Protein 8DIT (pdb70)

Sequence (2190 aa):
AEQVRDKARKDLLHLLEGVRGKKNLVIEKDLAGPLGVIVKASTLRDYGVDNFFFLENKNTGTSQRNIVFIARGESVRNAHAIAAQIKRIQRESQTSHDFHIFWVPRRTLFSDKVLEEAGVLGDANISELPLYFFPLERDVLSLELNDSFRDLYLAKDPTPVFLLSRALMGIQKKHGLFPRIIGKGENAKRVADLLSRMRQELLAGEEAGESDRAGLSPSTTIESVIIIDREVDFVTPLLTQLTYEGLIDEYFGIQNNQTDVKRKIQLDGSDSLYSQLRDANFAIVGSLLNTVARRLKSDYESRHNTKTTAELKEFVKKLPGYQAEQQSLKIHSNIAEEIINYTRTEIFNKLLEVQQNLAAGADPSSQFDSIEELVARDTPLPQVLRLLCLYSCISGGIKTKELDHFRRLVLQGYGHQHLLTLHNLERLQMFLSKSSPLASMITMSGSSGGPDQKTNYTYLRKQLRLIVDEVNEQDPNDIAYVYSGYAPLSIRLVQCVLQKQYLLSITKGSGTVIAAGPVAGGGAQGWKGFEEIVKHARGPTFDEIQKGEDKAVKARALLSGSSGDKKTVFVVFVGGITFTEIAALRFIAKQEEARRNIVICTTSIINGNRMMNAAIETATMDTAHPTASWEQLGERFYRKIQLYTQVFDQDFDLDNYIVTGAPYGGAIALYRDDEKLVAYQPSRSSRPTIDICSLSGKLLRRISWDQGPIKGVGWSEDEKLLIVMVDGTVRCYFDLQSEFTQFSLGHGAEEHGVKSCRFYSHGLVALLGNNALVSVSSYDEPRPKLLASPPEGRVYSWNIIPPAYSLSRSVEVLLSVNQTIYVCDASECEDRFLDIGPFSHIAVSPNGRFCALYTTTGKVHVITSDFQSRLSEHDTKSKIAPNYFEWCGNDAVVIAWDDEVHLVGPSGSLARFFYDSGRIHLIPDFDGVRILANDRCDFLQKVPDVIEEVFGLGADSPASILLDAVEQLEMKSPKADDNIQLIRPHLVEAVDTCVSAAGQEFSIHWQKQLLKAASFGKSVLDIYNSDDFVDMCETLRVLNAVRFYEVGLPLSYEQYQRLSPSGLISRLLNRHEYLLAIRIADHLRLPTDKIHVHWASAKVRLGSEDDDTICRKIVEKLSGKPGISFEVIARTAYEEGRTRLATELLNHEPRAGRQVPLLLSMEEDELALDKAIESGDTDLIYFVIHQLRRKLPLASFFRVVSSRPTASAMVEALARNSDGDGNEDTALLKDLYYQDDRRLDGASVFIREALQQPETRTASDKLDLAANLLQGNQKEHVFELGALKEAKMLLRMQETFERDLTDSFVGLSVNQTMFKLIKLGYHGRAKKIQSEFKVPERVAWWIRLQALVAKRDWNEIEEISRQRKSPIGWEPFFNQVLQAGNPRLAATFIPKCTNLEPGQTITMYEKCGMRVKAAEEAVRLKDTEAWNRLLEAAGRNTAEGREIERLGATVFKKMALDLSSGFAAADAIANLQLADATLPIFEVLPVQLQFSVAADFVAGQAANNVLVIALSNGRILRIDLNKPEDIDDIDLPKKPSEVGVIRRMFLDPTASHLIICTSLGENYYLHSQSRQPRPLARLRGVVIESIAWSPALPTQSTREILIGAADGNIYEAYIETSTEFYRREDKYLKLVQKLPDGPITGLWADSLPGHKDTRRVLVATSSRLFHWVGKIGRGHDSGGGASIYDKLFEAEQPTVHALSGASAAAMSMLVVSPDAEQPSPRFREDEVPERAFAWLSSHGVYHGKLLLKGPLSELGAKVFAEAKLLPRAQLANPEGASRRQLSTEYVDAVALTQWHIVSLVAGRVVIANRLTGSIIYDQTILNPGQKAVGLCVDQQKSTFWLFTPQEIFEIVPRDEDRDIWKIMLQLQQFDAALQYAHTPAEKDAVAIASGDHLVSKGQFLEAAAVYGKSSKPFEEVALTFIDNEQPDALRKYLLTKLGTYKKSAVMQRVMIATWLIEVFMAKLNSLDDTIITGAELSETLNPNQTKEQLEAVRAEFQDFINKHKGDLDRKTVYDVIGSHGREEELLYYANAINDYNYVLSYWVQRERWTEALKVLKKQTDPEVFYRYSSVLMTHAATELVEILMRQSNLNPRNLIPAMLEYDRNYKGPLAQNQAVRYLLYVVNQLGSTDSAVHNTLVSIYASHPSKDESALLEYLESQGEEPNYDPDFALRLCIQHRRVLSCAHIYTSM

Organism: Chaetomium thermophilum (strain DSM 1495 / CBS 144.50 / IMI 039719) (NCBI:txid759272)

GO terms:
  GO:0005515 protein binding (F, IPI)

Radius of gyration: 58.4 Å; Cα contacts (8 Å, |Δi|>4): 4241; chains: 3; bounding box: 115×121×175 Å

Secondary structure (DSSP, 8-state):
-GGGHHHHHHHHHHHHHTS-S-EEEEE-HHHHHHHHHH--HHHHHTTTEEEEE-TTTT----SSSEEEEE--SSSHHHHHHHHHHHHHHHHH-SS--EEEEEESSS--HHHHHHHHHTSS-TT-EEEE----SEEEETTEEE---TTHHHHHHHS---HHHHHHHHHHHHHHHHH-B-SEEEEESHHHHHHHHHHHHHHHHHHHHHHTTSSPPP--PBPSSEEEEEEEEGGG-SSGGGS---BHHHHHHHHT--STTT-----SS--STTSTTHHHHTTSBHHHHHHHHHHHHHHHHHHHTSSSTT--HHHHHHHHTTHHHHHHHHHHHHHHHHHHHHHHHHHTTTSHHHHHHHHHHHHTT--GGGGHHHHHHHHHTT--HHHHHHHHHHHHHHHT---HHHHHHHHHHHHHHHGGGHHHHHHHHHHTT----TTSTT--B--TTSS---TT-B--HHHHHHHS----S---SSS-SSGGGGGTS---HHHHHHHHHH-HHHHHHHS--STTTGGGHHHHTT--STTTT-HHHHTTSSS-EEEEE--STTHHHHHHHHTT-BTTB-EEEEEEEET-EEHHHHHHHHHHHHHTTTTEEEEEEES-EEPTTTSTTHHHHTT-/-TTS---TT-EESSS-EEEEEEEEE-S-GGG---TTEEE---TTS-PEEEEE-TTTTTTSS---SS--EEEEE-TTS-EEEEEE-SS--EEEEEE-TT--EEEEETTSEEEEE-STT--EEEEE--THHHHT-EEEEE--TT--EEEETTS-EEE-S-TT----EEEEPPPSS-EEEEEEE-TTT-SSSS-EEEEEETTEEEEE-SS-EEEEE-S-SSEEEEEE-TTSSEEEEEETTS-EEEEESS-SSEEEEE--SS-----S-EESSSS-EEE-TTTEEEEE-TTS-EEEEE--SSS--EEEETTEEEE--SSEEEEEEEPPHHHHHHH-SS--SHHHHHHHHHHHHHTT-THHHHHHHTTGGGHHHHHHHHHHHHTT--SHHHHHHHHHHHHHHHTT-SS--HHHHHHHHHHHHHHHHTBSSSSB----HHHHHHS-TTHHHHHHHTTT--HHHHHHHHHTT---HHHHHHHHHHHHHH--S-HHHHHHHHHHHHTTS-SS-HHHHHHHHHHTT-HHHHHHHGGG---HHHHHHHHHHTT-TTHHHHHHHHHT-HHHHHHHHHHHHHHS-SHHHHHHHTTSHHHHHHHHHHHT-SSBTTB--HHHHHHHHHHTT-HHHHHHHHHHHHHHSSTTTTHHHHHHHHGGG--S--SS-HHHHHHHHHHHHHHHHHHHHHHHHSS--TT--HHHHHHHHHHTT-HHHHHHHHHHTT--HHHHHHHHHHHHHHTT-HHHHHHHHTSS-----HHHHHTTTTTTT-HHHHTTTGGGGGGT-TTHHHHHHHHTT-HHHHHHHHHHTT-HHHHHHHHHHHTT-HHHHHHHHHHHTTTS--/-HHHHHHHHHHHHHHHHHHHHHSS--SEEEEE--------SPEEEEEEETTEEEEEETTS-EEEEESSSTT-EEEEPPPP--GGG--EEEEEE-TTSS-EEEEETTS-EEEE-TTT-S-EE-GGGTTS-EEEEEEETTS-TTSEEEEEEEETTSEEEEEEEE--S-GGGS--TT-EEEEE-TTS-EEEEEEEE-TT-TTEEEEEEEESSEEEEEEEE--GGGTTHHHHHHHHHHHHH---EEEE---SSB----EEEEE---SS--TT--SS---SSEEEEEETTEEEE------S--SS--TTTTTT-EEE--TT-S--SSHHHHH--B-S-SS-EEETTEEEEEETTEEEEEETTTTEEEEEEE-SSTT---SEEEEETTTTEEEEE-SS-EEEEEES-HHHHHHHHHHTTT-TTTHHHH-S-HHHHHHHHHHHHHHHHHHT-HHHHHHHHHHS---HHHHHHHHHHTT-HHHHHHHHHHHHHHSTTTTHHHHHHTHHHHHHHHHHHHHHHHHHHHH-HHHHHHS-HHHHHHHHHHHHHHHHHHHHHTTTTS-HHHHHHHHHHHT-HHHHHHHHHHTT-HHHHHHHHHHHT-HHHHHHHHHHT--HHHHHHHHHHHHHHHHHHHHHHHTTSSS--GGGTSTHHHHHHHH--SHHHHHHHHHHHHHHHHHH----HHHHHHHHHHHHHS--S-HHHHHHHHHHH-STTT--HHHHHHHHHHH--STTHHHHHHH-

Foldseek 3Di:
DCVCLCVLCCLVLVVLLVDPAAEEEEEEPLCVLLVCLNDPVVRSVVSRYDHYHYLVVLDEDQPTQEYEYEDEQPDLSRLVSVLSRLVVNVVPHPHNHAYEYEYEQDRDPVSVVSNVVSVRCPRHHYDYNHHAQRCLAPQETARSPQCLLLCCQLVVDCPLLLVVLVRVCVPCLVQAHAQKEWEAFDSQVVSVVNNVVVLVVLQCCVVVVHDDHRPRHHHLFAHHEYEYEPQQFLQVLLAQWQALLSLCLVPWRAGSQQTPVPNPDGDGCVQPLCVVRRRFGLVCSLVVLVVLVVVLCCLAVHPLPPDDCVRNVVSVVCNVSSVSSVVVSVVSVVSNVSVVVCVVVVHVVLLLVLSQCLLVPHQNLVSLVSLVVNLVVLHDQLSSVSSLQNNQLSVLADEPVRNVSSVVSQCSSPPPLSVVLVSSCVSSVSHHHPPDPLSAFDDFVNVAADPSYAFHNVVVVQQFQQFDQPADSRDGPALCSRSNGRRGPSVLVVQLAVALVSQLRGRCGHPVRNVLSVQSSVPHHDCGSVCRRSRRTYHDIDIDGDDDDCSVVSNVSQSVFFQVRAHEYEYEYESAAEPSSVSNVVSVQVVCVGGYHYHYYYNHHHRSVCSSCVSPVVVD/DVQQDPLVQWDADPNFIKAWGFQEFDPCLVVDALPFWFWAAQALLAWIKTKGHLVRCPPPNNPNDFWIKIFTGFQNRHTQAIDIDPPGAWQDWDAELLRWIWTARFLFWIWTAQFRVRDTAGAGEDNLCNVQTWDHWDDYNQWIKTQHRQRWIWIDRHRRDHDIDTQGDHDPFDWAEKDWDALQQAPVSHIWMWTQGPQWTWIGGRVDIDTGHDPDDAWHYWEQARHNFWIWTAGQARKIFIAGNDGPDTQAIADDPGGFHFPQWYPQHRFWIWGFRFQKIWIAGNHNGIDIDGDPHRGWHWYHYHQWIWIDHSGTIITMHGQDPLRCCCSNDPRPHLLVLLLVLLVCVVVVHPSVLVSQVVCLVCLQVSLVSLLLNLQQDQRLNSNVSSLSSNVSSVVPDPPDDVVSSLLSVLSSVLQVLQNDSVHHRHGHSVSCVSRPLCSSLSSQLSSLHLVSSVVNCVSNVHDNLVSLLSNLLCCLQPPPDALVVSLVVSCVVVVVVPDDRLLSSLVSNLVNVNNVNSVSSLVVPLQLVPSLVSCVVSVHALVSCVSCVVVVPLVSLVVSLVSLVVVDPLVVSLQSQLVVVVSLVVQQVCQCQVPHPRDHNLVNNLSSCVSVVVLLVSLVNLQSVLVVPDDLVRVLVSLVVSLVSLPDDCPPCVPSNVVSVVVNVQSVLQVVCCVVVVDGPTPDDLLRVLLVCLLVVVNVSNVVSCVVNVPDPVSSLVSNLLSCLVVPPLVSNCVRCPVVVHPDDVVVNCCSAQVSVHLVSVLRRLCVNVVPPLQSSLVSCVSSVNLLSSLLSLLVVLPLPSLVVSCVVCPPPVVVNVSSVVSNCRRPVD/DQVVLVVQQVVQVVVQVVVCVVPNHQLKGKGFDRADDPDPFFFQEWADAPQWTWTFTQQRKIKIAGNVHRVDIDTADEDGDDCVQTGWQYWEAARNDRKIWTAGPQQWIWIAFPVVGYIDTAPVCPVFRFLEKYWEPQEDPPFWTKIWTQGFQQFIKIAIDTDPRDPSPDDCARIDTQEGDNPGGWLYKYWHAWVLASFKIKIWTDGLWKIKIWIFTHDPVCNHPVVNVGSVLNRVVPQIAMDTDDPLQASWAWDKAWEADFPDDDPPDPDPDGTGGDIWIATAQFTKDADDPPRYDDPRTPNCGSVVIDTDGCPPQFDVPDPCRNSQGHDAANYWEDYHQKTWGHGSQWIWMAGNRVRDTSHTDGHSDNVWGFSHKYDHHVQRKIWTDTRHTIMIMDGPDVVLVNVVVCCQPPVLQVCLVSPPDLVSNVNSLVVVLVVCVVVPNLLVNLLSQLSHPPDLPVSLVVCVVVVNLNSNLRNVLNVVVVCPDVCCLVCQVCVLVNVLSLVVVLVVLVCLVVVDDVSCVVDPNVVSVVCNVVSLVSVLVVCLVCVVPHDLVSVVVSCVVVVPVVSNLSSCVSVVVVVVNLVVCLVVVPVVVVLVVCLVPVPLVCVQVSCLSVCQPALQSSLVRQLPVPDDDLVSNQCSLVSQCVPDDDLVSLVSSLVSLVVSCVSVVDPDQVSLCSNLQSCLQRVRDPNVVSLVVVLVVADVSNVDLVNSQVSNPVVDHDVRNVVSVVSD

B-factor: mean 368.6, std 172.88, range [92.19, 600.0]

Solvent-accessible surface area: 90800 Å² total; per-residue (Å²): 11,98,98,19,59,41,66,4,4,48,26,1,1,66,34,0,17,54,3,126,41,128,5,1,0,2,2,5,68,62,12,0,3,4,1,7,23,0,0,17,0,5,1,2,35,63,10,10,6,30,40,23,22,2,0,33,50,84,54,28,21,55,71,33,113,5,2,0,0,2,2,44,1,29,34,8,35,1,0,61,3,0,11,37,0,0,125,86,4,45,174,102,13,175,58,61,38,65,3,19,0,2,2,16,27,127,95,0,84,28,2,12,109,16,0,112,115,43,65,33,4,80,104,21,76,38,22,69,6,32,21,40,1,2,14,10,28,171,24,3,1,0,7,4,21,36,83,5,5,14,42,2,17,22,3,79,4,0,17,5,0,2,32,0,0,53,4,0,2,8,13,0,94,144,94,15,1,0,15,50,2,2,0,7,0,58,11,0,73,61,0,0,58,6,0,36,29,0,22,91,7,43,64,1,0,75,49,10,50,89,63,48,102,30,78,28,62,7,1,70,68,4,27,14,0,3,0,5,3,14,26,0,2,13,4,0,7,0,5,0,3,0,0,1,6,0,0,7,2,6,30,72,17,19,49,19,24,35,19,80,93,125,56,121,52,78,31,22,25,88,23,53,0,4,62,102,3,23,40,12,1,25,62,35,0,31,70,46,20,69,56,2,16,150,95,3,100,38,30,4,88,52,137,11,70,141,86,98,86,70,92,37,90,74,34,18,116,102,9,13,34,24,7,49,29,38,68,1,8,110,27,0,35,83,5,3,94,43,8,72,58,36,37,104,22,39,15,0,48,37,0,17,83,0,1,70,58,1,4,60,33,40,91,17,49,69,18,20,71,18,0,8,8,2,2,2,24,68,11,44,43,8,2,3,0,1,0,0,0,0,0,0,0,6,37,2,9,20,140,50,174,39,0,28,65,0,31,63,0,0,3,0,4,11,0,2,32,0,2,0,3,3,0,8,3,14,40,14,39,6,16,3,13,100,40,19,80,52,23,58,31,5,86,126,90,34,103,40,22,16,98,74,28,11,4,16,5,43,59,0,66,104,16,1,90,2,58,7,127,101,24,69,60,130,106,32,107,28,1,0,8,0,2,13,8,5,0,1,2,0,0,5,5,0,6,2,25,8,51,103,106,27,2,62,55,6,7,121,29,30,60,128,10,75,82,48,7,115,95,2,23,34,8,65,71,12,18,128,16,1,78,68,4,5,104,3,0,25,2,30,60,17,72,69,58,21,134,31,169,46,84,47,79,38,37,147,43,7,99,83,6,51,73,80,76,78,14,33,0,5,0,0,4,1,0,0,0,5,15,6,0,5,2,0,0,38,34,0,18,139,91,23,70,60,126,21,70,16,14,2,0,0,0,2,22,1,9,10,28,34,4,2,18,2,2,42,89,37,4,135,94,128,7,1,98,26,49,111,43,15,59,105,15,20,140,90,20,0,0,41,0,58,3,8,72,33,148,73,34,154,128,51,42,5,44,1,7,59,3,19,2,1,29,8,2,2,6,11,0,12,26,40,27,39,146,107,14,63,79,164,67,83,82,161,57,72,138,0,23,0,8,1,9,7,8,13,21,98,74,37,24,143,8,64,0,90,80,15,60,6,64,14,10,6,8,0,45,57,18,36,0,0,0,0,0,45,53,4,51,1,38,0,6,68,11,55,43,42,84,66,41,116,7,39,14,5,139,4,0,140,122,107,21,10,91,23,11,108,35,31,38,97,2,3,0,0,0,3,25,55,31,4,0,11,19,15,93,28,11,45,65,71,163,37,148,114,19,9,76,67,27,163,19,164,28,58,10,54,13,8,13,22,23,49,52,6,115,56,150,37,17,8,0,6,2,0,3,84,63,16,0,44,21,6,34,72,107,124,72,95,94,20,114,13,132,22,20,47,4,22,74,8,0,25,0,27,34,10,160,41,5,3,0,3,1,66,58,3,58,8,4,19,1,29,39,99,44,154,75,138,96,31,78,38,99,56,209,64,157,37,47,3,54,78,16,46,14,0,0,45,24,1,4,0,1,0,73,55,77,34,0,15,0,14,6,50,77,13,49,51,15,120,28,134,26,136,19,37,126,1,11,3,2,56,11,44,37,0,0,2,0,15,9,25,47,53,17,0,2,2,8,32,0,13,93,26,0,37,67,6,22,16,78,77,26,139,18,34,0,17,56,0,10,54,0,0,90,25,82,97,126,188,25,106,122,4,94,83,17,4,106,139,20,79,111,97,0,38,99,1,0,76,22,0,24,38,0,0,0,16,0,4,0,28,73,1,2,104,26,0,32,86,0,0,39,28,0,69,92,45,16,117,115,36,34,56,20,63,22,55,52,7,14,12,5,6,117,0,1,30,15,0,1,73,113,94,56,4,4,2,2,9,60,67,4,28,105,93,1,55,82,71,3,1,10,34,6,1,15,32,39,62,43,71,123,24,0,45,119,0,0,82,31,16,81,34,90,24,49,131,1,15,23,55,27,0,25,13,48,3,115,85,20,123,51,72,16,52,44,0,6,135,88,0,21,124,106,3,77,50,86,113,30,75,5,18,19,67,0,0,103,21,0,72,124,70,54,37,51,116,0,2,34,72,0,2,72,75,1,30,58,0,33,88,0,0,40,6,2,32,80,12,122,49,44,75,52,0,0,33,23,0,27,81,0,4,27,11,18,14,0,5,49,0,0,21,46,1,97,179,92,32,104,92,56,35,0,5,137,17,0,25,60,57,77,14,0,0,0,0,3,4,10,30,2,34,38,54,91,0,73,35,78,27,37,43,56,35,2,85,32,0,4,129,77,47,88,17,52,0,8,2,0,4,2,24,0,32,33,0,11,72,86,88,60,17,175,30,0,51,86,56,3,67,71,0,6,92,30,2,137,28,101,115,126,41,8,55,11,9,6,33,0,23,142,31,0,81,46,4,3,126,16,6,65,27,1,77,159,89,11,120,63,40,0,34,50,42,4,5,6,53,6,0,52,46,0,4,87,79,50,81,52,57,85,0,132,104,3,32,86,40,5,134,10,21,102,45,0,0,47,1,0,38,0,54,0,5,13,54,122,140,51,81,111,64,0,26,71,9,0,80,102,148,120,2,79,4,27,6,87,8,0,4,33,5,0,41,79,40,48,3,43,165,2,0,21,39,0,0,38,82,0,61,88,107,85,55,35,39,0,3,59,24,4,65,136,13,54,48,90,44,78,0,0,42,6,0,24,165,63,117,50,66,110,0,23,54,111,0,52,122,45,6,51,237,79,86,63,52,8,151,62,0,109,142,17,0,47,70,5,120,166,218,104,40,153,101,32,57,73,31,81,63,52,2,66,48,67,2,70,105,31,57,76,120,78,107,98,10,33,2,30,18,24,10,20,78,16,110,29,105,39,111,18,66,22,26,4,13,11,1,6,30,48,27,2,0,0,0,0,38,88,15,60,1,0,20,2,41,20,83,133,62,135,86,63,40,52,2,88,49,67,203,93,82,115,148,30,24,37,4,146,29,18,4,2,0,22,59,20,35,7,0,0,5,2,13,57,83,4,60,4,25,4,3,37,68,140,42,110,55,5,82,68,9,62,58,15,195,80,59,78,1,48,9,0,1,4,0,34,8,1,60,71,160,46,11,9,0,1,0,3,0,0,23,79,0,25,0,64,0,0,5,8,112,61,52,46,22,14,40,161,76,139,60,100,108,48,99,42,0,10,118,1,101,64,13,57,0,2,2,0,50,5,13,23,2,73,44,61,172,39,4,0,0,0,0,0,0,0,26,23,66,3,18,3,1,5,2,59,22,10,114,64,46,32,53,52,20,0,40,51,17,0,49,137,6,79,130,17,126,83,31,15,71,32,58,6,82,73,48,89,24,45,3,42,0,9,1,12,22,2,60,32,28,110,7,21,22,74,106,27,156,104,160,85,46,20,88,100,18,1,0,0,0,3,1,34,2,20,8,44,16,55,3,33,6,104,1,97,60,99,108,12,6,49,131,1,1,64,82,12,144,78,72,90,70,60,116,14,18,6,86,113,25,59,80,96,128,124,8,70,74,94,14,4,39,13,3,0,0,2,24,20,1,16,0,8,2,0,23,4,27,6,10,0,20,1,54,12,56,32,52,61,50,15,65,72,88,14,57,44,108,69,24,105,17,33,8,2,7,17,0,67,96,69,28,12,0,1,2,2,0,28,99,47,3,4,45,0,63,22,126,43,44,94,146,25,6,24,127,37,2,10,67,97,84,38,42,79,25,0,5,110,98,12,144,41,88,72,45,57,40,58,4,0,76,44,16,0,78,104,24,30,96,157,40,85,33,92,77,0,0,30,7,19,3,84,4,74,56,74,34,24,83,5,2,41,56,0,17,109,59,85,57,64,64,0,8,17,84,5,5,28,24,63,7,64,69,24,164,121,113,21,10,122,101,3,30,80,17,7,32,1,0,5,43,21,2,0,48,44,0,20,17,19,0,18,9,14,2,25,5,5,106,32,10,119,104,81,68,63,96,108,7,81,122,72,0,66,55,8,72,49,82,7,8,75,31,4,34,145,26,85,76,46,12,67,134,140,33,14,21,76,12,6,58,76,68,8,0,27,17,7,4,12,115,2,0,69,28,31,74,14,26,113,101,8,11,62,36,9,56,56,12,57,25,32,38,33,0,19,111,18,0,124,174,90,5,46,63,145,30,2,64,159,12,4,43,50,1,6,69,111,26,8,44,74,2,1,62,13,0,32,164,60,111,148,24,80,30,126,34,3,3,31,5,3,73,61,24,13,178,107,78,134,13,62,151,11,34,57,60,1,22,107,3,0,40,111,0,7,94,79,43,57,24,116,38,51,37,1,22,61,31,1,2,26,6,3,6,48,60,5,18,174,88,17,64,47,12,12,98,49,8,74,97,74,19,106,132,7,5,103,67,65,89,65,3,17,129,41,3,31,130,65,118,130,11,95,14,9,19,44,9,103,94,16,58

InterPro domains:
  IPR000608 Ubiquitin-conjugating (UBC), catalytic core domain [PF00179] (9-117)
  IPR000608 Ubiquitin-conjugating (UBC), catalytic core domain [PS50127] (5-164)
  IPR001619 Sec1-like protein [PF00995] (170-787)
  IPR001619 Sec1-like protein [PTHR11679] (162-787)
  IPR016135 Ubiquitin-conjugating enzyme/RWD-like [G3DSA:3.10.110.10] (2-131)
  IPR016135 Ubiquitin-conjugating enzyme/RWD-like [SSF54495] (5-117)
  IPR027482 Sec1-like, domain 2 [G3DSA:3.40.50.1910] (625-804)
  IPR036045 Sec1-like superfamily [SSF56815] (147-787)
  IPR043127 Sec1-like, domain 3a [G3DSA:3.90.830.10] (388-519)
  IPR043154 Sec1-like, domain 1 [G3DSA:3.40.50.2060] (138-279)
  IPR043155 Vacuolar protein sorting-associated protein 33, domain 3b [G3DSA:1.25.40.850] (520-617)

Nearest PDB structures (foldseek):
  8dit-assembly1_B  TM=1.001E+00  e=0.000E+00  Thermochaetoides thermophila
  5buz-assembly2_E  TM=8.763E-01  e=6.637E-28  Thermochaetoides thermophila DSM 1495
  5bv1-assembly2_D  TM=9.064E-01  e=4.496E-25  Thermochaetoides thermophila DSM 1495
  4kmo-assembly1_B  TM=9.199E-01  e=2.026E-22  Thermochaetoides thermophila DSM 1495
  5bv0-assembly1_B  TM=9.234E-01  e=2.524E-17  Thermochaetoides thermophila

Structure (mmCIF, N/CA/C/O backbone):
data_8DIT
#
_entry.id   8DIT
#
loop_
_entity.id
_entity.type
_entity.pdbx_description
1 polymer 'Vacuolar protein sorting-associated protein 33'
2 polymer 'Vacuolar protein sorting-associated protein 16'
3 polymer 'Vacuolar protein sorting-associated protein 18'
#
loop_
_atom_site.group_PDB
_atom_site.id
_atom_site.type_symbol
_atom_site.label_atom_id
_atom_site.label_alt_id
_atom_site.label_comp_id
_atom_site.label_asym_id
_atom_site.label_entity_id
_atom_site.label_seq_id
_atom_site.pdbx_PDB_ins_code
_atom_site.Cartn_x
_atom_site.Cartn_y
_atom_site.Cartn_z
_atom_site.occupancy
_atom_site.B_iso_or_equiv
_atom_site.auth_seq_id
_atom_site.auth_comp_id
_atom_site.auth_asym_id
_atom_site.auth_atom_id
_atom_site.pdbx_PDB_model_num
ATOM 1 N N . ALA A 1 38 ? 267.107 247.686 250.281 1.00 190.17 9 ALA A N 1
ATOM 2 C CA . ALA A 1 38 ? 265.852 248.394 250.547 1.00 183.58 9 ALA A CA 1
ATOM 3 C C . ALA A 1 38 ? 264.666 247.432 250.732 1.00 192.51 9 ALA A C 1
ATOM 4 O O . ALA A 1 38 ? 263.701 247.765 251.415 1.00 189.28 9 ALA A O 1
ATOM 6 N N . GLU A 1 39 ? 264.731 246.251 250.107 1.00 198.86 10 GLU A N 1
ATOM 7 C CA . GLU A 1 39 ? 263.628 245.289 250.090 1.00 206.67 10 GLU A CA 1
ATOM 8 C C . GLU A 1 39 ? 263.349 244.698 251.468 1.00 208.38 10 GLU A C 1
ATOM 9 O O . GLU A 1 39 ? 262.273 244.158 251.707 1.00 209.68 10 GLU A O 1
ATOM 15 N N . GLN A 1 40 ? 264.311 244.830 252.376 1.00 212.21 11 GLN A N 1
ATOM 16 C CA . GLN A 1 40 ? 264.185 244.278 253.719 1.00 214.44 11 GLN A CA 1
ATOM 17 C C . GLN A 1 40 ? 263.130 245.004 254.548 1.00 218.02 11 GLN A C 1
ATOM 18 O O . GLN A 1 40 ? 262.712 244.507 255.593 1.00 224.57 11 GLN A O 1
ATOM 24 N N . VAL A 1 41 ? 262.699 246.180 254.097 1.00 215.79 12 VAL A N 1
ATOM 25 C CA . VAL A 1 41 ? 261.715 246.941 254.861 1.00 212.44 12 VAL A CA 1
ATOM 26 C C . VAL A 1 41 ? 260.308 246.558 254.429 1.00 214.11 12 VAL A C 1
ATOM 27 O O . VAL A 1 41 ? 259.327 246.968 255.050 1.00 216.81 12 VAL A O 1
ATOM 31 N N . ARG A 1 42 ? 260.209 245.793 253.345 1.00 211.75 13 ARG A N 1
ATOM 32 C CA . ARG A 1 42 ? 258.913 245.398 252.814 1.00 212.53 13 ARG A CA 1
ATOM 33 C C . ARG A 1 42 ? 258.166 244.553 253.828 1.00 228.28 13 ARG A C 1
ATOM 34 O O . ARG A 1 42 ? 256.948 244.672 253.971 1.00 228.23 13 ARG A O 1
ATOM 42 N N . ASP A 1 43 ? 258.895 243.699 254.537 1.00 232.26 14 ASP A N 1
ATOM 43 C CA . ASP A 1 43 ? 258.281 242.831 255.529 1.00 233.17 14 ASP A CA 1
ATOM 44 C C . ASP A 1 43 ? 257.733 243.649 256.685 1.00 234.51 14 ASP A C 1
ATOM 45 O O . ASP A 1 43 ? 256.671 243.340 257.224 1.00 234.04 14 ASP A O 1
ATOM 50 N N . LYS A 1 44 ? 258.460 244.695 257.064 1.00 234.53 15 LYS A N 1
ATOM 51 C CA . LYS A 1 44 ? 258.036 245.556 258.159 1.00 237.84 15 LYS A CA 1
ATOM 52 C C . LYS A 1 44 ? 256.796 246.346 257.776 1.00 234.51 15 LYS A C 1
ATOM 53 O O . LYS A 1 44 ? 255.850 246.449 258.557 1.00 236.53 15 LYS A O 1
ATOM 59 N N . ALA A 1 45 ? 256.798 246.896 256.568 1.00 229.16 16 ALA A N 1
ATOM 60 C CA . ALA A 1 45 ? 255.658 247.665 256.096 1.00 229.40 16 ALA A CA 1
ATOM 61 C C . ALA A 1 45 ? 254.426 246.771 255.996 1.00 235.23 16 ALA A C 1
ATOM 62 O O . ALA A 1 45 ? 253.327 247.161 256.394 1.00 233.49 16 ALA A O 1
ATOM 64 N N . ARG A 1 46 ? 254.621 245.551 255.501 1.00 236.40 17 ARG A N 1
ATOM 65 C CA . ARG A 1 46 ? 253.533 244.587 255.406 1.00 241.73 17 ARG A CA 1
ATOM 66 C C . ARG A 1 46 ? 253.076 244.159 256.793 1.00 244.25 17 ARG A C 1
ATOM 67 O O . ARG A 1 46 ? 251.878 244.050 257.056 1.00 245.63 17 ARG A O 1
ATOM 75 N N . LYS A 1 47 ? 254.034 243.942 257.689 1.00 241.89 18 LYS A N 1
ATOM 76 C CA . LYS A 1 47 ? 253.744 243.498 259.046 1.00 245.17 18 LYS A CA 1
ATOM 77 C C . LYS A 1 47 ? 252.708 244.380 259.726 1.00 246.44 18 LYS A C 1
ATOM 78 O O . LYS A 1 47 ? 251.725 243.879 260.274 1.00 247.06 18 LYS A O 1
ATOM 84 N N . ASP A 1 48 ? 252.916 245.693 259.691 1.00 245.17 19 ASP A N 1
ATOM 85 C CA . ASP A 1 48 ? 252.025 246.601 260.405 1.00 240.34 19 ASP A CA 1
ATOM 86 C C . ASP A 1 48 ? 250.703 246.804 259.676 1.00 236.17 19 ASP A C 1
ATOM 87 O O . ASP A 1 48 ? 249.647 246.897 260.304 1.00 234.64 19 ASP A O 1
ATOM 92 N N . LEU A 1 49 ? 250.753 246.857 258.351 1.00 238.15 20 LEU A N 1
ATOM 93 C CA . LEU A 1 49 ? 249.540 247.033 257.563 1.00 238.72 20 LEU A CA 1
ATOM 94 C C . LEU A 1 49 ? 248.604 245.849 257.732 1.00 247.42 20 LEU A C 1
ATOM 95 O O . LEU A 1 49 ? 247.401 246.014 257.948 1.00 250.11 20 LEU A O 1
ATOM 100 N N . LEU A 1 50 ? 249.162 244.654 257.620 1.00 249.28 21 LEU A N 1
ATOM 101 C CA . LEU A 1 50 ? 248.380 243.438 257.658 1.00 257.93 21 LEU A CA 1
ATOM 102 C C . LEU A 1 50 ? 247.983 243.068 259.086 1.00 258.05 21 LEU A C 1
ATOM 103 O O . LEU A 1 50 ? 246.919 242.499 259.310 1.00 265.80 21 LEU A O 1
ATOM 108 N N . HIS A 1 51 ? 248.824 243.424 260.056 1.00 249.89 22 HIS A N 1
ATOM 109 C CA . HIS A 1 51 ? 248.509 243.193 261.463 1.00 248.79 22 HIS A CA 1
ATOM 110 C C . HIS A 1 51 ? 247.223 243.894 261.874 1.00 251.26 22 HIS A C 1
ATOM 111 O O . HIS A 1 51 ? 246.339 243.284 262.479 1.00 253.75 22 HIS A O 1
ATOM 118 N N . LEU A 1 52 ? 247.117 245.179 261.556 1.00 249.36 23 LEU A N 1
ATOM 119 C CA . LEU A 1 52 ? 245.939 245.935 261.954 1.00 248.67 23 LEU A CA 1
ATOM 120 C C . LEU A 1 52 ? 244.687 245.408 261.267 1.00 257.35 23 LEU A C 1
ATOM 121 O O . LEU A 1 52 ? 243.615 245.368 261.870 1.00 257.75 23 LEU A O 1
ATOM 126 N N . LEU A 1 53 ? 244.823 244.986 260.013 1.00 262.68 24 LEU A N 1
ATOM 127 C CA . LEU A 1 53 ? 243.686 244.434 259.283 1.00 268.77 24 LEU A CA 1
ATOM 128 C C . LEU A 1 53 ? 243.225 243.123 259.907 1.00 275.31 24 LEU A C 1
ATOM 129 O O . LEU A 1 53 ? 242.027 242.865 260.013 1.00 279.34 24 LEU A O 1
ATOM 134 N N . GLU A 1 54 ? 244.178 242.310 260.354 1.00 276.80 25 GLU A N 1
ATOM 135 C CA . GLU A 1 54 ? 243.856 241.040 261.000 1.00 280.05 25 GLU A CA 1
ATOM 136 C C . GLU A 1 54 ? 243.105 241.265 262.309 1.00 278.12 25 GLU A C 1
ATOM 137 O O . GLU A 1 54 ? 242.319 240.420 262.740 1.00 277.32 25 GLU A O 1
ATOM 143 N N . GLY A 1 55 ? 243.347 242.409 262.942 1.00 274.44 26 GLY A N 1
ATOM 144 C CA . GLY A 1 55 ? 242.681 242.761 264.191 1.00 274.99 26 GLY A CA 1
ATOM 145 C C . GLY A 1 55 ? 241.188 243.043 263.999 1.00 276.80 26 GLY A C 1
ATOM 146 O O . GLY A 1 55 ? 240.439 243.134 264.973 1.00 277.85 26 GLY A O 1
ATOM 147 N N . VAL A 1 56 ? 240.759 243.182 262.746 1.00 275.51 27 VAL A N 1
ATOM 148 C CA . VAL A 1 56 ? 239.356 243.439 262.436 1.00 272.01 27 VAL A CA 1
ATOM 149 C C . VAL A 1 56 ? 238.617 242.129 262.180 1.00 276.72 27 VAL A C 1
ATOM 150 O O . VAL A 1 56 ? 238.955 241.384 261.258 1.00 277.13 27 VAL A O 1
ATOM 154 N N . ARG A 1 57 ? 237.622 241.835 263.014 1.00 276.64 28 ARG A N 1
ATOM 155 C CA . ARG A 1 57 ? 236.930 240.554 262.932 1.00 278.37 28 ARG A CA 1
ATOM 156 C C . ARG A 1 57 ? 235.812 240.564 261.900 1.00 273.91 28 ARG A C 1
ATOM 157 O O . ARG A 1 57 ? 235.078 241.543 261.767 1.00 268.50 28 ARG A O 1
ATOM 165 N N . GLY A 1 58 ? 235.674 239.452 261.186 1.00 273.21 29 GLY A N 1
ATOM 166 C CA . GLY A 1 58 ? 234.641 239.310 260.168 1.00 268.48 29 GLY A CA 1
ATOM 167 C C . GLY A 1 58 ? 235.109 239.906 258.850 1.00 263.73 29 GLY A C 1
ATOM 168 O O . GLY A 1 58 ? 236.283 240.239 258.695 1.00 267.58 29 GLY A O 1
ATOM 169 N N . LYS A 1 59 ? 234.191 240.025 257.898 1.00 258.56 30 LYS A N 1
ATOM 170 C CA . LYS A 1 59 ? 234.518 240.595 256.597 1.00 259.91 30 LYS A CA 1
ATOM 171 C C . LYS A 1 59 ? 234.458 242.117 256.646 1.00 262.45 30 LYS A C 1
ATOM 172 O O . LYS A 1 59 ? 233.652 242.696 257.382 1.00 263.79 30 LYS A O 1
ATOM 178 N N . LYS A 1 60 ? 235.330 242.758 255.879 1.00 262.95 31 LYS A N 1
ATOM 179 C CA . LYS A 1 60 ? 235.430 244.207 255.918 1.00 266.68 31 LYS A CA 1
ATOM 180 C C . LYS A 1 60 ? 235.616 244.826 254.544 1.00 265.71 31 LYS A C 1
ATOM 181 O O . LYS A 1 60 ? 236.160 244.205 253.630 1.00 260.60 31 LYS A O 1
ATOM 187 N N . ASN A 1 61 ? 235.203 246.079 254.425 1.00 271.21 32 ASN A N 1
ATOM 188 C CA . ASN A 1 61 ? 235.480 246.879 253.244 1.00 265.22 32 ASN A CA 1
ATOM 189 C C . ASN A 1 61 ? 236.633 247.821 253.541 1.00 262.83 32 ASN A C 1
ATOM 190 O O . ASN A 1 61 ? 236.723 248.368 254.641 1.00 270.22 32 ASN A O 1
ATOM 195 N N . LEU A 1 62 ? 237.534 247.986 252.582 1.00 252.62 33 LEU A N 1
ATOM 196 C CA . LEU A 1 62 ? 238.737 248.768 252.829 1.00 249.45 33 LEU A CA 1
ATOM 197 C C . LEU A 1 62 ? 238.755 250.046 251.999 1.00 246.08 33 LEU A C 1
ATOM 198 O O . LEU A 1 62 ? 238.606 250.007 250.777 1.00 244.27 33 LEU A O 1
ATOM 203 N N . VAL A 1 63 ? 238.932 251.176 252.675 1.00 247.47 34 VAL A N 1
ATOM 204 C CA . VAL A 1 63 ? 238.957 252.480 252.030 1.00 243.43 34 VAL A CA 1
ATOM 205 C C . VAL A 1 63 ? 240.382 253.025 252.017 1.00 241.57 34 VAL A C 1
ATOM 206 O O . VAL A 1 63 ? 240.986 253.213 253.074 1.00 250.79 34 VAL A O 1
ATOM 210 N N . ILE A 1 64 ? 240.931 253.258 250.829 1.00 233.68 35 ILE A N 1
ATOM 211 C CA . ILE A 1 64 ? 242.326 253.675 250.731 1.00 230.15 35 ILE A CA 1
ATOM 212 C C . ILE A 1 64 ? 242.483 255.033 250.054 1.00 226.28 35 ILE A C 1
ATOM 213 O O . ILE A 1 64 ? 241.968 255.254 248.960 1.00 228.71 35 ILE A O 1
ATOM 218 N N . GLU A 1 65 ? 243.240 255.921 250.691 1.00 226.80 36 GLU A N 1
ATOM 219 C CA . GLU A 1 65 ? 243.591 257.211 250.098 1.00 224.67 36 GLU A CA 1
ATOM 220 C C . GLU A 1 65 ? 244.339 257.003 248.778 1.00 217.87 36 GLU A C 1
ATOM 221 O O . GLU A 1 65 ? 245.277 256.209 248.713 1.00 208.04 36 GLU A O 1
ATOM 227 N N . LYS A 1 66 ? 243.920 257.700 247.721 1.00 229.06 37 LYS A N 1
ATOM 228 C CA . LYS A 1 66 ? 244.496 257.467 246.395 1.00 224.05 37 LYS A CA 1
ATOM 229 C C . LYS A 1 66 ? 245.968 257.850 246.342 1.00 209.31 37 LYS A C 1
ATOM 230 O O . LYS A 1 66 ? 246.738 257.289 245.564 1.00 198.03 37 LYS A O 1
ATOM 236 N N . ASP A 1 67 ? 246.355 258.809 247.173 1.00 214.31 38 ASP A N 1
ATOM 237 C CA . ASP A 1 67 ? 247.720 259.315 247.178 1.00 207.70 38 ASP A CA 1
ATOM 238 C C . ASP A 1 67 ? 248.610 258.472 248.082 1.00 195.75 38 ASP A C 1
ATOM 239 O O . ASP A 1 67 ? 249.808 258.725 248.206 1.00 184.81 38 ASP A O 1
ATOM 244 N N . LEU A 1 68 ? 248.010 257.467 248.711 1.00 190.33 39 LEU A N 1
ATOM 245 C CA . LEU A 1 68 ? 248.726 256.541 249.575 1.00 182.03 39 LEU A CA 1
ATOM 246 C C . LEU A 1 68 ? 248.626 255.129 249.015 1.00 161.22 39 LEU A C 1
ATOM 247 O O . LEU A 1 68 ? 249.455 254.268 249.314 1.00 149.86 39 LEU A O 1
ATOM 252 N N . ALA A 1 69 ? 247.593 254.896 248.207 1.00 162.95 40 ALA A N 1
ATOM 253 C CA . ALA A 1 69 ? 247.324 253.583 247.639 1.00 162.75 40 ALA A CA 1
ATOM 254 C C . ALA A 1 69 ? 248.502 253.085 246.817 1.00 154.01 40 ALA A C 1
ATOM 255 O O . ALA A 1 69 ? 248.819 251.897 246.834 1.00 144.75 40 ALA A O 1
ATOM 257 N N . GLY A 1 70 ? 249.155 253.994 246.103 1.00 153.00 41 GLY A N 1
ATOM 258 C CA . GLY A 1 70 ? 250.304 253.634 245.282 1.00 141.68 41 GLY A CA 1
ATOM 259 C C . GLY A 1 70 ? 251.380 252.937 246.112 1.00 137.64 41 GLY A C 1
ATOM 260 O O . GLY A 1 70 ? 251.670 251.760 245.894 1.00 132.24 41 GLY A O 1
ATOM 261 N N . PRO A 1 71 ? 251.982 253.660 247.061 1.00 140.79 42 PRO A N 1
ATOM 262 C CA . PRO A 1 71 ? 252.949 253.200 248.044 1.00 143.91 42 PRO A CA 1
ATOM 263 C C . PRO A 1 71 ? 252.495 251.924 248.747 1.00 141.09 42 PRO A C 1
ATOM 264 O O . PRO A 1 71 ? 253.300 251.027 248.997 1.00 142.47 42 PRO A O 1
ATOM 268 N N . LEU A 1 72 ? 251.199 251.818 249.034 1.00 141.76 43 LEU A N 1
ATOM 269 C CA . LEU A 1 72 ? 250.677 250.598 249.637 1.00 145.44 43 LEU A CA 1
ATOM 270 C C . LEU A 1 72 ? 250.724 249.439 248.646 1.00 145.43 43 LEU A C 1
ATOM 271 O O . LEU A 1 72 ? 251.109 248.327 249.007 1.00 149.68 43 LEU A O 1
ATOM 276 N N . GLY A 1 73 ? 250.388 249.717 247.387 1.00 138.78 44 GLY A N 1
ATOM 277 C CA . GLY A 1 73 ? 250.412 248.710 246.327 1.00 148.95 44 GLY A CA 1
ATOM 278 C C . GLY A 1 73 ? 251.819 248.165 246.103 1.00 148.81 44 GLY A C 1
ATOM 279 O O . GLY A 1 73 ? 251.995 247.043 245.626 1.00 161.60 44 GLY A O 1
ATOM 280 N N . VAL A 1 74 ? 252.819 248.960 246.464 1.00 143.75 45 VAL A N 1
ATOM 281 C CA . VAL A 1 74 ? 254.211 248.542 246.378 1.00 153.69 45 VAL A CA 1
ATOM 282 C C . VAL A 1 74 ? 254.512 247.409 247.355 1.00 162.70 45 VAL A C 1
ATOM 283 O O . VAL A 1 74 ? 255.301 246.514 247.053 1.00 168.92 45 VAL A O 1
ATOM 287 N N . ILE A 1 75 ? 253.912 247.467 248.544 1.00 160.31 46 ILE A N 1
ATOM 288 C CA . ILE A 1 75 ? 254.207 246.487 249.583 1.00 174.13 46 ILE A CA 1
ATOM 289 C C . ILE A 1 75 ? 253.231 245.309 249.583 1.00 183.35 46 ILE A C 1
ATOM 290 O O . ILE A 1 75 ? 253.647 244.169 249.795 1.00 197.39 46 ILE A O 1
ATOM 295 N N . VAL A 1 76 ? 251.946 245.575 249.330 1.00 177.73 47 VAL A N 1
ATOM 296 C CA . VAL A 1 76 ? 250.943 244.513 249.289 1.00 190.48 47 VAL A CA 1
ATOM 297 C C . VAL A 1 76 ? 250.106 244.571 248.022 1.00 192.69 47 VAL A C 1
ATOM 298 O O . VAL A 1 76 ? 249.922 245.635 247.435 1.00 188.23 47 VAL A O 1
ATOM 302 N N . LYS A 1 77 ? 249.548 243.429 247.642 1.00 199.19 48 LYS A N 1
ATOM 303 C CA . LYS A 1 77 ? 248.624 243.360 246.521 1.00 206.33 48 LYS A CA 1
ATOM 304 C C . LYS A 1 77 ? 247.193 243.309 247.026 1.00 214.91 48 LYS A C 1
ATOM 305 O O . LYS A 1 77 ? 246.952 242.978 248.187 1.00 220.85 48 LYS A O 1
ATOM 311 N N . ALA A 1 78 ? 246.236 243.606 246.156 1.00 219.17 49 ALA A N 1
ATOM 312 C CA . ALA A 1 78 ? 244.841 243.528 246.560 1.00 223.24 49 ALA A CA 1
ATOM 313 C C . ALA A 1 78 ? 244.535 242.133 247.074 1.00 231.61 49 ALA A C 1
ATOM 314 O O . ALA A 1 78 ? 243.753 241.972 248.010 1.00 237.80 49 ALA A O 1
ATOM 316 N N . SER A 1 79 ? 245.167 241.122 246.477 1.00 229.64 50 SER A N 1
ATOM 317 C CA . SER A 1 79 ? 244.952 239.745 246.906 1.00 228.82 50 SER A CA 1
ATOM 318 C C . SER A 1 79 ? 245.520 239.501 248.294 1.00 227.55 50 SER A C 1
ATOM 319 O O . SER A 1 79 ? 245.023 238.656 249.040 1.00 230.77 50 SER A O 1
ATOM 322 N N . THR A 1 80 ? 246.565 240.244 248.638 1.00 222.71 51 THR A N 1
ATOM 323 C CA . THR A 1 80 ? 247.171 240.140 249.954 1.00 225.47 51 THR A CA 1
ATOM 324 C C . THR A 1 80 ? 246.180 240.631 250.988 1.00 246.31 51 THR A C 1
ATOM 325 O O . THR A 1 80 ? 246.089 240.091 252.086 1.00 257.41 51 THR A O 1
ATOM 329 N N . LEU A 1 81 ? 245.449 241.677 250.624 1.00 245.62 52 LEU A N 1
ATOM 330 C CA . LEU A 1 81 ? 244.465 242.290 251.500 1.00 255.78 52 LEU A CA 1
ATOM 331 C C . LEU A 1 81 ? 243.167 241.478 251.539 1.00 261.90 52 LEU A C 1
ATOM 332 O O . LEU A 1 81 ? 242.540 241.348 252.592 1.00 264.65 52 LEU A O 1
ATOM 337 N N . ARG A 1 82 ? 242.792 240.891 250.401 1.00 252.14 53 ARG A N 1
ATOM 338 C CA . ARG A 1 82 ? 241.590 240.062 250.330 1.00 251.17 53 ARG A CA 1
ATOM 339 C C . ARG A 1 82 ? 241.749 238.797 251.168 1.00 254.78 53 ARG A C 1
ATOM 340 O O . ARG A 1 82 ? 240.773 238.258 251.689 1.00 250.15 53 ARG A O 1
ATOM 348 N N . ASP A 1 83 ? 242.992 238.350 251.331 1.00 257.26 54 ASP A N 1
ATOM 349 C CA . ASP A 1 83 ? 243.295 237.167 252.129 1.00 259.83 54 ASP A CA 1
ATOM 350 C C . ASP A 1 83 ? 243.058 237.432 253.612 1.00 266.99 54 ASP A C 1
ATOM 351 O O . ASP A 1 83 ? 243.015 236.506 254.421 1.00 265.00 54 ASP A O 1
ATOM 356 N N . TYR A 1 84 ? 242.904 238.705 253.970 1.00 267.37 55 TYR A N 1
ATOM 357 C CA . TYR A 1 84 ? 242.660 239.094 255.351 1.00 269.76 55 TYR A CA 1
ATOM 358 C C . TYR A 1 84 ? 241.198 239.438 255.575 1.00 262.57 55 TYR A C 1
ATOM 359 O O . TYR A 1 84 ? 240.828 239.947 256.631 1.00 262.80 55 TYR A O 1
ATOM 368 N N . GLY A 1 85 ? 240.360 239.142 254.588 1.00 257.55 56 GLY A N 1
ATOM 369 C CA . GLY A 1 85 ? 238.926 239.366 254.727 1.00 257.85 56 GLY A CA 1
ATOM 370 C C . GLY A 1 85 ? 238.439 240.669 254.099 1.00 254.62 56 GLY A C 1
ATOM 371 O O . GLY A 1 85 ? 237.279 241.046 254.283 1.00 254.45 56 GLY A O 1
ATOM 372 N N . VAL A 1 86 ? 239.301 241.354 253.349 1.00 252.83 57 VAL A N 1
ATOM 373 C CA . VAL A 1 86 ? 238.869 242.565 252.659 1.00 253.64 57 VAL A CA 1
ATOM 374 C C . VAL A 1 86 ? 238.050 242.213 251.425 1.00 251.72 57 VAL A C 1
ATOM 375 O O . VAL A 1 86 ? 238.457 241.388 250.609 1.00 248.04 57 VAL A O 1
ATOM 379 N N . ASP A 1 87 ? 236.883 242.832 251.301 1.00 255.83 58 ASP A N 1
ATOM 380 C CA . ASP A 1 87 ? 235.985 242.542 250.193 1.00 258.20 58 ASP A CA 1
ATOM 381 C C . ASP A 1 87 ? 236.075 243.608 249.107 1.00 256.39 58 ASP A C 1
ATOM 382 O O . ASP A 1 87 ? 236.730 243.409 248.084 1.00 254.53 58 ASP A O 1
ATOM 387 N N . ASN A 1 88 ? 235.422 244.744 249.332 1.00 256.07 59 ASN A N 1
ATOM 388 C CA . ASN A 1 88 ? 235.448 245.824 248.357 1.00 253.57 59 ASN A CA 1
ATOM 389 C C . ASN A 1 88 ? 236.560 246.810 248.665 1.00 251.33 59 ASN A C 1
ATOM 390 O O . ASN A 1 88 ? 236.981 246.948 249.815 1.00 252.00 59 ASN A O 1
ATOM 395 N N . PHE A 1 89 ? 237.021 247.498 247.630 1.00 245.31 60 PHE A N 1
ATOM 396 C CA . PHE A 1 89 ? 238.049 248.514 247.776 1.00 240.65 60 PHE A CA 1
ATOM 397 C C . PHE A 1 89 ? 237.515 249.872 247.348 1.00 240.27 60 PHE A C 1
ATOM 398 O O . PHE A 1 89 ? 237.093 250.059 246.207 1.00 235.17 60 PHE A O 1
ATOM 406 N N . PHE A 1 90 ? 237.508 250.802 248.289 1.00 245.40 61 PHE A N 1
ATOM 407 C CA . PHE A 1 90 ? 236.938 252.126 248.091 1.00 246.72 61 PHE A CA 1
ATOM 408 C C . PHE A 1 90 ? 238.005 253.204 248.196 1.00 244.55 61 PHE A C 1
ATOM 409 O O . PHE A 1 90 ? 239.095 252.955 248.709 1.00 243.28 61 PHE A O 1
ATOM 417 N N . PHE A 1 91 ? 237.687 254.399 247.711 1.00 238.33 62 PHE A N 1
ATOM 418 C CA . PHE A 1 91 ? 238.593 255.537 247.818 1.00 237.68 62 PHE A CA 1
ATOM 419 C C . PHE A 1 91 ? 237.901 256.734 248.467 1.00 237.66 62 PHE A C 1
ATOM 420 O O . PHE A 1 91 ? 236.688 256.913 248.338 1.00 239.81 62 PHE A O 1
ATOM 428 N N . LEU A 1 92 ? 238.684 257.546 249.173 1.00 238.70 63 LEU A N 1
ATOM 429 C CA . LEU A 1 92 ? 238.164 258.695 249.907 1.00 240.90 63 LEU A CA 1
ATOM 430 C C . LEU A 1 92 ? 237.830 259.876 249.002 1.00 243.98 63 LEU A C 1
ATOM 431 O O . LEU A 1 92 ? 236.847 260.582 249.224 1.00 250.67 63 LEU A O 1
ATOM 436 N N . GLU A 1 93 ? 238.671 260.111 248.004 1.00 243.17 64 GLU A N 1
ATOM 437 C CA . GLU A 1 93 ? 238.571 261.314 247.186 1.00 243.68 64 GLU A CA 1
ATOM 438 C C . GLU A 1 93 ? 237.272 261.383 246.396 1.00 244.54 64 GLU A C 1
ATOM 439 O O . GLU A 1 93 ? 236.703 262.460 246.217 1.00 245.79 64 GLU A O 1
ATOM 445 N N . ASN A 1 94 ? 236.801 260.237 245.925 1.00 246.57 65 ASN A N 1
ATOM 446 C CA . ASN A 1 94 ? 235.578 260.196 245.137 1.00 250.40 65 ASN A CA 1
ATOM 447 C C . ASN A 1 94 ? 234.368 259.808 245.981 1.00 251.11 65 ASN A C 1
ATOM 448 O O . ASN A 1 94 ? 233.300 259.513 245.444 1.00 246.33 65 ASN A O 1
ATOM 453 N N . LYS A 1 95 ? 234.531 259.828 247.304 1.00 255.28 66 LYS A N 1
ATOM 454 C CA . LYS A 1 95 ? 233.435 259.525 248.216 1.00 256.55 66 LYS A CA 1
ATOM 455 C C . LYS A 1 95 ? 232.781 258.183 247.892 1.00 252.85 66 LYS A C 1
ATOM 456 O O . LYS A 1 95 ? 231.553 258.066 247.873 1.00 248.37 66 LYS A O 1
ATOM 462 N N . ASN A 1 96 ? 233.596 257.168 247.640 1.00 253.39 67 ASN A N 1
ATOM 463 C CA . ASN A 1 96 ? 233.061 255.861 247.297 1.00 250.68 67 ASN A CA 1
ATOM 464 C C . ASN A 1 96 ? 232.777 255.072 248.576 1.00 253.88 67 ASN A C 1
ATOM 465 O O . ASN A 1 96 ? 233.679 254.811 249.370 1.00 258.75 67 ASN A O 1
ATOM 470 N N . THR A 1 97 ? 231.503 254.763 248.796 1.00 252.88 68 THR A N 1
ATOM 471 C CA . THR A 1 97 ? 231.032 254.127 250.023 1.00 256.91 68 THR A CA 1
ATOM 472 C C . THR A 1 97 ? 230.148 252.922 249.736 1.00 256.49 68 THR A C 1
ATOM 473 O O . THR A 1 97 ? 229.688 252.727 248.611 1.00 254.44 68 THR A O 1
ATOM 477 N N . GLY A 1 98 ? 229.866 252.146 250.779 1.00 264.27 69 GLY A N 1
ATOM 478 C CA . GLY A 1 98 ? 228.927 251.037 250.676 1.00 266.23 69 GLY A CA 1
ATOM 479 C C . GLY A 1 98 ? 228.584 250.477 252.052 1.00 267.68 69 GLY A C 1
ATOM 480 O O . GLY A 1 98 ? 229.229 250.806 253.047 1.00 274.64 69 GLY A O 1
ATOM 481 N N . THR A 1 99 ? 227.553 249.639 252.097 1.00 264.58 70 THR A N 1
ATOM 482 C CA . THR A 1 99 ? 227.053 249.059 253.341 1.00 268.71 70 THR A CA 1
ATOM 483 C C . THR A 1 99 ? 227.138 247.537 253.333 1.00 266.24 70 THR A C 1
ATOM 484 O O . THR A 1 99 ? 226.472 246.865 254.121 1.00 270.71 70 THR A O 1
ATOM 488 N N . SER A 1 100 ? 227.913 246.998 252.399 1.00 266.83 71 SER A N 1
ATOM 489 C CA . SER A 1 100 ? 227.958 245.559 252.155 1.00 267.89 71 SER A CA 1
ATOM 490 C C . SER A 1 100 ? 228.664 244.754 253.247 1.00 265.64 71 SER A C 1
ATOM 491 O O . SER A 1 100 ? 228.502 243.536 253.315 1.00 263.05 71 SER A O 1
ATOM 494 N N . GLN A 1 101 ? 229.460 245.414 254.085 1.00 267.02 72 GLN A N 1
ATOM 495 C CA . GLN A 1 101 ? 230.202 244.695 255.117 1.00 266.10 72 GLN A CA 1
ATOM 496 C C . GLN A 1 101 ? 230.031 245.302 256.502 1.00 268.70 72 GLN A C 1
ATOM 497 O O . GLN A 1 101 ? 229.812 246.505 256.650 1.00 270.45 72 GLN A O 1
ATOM 503 N N . ARG A 1 102 ? 230.138 244.447 257.517 1.00 267.19 73 ARG A N 1
ATOM 504 C CA . ARG A 1 102 ? 229.999 244.847 258.912 1.00 276.87 73 ARG A CA 1
ATOM 505 C C . ARG A 1 102 ? 231.126 245.766 259.372 1.00 279.23 73 ARG A C 1
ATOM 506 O O . ARG A 1 102 ? 230.909 246.665 260.183 1.00 286.90 73 ARG A O 1
ATOM 514 N N . ASN A 1 103 ? 232.335 245.520 258.884 1.00 274.21 74 ASN A N 1
ATOM 515 C CA . ASN A 1 103 ? 233.486 246.314 259.295 1.00 278.85 74 ASN A CA 1
ATOM 516 C C . ASN A 1 103 ? 234.012 247.180 258.158 1.00 277.20 74 ASN A C 1
ATOM 517 O O . ASN A 1 103 ? 234.247 246.699 257.050 1.00 276.83 74 ASN A O 1
ATOM 522 N N . ILE A 1 104 ? 234.200 248.460 258.442 1.00 278.61 75 ILE A N 1
ATOM 523 C CA . ILE A 1 104 ? 234.734 249.392 257.460 1.00 277.32 75 ILE A CA 1
ATOM 524 C C . ILE A 1 104 ? 236.078 249.939 257.925 1.00 273.31 75 ILE A C 1
ATOM 525 O O . ILE A 1 104 ? 236.186 250.506 259.013 1.00 277.77 75 ILE A O 1
ATOM 530 N N . VAL A 1 105 ? 237.110 249.750 257.108 1.00 270.11 76 VAL A N 1
ATOM 531 C CA . VAL A 1 105 ? 238.470 250.106 257.501 1.00 264.59 76 VAL A CA 1
ATOM 532 C C . VAL A 1 105 ? 239.058 251.195 256.608 1.00 252.96 76 VAL A C 1
ATOM 533 O O . VAL A 1 105 ? 239.037 251.078 255.385 1.00 253.64 76 VAL A O 1
ATOM 537 N N . PHE A 1 106 ? 239.592 252.249 257.220 1.00 249.13 77 PHE A N 1
ATOM 538 C CA . PHE A 1 106 ? 240.175 253.358 256.467 1.00 243.77 77 PHE A CA 1
ATOM 539 C C . PHE A 1 106 ? 241.691 253.431 256.630 1.00 244.54 77 PHE A C 1
ATOM 540 O O . PHE A 1 106 ? 242.205 253.363 257.746 1.00 246.14 77 PHE A O 1
ATOM 548 N N . ILE A 1 107 ? 242.399 253.630 255.519 1.00 241.42 78 ILE A N 1
ATOM 549 C CA . ILE A 1 107 ? 243.843 253.866 255.556 1.00 233.53 78 ILE A CA 1
ATOM 550 C C . ILE A 1 107 ? 244.188 255.192 254.882 1.00 227.04 78 ILE A C 1
ATOM 551 O O . ILE A 1 107 ? 243.895 255.386 253.701 1.00 231.91 78 ILE A O 1
ATOM 556 N N . ALA A 1 108 ? 244.805 256.107 255.630 1.00 222.06 79 ALA A N 1
ATOM 557 C CA . ALA A 1 108 ? 245.122 257.422 255.074 1.00 216.25 79 ALA A CA 1
ATOM 558 C C . ALA A 1 108 ? 246.229 258.132 255.851 1.00 211.04 79 ALA A C 1
ATOM 559 O O . ALA A 1 108 ? 246.497 257.811 257.008 1.00 211.42 79 ALA A O 1
ATOM 561 N N . ARG A 1 109 ? 246.846 259.127 255.212 1.00 206.88 80 ARG A N 1
ATOM 562 C CA . ARG A 1 109 ? 247.829 259.988 255.867 1.00 197.33 80 ARG A CA 1
ATOM 563 C C . ARG A 1 109 ? 247.145 261.003 256.787 1.00 195.40 80 ARG A C 1
ATOM 564 O O . ARG A 1 109 ? 246.128 261.595 256.430 1.00 198.28 80 ARG A O 1
ATOM 572 N N . GLY A 1 110 ? 247.707 261.196 257.976 1.00 187.53 81 GLY A N 1
ATOM 573 C CA . GLY A 1 110 ? 247.121 262.073 258.988 1.00 201.08 81 GLY A CA 1
ATOM 574 C C . GLY A 1 110 ? 247.781 263.445 259.018 1.00 194.03 81 GLY A C 1
ATOM 575 O O . GLY A 1 110 ? 247.588 264.214 259.959 1.00 205.13 81 GLY A O 1
ATOM 576 N N . GLU A 1 111 ? 248.559 263.747 257.985 1.00 184.30 82 GLU A N 1
ATOM 577 C CA . GLU A 1 111 ? 249.293 265.005 257.916 1.00 188.40 82 GLU A CA 1
ATOM 578 C C . GLU A 1 111 ? 248.441 266.089 257.257 1.00 188.31 82 GLU A C 1
ATOM 579 O O . GLU A 1 111 ? 248.898 267.213 257.048 1.00 188.19 82 GLU A O 1
ATOM 585 N N . SER A 1 112 ? 247.205 265.732 256.917 1.00 188.96 83 SER A N 1
ATOM 586 C CA . SER A 1 112 ? 246.266 266.646 256.275 1.00 199.12 83 SER A CA 1
ATOM 587 C C . SER A 1 112 ? 244.838 266.363 256.719 1.00 214.94 83 SER A C 1
ATOM 588 O O . SER A 1 112 ? 244.463 265.213 256.951 1.00 213.27 83 SER A O 1
ATOM 591 N N . VAL A 1 113 ? 244.037 267.418 256.829 1.00 226.82 84 VAL A N 1
ATOM 592 C CA . VAL A 1 113 ? 242.647 267.281 257.249 1.00 233.30 84 VAL A CA 1
ATOM 593 C C . VAL A 1 113 ? 241.796 266.617 256.176 1.00 234.84 84 VAL A C 1
ATOM 594 O O . VAL A 1 113 ? 240.719 266.095 256.462 1.00 237.54 84 VAL A O 1
ATOM 598 N N . ARG A 1 114 ? 242.271 266.651 254.935 1.00 234.36 85 ARG A N 1
ATOM 599 C CA . ARG A 1 114 ? 241.504 266.115 253.818 1.00 235.98 85 ARG A CA 1
ATOM 600 C C . ARG A 1 114 ? 240.987 264.724 254.133 1.00 239.68 85 ARG A C 1
ATOM 601 O O . ARG A 1 114 ? 239.840 264.391 253.831 1.00 243.78 85 ARG A O 1
ATOM 609 N N . ASN A 1 115 ? 241.848 263.904 254.716 1.00 234.88 86 ASN A N 1
ATOM 610 C CA . ASN A 1 115 ? 241.520 262.516 254.972 1.00 236.52 86 ASN A CA 1
ATOM 611 C C . ASN A 1 115 ? 240.604 262.368 256.176 1.00 239.36 86 ASN A C 1
ATOM 612 O O . ASN A 1 115 ? 239.714 261.521 256.181 1.00 241.45 86 ASN A O 1
ATOM 617 N N . ALA A 1 116 ? 240.803 263.202 257.191 1.00 235.36 87 ALA A N 1
ATOM 618 C CA . ALA A 1 116 ? 239.945 263.153 258.368 1.00 238.79 87 ALA A CA 1
ATOM 619 C C . ALA A 1 116 ? 238.518 263.517 257.980 1.00 246.81 87 ALA A C 1
ATOM 620 O O . ALA A 1 116 ? 237.558 262.918 258.467 1.00 255.77 87 ALA A O 1
ATOM 622 N N . HIS A 1 117 ? 238.386 264.490 257.081 1.00 243.62 88 HIS A N 1
ATOM 623 C CA . HIS A 1 117 ? 237.079 264.925 256.613 1.00 246.09 88 HIS A CA 1
ATOM 624 C C . HIS A 1 117 ? 236.433 263.886 255.711 1.00 253.79 88 HIS A C 1
ATOM 625 O O . HIS A 1 117 ? 235.255 263.568 255.869 1.00 262.35 88 HIS A O 1
ATOM 632 N N . ALA A 1 118 ? 237.203 263.358 254.764 1.00 250.23 89 ALA A N 1
ATOM 633 C CA . ALA A 1 118 ? 236.675 262.370 253.833 1.00 255.33 89 ALA A CA 1
ATOM 634 C C . ALA A 1 118 ? 236.248 261.110 254.571 1.00 261.90 89 ALA A C 1
ATOM 635 O O . ALA A 1 118 ? 235.214 260.521 254.256 1.00 267.58 89 ALA A O 1
ATOM 637 N N . ILE A 1 119 ? 237.029 260.709 255.569 1.00 251.91 90 ILE A N 1
ATOM 638 C CA . ILE A 1 119 ? 236.695 259.534 256.358 1.00 253.52 90 ILE A CA 1
ATOM 639 C C . ILE A 1 119 ? 235.418 259.759 257.147 1.00 267.55 90 ILE A C 1
ATOM 640 O O . ILE A 1 119 ? 234.521 258.917 257.138 1.00 273.90 90 ILE A O 1
ATOM 645 N N . ALA A 1 120 ? 235.325 260.902 257.818 1.00 269.65 91 ALA A N 1
ATOM 646 C CA . ALA A 1 120 ? 234.129 261.219 258.585 1.00 273.13 91 ALA A CA 1
ATOM 647 C C . ALA A 1 120 ? 232.912 261.306 257.673 1.00 277.39 91 ALA A C 1
ATOM 648 O O . ALA A 1 120 ? 231.818 260.877 258.045 1.00 280.49 91 ALA A O 1
ATOM 650 N N . ALA A 1 121 ? 233.103 261.857 256.476 1.00 274.34 92 ALA A N 1
ATOM 651 C CA . ALA A 1 121 ? 232.013 261.999 255.520 1.00 275.10 92 ALA A CA 1
ATOM 652 C C . ALA A 1 121 ? 231.477 260.635 255.101 1.00 281.75 92 ALA A C 1
ATOM 653 O O . ALA A 1 121 ? 230.264 260.429 255.038 1.00 289.82 92 ALA A O 1
ATOM 655 N N . GLN A 1 122 ? 232.383 259.695 254.835 1.00 280.89 93 GLN A N 1
ATOM 656 C CA . GLN A 1 122 ? 231.965 258.359 254.436 1.00 282.08 93 GLN A CA 1
ATOM 657 C C . GLN A 1 122 ? 231.293 257.633 255.589 1.00 283.98 93 GLN A C 1
ATOM 658 O O . GLN A 1 122 ? 230.314 256.915 255.392 1.00 289.54 93 GLN A O 1
ATOM 664 N N . ILE A 1 123 ? 231.799 257.845 256.798 1.00 282.55 94 ILE A N 1
ATOM 665 C CA . ILE A 1 123 ? 231.218 257.217 257.975 1.00 277.82 94 ILE A CA 1
ATOM 666 C C . ILE A 1 123 ? 229.787 257.676 258.195 1.00 285.04 94 ILE A C 1
ATOM 667 O O . ILE A 1 123 ? 228.909 256.864 258.485 1.00 287.99 94 ILE A O 1
ATOM 672 N N . LYS A 1 124 ? 229.547 258.975 258.061 1.00 285.30 95 LYS A N 1
ATOM 673 C CA . LYS A 1 124 ? 228.204 259.497 258.261 1.00 283.88 95 LYS A CA 1
ATOM 674 C C . LYS A 1 124 ? 227.233 258.921 257.233 1.00 287.06 95 LYS A C 1
ATOM 675 O O . LYS A 1 124 ? 226.098 258.575 257.569 1.00 288.28 95 LYS A O 1
ATOM 681 N N . ARG A 1 125 ? 227.685 258.799 255.984 1.00 288.02 96 ARG A N 1
ATOM 682 C CA . ARG A 1 125 ? 226.839 258.257 254.925 1.00 286.98 96 ARG A CA 1
ATOM 683 C C . ARG A 1 125 ? 226.584 256.764 255.104 1.00 291.37 96 ARG A C 1
ATOM 684 O O . ARG A 1 125 ? 225.476 256.283 254.864 1.00 298.13 96 ARG A O 1
ATOM 692 N N . ILE A 1 126 ? 227.608 256.034 255.538 1.00 288.63 97 ILE A N 1
ATOM 693 C CA . ILE A 1 126 ? 227.479 254.596 255.723 1.00 288.04 97 ILE A CA 1
ATOM 694 C C . ILE A 1 126 ? 226.538 254.275 256.872 1.00 295.00 97 ILE A C 1
ATOM 695 O O . ILE A 1 126 ? 225.726 253.358 256.770 1.00 299.91 97 ILE A O 1
ATOM 700 N N . GLN A 1 127 ? 226.632 255.033 257.959 1.00 293.62 98 GLN A N 1
ATOM 701 C CA . GLN A 1 127 ? 225.767 254.804 259.109 1.00 295.65 98 GLN A CA 1
ATOM 702 C C . GLN A 1 127 ? 224.309 255.081 258.774 1.00 299.46 98 GLN A C 1
ATOM 703 O O . GLN A 1 127 ? 223.409 254.394 259.258 1.00 301.68 98 GLN A O 1
ATOM 709 N N . ARG A 1 128 ? 224.077 256.087 257.937 1.00 299.21 99 ARG A N 1
ATOM 710 C CA . ARG A 1 128 ? 222.723 256.460 257.551 1.00 299.44 99 ARG A CA 1
ATOM 711 C C . ARG A 1 128 ? 222.044 255.382 256.711 1.00 303.54 99 ARG A C 1
ATOM 712 O O . ARG A 1 128 ? 220.837 255.169 256.825 1.00 303.23 99 ARG A O 1
ATOM 720 N N . GLU A 1 129 ? 222.815 254.717 255.854 1.00 308.22 100 GLU A N 1
ATOM 721 C CA . GLU A 1 129 ? 222.257 253.707 254.960 1.00 311.14 100 GLU A CA 1
ATOM 722 C C . GLU A 1 129 ? 222.402 252.279 255.489 1.00 315.12 100 GLU A C 1
ATOM 723 O O . GLU A 1 129 ? 221.624 251.396 255.124 1.00 321.62 100 GLU A O 1
ATOM 729 N N . SER A 1 130 ? 223.416 252.042 256.317 1.00 313.55 101 SER A N 1
ATOM 730 C CA . SER A 1 130 ? 223.716 250.690 256.779 1.00 316.70 101 SER A CA 1
ATOM 731 C C . SER A 1 130 ? 222.632 250.119 257.676 1.00 321.03 101 SER A C 1
ATOM 732 O O . SER A 1 130 ? 222.052 250.820 258.505 1.00 319.19 101 SER A O 1
ATOM 735 N N . GLN A 1 131 ? 222.379 248.825 257.511 1.00 324.71 102 GLN A N 1
ATOM 736 C CA . GLN A 1 131 ? 221.407 248.106 258.323 1.00 326.10 102 GLN A CA 1
ATOM 737 C C . GLN A 1 131 ? 222.097 247.228 259.363 1.00 323.96 102 GLN A C 1
ATOM 738 O O . GLN A 1 131 ? 221.453 246.418 260.031 1.00 323.03 102 GLN A O 1
ATOM 744 N N . THR A 1 132 ? 223.415 247.372 259.472 1.00 323.03 103 THR A N 1
ATOM 745 C CA . THR A 1 132 ? 224.218 246.555 260.376 1.00 319.62 103 THR A CA 1
ATOM 746 C C . THR A 1 132 ? 225.026 247.423 261.334 1.00 316.81 103 THR A C 1
ATOM 747 O O . THR A 1 132 ? 224.886 248.644 261.345 1.00 317.03 103 THR A O 1
ATOM 751 N N . SER A 1 133 ? 225.828 246.781 262.182 1.00 315.52 104 SER A N 1
ATOM 752 C CA . SER A 1 133 ? 226.554 247.482 263.240 1.00 316.99 104 SER A CA 1
ATOM 753 C C . SER A 1 133 ? 227.587 248.468 262.701 1.00 316.78 104 SER A C 1
ATOM 754 O O . SER A 1 133 ? 227.939 249.429 263.383 1.00 319.24 104 SER A O 1
ATOM 757 N N . HIS A 1 134 ? 228.052 248.239 261.475 1.00 313.37 105 HIS A N 1
ATOM 758 C CA . HIS A 1 134 ? 228.941 249.170 260.780 1.00 309.03 105 HIS A CA 1
ATOM 759 C C . HIS A 1 134 ? 230.108 249.648 261.639 1.00 306.43 105 HIS A C 1
ATOM 760 O O . HIS A 1 134 ? 230.346 250.848 261.752 1.00 307.77 105 HIS A O 1
ATOM 767 N N . ASP A 1 135 ? 230.837 248.720 262.243 1.00 308.56 106 ASP A N 1
ATOM 768 C CA . ASP A 1 135 ? 232.007 249.097 263.028 1.00 302.32 106 ASP A CA 1
ATOM 769 C C . ASP A 1 135 ? 233.050 249.747 262.125 1.00 287.82 106 ASP A C 1
ATOM 770 O O . ASP A 1 135 ? 233.301 249.269 261.018 1.00 283.06 106 ASP A O 1
ATOM 775 N N . PHE A 1 136 ? 233.656 250.833 262.597 1.00 281.75 107 PHE A N 1
ATOM 776 C CA . PHE A 1 136 ? 234.636 251.555 261.791 1.00 277.30 107 PHE A CA 1
ATOM 777 C C . PHE A 1 136 ? 236.028 251.499 262.411 1.00 270.91 107 PHE A C 1
ATOM 778 O O . PHE A 1 136 ? 236.182 251.624 263.627 1.00 267.65 107 PHE A O 1
ATOM 786 N N . HIS A 1 137 ? 237.040 251.338 261.560 1.00 272.44 108 HIS A N 1
ATOM 787 C CA . HIS A 1 137 ? 238.432 251.279 261.999 1.00 273.72 108 HIS A CA 1
ATOM 788 C C . HIS A 1 137 ? 239.290 252.220 261.158 1.00 265.28 108 HIS A C 1
ATOM 789 O O . HIS A 1 137 ? 239.206 252.211 259.932 1.00 261.91 108 HIS A O 1
ATOM 796 N N . ILE A 1 138 ? 240.097 253.050 261.812 1.00 266.11 109 ILE A N 1
ATOM 797 C CA . ILE A 1 138 ? 240.907 254.025 261.086 1.00 257.05 109 ILE A CA 1
ATOM 798 C C . ILE A 1 138 ? 242.392 253.877 261.392 1.00 250.99 109 ILE A C 1
ATOM 799 O O . ILE A 1 138 ? 242.809 253.926 262.550 1.00 256.73 109 ILE A O 1
ATOM 804 N N . PHE A 1 139 ? 243.185 253.697 260.341 1.00 243.74 110 PHE A N 1
ATOM 805 C CA . PHE A 1 139 ? 244.623 253.492 260.472 1.00 248.22 110 PHE A CA 1
ATOM 806 C C . PHE A 1 139 ? 245.399 254.724 259.998 1.00 244.68 110 PHE A C 1
ATOM 807 O O . PHE A 1 139 ? 245.309 255.114 258.832 1.00 242.62 110 PHE A O 1
ATOM 815 N N . TRP A 1 140 ? 246.140 255.347 260.915 1.00 242.79 111 TRP A N 1
ATOM 816 C CA . TRP A 1 140 ? 246.870 256.578 260.608 1.00 236.63 111 TRP A CA 1
ATOM 817 C C . TRP A 1 140 ? 248.387 256.392 260.576 1.00 230.10 111 TRP A C 1
ATOM 818 O O . TRP A 1 140 ? 248.903 255.307 260.828 1.00 232.02 111 TRP A O 1
ATOM 829 N N . VAL A 1 141 ? 249.082 257.487 260.286 1.00 224.25 112 VAL A N 1
ATOM 830 C CA . VAL A 1 141 ? 250.543 257.574 260.255 1.00 221.03 112 VAL A CA 1
ATOM 831 C C . VAL A 1 141 ? 251.145 257.066 261.575 1.00 230.30 112 VAL A C 1
ATOM 832 O O . VAL A 1 141 ? 250.404 256.876 262.540 1.00 233.45 112 VAL A O 1
ATOM 836 N N . PRO A 1 142 ? 252.475 256.837 261.647 1.00 233.26 113 PRO A N 1
ATOM 837 C CA . PRO A 1 142 ? 253.184 256.240 262.770 1.00 236.45 113 PRO A CA 1
ATOM 838 C C . PRO A 1 142 ? 252.782 256.882 264.087 1.00 237.68 113 PRO A C 1
ATOM 839 O O . PRO A 1 142 ? 252.717 256.215 265.121 1.00 238.08 113 PRO A O 1
ATOM 843 N N . ARG A 1 143 ? 252.497 258.175 264.044 1.00 236.53 114 ARG A N 1
ATOM 844 C CA . ARG A 1 143 ? 252.017 258.881 265.217 1.00 230.93 114 ARG A CA 1
ATOM 845 C C . ARG A 1 143 ? 250.742 259.636 264.884 1.00 230.69 114 ARG A C 1
ATOM 846 O O . ARG A 1 143 ? 250.787 260.778 264.428 1.00 230.97 114 ARG A O 1
ATOM 854 N N . ARG A 1 144 ? 249.603 258.988 265.107 1.00 226.55 115 ARG A N 1
ATOM 855 C CA . ARG A 1 144 ? 248.321 259.605 264.804 1.00 222.67 115 ARG A CA 1
ATOM 856 C C . ARG A 1 144 ? 248.249 260.945 265.506 1.00 220.60 115 ARG A C 1
ATOM 857 O O . ARG A 1 144 ? 248.623 261.056 266.674 1.00 218.87 115 ARG A O 1
ATOM 865 N N . THR A 1 145 ? 247.806 261.967 264.789 1.00 222.69 116 THR A N 1
ATOM 866 C CA . THR A 1 145 ? 247.816 263.305 265.350 1.00 225.59 116 THR A CA 1
ATOM 867 C C . THR A 1 145 ? 246.556 263.591 266.152 1.00 227.91 116 THR A C 1
ATOM 868 O O . THR A 1 145 ? 245.495 263.021 265.889 1.00 230.07 116 THR A O 1
ATOM 872 N N . LEU A 1 146 ? 246.673 264.515 267.101 1.00 226.67 117 LEU A N 1
ATOM 873 C CA . LEU A 1 146 ? 245.538 264.962 267.892 1.00 231.98 117 LEU A CA 1
ATOM 874 C C . LEU A 1 146 ? 244.574 265.733 267.014 1.00 239.93 117 LEU A C 1
ATOM 875 O O . LEU A 1 146 ? 243.362 265.680 267.212 1.00 246.38 117 LEU A O 1
ATOM 880 N N . PHE A 1 147 ? 245.120 266.442 266.032 1.00 239.43 118 PHE A N 1
ATOM 881 C CA . PHE A 1 147 ? 244.305 267.186 265.085 1.00 240.29 118 PHE A CA 1
ATOM 882 C C . PHE A 1 147 ? 243.395 266.255 264.303 1.00 250.04 118 PHE A C 1
ATOM 883 O O . PHE A 1 147 ? 242.193 266.494 264.200 1.00 256.45 118 PHE A O 1
ATOM 891 N N . SER A 1 148 ? 243.967 265.189 263.752 1.00 247.69 119 SER A N 1
ATOM 892 C CA . SER A 1 148 ? 243.185 264.242 262.973 1.00 253.77 119 SER A CA 1
ATOM 893 C C . SER A 1 148 ? 242.091 263.619 263.828 1.00 257.23 119 SER A C 1
ATOM 894 O O . SER A 1 148 ? 240.929 263.569 263.422 1.00 259.78 119 SER A O 1
ATOM 897 N N . ASP A 1 149 ? 242.455 263.168 265.028 1.00 250.48 120 ASP A N 1
ATOM 898 C CA . ASP A 1 149 ? 241.480 262.560 265.923 1.00 248.71 120 ASP A CA 1
ATOM 899 C C . ASP A 1 149 ? 240.419 263.563 266.347 1.00 252.78 120 ASP A C 1
ATOM 900 O O . ASP A 1 149 ? 239.236 263.229 266.417 1.00 266.52 120 ASP A O 1
ATOM 905 N N . LYS A 1 150 ? 240.837 264.798 266.613 1.00 256.85 121 LYS A N 1
ATOM 906 C CA . LYS A 1 150 ? 239.910 265.844 267.017 1.00 259.82 121 LYS A CA 1
ATOM 907 C C . LYS A 1 150 ? 238.888 266.104 265.921 1.00 264.53 121 LYS A C 1
ATOM 908 O O . LYS A 1 150 ? 237.690 266.180 266.188 1.00 266.90 121 LYS A O 1
ATOM 914 N N . VAL A 1 151 ? 239.366 266.220 264.686 1.00 262.89 122 VAL A N 1
ATOM 915 C CA . VAL A 1 151 ? 238.489 266.454 263.547 1.00 266.12 122 VAL A CA 1
ATOM 916 C C . VAL A 1 151 ? 237.518 265.300 263.358 1.00 268.04 122 VAL A C 1
ATOM 917 O O . VAL A 1 151 ? 236.334 265.513 263.093 1.00 271.37 122 VAL A O 1
ATOM 921 N N . LEU A 1 152 ? 238.012 264.077 263.509 1.00 268.64 123 LEU A N 1
ATOM 922 C CA . LEU A 1 152 ? 237.151 262.909 263.408 1.00 269.87 123 LEU A CA 1
ATOM 923 C C . LEU A 1 152 ? 236.073 262.936 264.489 1.00 268.42 123 LEU A C 1
ATOM 924 O O . LEU A 1 152 ? 234.894 262.730 264.208 1.00 266.11 123 LEU A O 1
ATOM 929 N N . GLU A 1 153 ? 236.473 263.229 265.723 1.00 269.01 124 GLU A N 1
ATOM 930 C CA . GLU A 1 153 ? 235.541 263.256 266.847 1.00 262.52 124 GLU A CA 1
ATOM 931 C C . GLU A 1 153 ? 234.471 264.328 266.676 1.00 256.53 124 GLU A C 1
ATOM 932 O O . GLU A 1 153 ? 233.316 264.129 267.055 1.00 254.94 124 GLU A O 1
ATOM 938 N N . GLU A 1 154 ? 234.855 265.460 266.091 1.00 257.79 125 GLU A N 1
ATOM 939 C CA . GLU A 1 154 ? 233.937 266.576 265.886 1.00 255.38 125 GLU A CA 1
ATOM 940 C C . GLU A 1 154 ? 232.791 266.209 264.951 1.00 256.65 125 GLU A C 1
ATOM 941 O O . GLU A 1 154 ? 231.754 266.872 264.943 1.00 251.68 125 GLU A O 1
ATOM 947 N N . ALA A 1 155 ? 232.982 265.163 264.152 1.00 259.20 126 ALA A N 1
ATOM 948 C CA . ALA A 1 155 ? 231.958 264.716 263.216 1.00 261.23 126 ALA A CA 1
ATOM 949 C C . ALA A 1 155 ? 230.707 264.265 263.961 1.00 263.57 126 ALA A C 1
ATOM 950 O O . ALA A 1 155 ? 229.591 264.392 263.455 1.00 271.01 126 ALA A O 1
ATOM 952 N N . GLY A 1 156 ? 230.900 263.719 265.159 1.00 261.05 127 GLY A N 1
ATOM 953 C CA . GLY A 1 156 ? 229.793 263.266 265.995 1.00 264.23 127 GLY A CA 1
ATOM 954 C C . GLY A 1 156 ? 229.399 261.821 265.706 1.00 265.11 127 GLY A C 1
ATOM 955 O O . GLY A 1 156 ? 228.566 261.247 266.407 1.00 267.61 127 GLY A O 1
ATOM 956 N N . VAL A 1 157 ? 229.995 261.238 264.672 1.00 264.34 128 VAL A N 1
ATOM 957 C CA . VAL A 1 157 ? 229.680 259.868 264.280 1.00 270.62 128 VAL A CA 1
ATOM 958 C C . VAL A 1 157 ? 230.883 258.940 264.442 1.00 265.08 128 VAL A C 1
ATOM 959 O O . VAL A 1 157 ? 230.839 257.776 264.046 1.00 268.83 128 VAL A O 1
ATOM 963 N N . LEU A 1 158 ? 231.957 259.473 265.021 1.00 256.06 129 LEU A N 1
ATOM 964 C CA . LEU A 1 158 ? 233.212 258.744 265.200 1.00 250.53 129 LEU A CA 1
ATOM 965 C C . LEU A 1 158 ? 233.415 258.300 266.646 1.00 247.23 129 LEU A C 1
ATOM 966 O O . LEU A 1 158 ? 234.505 257.868 267.021 1.00 243.34 129 LEU A O 1
ATOM 971 N N . GLY A 1 159 ? 232.381 258.446 267.467 1.00 249.85 130 GLY A N 1
ATOM 972 C CA . GLY A 1 159 ? 232.506 258.209 268.903 1.00 248.71 130 GLY A CA 1
ATOM 973 C C . GLY A 1 159 ? 232.905 256.776 269.246 1.00 256.13 130 GLY A C 1
ATOM 974 O O . GLY A 1 159 ? 233.583 256.541 270.246 1.00 262.14 130 GLY A O 1
ATOM 975 N N . ASP A 1 160 ? 232.482 255.819 268.427 1.00 258.22 131 ASP A N 1
ATOM 976 C CA . ASP A 1 160 ? 232.800 254.417 268.667 1.00 260.23 131 ASP A CA 1
ATOM 977 C C . ASP A 1 160 ? 233.903 253.912 267.743 1.00 258.72 131 ASP A C 1
ATOM 978 O O . ASP A 1 160 ? 234.126 252.706 267.634 1.00 258.13 131 ASP A O 1
ATOM 983 N N . ALA A 1 161 ? 234.573 254.831 267.053 1.00 255.05 132 ALA A N 1
ATOM 984 C CA . ALA A 1 161 ? 235.559 254.452 266.048 1.00 257.04 132 ALA A CA 1
ATOM 985 C C . ALA A 1 161 ? 236.809 253.865 266.689 1.00 258.76 132 ALA A C 1
ATOM 986 O O . ALA A 1 161 ? 237.271 254.334 267.730 1.00 257.83 132 ALA A O 1
ATOM 988 N N . ASN A 1 162 ? 237.365 252.851 266.038 1.00 261.16 133 ASN A N 1
ATOM 989 C CA . ASN A 1 162 ? 238.615 252.241 266.465 1.00 264.67 133 ASN A CA 1
ATOM 990 C C . ASN A 1 162 ? 239.791 252.862 265.727 1.00 270.06 133 ASN A C 1
ATOM 991 O O . ASN A 1 162 ? 240.037 252.549 264.562 1.00 275.56 133 ASN A O 1
ATOM 996 N N . ILE A 1 163 ? 240.496 253.767 266.393 1.00 264.56 134 ILE A N 1
ATOM 997 C CA . ILE A 1 163 ? 241.573 254.511 265.752 1.00 261.49 134 ILE A CA 1
ATOM 998 C C . ILE A 1 163 ? 242.935 254.048 266.260 1.00 259.49 134 ILE A C 1
ATOM 999 O O . ILE A 1 163 ? 243.173 254.006 267.467 1.00 257.80 134 ILE A O 1
ATOM 1004 N N . SER A 1 164 ? 243.822 253.688 265.333 1.00 263.30 135 SER A N 1
ATOM 1005 C CA . SER A 1 164 ? 245.138 253.165 265.697 1.00 261.96 135 SER A CA 1
ATOM 1006 C C . SER A 1 164 ? 246.238 253.644 264.754 1.00 261.60 135 SER A C 1
ATOM 1007 O O . SER A 1 164 ? 245.970 254.085 263.635 1.00 257.00 135 SER A O 1
ATOM 1010 N N . GLU A 1 165 ? 247.481 253.554 265.225 1.00 259.35 136 GLU A N 1
ATOM 1011 C CA . GLU A 1 165 ? 248.651 253.945 264.445 1.00 251.92 136 GLU A CA 1
ATOM 1012 C C . GLU A 1 165 ? 249.067 252.864 263.451 1.00 247.79 136 GLU A C 1
ATOM 1013 O O . GLU A 1 165 ? 249.117 251.682 263.791 1.00 247.09 136 GLU A O 1
ATOM 1019 N N . LEU A 1 166 ? 249.402 253.287 262.237 1.00 238.69 137 LEU A N 1
ATOM 1020 C CA . LEU A 1 166 ? 249.907 252.405 261.190 1.00 228.66 137 LEU A CA 1
ATOM 1021 C C . LEU A 1 166 ? 251.233 252.918 260.624 1.00 220.47 137 LEU A C 1
ATOM 1022 O O . LEU A 1 166 ? 251.252 253.630 259.619 1.00 217.32 137 LEU A O 1
ATOM 1027 N N . PRO A 1 167 ? 252.351 252.555 261.257 1.00 222.89 138 PRO A N 1
ATOM 1028 C CA . PRO A 1 167 ? 253.677 253.102 261.059 1.00 220.97 138 PRO A CA 1
ATOM 1029 C C . PRO A 1 167 ? 254.352 252.612 259.784 1.00 215.66 138 PRO A C 1
ATOM 1030 O O . PRO A 1 167 ? 255.325 251.861 259.835 1.00 209.71 138 PRO A O 1
ATOM 1034 N N . LEU A 1 168 ? 253.842 253.062 258.642 1.00 208.53 139 LEU A N 1
ATOM 1035 C CA . LEU A 1 168 ? 254.445 252.739 257.354 1.00 195.68 139 LEU A CA 1
ATOM 1036 C C . LEU A 1 168 ? 255.332 253.882 256.877 1.00 194.27 139 LEU A C 1
ATOM 1037 O O . LEU A 1 168 ? 254.886 255.025 256.774 1.00 193.22 139 LEU A O 1
ATOM 1042 N N . TYR A 1 169 ? 256.589 253.569 256.593 1.00 188.49 140 TYR A N 1
ATOM 1043 C CA . TYR A 1 169 ? 257.547 254.566 256.132 1.00 173.29 140 TYR A CA 1
ATOM 1044 C C . TYR A 1 169 ? 258.638 253.924 255.289 1.00 157.96 140 TYR A C 1
ATOM 1045 O O . TYR A 1 169 ? 258.878 252.721 255.383 1.00 152.03 140 TYR A O 1
ATOM 1054 N N . PHE A 1 170 ? 259.290 254.734 254.462 1.00 146.00 141 PHE A N 1
ATOM 1055 C CA . PHE A 1 170 ? 260.340 254.252 253.571 1.00 148.69 141 PHE A CA 1
ATOM 1056 C C . PHE A 1 170 ? 259.895 253.024 252.796 1.00 149.07 141 PHE A C 1
ATOM 1057 O O . PHE A 1 170 ? 260.346 251.912 253.062 1.00 152.49 141 PHE A O 1
ATOM 1065 N N . PHE A 1 171 ? 259.002 253.233 251.839 1.00 142.06 142 PHE A N 1
ATOM 1066 C CA . PHE A 1 171 ? 258.465 252.147 251.037 1.00 133.26 142 PHE A CA 1
ATOM 1067 C C . PHE A 1 171 ? 259.527 251.630 250.064 1.00 133.20 142 PHE A C 1
ATOM 1068 O O . PHE A 1 171 ? 260.292 252.415 249.498 1.00 138.91 142 PHE A O 1
ATOM 1076 N N . PRO A 1 172 ? 259.584 250.313 249.850 1.00 132.78 143 PRO A N 1
ATOM 1077 C CA . PRO A 1 172 ? 260.522 249.603 248.999 1.00 137.74 143 PRO A CA 1
ATOM 1078 C C . PRO A 1 172 ? 260.161 249.742 247.525 1.00 132.75 143 PRO A C 1
ATOM 1079 O O . PRO A 1 172 ? 259.776 248.773 246.878 1.00 134.40 143 PRO A O 1
ATOM 1083 N N . LEU A 1 173 ? 260.288 250.960 247.005 1.00 126.89 144 LEU A N 1
ATOM 1084 C CA . LEU A 1 173 ? 259.955 251.224 245.609 1.00 114.92 144 LEU A CA 1
ATOM 1085 C C . LEU A 1 173 ? 260.894 250.475 244.676 1.00 112.91 144 LEU A C 1
ATOM 1086 O O . LEU A 1 173 ? 260.489 250.036 243.598 1.00 115.10 144 LEU A O 1
ATOM 1091 N N . GLU A 1 174 ? 262.143 250.311 245.100 1.00 114.51 145 GLU A N 1
ATOM 1092 C CA . GLU A 1 174 ? 263.123 249.571 244.313 1.00 122.65 145 GLU A CA 1
ATOM 1093 C C . GLU A 1 174 ? 264.130 248.913 245.247 1.00 121.34 145 GLU A C 1
ATOM 1094 O O . GLU A 1 174 ? 264.282 249.329 246.393 1.00 124.19 145 GLU A O 1
ATOM 1100 N N . ARG A 1 175 ? 264.818 247.889 244.765 1.00 124.16 146 ARG A N 1
ATOM 1101 C CA . ARG A 1 175 ? 265.753 247.141 245.599 1.00 137.36 146 ARG A CA 1
ATOM 1102 C C . ARG A 1 175 ? 266.803 248.047 246.239 1.00 136.99 146 ARG A C 1
ATOM 1103 O O . ARG A 1 175 ? 267.238 247.800 247.364 1.00 138.41 146 ARG A O 1
ATOM 1111 N N . ASP A 1 176 ? 267.232 249.081 245.523 1.00 138.48 147 ASP A N 1
ATOM 1112 C CA . ASP A 1 176 ? 268.227 249.999 246.060 1.00 139.07 147 ASP A CA 1
ATOM 1113 C C . ASP A 1 176 ? 267.638 251.324 246.551 1.00 131.16 147 ASP A C 1
ATOM 1114 O O . ASP A 1 176 ? 268.388 252.241 246.889 1.00 137.48 147 ASP A O 1
ATOM 1119 N N . VAL A 1 177 ? 266.308 251.445 246.576 1.00 121.67 148 VAL A N 1
ATOM 1120 C CA . VAL A 1 177 ? 265.695 252.730 246.916 1.00 123.26 148 VAL A CA 1
ATOM 1121 C C . VAL A 1 177 ? 264.614 252.632 247.993 1.00 129.91 148 VAL A C 1
ATOM 1122 O O . VAL A 1 177 ? 263.648 251.877 247.865 1.00 136.63 148 VAL A O 1
ATOM 1126 N N . LEU A 1 178 ? 264.764 253.451 249.029 1.00 133.46 149 LEU A N 1
ATOM 1127 C CA . LEU A 1 178 ? 263.749 253.622 250.062 1.00 132.41 149 LEU A CA 1
ATOM 1128 C C . LEU A 1 178 ? 263.109 254.999 249.960 1.00 127.61 149 LEU A C 1
ATOM 1129 O O . LEU A 1 178 ? 263.796 256.017 250.038 1.00 127.91 149 LEU A O 1
ATOM 1134 N N . SER A 1 179 ? 261.793 255.024 249.782 1.00 126.19 150 SER A N 1
ATOM 1135 C CA . SER A 1 179 ? 261.075 256.280 249.601 1.00 119.98 150 SER A CA 1
ATOM 1136 C C . SER A 1 179 ? 259.903 256.419 250.560 1.00 121.91 150 SER A C 1
ATOM 1137 O O . SER A 1 179 ? 259.122 255.487 250.746 1.00 122.99 150 SER A O 1
ATOM 1140 N N . LEU A 1 180 ? 259.753 257.607 251.135 1.00 121.05 151 LEU A N 1
ATOM 1141 C CA . LEU A 1 180 ? 258.610 257.885 251.999 1.00 120.06 151 LEU A CA 1
ATOM 1142 C C . LEU A 1 180 ? 257.372 258.130 251.144 1.00 113.72 151 LEU A C 1
ATOM 1143 O O . LEU A 1 180 ? 256.246 258.150 251.646 1.00 119.46 151 LEU A O 1
ATOM 1148 N N . GLU A 1 181 ? 257.609 258.330 249.848 1.00 107.05 152 GLU A N 1
ATOM 1149 C CA . GLU A 1 181 ? 256.581 258.632 248.862 1.00 105.56 152 GLU A CA 1
ATOM 1150 C C . GLU A 1 181 ? 255.755 259.857 249.221 1.00 106.26 152 GLU A C 1
ATOM 1151 O O . GLU A 1 181 ? 254.542 259.895 249.008 1.00 112.08 152 GLU A O 1
ATOM 1157 N N . LEU A 1 182 ? 256.431 260.885 249.709 1.00 108.73 153 LEU A N 1
ATOM 1158 C CA . LEU A 1 182 ? 255.795 262.164 249.967 1.00 112.27 153 LEU A CA 1
ATOM 1159 C C . LEU A 1 182 ? 255.867 262.987 248.691 1.00 109.04 153 LEU A C 1
ATOM 1160 O O . LEU A 1 182 ? 256.707 263.873 248.554 1.00 106.53 153 LEU A O 1
ATOM 1165 N N . ASN A 1 183 ? 255.028 262.632 247.727 1.00 104.85 154 ASN A N 1
ATOM 1166 C CA . ASN A 1 183 ? 255.156 263.139 246.365 1.00 118.51 154 ASN A CA 1
ATOM 1167 C C . ASN A 1 183 ? 255.045 264.657 246.278 1.00 126.42 154 ASN A C 1
ATOM 1168 O O . ASN A 1 183 ? 255.643 265.277 245.400 1.00 136.31 154 ASN A O 1
ATOM 1173 N N . ASP A 1 184 ? 254.302 265.258 247.199 1.00 126.01 155 ASP A N 1
ATOM 1174 C CA . ASP A 1 184 ? 254.135 266.707 247.205 1.00 139.29 155 ASP A CA 1
ATOM 1175 C C . ASP A 1 184 ? 255.183 267.389 248.080 1.00 148.04 155 ASP A C 1
ATOM 1176 O O . ASP A 1 184 ? 255.138 268.603 248.283 1.00 159.78 155 ASP A O 1
ATOM 1181 N N . SER A 1 185 ? 256.127 266.607 248.598 1.00 132.65 156 SER A N 1
ATOM 1182 C CA . SER A 1 185 ? 257.158 267.135 249.486 1.00 134.06 156 SER A CA 1
ATOM 1183 C C . SER A 1 185 ? 257.955 268.249 248.836 1.00 145.90 156 SER A C 1
ATOM 1184 O O . SER A 1 185 ? 258.132 269.316 249.418 1.00 152.05 156 SER A O 1
ATOM 1187 N N . PHE A 1 186 ? 258.434 268.008 247.624 1.00 145.72 157 PHE A N 1
ATOM 1188 C CA . PHE A 1 186 ? 259.259 268.986 246.933 1.00 167.96 157 PHE A CA 1
ATOM 1189 C C . PHE A 1 186 ? 258.554 270.332 246.845 1.00 173.07 157 PHE A C 1
ATOM 1190 O O . PHE A 1 186 ? 259.124 271.371 247.175 1.00 175.46 157 PHE A O 1
ATOM 1198 N N . ARG A 1 187 ? 257.311 270.312 246.389 1.00 171.74 158 ARG A N 1
ATOM 1199 C CA . ARG A 1 187 ? 256.573 271.547 246.186 1.00 180.74 158 ARG A CA 1
ATOM 1200 C C . ARG A 1 187 ? 256.286 272.264 247.500 1.00 180.02 158 ARG A C 1
ATOM 1201 O O . ARG A 1 187 ? 256.524 273.463 247.621 1.00 178.80 158 ARG A O 1
ATOM 1209 N N . ASP A 1 188 ? 255.792 271.540 248.495 1.00 178.32 159 ASP A N 1
ATOM 1210 C CA . ASP A 1 188 ? 255.425 272.184 249.752 1.00 181.89 159 ASP A CA 1
ATOM 1211 C C . ASP A 1 188 ? 256.650 272.584 250.567 1.00 173.66 159 ASP A C 1
ATOM 1212 O O . ASP A 1 188 ? 256.671 273.651 251.186 1.00 175.08 159 ASP A O 1
ATOM 1217 N N . LEU A 1 189 ? 257.676 271.738 250.550 1.00 165.61 160 LEU A N 1
ATOM 1218 C CA . LEU A 1 189 ? 258.889 271.976 251.322 1.00 165.28 160 LEU A CA 1
ATOM 1219 C C . LEU A 1 189 ? 259.642 273.211 250.866 1.00 170.90 160 LEU A C 1
ATOM 1220 O O . LEU A 1 189 ? 260.348 273.828 251.659 1.00 175.19 160 LEU A O 1
ATOM 1225 N N . TYR A 1 190 ? 259.540 273.561 249.589 1.00 168.83 161 TYR A N 1
ATOM 1226 C CA . TYR A 1 190 ? 260.283 274.714 249.117 1.00 175.41 161 TYR A CA 1
ATOM 1227 C C . TYR A 1 190 ? 259.396 275.895 248.713 1.00 182.17 161 TYR A C 1
ATOM 1228 O O . TYR A 1 190 ? 259.852 277.038 248.750 1.00 190.49 161 TYR A O 1
ATOM 1237 N N . LEU A 1 191 ? 258.122 275.653 248.384 1.00 178.77 162 LEU A N 1
ATOM 1238 C CA . LEU A 1 191 ? 257.250 276.788 248.083 1.00 183.71 162 LEU A CA 1
ATOM 1239 C C . LEU A 1 191 ? 256.791 277.470 249.364 1.00 184.70 162 LEU A C 1
ATOM 1240 O O . LEU A 1 191 ? 256.790 278.696 249.458 1.00 187.63 162 LEU A O 1
ATOM 1245 N N . ALA A 1 192 ? 256.404 276.669 250.355 1.00 181.54 163 ALA A N 1
ATOM 1246 C CA . ALA A 1 192 ? 255.906 277.200 251.618 1.00 186.62 163 ALA A CA 1
ATOM 1247 C C . ALA A 1 192 ? 256.931 277.019 252.724 1.00 183.87 163 ALA A C 1
ATOM 1248 O O . ALA A 1 192 ? 256.686 277.380 253.876 1.00 182.83 163 ALA A O 1
ATOM 1250 N N . LYS A 1 193 ? 258.065 276.427 252.377 1.00 182.91 164 LYS A N 1
ATOM 1251 C CA . LYS A 1 193 ? 259.077 276.059 253.359 1.00 181.07 164 LYS A CA 1
ATOM 1252 C C . LYS A 1 193 ? 258.485 275.136 254.414 1.00 171.87 164 LYS A C 1
ATOM 1253 O O . LYS A 1 193 ? 258.803 275.250 255.597 1.00 166.18 164 LYS A O 1
ATOM 1259 N N . ASP A 1 194 ? 257.620 274.221 253.973 1.00 170.41 165 ASP A N 1
ATOM 1260 C CA . ASP A 1 194 ? 256.907 273.305 254.858 1.00 169.58 165 ASP A CA 1
ATOM 1261 C C . ASP A 1 194 ? 257.779 272.113 255.254 1.00 161.35 165 ASP A C 1
ATOM 1262 O O . ASP A 1 194 ? 258.072 271.260 254.419 1.00 159.58 165 ASP A O 1
ATOM 1267 N N . PRO A 1 195 ? 258.180 272.026 256.527 1.00 157.09 166 PRO A N 1
ATOM 1268 C CA . PRO A 1 195 ? 259.124 271.080 257.092 1.00 150.24 166 PRO A CA 1
ATOM 1269 C C . PRO A 1 195 ? 258.514 269.701 257.320 1.00 138.73 166 PRO A C 1
ATOM 1270 O O . PRO A 1 195 ? 259.198 268.788 257.777 1.00 133.06 166 PRO A O 1
ATOM 1274 N N . THR A 1 196 ? 257.230 269.544 257.017 1.00 138.96 167 THR A N 1
ATOM 1275 C CA . THR A 1 196 ? 256.569 268.263 257.240 1.00 136.32 167 THR A CA 1
ATOM 1276 C C . THR A 1 196 ? 257.439 267.056 256.835 1.00 127.72 167 THR A C 1
ATOM 1277 O O . THR A 1 196 ? 257.681 266.195 257.680 1.00 119.95 167 THR A O 1
ATOM 1281 N N . PRO A 1 197 ? 257.914 266.950 255.575 1.00 131.12 168 PRO A N 1
ATOM 1282 C CA . PRO A 1 197 ? 258.762 265.876 255.074 1.00 131.56 168 PRO A CA 1
ATOM 1283 C C . PRO A 1 197 ? 260.130 265.820 255.751 1.00 136.29 168 PRO A C 1
ATOM 1284 O O . PRO A 1 197 ? 260.783 264.777 255.750 1.00 135.44 168 PRO A O 1
ATOM 1288 N N . VAL A 1 198 ? 260.559 266.931 256.340 1.00 142.69 169 VAL A N 1
ATOM 1289 C CA . VAL A 1 198 ? 261.831 266.972 257.053 1.00 146.62 169 VAL A CA 1
ATOM 1290 C C . VAL A 1 198 ? 261.670 266.275 258.392 1.00 142.78 169 VAL A C 1
ATOM 1291 O O . VAL A 1 198 ? 262.534 265.510 258.826 1.00 151.10 169 VAL A O 1
ATOM 1295 N N . PHE A 1 199 ? 260.544 266.550 259.036 1.00 140.00 170 PHE A N 1
ATOM 1296 C CA . PHE A 1 199 ? 260.201 265.950 260.313 1.00 144.10 170 PHE A CA 1
ATOM 1297 C C . PHE A 1 199 ? 259.885 264.468 260.141 1.00 133.85 170 PHE A C 1
ATOM 1298 O O . PHE A 1 199 ? 260.296 263.637 260.952 1.00 134.55 170 PHE A O 1
ATOM 1306 N N . LEU A 1 200 ? 259.166 264.139 259.070 1.00 125.99 171 LEU A N 1
ATOM 1307 C CA . LEU A 1 200 ? 258.816 262.754 258.784 1.00 129.90 171 LEU A CA 1
ATOM 1308 C C . LEU A 1 200 ? 260.051 261.943 258.420 1.00 133.65 171 LEU A C 1
ATOM 1309 O O . LEU A 1 200 ? 260.146 260.761 258.751 1.00 133.25 171 LEU A O 1
ATOM 1314 N N . LEU A 1 201 ? 260.992 262.576 257.727 1.00 135.01 172 LEU A N 1
ATOM 1315 C CA . LEU A 1 201 ? 262.208 261.900 257.301 1.00 143.45 172 LEU A CA 1
ATOM 1316 C C . LEU A 1 201 ? 263.105 261.540 258.469 1.00 148.87 172 LEU A C 1
ATOM 1317 O O . LEU A 1 201 ? 263.607 260.419 258.543 1.00 155.14 172 LEU A O 1
ATOM 1322 N N . SER A 1 202 ? 263.312 262.478 259.387 1.00 146.42 173 SER A N 1
ATOM 1323 C CA . SER A 1 202 ? 264.162 262.192 260.532 1.00 158.31 173 SER A CA 1
ATOM 1324 C C . SER A 1 202 ? 263.536 261.109 261.400 1.00 155.32 173 SER A C 1
ATOM 1325 O O . SER A 1 202 ? 264.241 260.278 261.973 1.00 162.28 173 SER A O 1
ATOM 1328 N N . ARG A 1 203 ? 262.206 261.092 261.462 1.00 146.55 174 ARG A N 1
ATOM 1329 C CA . ARG A 1 203 ? 261.501 260.064 262.216 1.00 152.15 174 ARG A CA 1
ATOM 1330 C C . ARG A 1 203 ? 261.573 258.723 261.496 1.00 154.10 174 ARG A C 1
ATOM 1331 O O . ARG A 1 203 ? 261.771 257.683 262.125 1.00 157.27 174 ARG A O 1
ATOM 1339 N N . ALA A 1 204 ? 261.419 258.752 260.175 1.00 148.18 175 ALA A N 1
ATOM 1340 C CA . ALA A 1 204 ? 261.494 257.542 259.366 1.00 159.23 175 ALA A CA 1
ATOM 1341 C C . ALA A 1 204 ? 262.896 256.944 259.418 1.00 162.98 175 ALA A C 1
ATOM 1342 O O . ALA A 1 204 ? 263.056 255.724 259.447 1.00 170.39 175 ALA A O 1
ATOM 1344 N N . LEU A 1 205 ? 263.913 257.806 259.442 1.00 158.67 176 LEU A N 1
ATOM 1345 C CA . LEU A 1 205 ? 265.293 257.349 259.563 1.00 163.98 176 LEU A CA 1
ATOM 1346 C C . LEU A 1 205 ? 265.539 256.781 260.952 1.00 167.97 176 LEU A C 1
ATOM 1347 O O . LEU A 1 205 ? 266.194 255.748 261.099 1.00 172.04 176 LEU A O 1
ATOM 1352 N N . MET A 1 206 ? 264.965 257.425 261.968 1.00 162.02 177 MET A N 1
ATOM 1353 C CA . MET A 1 206 ? 265.034 256.901 263.325 1.00 164.62 177 MET A CA 1
ATOM 1354 C C . MET A 1 206 ? 264.361 255.539 263.362 1.00 166.20 177 MET A C 1
ATOM 1355 O O . MET A 1 206 ? 264.814 254.623 264.047 1.00 167.68 177 MET A O 1
ATOM 1360 N N . GLY A 1 207 ? 263.300 255.401 262.572 1.00 167.81 178 GLY A N 1
ATOM 1361 C CA . GLY A 1 207 ? 262.536 254.165 262.468 1.00 178.32 178 GLY A CA 1
ATOM 1362 C C . GLY A 1 207 ? 263.340 253.009 261.871 1.00 178.59 178 GLY A C 1
ATOM 1363 O O . GLY A 1 207 ? 262.890 251.863 261.898 1.00 187.57 178 GLY A O 1
ATOM 1364 N N . ILE A 1 208 ? 264.517 253.304 261.322 1.00 173.30 179 ILE A N 1
ATOM 1365 C CA . ILE A 1 208 ? 265.384 252.261 260.788 1.00 179.26 179 ILE A CA 1
ATOM 1366 C C . ILE A 1 208 ? 266.580 252.025 261.701 1.00 186.72 179 ILE A C 1
ATOM 1367 O O . ILE A 1 208 ? 266.887 250.886 262.056 1.00 197.72 179 ILE A O 1
ATOM 1372 N N . GLN A 1 209 ? 267.263 253.104 262.074 1.00 181.96 180 GLN A N 1
ATOM 1373 C CA . GLN A 1 209 ? 268.466 252.988 262.890 1.00 197.51 180 GLN A CA 1
ATOM 1374 C C . GLN A 1 209 ? 268.132 252.525 264.306 1.00 198.53 180 GLN A C 1
ATOM 1375 O O . GLN A 1 209 ? 268.965 251.930 264.985 1.00 207.77 180 GLN A O 1
ATOM 1381 N N . LYS A 1 210 ? 266.897 252.738 264.755 1.00 190.53 181 LYS A N 1
ATOM 1382 C CA . LYS A 1 210 ? 266.516 252.251 266.079 1.00 196.71 181 LYS A CA 1
ATOM 1383 C C . LYS A 1 210 ? 266.423 250.723 266.113 1.00 203.01 181 LYS A C 1
ATOM 1384 O O . LYS A 1 210 ? 266.372 250.125 267.188 1.00 208.58 181 LYS A O 1
ATOM 1390 N N . LYS A 1 211 ? 266.391 250.094 264.938 1.00 203.80 182 LYS A N 1
ATOM 1391 C CA . LYS A 1 211 ? 266.318 248.638 264.849 1.00 213.73 182 LYS A CA 1
ATOM 1392 C C . LYS A 1 211 ? 267.642 248.034 264.393 1.00 212.56 182 LYS A C 1
ATOM 1393 O O . LYS A 1 211 ? 268.004 246.932 264.806 1.00 213.28 182 LYS A O 1
ATOM 1399 N N . HIS A 1 212 ? 268.358 248.754 263.534 1.00 211.58 183 HIS A N 1
ATOM 1400 C CA . HIS A 1 212 ? 269.616 248.256 262.980 1.00 218.56 183 HIS A CA 1
ATOM 1401 C C . HIS A 1 212 ? 270.830 248.881 263.663 1.00 222.20 183 HIS A C 1
ATOM 1402 O O . HIS A 1 212 ? 271.972 248.637 263.266 1.00 233.62 183 HIS A O 1
ATOM 1409 N N . GLY A 1 213 ? 270.573 249.681 264.691 1.00 215.56 184 GLY A N 1
ATOM 1410 C CA . GLY A 1 213 ? 271.621 250.360 265.442 1.00 227.69 184 GLY A CA 1
ATOM 1411 C C . GLY A 1 213 ? 271.768 251.797 264.966 1.00 225.33 184 GLY A C 1
ATOM 1412 O O . GLY A 1 213 ? 271.492 252.107 263.806 1.00 220.37 184 GLY A O 1
ATOM 1413 N N . LEU A 1 214 ? 272.210 252.674 265.856 1.00 231.62 185 LEU A N 1
ATOM 1414 C CA . LEU A 1 214 ? 272.301 254.090 265.528 1.00 225.37 185 LEU A CA 1
ATOM 1415 C C . LEU A 1 214 ? 273.491 254.402 264.635 1.00 221.44 185 LEU A C 1
ATOM 1416 O O . LEU A 1 214 ? 274.550 253.782 264.750 1.00 222.76 185 LEU A O 1
ATOM 1421 N N . PHE A 1 215 ? 273.321 255.387 263.755 1.00 216.62 186 PHE A N 1
ATOM 1422 C CA . PHE A 1 215 ? 274.420 255.825 262.905 1.00 217.71 186 PHE A CA 1
ATOM 1423 C C . PHE A 1 215 ? 275.515 256.412 263.795 1.00 220.47 186 PHE A C 1
ATOM 1424 O O . PHE A 1 215 ? 275.243 257.335 264.562 1.00 226.25 186 PHE A O 1
ATOM 1432 N N . PRO A 1 216 ? 276.752 255.912 263.703 1.00 221.15 187 PRO A N 1
ATOM 1433 C CA . PRO A 1 216 ? 277.903 256.322 264.487 1.00 228.19 187 PRO A CA 1
ATOM 1434 C C . PRO A 1 216 ? 278.351 257.722 264.092 1.00 227.23 187 PRO A C 1
ATOM 1435 O O . PRO A 1 216 ? 279.054 258.398 264.842 1.00 232.25 187 PRO A O 1
ATOM 1439 N N . ARG A 1 217 ? 277.943 258.144 262.898 1.00 217.30 188 ARG A N 1
ATOM 1440 C CA . ARG A 1 217 ? 278.230 259.485 262.412 1.00 218.55 188 ARG A CA 1
ATOM 1441 C C . ARG A 1 217 ? 277.068 260.028 261.592 1.00 206.84 188 ARG A C 1
ATOM 1442 O O . ARG A 1 217 ? 276.527 259.336 260.726 1.00 200.09 188 ARG A O 1
ATOM 1450 N N . ILE A 1 218 ? 276.726 261.285 261.834 1.00 207.77 189 ILE A N 1
ATOM 1451 C CA . ILE A 1 218 ? 275.735 261.973 261.023 1.00 201.21 189 ILE A CA 1
ATOM 1452 C C . ILE A 1 218 ? 276.352 263.193 260.358 1.00 197.91 189 ILE A C 1
ATOM 1453 O O . ILE A 1 218 ? 276.897 264.070 261.030 1.00 206.09 189 ILE A O 1
ATOM 1458 N N . ILE A 1 219 ? 276.272 263.250 259.033 1.00 186.96 190 ILE A N 1
ATOM 1459 C CA . ILE A 1 219 ? 276.746 264.413 258.299 1.00 186.61 190 ILE A CA 1
ATOM 1460 C C . ILE A 1 219 ? 275.725 264.853 257.265 1.00 181.67 190 ILE A C 1
ATOM 1461 O O . ILE A 1 219 ? 274.890 264.060 256.825 1.00 181.36 190 ILE A O 1
ATOM 1466 N N . GLY A 1 220 ? 275.822 266.108 256.843 1.00 178.87 191 GLY A N 1
ATOM 1467 C CA . GLY A 1 220 ? 274.953 266.603 255.790 1.00 175.78 191 GLY A CA 1
ATOM 1468 C C . GLY A 1 220 ? 275.214 268.061 255.438 1.00 179.30 191 GLY A C 1
ATOM 1469 O O . GLY A 1 220 ? 275.942 268.765 256.140 1.00 179.38 191 GLY A O 1
ATOM 1470 N N . LYS A 1 221 ? 274.606 268.497 254.340 1.00 175.93 192 LYS A N 1
ATOM 1471 C CA . LYS A 1 221 ? 274.756 269.862 253.849 1.00 181.16 192 LYS A CA 1
ATOM 1472 C C . LYS A 1 221 ? 273.415 270.458 253.435 1.00 183.17 192 LYS A C 1
ATOM 1473 O O . LYS A 1 221 ? 272.661 269.849 252.673 1.00 184.35 192 LYS A O 1
ATOM 1479 N N . GLY A 1 222 ? 273.137 271.666 253.918 1.00 189.16 193 GLY A N 1
ATOM 1480 C CA . GLY A 1 222 ? 271.908 272.367 253.570 1.00 190.63 193 GLY A CA 1
ATOM 1481 C C . GLY A 1 222 ? 271.078 272.675 254.809 1.00 189.32 193 GLY A C 1
ATOM 1482 O O . GLY A 1 222 ? 271.311 272.109 255.878 1.00 192.21 193 GLY A O 1
ATOM 1483 N N . GLU A 1 223 ? 270.111 273.575 254.664 1.00 186.53 194 GLU A N 1
ATOM 1484 C CA . GLU A 1 223 ? 269.282 273.987 255.790 1.00 182.89 194 GLU A CA 1
ATOM 1485 C C . GLU A 1 223 ? 268.403 272.852 256.290 1.00 182.18 194 GLU A C 1
ATOM 1486 O O . GLU A 1 223 ? 268.283 272.640 257.497 1.00 183.49 194 GLU A O 1
ATOM 1492 N N . ASN A 1 224 ? 267.789 272.115 255.370 1.00 181.16 195 ASN A N 1
ATOM 1493 C CA . ASN A 1 224 ? 266.893 271.044 255.777 1.00 180.99 195 ASN A CA 1
ATOM 1494 C C . ASN A 1 224 ? 267.691 269.800 256.129 1.00 184.20 195 ASN A C 1
ATOM 1495 O O . ASN A 1 224 ? 267.273 269.002 256.968 1.00 189.85 195 ASN A O 1
ATOM 1500 N N . ALA A 1 225 ? 268.852 269.646 255.501 1.00 182.04 196 ALA A N 1
ATOM 1501 C CA . ALA A 1 225 ? 269.724 268.518 255.793 1.00 177.61 196 ALA A CA 1
ATOM 1502 C C . ALA A 1 225 ? 270.219 268.597 257.228 1.00 184.86 196 ALA A C 1
ATOM 1503 O O . ALA A 1 225 ? 270.234 267.599 257.948 1.00 184.38 196 ALA A O 1
ATOM 1505 N N . LYS A 1 226 ? 270.589 269.803 257.653 1.00 188.65 197 LYS A N 1
ATOM 1506 C CA . LYS A 1 226 ? 271.011 270.010 259.028 1.00 196.93 197 LYS A CA 1
ATOM 1507 C C . LYS A 1 226 ? 269.863 269.722 259.978 1.00 197.36 197 LYS A C 1
ATOM 1508 O O . LYS A 1 226 ? 270.049 269.072 261.006 1.00 204.43 197 LYS A O 1
ATOM 1514 N N . ARG A 1 227 ? 268.667 270.183 259.625 1.00 192.12 198 ARG A N 1
ATOM 1515 C CA . ARG A 1 227 ? 267.508 269.944 260.469 1.00 189.61 198 ARG A CA 1
ATOM 1516 C C . ARG A 1 227 ? 267.303 268.453 260.695 1.00 189.72 198 ARG A C 1
ATOM 1517 O O . ARG A 1 227 ? 267.061 268.027 261.819 1.00 194.62 198 ARG A O 1
ATOM 1525 N N . VAL A 1 228 ? 267.429 267.656 259.640 1.00 190.23 199 VAL A N 1
ATOM 1526 C CA . VAL A 1 228 ? 267.273 266.216 259.799 1.00 192.03 199 VAL A CA 1
ATOM 1527 C C . VAL A 1 228 ? 268.331 265.688 260.753 1.00 191.21 199 VAL A C 1
ATOM 1528 O O . VAL A 1 228 ? 268.036 264.890 261.642 1.00 190.95 199 VAL A O 1
ATOM 1532 N N . ALA A 1 229 ? 269.566 266.139 260.566 1.00 190.49 200 ALA A N 1
ATOM 1533 C CA . ALA A 1 229 ? 270.672 265.692 261.397 1.00 195.25 200 ALA A CA 1
ATOM 1534 C C . ALA A 1 229 ? 270.486 266.099 262.859 1.00 200.78 200 ALA A C 1
ATOM 1535 O O . ALA A 1 229 ? 270.832 265.344 263.770 1.00 203.02 200 ALA A O 1
ATOM 1537 N N . ASP A 1 230 ? 269.907 267.278 263.087 1.00 203.73 201 ASP A N 1
ATOM 1538 C CA . ASP A 1 230 ? 269.665 267.742 264.449 1.00 206.08 201 ASP A CA 1
ATOM 1539 C C . ASP A 1 230 ? 268.475 267.019 265.058 1.00 200.11 201 ASP A C 1
ATOM 1540 O O . ASP A 1 230 ? 268.459 266.725 266.255 1.00 196.89 201 ASP A O 1
ATOM 1545 N N . LEU A 1 231 ? 267.483 266.724 264.229 1.00 197.75 202 LEU A N 1
ATOM 1546 C CA . LEU A 1 231 ? 266.308 265.999 264.682 1.00 194.55 202 LEU A CA 1
ATOM 1547 C C . LEU A 1 231 ? 266.672 264.583 265.097 1.00 191.05 202 LEU A C 1
ATOM 1548 O O . LEU A 1 231 ? 266.138 264.062 266.075 1.00 192.60 202 LEU A O 1
ATOM 1553 N N . LEU A 1 232 ? 267.594 263.963 264.367 1.00 193.29 203 LEU A N 1
ATOM 1554 C CA . LEU A 1 232 ? 268.014 262.610 264.700 1.00 188.76 203 LEU A CA 1
ATOM 1555 C C . LEU A 1 232 ? 268.715 262.582 266.051 1.00 196.09 203 LEU A C 1
ATOM 1556 O O . LEU A 1 232 ? 268.528 261.650 266.835 1.00 199.01 203 LEU A O 1
ATOM 1561 N N . SER A 1 233 ? 269.497 263.619 266.345 1.00 196.82 204 SER A N 1
ATOM 1562 C CA . SER A 1 233 ? 270.178 263.686 267.633 1.00 199.39 204 SER A CA 1
ATOM 1563 C C . SER A 1 233 ? 269.182 263.872 268.775 1.00 194.87 204 SER A C 1
ATOM 1564 O O . SER A 1 233 ? 269.338 263.285 269.848 1.00 197.54 204 SER A O 1
ATOM 1567 N N . ARG A 1 234 ? 268.140 264.664 268.532 1.00 189.56 205 ARG A N 1
ATOM 1568 C CA . ARG A 1 234 ? 267.125 264.897 269.553 1.00 184.44 205 ARG A CA 1
ATOM 1569 C C . ARG A 1 234 ? 266.217 263.688 269.739 1.00 186.61 205 ARG A C 1
ATOM 1570 O O . ARG A 1 234 ? 265.766 263.411 270.850 1.00 182.48 205 ARG A O 1
ATOM 1578 N N . MET A 1 235 ? 265.928 262.979 268.655 1.00 190.68 206 MET A N 1
ATOM 1579 C CA . MET A 1 235 ? 265.087 261.793 268.750 1.00 194.37 206 MET A CA 1
ATOM 1580 C C . MET A 1 235 ? 265.763 260.708 269.575 1.00 199.70 206 MET A C 1
ATOM 1581 O O . MET A 1 235 ? 265.098 259.959 270.289 1.00 203.37 206 MET A O 1
ATOM 1586 N N . ARG A 1 236 ? 267.087 260.647 269.508 1.00 200.66 207 ARG A N 1
ATOM 1587 C CA . ARG A 1 236 ? 267.827 259.703 270.331 1.00 201.57 207 ARG A CA 1
ATOM 1588 C C . ARG A 1 236 ? 267.645 260.050 271.804 1.00 202.82 207 ARG A C 1
ATOM 1589 O O . ARG A 1 236 ? 267.508 259.167 272.650 1.00 208.21 207 ARG A O 1
ATOM 1597 N N . GLN A 1 237 ? 267.600 261.345 272.100 1.00 198.25 208 GLN A N 1
ATOM 1598 C CA . GLN A 1 237 ? 267.387 261.793 273.468 1.00 200.01 208 GLN A CA 1
ATOM 1599 C C . GLN A 1 237 ? 265.974 261.459 273.935 1.00 202.19 208 GLN A C 1
ATOM 1600 O O . GLN A 1 237 ? 265.766 261.140 275.104 1.00 202.09 208 GLN A O 1
ATOM 1606 N N . GLU A 1 238 ? 265.010 261.504 273.013 1.00 199.71 209 GLU A N 1
ATOM 1607 C CA . GLU A 1 238 ? 263.625 261.181 273.349 1.00 198.26 209 GLU A CA 1
ATOM 1608 C C . GLU A 1 238 ? 263.474 259.713 273.731 1.00 209.69 209 GLU A C 1
ATOM 1609 O O . GLU A 1 238 ? 262.652 259.363 274.581 1.00 209.67 209 GLU A O 1
ATOM 1615 N N . LEU A 1 239 ? 264.270 258.854 273.099 1.00 212.88 210 LEU A N 1
ATOM 1616 C CA . LEU A 1 239 ? 264.217 257.424 273.375 1.00 214.08 210 LEU A CA 1
ATOM 1617 C C . LEU A 1 239 ? 264.758 257.106 274.765 1.00 218.95 210 LEU A C 1
ATOM 1618 O O . LEU A 1 239 ? 264.340 256.133 275.394 1.00 232.36 210 LEU A O 1
ATOM 1623 N N . LEU A 1 240 ? 265.671 257.939 275.261 1.00 215.42 211 LEU A N 1
ATOM 1624 C CA . LEU A 1 240 ? 266.147 257.779 276.632 1.00 223.01 211 LEU A CA 1
ATOM 1625 C C . LEU A 1 240 ? 265.225 258.522 277.593 1.00 223.26 211 LEU A C 1
ATOM 1626 O O . LEU A 1 240 ? 264.979 258.079 278.719 1.00 227.24 211 LEU A O 1
ATOM 1631 N N . ALA A 1 241 ? 264.703 259.649 277.122 1.00 216.78 212 ALA A N 1
ATOM 1632 C CA . ALA A 1 241 ? 263.871 260.537 277.916 1.00 212.01 212 ALA A CA 1
ATOM 1633 C C . ALA A 1 241 ? 262.554 259.886 278.295 1.00 219.95 212 ALA A C 1
ATOM 1634 O O . ALA A 1 241 ? 261.947 260.253 279.296 1.00 224.00 212 ALA A O 1
ATOM 1636 N N . GLY A 1 242 ? 262.109 258.917 277.504 1.00 220.40 213 GLY A N 1
ATOM 1637 C CA . GLY A 1 242 ? 260.844 258.258 277.791 1.00 225.47 213 GLY A CA 1
ATOM 1638 C C . GLY A 1 242 ? 260.861 257.634 279.180 1.00 234.57 213 GLY A C 1
ATOM 1639 O O . GLY A 1 242 ? 259.841 257.619 279.869 1.00 241.68 213 GLY A O 1
ATOM 1640 N N . GLU A 1 243 ? 262.028 257.161 279.614 1.00 235.56 214 GLU A N 1
ATOM 1641 C CA . GLU A 1 243 ? 262.145 256.597 280.952 1.00 237.71 214 GLU A CA 1
ATOM 1642 C C . GLU A 1 243 ? 262.099 257.712 281.986 1.00 236.38 214 GLU A C 1
ATOM 1643 O O . GLU A 1 243 ? 261.424 257.605 283.010 1.00 237.47 214 GLU A O 1
ATOM 1649 N N . GLU A 1 244 ? 262.784 258.811 281.683 1.00 234.03 215 GLU A N 1
ATOM 1650 C CA . GLU A 1 244 ? 262.829 259.966 282.575 1.00 233.89 215 GLU A CA 1
ATOM 1651 C C . GLU A 1 244 ? 261.510 260.731 282.562 1.00 233.27 215 GLU A C 1
ATOM 1652 O O . GLU A 1 244 ? 261.218 261.502 283.475 1.00 227.90 215 GLU A O 1
ATOM 1658 N N . ALA A 1 245 ? 260.719 260.518 281.516 1.00 237.53 216 ALA A N 1
ATOM 1659 C CA . ALA A 1 245 ? 259.412 261.149 281.390 1.00 233.94 216 ALA A CA 1
ATOM 1660 C C . ALA A 1 245 ? 258.337 260.311 282.076 1.00 234.91 216 ALA A C 1
ATOM 1661 O O . ALA A 1 245 ? 257.180 260.724 282.156 1.00 229.07 216 ALA A O 1
ATOM 1663 N N . GLY A 1 246 ? 258.716 259.129 282.562 1.00 236.45 217 GLY A N 1
ATOM 1664 C CA . GLY A 1 246 ? 257.770 258.240 283.225 1.00 235.02 217 GLY A CA 1
ATOM 1665 C C . GLY A 1 246 ? 256.837 257.547 282.238 1.00 240.40 217 GLY A C 1
ATOM 1666 O O . GLY A 1 246 ? 255.705 257.206 282.585 1.00 240.35 217 GLY A O 1
ATOM 1667 N N . GLU A 1 247 ? 257.295 257.364 281.002 1.00 241.60 218 GLU A N 1
ATOM 1668 C CA . GLU A 1 247 ? 256.466 256.763 279.966 1.00 241.27 218 GLU A CA 1
ATOM 1669 C C . GLU A 1 247 ? 257.010 255.400 279.545 1.00 248.31 218 GLU A C 1
ATOM 1670 O O . GLU A 1 247 ? 256.912 254.430 280.297 1.00 252.15 218 GLU A O 1
ATOM 1676 N N . SER A 1 248 ? 257.563 255.323 278.336 1.00 250.43 219 SER A N 1
ATOM 1677 C CA . SER A 1 248 ? 258.082 254.065 277.808 1.00 263.03 219 SER A CA 1
ATOM 1678 C C . SER A 1 248 ? 259.438 253.710 278.410 1.00 270.10 219 SER A C 1
ATOM 1679 O O . SER A 1 248 ? 260.139 254.570 278.942 1.00 262.81 219 SER A O 1
ATOM 1682 N N . ASP A 1 249 ? 259.809 252.435 278.307 1.00 285.45 220 ASP A N 1
ATOM 1683 C CA . ASP A 1 249 ? 261.097 251.959 278.802 1.00 288.23 220 ASP A CA 1
ATOM 1684 C C . ASP A 1 249 ? 262.249 252.550 277.995 1.00 277.93 220 ASP A C 1
ATOM 1685 O O . ASP A 1 249 ? 262.148 252.694 276.776 1.00 275.00 220 ASP A O 1
ATOM 1690 N N . ARG A 1 250 ? 263.352 252.858 278.673 1.00 268.82 221 ARG A N 1
ATOM 1691 C CA . ARG A 1 250 ? 264.535 253.400 278.005 1.00 257.51 221 ARG A CA 1
ATOM 1692 C C . ARG A 1 250 ? 265.168 252.411 277.035 1.00 261.51 221 ARG A C 1
ATOM 1693 O O . ARG A 1 250 ? 265.392 251.248 277.372 1.00 267.34 221 ARG A O 1
ATOM 1701 N N . ALA A 1 251 ? 265.490 252.898 275.839 1.00 255.91 222 ALA A N 1
ATOM 1702 C CA . ALA A 1 251 ? 266.195 252.104 274.838 1.00 260.26 222 ALA A CA 1
ATOM 1703 C C . ALA A 1 251 ? 267.698 252.136 275.090 1.00 263.21 222 ALA A C 1
ATOM 1704 O O . ALA A 1 251 ? 268.232 253.142 275.554 1.00 259.82 222 ALA A O 1
ATOM 1706 N N . GLY A 1 252 ? 268.384 251.045 274.752 1.00 266.86 223 GLY A N 1
ATOM 1707 C CA . GLY A 1 252 ? 269.839 250.995 274.879 1.00 268.11 223 GLY A CA 1
ATOM 1708 C C . GLY A 1 252 ? 270.524 251.956 273.910 1.00 266.83 223 GLY A C 1
ATOM 1709 O O . GLY A 1 252 ? 271.561 252.537 274.229 1.00 273.86 223 GLY A O 1
ATOM 1710 N N . LEU A 1 253 ? 269.932 252.126 272.730 1.00 263.55 224 LEU A N 1
ATOM 1711 C CA . LEU A 1 253 ? 270.442 253.056 271.725 1.00 259.16 224 LEU A CA 1
ATOM 1712 C C . LEU A 1 253 ? 271.911 252.851 271.382 1.00 260.67 224 LEU A C 1
ATOM 1713 O O . LEU A 1 253 ? 272.661 253.818 271.241 1.00 256.75 224 LEU A O 1
ATOM 1718 N N . SER A 1 254 ? 272.324 251.602 271.229 1.00 263.09 225 SER A N 1
ATOM 1719 C CA . SER A 1 254 ? 273.693 251.322 270.824 1.00 266.22 225 SER A CA 1
ATOM 1720 C C . SER A 1 254 ? 273.902 251.737 269.364 1.00 259.40 225 SER A C 1
ATOM 1721 O O . SER A 1 254 ? 272.941 251.781 268.593 1.00 256.57 225 SER A O 1
ATOM 1724 N N . PRO A 1 255 ? 275.145 252.049 268.976 1.00 259.23 226 PRO A N 1
ATOM 1725 C CA . PRO A 1 255 ? 275.609 252.260 267.616 1.00 250.90 226 PRO A CA 1
ATOM 1726 C C . PRO A 1 255 ? 275.564 250.967 266.811 1.00 250.25 226 PRO A C 1
ATOM 1727 O O . PRO A 1 255 ? 275.738 249.877 267.358 1.00 254.63 226 PRO A O 1
ATOM 1731 N N . SER A 1 256 ? 275.323 251.100 265.514 1.00 238.22 227 SER A N 1
ATOM 1732 C CA . SER A 1 256 ? 275.222 249.960 264.611 1.00 234.42 227 SER A CA 1
ATOM 1733 C C . SER A 1 256 ? 276.557 249.275 264.369 1.00 242.27 227 SER A C 1
ATOM 1734 O O . SER A 1 256 ? 277.607 249.915 264.353 1.00 247.11 227 SER A O 1
ATOM 1737 N N . THR A 1 257 ? 276.499 247.968 264.138 1.00 246.33 228 THR A N 1
ATOM 1738 C CA . THR A 1 257 ? 277.671 247.199 263.743 1.00 250.72 228 THR A CA 1
ATOM 1739 C C . THR A 1 257 ? 277.625 246.897 262.251 1.00 250.26 228 THR A C 1
ATOM 1740 O O . THR A 1 257 ? 278.566 246.326 261.691 1.00 251.63 228 THR A O 1
ATOM 1744 N N . THR A 1 258 ? 276.511 247.259 261.616 1.00 244.17 229 THR A N 1
ATOM 1745 C CA . THR A 1 258 ? 276.309 246.983 260.200 1.00 244.15 229 THR A CA 1
ATOM 1746 C C . THR A 1 258 ? 276.214 248.250 259.353 1.00 236.28 229 THR A C 1
ATOM 1747 O O . THR A 1 258 ? 276.409 248.195 258.141 1.00 239.00 229 THR A O 1
ATOM 1751 N N . ILE A 1 259 ? 275.905 249.383 259.983 1.00 230.67 230 ILE A N 1
ATOM 1752 C CA . ILE A 1 259 ? 275.741 250.639 259.251 1.00 218.78 230 ILE A CA 1
ATOM 1753 C C . ILE A 1 259 ? 276.879 251.610 259.546 1.00 212.34 230 ILE A C 1
ATOM 1754 O O . ILE A 1 259 ? 277.140 251.936 260.703 1.00 214.47 230 ILE A O 1
ATOM 1759 N N . GLU A 1 260 ? 277.565 252.058 258.496 1.00 207.91 231 GLU A N 1
ATOM 1760 C CA . GLU A 1 260 ? 278.729 252.924 258.666 1.00 209.04 231 GLU A CA 1
ATOM 1761 C C . GLU A 1 260 ? 278.384 254.386 258.950 1.00 200.93 231 GLU A C 1
ATOM 1762 O O . GLU A 1 260 ? 278.981 255.003 259.829 1.00 206.34 231 GLU A O 1
ATOM 1768 N N . SER A 1 261 ? 277.460 254.958 258.181 1.00 190.73 232 SER A N 1
ATOM 1769 C CA . SER A 1 261 ? 277.133 256.378 258.330 1.00 188.06 232 SER A CA 1
ATOM 1770 C C . SER A 1 261 ? 275.838 256.759 257.622 1.00 177.34 232 SER A C 1
ATOM 1771 O O . SER A 1 261 ? 275.326 255.997 256.798 1.00 169.48 232 SER A O 1
ATOM 1774 N N . VAL A 1 262 ? 275.347 257.968 257.904 1.00 176.39 233 VAL A N 1
ATOM 1775 C CA . VAL A 1 262 ? 274.260 258.547 257.117 1.00 172.37 233 VAL A CA 1
ATOM 1776 C C . VAL A 1 262 ? 274.658 259.909 256.544 1.00 165.39 233 VAL A C 1
ATOM 1777 O O . VAL A 1 262 ? 275.123 260.788 257.273 1.00 172.60 233 VAL A O 1
ATOM 1781 N N . ILE A 1 263 ? 274.467 260.077 255.238 1.00 154.89 234 ILE A N 1
ATOM 1782 C CA . ILE A 1 263 ? 274.778 261.332 254.556 1.00 158.01 234 ILE A CA 1
ATOM 1783 C C . ILE A 1 263 ? 273.507 262.036 254.116 1.00 155.45 234 ILE A C 1
ATOM 1784 O O . ILE A 1 263 ? 272.746 261.493 253.316 1.00 155.43 234 ILE A O 1
ATOM 1789 N N . ILE A 1 264 ? 273.271 263.238 254.628 1.00 158.12 235 ILE A N 1
ATOM 1790 C CA . ILE A 1 264 ? 272.036 263.947 254.314 1.00 156.08 235 ILE A CA 1
ATOM 1791 C C . ILE A 1 264 ? 272.296 265.189 253.461 1.00 159.97 235 ILE A C 1
ATOM 1792 O O . ILE A 1 264 ? 272.990 266.112 253.887 1.00 166.40 235 ILE A O 1
ATOM 1797 N N . ILE A 1 265 ? 271.727 265.218 252.261 1.00 154.06 236 ILE A N 1
ATOM 1798 C CA . ILE A 1 265 ? 271.900 266.361 251.368 1.00 159.55 236 ILE A CA 1
ATOM 1799 C C . ILE A 1 265 ? 270.560 267.016 251.036 1.00 153.30 236 ILE A C 1
ATOM 1800 O O . ILE A 1 265 ? 269.587 266.334 250.710 1.00 148.65 236 ILE A O 1
ATOM 1805 N N . ASP A 1 266 ? 270.518 268.343 251.132 1.00 160.50 237 ASP A N 1
ATOM 1806 C CA . ASP A 1 266 ? 269.302 269.100 250.849 1.00 163.42 237 ASP A CA 1
ATOM 1807 C C . ASP A 1 266 ? 269.159 269.410 249.363 1.00 163.74 237 ASP A C 1
ATOM 1808 O O . ASP A 1 266 ? 270.146 269.513 248.635 1.00 160.83 237 ASP A O 1
ATOM 1813 N N . ARG A 1 267 ? 267.916 269.579 248.926 1.00 165.08 238 ARG A N 1
ATOM 1814 C CA . ARG A 1 267 ? 267.593 269.887 247.540 1.00 171.13 238 ARG A CA 1
ATOM 1815 C C . ARG A 1 267 ? 268.136 271.248 247.137 1.00 181.88 238 ARG A C 1
ATOM 1816 O O . ARG A 1 267 ? 268.497 271.464 245.980 1.00 185.90 238 ARG A O 1
ATOM 1824 N N . GLU A 1 268 ? 268.179 272.168 248.095 1.00 186.86 239 GLU A N 1
ATOM 1825 C CA . GLU A 1 268 ? 268.621 273.534 247.829 1.00 192.29 239 GLU A CA 1
ATOM 1826 C C . GLU A 1 268 ? 270.105 273.609 247.483 1.00 193.26 239 GLU A C 1
ATOM 1827 O O . GLU A 1 268 ? 270.569 274.610 246.936 1.00 203.11 239 GLU A O 1
ATOM 1833 N N . VAL A 1 269 ? 270.857 272.571 247.835 1.00 185.53 240 VAL A N 1
ATOM 1834 C CA . VAL A 1 269 ? 272.299 272.580 247.634 1.00 188.41 240 VAL A CA 1
ATOM 1835 C C . VAL A 1 269 ? 272.654 272.566 246.152 1.00 196.64 240 VAL A C 1
ATOM 1836 O O . VAL A 1 269 ? 273.536 273.302 245.707 1.00 209.43 240 VAL A O 1
ATOM 1840 N N . ASP A 1 270 ? 271.964 271.727 245.390 1.00 194.93 241 ASP A N 1
ATOM 1841 C CA . ASP A 1 270 ? 272.191 271.644 243.954 1.00 198.17 241 ASP A CA 1
ATOM 1842 C C . ASP A 1 270 ? 270.916 271.945 243.183 1.00 192.81 241 ASP A C 1
ATOM 1843 O O . ASP A 1 270 ? 270.018 271.105 243.081 1.00 182.45 241 ASP A O 1
ATOM 1848 N N . PHE A 1 271 ? 270.842 273.159 242.648 1.00 200.79 242 PHE A N 1
ATOM 1849 C CA . PHE A 1 271 ? 269.676 273.627 241.915 1.00 197.12 242 PHE A CA 1
ATOM 1850 C C . PHE A 1 271 ? 269.946 273.662 240.415 1.00 205.90 242 PHE A C 1
ATOM 1851 O O . PHE A 1 271 ? 269.199 274.273 239.653 1.00 212.72 242 PHE A O 1
ATOM 1859 N N . VAL A 1 272 ? 271.024 273.000 239.999 1.00 202.67 243 VAL A N 1
ATOM 1860 C CA . VAL A 1 272 ? 271.378 272.928 238.586 1.00 197.52 243 VAL A CA 1
ATOM 1861 C C . VAL A 1 272 ? 271.102 271.542 238.003 1.00 188.69 243 VAL A C 1
ATOM 1862 O O . VAL A 1 272 ? 270.580 271.425 236.896 1.00 184.92 243 VAL A O 1
ATOM 1866 N N . THR A 1 273 ? 271.427 270.492 238.752 1.00 186.25 244 THR A N 1
ATOM 1867 C CA . THR A 1 273 ? 271.232 269.124 238.278 1.00 182.61 244 THR A CA 1
ATOM 1868 C C . THR A 1 273 ? 269.771 268.798 237.927 1.00 179.94 244 THR A C 1
ATOM 1869 O O . THR A 1 273 ? 269.523 268.157 236.906 1.00 163.07 244 THR A O 1
ATOM 1873 N N . PRO A 1 274 ? 268.788 269.205 238.750 1.00 189.32 245 PRO A N 1
ATOM 1874 C CA . PRO A 1 274 ? 267.365 268.962 238.572 1.00 187.76 245 PRO A CA 1
ATOM 1875 C C . PRO A 1 274 ? 266.828 269.612 237.302 1.00 180.19 245 PRO A C 1
ATOM 1876 O O . PRO A 1 274 ? 265.715 269.317 236.868 1.00 185.86 245 PRO A O 1
ATOM 1880 N N . LEU A 1 275 ? 267.610 270.516 236.718 1.00 178.04 246 LEU A N 1
ATOM 1881 C CA . LEU A 1 275 ? 267.181 271.244 235.536 1.00 176.79 246 LEU A CA 1
ATOM 1882 C C . LEU A 1 275 ? 267.803 270.686 234.260 1.00 167.89 246 LEU A C 1
ATOM 1883 O O . LEU A 1 275 ? 267.719 271.306 233.201 1.00 163.54 246 LEU A O 1
ATOM 1888 N N . LEU A 1 276 ? 268.390 269.497 234.348 1.00 159.85 247 LEU A N 1
ATOM 1889 C CA . LEU A 1 276 ? 268.903 268.833 233.154 1.00 151.23 247 LEU A CA 1
ATOM 1890 C C . LEU A 1 276 ? 268.075 267.597 232.826 1.00 134.93 247 LEU A C 1
ATOM 1891 O O . LEU A 1 276 ? 267.631 266.876 233.720 1.00 127.64 247 LEU A O 1
ATOM 1896 N N . THR A 1 277 ? 267.886 267.353 231.536 1.00 129.51 248 THR A N 1
ATOM 1897 C CA . THR A 1 277 ? 267.140 266.200 231.050 1.00 124.93 248 THR A CA 1
ATOM 1898 C C . THR A 1 277 ? 267.993 264.941 231.131 1.00 121.30 248 THR A C 1
ATOM 1899 O O . THR A 1 277 ? 269.162 264.951 230.740 1.00 119.98 248 THR A O 1
ATOM 1903 N N . GLN A 1 278 ? 267.405 263.860 231.641 1.00 116.02 249 GLN A N 1
ATOM 1904 C CA . GLN A 1 278 ? 268.116 262.591 231.769 1.00 108.17 249 GLN A CA 1
ATOM 1905 C C . GLN A 1 278 ? 268.309 261.934 230.410 1.00 109.15 249 GLN A C 1
ATOM 1906 O O . GLN A 1 278 ? 267.384 261.886 229.603 1.00 120.50 249 GLN A O 1
ATOM 1912 N N . LEU A 1 279 ? 269.511 261.419 230.161 1.00 112.59 250 LEU A N 1
ATOM 1913 C CA . LEU A 1 279 ? 269.798 260.792 228.878 1.00 124.14 250 LEU A CA 1
ATOM 1914 C C . LEU A 1 279 ? 269.738 259.272 228.927 1.00 125.48 250 LEU A C 1
ATOM 1915 O O . LEU A 1 279 ? 269.979 258.611 227.917 1.00 128.92 250 LEU A O 1
ATOM 1920 N N . THR A 1 280 ? 269.440 258.714 230.094 1.00 113.04 251 THR A N 1
ATOM 1921 C CA . THR A 1 280 ? 269.387 257.264 230.234 1.00 118.26 251 THR A CA 1
ATOM 1922 C C . THR A 1 280 ? 268.021 256.727 229.836 1.00 118.95 251 THR A C 1
ATOM 1923 O O . THR A 1 280 ? 267.054 257.483 229.735 1.00 115.36 251 THR A O 1
ATOM 1927 N N . TYR A 1 281 ? 267.942 255.419 229.618 1.00 117.96 252 TYR A N 1
ATOM 1928 C CA . TYR A 1 281 ? 266.698 254.793 229.192 1.00 114.85 252 TYR A CA 1
ATOM 1929 C C . TYR A 1 281 ? 265.575 254.993 230.197 1.00 108.66 252 TYR A C 1
ATOM 1930 O O . TYR A 1 281 ? 264.459 255.354 229.822 1.00 110.65 252 TYR A O 1
ATOM 1939 N N . GLU A 1 282 ? 265.869 254.793 231.477 1.00 101.93 253 GLU A N 1
ATOM 1940 C CA . GLU A 1 282 ? 264.859 255.027 232.498 1.00 107.03 253 GLU A CA 1
ATOM 1941 C C . GLU A 1 282 ? 264.441 256.482 232.447 1.00 110.80 253 GLU A C 1
ATOM 1942 O O . GLU A 1 282 ? 263.269 256.815 232.630 1.00 109.83 253 GLU A O 1
ATOM 1948 N N . GLY A 1 283 ? 265.410 257.344 232.166 1.00 110.67 254 GLY A N 1
ATOM 1949 C CA . GLY A 1 283 ? 265.150 258.761 232.003 1.00 110.82 254 GLY A CA 1
ATOM 1950 C C . GLY A 1 283 ? 264.258 259.036 230.804 1.00 111.87 254 GLY A C 1
ATOM 1951 O O . GLY A 1 283 ? 263.418 259.929 230.849 1.00 111.71 254 GLY A O 1
ATOM 1952 N N . LEU A 1 284 ? 264.399 258.253 229.741 1.00 119.27 255 LEU A N 1
ATOM 1953 C CA . LEU A 1 284 ? 263.563 258.467 228.568 1.00 128.99 255 LEU A CA 1
ATOM 1954 C C . LEU A 1 284 ? 262.113 258.192 228.915 1.00 122.90 255 LEU A C 1
ATOM 1955 O O . LEU A 1 284 ? 261.207 258.897 228.474 1.00 126.96 255 LEU A O 1
ATOM 1960 N N . ILE A 1 285 ? 261.902 257.176 229.738 1.00 112.97 256 ILE A N 1
ATOM 1961 C CA . ILE A 1 285 ? 260.553 256.817 230.132 1.00 116.23 256 ILE A CA 1
ATOM 1962 C C . ILE A 1 285 ? 259.966 257.885 231.039 1.00 119.51 256 ILE A C 1
ATOM 1963 O O . ILE A 1 285 ? 258.808 258.281 230.877 1.00 130.89 256 ILE A O 1
ATOM 1968 N N . ASP A 1 286 ? 260.765 258.362 231.986 1.00 114.78 257 ASP A N 1
ATOM 1969 C CA . ASP A 1 286 ? 260.310 259.366 232.935 1.00 124.25 257 ASP A CA 1
ATOM 1970 C C . ASP A 1 286 ? 260.153 260.743 232.292 1.00 123.32 257 ASP A C 1
ATOM 1971 O O . ASP A 1 286 ? 259.259 261.506 232.655 1.00 128.44 257 ASP A O 1
ATOM 1976 N N . GLU A 1 287 ? 261.027 261.058 231.340 1.00 121.27 258 GLU A N 1
ATOM 1977 C CA . GLU A 1 287 ? 261.001 262.355 230.674 1.00 124.61 258 GLU A CA 1
ATOM 1978 C C . GLU A 1 287 ? 259.829 262.476 229.702 1.00 130.34 258 GLU A C 1
ATOM 1979 O O . GLU A 1 287 ? 259.317 263.574 229.477 1.00 131.66 258 GLU A O 1
ATOM 1985 N N . TYR A 1 288 ? 259.413 261.359 229.107 1.00 132.68 259 TYR A N 1
ATOM 1986 C CA . TYR A 1 288 ? 258.324 261.403 228.137 1.00 136.46 259 TYR A CA 1
ATOM 1987 C C . TYR A 1 288 ? 256.974 260.986 228.716 1.00 137.42 259 TYR A C 1
ATOM 1988 O O . TYR A 1 288 ? 255.936 261.490 228.288 1.00 140.55 259 TYR A O 1
ATOM 1997 N N . PHE A 1 289 ? 256.977 260.041 229.655 1.00 137.82 260 PHE A N 1
ATOM 1998 C CA . PHE A 1 289 ? 255.722 259.501 230.173 1.00 143.89 260 PHE A CA 1
ATOM 1999 C C . PHE A 1 289 ? 255.574 259.725 231.675 1.00 137.04 260 PHE A C 1
ATOM 2000 O O . PHE A 1 289 ? 254.519 260.150 232.148 1.00 136.38 260 PHE A O 1
ATOM 2008 N N . GLY A 1 290 ? 256.637 259.435 232.419 1.00 137.10 261 GLY A N 1
ATOM 2009 C CA . GLY A 1 290 ? 256.640 259.593 233.872 1.00 133.93 261 GLY A CA 1
ATOM 2010 C C . GLY A 1 290 ? 256.528 258.247 234.584 1.00 134.00 261 GLY A C 1
ATOM 2011 O O . GLY A 1 290 ? 255.656 257.436 234.262 1.00 138.91 261 GLY A O 1
ATOM 2012 N N . ILE A 1 291 ? 257.403 258.018 235.563 1.00 139.52 262 ILE A N 1
ATOM 2013 C CA . ILE A 1 291 ? 257.382 256.767 236.316 1.00 137.61 262 ILE A CA 1
ATOM 2014 C C . ILE A 1 291 ? 256.909 256.960 237.756 1.00 137.32 262 ILE A C 1
ATOM 2015 O O . ILE A 1 291 ? 257.583 257.604 238.560 1.00 138.43 262 ILE A O 1
ATOM 2020 N N . GLN A 1 292 ? 255.777 256.352 238.093 1.00 131.61 263 GLN A N 1
ATOM 2021 C CA . GLN A 1 292 ? 255.301 256.329 239.474 1.00 118.74 263 GLN A CA 1
ATOM 2022 C C . GLN A 1 292 ? 254.779 254.943 239.847 1.00 115.68 263 GLN A C 1
ATOM 2023 O O . GLN A 1 292 ? 253.963 254.363 239.132 1.00 121.43 263 GLN A O 1
ATOM 2029 N N . ASN A 1 293 ? 255.274 254.407 240.960 1.00 112.81 264 ASN A N 1
ATOM 2030 C CA . ASN A 1 293 ? 254.881 253.082 241.446 1.00 108.91 264 ASN A CA 1
ATOM 2031 C C . ASN A 1 293 ? 255.307 251.989 240.474 1.00 107.15 264 ASN A C 1
ATOM 2032 O O . ASN A 1 293 ? 254.864 250.846 240.578 1.00 114.37 264 ASN A O 1
ATOM 2037 N N . ASN A 1 294 ? 256.168 252.352 239.528 1.00 110.51 265 ASN A N 1
ATOM 2038 C CA . ASN A 1 294 ? 256.690 251.431 238.525 1.00 122.70 265 ASN A CA 1
ATOM 2039 C C . ASN A 1 294 ? 255.601 250.909 237.582 1.00 126.06 265 ASN A C 1
ATOM 2040 O O . ASN A 1 294 ? 255.834 249.961 236.827 1.00 128.29 265 ASN A O 1
ATOM 2045 N N . GLN A 1 295 ? 254.450 251.491 237.878 1.00 127.86 266 GLN A N 1
ATOM 2046 C CA . GLN A 1 295 ? 253.270 251.174 237.094 1.00 136.59 266 GLN A CA 1
ATOM 2047 C C . GLN A 1 295 ? 253.372 252.042 235.849 1.00 154.19 266 GLN A C 1
ATOM 2048 O O . GLN A 1 295 ? 254.041 251.604 234.911 1.00 162.86 266 GLN A O 1
ATOM 2054 N N . THR A 1 296 ? 252.786 253.252 235.778 1.00 155.01 267 THR A N 1
ATOM 2055 C CA . THR A 1 296 ? 253.009 254.197 234.617 1.00 167.12 267 THR A CA 1
ATOM 2056 C C . THR A 1 296 ? 252.023 253.980 233.448 1.00 169.51 267 THR A C 1
ATOM 2057 O O . THR A 1 296 ? 251.554 252.835 233.329 1.00 171.17 267 THR A O 1
ATOM 2061 N N . ASP A 1 297 ? 251.812 254.982 232.562 1.00 168.89 268 ASP A N 1
ATOM 2062 C CA . ASP A 1 297 ? 250.750 254.939 231.499 1.00 177.87 268 ASP A CA 1
ATOM 2063 C C . ASP A 1 297 ? 251.200 254.569 230.082 1.00 178.98 268 ASP A C 1
ATOM 2064 O O . ASP A 1 297 ? 252.204 255.161 229.652 1.00 182.69 268 ASP A O 1
ATOM 2069 N N . VAL A 1 298 ? 250.441 253.699 229.362 1.00 165.84 269 VAL A N 1
ATOM 2070 C CA . VAL A 1 298 ? 250.849 253.481 227.941 1.00 167.49 269 VAL A CA 1
ATOM 2071 C C . VAL A 1 298 ? 249.710 252.762 227.210 1.00 172.66 269 VAL A C 1
ATOM 2072 O O . VAL A 1 298 ? 249.259 251.727 227.740 1.00 168.68 269 VAL A O 1
ATOM 2076 N N . LYS A 1 326 ? 250.802 249.191 230.628 1.00 177.37 297 LYS A N 1
ATOM 2077 C CA . LYS A 1 326 ? 249.375 248.928 230.465 1.00 174.55 297 LYS A CA 1
ATOM 2078 C C . LYS A 1 326 ? 248.779 248.397 231.766 1.00 172.74 297 LYS A C 1
ATOM 2079 O O . LYS A 1 326 ? 247.606 248.029 231.822 1.00 170.54 297 LYS A O 1
ATOM 2085 N N . ARG A 1 327 ? 249.618 248.348 232.799 1.00 167.81 298 ARG A N 1
ATOM 2086 C CA . ARG A 1 327 ? 249.279 247.862 234.136 1.00 166.86 298 ARG A CA 1
ATOM 2087 C C . ARG A 1 327 ? 249.062 246.356 234.148 1.00 171.10 298 ARG A C 1
ATOM 2088 O O . ARG A 1 327 ? 248.518 245.800 235.100 1.00 178.00 298 ARG A O 1
ATOM 2096 N N . LYS A 1 328 ? 249.564 245.694 233.115 1.00 169.89 299 LYS A N 1
ATOM 2097 C CA . LYS A 1 328 ? 249.592 244.240 233.082 1.00 166.27 299 LYS A CA 1
ATOM 2098 C C . LYS A 1 328 ? 251.009 243.765 233.383 1.00 165.01 299 LYS A C 1
ATOM 2099 O O . LYS A 1 328 ? 251.218 242.667 233.899 1.00 164.44 299 LYS A O 1
ATOM 2105 N N . ILE A 1 329 ? 251.978 244.617 233.059 1.00 161.68 300 ILE A N 1
ATOM 2106 C CA . ILE A 1 329 ? 253.392 244.356 233.290 1.00 158.27 300 ILE A CA 1
ATOM 2107 C C . ILE A 1 329 ? 254.030 245.487 234.087 1.00 148.22 300 ILE A C 1
ATOM 2108 O O . ILE A 1 329 ? 253.883 246.656 233.736 1.00 142.11 300 ILE A O 1
ATOM 2113 N N . GLN A 1 330 ? 254.747 245.144 235.149 1.00 143.81 301 GLN A N 1
ATOM 2114 C CA . GLN A 1 330 ? 255.463 246.139 235.941 1.00 134.96 301 GLN A CA 1
ATOM 2115 C C . GLN A 1 330 ? 256.919 246.208 235.504 1.00 133.36 301 GLN A C 1
ATOM 2116 O O . GLN A 1 330 ? 257.555 245.171 235.306 1.00 130.19 301 GLN A O 1
ATOM 2122 N N . LEU A 1 331 ? 257.456 247.416 235.350 1.00 131.00 302 LEU A N 1
ATOM 2123 C CA . LEU A 1 331 ? 258.858 247.548 234.965 1.00 130.24 302 LEU A CA 1
ATOM 2124 C C . LEU A 1 331 ? 259.726 247.993 236.129 1.00 122.07 302 LEU A C 1
ATOM 2125 O O . LEU A 1 331 ? 259.633 249.129 236.597 1.00 110.67 302 LEU A O 1
ATOM 2130 N N . ASP A 1 332 ? 260.584 247.090 236.582 1.00 122.21 303 ASP A N 1
ATOM 2131 C CA . ASP A 1 332 ? 261.487 247.347 237.695 1.00 113.76 303 ASP A CA 1
ATOM 2132 C C . ASP A 1 332 ? 262.763 246.532 237.518 1.00 124.06 303 ASP A C 1
ATOM 2133 O O . ASP A 1 332 ? 262.931 245.846 236.508 1.00 127.16 303 ASP A O 1
ATOM 2138 N N . GLY A 1 333 ? 263.669 246.622 238.484 1.00 123.09 304 GLY A N 1
ATOM 2139 C CA . GLY A 1 333 ? 264.992 246.014 238.376 1.00 133.94 304 GLY A CA 1
ATOM 2140 C C . GLY A 1 333 ? 264.975 244.486 238.328 1.00 138.99 304 GLY A C 1
ATOM 2141 O O . GLY A 1 333 ? 265.990 243.868 238.008 1.00 141.20 304 GLY A O 1
ATOM 2142 N N . SER A 1 334 ? 263.844 243.869 238.663 1.00 134.76 305 SER A N 1
ATOM 2143 C CA . SER A 1 334 ? 263.754 242.411 238.619 1.00 136.39 305 SER A CA 1
ATOM 2144 C C . SER A 1 334 ? 263.641 241.914 237.180 1.00 137.16 305 SER A C 1
ATOM 2145 O O . SER A 1 334 ? 263.883 240.740 236.898 1.00 137.37 305 SER A O 1
ATOM 2148 N N . ASP A 1 335 ? 263.266 242.814 236.273 1.00 135.31 306 ASP A N 1
ATOM 2149 C CA . ASP A 1 335 ? 263.139 242.484 234.859 1.00 130.31 306 ASP A CA 1
ATOM 2150 C C . ASP A 1 335 ? 264.516 242.256 234.246 1.00 124.54 306 ASP A C 1
ATOM 2151 O O . ASP A 1 335 ? 265.443 243.035 234.474 1.00 121.12 306 ASP A O 1
ATOM 2156 N N . SER A 1 336 ? 264.651 241.174 233.487 1.00 123.58 307 SER A N 1
ATOM 2157 C CA . SER A 1 336 ? 265.943 240.780 232.935 1.00 124.71 307 SER A CA 1
ATOM 2158 C C . SER A 1 336 ? 266.469 241.751 231.885 1.00 125.32 307 SER A C 1
ATOM 2159 O O . SER A 1 336 ? 267.671 241.780 231.614 1.00 126.08 307 SER A O 1
ATOM 2162 N N . LEU A 1 337 ? 265.583 242.540 231.283 1.00 124.70 308 LEU A N 1
ATOM 2163 C CA . LEU A 1 337 ? 266.019 243.489 230.269 1.00 120.82 308 LEU A CA 1
ATOM 2164 C C . LEU A 1 337 ? 266.196 244.871 230.872 1.00 118.27 308 LEU A C 1
ATOM 2165 O O . LEU A 1 337 ? 267.089 245.621 230.480 1.00 123.27 308 LEU A O 1
ATOM 2170 N N . TYR A 1 338 ? 265.345 245.200 231.835 1.00 113.65 309 TYR A N 1
ATOM 2171 C CA . TYR A 1 338 ? 265.356 246.528 232.431 1.00 107.44 309 TYR A CA 1
ATOM 2172 C C . TYR A 1 338 ? 266.602 246.737 233.279 1.00 113.96 309 TYR A C 1
ATOM 2173 O O . TYR A 1 338 ? 267.155 247.834 233.323 1.00 111.81 309 TYR A O 1
ATOM 2182 N N . SER A 1 339 ? 267.069 245.676 233.926 1.00 117.07 310 SER A N 1
ATOM 2183 C CA . SER A 1 339 ? 268.253 245.776 234.770 1.00 119.53 310 SER A CA 1
ATOM 2184 C C . SER A 1 339 ? 269.495 246.061 233.933 1.00 114.88 310 SER A C 1
ATOM 2185 O O . SER A 1 339 ? 270.493 246.573 234.440 1.00 116.59 310 SER A O 1
ATOM 2188 N N . GLN A 1 340 ? 269.426 245.727 232.647 1.00 112.24 311 GLN A N 1
ATOM 2189 C CA . GLN A 1 340 ? 270.536 245.952 231.732 1.00 116.90 311 GLN A CA 1
ATOM 2190 C C . GLN A 1 340 ? 270.379 247.253 230.949 1.00 116.74 311 GLN A C 1
ATOM 2191 O O . GLN A 1 340 ? 271.369 247.887 230.581 1.00 119.11 311 GLN A O 1
ATOM 2197 N N . LEU A 1 341 ? 269.134 247.630 230.666 1.00 116.20 312 LEU A N 1
ATOM 2198 C CA . LEU A 1 341 ? 268.868 248.777 229.804 1.00 116.96 312 LEU A CA 1
ATOM 2199 C C . LEU A 1 341 ? 268.539 250.067 230.554 1.00 108.23 312 LEU A C 1
ATOM 2200 O O . LEU A 1 341 ? 268.686 251.152 229.998 1.00 110.80 312 LEU A O 1
ATOM 2205 N N . ARG A 1 342 ? 268.072 249.971 231.796 1.00 101.05 313 ARG A N 1
ATOM 2206 C CA . ARG A 1 342 ? 267.540 251.152 232.481 1.00 106.35 313 ARG A CA 1
ATOM 2207 C C . ARG A 1 342 ? 268.571 252.264 232.640 1.00 106.69 313 ARG A C 1
ATOM 2208 O O . ARG A 1 342 ? 268.232 253.446 232.571 1.00 100.92 313 ARG A O 1
ATOM 2216 N N . ASP A 1 343 ? 269.831 251.895 232.830 1.00 115.18 314 ASP A N 1
ATOM 2217 C CA . ASP A 1 343 ? 270.880 252.891 233.004 1.00 123.51 314 ASP A CA 1
ATOM 2218 C C . ASP A 1 343 ? 271.639 253.147 231.707 1.00 124.46 314 ASP A C 1
ATOM 2219 O O . ASP A 1 343 ? 272.649 253.851 231.694 1.00 138.84 314 ASP A O 1
ATOM 2224 N N . ALA A 1 344 ? 271.157 252.565 230.614 1.00 117.22 315 ALA A N 1
ATOM 2225 C CA . ALA A 1 344 ? 271.786 252.741 229.312 1.00 119.71 315 ALA A CA 1
ATOM 2226 C C . ALA A 1 344 ? 271.527 254.140 228.777 1.00 123.26 315 ALA A C 1
ATOM 2227 O O . ALA A 1 344 ? 270.447 254.696 228.967 1.00 127.42 315 ALA A O 1
ATOM 2229 N N . ASN A 1 345 ? 272.505 254.690 228.068 1.00 123.38 316 ASN A N 1
ATOM 2230 C CA . ASN A 1 345 ? 272.348 255.983 227.409 1.00 125.71 316 ASN A CA 1
ATOM 2231 C C . ASN A 1 345 ? 271.399 255.859 226.221 1.00 122.66 316 ASN A C 1
ATOM 2232 O O . ASN A 1 345 ? 271.371 254.829 225.550 1.00 120.97 316 ASN A O 1
ATOM 2237 N N . PHE A 1 346 ? 270.634 256.911 225.951 1.00 120.81 317 PHE A N 1
ATOM 2238 C CA . PHE A 1 346 ? 269.647 256.887 224.874 1.00 122.82 317 PHE A CA 1
ATOM 2239 C C . PHE A 1 346 ? 270.282 256.609 223.517 1.00 121.53 317 PHE A C 1
ATOM 2240 O O . PHE A 1 346 ? 269.651 256.023 222.637 1.00 117.35 317 PHE A O 1
ATOM 2248 N N . ALA A 1 347 ? 271.533 257.023 223.349 1.00 125.17 318 ALA A N 1
ATOM 2249 C CA . ALA A 1 347 ? 272.241 256.827 222.092 1.00 128.08 318 ALA A CA 1
ATOM 2250 C C . ALA A 1 347 ? 272.667 255.372 221.938 1.00 120.54 318 ALA A C 1
ATOM 2251 O O . ALA A 1 347 ? 273.018 254.928 220.843 1.00 123.88 318 ALA A O 1
ATOM 2253 N N . ILE A 1 348 ? 272.678 254.649 223.051 1.00 118.09 319 ILE A N 1
ATOM 2254 C CA . ILE A 1 348 ? 273.126 253.264 223.095 1.00 117.61 319 ILE A CA 1
ATOM 2255 C C . ILE A 1 348 ? 271.952 252.291 223.152 1.00 111.88 319 ILE A C 1
ATOM 2256 O O . ILE A 1 348 ? 271.990 251.224 222.541 1.00 106.62 319 ILE A O 1
ATOM 2261 N N . VAL A 1 349 ? 270.924 252.648 223.917 1.00 110.97 320 VAL A N 1
ATOM 2262 C CA . VAL A 1 349 ? 269.820 251.734 224.182 1.00 109.65 320 VAL A CA 1
ATOM 2263 C C . VAL A 1 349 ? 269.078 251.370 222.905 1.00 110.50 320 VAL A C 1
ATOM 2264 O O . VAL A 1 349 ? 268.483 250.295 222.811 1.00 109.01 320 VAL A O 1
ATOM 2268 N N . GLY A 1 350 ? 269.139 252.246 221.910 1.00 108.45 321 GLY A N 1
ATOM 2269 C CA . GLY A 1 350 ? 268.516 251.968 220.626 1.00 105.68 321 GLY A CA 1
ATOM 2270 C C . GLY A 1 350 ? 269.163 250.749 219.974 1.00 104.38 321 GLY A C 1
ATOM 2271 O O . GLY A 1 350 ? 268.543 250.074 219.151 1.00 102.71 321 GLY A O 1
ATOM 2272 N N . SER A 1 351 ? 270.415 250.477 220.338 1.00 106.30 322 SER A N 1
ATOM 2273 C CA . SER A 1 351 ? 271.125 249.315 219.822 1.00 107.15 322 SER A CA 1
ATOM 2274 C C . SER A 1 351 ? 271.031 248.133 220.782 1.00 104.71 322 SER A C 1
ATOM 2275 O O . SER A 1 351 ? 271.221 246.983 220.379 1.00 108.85 322 SER A O 1
ATOM 2278 N N . LEU A 1 352 ? 270.737 248.411 222.053 1.00 101.97 323 LEU A N 1
ATOM 2279 C CA . LEU A 1 352 ? 270.636 247.344 223.043 1.00 104.82 323 LEU A CA 1
ATOM 2280 C C . LEU A 1 352 ? 269.335 246.583 222.896 1.00 109.49 323 LEU A C 1
ATOM 2281 O O . LEU A 1 352 ? 269.292 245.376 223.124 1.00 108.21 323 LEU A O 1
ATOM 2286 N N . LEU A 1 353 ? 268.275 247.274 222.494 1.00 104.72 324 LEU A N 1
ATOM 2287 C CA . LEU A 1 353 ? 266.993 246.604 222.322 1.00 111.82 324 LEU A CA 1
ATOM 2288 C C . LEU A 1 353 ? 267.040 245.704 221.099 1.00 116.48 324 LEU A C 1
ATOM 2289 O O . LEU A 1 353 ? 266.397 244.655 221.064 1.00 115.91 324 LEU A O 1
ATOM 2294 N N . ASN A 1 354 ? 267.837 246.094 220.109 1.00 114.03 325 ASN A N 1
ATOM 2295 C CA . ASN A 1 354 ? 268.023 245.269 218.926 1.00 117.42 325 ASN A CA 1
ATOM 2296 C C . ASN A 1 354 ? 268.927 244.091 219.254 1.00 114.45 325 ASN A C 1
ATOM 2297 O O . ASN A 1 354 ? 268.749 242.994 218.724 1.00 116.07 325 ASN A O 1
ATOM 2302 N N . THR A 1 355 ? 269.862 244.308 220.177 1.00 111.05 326 THR A N 1
ATOM 2303 C CA . THR A 1 355 ? 270.716 243.231 220.658 1.00 113.62 326 THR A CA 1
ATOM 2304 C C . THR A 1 355 ? 269.877 242.216 221.418 1.00 115.83 326 THR A C 1
ATOM 2305 O O . THR A 1 355 ? 270.062 241.005 221.272 1.00 120.97 326 THR A O 1
ATOM 2309 N N . VAL A 1 356 ? 268.924 242.716 222.201 1.00 111.01 327 VAL A N 1
ATOM 2310 C CA . VAL A 1 356 ? 268.002 241.853 222.918 1.00 118.64 327 VAL A CA 1
ATOM 2311 C C . VAL A 1 356 ? 267.105 241.107 221.949 1.00 124.75 327 VAL A C 1
ATOM 2312 O O . VAL A 1 356 ? 266.838 239.921 222.129 1.00 126.97 327 VAL A O 1
ATOM 2316 N N . ALA A 1 357 ? 266.631 241.800 220.920 1.00 120.77 328 ALA A N 1
ATOM 2317 C CA . ALA A 1 357 ? 265.759 241.159 219.951 1.00 124.89 328 ALA A CA 1
ATOM 2318 C C . ALA A 1 357 ? 266.479 240.022 219.242 1.00 129.33 328 ALA A C 1
ATOM 2319 O O . ALA A 1 357 ? 265.895 238.964 219.011 1.00 132.90 328 ALA A O 1
ATOM 2321 N N . ARG A 1 358 ? 267.758 240.216 218.930 1.00 125.80 329 ARG A N 1
ATOM 2322 C CA . ARG A 1 358 ? 268.513 239.179 218.238 1.00 134.23 329 ARG A CA 1
ATOM 2323 C C . ARG A 1 358 ? 268.776 237.964 219.119 1.00 135.31 329 ARG A C 1
ATOM 2324 O O . ARG A 1 358 ? 268.648 236.825 218.662 1.00 136.48 329 ARG A O 1
ATOM 2332 N N . ARG A 1 359 ? 269.115 238.194 220.386 1.00 129.73 330 ARG A N 1
ATOM 2333 C CA . ARG A 1 359 ? 269.392 237.076 221.277 1.00 131.68 330 ARG A CA 1
ATOM 2334 C C . ARG A 1 359 ? 268.094 236.411 221.713 1.00 135.22 330 ARG A C 1
ATOM 2335 O O . ARG A 1 359 ? 268.044 235.197 221.909 1.00 140.73 330 ARG A O 1
ATOM 2343 N N . LEU A 1 360 ? 267.039 237.210 221.849 1.00 130.74 331 LEU A N 1
ATOM 2344 C CA . LEU A 1 360 ? 265.751 236.677 222.259 1.00 138.11 331 LEU A CA 1
ATOM 2345 C C . LEU A 1 360 ? 265.122 235.861 221.148 1.00 143.49 331 LEU A C 1
ATOM 2346 O O . LEU A 1 360 ? 264.628 234.763 221.389 1.00 150.68 331 LEU A O 1
ATOM 2351 N N . LYS A 1 361 ? 265.166 236.378 219.923 1.00 137.43 332 LYS A N 1
ATOM 2352 C CA . LYS A 1 361 ? 264.581 235.667 218.796 1.00 140.27 332 LYS A CA 1
ATOM 2353 C C . LYS A 1 361 ? 265.313 234.362 218.541 1.00 144.52 332 LYS A C 1
ATOM 2354 O O . LYS A 1 361 ? 264.698 233.357 218.187 1.00 146.60 332 LYS A O 1
ATOM 2360 N N . SER A 1 362 ? 266.622 234.358 218.761 1.00 146.48 333 SER A N 1
ATOM 2361 C CA . SER A 1 362 ? 267.403 233.153 218.531 1.00 153.90 333 SER A CA 1
ATOM 2362 C C . SER A 1 362 ? 266.980 232.032 219.476 1.00 154.59 333 SER A C 1
ATOM 2363 O O . SER A 1 362 ? 266.979 230.864 219.093 1.00 152.35 333 SER A O 1
ATOM 2366 N N . ASP A 1 363 ? 266.604 232.388 220.704 1.00 153.75 334 ASP A N 1
ATOM 2367 C CA . ASP A 1 363 ? 266.155 231.399 221.682 1.00 155.25 334 ASP A CA 1
ATOM 2368 C C . ASP A 1 363 ? 264.632 231.263 221.755 1.00 154.68 334 ASP A C 1
ATOM 2369 O O . ASP A 1 363 ? 264.119 230.278 222.285 1.00 153.73 334 ASP A O 1
ATOM 2374 N N . TYR A 1 364 ? 263.911 232.269 221.265 1.00 154.66 335 TYR A N 1
ATOM 2375 C CA . TYR A 1 364 ? 262.454 232.302 221.379 1.00 168.03 335 TYR A CA 1
ATOM 2376 C C . TYR A 1 364 ? 261.746 231.814 220.113 1.00 159.81 335 TYR A C 1
ATOM 2377 O O . TYR A 1 364 ? 260.728 231.124 220.190 1.00 165.70 335 TYR A O 1
ATOM 2386 N N . GLU A 1 365 ? 262.271 232.187 218.948 1.00 154.00 336 GLU A N 1
ATOM 2387 C CA . GLU A 1 365 ? 261.665 231.812 217.674 1.00 149.89 336 GLU A CA 1
ATOM 2388 C C . GLU A 1 365 ? 262.416 230.661 217.012 1.00 147.26 336 GLU A C 1
ATOM 2389 O O . GLU A 1 365 ? 261.950 230.092 216.024 1.00 142.54 336 GLU A O 1
ATOM 2395 N N . SER A 1 366 ? 263.603 230.362 217.532 1.00 148.35 337 SER A N 1
ATOM 2396 C CA . SER A 1 366 ? 264.505 229.392 216.919 1.00 148.22 337 SER A CA 1
ATOM 2397 C C . SER A 1 366 ? 265.270 228.578 217.949 1.00 153.79 337 SER A C 1
ATOM 2398 O O . SER A 1 366 ? 265.052 228.714 219.152 1.00 152.08 337 SER A O 1
ATOM 2401 N N . ARG A 1 367 ? 266.134 227.691 217.453 1.00 154.66 338 ARG A N 1
ATOM 2402 C CA . ARG A 1 367 ? 266.966 226.796 218.267 1.00 159.66 338 ARG A CA 1
ATOM 2403 C C . ARG A 1 367 ? 266.163 225.680 218.934 1.00 162.82 338 ARG A C 1
ATOM 2404 O O . ARG A 1 367 ? 266.569 224.520 218.910 1.00 168.04 338 ARG A O 1
ATOM 2412 N N . HIS A 1 368 ? 265.023 226.025 219.517 1.00 161.31 339 HIS A N 1
ATOM 2413 C CA . HIS A 1 368 ? 264.186 225.050 220.205 1.00 163.84 339 HIS A CA 1
ATOM 2414 C C . HIS A 1 368 ? 263.295 224.283 219.234 1.00 164.56 339 HIS A C 1
ATOM 2415 O O . HIS A 1 368 ? 262.668 223.288 219.602 1.00 167.56 339 HIS A O 1
ATOM 2422 N N . ASN A 1 369 ? 263.226 224.753 217.995 1.00 161.99 340 ASN A N 1
ATOM 2423 C CA . ASN A 1 369 ? 262.358 224.131 217.005 1.00 166.38 340 ASN A CA 1
ATOM 2424 C C . ASN A 1 369 ? 262.836 222.725 216.668 1.00 169.99 340 ASN A C 1
ATOM 2425 O O . ASN A 1 369 ? 264.016 222.515 216.393 1.00 169.82 340 ASN A O 1
ATOM 2430 N N . THR A 1 370 ? 261.899 221.774 216.667 1.00 176.54 341 THR A N 1
ATOM 2431 C CA . THR A 1 370 ? 262.139 220.372 216.299 1.00 182.70 341 THR A CA 1
ATOM 2432 C C . THR A 1 370 ? 262.958 219.613 217.344 1.00 185.80 341 THR A C 1
ATOM 2433 O O . THR A 1 370 ? 263.260 218.433 217.159 1.00 186.19 341 THR A O 1
ATOM 2437 N N . LYS A 1 371 ? 263.334 220.284 218.428 1.00 182.38 342 LYS A N 1
ATOM 2438 C CA . LYS A 1 371 ? 264.164 219.656 219.449 1.00 182.00 342 LYS A CA 1
ATOM 2439 C C . LYS A 1 371 ? 263.389 218.649 220.287 1.00 189.49 342 LYS A C 1
ATOM 2440 O O . LYS A 1 371 ? 262.210 218.842 220.586 1.00 187.18 342 LYS A O 1
ATOM 2446 N N . THR A 1 372 ? 264.076 217.579 220.673 1.00 196.27 343 THR A N 1
ATOM 2447 C CA . THR A 1 372 ? 263.522 216.562 221.556 1.00 199.39 343 THR A CA 1
ATOM 2448 C C . THR A 1 372 ? 263.667 217.000 223.006 1.00 198.98 343 THR A C 1
ATOM 2449 O O . THR A 1 372 ? 264.396 217.945 223.301 1.00 196.78 343 THR A O 1
ATOM 2453 N N . THR A 1 373 ? 262.978 216.312 223.910 1.00 203.49 344 THR A N 1
ATOM 2454 C CA . THR A 1 373 ? 262.908 216.727 225.310 1.00 201.74 344 THR A CA 1
ATOM 2455 C C . THR A 1 373 ? 264.285 216.935 225.934 1.00 199.12 344 THR A C 1
ATOM 2456 O O . THR A 1 373 ? 264.484 217.865 226.716 1.00 195.82 344 THR A O 1
ATOM 2460 N N . ALA A 1 374 ? 265.236 216.071 225.602 1.00 205.05 345 ALA A N 1
ATOM 2461 C CA . ALA A 1 374 ? 266.549 216.131 226.237 1.00 199.48 345 ALA A CA 1
ATOM 2462 C C . ALA A 1 374 ? 267.217 217.490 226.028 1.00 193.65 345 ALA A C 1
ATOM 2463 O O . ALA A 1 374 ? 267.935 217.971 226.908 1.00 188.79 345 ALA A O 1
ATOM 2465 N N . GLU A 1 375 ? 266.985 218.111 224.874 1.00 194.31 346 GLU A N 1
ATOM 2466 C CA . GLU A 1 375 ? 267.567 219.421 224.590 1.00 191.26 346 GLU A CA 1
ATOM 2467 C C . GLU A 1 375 ? 266.529 220.531 224.726 1.00 183.43 346 GLU A C 1
ATOM 2468 O O . GLU A 1 375 ? 266.857 221.674 225.042 1.00 177.36 346 GLU A O 1
ATOM 2474 N N . LEU A 1 376 ? 265.270 220.186 224.485 1.00 189.65 347 LEU A N 1
ATOM 2475 C CA . LEU A 1 376 ? 264.180 221.152 224.493 1.00 181.94 347 LEU A CA 1
ATOM 2476 C C . LEU A 1 376 ? 263.950 221.717 225.885 1.00 174.75 347 LEU A C 1
ATOM 2477 O O . LEU A 1 376 ? 263.571 222.879 226.037 1.00 164.22 347 LEU A O 1
ATOM 2482 N N . LYS A 1 377 ? 264.201 220.901 226.906 1.00 180.43 348 LYS A N 1
ATOM 2483 C CA . LYS A 1 377 ? 263.944 221.297 228.284 1.00 177.28 348 LYS A CA 1
ATOM 2484 C C . LYS A 1 377 ? 264.748 222.535 228.673 1.00 170.99 348 LYS A C 1
ATOM 2485 O O . LYS A 1 377 ? 264.377 223.258 229.599 1.00 169.91 348 LYS A O 1
ATOM 2491 N N . GLU A 1 378 ? 265.847 222.781 227.962 1.00 170.93 349 GLU A N 1
ATOM 2492 C CA . GLU A 1 378 ? 266.678 223.948 228.222 1.00 168.79 349 GLU A CA 1
ATOM 2493 C C . GLU A 1 378 ? 265.939 225.238 227.882 1.00 162.39 349 GLU A C 1
ATOM 2494 O O . GLU A 1 378 ? 266.169 226.276 228.502 1.00 158.98 349 GLU A O 1
ATOM 2500 N N . PHE A 1 379 ? 265.056 225.171 226.889 1.00 159.55 350 PHE A N 1
ATOM 2501 C CA . PHE A 1 379 ? 264.295 226.333 226.456 1.00 152.83 350 PHE A CA 1
ATOM 2502 C C . PHE A 1 379 ? 262.951 226.392 227.171 1.00 151.22 350 PHE A C 1
ATOM 2503 O O . PHE A 1 379 ? 262.386 227.467 227.365 1.00 142.81 350 PHE A O 1
ATOM 2511 N N . VAL A 1 380 ? 262.451 225.229 227.577 1.00 157.74 351 VAL A N 1
ATOM 2512 C CA . VAL A 1 380 ? 261.163 225.137 228.257 1.00 163.66 351 VAL A CA 1
ATOM 2513 C C . VAL A 1 380 ? 261.196 225.803 229.621 1.00 161.72 351 VAL A C 1
ATOM 2514 O O . VAL A 1 380 ? 260.263 226.515 229.994 1.00 162.99 351 VAL A O 1
ATOM 2518 N N . LYS A 1 381 ? 262.276 225.581 230.361 1.00 159.49 352 LYS A N 1
ATOM 2519 C CA . LYS A 1 381 ? 262.421 226.172 231.684 1.00 158.92 352 LYS A CA 1
ATOM 2520 C C . LYS A 1 381 ? 262.697 227.667 231.582 1.00 154.68 352 LYS A C 1
ATOM 2521 O O . LYS A 1 381 ? 262.509 228.412 232.544 1.00 152.57 352 LYS A O 1
ATOM 2527 N N . LYS A 1 382 ? 263.156 228.099 230.411 1.00 153.36 353 LYS A N 1
ATOM 2528 C CA . LYS A 1 382 ? 263.473 229.500 230.178 1.00 149.83 353 LYS A CA 1
ATOM 2529 C C . LYS A 1 382 ? 262.377 230.213 229.393 1.00 137.70 353 LYS A C 1
ATOM 2530 O O . LYS A 1 382 ? 262.324 231.443 229.377 1.00 128.32 353 LYS A O 1
ATOM 2536 N N . LEU A 1 383 ? 261.495 229.448 228.749 1.00 142.35 354 LEU A N 1
ATOM 2537 C CA . LEU A 1 383 ? 260.473 230.044 227.898 1.00 141.45 354 LEU A CA 1
ATOM 2538 C C . LEU A 1 383 ? 259.681 231.155 228.590 1.00 136.33 354 LEU A C 1
ATOM 2539 O O . LEU A 1 383 ? 259.475 232.204 227.982 1.00 123.99 354 LEU A O 1
ATOM 2544 N N . PRO A 1 384 ? 259.235 230.986 229.848 1.00 144.63 355 PRO A N 1
ATOM 2545 C CA . PRO A 1 384 ? 258.495 231.981 230.596 1.00 142.53 355 PRO A CA 1
ATOM 2546 C C . PRO A 1 384 ? 259.273 233.287 230.654 1.00 128.60 355 PRO A C 1
ATOM 2547 O O . PRO A 1 384 ? 258.686 234.370 230.650 1.00 125.88 355 PRO A O 1
ATOM 2551 N N . GLY A 1 385 ? 260.601 233.180 230.683 1.00 122.36 356 GLY A N 1
ATOM 2552 C CA . GLY A 1 385 ? 261.450 234.357 230.688 1.00 119.90 356 GLY A CA 1
ATOM 2553 C C . GLY A 1 385 ? 261.489 234.978 229.304 1.00 111.52 356 GLY A C 1
ATOM 2554 O O . GLY A 1 385 ? 261.561 236.197 229.165 1.00 102.66 356 GLY A O 1
ATOM 2555 N N . TYR A 1 386 ? 261.420 234.137 228.276 1.00 111.51 357 TYR A N 1
ATOM 2556 C CA . TYR A 1 386 ? 261.474 234.629 226.908 1.00 114.62 357 TYR A CA 1
ATOM 2557 C C . TYR A 1 386 ? 260.175 235.331 226.564 1.00 112.39 357 TYR A C 1
ATOM 2558 O O . TYR A 1 386 ? 260.167 236.322 225.834 1.00 104.62 357 TYR A O 1
ATOM 2567 N N . GLN A 1 387 ? 259.074 234.815 227.100 1.00 112.12 358 GLN A N 1
ATOM 2568 C CA . GLN A 1 387 ? 257.774 235.411 226.851 1.00 117.57 358 GLN A CA 1
ATOM 2569 C C . GLN A 1 387 ? 257.671 236.755 227.554 1.00 109.23 358 GLN A C 1
ATOM 2570 O O . GLN A 1 387 ? 257.162 237.723 226.989 1.00 107.08 358 GLN A O 1
ATOM 2576 N N . ALA A 1 388 ? 258.193 236.824 228.777 1.00 104.18 359 ALA A N 1
ATOM 2577 C CA . ALA A 1 388 ? 258.191 238.074 229.521 1.00 102.61 359 ALA A CA 1
ATOM 2578 C C . ALA A 1 388 ? 259.117 239.085 228.863 1.00 101.87 359 ALA A C 1
ATOM 2579 O O . ALA A 1 388 ? 258.809 240.275 228.808 1.00 96.87 359 ALA A O 1
ATOM 2581 N N . GLU A 1 389 ? 260.240 238.603 228.337 1.00 101.21 360 GLU A N 1
ATOM 2582 C CA . GLU A 1 389 ? 261.191 239.473 227.662 1.00 104.58 360 GLU A CA 1
ATOM 2583 C C . GLU A 1 389 ? 260.614 240.005 226.363 1.00 100.51 360 GLU A C 1
ATOM 2584 O O . GLU A 1 389 ? 260.839 241.161 226.012 1.00 98.30 360 GLU A O 1
ATOM 2590 N N . GLN A 1 390 ? 259.859 239.168 225.656 1.00 103.78 361 GLN A N 1
ATOM 2591 C CA . GLN A 1 390 ? 259.245 239.585 224.403 1.00 110.50 361 GLN A CA 1
ATOM 2592 C C . GLN A 1 390 ? 258.173 240.635 224.654 1.00 110.37 361 GLN A C 1
ATOM 2593 O O . GLN A 1 390 ? 258.013 241.573 223.872 1.00 107.79 361 GLN A O 1
ATOM 2599 N N . GLN A 1 391 ? 257.449 240.483 225.760 1.00 107.68 362 GLN A N 1
ATOM 2600 C CA . GLN A 1 391 ? 256.421 241.448 226.118 1.00 112.01 362 GLN A CA 1
ATOM 2601 C C . GLN A 1 391 ? 257.048 242.758 226.575 1.00 100.35 362 GLN A C 1
ATOM 2602 O O . GLN A 1 391 ? 256.571 243.840 226.224 1.00 96.22 362 GLN A O 1
ATOM 2608 N N . SER A 1 392 ? 258.142 242.661 227.330 1.00 98.07 363 SER A N 1
ATOM 2609 C CA . SER A 1 392 ? 258.849 243.847 227.785 1.00 99.30 363 SER A CA 1
ATOM 2610 C C . SER A 1 392 ? 259.613 244.486 226.636 1.00 96.79 363 SER A C 1
ATOM 2611 O O . SER A 1 392 ? 259.762 245.705 226.586 1.00 93.98 363 SER A O 1
ATOM 2614 N N . LEU A 1 393 ? 260.067 243.663 225.695 1.00 92.19 364 LEU A N 1
ATOM 2615 C CA . LEU A 1 393 ? 260.807 244.154 224.542 1.00 99.09 364 LEU A CA 1
ATOM 2616 C C . LEU A 1 393 ? 259.928 245.006 223.644 1.00 103.25 364 LEU A C 1
ATOM 2617 O O . LEU A 1 393 ? 260.370 246.040 223.142 1.00 101.35 364 LEU A O 1
ATOM 2622 N N . LYS A 1 394 ? 258.676 244.592 223.452 1.00 100.18 365 LYS A N 1
ATOM 2623 C CA . LYS A 1 394 ? 257.764 245.394 222.650 1.00 108.01 365 LYS A CA 1
ATOM 2624 C C . LYS A 1 394 ? 257.480 246.716 223.348 1.00 114.32 365 LYS A C 1
ATOM 2625 O O . LYS A 1 394 ? 257.397 247.761 222.702 1.00 110.54 365 LYS A O 1
ATOM 2631 N N . ILE A 1 395 ? 257.373 246.676 224.675 1.00 109.39 366 ILE A N 1
ATOM 2632 C CA . ILE A 1 395 ? 257.175 247.899 225.440 1.00 109.73 366 ILE A CA 1
ATOM 2633 C C . ILE A 1 395 ? 258.408 248.782 225.330 1.00 108.73 366 ILE A C 1
ATOM 2634 O O . ILE A 1 395 ? 258.298 249.994 225.147 1.00 109.11 366 ILE A O 1
ATOM 2639 N N . HIS A 1 396 ? 259.585 248.168 225.415 1.00 103.99 367 HIS A N 1
ATOM 2640 C CA . HIS A 1 396 ? 260.830 248.916 225.319 1.00 113.50 367 HIS A CA 1
ATOM 2641 C C . HIS A 1 396 ? 261.004 249.484 223.919 1.00 112.88 367 HIS A C 1
ATOM 2642 O O . HIS A 1 396 ? 261.548 250.576 223.743 1.00 113.08 367 HIS A O 1
ATOM 2649 N N . SER A 1 397 ? 260.520 248.751 222.922 1.00 103.80 368 SER A N 1
ATOM 2650 C CA . SER A 1 397 ? 260.594 249.209 221.545 1.00 110.77 368 SER A CA 1
ATOM 2651 C C . SER A 1 397 ? 259.702 250.426 221.338 1.00 120.70 368 SER A C 1
ATOM 2652 O O . SER A 1 397 ? 260.025 251.311 220.547 1.00 126.49 368 SER A O 1
ATOM 2655 N N . ASN A 1 398 ? 258.593 250.485 222.076 1.00 116.48 369 ASN A N 1
ATOM 2656 C CA . ASN A 1 398 ? 257.688 251.625 221.985 1.00 124.83 369 ASN A CA 1
ATOM 2657 C C . ASN A 1 398 ? 258.314 252.859 222.624 1.00 125.62 369 ASN A C 1
ATOM 2658 O O . ASN A 1 398 ? 258.117 253.981 222.154 1.00 123.98 369 ASN A O 1
ATOM 2663 N N . ILE A 1 399 ? 259.110 252.643 223.666 1.00 120.35 370 ILE A N 1
ATOM 2664 C CA . ILE A 1 399 ? 259.832 253.738 224.300 1.00 130.40 370 ILE A CA 1
ATOM 2665 C C . ILE A 1 399 ? 260.920 254.230 223.360 1.00 132.24 370 ILE A C 1
ATOM 2666 O O . ILE A 1 399 ? 261.162 255.431 223.245 1.00 128.65 370 ILE A O 1
ATOM 2671 N N . ALA A 1 400 ? 261.570 253.289 222.680 1.00 126.62 371 ALA A N 1
ATOM 2672 C CA . ALA A 1 400 ? 262.613 253.629 221.725 1.00 128.79 371 ALA A CA 1
ATOM 2673 C C . ALA A 1 400 ? 262.051 254.483 220.598 1.00 138.69 371 ALA A C 1
ATOM 2674 O O . ALA A 1 400 ? 262.711 255.404 220.121 1.00 141.78 371 ALA A O 1
ATOM 2676 N N . GLU A 1 401 ? 260.816 254.207 220.197 1.00 135.20 372 GLU A N 1
ATOM 2677 C CA . GLU A 1 401 ? 260.187 255.006 219.155 1.00 146.34 372 GLU A CA 1
ATOM 2678 C C . GLU A 1 401 ? 259.954 256.429 219.644 1.00 150.95 372 GLU A C 1
ATOM 2679 O O . GLU A 1 401 ? 260.081 257.387 218.880 1.00 158.09 372 GLU A O 1
ATOM 2685 N N . GLU A 1 402 ? 259.633 256.569 220.927 1.00 141.51 373 GLU A N 1
ATOM 2686 C CA . GLU A 1 402 ? 259.365 257.887 221.483 1.00 148.77 373 GLU A CA 1
ATOM 2687 C C . GLU A 1 402 ? 260.616 258.761 221.447 1.00 147.84 373 GLU A C 1
ATOM 2688 O O . GLU A 1 402 ? 260.540 259.932 221.086 1.00 152.99 373 GLU A O 1
ATOM 2694 N N . ILE A 1 403 ? 261.775 258.180 221.757 1.00 139.98 374 ILE A N 1
ATOM 2695 C CA . ILE A 1 403 ? 263.034 258.923 221.658 1.00 142.74 374 ILE A CA 1
ATOM 2696 C C . ILE A 1 403 ? 263.452 259.151 220.210 1.00 149.18 374 ILE A C 1
ATOM 2697 O O . ILE A 1 403 ? 263.951 260.222 219.865 1.00 148.13 374 ILE A O 1
ATOM 2702 N N . ILE A 1 404 ? 263.207 258.170 219.350 1.00 150.45 375 ILE A N 1
ATOM 2703 C CA . ILE A 1 404 ? 263.567 258.301 217.945 1.00 160.63 375 ILE A CA 1
ATOM 2704 C C . ILE A 1 404 ? 262.851 259.483 217.310 1.00 172.90 375 ILE A C 1
ATOM 2705 O O . ILE A 1 404 ? 263.408 260.162 216.447 1.00 181.84 375 ILE A O 1
ATOM 2710 N N . ASN A 1 405 ? 261.627 259.749 217.754 1.00 173.25 376 ASN A N 1
ATOM 2711 C CA . ASN A 1 405 ? 260.843 260.850 217.210 1.00 182.99 376 ASN A CA 1
ATOM 2712 C C . ASN A 1 405 ? 261.329 262.207 217.716 1.00 173.33 376 ASN A C 1
ATOM 2713 O O . ASN A 1 405 ? 260.877 263.250 217.239 1.00 175.61 376 ASN A O 1
ATOM 2718 N N . TYR A 1 406 ? 262.257 262.196 218.672 1.00 164.36 377 TYR A N 1
ATOM 2719 C CA . TYR A 1 406 ? 262.853 263.435 219.155 1.00 161.31 377 TYR A CA 1
ATOM 2720 C C . TYR A 1 406 ? 264.305 263.573 218.694 1.00 163.65 377 TYR A C 1
ATOM 2721 O O . TYR A 1 406 ? 264.860 264.673 218.691 1.00 161.16 377 TYR A O 1
ATOM 2730 N N . THR A 1 407 ? 264.925 262.466 218.283 1.00 162.49 378 THR A N 1
ATOM 2731 C CA . THR A 1 407 ? 266.306 262.533 217.810 1.00 168.01 378 THR A CA 1
ATOM 2732 C C . THR A 1 407 ? 266.389 262.692 216.295 1.00 179.60 378 THR A C 1
ATOM 2733 O O . THR A 1 407 ? 267.381 263.202 215.776 1.00 191.12 378 THR A O 1
ATOM 2737 N N . ARG A 1 408 ? 265.330 262.307 215.585 1.00 181.53 379 ARG A N 1
ATOM 2738 C CA . ARG A 1 408 ? 265.289 262.490 214.136 1.00 204.06 379 ARG A CA 1
ATOM 2739 C C . ARG A 1 408 ? 264.642 263.824 213.794 1.00 210.75 379 ARG A C 1
ATOM 2740 O O . ARG A 1 408 ? 264.557 264.210 212.629 1.00 234.09 379 ARG A O 1
ATOM 2748 N N . THR A 1 409 ? 264.159 264.506 214.827 1.00 190.70 380 THR A N 1
ATOM 2749 C CA . THR A 1 409 ? 263.449 265.770 214.698 1.00 194.15 380 THR A CA 1
ATOM 2750 C C . THR A 1 409 ? 264.217 266.913 215.353 1.00 187.53 380 THR A C 1
ATOM 2751 O O . THR A 1 409 ? 263.697 268.018 215.498 1.00 183.66 380 THR A O 1
ATOM 2755 N N . GLU A 1 410 ? 265.451 266.630 215.762 1.00 182.24 381 GLU A N 1
ATOM 2756 C CA . GLU A 1 410 ? 266.310 267.613 216.420 1.00 185.31 381 GLU A CA 1
ATOM 2757 C C . GLU A 1 410 ? 265.651 268.247 217.641 1.00 172.73 381 GLU A C 1
ATOM 2758 O O . GLU A 1 410 ? 265.738 269.459 217.841 1.00 174.52 381 GLU A O 1
ATOM 2764 N N . ILE A 1 411 ? 265.010 267.431 218.468 1.00 162.73 382 ILE A N 1
ATOM 2765 C CA . ILE A 1 411 ? 264.435 267.916 219.714 1.00 159.62 382 ILE A CA 1
ATOM 2766 C C . ILE A 1 411 ? 265.250 267.477 220.926 1.00 157.20 382 ILE A C 1
ATOM 2767 O O . ILE A 1 411 ? 265.623 268.297 221.764 1.00 154.50 382 ILE A O 1
ATOM 2772 N N . PHE A 1 412 ? 265.519 266.178 221.019 1.00 153.46 383 PHE A N 1
ATOM 2773 C CA . PHE A 1 412 ? 266.251 265.644 222.162 1.00 146.35 383 PHE A CA 1
ATOM 2774 C C . PHE A 1 412 ? 267.725 265.997 222.074 1.00 151.81 383 PHE A C 1
ATOM 2775 O O . PHE A 1 412 ? 268.365 266.311 223.077 1.00 152.00 383 PHE A O 1
ATOM 2783 N N . ASN A 1 413 ? 268.271 265.941 220.868 1.00 154.06 384 ASN A N 1
ATOM 2784 C CA . ASN A 1 413 ? 269.675 266.258 220.686 1.00 154.34 384 ASN A CA 1
ATOM 2785 C C . ASN A 1 413 ? 269.895 267.756 220.839 1.00 158.54 384 ASN A C 1
ATOM 2786 O O . ASN A 1 413 ? 270.957 268.197 221.277 1.00 169.49 384 ASN A O 1
ATOM 2791 N N . LYS A 1 414 ? 268.879 268.538 220.486 1.00 155.13 385 LYS A N 1
ATOM 2792 C CA . LYS A 1 414 ? 268.979 269.988 220.568 1.00 159.96 385 LYS A CA 1
ATOM 2793 C C . LYS A 1 414 ? 269.022 270.472 222.014 1.00 160.85 385 LYS A C 1
ATOM 2794 O O . LYS A 1 414 ? 269.809 271.359 222.352 1.00 163.00 385 LYS A O 1
ATOM 2800 N N . LEU A 1 415 ? 268.207 269.872 222.881 1.00 154.50 386 LEU A N 1
ATOM 2801 C CA . LEU A 1 415 ? 268.219 270.269 224.284 1.00 158.99 386 LEU A CA 1
ATOM 2802 C C . LEU A 1 415 ? 269.493 269.787 224.964 1.00 163.57 386 LEU A C 1
ATOM 2803 O O . LEU A 1 415 ? 270.013 270.443 225.866 1.00 167.21 386 LEU A O 1
ATOM 2808 N N . LEU A 1 416 ? 270.026 268.661 224.499 1.00 159.87 387 LEU A N 1
ATOM 2809 C CA . LEU A 1 416 ? 271.276 268.150 225.040 1.00 160.88 387 LEU A CA 1
ATOM 2810 C C . LEU A 1 416 ? 272.446 269.064 224.705 1.00 163.36 387 LEU A C 1
ATOM 2811 O O . LEU A 1 416 ? 273.304 269.312 225.551 1.00 161.38 387 LEU A O 1
ATOM 2816 N N . GLU A 1 417 ? 272.465 269.597 223.487 1.00 168.13 388 GLU A N 1
ATOM 2817 C CA . GLU A 1 417 ? 273.534 270.512 223.109 1.00 174.03 388 GLU A CA 1
ATOM 2818 C C . GLU A 1 417 ? 273.515 271.739 224.005 1.00 168.58 388 GLU A C 1
ATOM 2819 O O . GLU A 1 417 ? 274.566 272.236 224.410 1.00 171.10 388 GLU A O 1
ATOM 2825 N N . VAL A 1 418 ? 272.317 272.198 224.354 1.00 160.81 389 VAL A N 1
ATOM 2826 C CA . VAL A 1 418 ? 272.190 273.343 225.244 1.00 168.55 389 VAL A CA 1
ATOM 2827 C C . VAL A 1 418 ? 272.716 273.008 226.632 1.00 174.60 389 VAL A C 1
ATOM 2828 O O . VAL A 1 418 ? 273.433 273.804 227.239 1.00 178.16 389 VAL A O 1
ATOM 2832 N N . GLN A 1 419 ? 272.376 271.823 227.131 1.00 171.42 390 GLN A N 1
ATOM 2833 C CA . GLN A 1 419 ? 272.811 271.424 228.464 1.00 181.07 390 GLN A CA 1
ATOM 2834 C C . GLN A 1 419 ? 274.321 271.231 228.541 1.00 181.14 390 GLN A C 1
ATOM 2835 O O . GLN A 1 419 ? 274.949 271.603 229.532 1.00 184.63 390 GLN A O 1
ATOM 2841 N N . GLN A 1 420 ? 274.904 270.663 227.487 1.00 170.60 391 GLN A N 1
ATOM 2842 C CA . GLN A 1 420 ? 276.344 270.432 227.461 1.00 166.12 391 GLN A CA 1
ATOM 2843 C C . GLN A 1 420 ? 277.117 271.731 227.299 1.00 173.92 391 GLN A C 1
ATOM 2844 O O . GLN A 1 420 ? 278.190 271.901 227.881 1.00 175.71 391 GLN A O 1
ATOM 2850 N N . ASN A 1 421 ? 276.574 272.651 226.509 1.00 173.52 392 ASN A N 1
ATOM 2851 C CA . ASN A 1 421 ? 277.257 273.911 226.268 1.00 179.01 392 ASN A CA 1
ATOM 2852 C C . ASN A 1 421 ? 277.189 274.811 227.492 1.00 181.84 392 ASN A C 1
ATOM 2853 O O . ASN A 1 421 ? 278.158 275.500 227.815 1.00 182.43 392 ASN A O 1
ATOM 2858 N N . LEU A 1 422 ? 276.057 274.790 228.193 1.00 182.43 393 LEU A N 1
ATOM 2859 C CA . LEU A 1 422 ? 275.931 275.564 229.423 1.00 183.79 393 LEU A CA 1
ATOM 2860 C C . LEU A 1 422 ? 276.829 274.999 230.512 1.00 185.11 393 LEU A C 1
ATOM 2861 O O . LEU A 1 422 ? 277.480 275.745 231.243 1.00 188.37 393 LEU A O 1
ATOM 2866 N N . ALA A 1 423 ? 276.879 273.677 230.610 1.00 182.60 394 ALA A N 1
ATOM 2867 C CA . ALA A 1 423 ? 277.667 273.024 231.644 1.00 185.02 394 ALA A CA 1
ATOM 2868 C C . ALA A 1 423 ? 279.131 273.423 231.547 1.00 181.73 394 ALA A C 1
ATOM 2869 O O . ALA A 1 423 ? 279.803 273.603 232.565 1.00 179.55 394 ALA A O 1
ATOM 2871 N N . ALA A 1 424 ? 279.613 273.573 230.314 1.00 177.13 395 ALA A N 1
ATOM 2872 C CA . ALA A 1 424 ? 281.008 273.906 230.047 1.00 174.04 395 ALA A CA 1
ATOM 2873 C C . ALA A 1 424 ? 281.297 275.384 230.299 1.00 182.14 395 ALA A C 1
ATOM 2874 O O . ALA A 1 424 ? 282.449 275.814 230.229 1.00 182.22 395 ALA A O 1
ATOM 2876 N N . GLY A 1 425 ? 280.256 276.161 230.588 1.00 185.84 396 GLY A N 1
ATOM 2877 C CA . GLY A 1 425 ? 280.427 277.574 230.897 1.00 184.95 396 GLY A CA 1
ATOM 2878 C C . GLY A 1 425 ? 280.291 278.486 229.679 1.00 182.20 396 GLY A C 1
ATOM 2879 O O . GLY A 1 425 ? 280.769 279.621 229.698 1.00 182.90 396 GLY A O 1
ATOM 2880 N N . ALA A 1 426 ? 279.642 278.004 228.622 1.00 181.87 397 ALA A N 1
ATOM 2881 C CA . ALA A 1 426 ? 279.436 278.831 227.436 1.00 186.19 397 ALA A CA 1
ATOM 2882 C C . ALA A 1 426 ? 278.478 279.968 227.767 1.00 192.30 397 ALA A C 1
ATOM 2883 O O . ALA A 1 426 ? 277.584 279.812 228.593 1.00 187.52 397 ALA A O 1
ATOM 2885 N N . ASP A 1 427 ? 278.659 281.111 227.108 1.00 198.35 398 ASP A N 1
ATOM 2886 C CA . ASP A 1 427 ? 277.752 282.232 227.321 1.00 202.04 398 ASP A CA 1
ATOM 2887 C C . ASP A 1 427 ? 276.336 281.820 226.931 1.00 204.79 398 ASP A C 1
ATOM 2888 O O . ASP A 1 427 ? 276.091 281.491 225.771 1.00 203.97 398 ASP A O 1
ATOM 2893 N N . PRO A 1 428 ? 275.396 281.834 227.883 1.00 207.77 399 PRO A N 1
ATOM 2894 C CA . PRO A 1 428 ? 274.069 281.252 227.798 1.00 209.52 399 PRO A CA 1
ATOM 2895 C C . PRO A 1 428 ? 273.242 281.864 226.680 1.00 210.21 399 PRO A C 1
ATOM 2896 O O . PRO A 1 428 ? 272.302 281.239 226.187 1.00 210.88 399 PRO A O 1
ATOM 2900 N N . SER A 1 429 ? 273.590 283.078 226.268 1.00 210.71 400 SER A N 1
ATOM 2901 C CA . SER A 1 429 ? 272.835 283.750 225.220 1.00 210.99 400 SER A CA 1
ATOM 2902 C C . SER A 1 429 ? 273.001 283.025 223.894 1.00 209.51 400 SER A C 1
ATOM 2903 O O . SER A 1 429 ? 272.152 283.121 223.008 1.00 207.67 400 SER A O 1
ATOM 2906 N N . SER A 1 430 ? 274.101 282.293 223.761 1.00 211.00 401 SER A N 1
ATOM 2907 C CA . SER A 1 430 ? 274.425 281.615 222.514 1.00 211.53 401 SER A CA 1
ATOM 2908 C C . SER A 1 430 ? 273.571 280.371 222.325 1.00 208.64 401 SER A C 1
ATOM 2909 O O . SER A 1 430 ? 273.489 279.824 221.225 1.00 204.70 401 SER A O 1
ATOM 2912 N N . GLN A 1 431 ? 272.946 279.915 223.404 1.00 205.79 402 GLN A N 1
ATOM 2913 C CA . GLN A 1 431 ? 272.133 278.711 223.362 1.00 198.04 402 GLN A CA 1
ATOM 2914 C C . GLN A 1 431 ? 270.661 279.061 223.205 1.00 196.22 402 GLN A C 1
ATOM 2915 O O . GLN A 1 431 ? 269.802 278.180 223.143 1.00 196.19 402 GLN A O 1
ATOM 2921 N N . PHE A 1 432 ? 270.375 280.356 223.153 1.00 199.05 403 PHE A N 1
ATOM 2922 C CA . PHE A 1 432 ? 269.004 280.838 223.119 1.00 202.15 403 PHE A CA 1
ATOM 2923 C C . PHE A 1 432 ? 268.290 280.404 221.847 1.00 205.81 403 PHE A C 1
ATOM 2924 O O . PHE A 1 432 ? 267.107 280.067 221.880 1.00 206.70 403 PHE A O 1
ATOM 2932 N N . ASP A 1 433 ? 269.008 280.402 220.728 1.00 207.26 404 ASP A N 1
ATOM 2933 C CA . ASP A 1 433 ? 268.410 280.037 219.449 1.00 212.84 404 ASP A CA 1
ATOM 2934 C C . ASP A 1 433 ? 267.933 278.587 219.453 1.00 212.14 404 ASP A C 1
ATOM 2935 O O . ASP A 1 433 ? 266.915 278.257 218.841 1.00 217.30 404 ASP A O 1
ATOM 2940 N N . SER A 1 434 ? 268.670 277.723 220.149 1.00 208.22 405 SER A N 1
ATOM 2941 C CA . SER A 1 434 ? 268.319 276.310 220.223 1.00 202.80 405 SER A CA 1
ATOM 2942 C C . SER A 1 434 ? 267.095 276.095 221.103 1.00 201.42 405 SER A C 1
ATOM 2943 O O . SER A 1 434 ? 266.292 275.191 220.865 1.00 196.01 405 SER A O 1
ATOM 2946 N N . ILE A 1 435 ? 266.946 276.946 222.110 1.00 202.44 406 ILE A N 1
ATOM 2947 C CA . ILE A 1 435 ? 265.814 276.854 223.017 1.00 201.43 406 ILE A CA 1
ATOM 2948 C C . ILE A 1 435 ? 264.548 277.349 222.330 1.00 208.22 406 ILE A C 1
ATOM 2949 O O . ILE A 1 435 ? 263.467 276.788 222.520 1.00 209.00 406 ILE A O 1
ATOM 2954 N N . GLU A 1 436 ? 264.688 278.398 221.523 1.00 212.89 407 GLU A N 1
ATOM 2955 C CA . GLU A 1 436 ? 263.557 278.949 220.788 1.00 214.03 407 GLU A CA 1
ATOM 2956 C C . GLU A 1 436 ? 262.939 277.908 219.864 1.00 214.66 407 GLU A C 1
ATOM 2957 O O . GLU A 1 436 ? 261.716 277.810 219.755 1.00 215.27 407 GLU A O 1
ATOM 2963 N N . GLU A 1 437 ? 263.785 277.108 219.223 1.00 214.36 408 GLU A N 1
ATOM 2964 C CA . GLU A 1 437 ? 263.302 276.070 218.322 1.00 218.97 408 GLU A CA 1
ATOM 2965 C C . GLU A 1 437 ? 262.481 275.018 219.060 1.00 210.56 408 GLU A C 1
ATOM 2966 O O . GLU A 1 437 ? 261.475 274.534 218.542 1.00 214.02 408 GLU A O 1
ATOM 2972 N N . LEU A 1 438 ? 262.905 274.670 220.270 1.00 202.14 409 LEU A N 1
ATOM 2973 C CA . LEU A 1 438 ? 262.205 273.654 221.050 1.00 193.77 409 LEU A CA 1
ATOM 2974 C C . LEU A 1 438 ? 260.816 274.129 221.466 1.00 196.30 409 LEU A C 1
ATOM 2975 O O . LEU A 1 438 ? 259.859 273.352 221.474 1.00 194.48 409 LEU A O 1
ATOM 2980 N N . VAL A 1 439 ? 260.694 275.414 221.772 1.00 198.13 410 VAL A N 1
ATOM 2981 C CA . VAL A 1 439 ? 259.392 275.977 222.109 1.00 200.81 410 VAL A CA 1
ATOM 2982 C C . VAL A 1 439 ? 258.500 275.998 220.874 1.00 209.88 410 VAL A C 1
ATOM 2983 O O . VAL A 1 439 ? 257.316 275.665 220.937 1.00 215.08 410 VAL A O 1
ATOM 2987 N N . ALA A 1 440 ? 259.088 276.372 219.744 1.00 211.78 411 ALA A N 1
ATOM 2988 C CA . ALA A 1 440 ? 258.378 276.472 218.475 1.00 222.64 411 ALA A CA 1
ATOM 2989 C C . ALA A 1 440 ? 257.873 275.119 217.988 1.00 219.34 411 ALA A C 1
ATOM 2990 O O . ALA A 1 440 ? 256.877 275.040 217.268 1.00 225.83 411 ALA A O 1
ATOM 2992 N N . ARG A 1 441 ? 258.555 274.053 218.386 1.00 209.43 412 ARG A N 1
ATOM 2993 C CA . ARG A 1 441 ? 258.199 272.705 217.960 1.00 209.20 412 ARG A CA 1
ATOM 2994 C C . ARG A 1 441 ? 257.151 272.082 218.868 1.00 207.17 412 ARG A C 1
ATOM 2995 O O . ARG A 1 441 ? 256.780 270.922 218.689 1.00 207.99 412 ARG A O 1
ATOM 3003 N N . ASP A 1 442 ? 256.679 272.849 219.845 1.00 204.86 413 ASP A N 1
ATOM 3004 C CA . ASP A 1 442 ? 255.686 272.360 220.790 1.00 201.47 413 ASP A CA 1
ATOM 3005 C C . ASP A 1 442 ? 256.157 271.105 221.503 1.00 191.04 413 ASP A C 1
ATOM 3006 O O . ASP A 1 442 ? 255.405 270.143 221.660 1.00 190.38 413 ASP A O 1
ATOM 3011 N N . THR A 1 443 ? 257.400 271.132 221.962 1.00 184.30 414 THR A N 1
ATOM 3012 C CA . THR A 1 443 ? 257.925 270.044 222.763 1.00 175.88 414 THR A CA 1
ATOM 3013 C C . THR A 1 443 ? 257.273 270.158 224.140 1.00 171.49 414 THR A C 1
ATOM 3014 O O . THR A 1 443 ? 256.726 271.212 224.463 1.00 169.15 414 THR A O 1
ATOM 3018 N N . PRO A 1 444 ? 257.318 269.114 224.970 1.00 162.95 415 PRO A N 1
ATOM 3019 C CA . PRO A 1 444 ? 256.689 269.052 226.273 1.00 149.95 415 PRO A CA 1
ATOM 3020 C C . PRO A 1 444 ? 257.130 270.214 227.153 1.00 145.37 415 PRO A C 1
ATOM 3021 O O . PRO A 1 444 ? 258.290 270.628 227.130 1.00 151.14 415 PRO A O 1
ATOM 3025 N N . LEU A 1 445 ? 256.185 270.734 227.929 1.00 139.74 416 LEU A N 1
ATOM 3026 C CA . LEU A 1 445 ? 256.418 271.896 228.772 1.00 147.45 416 LEU A CA 1
ATOM 3027 C C . LEU A 1 445 ? 257.677 271.810 229.648 1.00 146.42 416 LEU A C 1
ATOM 3028 O O . LEU A 1 445 ? 258.460 272.760 229.659 1.00 148.55 416 LEU A O 1
ATOM 3033 N N . PRO A 1 446 ? 257.922 270.709 230.380 1.00 139.30 417 PRO A N 1
ATOM 3034 C CA . PRO A 1 446 ? 259.061 270.555 231.262 1.00 144.42 417 PRO A CA 1
ATOM 3035 C C . PRO A 1 446 ? 260.384 270.515 230.504 1.00 148.21 417 PRO A C 1
ATOM 3036 O O . PRO A 1 446 ? 261.438 270.774 231.080 1.00 150.76 417 PRO A O 1
ATOM 3040 N N . GLN A 1 447 ? 260.339 270.189 229.215 1.00 147.69 418 GLN A N 1
ATOM 3041 C CA . GLN A 1 447 ? 261.574 270.086 228.450 1.00 150.68 418 GLN A CA 1
ATOM 3042 C C . GLN A 1 447 ? 262.064 271.454 228.010 1.00 164.74 418 GLN A C 1
ATOM 3043 O O . GLN A 1 447 ? 263.268 271.676 227.876 1.00 181.81 418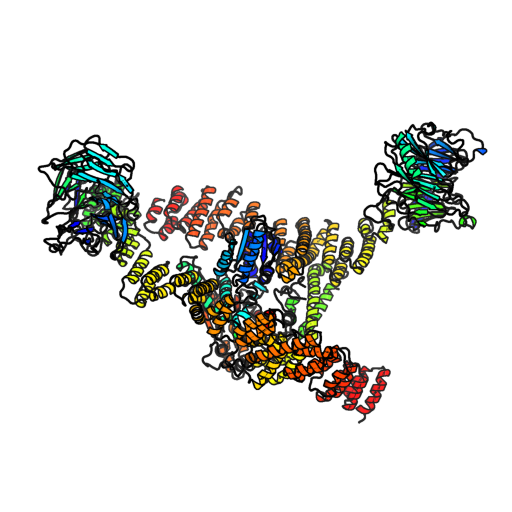 GLN A O 1
ATOM 3049 N N . VAL A 1 448 ? 261.138 272.386 227.822 1.00 167.88 419 VAL A N 1
ATOM 3050 C CA . VAL A 1 448 ? 261.539 273.743 227.483 1.00 170.69 419 VAL A CA 1
ATOM 3051 C C . VAL A 1 448 ? 261.852 274.545 228.740 1.00 174.65 419 VAL A C 1
ATOM 3052 O O . VAL A 1 448 ? 262.789 275.342 228.754 1.00 183.35 419 VAL A O 1
ATOM 3056 N N . LEU A 1 449 ? 261.075 274.337 229.802 1.00 171.13 420 LEU A N 1
ATOM 3057 C CA . LEU A 1 449 ? 261.265 275.139 231.002 1.00 178.09 420 LEU A CA 1
ATOM 3058 C C . LEU A 1 449 ? 262.593 274.843 231.675 1.00 183.25 420 LEU A C 1
ATOM 3059 O O . LEU A 1 449 ? 263.202 275.735 232.264 1.00 188.79 420 LEU A O 1
ATOM 3064 N N . ARG A 1 450 ? 263.056 273.600 231.586 1.00 176.84 421 ARG A N 1
ATOM 3065 C CA . ARG A 1 450 ? 264.331 273.251 232.198 1.00 174.80 421 ARG A CA 1
ATOM 3066 C C . ARG A 1 450 ? 265.477 274.048 231.585 1.00 179.60 421 ARG A C 1
ATOM 3067 O O . ARG A 1 450 ? 266.406 274.445 232.288 1.00 178.23 421 ARG A O 1
ATOM 3075 N N . LEU A 1 451 ? 265.405 274.307 230.283 1.00 186.88 422 LEU A N 1
ATOM 3076 C CA . LEU A 1 451 ? 266.468 275.043 229.605 1.00 196.63 422 LEU A CA 1
ATOM 3077 C C . LEU A 1 451 ? 266.330 276.538 229.854 1.00 194.96 422 LEU A C 1
ATOM 3078 O O . LEU A 1 451 ? 267.303 277.288 229.766 1.00 201.15 422 LEU A O 1
ATOM 3083 N N . LEU A 1 452 ? 265.109 276.956 230.174 1.00 188.14 423 LEU A N 1
ATOM 3084 C CA . LEU A 1 452 ? 264.794 278.350 230.455 1.00 193.07 423 LEU A CA 1
ATOM 3085 C C . LEU A 1 452 ? 265.036 278.678 231.921 1.00 197.12 423 LEU A C 1
ATOM 3086 O O . LEU A 1 452 ? 264.731 279.776 232.384 1.00 200.89 423 LEU A O 1
ATOM 3091 N N . CYS A 1 453 ? 265.590 277.719 232.650 1.00 194.58 424 CYS A N 1
ATOM 3092 C CA . CYS A 1 453 ? 265.967 277.930 234.039 1.00 201.51 424 CYS A CA 1
ATOM 3093 C C . CYS A 1 453 ? 267.451 277.657 234.250 1.00 203.44 424 CYS A C 1
ATOM 3094 O O . CYS A 1 453 ? 268.162 278.459 234.862 1.00 208.21 424 CYS A O 1
ATOM 3097 N N . LEU A 1 454 ? 267.915 276.523 233.729 1.00 197.63 425 LEU A N 1
ATOM 3098 C CA . LEU A 1 454 ? 269.289 276.076 233.919 1.00 200.19 425 LEU A CA 1
ATOM 3099 C C . LEU A 1 454 ? 270.302 277.149 233.555 1.00 201.44 425 LEU A C 1
ATOM 3100 O O . LEU A 1 454 ? 271.309 277.318 234.241 1.00 195.93 425 LEU A O 1
ATOM 3105 N N . TYR A 1 455 ? 270.049 277.862 232.465 1.00 203.58 426 TYR A N 1
ATOM 3106 C CA . TYR A 1 455 ? 271.002 278.848 231.966 1.00 203.00 426 TYR A CA 1
ATOM 3107 C C . TYR A 1 455 ? 271.374 279.875 233.034 1.00 200.54 426 TYR A C 1
ATOM 3108 O O . TYR A 1 455 ? 272.526 280.315 233.103 1.00 199.11 426 TYR A O 1
ATOM 3117 N N . SER A 1 456 ? 270.407 280.256 233.870 1.00 200.89 427 SER A N 1
ATOM 3118 C CA . SER A 1 456 ? 270.647 281.282 234.879 1.00 201.85 427 SER A CA 1
ATOM 3119 C C . SER A 1 456 ? 271.300 280.687 236.114 1.00 198.61 427 SER A C 1
ATOM 3120 O O . SER A 1 456 ? 272.092 281.343 236.798 1.00 195.48 427 SER A O 1
ATOM 3123 N N . CYS A 1 457 ? 270.973 279.430 236.388 1.00 198.41 428 CYS A N 1
ATOM 3124 C CA . CYS A 1 457 ? 271.497 278.733 237.550 1.00 198.78 428 CYS A CA 1
ATOM 3125 C C . CYS A 1 457 ? 272.980 278.422 237.372 1.00 189.04 428 CYS A C 1
ATOM 3126 O O . CYS A 1 457 ? 273.759 278.489 238.322 1.00 185.93 428 CYS A O 1
ATOM 3129 N N . ILE A 1 458 ? 273.361 278.105 236.137 1.00 186.61 429 ILE A N 1
ATOM 3130 C CA . ILE A 1 458 ? 274.755 277.840 235.794 1.00 193.27 429 ILE A CA 1
ATOM 3131 C C . ILE A 1 458 ? 275.600 279.105 235.881 1.00 196.18 429 ILE A C 1
ATOM 3132 O O . ILE A 1 458 ? 276.704 279.083 236.428 1.00 191.01 429 ILE A O 1
ATOM 3137 N N . SER A 1 459 ? 275.085 280.204 235.334 1.00 199.22 430 SER A N 1
ATOM 3138 C CA . SER A 1 459 ? 275.810 281.469 235.322 1.00 199.41 430 SER A CA 1
ATOM 3139 C C . SER A 1 459 ? 275.936 282.081 236.712 1.00 196.19 430 SER A C 1
ATOM 3140 O O . SER A 1 459 ? 276.904 282.783 236.999 1.00 196.48 430 SER A O 1
ATOM 3143 N N . GLY A 1 460 ? 274.957 281.821 237.574 1.00 191.02 431 GLY A N 1
ATOM 3144 C CA . GLY A 1 460 ? 274.978 282.389 238.915 1.00 192.35 431 GLY A CA 1
ATOM 3145 C C . GLY A 1 460 ? 274.387 283.792 238.918 1.00 199.60 431 GLY A C 1
ATOM 3146 O O . GLY A 1 460 ? 274.832 284.668 239.662 1.00 202.90 431 GLY A O 1
ATOM 3147 N N . GLY A 1 461 ? 273.397 284.008 238.058 1.00 197.87 432 GLY A N 1
ATOM 3148 C CA . GLY A 1 461 ? 272.750 285.309 237.944 1.00 208.53 432 GLY A CA 1
ATOM 3149 C C . GLY A 1 461 ? 273.142 286.016 236.654 1.00 207.72 432 GLY A C 1
ATOM 3150 O O . GLY A 1 461 ? 274.324 286.182 236.352 1.00 210.48 432 GLY A O 1
ATOM 3151 N N . ILE A 1 462 ? 272.133 286.435 235.901 1.00 209.98 433 ILE A N 1
ATOM 3152 C CA . ILE A 1 462 ? 272.320 287.118 234.626 1.00 210.82 433 ILE A CA 1
ATOM 3153 C C . ILE A 1 462 ? 271.564 288.443 234.626 1.00 215.11 433 ILE A C 1
ATOM 3154 O O . ILE A 1 462 ? 270.555 288.587 235.316 1.00 218.43 433 ILE A O 1
ATOM 3159 N N . LYS A 1 463 ? 272.062 289.420 233.875 1.00 215.41 434 LYS A N 1
ATOM 3160 C CA . LYS A 1 463 ? 271.404 290.719 233.792 1.00 221.21 434 LYS A CA 1
ATOM 3161 C C . LYS A 1 463 ? 270.030 290.586 233.139 1.00 230.74 434 LYS A C 1
ATOM 3162 O O . LYS A 1 463 ? 269.813 289.703 232.306 1.00 228.67 434 LYS A O 1
ATOM 3168 N N . THR A 1 464 ? 269.105 291.465 233.523 1.00 239.07 435 THR A N 1
ATOM 3169 C CA . THR A 1 464 ? 267.726 291.406 233.039 1.00 243.50 435 THR A CA 1
ATOM 3170 C C . THR A 1 464 ? 267.641 291.595 231.531 1.00 248.16 435 THR A C 1
ATOM 3171 O O . THR A 1 464 ? 266.664 291.188 230.898 1.00 248.82 435 THR A O 1
ATOM 3175 N N . LYS A 1 465 ? 268.681 292.183 230.953 1.00 257.35 436 LYS A N 1
ATOM 3176 C CA . LYS A 1 465 ? 268.747 292.392 229.514 1.00 258.57 436 LYS A CA 1
ATOM 3177 C C . LYS A 1 465 ? 268.662 291.069 228.759 1.00 248.39 436 LYS A C 1
ATOM 3178 O O . LYS A 1 465 ? 268.155 291.019 227.639 1.00 246.95 436 LYS A O 1
ATOM 3184 N N . GLU A 1 466 ? 269.176 290.000 229.368 1.00 241.85 437 GLU A N 1
ATOM 3185 C CA . GLU A 1 466 ? 269.174 288.681 228.743 1.00 231.82 437 GLU A CA 1
ATOM 3186 C C . GLU A 1 466 ? 268.103 287.773 229.345 1.00 230.19 437 GLU A C 1
ATOM 3187 O O . GLU A 1 466 ? 267.538 286.922 228.655 1.00 221.91 437 GLU A O 1
ATOM 3193 N N . LEU A 1 467 ? 267.822 287.952 230.634 1.00 230.86 438 LEU A N 1
ATOM 3194 C CA . LEU A 1 467 ? 266.846 287.104 231.314 1.00 225.08 438 LEU A CA 1
ATOM 3195 C C . LEU A 1 467 ? 265.485 287.225 230.658 1.00 228.54 438 LEU A C 1
ATOM 3196 O O . LEU A 1 467 ? 264.739 286.250 230.564 1.00 220.53 438 LEU A O 1
ATOM 3201 N N . ASP A 1 468 ? 265.158 288.436 230.220 1.00 235.22 439 ASP A N 1
ATOM 3202 C CA . ASP A 1 468 ? 263.855 288.714 229.638 1.00 229.57 439 ASP A CA 1
ATOM 3203 C C . ASP A 1 468 ? 263.641 287.906 228.366 1.00 225.85 439 ASP A C 1
ATOM 3204 O O . ASP A 1 468 ? 262.520 287.501 228.066 1.00 223.82 439 ASP A O 1
ATOM 3209 N N . HIS A 1 469 ? 264.714 287.649 227.624 1.00 231.48 440 HIS A N 1
ATOM 3210 C CA . HIS A 1 469 ? 264.590 286.891 226.386 1.00 221.70 440 HIS A CA 1
ATOM 3211 C C . HIS A 1 469 ? 264.191 285.450 226.671 1.00 219.33 440 HIS A C 1
ATOM 3212 O O . HIS A 1 469 ? 263.386 284.863 225.946 1.00 220.78 440 HIS A O 1
ATOM 3219 N N . PHE A 1 470 ? 264.733 284.890 227.743 1.00 217.09 441 PHE A N 1
ATOM 3220 C CA . PHE A 1 470 ? 264.361 283.546 228.164 1.00 214.69 441 PHE A CA 1
ATOM 3221 C C . PHE A 1 470 ? 262.978 283.549 228.807 1.00 214.38 441 PHE A C 1
ATOM 3222 O O . PHE A 1 470 ? 262.201 282.607 228.647 1.00 213.27 441 PHE A O 1
ATOM 3230 N N . ARG A 1 471 ? 262.674 284.618 229.531 1.00 217.62 442 ARG A N 1
ATOM 3231 C CA . ARG A 1 471 ? 261.399 284.745 230.227 1.00 220.71 442 ARG A CA 1
ATOM 3232 C C . ARG A 1 471 ? 260.245 284.788 229.237 1.00 222.79 442 ARG A C 1
ATOM 3233 O O . ARG A 1 471 ? 259.157 284.280 229.514 1.00 227.54 442 ARG A O 1
ATOM 3241 N N . ARG A 1 472 ? 260.486 285.394 228.078 1.00 222.36 443 ARG A N 1
ATOM 3242 C CA . ARG A 1 472 ? 259.470 285.482 227.040 1.00 220.75 443 ARG A CA 1
ATOM 3243 C C . ARG A 1 472 ? 259.077 284.092 226.562 1.00 220.18 443 ARG A C 1
ATOM 3244 O O . ARG A 1 472 ? 257.917 283.844 226.241 1.00 223.93 443 ARG A O 1
ATOM 3252 N N . LEU A 1 473 ? 260.037 283.176 226.537 1.00 223.16 444 LEU A N 1
ATOM 3253 C CA . LEU A 1 473 ? 259.749 281.817 226.112 1.00 223.41 444 LEU A CA 1
ATOM 3254 C C . LEU A 1 473 ? 259.009 281.049 227.198 1.00 225.02 444 LEU A C 1
ATOM 3255 O O . LEU A 1 473 ? 258.240 280.134 226.901 1.00 224.40 444 LEU A O 1
ATOM 3260 N N . VAL A 1 474 ? 259.206 281.440 228.456 1.00 225.11 445 VAL A N 1
ATOM 3261 C CA . VAL A 1 474 ? 258.492 280.790 229.547 1.00 226.06 445 VAL A CA 1
ATOM 3262 C C . VAL A 1 474 ? 257.003 281.106 229.477 1.00 231.08 445 VAL A C 1
ATOM 3263 O O . VAL A 1 474 ? 256.168 280.214 229.619 1.00 231.75 445 VAL A O 1
ATOM 3267 N N . LEU A 1 475 ? 256.671 282.376 229.239 1.00 233.14 446 LEU A N 1
ATOM 3268 C CA . LEU A 1 475 ? 255.266 282.759 229.165 1.00 230.97 446 LEU A CA 1
ATOM 3269 C C . LEU A 1 475 ? 254.640 282.284 227.865 1.00 233.40 446 LEU A C 1
ATOM 3270 O O . LEU A 1 475 ? 253.464 281.918 227.827 1.00 231.32 446 LEU A O 1
ATOM 3275 N N . GLN A 1 476 ? 255.433 282.250 226.803 1.00 227.46 447 GLN A N 1
ATOM 3276 C CA . GLN A 1 476 ? 254.932 281.794 225.521 1.00 225.83 447 GLN A CA 1
ATOM 3277 C C . GLN A 1 476 ? 254.732 280.283 225.513 1.00 224.51 447 GLN A C 1
ATOM 3278 O O . GLN A 1 476 ? 253.792 279.778 224.899 1.00 224.51 447 GLN A O 1
ATOM 3284 N N . GLY A 1 477 ? 255.608 279.564 226.214 1.00 222.91 448 GLY A N 1
ATOM 3285 C CA . GLY A 1 477 ? 255.522 278.111 226.285 1.00 220.63 448 GLY A CA 1
ATOM 3286 C C . GLY A 1 477 ? 254.398 277.617 227.197 1.00 221.78 448 GLY A C 1
ATOM 3287 O O . GLY A 1 477 ? 253.823 276.557 226.950 1.00 214.36 448 GLY A O 1
ATOM 3288 N N . TYR A 1 478 ? 254.089 278.371 228.253 1.00 226.49 449 TYR A N 1
ATOM 3289 C CA . TYR A 1 478 ? 253.101 277.923 229.237 1.00 222.80 449 TYR A CA 1
ATOM 3290 C C . TYR A 1 478 ? 251.718 278.559 229.113 1.00 230.56 449 TYR A C 1
ATOM 3291 O O . TYR A 1 478 ? 250.756 278.051 229.690 1.00 232.68 449 TYR A O 1
ATOM 3300 N N . GLY A 1 479 ? 251.600 279.662 228.381 1.00 232.51 450 GLY A N 1
ATOM 3301 C CA . GLY A 1 479 ? 250.311 280.338 228.283 1.00 234.64 450 GLY A CA 1
ATOM 3302 C C . GLY A 1 479 ? 250.022 281.134 229.551 1.00 228.45 450 GLY A C 1
ATOM 3303 O O . GLY A 1 479 ? 250.941 281.606 230.217 1.00 221.40 450 GLY A O 1
ATOM 3304 N N . HIS A 1 480 ? 248.745 281.303 229.881 1.00 233.97 451 HIS A N 1
ATOM 3305 C CA . HIS A 1 480 ? 248.353 282.185 230.979 1.00 230.32 451 HIS A CA 1
ATOM 3306 C C . HIS A 1 480 ? 248.619 281.542 232.334 1.00 230.04 451 HIS A C 1
ATOM 3307 O O . HIS A 1 480 ? 248.484 282.181 233.378 1.00 226.43 451 HIS A O 1
ATOM 3314 N N . GLN A 1 481 ? 249.018 280.276 232.311 1.00 231.42 452 GLN A N 1
ATOM 3315 C CA . GLN A 1 481 ? 249.337 279.539 233.524 1.00 227.12 452 GLN A CA 1
ATOM 3316 C C . GLN A 1 481 ? 250.801 279.744 233.907 1.00 212.46 452 GLN A C 1
ATOM 3317 O O . GLN A 1 481 ? 251.269 279.225 234.922 1.00 205.81 452 GLN A O 1
ATOM 3323 N N . HIS A 1 482 ? 251.519 280.513 233.090 1.00 214.12 453 HIS A N 1
ATOM 3324 C CA . HIS A 1 482 ? 252.934 280.770 233.318 1.00 211.65 453 HIS A CA 1
ATOM 3325 C C . HIS A 1 482 ? 253.139 281.631 234.554 1.00 208.92 453 HIS A C 1
ATOM 3326 O O . HIS A 1 482 ? 254.229 281.660 235.127 1.00 207.35 453 HIS A O 1
ATOM 3333 N N . LEU A 1 483 ? 252.094 282.342 234.960 1.00 212.84 454 LEU A N 1
ATOM 3334 C CA . LEU A 1 483 ? 252.179 283.213 236.120 1.00 212.75 454 LEU A CA 1
ATOM 3335 C C . LEU A 1 483 ? 252.463 282.387 237.364 1.00 212.16 454 LEU A C 1
ATOM 3336 O O . LEU A 1 483 ? 253.278 282.767 238.204 1.00 213.64 454 LEU A O 1
ATOM 3341 N N . LEU A 1 484 ? 251.813 281.231 237.453 1.00 212.13 455 LEU A N 1
ATOM 3342 C CA . LEU A 1 484 ? 252.033 280.317 238.562 1.00 211.83 455 LEU A CA 1
ATOM 3343 C C . LEU A 1 484 ? 253.393 279.645 238.415 1.00 203.37 455 LEU A C 1
ATOM 3344 O O . LEU A 1 484 ? 254.073 279.373 239.405 1.00 204.49 455 LEU A O 1
ATOM 3349 N N . THR A 1 485 ? 253.791 279.390 237.170 1.00 198.71 456 THR A N 1
ATOM 3350 C CA . THR A 1 485 ? 255.077 278.761 236.893 1.00 194.21 456 THR A CA 1
ATOM 3351 C C . THR A 1 485 ? 256.237 279.640 237.345 1.00 198.97 456 THR A C 1
ATOM 3352 O O . THR A 1 485 ? 257.168 279.162 237.992 1.00 195.88 456 THR A O 1
ATOM 3356 N N . LEU A 1 486 ? 256.168 280.932 237.031 1.00 202.84 457 LEU A N 1
ATOM 3357 C CA . LEU A 1 486 ? 257.240 281.843 237.414 1.00 203.19 457 LEU A CA 1
ATOM 3358 C C . LEU A 1 486 ? 257.304 282.016 238.919 1.00 200.09 457 LEU A C 1
ATOM 3359 O O . LEU A 1 486 ? 258.390 282.097 239.497 1.00 199.93 457 LEU A O 1
ATOM 3364 N N . HIS A 1 487 ? 256.144 282.050 239.563 1.00 204.05 458 HIS A N 1
ATOM 3365 C CA . HIS A 1 487 ? 256.111 282.212 241.005 1.00 205.23 458 HIS A CA 1
ATOM 3366 C C . HIS A 1 487 ? 256.676 280.981 241.694 1.00 200.22 458 HIS A C 1
ATOM 3367 O O . HIS A 1 487 ? 257.387 281.096 242.692 1.00 196.06 458 HIS A O 1
ATOM 3374 N N . ASN A 1 488 ? 256.392 279.803 241.144 1.00 199.77 459 ASN A N 1
ATOM 3375 C CA . ASN A 1 488 ? 256.908 278.575 241.730 1.00 196.16 459 ASN A CA 1
ATOM 3376 C C . ASN A 1 488 ? 258.413 278.446 241.530 1.00 191.83 459 ASN A C 1
ATOM 3377 O O . ASN A 1 488 ? 259.118 277.960 242.410 1.00 187.63 459 ASN A O 1
ATOM 3382 N N . LEU A 1 489 ? 258.910 278.885 240.376 1.00 195.05 460 LEU A N 1
ATOM 3383 C CA . LEU A 1 489 ? 260.343 278.815 240.110 1.00 199.74 460 LEU A CA 1
ATOM 3384 C C . LEU A 1 489 ? 261.131 279.705 241.056 1.00 210.71 460 LEU A C 1
ATOM 3385 O O . LEU A 1 489 ? 262.184 279.309 241.559 1.00 203.82 460 LEU A O 1
ATOM 3390 N N . GLU A 1 490 ? 260.621 280.907 241.312 1.00 204.62 461 GLU A N 1
ATOM 3391 C CA . GLU A 1 490 ? 261.289 281.812 242.238 1.00 204.32 461 GLU A CA 1
ATOM 3392 C C . GLU A 1 490 ? 261.262 281.261 243.657 1.00 199.01 461 GLU A C 1
ATOM 3393 O O . GLU A 1 490 ? 262.279 281.263 244.351 1.00 201.57 461 GLU A O 1
ATOM 3399 N N . ARG A 1 491 ? 260.104 280.767 244.080 1.00 194.42 462 ARG A N 1
ATOM 3400 C CA . ARG A 1 491 ? 259.946 280.256 245.434 1.00 192.11 462 ARG A CA 1
ATOM 3401 C C . ARG A 1 491 ? 260.751 278.974 245.641 1.00 192.05 462 ARG A C 1
ATOM 3402 O O . ARG A 1 491 ? 261.293 278.740 246.721 1.00 190.46 462 ARG A O 1
ATOM 3410 N N . LEU A 1 492 ? 260.858 278.166 244.587 1.00 194.66 463 LEU A N 1
ATOM 3411 C CA . LEU A 1 492 ? 261.645 276.937 244.618 1.00 191.11 463 LEU A CA 1
ATOM 3412 C C . LEU A 1 492 ? 263.123 277.223 244.371 1.00 190.00 463 LEU A C 1
ATOM 3413 O O . LEU A 1 492 ? 263.952 276.313 244.389 1.00 184.86 463 LEU A O 1
ATOM 3418 N N . GLN A 1 493 ? 263.441 278.491 244.125 1.00 194.69 464 GLN A N 1
ATOM 3419 C CA . GLN A 1 493 ? 264.804 278.937 243.859 1.00 205.53 464 GLN A CA 1
ATOM 3420 C C . GLN A 1 493 ? 265.477 278.152 242.737 1.00 212.96 464 GLN A C 1
ATOM 3421 O O . GLN A 1 493 ? 266.641 277.768 242.851 1.00 215.06 464 GLN A O 1
ATOM 3427 N N . MET A 1 494 ? 264.752 277.946 241.638 1.00 213.31 465 MET A N 1
ATOM 3428 C CA . MET A 1 494 ? 265.312 277.284 240.461 1.00 212.57 465 MET A CA 1
ATOM 3429 C C . MET A 1 494 ? 265.492 278.259 239.306 1.00 216.17 465 MET A C 1
ATOM 3430 O O . MET A 1 494 ? 265.715 277.852 238.168 1.00 212.71 465 MET A O 1
ATOM 3435 N N . PHE A 1 495 ? 265.403 279.547 239.608 1.00 222.29 466 PHE A N 1
ATOM 3436 C CA . PHE A 1 495 ? 265.613 280.590 238.613 1.00 224.30 466 PHE A CA 1
ATOM 3437 C C . PHE A 1 495 ? 266.359 281.752 239.250 1.00 230.75 466 PHE A C 1
ATOM 3438 O O . PHE A 1 495 ? 265.954 282.260 240.296 1.00 235.18 466 PHE A O 1
ATOM 3446 N N . LEU A 1 496 ? 267.466 282.151 238.637 1.00 230.34 467 LEU A N 1
ATOM 3447 C CA . LEU A 1 496 ? 268.301 283.202 239.205 1.00 229.08 467 LEU A CA 1
ATOM 3448 C C . LEU A 1 496 ? 268.202 284.491 238.406 1.00 227.56 467 LEU A C 1
ATOM 3449 O O . LEU A 1 496 ? 268.042 284.470 237.187 1.00 224.68 467 LEU A O 1
ATOM 3454 N N . SER A 1 497 ? 268.325 285.616 239.102 1.00 225.10 468 SER A N 1
ATOM 3455 C CA . SER A 1 497 ? 268.305 286.923 238.460 1.00 226.44 468 SER A CA 1
ATOM 3456 C C . SER A 1 497 ? 269.285 287.871 239.133 1.00 230.17 468 SER A C 1
ATOM 3457 O O . SER A 1 497 ? 269.330 287.959 240.356 1.00 232.80 468 SER A O 1
ATOM 3460 N N . LYS A 1 498 ? 270.078 288.575 238.332 1.00 229.43 469 LYS A N 1
ATOM 3461 C CA . LYS A 1 498 ? 271.106 289.465 238.862 1.00 230.95 469 LYS A CA 1
ATOM 3462 C C . LYS A 1 498 ? 270.509 290.615 239.666 1.00 235.00 469 LYS A C 1
ATOM 3463 O O . LYS A 1 498 ? 271.139 291.127 240.591 1.00 234.11 469 LYS A O 1
ATOM 3469 N N . SER A 1 499 ? 269.301 291.033 239.297 1.00 237.60 470 SER A N 1
ATOM 3470 C CA . SER A 1 499 ? 268.638 292.157 239.950 1.00 238.56 470 SER A CA 1
ATOM 3471 C C . SER A 1 499 ? 268.197 291.828 241.375 1.00 236.01 470 SER A C 1
ATOM 3472 O O . SER A 1 499 ? 267.836 292.721 242.142 1.00 238.32 470 SER A O 1
ATOM 3475 N N . SER A 1 500 ? 268.206 290.545 241.724 1.00 236.28 471 SER A N 1
ATOM 3476 C CA . SER A 1 500 ? 267.791 290.117 243.054 1.00 232.32 471 SER A CA 1
ATOM 3477 C C . SER A 1 500 ? 268.881 290.376 244.093 1.00 236.81 471 SER A C 1
ATOM 3478 O O . SER A 1 500 ? 270.062 290.183 243.812 1.00 238.38 471 SER A O 1
ATOM 3481 N N . PRO A 1 501 ? 268.505 290.789 245.309 1.00 235.90 472 PRO A N 1
ATOM 3482 C CA . PRO A 1 501 ? 269.368 290.996 246.457 1.00 238.37 472 PRO A CA 1
ATOM 3483 C C . PRO A 1 501 ? 269.942 289.673 246.946 1.00 240.39 472 PRO A C 1
ATOM 3484 O O . PRO A 1 501 ? 270.898 289.646 247.721 1.00 243.01 472 PRO A O 1
ATOM 3488 N N . LEU A 1 502 ? 269.354 288.573 246.481 1.00 237.63 473 LEU A N 1
ATOM 3489 C CA . LEU A 1 502 ? 269.806 287.240 246.848 1.00 236.64 473 LEU A CA 1
ATOM 3490 C C . LEU A 1 502 ? 270.758 286.687 245.796 1.00 229.61 473 LEU A C 1
ATOM 3491 O O . LEU A 1 502 ? 271.205 285.543 245.887 1.00 221.13 473 LEU A O 1
ATOM 3496 N N . ALA A 1 503 ? 271.057 287.496 244.781 1.00 228.82 474 ALA A N 1
ATOM 3497 C CA . ALA A 1 503 ? 271.915 287.061 243.687 1.00 222.47 474 ALA A CA 1
ATOM 3498 C C . ALA A 1 503 ? 273.374 287.171 244.086 1.00 222.02 474 ALA A C 1
ATOM 3499 O O . ALA A 1 503 ? 274.123 287.983 243.542 1.00 225.02 474 ALA A O 1
ATOM 3501 N N . SER A 1 504 ? 273.767 286.352 245.047 1.00 219.41 475 SER A N 1
ATOM 3502 C CA . SER A 1 504 ? 275.123 286.381 245.564 1.00 224.74 475 SER A CA 1
ATOM 3503 C C . SER A 1 504 ? 275.702 284.982 245.642 1.00 220.89 475 SER A C 1
ATOM 3504 O O . SER A 1 504 ? 275.214 284.136 246.394 1.00 218.39 475 SER A O 1
ATOM 3507 N N . MET A 1 505 ? 276.744 284.745 244.858 1.00 221.61 476 MET A N 1
ATOM 3508 C CA . MET A 1 505 ? 277.409 283.454 244.855 1.00 225.45 476 MET A CA 1
ATOM 3509 C C . MET A 1 505 ? 278.413 283.424 245.992 1.00 237.60 476 MET A C 1
ATOM 3510 O O . MET A 1 505 ? 279.113 284.408 246.233 1.00 244.43 476 MET A O 1
ATOM 3515 N N . ILE A 1 506 ? 278.471 282.310 246.703 1.00 236.60 477 ILE A N 1
ATOM 3516 C CA . ILE A 1 506 ? 279.330 282.219 247.873 1.00 246.46 477 ILE A CA 1
ATOM 3517 C C . ILE A 1 506 ? 280.801 282.390 247.517 1.00 256.28 477 ILE A C 1
ATOM 3518 O O . ILE A 1 506 ? 281.300 281.779 246.572 1.00 250.52 477 ILE A O 1
ATOM 3523 N N . THR A 1 507 ? 281.487 283.234 248.284 1.00 269.44 478 THR A N 1
ATOM 3524 C CA . THR A 1 507 ? 282.907 283.495 248.084 1.00 274.91 478 THR A CA 1
ATOM 3525 C C . THR A 1 507 ? 283.743 282.786 249.143 1.00 277.61 478 THR A C 1
ATOM 3526 O O . THR A 1 507 ? 283.209 282.246 250.114 1.00 277.87 478 THR A O 1
ATOM 3530 N N . MET A 1 508 ? 285.060 282.784 248.953 1.00 275.89 479 MET A N 1
ATOM 3531 C CA . MET A 1 508 ? 285.955 282.101 249.878 1.00 276.54 479 MET A CA 1
ATOM 3532 C C . MET A 1 508 ? 285.875 282.705 251.271 1.00 289.45 479 MET A C 1
ATOM 3533 O O . MET A 1 508 ? 286.166 283.884 251.466 1.00 292.74 479 MET A O 1
ATOM 3538 N N . SER A 1 509 ? 285.471 281.882 252.236 1.00 293.32 480 SER A N 1
ATOM 3539 C CA . SER A 1 509 ? 285.328 282.305 253.626 1.00 302.33 480 SER A CA 1
ATOM 3540 C C . SER A 1 509 ? 284.459 283.553 253.759 1.00 306.08 480 SER A C 1
ATOM 3541 O O . SER A 1 509 ? 284.607 284.324 254.708 1.00 313.58 480 SER A O 1
ATOM 3544 N N . GLY A 1 510 ? 283.533 283.737 252.823 1.00 303.74 481 GLY A N 1
ATOM 3545 C CA . GLY A 1 510 ? 282.658 284.905 252.822 1.00 305.38 481 GLY A CA 1
ATOM 3546 C C . GLY A 1 510 ? 281.446 284.710 253.723 1.00 309.61 481 GLY A C 1
ATOM 3547 O O . GLY A 1 510 ? 280.307 284.862 253.280 1.00 310.46 481 GLY A O 1
ATOM 3548 N N . SER A 1 511 ? 281.694 284.350 254.979 1.00 315.77 482 SER A N 1
ATOM 3549 C CA . SER A 1 511 ? 280.619 284.112 255.939 1.00 312.25 482 SER A CA 1
ATOM 3550 C C . SER A 1 511 ? 279.512 283.267 255.321 1.00 299.91 482 SER A C 1
ATOM 3551 O O . SER A 1 511 ? 278.340 283.646 255.352 1.00 297.93 482 SER A O 1
ATOM 3554 N N . SER A 1 512 ? 279.889 282.137 254.733 1.00 291.96 483 SER A N 1
ATOM 3555 C CA . SER A 1 512 ? 278.930 281.286 254.044 1.00 276.43 483 SER A CA 1
ATOM 3556 C C . SER A 1 512 ? 278.072 280.485 255.015 1.00 271.97 483 SER A C 1
ATOM 3557 O O . SER A 1 512 ? 278.438 280.294 256.176 1.00 272.98 483 SER A O 1
ATOM 3560 N N . GLY A 1 513 ? 276.943 279.986 254.518 1.00 261.52 484 GLY A N 1
ATOM 3561 C CA . GLY A 1 513 ? 276.063 279.126 255.301 1.00 245.09 484 GLY A CA 1
ATOM 3562 C C . GLY A 1 513 ? 274.686 279.747 255.526 1.00 245.17 484 GLY A C 1
ATOM 3563 O O . GLY A 1 513 ? 273.849 279.177 256.226 1.00 235.40 484 GLY A O 1
ATOM 3564 N N . GLY A 1 514 ? 274.454 280.916 254.939 1.00 259.63 485 GLY A N 1
ATOM 3565 C CA . GLY A 1 514 ? 273.178 281.605 255.100 1.00 259.26 485 GLY A CA 1
ATOM 3566 C C . GLY A 1 514 ? 272.145 281.143 254.070 1.00 258.47 485 GLY A C 1
ATOM 3567 O O . GLY A 1 514 ? 272.503 280.641 253.004 1.00 252.31 485 GLY A O 1
ATOM 3568 N N . PRO A 1 515 ? 270.858 281.341 254.376 1.00 263.56 486 PRO A N 1
ATOM 3569 C CA . PRO A 1 515 ? 269.688 281.043 253.563 1.00 262.10 486 PRO A CA 1
ATOM 3570 C C . PRO A 1 515 ? 269.552 282.004 252.388 1.00 257.30 486 PRO A C 1
ATOM 3571 O O . PRO A 1 515 ? 268.743 281.789 251.484 1.00 256.27 486 PRO A O 1
ATOM 3575 N N . ASP A 1 516 ? 270.333 283.076 252.415 1.00 257.32 487 ASP A N 1
ATOM 3576 C CA . ASP A 1 516 ? 270.300 284.086 251.371 1.00 255.40 487 ASP A CA 1
ATOM 3577 C C . ASP A 1 516 ? 271.480 283.954 250.412 1.00 247.89 487 ASP A C 1
ATOM 3578 O O . ASP A 1 516 ? 271.755 284.859 249.627 1.00 241.95 487 ASP A O 1
ATOM 3583 N N . GLN A 1 517 ? 272.175 282.821 250.481 1.00 246.13 488 GLN A N 1
ATOM 3584 C CA . GLN A 1 517 ? 273.339 282.579 249.632 1.00 234.96 488 GLN A CA 1
ATOM 3585 C C . GLN A 1 517 ? 273.099 281.412 248.681 1.00 216.25 488 GLN A C 1
ATOM 3586 O O . GLN A 1 517 ? 272.325 280.506 248.985 1.00 215.26 488 GLN A O 1
ATOM 3592 N N . LYS A 1 518 ? 273.775 281.418 247.535 1.00 208.52 489 LYS A N 1
ATOM 3593 C CA . LYS A 1 518 ? 273.627 280.316 246.589 1.00 206.79 489 LYS A CA 1
ATOM 3594 C C . LYS A 1 518 ? 274.946 279.639 246.238 1.00 211.58 489 LYS A C 1
ATOM 3595 O O . LYS A 1 518 ? 276.011 280.260 246.253 1.00 216.90 489 LYS A O 1
ATOM 3601 N N . THR A 1 519 ? 274.848 278.357 245.896 1.00 211.86 490 THR A N 1
ATOM 3602 C CA . THR A 1 519 ? 275.995 277.550 245.509 1.00 215.69 490 THR A CA 1
ATOM 3603 C C . THR A 1 519 ? 276.706 278.155 244.306 1.00 224.97 490 THR A C 1
ATOM 3604 O O . THR A 1 519 ? 276.086 278.459 243.285 1.00 232.34 490 THR A O 1
ATOM 3608 N N . ASN A 1 520 ? 278.014 278.336 244.432 1.00 224.64 491 ASN A N 1
ATOM 3609 C CA . ASN A 1 520 ? 278.791 279.008 243.400 1.00 225.72 491 ASN A CA 1
ATOM 3610 C C . ASN A 1 520 ? 279.257 278.049 242.310 1.00 219.47 491 ASN A C 1
ATOM 3611 O O . ASN A 1 520 ? 280.420 277.644 242.286 1.00 217.09 491 ASN A O 1
ATOM 3616 N N . TYR A 1 521 ? 278.357 277.704 241.391 1.00 220.47 492 TYR A N 1
ATOM 3617 C CA . TYR A 1 521 ? 278.693 276.794 240.297 1.00 212.41 492 TYR A CA 1
ATOM 3618 C C . TYR A 1 521 ? 279.922 277.275 239.532 1.00 206.32 492 TYR A C 1
ATOM 3619 O O . TYR A 1 521 ? 280.768 276.477 239.131 1.00 204.03 492 TYR A O 1
ATOM 3628 N N . THR A 1 522 ? 279.995 278.584 239.299 1.00 206.56 493 THR A N 1
ATOM 3629 C CA . THR A 1 522 ? 281.058 279.162 238.484 1.00 205.88 493 THR A CA 1
ATOM 3630 C C . THR A 1 522 ? 282.423 279.062 239.158 1.00 207.76 493 THR A C 1
ATOM 3631 O O . THR A 1 522 ? 283.458 279.272 238.519 1.00 207.75 493 THR A O 1
ATOM 3635 N N . TYR A 1 523 ? 282.427 278.713 240.439 1.00 208.57 494 TYR A N 1
ATOM 3636 C CA . TYR A 1 523 ? 283.658 278.471 241.179 1.00 211.25 494 TYR A CA 1
ATOM 3637 C C . TYR A 1 523 ? 283.891 276.971 241.307 1.00 212.08 494 TYR A C 1
ATOM 3638 O O . TYR A 1 523 ? 285.017 276.487 241.183 1.00 208.39 494 TYR A O 1
ATOM 3647 N N . LEU A 1 524 ? 282.812 276.239 241.566 1.00 211.07 495 LEU A N 1
ATOM 3648 C CA . LEU A 1 524 ? 282.892 274.806 241.801 1.00 206.58 495 LEU A CA 1
ATOM 3649 C C . LEU A 1 524 ? 283.183 274.032 240.522 1.00 202.47 495 LEU A C 1
ATOM 3650 O O . LEU A 1 524 ? 283.671 272.905 240.570 1.00 204.24 495 LEU A O 1
ATOM 3655 N N . ARG A 1 525 ? 282.929 274.652 239.373 1.00 200.76 496 ARG A N 1
ATOM 3656 C CA . ARG A 1 525 ? 283.257 274.037 238.091 1.00 200.02 496 ARG A CA 1
ATOM 3657 C C . ARG A 1 525 ? 284.767 273.885 237.925 1.00 206.03 496 ARG A C 1
ATOM 3658 O O . ARG A 1 525 ? 285.233 273.161 237.047 1.00 204.17 496 ARG A O 1
ATOM 3666 N N . LYS A 1 526 ? 285.528 274.569 238.778 1.00 209.93 497 LYS A N 1
ATOM 3667 C CA . LYS A 1 526 ? 286.980 274.453 238.771 1.00 221.65 497 LYS A CA 1
ATOM 3668 C C . LYS A 1 526 ? 287.448 273.610 239.954 1.00 229.53 497 LYS A C 1
ATOM 3669 O O . LYS A 1 526 ? 288.434 272.875 239.856 1.00 241.55 497 LYS A O 1
ATOM 3675 N N . GLN A 1 527 ? 286.724 273.710 241.071 1.00 219.77 498 GLN A N 1
ATOM 3676 C CA . GLN A 1 527 ? 287.066 272.972 242.284 1.00 226.23 498 GLN A CA 1
ATOM 3677 C C . GLN A 1 527 ? 286.737 271.488 242.154 1.00 227.35 498 GLN A C 1
ATOM 3678 O O . GLN A 1 527 ? 287.401 270.645 242.754 1.00 234.12 498 GLN A O 1
ATOM 3684 N N . LEU A 1 528 ? 285.705 271.174 241.376 1.00 216.51 499 LEU A N 1
ATOM 3685 C CA . LEU A 1 528 ? 285.297 269.791 241.157 1.00 217.76 499 LEU A CA 1
ATOM 3686 C C . LEU A 1 528 ? 285.268 269.466 239.674 1.00 215.26 499 LEU A C 1
ATOM 3687 O O . LEU A 1 528 ? 285.009 270.333 238.841 1.00 209.06 499 LEU A O 1
ATOM 3692 N N . ARG A 1 529 ? 285.475 268.199 239.345 1.00 215.58 500 ARG A N 1
ATOM 3693 C CA . ARG A 1 529 ? 285.365 267.772 237.960 1.00 216.85 500 ARG A CA 1
ATOM 3694 C C . ARG A 1 529 ? 283.901 267.691 237.539 1.00 208.29 500 ARG A C 1
ATOM 3695 O O . ARG A 1 529 ? 283.339 266.606 237.393 1.00 204.78 500 ARG A O 1
ATOM 3703 N N . LEU A 1 530 ? 283.288 268.864 237.356 1.00 208.20 501 LEU A N 1
ATOM 3704 C CA . LEU A 1 530 ? 281.879 268.948 236.977 1.00 213.42 501 LEU A CA 1
ATOM 3705 C C . LEU A 1 530 ? 281.728 268.983 235.461 1.00 207.85 501 LEU A C 1
ATOM 3706 O O . LEU A 1 530 ? 280.622 268.895 234.933 1.00 213.17 501 LEU A O 1
ATOM 3711 N N . ILE A 1 531 ? 282.848 269.112 234.761 1.00 198.30 502 ILE A N 1
ATOM 3712 C CA . ILE A 1 531 ? 282.848 269.103 233.305 1.00 193.52 502 ILE A CA 1
ATOM 3713 C C . ILE A 1 531 ? 283.666 267.924 232.800 1.00 195.87 502 ILE A C 1
ATOM 3714 O O . ILE A 1 531 ? 284.886 267.899 232.962 1.00 201.50 502 ILE A O 1
ATOM 3719 N N . VAL A 1 532 ? 282.998 266.934 232.214 1.00 191.87 503 VAL A N 1
ATOM 3720 C CA . VAL A 1 532 ? 283.696 265.733 231.773 1.00 193.48 503 VAL A CA 1
ATOM 3721 C C . VAL A 1 532 ? 283.482 265.464 230.289 1.00 197.18 503 VAL A C 1
ATOM 3722 O O . VAL A 1 532 ? 282.353 265.262 229.844 1.00 194.34 503 VAL A O 1
ATOM 3726 N N . ASP A 1 533 ? 284.572 265.426 229.532 1.00 200.20 504 ASP A N 1
ATOM 3727 C CA . ASP A 1 533 ? 284.509 265.130 228.105 1.00 196.86 504 ASP A CA 1
ATOM 3728 C C . ASP A 1 533 ? 284.974 263.705 227.827 1.00 193.89 504 ASP A C 1
ATOM 3729 O O . ASP A 1 533 ? 285.147 263.305 226.676 1.00 188.15 504 ASP A O 1
ATOM 3734 N N . GLU A 1 534 ? 285.198 262.954 228.897 1.00 197.80 505 GLU A N 1
ATOM 3735 C CA . GLU A 1 534 ? 285.757 261.610 228.815 1.00 194.00 505 GLU A CA 1
ATOM 3736 C C . GLU A 1 534 ? 284.690 260.536 228.977 1.00 186.80 505 GLU A C 1
ATOM 3737 O O . GLU A 1 534 ? 285.008 259.357 229.136 1.00 179.55 505 GLU A O 1
ATOM 3743 N N . VAL A 1 535 ? 283.427 260.945 228.980 1.00 189.65 506 VAL A N 1
ATOM 3744 C CA . VAL A 1 535 ? 282.341 260.006 229.229 1.00 186.47 506 VAL A CA 1
ATOM 3745 C C . VAL A 1 535 ? 282.172 259.001 228.100 1.00 183.00 506 VAL A C 1
ATOM 3746 O O . VAL A 1 535 ? 282.153 259.359 226.924 1.00 176.19 506 VAL A O 1
ATOM 3750 N N . ASN A 1 536 ? 282.023 257.740 228.481 1.00 186.60 507 ASN A N 1
ATOM 3751 C CA . ASN A 1 536 ? 281.744 256.663 227.543 1.00 186.92 507 ASN A CA 1
ATOM 3752 C C . ASN A 1 536 ? 280.300 256.211 227.707 1.00 182.63 507 ASN A C 1
ATOM 3753 O O . ASN A 1 536 ? 279.933 255.640 228.731 1.00 184.35 507 ASN A O 1
ATOM 3758 N N . GLU A 1 537 ? 279.472 256.512 226.718 1.00 179.88 508 GLU A N 1
ATOM 3759 C CA . GLU A 1 537 ? 278.042 256.251 226.814 1.00 173.04 508 GLU A CA 1
ATOM 3760 C C . GLU A 1 537 ? 277.721 254.765 226.944 1.00 177.56 508 GLU A C 1
ATOM 3761 O O . GLU A 1 537 ? 276.722 254.396 227.562 1.00 169.15 508 GLU A O 1
ATOM 3767 N N . GLN A 1 538 ? 278.541 253.915 226.330 1.00 182.54 509 GLN A N 1
ATOM 3768 C CA . GLN A 1 538 ? 278.276 252.480 226.332 1.00 179.88 509 GLN A CA 1
ATOM 3769 C C . GLN A 1 538 ? 278.910 251.776 227.526 1.00 188.64 509 GLN A C 1
ATOM 3770 O O . GLN A 1 538 ? 278.385 250.777 228.017 1.00 198.39 509 GLN A O 1
ATOM 3776 N N . ASP A 1 539 ? 280.046 252.292 227.980 1.00 187.75 510 ASP A N 1
ATOM 3777 C CA . ASP A 1 539 ? 280.777 251.689 229.091 1.00 191.32 510 ASP A CA 1
ATOM 3778 C C . ASP A 1 539 ? 281.459 252.756 229.945 1.00 189.29 510 ASP A C 1
ATOM 3779 O O . ASP A 1 539 ? 282.684 252.884 229.913 1.00 184.97 510 ASP A O 1
ATOM 3784 N N . PRO A 1 540 ? 280.677 253.540 230.692 1.00 193.40 511 PRO A N 1
ATOM 3785 C CA . PRO A 1 540 ? 281.074 254.739 231.407 1.00 188.56 511 PRO A CA 1
ATOM 3786 C C . PRO A 1 540 ? 281.996 254.438 232.579 1.00 190.98 511 PRO A C 1
ATOM 3787 O O . PRO A 1 540 ? 281.842 253.422 233.255 1.00 194.22 511 PRO A O 1
ATOM 3791 N N . ASN A 1 541 ? 282.921 255.358 232.846 1.00 187.05 512 ASN A N 1
ATOM 3792 C CA . ASN A 1 541 ? 283.774 255.280 234.023 1.00 182.92 512 ASN A CA 1
ATOM 3793 C C . ASN A 1 541 ? 283.489 256.444 234.966 1.00 184.19 512 ASN A C 1
ATOM 3794 O O . ASN A 1 541 ? 284.260 256.715 235.886 1.00 188.66 512 ASN A O 1
ATOM 3799 N N . ASP A 1 542 ? 282.378 257.129 234.721 1.00 184.97 513 ASP A N 1
ATOM 3800 C CA . ASP A 1 542 ? 281.978 258.283 235.516 1.00 180.15 513 ASP A CA 1
ATOM 3801 C C . ASP A 1 542 ? 280.461 258.438 235.524 1.00 172.28 513 ASP A C 1
ATOM 3802 O O . ASP A 1 542 ? 279.784 258.024 234.585 1.00 167.52 513 ASP A O 1
ATOM 3807 N N . ILE A 1 543 ? 279.938 259.075 236.568 1.00 174.46 514 ILE A N 1
ATOM 3808 C CA . ILE A 1 543 ? 278.503 259.328 236.697 1.00 177.98 514 ILE A CA 1
ATOM 3809 C C . ILE A 1 543 ? 278.025 260.332 235.659 1.00 172.15 514 ILE A C 1
ATOM 3810 O O . ILE A 1 543 ? 276.832 260.434 235.372 1.00 175.26 514 ILE A O 1
ATOM 3815 N N . ALA A 1 544 ? 278.967 261.083 235.107 1.00 163.39 515 ALA A N 1
ATOM 3816 C CA . ALA A 1 544 ? 278.675 262.189 234.214 1.00 152.52 515 ALA A CA 1
ATOM 3817 C C . ALA A 1 544 ? 277.949 261.717 232.965 1.00 146.43 515 ALA A C 1
ATOM 3818 O O . ALA A 1 544 ? 277.262 262.501 232.308 1.00 143.80 515 ALA A O 1
ATOM 3820 N N . TYR A 1 545 ? 278.105 260.437 232.635 1.00 141.36 516 TYR A N 1
ATOM 3821 C CA . TYR A 1 545 ? 277.540 259.871 231.416 1.00 140.69 516 TYR A CA 1
ATOM 3822 C C . TYR A 1 545 ? 276.019 259.981 231.407 1.00 142.02 516 TYR A C 1
ATOM 3823 O O . TYR A 1 545 ? 275.402 259.991 230.343 1.00 138.87 516 TYR A O 1
ATOM 3832 N N . VAL A 1 546 ? 275.417 260.085 232.589 1.00 145.79 517 VAL A N 1
ATOM 3833 C CA . VAL A 1 546 ? 273.965 260.196 232.701 1.00 147.61 517 VAL A CA 1
ATOM 3834 C C . VAL A 1 546 ? 273.484 261.436 231.961 1.00 147.03 517 VAL A C 1
ATOM 3835 O O . VAL A 1 546 ? 272.392 261.451 231.390 1.00 149.86 517 VAL A O 1
ATOM 3839 N N . TYR A 1 547 ? 274.305 262.479 231.990 1.00 143.64 518 TYR A N 1
ATOM 3840 C CA . TYR A 1 547 ? 274.037 263.726 231.289 1.00 148.29 518 TYR A CA 1
ATOM 3841 C C . TYR A 1 547 ? 275.027 263.953 230.152 1.00 149.85 518 TYR A C 1
ATOM 3842 O O . TYR A 1 547 ? 275.154 265.068 229.645 1.00 153.32 518 TYR A O 1
ATOM 3851 N N . SER A 1 548 ? 275.769 262.913 229.795 1.00 142.74 519 SER A N 1
ATOM 3852 C CA . SER A 1 548 ? 276.833 263.030 228.804 1.00 145.62 519 SER A CA 1
ATOM 3853 C C . SER A 1 548 ? 277.839 264.133 229.138 1.00 158.38 519 SER A C 1
ATOM 3854 O O . SER A 1 548 ? 278.165 264.963 228.287 1.00 159.03 519 SER A O 1
ATOM 3857 N N . GLY A 1 549 ? 278.369 264.104 230.364 1.00 161.43 520 GLY A N 1
ATOM 3858 C CA . GLY A 1 549 ? 279.447 265.014 230.749 1.00 172.18 520 GLY A CA 1
ATOM 3859 C C . GLY A 1 549 ? 279.080 266.094 231.771 1.00 174.65 520 GLY A C 1
ATOM 3860 O O . GLY A 1 549 ? 279.862 267.021 231.987 1.00 185.47 520 GLY A O 1
ATOM 3861 N N . TYR A 1 550 ? 277.925 265.975 232.431 1.00 169.93 521 TYR A N 1
ATOM 3862 C CA . TYR A 1 550 ? 277.549 267.005 233.406 1.00 180.00 521 TYR A CA 1
ATOM 3863 C C . TYR A 1 550 ? 278.136 266.755 234.789 1.00 188.45 521 TYR A C 1
ATOM 3864 O O . TYR A 1 550 ? 278.322 267.691 235.562 1.00 200.75 521 TYR A O 1
ATOM 3873 N N . ALA A 1 551 ? 278.429 265.503 235.109 1.00 178.14 522 ALA A N 1
ATOM 3874 C CA . ALA A 1 551 ? 279.093 265.200 236.372 1.00 188.01 522 ALA A CA 1
ATOM 3875 C C . ALA A 1 551 ? 278.455 265.974 237.531 1.00 197.68 522 ALA A C 1
ATOM 3876 O O . ALA A 1 551 ? 279.125 266.777 238.177 1.00 210.81 522 ALA A O 1
ATOM 3878 N N . PRO A 1 552 ? 277.175 265.719 237.821 1.00 186.53 523 PRO A N 1
ATOM 3879 C CA . PRO A 1 552 ? 276.297 266.529 238.653 1.00 184.86 523 PRO A CA 1
ATOM 3880 C C . PRO A 1 552 ? 276.854 266.730 240.060 1.00 186.43 523 PRO A C 1
ATOM 3881 O O . PRO A 1 552 ? 277.365 265.800 240.684 1.00 184.19 523 PRO A O 1
ATOM 3885 N N . LEU A 1 553 ? 276.747 267.967 240.542 1.00 186.82 524 LEU A N 1
ATOM 3886 C CA . LEU A 1 553 ? 277.298 268.361 241.836 1.00 186.25 524 LEU A CA 1
ATOM 3887 C C . LEU A 1 553 ? 276.644 267.626 243.000 1.00 183.82 524 LEU A C 1
ATOM 3888 O O . LEU A 1 553 ? 277.327 267.222 243.944 1.00 181.64 524 LEU A O 1
ATOM 3893 N N . SER A 1 554 ? 275.331 267.427 242.935 1.00 187.83 525 SER A N 1
ATOM 3894 C CA . SER A 1 554 ? 274.601 266.771 244.013 1.00 187.66 525 SER A CA 1
ATOM 3895 C C . SER A 1 554 ? 275.157 265.386 244.316 1.00 191.34 525 SER A C 1
ATOM 3896 O O . SER A 1 554 ? 274.977 264.862 245.410 1.00 198.70 525 SER A O 1
ATOM 3899 N N . ILE A 1 555 ? 275.830 264.796 243.335 1.00 186.92 526 ILE A N 1
ATOM 3900 C CA . ILE A 1 555 ? 276.412 263.478 243.520 1.00 186.75 526 ILE A CA 1
ATOM 3901 C C . ILE A 1 555 ? 277.853 263.620 243.978 1.00 191.61 526 ILE A C 1
ATOM 3902 O O . ILE A 1 555 ? 278.297 262.898 244.872 1.00 198.97 526 ILE A O 1
ATOM 3907 N N . ARG A 1 556 ? 278.580 264.568 243.397 1.00 187.80 527 ARG A N 1
ATOM 3908 C CA . ARG A 1 556 ? 279.961 264.813 243.794 1.00 196.26 527 ARG A CA 1
ATOM 3909 C C . ARG A 1 556 ? 280.063 265.179 245.274 1.00 194.61 527 ARG A C 1
ATOM 3910 O O . ARG A 1 556 ? 281.022 264.811 245.950 1.00 204.10 527 ARG A O 1
ATOM 3918 N N . LEU A 1 557 ? 279.051 265.884 245.779 1.00 179.27 528 LEU A N 1
ATOM 3919 C CA . LEU A 1 557 ? 279.023 266.291 247.182 1.00 183.73 528 LEU A CA 1
ATOM 3920 C C . LEU A 1 557 ? 278.747 265.105 248.098 1.00 193.94 528 LEU A C 1
ATOM 3921 O O . LEU A 1 557 ? 278.919 265.197 249.314 1.00 202.22 528 LEU A O 1
ATOM 3926 N N . VAL A 1 558 ? 278.317 263.993 247.512 1.00 198.90 529 VAL A N 1
ATOM 3927 C CA . VAL A 1 558 ? 278.062 262.769 248.256 1.00 214.06 529 VAL A CA 1
ATOM 3928 C C . VAL A 1 558 ? 279.235 261.811 248.087 1.00 215.06 529 VAL A C 1
ATOM 3929 O O . VAL A 1 558 ? 279.673 261.176 249.047 1.00 221.91 529 VAL A O 1
ATOM 3933 N N . GLN A 1 559 ? 279.752 261.716 246.863 1.00 211.26 530 GLN A N 1
ATOM 3934 C CA . GLN A 1 559 ? 280.878 260.830 246.579 1.00 218.25 530 GLN A CA 1
ATOM 3935 C C . GLN A 1 559 ? 282.093 261.207 247.409 1.00 226.09 530 GLN A C 1
ATOM 3936 O O . GLN A 1 559 ? 282.844 260.343 247.862 1.00 232.20 530 GLN A O 1
ATOM 3942 N N . CYS A 1 560 ? 282.287 262.510 247.593 1.00 225.97 531 CYS A N 1
ATOM 3943 C CA . CYS A 1 560 ? 283.431 263.033 248.326 1.00 235.30 531 CYS A CA 1
ATOM 3944 C C . CYS A 1 560 ? 283.316 262.783 249.821 1.00 227.19 531 CYS A C 1
ATOM 3945 O O . CYS A 1 560 ? 284.251 263.044 250.576 1.00 230.50 531 CYS A O 1
ATOM 3948 N N . VAL A 1 561 ? 282.168 262.267 250.242 1.00 223.67 532 VAL A N 1
ATOM 3949 C CA . VAL A 1 561 ? 281.942 261.908 251.632 1.00 226.87 532 VAL A CA 1
ATOM 3950 C C . VAL A 1 561 ? 282.012 260.394 251.779 1.00 227.20 532 VAL A C 1
ATOM 3951 O O . VAL A 1 561 ? 282.542 259.873 252.760 1.00 225.13 532 VAL A O 1
ATOM 3955 N N . LEU A 1 562 ? 281.454 259.693 250.794 1.00 225.18 533 LEU A N 1
ATOM 3956 C CA . LEU A 1 562 ? 281.398 258.237 250.813 1.00 222.30 533 LEU A CA 1
ATOM 3957 C C . LEU A 1 562 ? 282.780 257.596 250.789 1.00 223.83 533 LEU A C 1
ATOM 3958 O O . LEU A 1 562 ? 283.019 256.610 251.484 1.00 223.14 533 LEU A O 1
ATOM 3963 N N . GLN A 1 563 ? 283.689 258.139 249.984 1.00 229.46 534 GLN A N 1
ATOM 3964 C CA . GLN A 1 563 ? 285.017 257.543 249.889 1.00 251.41 534 GLN A CA 1
ATOM 3965 C C . GLN A 1 563 ? 286.109 258.598 249.726 1.00 260.34 534 GLN A C 1
ATOM 3966 O O . GLN A 1 563 ? 285.907 259.620 249.067 1.00 255.67 534 GLN A O 1
ATOM 3972 N N . LYS A 1 564 ? 287.281 258.332 250.301 1.00 275.88 535 LYS A N 1
ATOM 3973 C CA . LYS A 1 564 ? 288.402 259.264 250.205 1.00 274.39 535 LYS A CA 1
ATOM 3974 C C . LYS A 1 564 ? 289.015 259.253 248.809 1.00 278.72 535 LYS A C 1
ATOM 3975 O O . LYS A 1 564 ? 289.558 260.258 248.351 1.00 280.16 535 LYS A O 1
ATOM 3981 N N . GLN A 1 565 ? 288.889 258.122 248.121 1.00 280.17 536 GLN A N 1
ATOM 3982 C CA . GLN A 1 565 ? 289.376 258.001 246.753 1.00 278.63 536 GLN A CA 1
ATOM 3983 C C . GLN A 1 565 ? 288.546 258.861 245.809 1.00 274.52 536 GLN A C 1
ATOM 3984 O O . GLN A 1 565 ? 289.069 259.416 244.841 1.00 274.51 536 GLN A O 1
ATOM 3990 N N . TYR A 1 566 ? 287.252 258.981 246.097 1.00 274.49 537 TYR A N 1
ATOM 3991 C CA . TYR A 1 566 ? 286.386 259.826 245.289 1.00 265.03 537 TYR A CA 1
ATOM 3992 C C . TYR A 1 566 ? 286.746 261.283 245.500 1.00 271.43 537 TYR A C 1
ATOM 3993 O O . TYR A 1 566 ? 286.813 262.062 244.553 1.00 271.44 537 TYR A O 1
ATOM 4002 N N . LEU A 1 567 ? 287.003 261.642 246.749 1.00 290.31 538 LEU A N 1
ATOM 4003 C CA . LEU A 1 567 ? 287.402 262.999 247.086 1.00 267.22 538 LEU A CA 1
ATOM 4004 C C . LEU A 1 567 ? 288.698 263.388 246.380 1.00 276.73 538 LEU A C 1
ATOM 4005 O O . LEU A 1 567 ? 288.831 264.504 245.877 1.00 274.59 538 LEU A O 1
ATOM 4010 N N . LEU A 1 568 ? 289.646 262.458 246.326 1.00 282.82 539 LEU A N 1
ATOM 4011 C CA . LEU A 1 568 ? 290.928 262.714 245.682 1.00 288.70 539 LEU A CA 1
ATOM 4012 C C . LEU A 1 568 ? 290.793 262.919 244.172 1.00 284.52 539 LEU A C 1
ATOM 4013 O O . LEU A 1 568 ? 291.423 263.813 243.606 1.00 283.61 539 LEU A O 1
ATOM 4018 N N . SER A 1 569 ? 289.974 262.095 243.518 1.00 281.93 540 SER A N 1
ATOM 4019 C CA . SER A 1 569 ? 289.814 262.193 242.068 1.00 280.95 540 SER A CA 1
ATOM 4020 C C . SER A 1 569 ? 288.824 263.277 241.638 1.00 272.61 540 SER A C 1
ATOM 4021 O O . SER A 1 569 ? 288.946 263.837 240.548 1.00 269.62 540 SER A O 1
ATOM 4024 N N . ILE A 1 570 ? 287.838 263.563 242.478 1.00 270.08 541 ILE A N 1
ATOM 4025 C CA . ILE A 1 570 ? 286.822 264.556 242.146 1.00 256.70 541 ILE A CA 1
ATOM 4026 C C . ILE A 1 570 ? 287.344 265.984 242.211 1.00 251.81 541 ILE A C 1
ATOM 4027 O O . ILE A 1 570 ? 286.975 266.819 241.384 1.00 239.16 541 ILE A O 1
ATOM 4032 N N . THR A 1 571 ? 288.175 266.281 243.205 1.00 259.74 542 THR A N 1
ATOM 4033 C CA . THR A 1 571 ? 288.671 267.641 243.380 1.00 253.92 542 THR A CA 1
ATOM 4034 C C . THR A 1 571 ? 289.873 267.927 242.487 1.00 255.80 542 THR A C 1
ATOM 4035 O O . THR A 1 571 ? 290.394 269.042 242.466 1.00 259.48 542 THR A O 1
ATOM 4039 N N . LYS A 1 572 ? 290.311 266.925 241.737 1.00 259.38 543 LYS A N 1
ATOM 4040 C CA . LYS A 1 572 ? 291.445 267.103 240.843 1.00 262.29 543 LYS A CA 1
ATOM 4041 C C . LYS A 1 572 ? 290.977 267.760 239.548 1.00 259.90 543 LYS A C 1
ATOM 4042 O O . LYS A 1 572 ? 290.885 267.118 238.503 1.00 256.61 543 LYS A O 1
ATOM 4048 N N . GLY A 1 573 ? 290.657 269.050 239.652 1.00 262.31 544 GLY A N 1
ATOM 4049 C CA . GLY A 1 573 ? 290.099 269.831 238.554 1.00 259.24 544 GLY A CA 1
ATOM 4050 C C . GLY A 1 573 ? 291.127 270.788 237.957 1.00 275.40 544 GLY A C 1
ATOM 4051 O O . GLY A 1 573 ? 292.073 270.358 237.296 1.00 277.73 544 GLY A O 1
ATOM 4052 N N . SER A 1 574 ? 290.922 272.089 238.167 1.00 280.56 545 SER A N 1
ATOM 4053 C CA . SER A 1 574 ? 291.796 273.105 237.582 1.00 288.82 545 SER A CA 1
ATOM 4054 C C . SER A 1 574 ? 293.173 273.122 238.241 1.00 299.21 545 SER A C 1
ATOM 4055 O O . SER A 1 574 ? 293.368 272.573 239.326 1.00 294.53 545 SER A O 1
ATOM 4058 N N . GLY A 1 575 ? 294.130 273.758 237.570 1.00 301.26 546 GLY A N 1
ATOM 4059 C CA . GLY A 1 575 ? 295.531 273.748 237.993 1.00 302.17 546 GLY A CA 1
ATOM 4060 C C . GLY A 1 575 ? 295.764 274.431 239.338 1.00 306.58 546 GLY A C 1
ATOM 4061 O O . GLY A 1 575 ? 296.797 274.222 239.974 1.00 308.87 546 GLY A O 1
ATOM 4062 N N . THR A 1 576 ? 294.810 275.244 239.773 1.00 306.95 547 THR A N 1
ATOM 4063 C CA . THR A 1 576 ? 294.931 275.945 241.046 1.00 306.47 547 THR A CA 1
ATOM 4064 C C . THR A 1 576 ? 294.256 275.160 242.162 1.00 302.23 547 THR A C 1
ATOM 4065 O O . THR A 1 576 ? 294.233 275.590 243.315 1.00 303.97 547 THR A O 1
ATOM 4069 N N . VAL A 1 577 ? 293.687 274.014 241.803 1.00 301.02 548 VAL A N 1
ATOM 4070 C CA . VAL A 1 577 ? 292.964 273.172 242.744 1.00 297.78 548 VAL A CA 1
ATOM 4071 C C . VAL A 1 577 ? 293.681 271.850 242.980 1.00 306.57 548 VAL A C 1
ATOM 4072 O O . VAL A 1 577 ? 293.676 271.324 244.092 1.00 311.87 548 VAL A O 1
ATOM 4076 N N . ILE A 1 578 ? 294.274 271.302 241.922 1.00 303.01 549 ILE A N 1
ATOM 4077 C CA . ILE A 1 578 ? 294.904 269.981 241.985 1.00 300.32 549 ILE A CA 1
ATOM 4078 C C . ILE A 1 578 ? 296.037 269.941 243.005 1.00 312.46 549 ILE A C 1
ATOM 4079 O O . ILE A 1 578 ? 296.421 268.871 243.475 1.00 314.74 549 ILE A O 1
ATOM 4084 N N . ALA A 1 579 ? 296.553 271.110 243.362 1.00 318.54 550 ALA A N 1
ATOM 4085 C CA . ALA A 1 579 ? 297.616 271.222 244.354 1.00 320.07 550 ALA A CA 1
ATOM 4086 C C . ALA A 1 579 ? 297.132 270.728 245.714 1.00 321.40 550 ALA A C 1
ATOM 4087 O O . ALA A 1 579 ? 297.931 270.347 246.569 1.00 321.52 550 ALA A O 1
ATOM 4089 N N . ALA A 1 580 ? 295.818 270.746 245.914 1.00 322.97 551 ALA A N 1
ATOM 4090 C CA . ALA A 1 580 ? 295.220 270.307 247.168 1.00 324.24 551 ALA A CA 1
ATOM 4091 C C . ALA A 1 580 ? 294.951 268.808 247.143 1.00 324.47 551 ALA A C 1
ATOM 4092 O O . ALA A 1 580 ? 294.439 268.246 248.110 1.00 324.98 551 ALA A O 1
ATOM 4094 N N . GLY A 1 581 ? 295.291 268.161 246.033 1.00 324.47 552 GLY A N 1
ATOM 4095 C CA . GLY A 1 581 ? 295.050 266.732 245.866 1.00 326.21 552 GLY A CA 1
ATOM 4096 C C . GLY A 1 581 ? 295.435 265.917 247.101 1.00 328.20 552 GLY A C 1
ATOM 4097 O O . GLY A 1 581 ? 294.593 265.213 247.658 1.00 330.18 552 GLY A O 1
ATOM 4098 N N . PRO A 1 582 ? 296.684 266.033 247.570 1.00 329.61 553 PRO A N 1
ATOM 4099 C CA . PRO A 1 582 ? 297.258 265.324 248.703 1.00 330.97 553 PRO A CA 1
ATOM 4100 C C . PRO A 1 582 ? 296.495 265.602 249.995 1.00 328.94 553 PRO A C 1
ATOM 4101 O O . PRO A 1 582 ? 296.557 264.816 250.940 1.00 331.60 553 PRO A O 1
ATOM 4105 N N . VAL A 1 583 ? 295.768 266.715 250.031 1.00 330.61 554 VAL A N 1
ATOM 4106 C CA . VAL A 1 583 ? 294.949 267.051 251.187 1.00 327.37 554 VAL A CA 1
ATOM 4107 C C . VAL A 1 583 ? 293.590 266.378 251.054 1.00 320.02 554 VAL A C 1
ATOM 4108 O O . VAL A 1 583 ? 293.060 265.815 252.012 1.00 308.19 554 VAL A O 1
ATOM 4112 N N . ALA A 1 584 ? 293.036 266.438 249.849 1.00 319.51 555 ALA A N 1
ATOM 4113 C CA . ALA A 1 584 ? 291.759 265.812 249.533 1.00 304.12 555 ALA A CA 1
ATOM 4114 C C . ALA A 1 584 ? 291.821 264.305 249.773 1.00 299.58 555 ALA A C 1
ATOM 4115 O O . ALA A 1 584 ? 290.851 263.691 250.212 1.00 289.83 555 ALA A O 1
ATOM 4117 N N . GLY A 1 585 ? 292.973 263.712 249.501 1.00 318.41 556 GLY A N 1
ATOM 4118 C CA . GLY A 1 585 ? 293.140 262.270 249.625 1.00 313.66 556 GLY A CA 1
ATOM 4119 C C . GLY A 1 585 ? 293.213 261.820 251.080 1.00 311.54 556 GLY A C 1
ATOM 4120 O O . GLY A 1 585 ? 293.219 260.623 251.364 1.00 314.75 556 GLY A O 1
ATOM 4121 N N . GLY A 1 586 ? 293.287 262.779 252.000 1.00 309.84 557 GLY A N 1
ATOM 4122 C CA . GLY A 1 586 ? 293.363 262.469 253.421 1.00 300.35 557 GLY A CA 1
ATOM 4123 C C . GLY A 1 586 ? 291.982 262.468 254.068 1.00 282.91 557 GLY A C 1
ATOM 4124 O O . GLY A 1 586 ? 291.854 262.276 255.279 1.00 276.19 557 GLY A O 1
ATOM 4125 N N . GLY A 1 587 ? 290.944 262.681 253.261 1.00 275.82 558 GLY A N 1
ATOM 4126 C CA . GLY A 1 587 ? 289.581 262.792 253.772 1.00 254.76 558 GLY A CA 1
ATOM 4127 C C . GLY A 1 587 ? 288.974 261.433 254.092 1.00 250.54 558 GLY A C 1
ATOM 4128 O O . GLY A 1 587 ? 287.979 261.024 253.493 1.00 247.34 558 GLY A O 1
ATOM 4129 N N . ALA A 1 588 ? 289.585 260.734 255.040 1.00 254.51 559 ALA A N 1
ATOM 4130 C CA . ALA A 1 588 ? 289.120 259.418 255.455 1.00 254.47 559 ALA A CA 1
ATOM 4131 C C . ALA A 1 588 ? 287.789 259.504 256.199 1.00 244.97 559 ALA A C 1
ATOM 4132 O O . ALA A 1 588 ? 287.003 258.556 256.179 1.00 247.18 559 ALA A O 1
ATOM 4134 N N . GLN A 1 589 ? 287.551 260.628 256.879 1.00 244.66 560 GLN A N 1
ATOM 4135 C CA . GLN A 1 589 ? 286.333 260.796 257.670 1.00 245.24 560 GLN A CA 1
ATOM 4136 C C . GLN A 1 589 ? 285.690 262.171 257.507 1.00 236.68 560 GLN A C 1
ATOM 4137 O O . GLN A 1 589 ? 286.374 263.185 257.351 1.00 232.78 560 GLN A O 1
ATOM 4143 N N . GLY A 1 590 ? 284.364 262.194 257.615 1.00 237.03 561 GLY A N 1
ATOM 4144 C CA . GLY A 1 590 ? 283.589 263.430 257.655 1.00 227.34 561 GLY A CA 1
ATOM 4145 C C . GLY A 1 590 ? 283.752 264.255 256.388 1.00 223.09 561 GLY A C 1
ATOM 4146 O O . GLY A 1 590 ? 283.659 263.732 255.278 1.00 228.38 561 GLY A O 1
ATOM 4147 N N . TRP A 1 591 ? 284.005 265.547 256.567 1.00 219.27 562 TRP A N 1
ATOM 4148 C CA . TRP A 1 591 ? 284.190 266.466 255.452 1.00 217.68 562 TRP A CA 1
ATOM 4149 C C . TRP A 1 591 ? 285.660 266.808 255.233 1.00 220.05 562 TRP A C 1
ATOM 4150 O O . TRP A 1 591 ? 285.981 267.701 254.448 1.00 219.66 562 TRP A O 1
ATOM 4161 N N . LYS A 1 592 ? 286.549 266.138 255.961 1.00 222.79 563 LYS A N 1
ATOM 4162 C CA . LYS A 1 592 ? 287.965 266.491 255.925 1.00 224.24 563 LYS A CA 1
ATOM 4163 C C . LYS A 1 592 ? 288.522 266.472 254.508 1.00 224.90 563 LYS A C 1
ATOM 4164 O O . LYS A 1 592 ? 288.388 265.482 253.792 1.00 221.76 563 LYS A O 1
ATOM 4170 N N . GLY A 1 593 ? 289.167 267.569 254.117 1.00 227.97 564 GLY A N 1
ATOM 4171 C CA . GLY A 1 593 ? 289.807 267.668 252.809 1.00 241.06 564 GLY A CA 1
ATOM 4172 C C . GLY A 1 593 ? 288.849 268.218 251.761 1.00 226.08 564 GLY A C 1
ATOM 4173 O O . GLY A 1 593 ? 289.246 268.514 250.633 1.00 231.48 564 GLY A O 1
ATOM 4174 N N . PHE A 1 594 ? 287.581 268.343 252.138 1.00 215.90 565 PHE A N 1
ATOM 4175 C CA . PHE A 1 594 ? 286.546 268.823 251.236 1.00 214.72 565 PHE A CA 1
ATOM 4176 C C . PHE A 1 594 ? 286.003 270.178 251.688 1.00 215.97 565 PHE A C 1
ATOM 4177 O O . PHE A 1 594 ? 285.073 270.713 251.085 1.00 216.14 565 PHE A O 1
ATOM 4185 N N . GLU A 1 595 ? 286.590 270.732 252.752 1.00 217.46 566 GLU A N 1
ATOM 4186 C CA . GLU A 1 595 ? 286.104 271.982 253.338 1.00 218.57 566 GLU A CA 1
ATOM 4187 C C . GLU A 1 595 ? 286.051 273.121 252.325 1.00 216.65 566 GLU A C 1
ATOM 4188 O O . GLU A 1 595 ? 285.137 273.945 252.354 1.00 216.60 566 GLU A O 1
ATOM 4194 N N . GLU A 1 596 ? 287.024 273.161 251.421 1.00 216.50 567 GLU A N 1
ATOM 4195 C CA . GLU A 1 596 ? 287.081 274.213 250.412 1.00 221.08 567 GLU A CA 1
ATOM 4196 C C . GLU A 1 596 ? 285.802 274.257 249.590 1.00 219.49 567 GLU A C 1
ATOM 4197 O O . GLU A 1 596 ? 285.361 275.323 249.162 1.00 219.05 567 GLU A O 1
ATOM 4203 N N . ILE A 1 597 ? 285.220 273.093 249.350 1.00 215.30 568 ILE A N 1
ATOM 4204 C CA . ILE A 1 597 ? 284.027 272.978 248.531 1.00 216.45 568 ILE A CA 1
ATOM 4205 C C . ILE A 1 597 ? 282.752 273.075 249.348 1.00 217.99 568 ILE A C 1
ATOM 4206 O O . ILE A 1 597 ? 281.788 273.715 248.935 1.00 217.67 568 ILE A O 1
ATOM 4211 N N . VAL A 1 598 ? 282.751 272.444 250.513 1.00 224.06 569 VAL A N 1
ATOM 4212 C CA . VAL A 1 598 ? 281.575 272.450 251.369 1.00 226.08 569 VAL A CA 1
ATOM 4213 C C . VAL A 1 598 ? 281.183 273.881 251.716 1.00 222.84 569 VAL A C 1
ATOM 4214 O O . VAL A 1 598 ? 280.000 274.230 251.724 1.00 225.54 569 VAL A O 1
ATOM 4218 N N . LYS A 1 599 ? 282.184 274.708 251.994 1.00 223.59 570 LYS A N 1
ATOM 4219 C CA . LYS A 1 599 ? 281.974 276.097 252.382 1.00 224.42 570 LYS A CA 1
ATOM 4220 C C . LYS A 1 599 ? 281.419 276.967 251.255 1.00 222.10 570 LYS A C 1
ATOM 4221 O O . LYS A 1 599 ? 280.956 278.077 251.510 1.00 227.44 570 LYS A O 1
ATOM 4227 N N . HIS A 1 600 ? 281.486 276.482 250.013 1.00 217.27 571 HIS A N 1
ATOM 4228 C CA . HIS A 1 600 ? 281.014 277.255 248.864 1.00 215.73 571 HIS A CA 1
ATOM 4229 C C . HIS A 1 600 ? 279.635 276.807 248.385 1.00 211.30 571 HIS A C 1
ATOM 4230 O O . HIS A 1 600 ? 279.131 277.294 247.370 1.00 208.95 571 HIS A O 1
ATOM 4237 N N . ALA A 1 601 ? 279.021 275.889 249.125 1.00 210.56 572 ALA A N 1
ATOM 4238 C CA . ALA A 1 601 ? 277.685 275.410 248.786 1.00 203.80 572 ALA A CA 1
ATOM 4239 C C . ALA A 1 601 ? 276.645 276.044 249.711 1.00 197.80 572 ALA A C 1
ATOM 4240 O O . ALA A 1 601 ? 276.969 276.500 250.808 1.00 198.08 572 ALA A O 1
ATOM 4242 N N . ARG A 1 602 ? 275.399 276.099 249.242 1.00 195.57 573 ARG A N 1
ATOM 4243 C CA . ARG A 1 602 ? 274.315 276.740 249.987 1.00 199.28 573 ARG A CA 1
ATOM 4244 C C . ARG A 1 602 ? 273.955 276.021 251.282 1.00 193.87 573 ARG A C 1
ATOM 4245 O O . ARG A 1 602 ? 273.810 274.800 251.311 1.00 193.02 573 ARG A O 1
ATOM 4253 N N . GLY A 1 603 ? 273.763 276.803 252.344 1.00 202.83 574 GLY A N 1
ATOM 4254 C CA . GLY A 1 603 ? 273.319 276.282 253.633 1.00 197.53 574 GLY A CA 1
ATOM 4255 C C . GLY A 1 603 ? 274.492 275.923 254.543 1.00 192.98 574 GLY A C 1
ATOM 4256 O O . GLY A 1 603 ? 275.650 275.975 254.127 1.00 189.93 574 GLY A O 1
ATOM 4257 N N . PRO A 1 604 ? 274.195 275.596 255.801 1.00 194.85 575 PRO A N 1
ATOM 4258 C CA . PRO A 1 604 ? 275.106 275.207 256.866 1.00 200.05 575 PRO A CA 1
ATOM 4259 C C . PRO A 1 604 ? 275.638 273.786 256.688 1.00 192.68 575 PRO A C 1
ATOM 4260 O O . PRO A 1 604 ? 275.086 272.993 255.925 1.00 189.85 575 PRO A O 1
ATOM 4264 N N . THR A 1 605 ? 276.711 273.471 257.412 1.00 190.25 576 THR A N 1
ATOM 4265 C CA . THR A 1 605 ? 277.303 272.136 257.375 1.00 186.46 576 THR A CA 1
ATOM 4266 C C . THR A 1 605 ? 277.150 271.433 258.717 1.00 193.13 576 THR A C 1
ATOM 4267 O O . THR A 1 605 ? 277.433 272.010 259.766 1.00 198.83 576 THR A O 1
ATOM 4271 N N . PHE A 1 606 ? 276.708 270.180 258.680 1.00 192.92 577 PHE A N 1
ATOM 4272 C CA . PHE A 1 606 ? 276.546 269.402 259.902 1.00 199.39 577 PHE A CA 1
ATOM 4273 C C . PHE A 1 606 ? 277.530 268.238 259.966 1.00 195.14 577 PHE A C 1
ATOM 4274 O O . PHE A 1 606 ? 277.718 267.515 258.985 1.00 192.45 577 PHE A O 1
ATOM 4282 N N . ASP A 1 607 ? 278.133 268.044 261.140 1.00 201.45 578 ASP A N 1
ATOM 4283 C CA . ASP A 1 607 ? 279.020 266.907 261.376 1.00 205.51 578 ASP A CA 1
ATOM 4284 C C . ASP A 1 607 ? 279.070 266.556 262.862 1.00 212.65 578 ASP A C 1
ATOM 4285 O O . ASP A 1 607 ? 279.674 267.278 263.656 1.00 216.49 578 ASP A O 1
ATOM 4290 N N . GLU A 1 608 ? 278.416 265.457 263.233 1.00 218.95 579 GLU A N 1
ATOM 4291 C CA . GLU A 1 608 ? 278.343 265.023 264.631 1.00 227.92 579 GLU A CA 1
ATOM 4292 C C . GLU A 1 608 ? 278.456 263.505 264.734 1.00 227.16 579 GLU A C 1
ATOM 4293 O O . GLU A 1 608 ? 278.149 262.787 263.782 1.00 223.55 579 GLU A O 1
ATOM 4299 N N . ILE A 1 609 ? 278.896 263.016 265.889 1.00 234.47 580 ILE A N 1
ATOM 4300 C CA . ILE A 1 609 ? 279.065 261.579 266.083 1.00 234.50 580 ILE A CA 1
ATOM 4301 C C . ILE A 1 609 ? 278.281 261.051 267.278 1.00 240.94 580 ILE A C 1
ATOM 4302 O O . ILE A 1 609 ? 277.872 261.808 268.159 1.00 245.88 580 ILE A O 1
ATOM 4307 N N . GLN A 1 610 ? 278.076 259.738 267.292 1.00 243.53 581 GLN A N 1
ATOM 4308 C CA . GLN A 1 610 ? 277.351 259.066 268.363 1.00 252.03 581 GLN A CA 1
ATOM 4309 C C . GLN A 1 610 ? 278.169 259.033 269.643 1.00 259.49 581 GLN A C 1
ATOM 4310 O O . GLN A 1 610 ? 279.342 258.667 269.629 1.00 263.86 581 GLN A O 1
ATOM 4316 N N . LYS A 1 611 ? 277.536 259.391 270.753 1.00 262.41 582 LYS A N 1
ATOM 4317 C CA . LYS A 1 611 ? 278.193 259.358 272.051 1.00 265.62 582 LYS A CA 1
ATOM 4318 C C . LYS A 1 611 ? 278.036 257.994 272.716 1.00 264.57 582 LYS A C 1
ATOM 4319 O O . LYS A 1 611 ? 277.066 257.275 272.466 1.00 262.26 582 LYS A O 1
ATOM 4325 N N . GLY A 1 612 ? 278.985 257.652 273.581 1.00 267.95 583 GLY A N 1
ATOM 4326 C CA . GLY A 1 612 ? 278.938 256.402 274.331 1.00 263.23 583 GLY A CA 1
ATOM 4327 C C . GLY A 1 612 ? 280.310 255.742 274.406 1.00 287.17 583 GLY A C 1
ATOM 4328 O O . GLY A 1 612 ? 281.191 256.017 273.591 1.00 287.05 583 GLY A O 1
ATOM 4329 N N . GLU A 1 613 ? 280.478 254.861 275.384 1.00 258.67 584 GLU A N 1
ATOM 4330 C CA . GLU A 1 613 ? 281.751 254.192 275.631 1.00 268.22 584 GLU A CA 1
ATOM 4331 C C . GLU A 1 613 ? 282.174 253.271 274.491 1.00 286.32 584 GLU A C 1
ATOM 4332 O O . GLU A 1 613 ? 283.366 253.099 274.237 1.00 283.02 584 GLU A O 1
ATOM 4338 N N . ASP A 1 614 ? 281.203 252.660 273.819 1.00 278.98 585 ASP A N 1
ATOM 4339 C CA . ASP A 1 614 ? 281.497 251.690 272.773 1.00 311.45 585 ASP A CA 1
ATOM 4340 C C . ASP A 1 614 ? 281.478 252.297 271.374 1.00 317.39 585 ASP A C 1
ATOM 4341 O O . ASP A 1 614 ? 281.516 251.569 270.381 1.00 321.33 585 ASP A O 1
ATOM 4346 N N . LYS A 1 615 ? 281.414 253.623 271.288 1.00 299.68 586 LYS A N 1
ATOM 4347 C CA . LYS A 1 615 ? 281.351 254.277 269.986 1.00 304.49 586 LYS A CA 1
ATOM 4348 C C . LYS A 1 615 ? 282.605 253.994 269.165 1.00 344.39 586 LYS A C 1
ATOM 4349 O O . LYS A 1 615 ? 282.537 253.850 267.943 1.00 339.76 586 LYS A O 1
ATOM 4355 N N . ALA A 1 616 ? 283.748 253.904 269.842 1.00 341.05 587 ALA A N 1
ATOM 4356 C CA . ALA A 1 616 ? 285.016 253.645 269.172 1.00 342.98 587 ALA A CA 1
ATOM 4357 C C . ALA A 1 616 ? 285.091 252.205 268.690 1.00 358.93 587 ALA A C 1
ATOM 4358 O O . ALA A 1 616 ? 285.743 251.907 267.689 1.00 351.85 587 ALA A O 1
ATOM 4360 N N . VAL A 1 617 ? 284.432 251.307 269.413 1.00 340.09 588 VAL A N 1
ATOM 4361 C CA . VAL A 1 617 ? 284.481 249.891 269.082 1.00 348.37 588 VAL A CA 1
ATOM 4362 C C . VAL A 1 617 ? 283.707 249.623 267.805 1.00 337.80 588 VAL A C 1
ATOM 4363 O O . VAL A 1 617 ? 284.163 248.883 266.930 1.00 337.99 588 VAL A O 1
ATOM 4367 N N . LYS A 1 618 ? 282.539 250.242 267.695 1.00 360.05 589 LYS A N 1
ATOM 4368 C CA . LYS A 1 618 ? 281.719 250.087 266.507 1.00 343.28 589 LYS A CA 1
ATOM 4369 C C . LYS A 1 618 ? 282.368 250.764 265.309 1.00 340.11 589 LYS A C 1
ATOM 4370 O O . LYS A 1 618 ? 282.309 250.248 264.193 1.00 315.55 589 LYS A O 1
ATOM 4376 N N . ALA A 1 619 ? 283.000 251.913 265.540 1.00 325.63 590 ALA A N 1
ATOM 4377 C CA . ALA A 1 619 ? 283.640 252.642 264.454 1.00 316.84 590 ALA A CA 1
ATOM 4378 C C . ALA A 1 619 ? 284.781 251.833 263.850 1.00 330.24 590 ALA A C 1
ATOM 4379 O O . ALA A 1 619 ? 284.976 251.838 262.635 1.00 313.00 590 ALA A O 1
ATOM 4381 N N . ARG A 1 620 ? 285.522 251.115 264.690 1.00 313.99 591 ARG A N 1
ATOM 4382 C CA . ARG A 1 620 ? 286.622 250.301 264.188 1.00 341.03 591 ARG A CA 1
ATOM 4383 C C . ARG A 1 620 ? 286.109 249.114 263.384 1.00 322.28 591 ARG A C 1
ATOM 4384 O O . ARG A 1 620 ? 286.687 248.754 262.359 1.00 320.34 591 ARG A O 1
ATOM 4392 N N . ALA A 1 621 ? 285.013 248.515 263.845 1.00 325.45 592 ALA A N 1
ATOM 4393 C CA . ALA A 1 621 ? 284.422 247.374 263.155 1.00 321.73 592 ALA A CA 1
ATOM 4394 C C . ALA A 1 621 ? 283.870 247.776 261.791 1.00 311.65 592 ALA A C 1
ATOM 4395 O O . ALA A 1 621 ? 283.919 246.999 260.837 1.00 310.39 592 ALA A O 1
ATOM 4397 N N . LEU A 1 622 ? 283.347 248.995 261.704 1.00 309.83 593 LEU A N 1
ATOM 4398 C CA . LEU A 1 622 ? 282.732 249.491 260.477 1.00 305.07 593 LEU A CA 1
ATOM 4399 C C . LEU A 1 622 ? 283.761 249.956 259.453 1.00 304.83 593 LEU A C 1
ATOM 4400 O O . LEU A 1 622 ? 283.521 249.890 258.247 1.00 292.56 593 LEU A O 1
ATOM 4405 N N . LEU A 1 623 ? 284.923 250.388 259.929 1.00 310.08 594 LEU A N 1
ATOM 4406 C CA . LEU A 1 623 ? 285.996 250.831 259.046 1.00 308.76 594 LEU A CA 1
ATOM 4407 C C . LEU A 1 623 ? 286.881 249.653 258.656 1.00 312.77 594 LEU A C 1
ATOM 4408 O O . LEU A 1 623 ? 287.853 249.804 257.916 1.00 308.45 594 LEU A O 1
ATOM 4413 N N . SER A 1 624 ? 286.522 248.477 259.162 1.00 316.64 595 SER A N 1
ATOM 4414 C CA . SER A 1 624 ? 287.228 247.232 258.886 1.00 313.01 595 SER A CA 1
ATOM 4415 C C . SER A 1 624 ? 286.411 246.359 257.940 1.00 311.96 595 SER A C 1
ATOM 4416 O O . SER A 1 624 ? 286.663 245.161 257.807 1.00 312.40 595 SER A O 1
ATOM 4419 N N . GLY A 1 625 ? 285.406 246.962 257.311 1.00 308.57 596 GLY A N 1
ATOM 4420 C CA . GLY A 1 625 ? 284.491 246.235 256.436 1.00 302.07 596 GLY A CA 1
ATOM 4421 C C . GLY A 1 625 ? 285.208 245.664 255.217 1.00 307.76 596 GLY A C 1
ATOM 4422 O O . GLY A 1 625 ? 286.202 246.218 254.743 1.00 312.55 596 GLY A O 1
ATOM 4423 N N . SER A 1 626 ? 284.702 244.537 254.731 1.00 306.90 597 SER A N 1
ATOM 4424 C CA . SER A 1 626 ? 285.317 243.804 253.627 1.00 309.74 597 SER A CA 1
ATOM 4425 C C . SER A 1 626 ? 284.258 243.113 252.780 1.00 307.04 597 SER A C 1
ATOM 4426 O O . SER A 1 626 ? 283.075 243.151 253.104 1.00 302.49 597 SER A O 1
ATOM 4429 N N . SER A 1 627 ? 284.674 242.500 251.677 1.00 308.02 598 SER A N 1
ATOM 4430 C CA . SER A 1 627 ? 283.718 241.896 250.752 1.00 304.62 598 SER A CA 1
ATOM 4431 C C . SER A 1 627 ? 282.952 240.734 251.379 1.00 306.31 598 SER A C 1
ATOM 4432 O O . SER A 1 627 ? 281.822 240.442 250.979 1.00 299.51 598 SER A O 1
ATOM 4435 N N . GLY A 1 628 ? 283.549 240.085 252.376 1.00 313.78 599 GLY A N 1
ATOM 4436 C CA . GLY A 1 628 ? 282.881 238.991 253.074 1.00 308.47 599 GLY A CA 1
ATOM 4437 C C . GLY A 1 628 ? 282.023 239.514 254.223 1.00 306.28 599 GLY A C 1
ATOM 4438 O O . GLY A 1 628 ? 281.303 238.755 254.873 1.00 303.00 599 GLY A O 1
ATOM 4439 N N . ASP A 1 629 ? 282.120 240.814 254.473 1.00 305.94 600 ASP A N 1
ATOM 4440 C CA . ASP A 1 629 ? 281.361 241.483 255.522 1.00 300.08 600 ASP A CA 1
ATOM 4441 C C . ASP A 1 629 ? 281.105 242.928 255.125 1.00 293.95 600 ASP A C 1
ATOM 4442 O O . ASP A 1 629 ? 281.751 243.843 255.640 1.00 293.16 600 ASP A O 1
ATOM 4447 N N . LYS A 1 630 ? 280.192 243.124 254.180 1.00 288.34 601 LYS A N 1
ATOM 4448 C CA . LYS A 1 630 ? 279.934 244.449 253.635 1.00 274.11 601 LYS A CA 1
ATOM 4449 C C . LYS A 1 630 ? 279.120 245.281 254.612 1.00 267.87 601 LYS A C 1
ATOM 4450 O O . LYS A 1 630 ? 278.219 244.767 255.273 1.00 269.14 601 LYS A O 1
ATOM 4456 N N . LYS A 1 631 ? 279.436 246.569 254.700 1.00 259.27 602 LYS A N 1
ATOM 4457 C CA . LYS A 1 631 ? 278.715 247.457 255.607 1.00 252.08 602 LYS A CA 1
ATOM 4458 C C . LYS A 1 631 ? 277.764 248.367 254.842 1.00 240.36 602 LYS A C 1
ATOM 4459 O O . LYS A 1 631 ? 278.025 248.726 253.696 1.00 243.72 602 LYS A O 1
ATOM 4465 N N . THR A 1 632 ? 276.649 248.711 255.477 1.00 236.88 603 THR A N 1
ATOM 4466 C CA . THR A 1 632 ? 275.607 249.518 254.853 1.00 225.93 603 THR A CA 1
ATOM 4467 C C . THR A 1 632 ? 275.843 251.014 255.024 1.00 208.49 603 THR A C 1
ATOM 4468 O O . THR A 1 632 ? 276.223 251.480 256.097 1.00 206.47 603 THR A O 1
ATOM 4472 N N . VAL A 1 633 ? 275.605 251.766 253.955 1.00 195.44 604 VAL A N 1
ATOM 4473 C CA . VAL A 1 633 ? 275.706 253.220 253.993 1.00 181.36 604 VAL A CA 1
ATOM 4474 C C . VAL A 1 633 ? 274.402 253.864 253.543 1.00 176.02 604 VAL A C 1
ATOM 4475 O O . VAL A 1 633 ? 273.850 253.495 252.506 1.00 177.50 604 VAL A O 1
ATOM 4479 N N . PHE A 1 634 ? 273.911 254.820 254.320 1.00 168.57 605 PHE A N 1
ATOM 4480 C CA . PHE A 1 634 ? 272.670 255.498 253.978 1.00 161.96 605 PHE A CA 1
ATOM 4481 C C . PHE A 1 634 ? 272.914 256.853 253.332 1.00 151.11 605 PHE A C 1
ATOM 4482 O O . PHE A 1 634 ? 273.530 257.736 253.929 1.00 146.92 605 PHE A O 1
ATOM 4490 N N . VAL A 1 635 ? 272.402 257.017 252.118 1.00 143.53 606 VAL A N 1
ATOM 4491 C CA . VAL A 1 635 ? 272.470 258.294 251.422 1.00 140.72 606 VAL A CA 1
ATOM 4492 C C . VAL A 1 635 ? 271.076 258.895 251.355 1.00 134.31 606 VAL A C 1
ATOM 4493 O O . VAL A 1 635 ? 270.160 258.295 250.797 1.00 133.65 606 VAL A O 1
ATOM 4497 N N . VAL A 1 636 ? 270.912 260.057 251.970 1.00 135.09 607 VAL A N 1
ATOM 4498 C CA . VAL A 1 636 ? 269.593 260.642 252.157 1.00 134.08 607 VAL A CA 1
ATOM 4499 C C . VAL A 1 636 ? 269.407 261.950 251.401 1.00 135.83 607 VAL A C 1
ATOM 4500 O O . VAL A 1 636 ? 270.158 262.905 251.591 1.00 143.71 607 VAL A O 1
ATOM 4504 N N . PHE A 1 637 ? 268.368 261.997 250.574 1.00 127.98 608 PHE A N 1
ATOM 4505 C CA . PHE A 1 637 ? 268.010 263.214 249.856 1.00 137.46 608 PHE A CA 1
ATOM 4506 C C . PHE A 1 637 ? 266.731 263.827 250.411 1.00 135.38 608 PHE A C 1
ATOM 4507 O O . PHE A 1 637 ? 265.679 263.184 250.454 1.00 131.71 608 PHE A O 1
ATOM 4515 N N . VAL A 1 638 ? 266.846 265.073 250.855 1.00 142.56 609 VAL A N 1
ATOM 4516 C CA . VAL A 1 638 ? 265.738 265.776 251.478 1.00 142.25 609 VAL A CA 1
ATOM 4517 C C . VAL A 1 638 ? 265.004 266.603 250.434 1.00 141.99 609 VAL A C 1
ATOM 4518 O O . VAL A 1 638 ? 265.624 267.352 249.681 1.00 151.14 609 VAL A O 1
ATOM 4522 N N . GLY A 1 639 ? 263.686 266.459 250.381 1.00 142.24 610 GLY A N 1
ATOM 4523 C CA . GLY A 1 639 ? 262.880 267.200 249.419 1.00 148.40 610 GLY A CA 1
ATOM 4524 C C . GLY A 1 639 ? 262.623 266.394 248.154 1.00 149.16 610 GLY A C 1
ATOM 4525 O O . GLY A 1 639 ? 261.903 266.839 247.261 1.00 149.25 610 GLY A O 1
ATOM 4526 N N . GLY A 1 640 ? 263.206 265.205 248.087 1.00 141.20 611 GLY A N 1
ATOM 4527 C CA . GLY A 1 640 ? 263.015 264.315 246.950 1.00 141.17 611 GLY A CA 1
ATOM 4528 C C . GLY A 1 640 ? 264.272 264.186 246.096 1.00 143.36 611 GLY A C 1
ATOM 4529 O O . GLY A 1 640 ? 265.082 265.113 246.011 1.00 145.34 611 GLY A O 1
ATOM 4530 N N . ILE A 1 641 ? 264.422 263.024 245.464 1.00 146.03 612 ILE A N 1
ATOM 4531 C CA . ILE A 1 641 ? 265.580 262.720 244.623 1.00 139.68 612 ILE A CA 1
ATOM 4532 C C . ILE A 1 641 ? 265.150 262.478 243.183 1.00 137.46 612 ILE A C 1
ATOM 4533 O O . ILE A 1 641 ? 264.147 261.810 242.939 1.00 130.93 612 ILE A O 1
ATOM 4538 N N . THR A 1 642 ? 265.897 263.020 242.229 1.00 142.05 613 THR A N 1
ATOM 4539 C CA . THR A 1 642 ? 265.548 262.834 240.824 1.00 133.56 613 THR A CA 1
ATOM 4540 C C . THR A 1 642 ? 266.050 261.489 240.313 1.00 123.70 613 THR A C 1
ATOM 4541 O O . THR A 1 642 ? 266.897 260.851 240.940 1.00 119.49 613 THR A O 1
ATOM 4545 N N . PHE A 1 643 ? 265.544 261.069 239.158 1.00 121.15 614 PHE A N 1
ATOM 4546 C CA . PHE A 1 643 ? 265.956 259.801 238.564 1.00 118.65 614 PHE A CA 1
ATOM 4547 C C . PHE A 1 643 ? 267.397 259.851 238.077 1.00 111.89 614 PHE A C 1
ATOM 4548 O O . PHE A 1 643 ? 268.095 258.835 238.080 1.00 110.73 614 PHE A O 1
ATOM 4556 N N . THR A 1 644 ? 267.849 261.035 237.681 1.00 111.90 615 THR A N 1
ATOM 4557 C CA . THR A 1 644 ? 269.228 261.204 237.247 1.00 119.67 615 THR A CA 1
ATOM 4558 C C . THR A 1 644 ? 270.173 260.973 238.407 1.00 119.51 615 THR A C 1
ATOM 4559 O O . THR A 1 644 ? 271.247 260.389 238.245 1.00 112.62 615 THR A O 1
ATOM 4563 N N . GLU A 1 645 ? 269.760 261.424 239.583 1.00 121.29 616 GLU A N 1
ATOM 4564 C CA . GLU A 1 645 ? 270.556 261.257 240.782 1.00 121.54 616 GLU A CA 1
ATOM 4565 C C . GLU A 1 645 ? 270.555 259.808 241.236 1.00 115.38 616 GLU A C 1
ATOM 4566 O O . GLU A 1 645 ? 271.578 259.294 241.683 1.00 114.49 616 GLU A O 1
ATOM 4572 N N . ILE A 1 646 ? 269.421 259.133 241.077 1.00 113.04 617 ILE A N 1
ATOM 4573 C CA . ILE A 1 646 ? 269.345 257.731 241.458 1.00 118.74 617 ILE A CA 1
ATOM 4574 C C . ILE A 1 646 ? 270.265 256.888 240.586 1.00 115.56 617 ILE A C 1
ATOM 4575 O O . ILE A 1 646 ? 270.980 256.020 241.088 1.00 111.78 617 ILE A O 1
ATOM 4580 N N . ALA A 1 647 ? 270.256 257.147 239.281 1.00 111.67 618 ALA A N 1
ATOM 4581 C CA . ALA A 1 647 ? 271.120 256.403 238.374 1.00 119.78 618 ALA A CA 1
ATOM 4582 C C . ALA A 1 647 ? 272.588 256.690 238.670 1.00 126.42 618 ALA A C 1
ATOM 4583 O O . ALA A 1 647 ? 273.430 255.791 238.619 1.00 125.16 618 ALA A O 1
ATOM 4585 N N . ALA A 1 648 ? 272.891 257.941 239.009 1.00 123.83 619 ALA A N 1
ATOM 4586 C CA . ALA A 1 648 ? 274.258 258.321 239.334 1.00 132.79 619 ALA A CA 1
ATOM 4587 C C . ALA A 1 648 ? 274.717 257.653 240.624 1.00 132.41 619 ALA A C 1
ATOM 4588 O O . ALA A 1 648 ? 275.881 257.268 240.750 1.00 136.99 619 ALA A O 1
ATOM 4590 N N . LEU A 1 649 ? 273.796 257.491 241.571 1.00 128.09 620 LEU A N 1
ATOM 4591 C CA . LEU A 1 649 ? 274.128 256.852 242.835 1.00 135.10 620 LEU A CA 1
ATOM 4592 C C . LEU A 1 649 ? 274.306 255.349 242.659 1.00 141.23 620 LEU A C 1
ATOM 4593 O O . LEU A 1 649 ? 275.131 254.738 243.337 1.00 145.61 620 LEU A O 1
ATOM 4598 N N . ARG A 1 650 ? 273.563 254.753 241.726 1.00 138.34 621 ARG A N 1
ATOM 4599 C CA . ARG A 1 650 ? 273.754 253.336 241.436 1.00 147.16 621 ARG A CA 1
ATOM 4600 C C . ARG A 1 650 ? 275.127 253.082 240.839 1.00 150.49 621 ARG A C 1
ATOM 4601 O O . ARG A 1 650 ? 275.747 252.052 241.104 1.00 163.52 621 ARG A O 1
ATOM 4609 N N . PHE A 1 651 ? 275.598 254.016 240.022 1.00 139.26 622 PHE A N 1
ATOM 4610 C CA . PHE A 1 651 ? 276.894 253.859 239.383 1.00 152.11 622 PHE A CA 1
ATOM 4611 C C . PHE A 1 651 ? 278.009 253.807 240.418 1.00 158.73 622 PHE A C 1
ATOM 4612 O O . PHE A 1 651 ? 278.872 252.929 240.373 1.00 165.86 622 PHE A O 1
ATOM 4620 N N . ILE A 1 652 ? 277.981 254.741 241.363 1.00 157.03 623 ILE A N 1
ATOM 4621 C CA . ILE A 1 652 ? 279.014 254.791 242.389 1.00 164.34 623 ILE A CA 1
ATOM 4622 C C . ILE A 1 652 ? 278.819 253.670 243.401 1.00 170.09 623 ILE A C 1
ATOM 4623 O O . ILE A 1 652 ? 279.787 253.136 243.944 1.00 180.29 623 ILE A O 1
ATOM 4628 N N . ALA A 1 653 ? 277.561 253.306 243.645 1.00 165.52 624 ALA A N 1
ATOM 4629 C CA . ALA A 1 653 ? 277.259 252.226 244.570 1.00 177.31 624 ALA A CA 1
ATOM 4630 C C . ALA A 1 653 ? 277.815 250.914 244.045 1.00 188.70 624 ALA A C 1
ATOM 4631 O O . ALA A 1 653 ? 278.256 250.068 244.822 1.00 198.08 624 ALA A O 1
ATOM 4633 N N . LYS A 1 654 ? 277.815 250.749 242.724 1.00 186.94 625 LYS A N 1
ATOM 4634 C CA . LYS A 1 654 ? 278.364 249.543 242.125 1.00 198.55 625 LYS A CA 1
ATOM 4635 C C . LYS A 1 654 ? 279.879 249.502 242.285 1.00 202.06 625 LYS A C 1
ATOM 4636 O O . LYS A 1 654 ? 280.451 248.458 242.594 1.00 207.91 625 LYS A O 1
ATOM 4642 N N . GLN A 1 655 ? 280.528 250.651 242.113 1.00 196.31 626 GLN A N 1
ATOM 4643 C CA . GLN A 1 655 ? 281.982 250.714 242.224 1.00 198.82 626 GLN A CA 1
ATOM 4644 C C . GLN A 1 655 ? 282.446 250.424 243.648 1.00 204.46 626 GLN A C 1
ATOM 4645 O O . GLN A 1 655 ? 283.494 249.813 243.856 1.00 208.25 626 GLN A O 1
ATOM 4651 N N . GLU A 1 656 ? 281.650 250.844 244.626 1.00 201.69 627 GLU A N 1
ATOM 4652 C CA . GLU A 1 656 ? 281.980 250.631 246.032 1.00 206.15 627 GLU A CA 1
ATOM 4653 C C . GLU A 1 656 ? 281.365 249.345 246.580 1.00 216.38 627 GLU A C 1
ATOM 4654 O O . GLU A 1 656 ? 281.521 249.035 247.763 1.00 226.12 627 GLU A O 1
ATOM 4660 N N . GLU A 1 657 ? 280.666 248.606 245.719 1.00 214.38 628 GLU A N 1
ATOM 4661 C CA . GLU A 1 657 ? 279.913 247.420 246.121 1.00 223.61 628 GLU A CA 1
ATOM 4662 C C . GLU A 1 657 ? 280.797 246.373 246.776 1.00 237.74 628 GLU A C 1
ATOM 4663 O O . GLU A 1 657 ? 280.351 245.633 247.651 1.00 247.32 628 GLU A O 1
ATOM 4669 N N . ALA A 1 658 ? 282.050 246.305 246.352 1.00 243.10 629 ALA A N 1
ATOM 4670 C CA . ALA A 1 658 ? 282.972 245.305 246.867 1.00 252.58 629 ALA A CA 1
ATOM 4671 C C . ALA A 1 658 ? 283.170 245.442 248.375 1.00 260.18 629 ALA A C 1
ATOM 4672 O O . ALA A 1 658 ? 283.510 244.466 249.042 1.00 275.95 629 ALA A O 1
ATOM 4674 N N . ARG A 1 659 ? 283.010 246.651 248.911 1.00 255.08 630 ARG A N 1
ATOM 4675 C CA . ARG A 1 659 ? 283.248 246.856 250.337 1.00 262.69 630 ARG A CA 1
ATOM 4676 C C . ARG A 1 659 ? 281.989 247.245 251.115 1.00 255.84 630 ARG A C 1
ATOM 4677 O O . ARG A 1 659 ? 281.878 246.955 252.309 1.00 261.30 630 ARG A O 1
ATOM 4685 N N . ARG A 1 660 ? 281.069 247.954 250.465 1.00 249.18 631 ARG A N 1
ATOM 4686 C CA . ARG A 1 660 ? 279.906 248.481 251.173 1.00 246.66 631 ARG A CA 1
ATOM 4687 C C . ARG A 1 660 ? 278.618 248.414 250.361 1.00 244.47 631 ARG A C 1
ATOM 4688 O O . ARG A 1 660 ? 278.637 248.486 249.133 1.00 240.94 631 ARG A O 1
ATOM 4696 N N . ASN A 1 661 ? 277.498 248.318 251.068 1.00 243.45 632 ASN A N 1
ATOM 4697 C CA . ASN A 1 661 ? 276.177 248.357 250.457 1.00 229.03 632 ASN A CA 1
ATOM 4698 C C . ASN A 1 661 ? 275.565 249.743 250.607 1.00 213.62 632 ASN A C 1
ATOM 4699 O O . ASN A 1 661 ? 275.129 250.122 251.694 1.00 210.12 632 ASN A O 1
ATOM 4704 N N . ILE A 1 662 ? 275.543 250.505 249.523 1.00 198.49 633 ILE A N 1
ATOM 4705 C CA . ILE A 1 662 ? 275.025 251.866 249.576 1.00 184.03 633 ILE A CA 1
ATOM 4706 C C . ILE A 1 662 ? 273.566 251.901 249.135 1.00 174.29 633 ILE A C 1
ATOM 4707 O O . ILE A 1 662 ? 273.229 251.451 248.040 1.00 181.61 633 ILE A O 1
ATOM 4712 N N . VAL A 1 663 ? 272.702 252.418 250.007 1.00 166.25 634 VAL A N 1
ATOM 4713 C CA . VAL A 1 663 ? 271.264 252.453 249.750 1.00 156.83 634 VAL A CA 1
ATOM 4714 C C . VAL A 1 663 ? 270.761 253.882 249.613 1.00 146.87 634 VAL A C 1
ATOM 4715 O O . VAL A 1 663 ? 271.145 254.768 250.380 1.00 145.35 634 VAL A O 1
ATOM 4719 N N . ILE A 1 664 ? 269.910 254.099 248.619 1.00 142.84 635 ILE A N 1
ATOM 4720 C CA . ILE A 1 664 ? 269.363 255.417 248.344 1.00 134.07 635 ILE A CA 1
ATOM 4721 C C . ILE A 1 664 ? 268.095 255.645 249.150 1.00 131.43 635 ILE A C 1
ATOM 4722 O O . ILE A 1 664 ? 267.145 254.868 249.056 1.00 133.34 635 ILE A O 1
ATOM 4727 N N . CYS A 1 665 ? 268.084 256.702 249.950 1.00 127.64 636 CYS A N 1
ATOM 4728 C CA . CYS A 1 665 ? 266.928 257.029 250.772 1.00 128.45 636 CYS A CA 1
ATOM 4729 C C . CYS A 1 665 ? 266.413 258.421 250.444 1.00 121.67 636 CYS A C 1
ATOM 4730 O O . CYS A 1 665 ? 267.191 259.367 250.314 1.00 124.94 636 CYS A O 1
ATOM 4733 N N . THR A 1 666 ? 265.101 258.544 250.296 1.00 120.36 637 THR A N 1
ATOM 4734 C CA . THR A 1 666 ? 264.517 259.820 249.912 1.00 117.81 637 THR A CA 1
ATOM 4735 C C . THR A 1 666 ? 263.149 260.075 250.521 1.00 122.33 637 THR A C 1
ATOM 4736 O O . THR A 1 666 ? 262.396 259.144 250.808 1.00 121.40 637 THR A O 1
ATOM 4740 N N . THR A 1 667 ? 262.808 261.354 250.649 1.00 126.53 638 THR A N 1
ATOM 4741 C CA . THR A 1 667 ? 261.452 261.748 251.010 1.00 125.68 638 THR A CA 1
ATOM 4742 C C . THR A 1 667 ? 260.484 261.377 249.899 1.00 117.62 638 THR A C 1
ATOM 4743 O O . THR A 1 667 ? 259.312 261.090 250.146 1.00 115.56 638 THR A O 1
ATOM 4747 N N . SER A 1 668 ? 260.983 261.402 248.671 1.00 117.16 639 SER A N 1
ATOM 4748 C CA . SER A 1 668 ? 260.185 261.064 247.503 1.00 115.87 639 SER A CA 1
ATOM 4749 C C . SER A 1 668 ? 261.077 260.867 246.291 1.00 121.41 639 SER A C 1
ATOM 4750 O O . SER A 1 668 ? 262.226 261.313 246.272 1.00 131.52 639 SER A O 1
ATOM 4753 N N . ILE A 1 669 ? 260.531 260.255 245.254 1.00 125.74 640 ILE A N 1
ATOM 4754 C CA . ILE A 1 669 ? 261.238 260.184 243.988 1.00 124.72 640 ILE A CA 1
ATOM 4755 C C . ILE A 1 669 ? 260.678 261.238 243.052 1.00 126.80 640 ILE A C 1
ATOM 4756 O O . ILE A 1 669 ? 259.495 261.214 242.713 1.00 133.49 640 ILE A O 1
ATOM 4761 N N . ILE A 1 670 ? 261.518 262.185 242.668 1.00 123.45 641 ILE A N 1
ATOM 4762 C CA . ILE A 1 670 ? 261.074 263.291 241.839 1.00 127.29 641 ILE A CA 1
ATOM 4763 C C . ILE A 1 670 ? 261.124 262.927 240.372 1.00 126.53 641 ILE A C 1
ATOM 4764 O O . ILE A 1 670 ? 262.174 262.563 239.843 1.00 116.50 641 ILE A O 1
ATOM 4769 N N . ASN A 1 671 ? 259.989 263.062 239.708 1.00 132.17 642 ASN A N 1
ATOM 4770 C CA . ASN A 1 671 ? 259.924 262.844 238.277 1.00 132.57 642 ASN A CA 1
ATOM 4771 C C . ASN A 1 671 ? 260.518 264.057 237.583 1.00 122.99 642 ASN A C 1
ATOM 4772 O O . ASN A 1 671 ? 260.369 265.183 238.056 1.00 121.00 642 ASN A O 1
ATOM 4777 N N . GLY A 1 672 ? 261.183 263.842 236.461 1.00 116.83 643 GLY A N 1
ATOM 4778 C CA . GLY A 1 672 ? 261.830 264.943 235.762 1.00 120.95 643 GLY A CA 1
ATOM 4779 C C . GLY A 1 672 ? 260.808 265.990 235.348 1.00 132.91 643 GLY A C 1
ATOM 4780 O O . GLY A 1 672 ? 261.135 267.167 235.195 1.00 145.86 643 GLY A O 1
ATOM 4781 N N . ASN A 1 673 ? 259.567 265.556 235.171 1.00 135.50 644 ASN A N 1
ATOM 4782 C CA . ASN A 1 673 ? 258.494 266.441 234.751 1.00 142.77 644 ASN A CA 1
ATOM 4783 C C . ASN A 1 673 ? 257.606 266.888 235.913 1.00 148.91 644 ASN A C 1
ATOM 4784 O O . ASN A 1 673 ? 256.555 267.486 235.696 1.00 156.52 644 ASN A O 1
ATOM 4789 N N . ARG A 1 674 ? 258.009 266.590 237.145 1.00 135.29 645 ARG A N 1
ATOM 4790 C CA . ARG A 1 674 ? 257.193 266.958 238.303 1.00 133.67 645 ARG A CA 1
ATOM 4791 C C . ARG A 1 674 ? 257.518 268.355 238.812 1.00 147.02 645 ARG A C 1
ATOM 4792 O O . ARG A 1 674 ? 256.658 269.046 239.359 1.00 148.36 645 ARG A O 1
ATOM 4800 N N . MET A 1 675 ? 258.771 268.757 238.656 1.00 141.83 646 MET A N 1
ATOM 4801 C CA . MET A 1 675 ? 259.236 270.035 239.175 1.00 160.74 646 MET A CA 1
ATOM 4802 C C . MET A 1 675 ? 258.791 271.193 238.296 1.00 172.13 646 MET A C 1
ATOM 4803 O O . MET A 1 675 ? 258.522 272.292 238.779 1.00 178.65 646 MET A O 1
ATOM 4808 N N . MET A 1 676 ? 258.745 270.944 236.993 1.00 174.69 647 MET A N 1
ATOM 4809 C CA . MET A 1 676 ? 258.465 271.992 236.020 1.00 186.91 647 MET A CA 1
ATOM 4810 C C . MET A 1 676 ? 256.986 272.056 235.661 1.00 189.11 647 MET A C 1
ATOM 4811 O O . MET A 1 676 ? 256.556 272.928 234.904 1.00 203.21 647 MET A O 1
ATOM 4816 N N . ASN A 1 677 ? 256.209 271.121 236.194 1.00 175.99 648 ASN A N 1
ATOM 4817 C CA . ASN A 1 677 ? 254.774 271.092 235.945 1.00 183.34 648 ASN A CA 1
ATOM 4818 C C . ASN A 1 677 ? 253.988 271.346 237.218 1.00 188.94 648 ASN A C 1
ATOM 4819 O O . ASN A 1 677 ? 252.793 271.065 237.287 1.00 204.43 648 ASN A O 1
ATOM 4824 N N . ALA A 1 678 ? 254.647 271.915 238.219 1.00 174.00 649 ALA A N 1
ATOM 4825 C CA . ALA A 1 678 ? 253.975 272.208 239.477 1.00 190.44 649 ALA A CA 1
ATOM 4826 C C . ALA A 1 678 ? 252.819 273.161 239.228 1.00 206.58 649 ALA A C 1
ATOM 4827 O O . ALA A 1 678 ? 251.787 273.097 239.895 1.00 220.39 649 ALA A O 1
ATOM 4829 N N . ALA A 1 679 ? 252.987 274.029 238.237 1.00 205.20 650 ALA A N 1
ATOM 4830 C CA . ALA A 1 679 ? 251.971 275.004 237.872 1.00 215.94 650 ALA A CA 1
ATOM 4831 C C . ALA A 1 679 ? 250.916 274.395 236.959 1.00 222.14 650 ALA A C 1
ATOM 4832 O O . ALA A 1 679 ? 249.955 275.063 236.588 1.00 229.02 650 ALA A O 1
ATOM 4834 N N . ILE A 1 680 ? 251.113 273.142 236.569 1.00 221.65 651 ILE A N 1
ATOM 4835 C CA . ILE A 1 680 ? 250.166 272.455 235.703 1.00 226.02 651 ILE A CA 1
ATOM 4836 C C . ILE A 1 680 ? 249.300 271.490 236.507 1.00 227.87 651 ILE A C 1
ATOM 4837 O O . ILE A 1 680 ? 248.084 271.427 236.317 1.00 225.81 651 ILE A O 1
ATOM 4842 N N . GLU A 1 681 ? 249.937 270.726 237.393 1.00 226.89 652 GLU A N 1
ATOM 4843 C CA . GLU A 1 681 ? 249.232 269.740 238.206 1.00 235.82 652 GLU A CA 1
ATOM 4844 C C . GLU A 1 681 ? 248.405 270.389 239.310 1.00 240.52 652 GLU A C 1
ATOM 4845 O O . GLU A 1 681 ? 247.339 269.890 239.668 1.00 244.73 652 GLU A O 1
ATOM 4851 N N . THR A 1 682 ? 248.880 271.515 239.838 1.00 239.45 653 THR A N 1
ATOM 4852 C CA . THR A 1 682 ? 248.139 272.222 240.877 1.00 238.85 653 THR A CA 1
ATOM 4853 C C . THR A 1 682 ? 247.135 273.167 240.234 1.00 234.31 653 THR A C 1
ATOM 4854 O O . THR A 1 682 ? 246.248 273.706 240.895 1.00 224.35 653 THR A O 1
ATOM 4858 N N . ALA A 1 683 ? 247.274 273.344 238.926 1.00 236.34 654 ALA A N 1
ATOM 4859 C CA . ALA A 1 683 ? 246.360 274.161 238.133 1.00 231.75 654 ALA A CA 1
ATOM 4860 C C . ALA A 1 683 ? 245.207 273.339 237.540 1.00 233.15 654 ALA A C 1
ATOM 4861 O O . ALA A 1 683 ? 244.370 273.887 236.822 1.00 228.19 654 ALA A O 1
ATOM 4863 N N . THR A 1 684 ? 245.187 272.028 237.809 1.00 241.56 655 THR A N 1
ATOM 4864 C CA . THR A 1 684 ? 244.179 271.115 237.271 1.00 250.72 655 THR A CA 1
ATOM 4865 C C . THR A 1 684 ? 243.135 270.784 238.342 1.00 251.48 655 THR A C 1
ATOM 4866 O O . THR A 1 684 ? 243.412 270.033 239.279 1.00 258.30 655 THR A O 1
ATOM 4870 N N . MET B 2 1 ? 275.588 262.875 327.131 1.00 418.92 1 MET B N 1
ATOM 4871 C CA . MET B 2 1 ? 274.177 262.566 327.353 1.00 419.93 1 MET B CA 1
ATOM 4872 C C . MET B 2 1 ? 273.973 261.922 328.729 1.00 422.40 1 MET B C 1
ATOM 4873 O O . MET B 2 1 ? 274.303 260.751 328.926 1.00 424.43 1 MET B O 1
ATOM 4878 N N . ASP B 2 2 ? 273.451 262.701 329.683 1.00 425.70 2 ASP B N 1
ATOM 4879 C CA . ASP B 2 2 ? 273.228 262.245 331.057 1.00 425.71 2 ASP B CA 1
ATOM 4880 C C . ASP B 2 2 ? 271.813 261.717 331.256 1.00 422.71 2 ASP B C 1
ATOM 4881 O O . ASP B 2 2 ? 271.429 261.335 332.362 1.00 420.82 2 ASP B O 1
ATOM 4886 N N . THR B 2 3 ? 271.049 261.683 330.172 1.00 421.09 3 THR B N 1
ATOM 4887 C CA . THR B 2 3 ? 269.678 261.192 330.189 1.00 416.28 3 THR B CA 1
ATOM 4888 C C . THR B 2 3 ? 269.588 259.866 329.448 1.00 419.57 3 THR B C 1
ATOM 4889 O O . THR B 2 3 ? 268.498 259.358 329.169 1.00 415.29 3 THR B O 1
ATOM 4893 N N . ALA B 2 4 ? 270.753 259.340 329.087 1.00 422.23 4 ALA B N 1
ATOM 4894 C CA . ALA B 2 4 ? 270.856 258.135 328.280 1.00 417.45 4 ALA B CA 1
ATOM 4895 C C . ALA B 2 4 ? 270.364 256.879 329.015 1.00 421.88 4 ALA B C 1
ATOM 4896 O O . ALA B 2 4 ? 269.827 255.964 328.387 1.00 414.96 4 ALA B O 1
ATOM 4898 N N . HIS B 2 5 ? 270.562 256.817 330.334 1.00 433.91 5 HIS B N 1
ATOM 4899 C CA . HIS B 2 5 ? 270.129 255.641 331.095 1.00 444.20 5 HIS B CA 1
ATOM 4900 C C . HIS B 2 5 ? 269.649 255.954 332.522 1.00 454.07 5 HIS B C 1
ATOM 4901 O O . HIS B 2 5 ? 270.225 255.460 333.491 1.00 460.62 5 HIS B O 1
ATOM 4908 N N . PRO B 2 6 ? 268.577 256.737 332.677 1.00 456.80 6 PRO B N 1
ATOM 4909 C CA . PRO B 2 6 ? 267.999 257.181 333.935 1.00 465.82 6 PRO B CA 1
ATOM 4910 C C . PRO B 2 6 ? 267.135 256.101 334.586 1.00 476.98 6 PRO B C 1
ATOM 4911 O O . PRO B 2 6 ? 265.917 256.244 334.677 1.00 476.81 6 PRO B O 1
ATOM 4915 N N . THR B 2 7 ? 267.772 255.014 335.024 1.00 482.41 7 THR B N 1
ATOM 4916 C CA . THR B 2 7 ? 267.054 253.867 335.589 1.00 485.57 7 THR B CA 1
ATOM 4917 C C . THR B 2 7 ? 266.800 254.043 337.088 1.00 493.72 7 THR B C 1
ATOM 4918 O O . THR B 2 7 ? 266.012 253.313 337.690 1.00 492.54 7 THR B O 1
ATOM 4922 N N . ALA B 2 8 ? 267.480 255.009 337.690 1.00 498.48 8 ALA B N 1
ATOM 4923 C CA . ALA B 2 8 ? 267.417 255.228 339.134 1.00 501.93 8 ALA B CA 1
ATOM 4924 C C . ALA B 2 8 ? 266.021 255.653 339.587 1.00 499.66 8 ALA B C 1
ATOM 4925 O O . ALA B 2 8 ? 265.673 255.513 340.759 1.00 503.37 8 ALA B O 1
ATOM 4927 N N . SER B 2 9 ? 265.240 256.206 338.667 1.00 494.05 9 SER B N 1
ATOM 4928 C CA . SER B 2 9 ? 263.922 256.747 338.983 1.00 491.17 9 SER B CA 1
ATOM 4929 C C . SER B 2 9 ? 262.825 255.684 339.010 1.00 490.89 9 SER B C 1
ATOM 4930 O O . SER B 2 9 ? 261.679 255.981 339.347 1.00 488.67 9 SER B O 1
ATOM 4933 N N . TRP B 2 10 ? 263.157 254.462 338.604 1.00 490.02 10 TRP B N 1
ATOM 4934 C CA . TRP B 2 10 ? 262.153 253.410 338.468 1.00 488.54 10 TRP B CA 1
ATOM 4935 C C . TRP B 2 10 ? 261.657 252.918 339.826 1.00 499.24 10 TRP B C 1
ATOM 4936 O O . TRP B 2 10 ? 262.434 252.769 340.769 1.00 500.33 10 TRP B O 1
ATOM 4947 N N . GLU B 2 11 ? 260.352 252.661 339.914 1.00 502.42 11 GLU B N 1
ATOM 4948 C CA . GLU B 2 11 ? 259.735 252.190 341.154 1.00 508.39 11 GLU B CA 1
ATOM 4949 C C . GLU B 2 11 ? 258.659 251.141 340.889 1.00 509.59 11 GLU B C 1
ATOM 4950 O O . GLU B 2 11 ? 258.083 251.089 339.803 1.00 508.06 11 GLU B O 1
ATOM 4956 N N . GLN B 2 12 ? 258.376 250.317 341.895 1.00 516.51 12 GLN B N 1
ATOM 4957 C CA . GLN B 2 12 ? 257.312 249.325 341.789 1.00 518.74 12 GLN B CA 1
ATOM 4958 C C . GLN B 2 12 ? 256.100 249.728 342.622 1.00 520.69 12 GLN B C 1
ATOM 4959 O O . GLN B 2 12 ? 256.198 249.874 343.843 1.00 519.63 12 GLN B O 1
ATOM 4965 N N . LEU B 2 13 ? 254.964 249.916 341.962 1.00 519.18 13 LEU B N 1
ATOM 4966 C CA . LEU B 2 13 ? 253.736 250.323 342.635 1.00 518.44 13 LEU B CA 1
ATOM 4967 C C . LEU B 2 13 ? 252.602 249.353 342.315 1.00 517.66 13 LEU B C 1
ATOM 4968 O O . LEU B 2 13 ? 252.230 249.188 341.155 1.00 517.34 13 LEU B O 1
ATOM 4973 N N . GLY B 2 14 ? 252.042 248.714 343.334 1.00 517.69 14 GLY B N 1
ATOM 4974 C CA . GLY B 2 14 ? 250.957 247.767 343.095 1.00 517.61 14 GLY B CA 1
ATOM 4975 C C . GLY B 2 14 ? 251.469 246.511 342.396 1.00 519.03 14 GLY B C 1
ATOM 4976 O O . GLY B 2 14 ? 250.756 245.896 341.604 1.00 517.36 14 GLY B O 1
ATOM 4977 N N . GLU B 2 15 ? 252.719 246.152 342.680 1.00 523.51 15 GLU B N 1
ATOM 4978 C CA . GLU B 2 15 ? 253.390 245.026 342.031 1.00 528.30 15 GLU B CA 1
ATOM 4979 C C . GLU B 2 15 ? 253.489 245.211 340.517 1.00 521.48 15 GLU B C 1
ATOM 4980 O O . GLU B 2 15 ? 253.419 244.243 339.756 1.00 523.61 15 GLU B O 1
ATOM 4986 N N . ARG B 2 16 ? 253.697 246.454 340.089 1.00 519.08 16 ARG B N 1
ATOM 4987 C CA . ARG B 2 16 ? 253.939 246.779 338.686 1.00 513.47 16 ARG B CA 1
ATOM 4988 C C . ARG B 2 16 ? 255.080 247.781 338.587 1.00 514.28 16 ARG B C 1
ATOM 4989 O O . ARG B 2 16 ? 255.242 248.624 339.470 1.00 510.77 16 ARG B O 1
ATOM 4997 N N . PHE B 2 17 ? 255.876 247.702 337.526 1.00 502.57 17 PHE B N 1
ATOM 4998 C CA . PHE B 2 17 ? 256.988 248.636 337.393 1.00 497.99 17 PHE B CA 1
ATOM 4999 C C . PHE B 2 17 ? 256.570 249.908 336.663 1.00 492.62 17 PHE B C 1
ATOM 5000 O O . PHE B 2 17 ? 255.862 249.856 335.656 1.00 486.84 17 PHE B O 1
ATOM 5008 N N . TYR B 2 18 ? 257.037 251.047 337.169 1.00 493.17 18 TYR B N 1
ATOM 5009 C CA . TYR B 2 18 ? 256.805 252.344 336.543 1.00 484.02 18 TYR B CA 1
ATOM 5010 C C . TYR B 2 18 ? 258.118 253.090 336.391 1.00 478.49 18 TYR B C 1
ATOM 5011 O O . TYR B 2 18 ? 259.032 252.928 337.201 1.00 481.19 18 TYR B O 1
ATOM 5020 N N . ARG B 2 19 ? 258.217 253.907 335.353 1.00 463.58 19 ARG B N 1
ATOM 5021 C CA . ARG B 2 19 ? 259.444 254.650 335.121 1.00 460.41 19 ARG B CA 1
ATOM 5022 C C . ARG B 2 19 ? 259.192 256.116 334.823 1.00 451.69 19 ARG B C 1
ATOM 5023 O O . ARG B 2 19 ? 258.250 256.467 334.112 1.00 451.91 19 ARG B O 1
ATOM 5031 N N . LYS B 2 20 ? 260.071 256.966 335.342 1.00 452.15 20 LYS B N 1
ATOM 5032 C CA . LYS B 2 20 ? 260.059 258.388 335.033 1.00 448.18 20 LYS B CA 1
ATOM 5033 C C . LYS B 2 20 ? 261.316 258.740 334.250 1.00 444.17 20 LYS B C 1
ATOM 5034 O O . LYS B 2 20 ? 262.419 258.720 334.799 1.00 444.37 20 LYS B O 1
ATOM 5040 N N . ILE B 2 21 ? 261.165 259.027 332.964 1.00 437.99 21 ILE B N 1
ATOM 5041 C CA . ILE B 2 21 ? 262.332 259.232 332.119 1.00 428.59 21 ILE B CA 1
ATOM 5042 C C . ILE B 2 21 ? 262.592 260.712 331.875 1.00 421.81 21 ILE B C 1
ATOM 5043 O O . ILE B 2 21 ? 261.769 261.406 331.276 1.00 421.08 21 ILE B O 1
ATOM 5048 N N . GLN B 2 22 ? 263.743 261.187 332.331 1.00 418.34 22 GLN B N 1
ATOM 5049 C CA . GLN B 2 22 ? 264.130 262.578 332.136 1.00 408.00 22 GLN B CA 1
ATOM 5050 C C . GLN B 2 22 ? 264.950 262.722 330.867 1.00 398.58 22 GLN B C 1
ATOM 5051 O O . GLN B 2 22 ? 266.173 262.805 330.930 1.00 397.88 22 GLN B O 1
ATOM 5057 N N . LEU B 2 23 ? 264.287 262.707 329.714 1.00 395.78 23 LEU B N 1
ATOM 5058 C CA . LEU B 2 23 ? 264.991 262.662 328.433 1.00 389.80 23 LEU B CA 1
ATOM 5059 C C . LEU B 2 23 ? 265.763 263.941 328.143 1.00 384.63 23 LEU B C 1
ATOM 5060 O O . LEU B 2 23 ? 266.865 263.902 327.585 1.00 384.41 23 LEU B O 1
ATOM 5065 N N . TYR B 2 24 ? 265.167 265.073 328.490 1.00 386.35 24 TYR B N 1
ATOM 5066 C CA . TYR B 2 24 ? 265.753 266.366 328.172 1.00 383.88 24 TYR B CA 1
ATOM 5067 C C . TYR B 2 24 ? 265.669 267.325 329.342 1.00 381.85 24 TYR B C 1
ATOM 5068 O O . TYR B 2 24 ? 264.718 267.289 330.125 1.00 381.90 24 TYR B O 1
ATOM 5077 N N . THR B 2 25 ? 266.640 268.226 329.413 1.00 378.71 25 THR B N 1
ATOM 5078 C CA . THR B 2 25 ? 266.614 269.309 330.390 1.00 378.78 25 THR B CA 1
ATOM 5079 C C . THR B 2 25 ? 266.699 270.656 329.684 1.00 379.03 25 THR B C 1
ATOM 5080 O O . THR B 2 25 ? 267.118 270.731 328.530 1.00 378.54 25 THR B O 1
ATOM 5084 N N . GLN B 2 26 ? 266.292 271.717 330.368 1.00 382.55 26 GLN B N 1
ATOM 5085 C CA . GLN B 2 26 ? 266.266 273.037 329.751 1.00 393.81 26 GLN B CA 1
ATOM 5086 C C . GLN B 2 26 ? 267.310 273.979 330.330 1.00 405.02 26 GLN B C 1
ATOM 5087 O O . GLN B 2 26 ? 267.731 273.832 331.478 1.00 405.77 26 GLN B O 1
ATOM 5093 N N . VAL B 2 27 ? 267.698 274.968 329.531 1.00 413.69 27 VAL B N 1
ATOM 5094 C CA . VAL B 2 27 ? 268.612 276.018 329.968 1.00 423.00 27 VAL B CA 1
ATOM 5095 C C . VAL B 2 27 ? 267.893 277.361 330.059 1.00 425.64 27 VAL B C 1
ATOM 5096 O O . VAL B 2 27 ? 268.475 278.368 330.459 1.00 428.86 27 VAL B O 1
ATOM 5100 N N . PHE B 2 28 ? 266.623 277.360 329.668 1.00 423.85 28 PHE B N 1
ATOM 5101 C CA . PHE B 2 28 ? 265.779 278.549 329.679 1.00 427.26 28 PHE B CA 1
ATOM 5102 C C . PHE B 2 28 ? 264.584 278.339 330.599 1.00 428.71 28 PHE B C 1
ATOM 5103 O O . PHE B 2 28 ? 263.495 278.854 330.352 1.00 432.74 28 PHE B O 1
ATOM 5111 N N . ASP B 2 29 ? 264.785 277.547 331.643 1.00 424.78 29 ASP B N 1
ATOM 5112 C CA . ASP B 2 29 ? 263.698 277.130 332.517 1.00 423.54 29 ASP B CA 1
ATOM 5113 C C . ASP B 2 29 ? 263.048 278.307 333.226 1.00 430.26 29 ASP B C 1
ATOM 5114 O O . ASP B 2 29 ? 261.835 278.326 333.435 1.00 430.29 29 ASP B O 1
ATOM 5119 N N . GLN B 2 30 ? 263.844 279.311 333.558 1.00 436.00 30 GLN B N 1
ATOM 5120 C CA . GLN B 2 30 ? 263.330 280.461 334.290 1.00 441.89 30 GLN B CA 1
ATOM 5121 C C . GLN B 2 30 ? 262.587 281.419 333.368 1.00 448.33 30 GLN B C 1
ATOM 5122 O O . GLN B 2 30 ? 261.885 282.317 333.830 1.00 453.71 30 GLN B O 1
ATOM 5128 N N . ASP B 2 31 ? 262.738 281.217 332.063 1.00 446.01 31 ASP B N 1
ATOM 5129 C CA . ASP B 2 31 ? 262.049 282.033 331.074 1.00 447.58 31 ASP B CA 1
ATOM 5130 C C . ASP B 2 31 ? 260.857 281.281 330.493 1.00 439.66 31 ASP B C 1
ATOM 5131 O O . ASP B 2 31 ? 260.244 281.726 329.521 1.00 435.02 31 ASP B O 1
ATOM 5136 N N . PHE B 2 32 ? 260.551 280.121 331.069 1.00 436.15 32 PHE B N 1
ATOM 5137 C CA . PHE B 2 32 ? 259.502 279.262 330.537 1.00 432.53 32 PHE B CA 1
ATOM 5138 C C . PHE B 2 32 ? 258.292 279.222 331.462 1.00 434.58 32 PHE B C 1
ATOM 5139 O O . PHE B 2 32 ? 258.345 278.643 332.547 1.00 433.37 32 PHE B O 1
ATOM 5147 N N . ASP B 2 33 ? 257.200 279.845 331.029 1.00 434.35 33 ASP B N 1
ATOM 5148 C CA . ASP B 2 33 ? 255.982 279.897 331.829 1.00 442.06 33 ASP B CA 1
ATOM 5149 C C . ASP B 2 33 ? 255.007 278.808 331.406 1.00 441.62 33 ASP B C 1
ATOM 5150 O O . ASP B 2 33 ? 254.386 278.897 330.347 1.00 439.81 33 ASP B O 1
ATOM 5155 N N . LEU B 2 34 ? 254.897 277.762 332.217 1.00 443.95 34 LEU B N 1
ATOM 5156 C CA . LEU B 2 34 ? 254.040 276.634 331.879 1.00 441.32 34 LEU B CA 1
ATOM 5157 C C . LEU B 2 34 ? 252.737 276.646 332.659 1.00 446.30 34 LEU B C 1
ATOM 5158 O O . LEU B 2 34 ? 251.944 275.710 332.569 1.00 445.45 34 LEU B O 1
ATOM 5163 N N . ASP B 2 35 ? 252.520 277.697 333.439 1.00 451.33 35 ASP B N 1
ATOM 5164 C CA . ASP B 2 35 ? 251.340 277.758 334.288 1.00 458.24 35 ASP B CA 1
ATOM 5165 C C . ASP B 2 35 ? 250.178 278.453 333.591 1.00 452.85 35 ASP B C 1
ATOM 5166 O O . ASP B 2 35 ? 249.097 278.593 334.163 1.00 451.63 35 ASP B O 1
ATOM 5171 N N . ASN B 2 36 ? 250.401 278.894 332.355 1.00 447.20 36 ASN B N 1
ATOM 5172 C CA . ASN B 2 36 ? 249.362 279.603 331.620 1.00 455.45 36 ASN B CA 1
ATOM 5173 C C . ASN B 2 36 ? 248.946 278.902 330.326 1.00 453.83 36 ASN B C 1
ATOM 5174 O O . ASN B 2 36 ? 248.294 279.510 329.475 1.00 457.24 36 ASN B O 1
ATOM 5179 N N . TYR B 2 37 ? 249.303 277.629 330.175 1.00 443.97 37 TYR B N 1
ATOM 5180 C CA . TYR B 2 37 ? 248.899 276.894 328.979 1.00 441.50 37 TYR B CA 1
ATOM 5181 C C . TYR B 2 37 ? 248.668 275.416 329.262 1.00 440.17 37 TYR B C 1
ATOM 5182 O O . TYR B 2 37 ? 249.171 274.872 330.244 1.00 440.30 37 TYR B O 1
ATOM 5191 N N . ILE B 2 38 ? 247.914 274.770 328.376 1.00 437.08 38 ILE B N 1
ATOM 5192 C CA . ILE B 2 38 ? 247.633 273.344 328.473 1.00 433.75 38 ILE B CA 1
ATOM 5193 C C . ILE B 2 38 ? 248.364 272.571 327.383 1.00 423.36 38 ILE B C 1
ATOM 5194 O O . ILE B 2 38 ? 248.275 272.904 326.201 1.00 421.46 38 ILE B O 1
ATOM 5199 N N . VAL B 2 39 ? 249.099 271.548 327.786 1.00 418.00 39 VAL B N 1
ATOM 5200 C CA . VAL B 2 39 ? 249.893 270.764 326.851 1.00 406.28 39 VAL B CA 1
ATOM 5201 C C . VAL B 2 39 ? 249.199 269.462 326.464 1.00 403.19 39 VAL B C 1
ATOM 5202 O O . VAL B 2 39 ? 248.681 268.746 327.320 1.00 405.88 39 VAL B O 1
ATOM 5206 N N . THR B 2 40 ? 249.183 269.169 325.168 1.00 399.11 40 THR B N 1
ATOM 5207 C CA . THR B 2 40 ? 248.564 267.946 324.665 1.00 398.61 40 THR B CA 1
ATOM 5208 C C . THR B 2 40 ? 249.588 266.853 324.424 1.00 400.07 40 THR B C 1
ATOM 5209 O O . THR B 2 40 ? 250.787 267.067 324.577 1.00 401.35 40 THR B O 1
ATOM 5213 N N . GLY B 2 41 ? 249.106 265.682 324.033 1.00 404.09 41 GLY B N 1
ATOM 5214 C CA . GLY B 2 41 ? 249.967 264.522 323.854 1.00 413.87 41 GLY B CA 1
ATOM 5215 C C . GLY B 2 41 ? 250.609 264.512 322.479 1.00 410.78 41 GLY B C 1
ATOM 5216 O O . GLY B 2 41 ? 250.305 265.352 321.635 1.00 399.63 41 GLY B O 1
ATOM 5217 N N . ALA B 2 42 ? 251.473 263.535 322.247 1.00 424.28 42 ALA B N 1
ATOM 5218 C CA . ALA B 2 42 ? 252.104 263.354 320.948 1.00 414.84 42 ALA B CA 1
ATOM 5219 C C . ALA B 2 42 ? 252.164 261.866 320.624 1.00 424.04 42 ALA B C 1
ATOM 5220 O O . ALA B 2 42 ? 253.250 261.293 320.531 1.00 417.17 42 ALA B O 1
ATOM 5222 N N . PRO B 2 43 ? 250.995 261.245 320.432 1.00 431.53 43 PRO B N 1
ATOM 5223 C CA . PRO B 2 43 ? 250.722 259.817 320.472 1.00 439.08 43 PRO B CA 1
ATOM 5224 C C . PRO B 2 43 ? 251.373 259.055 319.326 1.00 427.50 43 PRO B C 1
ATOM 5225 O O . PRO B 2 43 ? 251.396 257.825 319.325 1.00 432.13 43 PRO B O 1
ATOM 5229 N N . TYR B 2 44 ? 251.913 259.779 318.354 1.00 416.08 44 TYR B N 1
ATOM 5230 C CA . TYR B 2 44 ? 252.637 259.145 317.260 1.00 404.80 44 TYR B CA 1
ATOM 5231 C C . TYR B 2 44 ? 254.120 259.491 317.318 1.00 392.42 44 TYR B C 1
ATOM 5232 O O . TYR B 2 44 ? 254.867 259.230 316.377 1.00 379.81 44 TYR B O 1
ATOM 5241 N N . GLY B 2 45 ? 254.536 260.076 318.439 1.00 391.09 45 GLY B N 1
ATOM 5242 C CA . GLY B 2 45 ? 255.931 260.440 318.667 1.00 385.14 45 GLY B CA 1
ATOM 5243 C C . GLY B 2 45 ? 256.309 261.716 317.931 1.00 379.86 45 GLY B C 1
ATOM 5244 O O . GLY B 2 45 ? 257.480 261.945 317.628 1.00 373.44 45 GLY B O 1
ATOM 5245 N N . GLY B 2 46 ? 255.316 262.546 317.641 1.00 382.38 46 GLY B N 1
ATOM 5246 C CA . GLY B 2 46 ? 255.558 263.797 316.942 1.00 379.09 46 GLY B CA 1
ATOM 5247 C C . GLY B 2 46 ? 255.805 264.918 317.935 1.00 369.40 46 GLY B C 1
ATOM 5248 O O . GLY B 2 46 ? 256.148 264.671 319.092 1.00 369.38 46 GLY B O 1
ATOM 5249 N N . ALA B 2 47 ? 255.639 266.150 317.482 1.00 373.03 47 ALA B N 1
ATOM 5250 C CA . ALA B 2 47 ? 255.866 267.309 318.331 1.00 370.35 47 ALA B CA 1
ATOM 5251 C C . ALA B 2 47 ? 254.766 267.423 319.379 1.00 374.07 47 ALA B C 1
ATOM 5252 O O . ALA B 2 47 ? 253.665 266.905 319.197 1.00 378.41 47 ALA B O 1
ATOM 5254 N N . ILE B 2 48 ? 255.072 268.105 320.474 1.00 371.52 48 ILE B N 1
ATOM 5255 C CA . ILE B 2 48 ? 254.105 268.361 321.532 1.00 379.98 48 ILE B CA 1
ATOM 5256 C C . ILE B 2 48 ? 253.609 269.803 321.456 1.00 373.29 48 ILE B C 1
ATOM 5257 O O . ILE B 2 48 ? 254.402 270.743 321.492 1.00 367.16 48 ILE B O 1
ATOM 5262 N N . ALA B 2 49 ? 252.297 269.974 321.316 1.00 380.10 49 ALA B N 1
ATOM 5263 C CA . ALA B 2 49 ? 251.729 271.310 321.155 1.00 381.60 49 ALA B CA 1
ATOM 5264 C C . ALA B 2 49 ? 251.350 271.923 322.498 1.00 390.84 49 ALA B C 1
ATOM 5265 O O . ALA B 2 49 ? 250.683 271.294 323.321 1.00 394.99 49 ALA B O 1
ATOM 5267 N N . LEU B 2 50 ? 251.760 273.173 322.695 1.00 387.99 50 LEU B N 1
ATOM 5268 C CA . LEU B 2 50 ? 251.446 273.915 323.908 1.00 399.72 50 LEU B CA 1
ATOM 5269 C C . LEU B 2 50 ? 250.345 274.936 323.627 1.00 409.38 50 LEU B C 1
ATOM 5270 O O . LEU B 2 50 ? 250.580 275.943 322.957 1.00 408.93 50 LEU B O 1
ATOM 5275 N N . TYR B 2 51 ? 249.138 274.670 324.120 1.00 421.25 51 TYR B N 1
ATOM 5276 C CA . TYR B 2 51 ? 248.005 275.542 323.826 1.00 436.07 51 TYR B CA 1
ATOM 5277 C C . TYR B 2 51 ? 247.761 276.567 324.924 1.00 444.17 51 TYR B C 1
ATOM 5278 O O . TYR B 2 51 ? 247.408 276.218 326.051 1.00 444.84 51 TYR B O 1
ATOM 5287 N N . ARG B 2 52 ? 247.952 277.839 324.588 1.00 449.67 52 ARG B N 1
ATOM 5288 C CA . ARG B 2 52 ? 247.853 278.912 325.567 1.00 456.59 52 ARG B CA 1
ATOM 5289 C C . ARG B 2 52 ? 246.417 279.190 325.985 1.00 467.17 52 ARG B C 1
ATOM 5290 O O . ARG B 2 52 ? 245.519 279.291 325.151 1.00 472.07 52 ARG B O 1
ATOM 5298 N N . ASP B 2 53 ? 246.214 279.319 327.292 1.00 468.76 53 ASP B N 1
ATOM 5299 C CA . ASP B 2 53 ? 244.902 279.600 327.859 1.00 475.22 53 ASP B CA 1
ATOM 5300 C C . ASP B 2 53 ? 244.676 281.101 327.993 1.00 488.98 53 ASP B C 1
ATOM 5301 O O . ASP B 2 53 ? 245.361 281.778 328.761 1.00 492.20 53 ASP B O 1
ATOM 5306 N N . ASP B 2 54 ? 243.729 281.625 327.227 1.00 486.18 54 ASP B N 1
ATOM 5307 C CA . ASP B 2 54 ? 243.502 283.063 327.155 1.00 491.22 54 ASP B CA 1
ATOM 5308 C C . ASP B 2 54 ? 243.076 283.631 328.505 1.00 496.92 54 ASP B C 1
ATOM 5309 O O . ASP B 2 54 ? 243.228 284.826 328.759 1.00 503.61 54 ASP B O 1
ATOM 5314 N N . GLU B 2 55 ? 242.531 282.776 329.365 1.00 491.42 55 GLU B N 1
ATOM 5315 C CA . GLU B 2 55 ? 242.067 283.212 330.676 1.00 487.34 55 GLU B CA 1
ATOM 5316 C C . GLU B 2 55 ? 243.187 283.172 331.713 1.00 500.56 55 GLU B C 1
ATOM 5317 O O . GLU B 2 55 ? 243.010 283.623 332.844 1.00 489.81 55 GLU B O 1
ATOM 5323 N N . LYS B 2 56 ? 244.336 282.619 331.329 1.00 490.04 56 LYS B N 1
ATOM 5324 C CA . LYS B 2 56 ? 245.474 282.525 332.237 1.00 500.46 56 LYS B CA 1
ATOM 5325 C C . LYS B 2 56 ? 246.555 283.528 331.855 1.00 501.86 56 LYS B C 1
ATOM 5326 O O . LYS B 2 56 ? 247.344 283.959 332.698 1.00 515.89 56 LYS B O 1
ATOM 5332 N N . LEU B 2 57 ? 246.571 283.926 330.586 1.00 506.89 57 LEU B N 1
ATOM 5333 C CA . LEU B 2 57 ? 247.562 284.881 330.106 1.00 524.64 57 LEU B CA 1
ATOM 5334 C C . LEU B 2 57 ? 247.091 286.300 330.373 1.00 531.46 57 LEU B C 1
ATOM 5335 O O . LEU B 2 57 ? 246.771 287.059 329.454 1.00 507.94 57 LEU B O 1
ATOM 5340 N N . VAL B 2 58 ? 247.026 286.629 331.657 1.00 554.95 58 VAL B N 1
ATOM 5341 C CA . VAL B 2 58 ? 246.574 287.929 332.120 1.00 534.25 58 VAL B CA 1
ATOM 5342 C C . VAL B 2 58 ? 247.648 288.634 332.941 1.00 552.36 58 VAL B C 1
ATOM 5343 O O . VAL B 2 58 ? 247.962 289.799 332.695 1.00 489.81 58 VAL B O 1
ATOM 5347 N N . ALA B 2 59 ? 248.159 287.944 333.960 1.00 507.23 59 ALA B N 1
ATOM 5348 C CA . ALA B 2 59 ? 249.107 288.544 334.894 1.00 467.70 59 ALA B CA 1
ATOM 5349 C C . ALA B 2 59 ? 250.564 288.367 334.465 1.00 430.90 59 ALA B C 1
ATOM 5350 O O . ALA B 2 59 ? 251.413 289.195 334.792 1.00 543.72 59 ALA B O 1
ATOM 5352 N N . TYR B 2 60 ? 250.863 287.271 333.772 1.00 486.88 60 TYR B N 1
ATOM 5353 C CA . TYR B 2 60 ? 252.255 286.950 333.455 1.00 503.09 60 TYR B CA 1
ATOM 5354 C C . TYR B 2 60 ? 252.611 287.255 332.006 1.00 509.01 60 TYR B C 1
ATOM 5355 O O . TYR B 2 60 ? 253.707 287.735 331.713 1.00 504.73 60 TYR B O 1
ATOM 5364 N N . GLN B 2 61 ? 251.681 286.982 331.104 1.00 528.35 61 GLN B N 1
ATOM 5365 C CA . GLN B 2 61 ? 251.877 287.236 329.684 1.00 527.06 61 GLN B CA 1
ATOM 5366 C C . GLN B 2 61 ? 250.636 287.909 329.116 1.00 538.72 61 GLN B C 1
ATOM 5367 O O . GLN B 2 61 ? 249.858 287.286 328.396 1.00 557.93 61 GLN B O 1
ATOM 5373 N N . PRO B 2 62 ? 250.454 289.191 329.428 1.00 529.43 62 PRO B N 1
ATOM 5374 C CA . PRO B 2 62 ? 249.203 289.920 329.478 1.00 510.45 62 PRO B CA 1
ATOM 5375 C C . PRO B 2 62 ? 248.684 290.326 328.107 1.00 547.49 62 PRO B C 1
ATOM 5376 O O . PRO B 2 62 ? 248.473 291.511 327.846 1.00 518.45 62 PRO B O 1
ATOM 5380 N N . SER B 2 63 ? 248.428 289.342 327.250 1.00 548.58 63 SER B N 1
ATOM 5381 C CA . SER B 2 63 ? 247.789 289.622 325.972 1.00 549.70 63 SER B CA 1
ATOM 5382 C C . SER B 2 63 ? 246.337 290.020 326.203 1.00 558.51 63 SER B C 1
ATOM 5383 O O . SER B 2 63 ? 245.823 290.939 325.566 1.00 600.00 63 SER B O 1
ATOM 5386 N N . ARG B 2 64 ? 245.691 289.346 327.155 1.00 552.53 64 ARG B N 1
ATOM 5387 C CA . ARG B 2 64 ? 244.343 289.702 327.584 1.00 544.10 64 ARG B CA 1
ATOM 5388 C C . ARG B 2 64 ? 243.376 289.873 326.415 1.00 598.24 64 ARG B C 1
ATOM 5389 O O . ARG B 2 64 ? 242.612 290.838 326.374 1.00 594.77 64 ARG B O 1
ATOM 5397 N N . SER B 2 65 ? 243.405 288.939 325.470 1.00 594.17 65 SER B N 1
ATOM 5398 C CA . SER B 2 65 ? 242.522 289.012 324.311 1.00 573.58 65 SER B CA 1
ATOM 5399 C C . SER B 2 65 ? 242.172 287.628 323.785 1.00 553.03 65 SER B C 1
ATOM 5400 O O . SER B 2 65 ? 242.896 286.660 324.024 1.00 544.11 65 SER B O 1
ATOM 5403 N N . SER B 2 66 ? 241.074 287.542 323.039 1.00 553.71 66 SER B N 1
ATOM 5404 C CA . SER B 2 66 ? 240.640 286.278 322.451 1.00 539.17 66 SER B CA 1
ATOM 5405 C C . SER B 2 66 ? 241.331 286.015 321.120 1.00 529.49 66 SER B C 1
ATOM 5406 O O . SER B 2 66 ? 240.684 285.950 320.073 1.00 518.14 66 SER B O 1
ATOM 5409 N N . ARG B 2 67 ? 242.649 285.854 321.170 1.00 529.45 67 ARG B N 1
ATOM 5410 C CA . ARG B 2 67 ? 243.449 285.561 319.983 1.00 518.16 67 ARG B CA 1
ATOM 5411 C C . ARG B 2 67 ? 244.455 284.446 320.257 1.00 502.88 67 ARG B C 1
ATOM 5412 O O . ARG B 2 67 ? 245.653 284.708 320.380 1.00 497.03 67 ARG B O 1
ATOM 5420 N N . PRO B 2 68 ? 243.983 283.201 320.353 1.00 494.55 68 PRO B N 1
ATOM 5421 C CA . PRO B 2 68 ? 244.692 282.033 320.838 1.00 485.16 68 PRO B CA 1
ATOM 5422 C C . PRO B 2 68 ? 245.927 281.734 320.006 1.00 469.22 68 PRO B C 1
ATOM 5423 O O . PRO B 2 68 ? 245.918 281.881 318.784 1.00 460.16 68 PRO B O 1
ATOM 5427 N N . THR B 2 69 ? 246.980 281.289 320.678 1.00 463.17 69 THR B N 1
ATOM 5428 C CA . THR B 2 69 ? 248.208 280.883 320.011 1.00 446.08 69 THR B CA 1
ATOM 5429 C C . THR B 2 69 ? 248.681 279.534 320.537 1.00 436.93 69 THR B C 1
ATOM 5430 O O . THR B 2 69 ? 248.545 279.239 321.726 1.00 442.47 69 THR B O 1
ATOM 5434 N N . ILE B 2 70 ? 249.240 278.722 319.645 1.00 423.19 70 ILE B N 1
ATOM 5435 C CA . ILE B 2 70 ? 249.809 277.440 320.036 1.00 413.08 70 ILE B CA 1
ATOM 5436 C C . ILE B 2 70 ? 251.284 277.349 319.669 1.00 394.78 70 ILE B C 1
ATOM 5437 O O . ILE B 2 70 ? 251.671 277.581 318.523 1.00 385.95 70 ILE B O 1
ATOM 5442 N N . ASP B 2 71 ? 252.097 276.997 320.657 1.00 389.99 71 ASP B N 1
ATOM 5443 C CA . ASP B 2 71 ? 253.526 276.804 320.458 1.00 380.67 71 ASP B CA 1
ATOM 5444 C C . ASP B 2 71 ? 253.837 275.326 320.273 1.00 375.68 71 ASP B C 1
ATOM 5445 O O . ASP B 2 71 ? 253.661 274.530 321.192 1.00 375.10 71 ASP B O 1
ATOM 5450 N N . ILE B 2 72 ? 254.270 274.948 319.077 1.00 360.13 72 ILE B N 1
ATOM 5451 C CA . ILE B 2 72 ? 254.533 273.540 318.810 1.00 356.23 72 ILE B CA 1
ATOM 5452 C C . ILE B 2 72 ? 256.017 273.251 318.938 1.00 347.21 72 ILE B C 1
ATOM 5453 O O . ILE B 2 72 ? 256.842 273.853 318.251 1.00 342.86 72 ILE B O 1
ATOM 5458 N N . CYS B 2 73 ? 256.355 272.376 319.874 1.00 350.72 73 CYS B N 1
ATOM 5459 C CA . CYS B 2 73 ? 257.742 272.166 320.252 1.00 350.38 73 CYS B CA 1
ATOM 5460 C C . CYS B 2 73 ? 258.133 270.703 320.145 1.00 355.12 73 CYS B C 1
ATOM 5461 O O . CYS B 2 73 ? 257.293 269.812 320.271 1.00 358.21 73 CYS B O 1
ATOM 5464 N N . SER B 2 74 ? 259.419 270.454 319.957 1.00 350.93 74 SER B N 1
ATOM 5465 C CA . SER B 2 74 ? 259.924 269.095 319.992 1.00 353.24 74 SER B CA 1
ATOM 5466 C C . SER B 2 74 ? 259.916 268.616 321.432 1.00 362.29 74 SER B C 1
ATOM 5467 O O . SER B 2 74 ? 259.625 269.388 322.347 1.00 367.56 74 SER B O 1
ATOM 5470 N N . LEU B 2 75 ? 260.233 267.350 321.644 1.00 363.90 75 LEU B N 1
ATOM 5471 C CA . LEU B 2 75 ? 260.234 266.806 322.995 1.00 376.97 75 LEU B CA 1
ATOM 5472 C C . LEU B 2 75 ? 261.378 267.396 323.810 1.00 376.52 75 LEU B C 1
ATOM 5473 O O . LEU B 2 75 ? 261.409 267.273 325.034 1.00 382.94 75 LEU B O 1
ATOM 5478 N N . SER B 2 76 ? 262.311 268.049 323.121 1.00 369.78 76 SER B N 1
ATOM 5479 C CA . SER B 2 76 ? 263.446 268.687 323.771 1.00 368.10 76 SER B CA 1
ATOM 5480 C C . SER B 2 76 ? 263.057 270.037 324.356 1.00 367.99 76 SER B C 1
ATOM 5481 O O . SER B 2 76 ? 263.838 270.652 325.078 1.00 369.79 76 SER B O 1
ATOM 5484 N N . GLY B 2 77 ? 261.857 270.510 324.024 1.00 367.17 77 GLY B N 1
ATOM 5485 C CA . GLY B 2 77 ? 261.382 271.810 324.487 1.00 366.12 77 GLY B CA 1
ATOM 5486 C C . GLY B 2 77 ? 261.635 272.897 323.451 1.00 359.61 77 GLY B C 1
ATOM 5487 O O . GLY B 2 77 ? 261.202 274.037 323.616 1.00 361.74 77 GLY B O 1
ATOM 5488 N N . LYS B 2 78 ? 262.341 272.544 322.383 1.00 352.68 78 LYS B N 1
ATOM 5489 C CA . LYS B 2 78 ? 262.641 273.504 321.331 1.00 342.00 78 LYS B CA 1
ATOM 5490 C C . LYS B 2 78 ? 261.418 273.795 320.474 1.00 341.85 78 LYS B C 1
ATOM 5491 O O . LYS B 2 78 ? 260.762 272.883 319.971 1.00 342.59 78 LYS B O 1
ATOM 5497 N N . LEU B 2 79 ? 261.130 275.077 320.293 1.00 339.69 79 LEU B N 1
ATOM 5498 C CA . LEU B 2 79 ? 260.012 275.510 319.461 1.00 340.52 79 LEU B CA 1
ATOM 5499 C C . LEU B 2 79 ? 260.294 275.252 317.990 1.00 334.87 79 LEU B C 1
ATOM 5500 O O . LEU B 2 79 ? 261.355 275.619 317.482 1.00 331.82 79 LEU B O 1
ATOM 5505 N N . LEU B 2 80 ? 259.336 274.645 317.299 1.00 333.11 80 LEU B N 1
ATOM 5506 C CA . LEU B 2 80 ? 259.471 274.404 315.869 1.00 328.40 80 LEU B CA 1
ATOM 5507 C C . LEU B 2 80 ? 258.659 275.416 315.070 1.00 327.75 80 LEU B C 1
ATOM 5508 O O . LEU B 2 80 ? 259.120 275.937 314.054 1.00 325.01 80 LEU B O 1
ATOM 5513 N N . ARG B 2 81 ? 257.448 275.695 315.541 1.00 330.94 81 ARG B N 1
ATOM 5514 C CA . ARG B 2 81 ? 256.563 276.656 314.889 1.00 336.97 81 ARG B CA 1
ATOM 5515 C C . ARG B 2 81 ? 255.596 277.298 315.874 1.00 346.28 81 ARG B C 1
ATOM 5516 O O . ARG B 2 81 ? 255.277 276.720 316.914 1.00 351.06 81 ARG B O 1
ATOM 5524 N N . ARG B 2 82 ? 255.093 278.473 315.513 1.00 351.45 82 ARG B N 1
ATOM 5525 C CA . ARG B 2 82 ? 254.062 279.145 316.294 1.00 364.98 82 ARG B CA 1
ATOM 5526 C C . ARG B 2 82 ? 252.895 279.546 315.399 1.00 373.14 82 ARG B C 1
ATOM 5527 O O . ARG B 2 82 ? 253.088 280.187 314.365 1.00 373.78 82 ARG B O 1
ATOM 5535 N N . ILE B 2 83 ? 251.686 279.162 315.798 1.00 382.98 83 ILE B N 1
ATOM 5536 C CA . ILE B 2 83 ? 250.490 279.465 315.017 1.00 398.24 83 ILE B CA 1
ATOM 5537 C C . ILE B 2 83 ? 249.469 280.249 315.838 1.00 415.43 83 ILE B C 1
ATOM 5538 O O . ILE B 2 83 ? 249.153 279.875 316.967 1.00 418.80 83 ILE B O 1
ATOM 5543 N N . SER B 2 84 ? 248.945 281.329 315.263 1.00 422.26 84 SER B N 1
ATOM 5544 C CA . SER B 2 84 ? 247.918 282.126 315.932 1.00 437.79 84 SER B CA 1
ATOM 5545 C C . SER B 2 84 ? 246.596 282.056 315.173 1.00 443.61 84 SER B C 1
ATOM 5546 O O . SER B 2 84 ? 246.580 281.978 313.945 1.00 440.56 84 SER B O 1
ATOM 5549 N N . TRP B 2 85 ? 245.488 282.083 315.912 1.00 452.60 85 TRP B N 1
ATOM 5550 C CA . TRP B 2 85 ? 244.161 282.002 315.310 1.00 459.97 85 TRP B CA 1
ATOM 5551 C C . TRP B 2 85 ? 243.377 283.303 315.419 1.00 479.69 85 TRP B C 1
ATOM 5552 O O . TRP B 2 85 ? 243.429 283.994 316.437 1.00 487.10 85 TRP B O 1
ATOM 5563 N N . ASP B 2 86 ? 242.629 283.613 314.363 1.00 485.56 86 ASP B N 1
ATOM 5564 C CA . ASP B 2 86 ? 241.741 284.768 314.323 1.00 495.37 86 ASP B CA 1
ATOM 5565 C C . ASP B 2 86 ? 240.271 284.360 314.398 1.00 492.47 86 ASP B C 1
ATOM 5566 O O . ASP B 2 86 ? 239.381 285.169 314.134 1.00 494.09 86 ASP B O 1
ATOM 5571 N N . GLN B 2 87 ? 240.021 283.096 314.722 1.00 491.32 87 GLN B N 1
ATOM 5572 C CA . GLN B 2 87 ? 238.667 282.550 314.706 1.00 493.03 87 GLN B CA 1
ATOM 5573 C C . GLN B 2 87 ? 238.052 282.421 316.097 1.00 494.04 87 GLN B C 1
ATOM 5574 O O . GLN B 2 87 ? 236.978 281.839 316.247 1.00 498.64 87 GLN B O 1
ATOM 5580 N N . GLY B 2 88 ? 238.732 282.945 317.111 1.00 491.06 88 GLY B N 1
ATOM 5581 C CA . GLY B 2 88 ? 238.245 282.826 318.481 1.00 493.63 88 GLY B CA 1
ATOM 5582 C C . GLY B 2 88 ? 238.876 281.628 319.183 1.00 498.79 88 GLY B C 1
ATOM 5583 O O . GLY B 2 88 ? 239.808 281.023 318.658 1.00 496.14 88 GLY B O 1
ATOM 5584 N N . PRO B 2 89 ? 238.380 281.288 320.375 1.00 503.31 89 PRO B N 1
ATOM 5585 C CA . PRO B 2 89 ? 238.921 280.333 321.334 1.00 502.04 89 PRO B CA 1
ATOM 5586 C C . PRO B 2 89 ? 239.071 278.928 320.758 1.00 501.61 89 PRO B C 1
ATOM 5587 O O . PRO B 2 89 ? 238.247 278.480 319.958 1.00 510.49 89 PRO B O 1
ATOM 5591 N N . ILE B 2 90 ? 240.130 278.238 321.182 1.00 495.13 90 ILE B N 1
ATOM 5592 C CA . ILE B 2 90 ? 240.425 276.878 320.737 1.00 489.62 90 ILE B CA 1
ATOM 5593 C C . ILE B 2 90 ? 239.977 275.860 321.781 1.00 486.09 90 ILE B C 1
ATOM 5594 O O . ILE B 2 90 ? 240.299 275.988 322.963 1.00 481.07 90 ILE B O 1
ATOM 5599 N N . LYS B 2 91 ? 239.209 274.865 321.351 1.00 486.42 91 LYS B N 1
ATOM 5600 C CA . LYS B 2 91 ? 238.717 273.843 322.265 1.00 484.03 91 LYS B CA 1
ATOM 5601 C C . LYS B 2 91 ? 239.830 272.908 322.722 1.00 472.95 91 LYS B C 1
ATOM 5602 O O . LYS B 2 91 ? 239.890 272.521 323.889 1.00 473.04 91 LYS B O 1
ATOM 5608 N N . GLY B 2 92 ? 240.717 272.551 321.799 1.00 466.53 92 GLY B N 1
ATOM 5609 C CA . GLY B 2 92 ? 241.831 271.672 322.131 1.00 458.04 92 GLY B CA 1
ATOM 5610 C C . GLY B 2 92 ? 242.657 271.282 320.912 1.00 445.58 92 GLY B C 1
ATOM 5611 O O . GLY B 2 92 ? 242.281 271.558 319.770 1.00 448.44 92 GLY B O 1
ATOM 5612 N N . VAL B 2 93 ? 243.797 270.648 321.173 1.00 434.17 93 VAL B N 1
ATOM 5613 C CA . VAL B 2 93 ? 244.735 270.243 320.133 1.00 430.63 93 VAL B CA 1
ATOM 5614 C C . VAL B 2 93 ? 245.167 268.781 320.243 1.00 428.56 93 VAL B C 1
ATOM 5615 O O . VAL B 2 93 ? 245.510 268.307 321.327 1.00 420.31 93 VAL B O 1
ATOM 5619 N N . GLY B 2 94 ? 245.185 268.085 319.109 1.00 429.68 94 GLY B N 1
ATOM 5620 C CA . GLY B 2 94 ? 245.694 266.717 319.050 1.00 426.29 94 GLY B CA 1
ATOM 5621 C C . GLY B 2 94 ? 246.548 266.502 317.808 1.00 421.48 94 GLY B C 1
ATOM 5622 O O . GLY B 2 94 ? 246.965 267.461 317.158 1.00 415.17 94 GLY B O 1
ATOM 5623 N N . TRP B 2 95 ? 246.828 265.238 317.493 1.00 417.06 95 TRP B N 1
ATOM 5624 C CA . TRP B 2 95 ? 247.680 264.913 316.353 1.00 412.54 95 TRP B CA 1
ATOM 5625 C C . TRP B 2 95 ? 247.128 263.766 315.518 1.00 423.19 95 TRP B C 1
ATOM 5626 O O . TRP B 2 95 ? 246.436 262.887 316.033 1.00 439.10 95 TRP B O 1
ATOM 5637 N N . SER B 2 96 ? 247.476 263.763 314.234 1.00 422.53 96 SER B N 1
ATOM 5638 C CA . SER B 2 96 ? 247.125 262.668 313.332 1.00 440.28 96 SER B CA 1
ATOM 5639 C C . SER B 2 96 ? 248.261 261.661 313.219 1.00 439.71 96 SER B C 1
ATOM 5640 O O . SER B 2 96 ? 249.366 261.894 313.711 1.00 433.47 96 SER B O 1
ATOM 5643 N N . GLU B 2 97 ? 247.993 260.552 312.536 1.00 451.58 97 GLU B N 1
ATOM 5644 C CA . GLU B 2 97 ? 248.990 259.505 312.339 1.00 449.77 97 GLU B CA 1
ATOM 5645 C C . GLU B 2 97 ? 250.153 259.968 311.470 1.00 442.00 97 GLU B C 1
ATOM 5646 O O . GLU B 2 97 ? 251.196 259.319 311.428 1.00 418.69 97 GLU B O 1
ATOM 5652 N N . ASP B 2 98 ? 249.978 261.094 310.784 1.00 443.04 98 ASP B N 1
ATOM 5653 C CA . ASP B 2 98 ? 251.033 261.662 309.953 1.00 435.11 98 ASP B CA 1
ATOM 5654 C C . ASP B 2 98 ? 251.675 262.850 310.655 1.00 427.25 98 ASP B C 1
ATOM 5655 O O . ASP B 2 98 ? 252.361 263.660 310.030 1.00 414.48 98 ASP B O 1
ATOM 5660 N N . GLU B 2 99 ? 251.426 262.949 311.959 1.00 425.07 99 GLU B N 1
ATOM 5661 C CA . GLU B 2 99 ? 251.917 264.036 312.796 1.00 420.49 99 GLU B CA 1
ATOM 5662 C C . GLU B 2 99 ? 251.371 265.393 312.364 1.00 421.01 99 GLU B C 1
ATOM 5663 O O . GLU B 2 99 ? 252.056 266.408 312.487 1.00 421.00 99 GLU B O 1
ATOM 5669 N N . LYS B 2 100 ? 250.121 265.424 311.904 1.00 418.26 100 LYS B N 1
ATOM 5670 C CA . LYS B 2 100 ? 249.478 266.697 311.600 1.00 412.14 100 LYS B CA 1
ATOM 5671 C C . LYS B 2 100 ? 248.942 267.306 312.883 1.00 414.54 100 LYS B C 1
ATOM 5672 O O . LYS B 2 100 ? 248.491 266.586 313.773 1.00 409.10 100 LYS B O 1
ATOM 5678 N N . LEU B 2 101 ? 248.970 268.628 312.968 1.00 411.96 101 LEU B N 1
ATOM 5679 C CA . LEU B 2 101 ? 248.449 269.338 314.126 1.00 414.83 101 LEU B CA 1
ATOM 5680 C C . LEU B 2 101 ? 246.960 269.588 313.956 1.00 418.49 101 LEU B C 1
ATOM 5681 O O . LEU B 2 101 ? 246.543 270.338 313.074 1.00 422.36 101 LEU B O 1
ATOM 5686 N N . LEU B 2 102 ? 246.160 268.937 314.787 1.00 421.23 102 LEU B N 1
ATOM 5687 C CA . LEU B 2 102 ? 244.714 268.994 314.647 1.00 428.95 102 LEU B CA 1
ATOM 5688 C C . LEU B 2 102 ? 244.104 269.939 315.672 1.00 433.98 102 LEU B C 1
ATOM 5689 O O . LEU B 2 102 ? 244.120 269.666 316.872 1.00 436.99 102 LEU B O 1
ATOM 5694 N N . ILE B 2 103 ? 243.597 271.074 315.199 1.00 441.69 103 ILE B N 1
ATOM 5695 C CA . ILE B 2 103 ? 243.083 272.103 316.096 1.00 448.96 103 ILE B CA 1
ATOM 5696 C C . ILE B 2 103 ? 241.581 272.283 315.980 1.00 461.30 103 ILE B C 1
ATOM 5697 O O . ILE B 2 103 ? 241.065 272.609 314.911 1.00 466.64 103 ILE B O 1
ATOM 5702 N N . VAL B 2 104 ? 240.878 272.105 317.094 1.00 461.78 104 VAL B N 1
ATOM 5703 C CA . VAL B 2 104 ? 239.430 272.272 317.103 1.00 476.42 104 VAL B CA 1
ATOM 5704 C C . VAL B 2 104 ? 239.017 273.562 317.780 1.00 484.92 104 VAL B C 1
ATOM 5705 O O . VAL B 2 104 ? 239.338 273.795 318.946 1.00 483.36 104 VAL B O 1
ATOM 5709 N N . MET B 2 105 ? 238.280 274.384 317.046 1.00 498.28 105 MET B N 1
ATOM 5710 C CA . MET B 2 105 ? 237.755 275.636 317.563 1.00 509.93 105 MET B CA 1
ATOM 5711 C C . MET B 2 105 ? 236.445 275.374 318.291 1.00 519.07 105 MET B C 1
ATOM 5712 O O . MET B 2 105 ? 235.765 274.382 318.025 1.00 521.89 105 MET B O 1
ATOM 5717 N N . VAL B 2 106 ? 236.097 276.252 319.220 1.00 525.66 106 VAL B N 1
ATOM 5718 C CA . VAL B 2 106 ? 234.903 276.062 320.037 1.00 535.52 106 VAL B CA 1
ATOM 5719 C C . VAL B 2 106 ? 233.611 276.092 319.223 1.00 545.05 106 VAL B C 1
ATOM 5720 O O . VAL B 2 106 ? 232.578 275.595 319.674 1.00 550.75 106 VAL B O 1
ATOM 5724 N N . ASP B 2 107 ? 233.661 276.683 318.030 1.00 550.27 107 ASP B N 1
ATOM 5725 C CA . ASP B 2 107 ? 232.479 276.762 317.176 1.00 552.42 107 ASP B CA 1
ATOM 5726 C C . ASP B 2 107 ? 232.408 275.617 316.163 1.00 548.22 107 ASP B C 1
ATOM 5727 O O . ASP B 2 107 ? 231.522 275.593 315.309 1.00 558.21 107 ASP B O 1
ATOM 5732 N N . GLY B 2 108 ? 233.322 274.657 316.274 1.00 544.51 108 GLY B N 1
ATOM 5733 C CA . GLY B 2 108 ? 233.311 273.489 315.397 1.00 537.29 108 GLY B CA 1
ATOM 5734 C C . GLY B 2 108 ? 234.234 273.614 314.187 1.00 529.58 108 GLY B C 1
ATOM 5735 O O . GLY B 2 108 ? 234.380 272.664 313.416 1.00 524.94 108 GLY B O 1
ATOM 5736 N N . THR B 2 109 ? 234.864 274.770 314.015 1.00 528.95 109 THR B N 1
ATOM 5737 C CA . THR B 2 109 ? 235.822 274.943 312.924 1.00 519.93 109 THR B CA 1
ATOM 5738 C C . THR B 2 109 ? 237.096 274.161 313.231 1.00 511.65 109 THR B C 1
ATOM 5739 O O . THR B 2 109 ? 237.593 274.204 314.355 1.00 500.09 109 THR B O 1
ATOM 5743 N N . VAL B 2 110 ? 237.624 273.434 312.250 1.00 502.00 110 VAL B N 1
ATOM 5744 C CA . VAL B 2 110 ? 238.858 272.688 312.477 1.00 491.30 110 VAL B CA 1
ATOM 5745 C C . VAL B 2 110 ? 239.898 272.935 311.388 1.00 481.43 110 VAL B C 1
ATOM 5746 O O . VAL B 2 110 ? 239.579 272.974 310.198 1.00 482.89 110 VAL B O 1
ATOM 5750 N N . ARG B 2 111 ? 241.153 273.066 311.805 1.00 467.67 111 ARG B N 1
ATOM 5751 C CA . ARG B 2 111 ? 242.265 273.194 310.867 1.00 452.30 111 ARG B CA 1
ATOM 5752 C C . ARG B 2 111 ? 243.333 272.146 311.167 1.00 444.24 111 ARG B C 1
ATOM 5753 O O . ARG B 2 111 ? 243.690 271.929 312.324 1.00 442.87 111 ARG B O 1
ATOM 5761 N N . CYS B 2 112 ? 243.840 271.503 310.119 1.00 438.79 112 CYS B N 1
ATOM 5762 C CA . CYS B 2 112 ? 244.855 270.464 310.276 1.00 429.39 112 CYS B CA 1
ATOM 5763 C C . CYS B 2 112 ? 246.189 270.899 309.673 1.00 420.19 112 CYS B C 1
ATOM 5764 O O . CYS B 2 112 ? 246.393 270.785 308.465 1.00 413.09 112 CYS B O 1
ATOM 5767 N N . TYR B 2 113 ? 247.078 271.427 310.514 1.00 413.32 113 TYR B N 1
ATOM 5768 C CA . TYR B 2 113 ? 248.345 271.997 310.051 1.00 403.15 113 TYR B CA 1
ATOM 5769 C C . TYR B 2 113 ? 249.419 270.920 309.913 1.00 396.31 113 TYR B C 1
ATOM 5770 O O . TYR B 2 113 ? 249.671 270.161 310.846 1.00 401.65 113 TYR B O 1
ATOM 5779 N N . PHE B 2 114 ? 250.034 270.831 308.736 1.00 383.75 114 PHE B N 1
ATOM 5780 C CA . PHE B 2 114 ? 250.954 269.727 308.467 1.00 375.39 114 PHE B CA 1
ATOM 5781 C C . PHE B 2 114 ? 252.428 270.112 308.318 1.00 349.84 114 PHE B C 1
ATOM 5782 O O . PHE B 2 114 ? 253.275 269.232 308.167 1.00 329.13 114 PHE B O 1
ATOM 5790 N N . ASP B 2 115 ? 252.751 271.401 308.360 1.00 353.15 115 ASP B N 1
ATOM 5791 C CA . ASP B 2 115 ? 254.150 271.803 308.201 1.00 332.44 115 ASP B CA 1
ATOM 5792 C C . ASP B 2 115 ? 254.497 273.100 308.932 1.00 344.42 115 ASP B C 1
ATOM 5793 O O . ASP B 2 115 ? 253.649 273.718 309.578 1.00 355.70 115 ASP B O 1
ATOM 5798 N N . LEU B 2 116 ? 255.758 273.516 308.814 1.00 332.30 116 LEU B N 1
ATOM 5799 C CA . LEU B 2 116 ? 256.242 274.725 309.482 1.00 338.37 116 LEU B CA 1
ATOM 5800 C C . LEU B 2 116 ? 255.847 275.973 308.702 1.00 344.79 116 LEU B C 1
ATOM 5801 O O . LEU B 2 116 ? 256.107 277.096 309.133 1.00 351.90 116 LEU B O 1
ATOM 5806 N N . GLN B 2 117 ? 255.216 275.765 307.553 1.00 346.82 117 GLN B N 1
ATOM 5807 C CA . GLN B 2 117 ? 254.755 276.855 306.701 1.00 354.13 117 GLN B CA 1
ATOM 5808 C C . GLN B 2 117 ? 253.342 277.258 307.096 1.00 367.05 117 GLN B C 1
ATOM 5809 O O . GLN B 2 117 ? 252.751 278.160 306.503 1.00 376.26 117 GLN B O 1
ATOM 5815 N N . SER B 2 118 ? 252.808 276.569 308.101 1.00 367.26 118 SER B N 1
ATOM 5816 C CA . SER B 2 118 ? 251.458 276.791 308.599 1.00 378.95 118 SER B CA 1
ATOM 5817 C C . SER B 2 118 ? 250.397 276.599 307.521 1.00 384.55 118 SER B C 1
ATOM 5818 O O . SER B 2 118 ? 249.402 277.324 307.480 1.00 394.29 118 SER B O 1
ATOM 5821 N N . GLU B 2 119 ? 250.589 275.588 306.676 1.00 381.67 119 GLU B N 1
ATOM 5822 C CA . GLU B 2 119 ? 249.572 275.207 305.705 1.00 388.06 119 GLU B CA 1
ATOM 5823 C C . GLU B 2 119 ? 248.681 274.133 306.317 1.00 396.59 119 GLU B C 1
ATOM 5824 O O . GLU B 2 119 ? 249.134 273.356 307.159 1.00 391.27 119 GLU B O 1
ATOM 5830 N N . PHE B 2 120 ? 247.407 274.117 305.939 1.00 405.48 120 PHE B N 1
ATOM 5831 C CA . PHE B 2 120 ? 246.469 273.216 306.595 1.00 416.24 120 PHE B CA 1
ATOM 5832 C C . PHE B 2 120 ? 245.328 272.754 305.698 1.00 427.21 120 PHE B C 1
ATOM 5833 O O . PHE B 2 120 ? 244.982 273.415 304.718 1.00 430.51 120 PHE B O 1
ATOM 5841 N N . THR B 2 121 ? 244.720 271.628 306.068 1.00 433.39 121 THR B N 1
ATOM 5842 C CA . THR B 2 121 ? 243.522 271.144 305.392 1.00 448.71 121 THR B CA 1
ATOM 5843 C C . THR B 2 121 ? 242.279 271.616 306.136 1.00 453.72 121 THR B C 1
ATOM 5844 O O . THR B 2 121 ? 242.361 272.056 307.285 1.00 452.63 121 THR B O 1
ATOM 5848 N N . GLN B 2 122 ? 241.125 271.515 305.483 1.00 465.14 122 GLN B N 1
ATOM 5849 C CA . GLN B 2 122 ? 239.873 271.959 306.086 1.00 474.53 122 GLN B CA 1
ATOM 5850 C C . GLN B 2 122 ? 239.106 270.801 306.716 1.00 484.62 122 GLN B C 1
ATOM 5851 O O . GLN B 2 122 ? 238.988 269.730 306.121 1.00 491.74 122 GLN B O 1
ATOM 5857 N N . PHE B 2 123 ? 238.540 271.038 307.895 1.00 493.86 123 PHE B N 1
ATOM 5858 C CA . PHE B 2 123 ? 237.692 270.054 308.562 1.00 504.83 123 PHE B CA 1
ATOM 5859 C C . PHE B 2 123 ? 236.671 270.747 309.460 1.00 509.37 123 PHE B C 1
ATOM 5860 O O . PHE B 2 123 ? 236.845 271.914 309.816 1.00 507.26 123 PHE B O 1
ATOM 5868 N N . SER B 2 124 ? 235.592 270.047 309.804 1.00 517.10 124 SER B N 1
ATOM 5869 C CA . SER B 2 124 ? 234.573 270.643 310.660 1.00 522.56 124 SER B CA 1
ATOM 5870 C C . SER B 2 124 ? 233.820 269.626 311.513 1.00 525.42 124 SER B C 1
ATOM 5871 O O . SER B 2 124 ? 233.755 268.438 311.192 1.00 526.37 124 SER B O 1
ATOM 5874 N N . LEU B 2 125 ? 233.202 270.110 312.586 1.00 528.32 125 LEU B N 1
ATOM 5875 C CA . LEU B 2 125 ? 232.317 269.283 313.400 1.00 533.46 125 LEU B CA 1
ATOM 5876 C C . LEU B 2 125 ? 230.856 269.533 313.042 1.00 536.28 125 LEU B C 1
ATOM 5877 O O . LEU B 2 125 ? 230.548 270.399 312.223 1.00 537.98 125 LEU B O 1
ATOM 5882 N N . GLY B 2 126 ? 229.958 268.754 313.638 1.00 540.70 126 GLY B N 1
ATOM 5883 C CA . GLY B 2 126 ? 228.540 268.826 313.298 1.00 551.06 126 GLY B CA 1
ATOM 5884 C C . GLY B 2 126 ? 227.945 270.182 313.663 1.00 560.86 126 GLY B C 1
ATOM 5885 O O . GLY B 2 126 ? 228.567 270.976 314.369 1.00 560.92 126 GLY B O 1
ATOM 5886 N N . HIS B 2 127 ? 226.738 270.444 313.167 1.00 567.29 127 HIS B N 1
ATOM 5887 C CA . HIS B 2 127 ? 226.090 271.746 313.311 1.00 573.65 127 HIS B CA 1
ATOM 5888 C C . HIS B 2 127 ? 225.838 272.133 314.762 1.00 572.42 127 HIS B C 1
ATOM 5889 O O . HIS B 2 127 ? 225.763 273.319 315.089 1.00 567.30 127 HIS B O 1
ATOM 5896 N N . GLY B 2 128 ? 225.721 271.144 315.640 1.00 571.08 128 GLY B N 1
ATOM 5897 C CA . GLY B 2 128 ? 225.502 271.428 317.053 1.00 575.68 128 GLY B CA 1
ATOM 5898 C C . GLY B 2 128 ? 226.670 272.225 317.622 1.00 572.74 128 GLY B C 1
ATOM 5899 O O . GLY B 2 128 ? 226.515 272.974 318.589 1.00 562.58 128 GLY B O 1
ATOM 5900 N N . ALA B 2 129 ? 227.838 272.073 317.004 1.00 574.34 129 ALA B N 1
ATOM 5901 C CA . ALA B 2 129 ? 229.036 272.784 317.424 1.00 564.15 129 ALA B CA 1
ATOM 5902 C C . ALA B 2 129 ? 228.850 274.283 317.259 1.00 564.54 129 ALA B C 1
ATOM 5903 O O . ALA B 2 129 ? 229.438 275.075 317.993 1.00 560.89 129 ALA B O 1
ATOM 5905 N N . GLU B 2 130 ? 228.034 274.681 316.288 1.00 566.87 130 GLU B N 1
ATOM 5906 C CA . GLU B 2 130 ? 227.802 276.098 316.060 1.00 563.51 130 GLU B CA 1
ATOM 5907 C C . GLU B 2 130 ? 226.597 276.592 316.851 1.00 561.75 130 GLU B C 1
ATOM 5908 O O . GLU B 2 130 ? 226.567 277.739 317.298 1.00 558.25 130 GLU B O 1
ATOM 5914 N N . GLU B 2 131 ? 225.601 275.723 317.015 1.00 560.52 131 GLU B N 1
ATOM 5915 C CA . GLU B 2 131 ? 224.370 276.098 317.703 1.00 550.11 131 GLU B CA 1
ATOM 5916 C C . GLU B 2 131 ? 224.517 276.118 319.223 1.00 538.20 131 GLU B C 1
ATOM 5917 O O . GLU B 2 131 ? 223.977 276.999 319.892 1.00 542.80 131 GLU B O 1
ATOM 5923 N N . HIS B 2 132 ? 225.237 275.142 319.767 1.00 552.01 132 HIS B N 1
ATOM 5924 C CA . HIS B 2 132 ? 225.384 275.024 321.213 1.00 557.60 132 HIS B CA 1
ATOM 5925 C C . HIS B 2 132 ? 226.834 275.212 321.657 1.00 561.97 132 HIS B C 1
ATOM 5926 O O . HIS B 2 132 ? 227.097 275.592 322.799 1.00 560.42 132 HIS B O 1
ATOM 5933 N N . GLY B 2 133 ? 227.770 274.932 320.755 1.00 562.55 133 GLY B N 1
ATOM 5934 C CA . GLY B 2 133 ? 229.193 275.017 321.066 1.00 559.19 133 GLY B CA 1
ATOM 5935 C C . GLY B 2 133 ? 229.768 273.642 321.384 1.00 557.07 133 GLY B C 1
ATOM 5936 O O . GLY B 2 133 ? 229.027 272.685 321.605 1.00 568.52 133 GLY B O 1
ATOM 5937 N N . VAL B 2 134 ? 231.092 273.541 321.397 1.00 552.28 134 VAL B N 1
ATOM 5938 C CA . VAL B 2 134 ? 231.755 272.279 321.706 1.00 543.65 134 VAL B CA 1
ATOM 5939 C C . VAL B 2 134 ? 232.218 272.260 323.161 1.00 533.62 134 VAL B C 1
ATOM 5940 O O . VAL B 2 134 ? 232.823 273.226 323.637 1.00 528.87 134 VAL B O 1
ATOM 5944 N N . LYS B 2 135 ? 231.928 271.171 323.874 1.00 534.88 135 LYS B N 1
ATOM 5945 C CA . LYS B 2 135 ? 232.355 271.060 325.267 1.00 529.63 135 LYS B CA 1
ATOM 5946 C C . LYS B 2 135 ? 233.742 270.442 325.366 1.00 520.55 135 LYS B C 1
ATOM 5947 O O . LYS B 2 135 ? 234.593 270.926 326.114 1.00 513.52 135 LYS B O 1
ATOM 5953 N N . SER B 2 136 ? 233.981 269.398 324.581 1.00 521.25 136 SER B N 1
ATOM 5954 C CA . SER B 2 136 ? 235.296 268.767 324.531 1.00 510.85 136 SER B CA 1
ATOM 5955 C C . SER B 2 136 ? 235.440 267.928 323.273 1.00 508.63 136 SER B C 1
ATOM 5956 O O . SER B 2 136 ? 234.454 267.639 322.593 1.00 514.77 136 SER B O 1
ATOM 5959 N N . CYS B 2 137 ? 236.670 267.525 322.970 1.00 501.17 137 CYS B N 1
ATOM 5960 C CA . CYS B 2 137 ? 236.919 266.681 321.809 1.00 503.44 137 CYS B CA 1
ATOM 5961 C C . CYS B 2 137 ? 238.157 265.810 321.987 1.00 496.20 137 CYS B C 1
ATOM 5962 O O . CYS B 2 137 ? 239.040 266.117 322.789 1.00 495.86 137 CYS B O 1
ATOM 5965 N N . ARG B 2 138 ? 238.226 264.742 321.195 1.00 498.10 138 ARG B N 1
ATOM 5966 C CA . ARG B 2 138 ? 239.378 263.848 321.172 1.00 496.72 138 ARG B CA 1
ATOM 5967 C C . ARG B 2 138 ? 239.781 263.520 319.739 1.00 498.17 138 ARG B C 1
ATOM 5968 O O . ARG B 2 138 ? 238.960 263.567 318.820 1.00 503.82 138 ARG B O 1
ATOM 5976 N N . PHE B 2 139 ? 241.064 263.236 319.547 1.00 497.94 139 PHE B N 1
ATOM 5977 C CA . PHE B 2 139 ? 241.618 263.086 318.211 1.00 499.54 139 PHE B CA 1
ATOM 5978 C C . PHE B 2 139 ? 242.111 261.670 317.947 1.00 505.07 139 PHE B C 1
ATOM 5979 O O . PHE B 2 139 ? 242.889 261.119 318.726 1.00 507.62 139 PHE B O 1
ATOM 5987 N N . TYR B 2 140 ? 241.654 261.086 316.842 1.00 510.11 140 TYR B N 1
ATOM 5988 C CA . TYR B 2 140 ? 242.023 259.722 316.487 1.00 511.04 140 TYR B CA 1
ATOM 5989 C C . TYR B 2 140 ? 242.354 259.599 314.999 1.00 515.72 140 TYR B C 1
ATOM 5990 O O . TYR B 2 140 ? 241.881 260.386 314.179 1.00 517.90 140 TYR B O 1
ATOM 5999 N N . SER B 2 141 ? 243.144 258.583 314.652 1.00 515.99 141 SER B N 1
ATOM 6000 C CA . SER B 2 141 ? 243.506 258.317 313.259 1.00 517.64 141 SER B CA 1
ATOM 6001 C C . SER B 2 141 ? 242.316 257.808 312.456 1.00 519.66 141 SER B C 1
ATOM 6002 O O . SER B 2 141 ? 242.356 257.760 311.227 1.00 516.46 141 SER B O 1
ATOM 6005 N N . HIS B 2 142 ? 241.260 257.419 313.161 1.00 525.09 142 HIS B N 1
ATOM 6006 C CA . HIS B 2 142 ? 240.067 256.867 312.535 1.00 528.00 142 HIS B CA 1
ATOM 6007 C C . HIS B 2 142 ? 238.955 257.905 312.453 1.00 525.64 142 HIS B C 1
ATOM 6008 O O . HIS B 2 142 ? 237.797 257.566 312.209 1.00 524.80 142 HIS B O 1
ATOM 6015 N N . GLY B 2 143 ? 239.310 259.170 312.665 1.00 524.18 143 GLY B N 1
ATOM 6016 C CA . GLY B 2 143 ? 238.341 260.256 312.608 1.00 513.53 143 GLY B CA 1
ATOM 6017 C C . GLY B 2 143 ? 238.217 260.944 313.958 1.00 521.49 143 GLY B C 1
ATOM 6018 O O . GLY B 2 143 ? 238.537 260.360 314.994 1.00 515.40 143 GLY B O 1
ATOM 6019 N N . LEU B 2 144 ? 237.754 262.189 313.949 1.00 519.53 144 LEU B N 1
ATOM 6020 C CA . LEU B 2 144 ? 237.625 262.938 315.190 1.00 517.94 144 LEU B CA 1
ATOM 6021 C C . LEU B 2 144 ? 236.253 262.725 315.809 1.00 521.22 144 LEU B C 1
ATOM 6022 O O . LEU B 2 144 ? 235.267 262.501 315.105 1.00 523.96 144 LEU B O 1
ATOM 6027 N N . VAL B 2 145 ? 236.201 262.815 317.131 1.00 518.51 145 VAL B N 1
ATOM 6028 C CA . VAL B 2 145 ? 234.950 262.706 317.864 1.00 522.52 145 VAL B CA 1
ATOM 6029 C C . VAL B 2 145 ? 234.844 263.840 318.874 1.00 520.85 145 VAL B C 1
ATOM 6030 O O . VAL B 2 145 ? 235.827 264.188 319.529 1.00 515.31 145 VAL B O 1
ATOM 6034 N N . ALA B 2 146 ? 233.658 264.422 318.999 1.00 524.88 146 ALA B N 1
ATOM 6035 C CA . ALA B 2 146 ? 233.476 265.529 319.931 1.00 524.62 146 ALA B CA 1
ATOM 6036 C C . ALA B 2 146 ? 232.101 265.513 320.576 1.00 534.04 146 ALA B C 1
ATOM 6037 O O . ALA B 2 146 ? 231.120 265.064 319.974 1.00 537.96 146 ALA B O 1
ATOM 6039 N N . LEU B 2 147 ? 232.031 266.038 321.798 1.00 533.77 147 LEU B N 1
ATOM 6040 C CA . LEU B 2 147 ? 230.761 266.197 322.497 1.00 542.98 147 LEU B CA 1
ATOM 6041 C C . LEU B 2 147 ? 230.351 267.659 322.492 1.00 546.02 147 LEU B C 1
ATOM 6042 O O . LEU B 2 147 ? 231.148 268.549 322.803 1.00 542.40 147 LEU B O 1
ATOM 6047 N N . LEU B 2 148 ? 229.111 267.900 322.095 1.00 557.97 148 LEU B N 1
ATOM 6048 C CA . LEU B 2 148 ? 228.619 269.247 321.860 1.00 552.68 148 LEU B CA 1
ATOM 6049 C C . LEU B 2 148 ? 227.788 269.764 323.034 1.00 571.40 148 LEU B C 1
ATOM 6050 O O . LEU B 2 148 ? 227.456 269.017 323.952 1.00 564.54 148 LEU B O 1
ATOM 6055 N N . GLY B 2 149 ? 227.475 271.057 323.003 1.00 559.96 149 GLY B N 1
ATOM 6056 C CA . GLY B 2 149 ? 226.787 271.739 324.098 1.00 572.97 149 GLY B CA 1
ATOM 6057 C C . GLY B 2 149 ? 225.425 271.137 324.438 1.00 566.16 149 GLY B C 1
ATOM 6058 O O . GLY B 2 149 ? 224.888 271.379 325.520 1.00 565.93 149 GLY B O 1
ATOM 6059 N N . ASN B 2 150 ? 224.866 270.356 323.520 1.00 573.06 150 ASN B N 1
ATOM 6060 C CA . ASN B 2 150 ? 223.588 269.691 323.758 1.00 562.97 150 ASN B CA 1
ATOM 6061 C C . ASN B 2 150 ? 223.789 268.290 324.329 1.00 565.41 150 ASN B C 1
ATOM 6062 O O . ASN B 2 150 ? 222.840 267.515 324.447 1.00 570.63 150 ASN B O 1
ATOM 6067 N N . ASN B 2 151 ? 225.034 267.982 324.683 1.00 565.51 151 ASN B N 1
ATOM 6068 C CA . ASN B 2 151 ? 225.431 266.694 325.245 1.00 565.07 151 ASN B CA 1
ATOM 6069 C C . ASN B 2 151 ? 225.294 265.556 324.241 1.00 555.45 151 ASN B C 1
ATOM 6070 O O . ASN B 2 151 ? 225.344 264.383 324.610 1.00 560.66 151 ASN B O 1
ATOM 6075 N N . ALA B 2 152 ? 225.165 265.905 322.965 1.00 559.65 152 ALA B N 1
ATOM 6076 C CA . ALA B 2 152 ? 225.186 264.918 321.893 1.00 555.91 152 ALA B CA 1
ATOM 6077 C C . ALA B 2 152 ? 226.599 264.794 321.349 1.00 551.77 152 ALA B C 1
ATOM 6078 O O . ALA B 2 152 ? 227.412 265.704 321.509 1.00 555.08 152 ALA B O 1
ATOM 6080 N N . LEU B 2 153 ? 226.897 263.680 320.694 1.00 546.57 153 LEU B N 1
ATOM 6081 C CA . LEU B 2 153 ? 228.222 263.521 320.109 1.00 542.04 153 LEU B CA 1
ATOM 6082 C C . LEU B 2 153 ? 228.162 263.316 318.608 1.00 541.90 153 LEU B C 1
ATOM 6083 O O . LEU B 2 153 ? 227.229 262.703 318.088 1.00 538.48 153 LEU B O 1
ATOM 6088 N N . VAL B 2 154 ? 229.185 263.814 317.923 1.00 531.92 154 VAL B N 1
ATOM 6089 C CA . VAL B 2 154 ? 229.320 263.658 316.480 1.00 529.80 154 VAL B CA 1
ATOM 6090 C C . VAL B 2 154 ? 230.675 263.058 316.129 1.00 529.48 154 VAL B C 1
ATOM 6091 O O . VAL B 2 154 ? 231.628 263.166 316.904 1.00 527.04 154 VAL B O 1
ATOM 6095 N N . SER B 2 155 ? 230.763 262.432 314.957 1.00 527.57 155 SER B N 1
ATOM 6096 C CA . SER B 2 155 ? 232.013 261.812 314.530 1.00 526.42 155 SER B CA 1
ATOM 6097 C C . SER B 2 155 ? 232.150 261.717 313.014 1.00 524.31 155 SER B C 1
ATOM 6098 O O . SER B 2 155 ? 231.167 261.803 312.276 1.00 523.31 155 SER B O 1
ATOM 6101 N N . VAL B 2 156 ? 233.385 261.502 312.567 1.00 525.03 156 VAL B N 1
ATOM 6102 C CA . VAL B 2 156 ? 233.696 261.261 311.157 1.00 523.74 156 VAL B CA 1
ATOM 6103 C C . VAL B 2 156 ? 234.547 260.013 310.986 1.00 522.79 156 VAL B C 1
ATOM 6104 O O . VAL B 2 156 ? 235.110 259.503 311.953 1.00 524.15 156 VAL B O 1
ATOM 6108 N N . SER B 2 157 ? 234.667 259.540 309.746 1.00 522.43 157 SER B N 1
ATOM 6109 C CA . SER B 2 157 ? 235.537 258.408 309.442 1.00 524.01 157 SER B CA 1
ATOM 6110 C C . SER B 2 157 ? 236.977 258.853 309.194 1.00 524.70 157 SER B C 1
ATOM 6111 O O . SER B 2 157 ? 237.895 258.033 309.177 1.00 523.36 157 SER B O 1
ATOM 6114 N N . SER B 2 158 ? 237.165 260.155 308.995 1.00 523.21 158 SER B N 1
ATOM 6115 C CA . SER B 2 158 ? 238.487 260.722 308.748 1.00 523.19 158 SER B CA 1
ATOM 6116 C C . SER B 2 158 ? 238.551 262.190 309.151 1.00 517.05 158 SER B C 1
ATOM 6117 O O . SER B 2 158 ? 237.634 262.962 308.875 1.00 522.14 158 SER B O 1
ATOM 6120 N N . TYR B 2 159 ? 239.649 262.570 309.793 1.00 519.59 159 TYR B N 1
ATOM 6121 C CA . TYR B 2 159 ? 239.853 263.932 310.282 1.00 518.86 159 TYR B CA 1
ATOM 6122 C C . TYR B 2 159 ? 240.043 264.939 309.152 1.00 514.29 159 TYR B C 1
ATOM 6123 O O . TYR B 2 159 ? 239.969 266.145 309.374 1.00 513.12 159 TYR B O 1
ATOM 6132 N N . ASP B 2 160 ? 240.298 264.449 307.943 1.00 514.11 160 ASP B N 1
ATOM 6133 C CA . ASP B 2 160 ? 240.447 265.329 306.788 1.00 511.89 160 ASP B CA 1
ATOM 6134 C C . ASP B 2 160 ? 239.200 265.330 305.906 1.00 511.97 160 ASP B C 1
ATOM 6135 O O . ASP B 2 160 ? 239.214 265.884 304.806 1.00 509.60 160 ASP B O 1
ATOM 6140 N N . GLU B 2 161 ? 238.124 264.708 306.384 1.00 512.35 161 GLU B N 1
ATOM 6141 C CA . GLU B 2 161 ? 236.882 264.649 305.619 1.00 515.17 161 GLU B CA 1
ATOM 6142 C C . GLU B 2 161 ? 235.722 265.293 306.380 1.00 519.01 161 GLU B C 1
ATOM 6143 O O . GLU B 2 161 ? 235.131 264.662 307.256 1.00 520.13 161 GLU B O 1
ATOM 6149 N N . PRO B 2 162 ? 235.354 266.531 306.031 1.00 520.27 162 PRO B N 1
ATOM 6150 C CA . PRO B 2 162 ? 234.421 267.398 306.732 1.00 524.68 162 PRO B CA 1
ATOM 6151 C C . PRO B 2 162 ? 232.978 266.973 306.508 1.00 527.49 162 PRO B C 1
ATOM 6152 O O . PRO B 2 162 ? 232.172 267.731 305.967 1.00 528.08 162 PRO B O 1
ATOM 6156 N N . ARG B 2 163 ? 232.656 265.756 306.939 1.00 528.12 163 ARG B N 1
ATOM 6157 C CA . ARG B 2 163 ? 231.312 265.211 306.801 1.00 527.26 163 ARG B CA 1
ATOM 6158 C C . ARG B 2 163 ? 230.836 264.540 308.093 1.00 527.02 163 ARG B C 1
ATOM 6159 O O . ARG B 2 163 ? 230.694 263.318 308.133 1.00 525.09 163 ARG B O 1
ATOM 6167 N N . PRO B 2 164 ? 230.597 265.324 309.152 1.00 527.62 164 PRO B N 1
ATOM 6168 C CA . PRO B 2 164 ? 230.222 264.892 310.487 1.00 525.48 164 PRO B CA 1
ATOM 6169 C C . PRO B 2 164 ? 228.835 264.277 310.511 1.00 523.47 164 PRO B C 1
ATOM 6170 O O . PRO B 2 164 ? 227.903 264.797 309.893 1.00 524.11 164 PRO B O 1
ATOM 6174 N N . LYS B 2 165 ? 228.694 263.194 311.265 1.00 521.10 165 LYS B N 1
ATOM 6175 C CA . LYS B 2 165 ? 227.405 262.548 311.466 1.00 521.81 165 LYS B CA 1
ATOM 6176 C C . LYS B 2 165 ? 227.159 262.321 312.948 1.00 523.99 165 LYS B C 1
ATOM 6177 O O . LYS B 2 165 ? 228.099 262.264 313.741 1.00 524.59 165 LYS B O 1
ATOM 6183 N N . LEU B 2 166 ? 225.895 262.183 313.327 1.00 525.36 166 LEU B N 1
ATOM 6184 C CA . LEU B 2 166 ? 225.571 261.915 314.720 1.00 533.64 166 LEU B CA 1
ATOM 6185 C C . LEU B 2 166 ? 226.181 260.595 315.167 1.00 540.97 166 LEU B C 1
ATOM 6186 O O . LEU B 2 166 ? 226.002 259.565 314.516 1.00 544.31 166 LEU B O 1
ATOM 6191 N N . LEU B 2 167 ? 226.888 260.630 316.289 1.00 546.78 167 LEU B N 1
ATOM 6192 C CA . LEU B 2 167 ? 227.471 259.434 316.878 1.00 549.75 167 LEU B CA 1
ATOM 6193 C C . LEU B 2 167 ? 226.552 258.855 317.935 1.00 566.24 167 LEU B C 1
ATOM 6194 O O . LEU B 2 167 ? 226.316 257.648 317.978 1.00 563.63 167 LEU B O 1
ATOM 6199 N N . ALA B 2 168 ? 226.049 259.723 318.802 1.00 562.60 168 ALA B N 1
ATOM 6200 C CA . ALA B 2 168 ? 225.195 259.282 319.890 1.00 571.02 168 ALA B CA 1
ATOM 6201 C C . ALA B 2 168 ? 224.183 260.354 320.263 1.00 566.77 168 ALA B C 1
ATOM 6202 O O . ALA B 2 168 ? 224.519 261.533 320.386 1.00 561.87 168 ALA B O 1
ATOM 6204 N N . SER B 2 169 ? 222.949 259.920 320.490 1.00 570.59 169 SER B N 1
ATOM 6205 C CA . SER B 2 169 ? 221.898 260.802 320.974 1.00 572.46 169 SER B CA 1
ATOM 6206 C C . SER B 2 169 ? 222.238 261.264 322.388 1.00 572.72 169 SER B C 1
ATOM 6207 O O . SER B 2 169 ? 222.825 260.503 323.156 1.00 572.90 169 SER B O 1
ATOM 6210 N N . PRO B 2 170 ? 221.869 262.494 322.748 1.00 572.04 170 PRO B N 1
ATOM 6211 C CA . PRO B 2 170 ? 222.111 263.119 324.033 1.00 564.85 170 PRO B CA 1
ATOM 6212 C C . PRO B 2 170 ? 221.312 262.412 325.126 1.00 565.70 170 PRO B C 1
ATOM 6213 O O . PRO B 2 170 ? 220.216 261.917 324.863 1.00 566.22 170 PRO B O 1
ATOM 6217 N N . PRO B 2 171 ? 221.848 262.358 326.345 1.00 560.97 171 PRO B N 1
ATOM 6218 C CA . PRO B 2 171 ? 221.245 261.807 327.544 1.00 548.26 171 PRO B CA 1
ATOM 6219 C C . PRO B 2 171 ? 220.116 262.686 328.061 1.00 523.78 171 PRO B C 1
ATOM 6220 O O . PRO B 2 171 ? 220.159 263.909 327.925 1.00 525.42 171 PRO B O 1
ATOM 6224 N N . GLU B 2 172 ? 219.125 262.058 328.686 1.00 508.87 172 GLU B N 1
ATOM 6225 C CA . GLU B 2 172 ? 218.006 262.781 329.282 1.00 444.77 172 GLU B CA 1
ATOM 6226 C C . GLU B 2 172 ? 218.302 263.197 330.720 1.00 457.46 172 GLU B C 1
ATOM 6227 O O . GLU B 2 172 ? 217.538 263.948 331.327 1.00 558.01 172 GLU B O 1
ATOM 6233 N N . GLY B 2 173 ? 219.399 262.701 331.271 1.00 499.41 173 GLY B N 1
ATOM 6234 C CA . GLY B 2 173 ? 219.754 263.010 332.651 1.00 516.04 173 GLY B CA 1
ATOM 6235 C C . GLY B 2 173 ? 220.784 264.130 332.744 1.00 496.02 173 GLY B C 1
ATOM 6236 O O . GLY B 2 173 ? 221.097 264.789 331.751 1.00 484.72 173 GLY B O 1
ATOM 6237 N N . ARG B 2 174 ? 221.319 264.334 333.944 1.00 538.09 174 ARG B N 1
ATOM 6238 C CA . ARG B 2 174 ? 222.342 265.346 334.173 1.00 511.08 174 ARG B CA 1
ATOM 6239 C C . ARG B 2 174 ? 223.723 264.782 333.883 1.00 564.04 174 ARG B C 1
ATOM 6240 O O . ARG B 2 174 ? 224.123 263.771 334.462 1.00 553.20 174 ARG B O 1
ATOM 6248 N N . VAL B 2 175 ? 224.444 265.427 332.974 1.00 513.71 175 VAL B N 1
ATOM 6249 C CA . VAL B 2 175 ? 225.759 264.951 332.571 1.00 564.97 175 VAL B CA 1
ATOM 6250 C C . VAL B 2 175 ? 226.847 265.482 333.488 1.00 576.68 175 VAL B C 1
ATOM 6251 O O . VAL B 2 175 ? 226.973 266.692 333.680 1.00 596.74 175 VAL B O 1
ATOM 6255 N N . TYR B 2 176 ? 227.644 264.574 334.037 1.00 586.79 176 TYR B N 1
ATOM 6256 C CA . TYR B 2 176 ? 228.746 264.957 334.905 1.00 576.92 176 TYR B CA 1
ATOM 6257 C C . TYR B 2 176 ? 230.071 264.910 334.155 1.00 578.35 176 TYR B C 1
ATOM 6258 O O . TYR B 2 176 ? 230.907 265.802 334.297 1.00 577.94 176 TYR B O 1
ATOM 6267 N N . SER B 2 177 ? 230.264 263.852 333.373 1.00 579.85 177 SER B N 1
ATOM 6268 C CA . SER B 2 177 ? 231.527 263.657 332.667 1.00 588.61 177 SER B CA 1
ATOM 6269 C C . SER B 2 177 ? 231.406 262.654 331.527 1.00 581.35 177 SER B C 1
ATOM 6270 O O . SER B 2 177 ? 230.395 261.960 331.401 1.00 582.03 177 SER B O 1
ATOM 6273 N N . TRP B 2 178 ? 232.445 262.581 330.694 1.00 577.09 178 TRP B N 1
ATOM 6274 C CA . TRP B 2 178 ? 232.454 261.648 329.573 1.00 574.34 178 TRP B CA 1
ATOM 6275 C C . TRP B 2 178 ? 233.865 261.314 329.087 1.00 565.55 178 TRP B C 1
ATOM 6276 O O . TRP B 2 178 ? 234.813 262.059 329.338 1.00 565.61 178 TRP B O 1
ATOM 6287 N N . ASN B 2 179 ? 233.978 260.209 328.348 1.00 565.98 179 ASN B N 1
ATOM 6288 C CA . ASN B 2 179 ? 235.232 259.804 327.709 1.00 554.88 179 ASN B CA 1
ATOM 6289 C C . ASN B 2 179 ? 234.975 259.066 326.394 1.00 554.08 179 ASN B C 1
ATOM 6290 O O . ASN B 2 179 ? 234.063 258.244 326.300 1.00 568.49 179 ASN B O 1
ATOM 6295 N N . ILE B 2 180 ? 235.772 259.378 325.372 1.00 539.47 180 ILE B N 1
ATOM 6296 C CA . ILE B 2 180 ? 235.597 258.778 324.054 1.00 540.90 180 ILE B CA 1
ATOM 6297 C C . ILE B 2 180 ? 236.599 257.651 323.798 1.00 544.47 180 ILE B C 1
ATOM 6298 O O . ILE B 2 180 ? 237.804 257.817 323.998 1.00 542.95 180 ILE B O 1
ATOM 6303 N N . ILE B 2 181 ? 236.087 256.505 323.358 1.00 553.28 181 ILE B N 1
ATOM 6304 C CA . ILE B 2 181 ? 236.899 255.324 323.081 1.00 554.57 181 ILE B CA 1
ATOM 6305 C C . ILE B 2 181 ? 236.992 255.050 321.575 1.00 563.22 181 ILE B C 1
ATOM 6306 O O . ILE B 2 181 ? 235.965 254.900 320.913 1.00 564.98 181 ILE B O 1
ATOM 6311 N N . PRO B 2 182 ? 238.206 254.965 321.017 1.00 564.69 182 PRO B N 1
ATOM 6312 C CA . PRO B 2 182 ? 238.487 254.666 319.624 1.00 571.58 182 PRO B CA 1
ATOM 6313 C C . PRO B 2 182 ? 238.232 253.190 319.318 1.00 580.16 182 PRO B C 1
ATOM 6314 O O . PRO B 2 182 ? 238.259 252.361 320.229 1.00 585.14 182 PRO B O 1
ATOM 6318 N N . PRO B 2 183 ? 238.040 252.848 318.038 1.00 580.21 183 PRO B N 1
ATOM 6319 C CA . PRO B 2 183 ? 237.888 251.506 317.498 1.00 581.30 183 PRO B CA 1
ATOM 6320 C C . PRO B 2 183 ? 238.973 250.559 317.994 1.00 592.76 183 PRO B C 1
ATOM 6321 O O . PRO B 2 183 ? 238.747 249.357 318.124 1.00 593.90 183 PRO B O 1
ATOM 6325 N N . ALA B 2 184 ? 240.150 251.102 318.270 1.00 587.50 184 ALA B N 1
ATOM 6326 C CA . ALA B 2 184 ? 241.283 250.301 318.722 1.00 589.63 184 ALA B CA 1
ATOM 6327 C C . ALA B 2 184 ? 240.990 249.603 320.046 1.00 590.84 184 ALA B C 1
ATOM 6328 O O . ALA B 2 184 ? 241.483 248.495 320.286 1.00 590.85 184 ALA B O 1
ATOM 6330 N N . TYR B 2 185 ? 240.223 250.257 320.917 1.00 583.98 185 TYR B N 1
ATOM 6331 C CA . TYR B 2 185 ? 239.988 249.727 322.255 1.00 584.51 185 TYR B CA 1
ATOM 6332 C C . TYR B 2 185 ? 238.507 249.498 322.547 1.00 585.54 185 TYR B C 1
ATOM 6333 O O . TYR B 2 185 ? 238.139 249.132 323.663 1.00 585.27 185 TYR B O 1
ATOM 6342 N N . SER B 2 186 ? 237.658 249.708 321.550 1.00 581.85 186 SER B N 1
ATOM 6343 C CA . SER B 2 186 ? 236.227 249.485 321.722 1.00 596.93 186 SER B CA 1
ATOM 6344 C C . SER B 2 186 ? 235.878 248.005 321.574 1.00 571.82 186 SER B C 1
ATOM 6345 O O . SER B 2 186 ? 236.695 247.206 321.110 1.00 591.65 186 SER B O 1
ATOM 6348 N N . LEU B 2 187 ? 234.660 247.632 321.967 1.00 600.00 187 LEU B N 1
ATOM 6349 C CA . LEU B 2 187 ? 234.240 246.235 321.888 1.00 600.00 187 LEU B CA 1
ATOM 6350 C C . LEU B 2 187 ? 233.692 245.908 320.506 1.00 600.00 187 LEU B C 1
ATOM 6351 O O . LEU B 2 187 ? 233.849 244.790 320.012 1.00 596.92 187 LEU B O 1
ATOM 6356 N N . SER B 2 188 ? 233.062 246.895 319.878 1.00 600.00 188 SER B N 1
ATOM 6357 C CA . SER B 2 188 ? 232.498 246.725 318.544 1.00 568.39 188 SER B CA 1
ATOM 6358 C C . SER B 2 188 ? 233.514 247.107 317.474 1.00 594.85 188 SER B C 1
ATOM 6359 O O . SER B 2 188 ? 233.212 247.092 316.281 1.00 589.77 188 SER B O 1
ATOM 6362 N N . ARG B 2 189 ? 234.713 247.475 317.917 1.00 598.14 189 ARG B N 1
ATOM 6363 C CA . ARG B 2 189 ? 235.773 247.945 317.031 1.00 600.00 189 ARG B CA 1
ATOM 6364 C C . ARG B 2 189 ? 235.304 249.166 316.256 1.00 568.91 189 ARG B C 1
ATOM 6365 O O . ARG B 2 189 ? 235.577 249.316 315.061 1.00 587.12 189 ARG B O 1
ATOM 6373 N N . SER B 2 190 ? 234.608 250.047 316.965 1.00 593.80 190 SER B N 1
ATOM 6374 C CA . SER B 2 190 ? 234.127 251.312 316.432 1.00 581.72 190 SER B CA 1
ATOM 6375 C C . SER B 2 190 ? 234.194 252.366 317.523 1.00 581.52 190 SER B C 1
ATOM 6376 O O . SER B 2 190 ? 234.791 252.135 318.572 1.00 575.57 190 SER B O 1
ATOM 6379 N N . VAL B 2 191 ? 233.582 253.515 317.290 1.00 568.65 191 VAL B N 1
ATOM 6380 C CA . VAL B 2 191 ? 233.624 254.570 318.293 1.00 563.46 191 VAL B CA 1
ATOM 6381 C C . VAL B 2 191 ? 232.581 254.340 319.382 1.00 562.05 191 VAL B C 1
ATOM 6382 O O . VAL B 2 191 ? 231.392 254.191 319.098 1.00 559.21 191 VAL B O 1
ATOM 6386 N N . GLU B 2 192 ? 233.038 254.334 320.632 1.00 565.98 192 GLU B N 1
ATOM 6387 C CA . GLU B 2 192 ? 232.150 254.199 321.785 1.00 568.48 192 GLU B CA 1
ATOM 6388 C C . GLU B 2 192 ? 232.345 255.360 322.750 1.00 568.15 192 GLU B C 1
ATOM 6389 O O . GLU B 2 192 ? 233.443 255.897 322.871 1.00 564.50 192 GLU B O 1
ATOM 6395 N N . VAL B 2 193 ? 231.277 255.752 323.429 1.00 563.26 193 VAL B N 1
ATOM 6396 C CA . VAL B 2 193 ? 231.375 256.862 324.365 1.00 565.25 193 VAL B CA 1
ATOM 6397 C C . VAL B 2 193 ? 230.846 256.494 325.742 1.00 577.91 193 VAL B C 1
ATOM 6398 O O . VAL B 2 193 ? 229.740 255.967 325.875 1.00 588.93 193 VAL B O 1
ATOM 6402 N N . LEU B 2 194 ? 231.629 256.802 326.768 1.00 600.00 194 LEU B N 1
ATOM 6403 C CA . LEU B 2 194 ? 231.206 256.591 328.144 1.00 588.36 194 LEU B CA 1
ATOM 6404 C C . LEU B 2 194 ? 230.631 257.876 328.711 1.00 586.06 194 LEU B C 1
ATOM 6405 O O . LEU B 2 194 ? 231.327 258.890 328.790 1.00 600.00 194 LEU B O 1
ATOM 6410 N N . LEU B 2 195 ? 229.365 257.842 329.100 1.00 600.00 195 LEU B N 1
ATOM 6411 C CA . LEU B 2 195 ? 228.714 259.018 329.659 1.00 574.11 195 LEU B CA 1
ATOM 6412 C C . LEU B 2 195 ? 228.281 258.778 331.096 1.00 569.54 195 LEU B C 1
ATOM 6413 O O . LEU B 2 195 ? 227.561 257.820 331.383 1.00 568.93 195 LEU B O 1
ATOM 6418 N N . SER B 2 196 ? 228.699 259.659 331.996 1.00 575.87 196 SER B N 1
ATOM 6419 C CA . SER B 2 196 ? 228.271 259.578 333.386 1.00 569.35 196 SER B CA 1
ATOM 6420 C C . SER B 2 196 ? 227.095 260.509 333.617 1.00 568.69 196 SER B C 1
ATOM 6421 O O . SER B 2 196 ? 227.253 261.733 333.668 1.00 566.47 196 SER B O 1
ATOM 6424 N N . VAL B 2 197 ? 225.908 259.917 333.698 1.00 567.70 197 VAL B N 1
ATOM 6425 C CA . VAL B 2 197 ? 224.658 260.657 333.758 1.00 561.50 197 VAL B CA 1
ATOM 6426 C C . VAL B 2 197 ? 223.803 260.210 334.935 1.00 564.34 197 VAL B C 1
ATOM 6427 O O . VAL B 2 197 ? 223.508 259.026 335.077 1.00 563.76 197 VAL B O 1
ATOM 6431 N N . ASN B 2 198 ? 223.416 261.147 335.790 1.00 564.04 198 ASN B N 1
ATOM 6432 C CA . ASN B 2 198 ? 222.631 260.808 336.975 1.00 600.00 198 ASN B CA 1
ATOM 6433 C C . ASN B 2 198 ? 223.263 259.655 337.752 1.00 570.34 198 ASN B C 1
ATOM 6434 O O . ASN B 2 198 ? 222.563 258.755 338.214 1.00 589.36 198 ASN B O 1
ATOM 6439 N N . GLN B 2 199 ? 224.587 259.686 337.883 1.00 581.58 199 GLN B N 1
ATOM 6440 C CA . GLN B 2 199 ? 225.337 258.653 338.600 1.00 600.00 199 GLN B CA 1
ATOM 6441 C C . GLN B 2 199 ? 225.224 257.279 337.935 1.00 554.73 199 GLN B C 1
ATOM 6442 O O . GLN B 2 199 ? 225.524 256.256 338.551 1.00 555.80 199 GLN B O 1
ATOM 6448 N N . THR B 2 200 ? 224.833 257.264 336.667 1.00 566.92 200 THR B N 1
ATOM 6449 C CA . THR B 2 200 ? 224.724 256.040 335.880 1.00 571.80 200 THR B CA 1
ATOM 6450 C C . THR B 2 200 ? 225.701 256.095 334.712 1.00 553.36 200 THR B C 1
ATOM 6451 O O . THR B 2 200 ? 225.951 257.167 334.159 1.00 559.62 200 THR B O 1
ATOM 6455 N N . ILE B 2 201 ? 226.276 254.957 334.345 1.00 565.77 201 ILE B N 1
ATOM 6456 C CA . ILE B 2 201 ? 227.240 254.932 333.256 1.00 562.78 201 ILE B CA 1
ATOM 6457 C C . ILE B 2 201 ? 226.615 254.393 331.977 1.00 561.17 201 ILE B C 1
ATOM 6458 O O . ILE B 2 201 ? 226.214 253.229 331.905 1.00 586.33 201 ILE B O 1
ATOM 6463 N N . TYR B 2 202 ? 226.534 255.241 330.963 1.00 559.39 202 TYR B N 1
ATOM 6464 C CA . TYR B 2 202 ? 225.956 254.853 329.689 1.00 559.67 202 TYR B CA 1
ATOM 6465 C C . TYR B 2 202 ? 227.039 254.616 328.654 1.00 567.63 202 TYR B C 1
ATOM 6466 O O . TYR B 2 202 ? 227.977 255.406 328.530 1.00 576.22 202 TYR B O 1
ATOM 6475 N N . VAL B 2 203 ? 226.911 253.529 327.907 1.00 569.75 203 VAL B N 1
ATOM 6476 C CA . VAL B 2 203 ? 227.885 253.210 326.874 1.00 576.74 203 VAL B CA 1
ATOM 6477 C C . VAL B 2 203 ? 227.248 253.321 325.499 1.00 570.23 203 VAL B C 1
ATOM 6478 O O . VAL B 2 203 ? 226.401 252.508 325.130 1.00 571.58 203 VAL B O 1
ATOM 6482 N N . CYS B 2 204 ? 227.638 254.346 324.752 1.00 568.15 204 CYS B N 1
ATOM 6483 C CA . CYS B 2 204 ? 227.029 254.620 323.461 1.00 569.87 204 CYS B CA 1
ATOM 6484 C C . CYS B 2 204 ? 227.803 253.959 322.335 1.00 569.95 204 CYS B C 1
ATOM 6485 O O . CYS B 2 204 ? 228.973 254.271 322.112 1.00 570.66 204 CYS B O 1
ATOM 6488 N N . ASP B 2 205 ? 227.144 253.061 321.614 1.00 567.63 205 ASP B N 1
ATOM 6489 C CA . ASP B 2 205 ? 227.738 252.381 320.472 1.00 574.15 205 ASP B CA 1
ATOM 6490 C C . ASP B 2 205 ? 227.224 253.000 319.181 1.00 572.92 205 ASP B C 1
ATOM 6491 O O . ASP B 2 205 ? 226.411 253.926 319.207 1.00 571.24 205 ASP B O 1
ATOM 6496 N N . ALA B 2 206 ? 227.684 252.482 318.052 1.00 573.80 206 ALA B N 1
ATOM 6497 C CA . ALA B 2 206 ? 227.265 252.981 316.750 1.00 572.07 206 ALA B CA 1
ATOM 6498 C C . ALA B 2 206 ? 225.771 252.754 316.513 1.00 570.99 206 ALA B C 1
ATOM 6499 O O . ALA B 2 206 ? 225.118 253.558 315.850 1.00 581.67 206 ALA B O 1
ATOM 6501 N N . SER B 2 207 ? 225.238 251.644 317.024 1.00 585.25 207 SER B N 1
ATOM 6502 C CA . SER B 2 207 ? 223.844 251.296 316.758 1.00 600.00 207 SER B CA 1
ATOM 6503 C C . SER B 2 207 ? 222.960 251.254 318.006 1.00 600.00 207 SER B C 1
ATOM 6504 O O . SER B 2 207 ? 221.734 251.306 317.896 1.00 600.00 207 SER B O 1
ATOM 6507 N N . GLU B 2 208 ? 223.564 251.145 319.184 1.00 585.35 208 GLU B N 1
ATOM 6508 C CA . GLU B 2 208 ? 222.782 251.025 320.416 1.00 600.00 208 GLU B CA 1
ATOM 6509 C C . GLU B 2 208 ? 223.522 251.591 321.620 1.00 572.23 208 GLU B C 1
ATOM 6510 O O . GLU B 2 208 ? 224.743 251.725 321.600 1.00 567.79 208 GLU B O 1
ATOM 6516 N N . CYS B 2 209 ? 222.779 251.891 322.682 1.00 562.98 209 CYS B N 1
ATOM 6517 C CA . CYS B 2 209 ? 223.384 252.363 323.923 1.00 565.78 209 CYS B CA 1
ATOM 6518 C C . CYS B 2 209 ? 222.999 251.478 325.102 1.00 563.66 209 CYS B C 1
ATOM 6519 O O . CYS B 2 209 ? 221.824 251.154 325.291 1.00 545.36 209 CYS B O 1
ATOM 6522 N N . GLU B 2 210 ? 224.000 251.098 325.897 1.00 563.23 210 GLU B N 1
ATOM 6523 C CA . GLU B 2 210 ? 223.805 250.262 327.081 1.00 557.69 210 GLU B CA 1
ATOM 6524 C C . GLU B 2 210 ? 223.655 251.094 328.354 1.00 560.87 210 GLU B C 1
ATOM 6525 O O . GLU B 2 210 ? 224.386 252.061 328.569 1.00 560.55 210 GLU B O 1
ATOM 6531 N N . ASP B 2 211 ? 222.702 250.700 329.199 1.00 565.50 211 ASP B N 1
ATOM 6532 C CA . ASP B 2 211 ? 222.429 251.382 330.464 1.00 583.72 211 ASP B CA 1
ATOM 6533 C C . ASP B 2 211 ? 222.868 250.539 331.665 1.00 583.64 211 ASP B C 1
ATOM 6534 O O . ASP B 2 211 ? 222.245 249.522 331.975 1.00 600.00 211 ASP B O 1
ATOM 6539 N N . ARG B 2 212 ? 223.952 250.949 332.328 1.00 591.59 212 ARG B N 1
ATOM 6540 C CA . ARG B 2 212 ? 224.471 250.206 333.476 1.00 600.00 212 ARG B CA 1
ATOM 6541 C C . ARG B 2 212 ? 224.724 251.125 334.673 1.00 600.00 212 ARG B C 1
ATOM 6542 O O . ARG B 2 212 ? 225.298 252.206 334.531 1.00 600.00 212 ARG B O 1
ATOM 6550 N N . PHE B 2 213 ? 224.286 250.698 335.855 1.00 600.00 213 PHE B N 1
ATOM 6551 C CA . PHE B 2 213 ? 224.409 251.532 337.048 1.00 600.00 213 PHE B CA 1
ATOM 6552 C C . PHE B 2 213 ? 225.425 251.005 338.052 1.00 600.00 213 PHE B C 1
ATOM 6553 O O . PHE B 2 213 ? 225.422 249.825 338.401 1.00 600.00 213 PHE B O 1
ATOM 6561 N N . LEU B 2 214 ? 226.266 251.908 338.541 1.00 600.00 214 LEU B N 1
ATOM 6562 C CA . LEU B 2 214 ? 227.237 251.596 339.580 1.00 600.00 214 LEU B CA 1
ATOM 6563 C C . LEU B 2 214 ? 226.947 252.458 340.807 1.00 600.00 214 LEU B C 1
ATOM 6564 O O . LEU B 2 214 ? 226.675 253.654 340.686 1.00 600.00 214 LEU B O 1
ATOM 6569 N N . ASP B 2 215 ? 226.963 251.845 341.985 1.00 600.00 215 ASP B N 1
ATOM 6570 C CA . ASP B 2 215 ? 226.540 252.531 343.203 1.00 600.00 215 ASP B CA 1
ATOM 6571 C C . ASP B 2 215 ? 227.617 253.455 343.767 1.00 600.00 215 ASP B C 1
ATOM 6572 O O . ASP B 2 215 ? 228.373 253.072 344.661 1.00 600.00 215 ASP B O 1
ATOM 6577 N N . ILE B 2 216 ? 227.677 254.674 343.236 1.00 600.00 216 ILE B N 1
ATOM 6578 C CA . ILE B 2 216 ? 228.639 255.678 343.683 1.00 600.00 216 ILE B CA 1
ATOM 6579 C C . ILE B 2 216 ? 228.072 257.085 343.478 1.00 600.00 216 ILE B C 1
ATOM 6580 O O . ILE B 2 216 ? 227.140 257.272 342.696 1.00 600.00 216 ILE B O 1
ATOM 6585 N N . GLY B 2 217 ? 228.627 258.065 344.193 1.00 600.00 217 GLY B N 1
ATOM 6586 C CA . GLY B 2 217 ? 228.174 259.453 344.100 1.00 542.06 217 GLY B CA 1
ATOM 6587 C C . GLY B 2 217 ? 228.513 260.079 342.745 1.00 534.66 217 GLY B C 1
ATOM 6588 O O . GLY B 2 217 ? 228.997 259.397 341.845 1.00 600.00 217 GLY B O 1
ATOM 6589 N N . PRO B 2 218 ? 228.264 261.386 342.599 1.00 550.21 218 PRO B N 1
ATOM 6590 C CA . PRO B 2 218 ? 228.404 262.185 341.388 1.00 540.74 218 PRO B CA 1
ATOM 6591 C C . PRO B 2 218 ? 229.797 262.039 340.788 1.00 566.75 218 PRO B C 1
ATOM 6592 O O . PRO B 2 218 ? 230.792 262.026 341.505 1.00 570.88 218 PRO B O 1
ATOM 6596 N N . PHE B 2 219 ? 229.842 261.904 339.466 1.00 577.42 219 PHE B N 1
ATOM 6597 C CA . PHE B 2 219 ? 231.082 261.620 338.747 1.00 568.72 219 PHE B CA 1
ATOM 6598 C C . PHE B 2 219 ? 231.929 262.841 338.416 1.00 577.84 219 PHE B C 1
ATOM 6599 O O . PHE B 2 219 ? 231.437 263.967 338.341 1.00 586.21 219 PHE B O 1
ATOM 6607 N N . SER B 2 220 ? 233.214 262.579 338.192 1.00 600.00 220 SER B N 1
ATOM 6608 C CA . SER B 2 220 ? 234.188 263.559 337.735 1.00 583.02 220 SER B CA 1
ATOM 6609 C C . SER B 2 220 ? 234.882 263.039 336.479 1.00 591.59 220 SER B C 1
ATOM 6610 O O . SER B 2 220 ? 234.268 262.355 335.663 1.00 584.83 220 SER B O 1
ATOM 6613 N N . HIS B 2 221 ? 236.155 263.370 336.312 1.00 593.68 221 HIS B N 1
ATOM 6614 C CA . HIS B 2 221 ? 236.876 263.021 335.087 1.00 591.16 221 HIS B CA 1
ATOM 6615 C C . HIS B 2 221 ? 236.934 261.508 334.842 1.00 581.46 221 HIS B C 1
ATOM 6616 O O . HIS B 2 221 ? 236.930 260.711 335.783 1.00 594.78 221 HIS B O 1
ATOM 6623 N N . ILE B 2 222 ? 236.978 261.129 333.560 1.00 589.09 222 ILE B N 1
ATOM 6624 C CA . ILE B 2 222 ? 237.009 259.724 333.134 1.00 577.36 222 ILE B CA 1
ATOM 6625 C C . ILE B 2 222 ? 238.184 259.422 332.200 1.00 571.59 222 ILE B C 1
ATOM 6626 O O . ILE B 2 222 ? 238.483 260.209 331.301 1.00 569.60 222 ILE B O 1
ATOM 6631 N N . ALA B 2 223 ? 238.825 258.262 332.391 1.00 570.61 223 ALA B N 1
ATOM 6632 C CA . ALA B 2 223 ? 239.910 257.833 331.506 1.00 566.72 223 ALA B CA 1
ATOM 6633 C C . ALA B 2 223 ? 239.844 256.322 331.245 1.00 563.92 223 ALA B C 1
ATOM 6634 O O . ALA B 2 223 ? 239.592 255.532 332.157 1.00 569.94 223 ALA B O 1
ATOM 6636 N N . VAL B 2 224 ? 240.071 255.923 329.992 1.00 561.21 224 VAL B N 1
ATOM 6637 C CA . VAL B 2 224 ? 239.950 254.520 329.587 1.00 562.70 224 VAL B CA 1
ATOM 6638 C C . VAL B 2 224 ? 241.305 253.884 329.280 1.00 560.77 224 VAL B C 1
ATOM 6639 O O . VAL B 2 224 ? 242.130 254.472 328.582 1.00 560.03 224 VAL B O 1
ATOM 6643 N N . SER B 2 225 ? 241.528 252.683 329.817 1.00 566.41 225 SER B N 1
ATOM 6644 C CA . SER B 2 225 ? 242.781 251.960 329.616 1.00 563.50 225 SER B CA 1
ATOM 6645 C C . SER B 2 225 ? 242.967 251.557 328.156 1.00 567.08 225 SER B C 1
ATOM 6646 O O . SER B 2 225 ? 241.995 251.202 327.484 1.00 569.49 225 SER B O 1
ATOM 6649 N N . PRO B 2 226 ? 244.210 251.556 327.659 1.00 569.50 226 PRO B N 1
ATOM 6650 C CA . PRO B 2 226 ? 244.608 251.122 326.330 1.00 573.74 226 PRO B CA 1
ATOM 6651 C C . PRO B 2 226 ? 244.607 249.603 326.188 1.00 580.32 226 PRO B C 1
ATOM 6652 O O . PRO B 2 226 ? 245.637 248.993 325.892 1.00 575.33 226 PRO B O 1
ATOM 6656 N N . ASN B 2 227 ? 243.433 249.006 326.372 1.00 576.30 227 ASN B N 1
ATOM 6657 C CA . ASN B 2 227 ? 243.237 247.580 326.149 1.00 587.85 227 ASN B CA 1
ATOM 6658 C C . ASN B 2 227 ? 241.759 247.283 325.951 1.00 583.04 227 ASN B C 1
ATOM 6659 O O . ASN B 2 227 ? 241.389 246.216 325.459 1.00 585.98 227 ASN B O 1
ATOM 6664 N N . GLY B 2 228 ? 240.917 248.243 326.324 1.00 600.00 228 GLY B N 1
ATOM 6665 C CA . GLY B 2 228 ? 239.479 248.116 326.121 1.00 584.57 228 GLY B CA 1
ATOM 6666 C C . GLY B 2 228 ? 238.828 247.134 327.094 1.00 584.35 228 GLY B C 1
ATOM 6667 O O . GLY B 2 228 ? 237.779 246.563 326.794 1.00 581.35 228 GLY B O 1
ATOM 6668 N N . ARG B 2 229 ? 239.461 246.898 328.239 1.00 589.56 229 ARG B N 1
ATOM 6669 C CA . ARG B 2 229 ? 238.947 245.909 329.183 1.00 581.50 229 ARG B CA 1
ATOM 6670 C C . ARG B 2 229 ? 238.342 246.561 330.420 1.00 581.16 229 ARG B C 1
ATOM 6671 O O . ARG B 2 229 ? 237.499 245.965 331.093 1.00 582.09 229 ARG B O 1
ATOM 6679 N N . PHE B 2 230 ? 238.776 247.780 330.722 1.00 600.00 230 PHE B N 1
ATOM 6680 C CA . PHE B 2 230 ? 238.271 248.501 331.883 1.00 592.93 230 PHE B CA 1
ATOM 6681 C C . PHE B 2 230 ? 238.577 249.993 331.825 1.00 580.96 230 PHE B C 1
ATOM 6682 O O . PHE B 2 230 ? 239.440 250.440 331.066 1.00 591.46 230 PHE B O 1
ATOM 6690 N N . CYS B 2 231 ? 237.852 250.751 332.642 1.00 600.00 231 CYS B N 1
ATOM 6691 C CA . CYS B 2 231 ? 237.967 252.201 332.712 1.00 579.46 231 CYS B CA 1
ATOM 6692 C C . CYS B 2 231 ? 237.985 252.701 334.150 1.00 600.00 231 CYS B C 1
ATOM 6693 O O . CYS B 2 231 ? 237.246 252.206 335.002 1.00 600.00 231 CYS B O 1
ATOM 6696 N N . ALA B 2 232 ? 238.828 253.691 334.417 1.00 593.96 232 ALA B N 1
ATOM 6697 C CA . ALA B 2 232 ? 238.885 254.304 335.736 1.00 577.08 232 ALA B CA 1
ATOM 6698 C C . ALA B 2 232 ? 238.033 255.560 335.757 1.00 578.11 232 ALA B C 1
ATOM 6699 O O . ALA B 2 232 ? 238.164 256.434 334.896 1.00 576.79 232 ALA B O 1
ATOM 6701 N N . LEU B 2 233 ? 237.155 255.651 336.744 1.00 577.57 233 LEU B N 1
ATOM 6702 C CA . LEU B 2 233 ? 236.294 256.812 336.874 1.00 572.48 233 LEU B CA 1
ATOM 6703 C C . LEU B 2 233 ? 236.474 257.477 338.228 1.00 572.07 233 LEU B C 1
ATOM 6704 O O . LEU B 2 233 ? 236.474 256.817 339.269 1.00 568.30 233 LEU B O 1
ATOM 6709 N N . TYR B 2 234 ? 236.624 258.793 338.207 1.00 577.26 234 TYR B N 1
ATOM 6710 C CA . TYR B 2 234 ? 236.768 259.574 339.424 1.00 575.29 234 TYR B CA 1
ATOM 6711 C C . TYR B 2 234 ? 235.441 260.208 339.789 1.00 570.14 234 TYR B C 1
ATOM 6712 O O . TYR B 2 234 ? 234.570 260.369 338.934 1.00 581.59 234 TYR B O 1
ATOM 6721 N N . THR B 2 235 ? 235.275 260.535 341.065 1.00 573.55 235 THR B N 1
ATOM 6722 C CA . THR B 2 235 ? 234.044 261.151 341.538 1.00 574.78 235 THR B CA 1
ATOM 6723 C C . THR B 2 235 ? 234.329 262.376 342.394 1.00 580.05 235 THR B C 1
ATOM 6724 O O . THR B 2 235 ? 235.467 262.614 342.803 1.00 576.36 235 THR B O 1
ATOM 6728 N N . THR B 2 236 ? 233.285 263.152 342.660 1.00 581.94 236 THR B N 1
ATOM 6729 C CA . THR B 2 236 ? 233.410 264.400 343.404 1.00 583.53 236 THR B CA 1
ATOM 6730 C C . THR B 2 236 ? 233.661 264.149 344.885 1.00 572.33 236 THR B C 1
ATOM 6731 O O . THR B 2 236 ? 233.997 265.069 345.633 1.00 580.85 236 THR B O 1
ATOM 6735 N N . THR B 2 237 ? 233.499 262.900 345.304 1.00 582.94 237 THR B N 1
ATOM 6736 C CA . THR B 2 237 ? 233.705 262.518 346.693 1.00 578.35 237 THR B CA 1
ATOM 6737 C C . THR B 2 237 ? 235.158 262.131 346.938 1.00 576.79 237 THR B C 1
ATOM 6738 O O . THR B 2 237 ? 235.581 261.957 348.080 1.00 573.88 237 THR B O 1
ATOM 6742 N N . GLY B 2 238 ? 235.912 261.974 345.853 1.00 572.67 238 GLY B N 1
ATOM 6743 C CA . GLY B 2 238 ? 237.306 261.556 345.937 1.00 569.01 238 GLY B CA 1
ATOM 6744 C C . GLY B 2 238 ? 237.442 260.040 345.830 1.00 564.87 238 GLY B C 1
ATOM 6745 O O . GLY B 2 238 ? 238.550 259.516 345.713 1.00 557.16 238 GLY B O 1
ATOM 6746 N N . LYS B 2 239 ? 236.313 259.338 345.858 1.00 567.86 239 LYS B N 1
ATOM 6747 C CA . LYS B 2 239 ? 236.316 257.887 345.721 1.00 565.85 239 LYS B CA 1
ATOM 6748 C C . LYS B 2 239 ? 236.533 257.507 344.262 1.00 564.04 239 LYS B C 1
ATOM 6749 O O . LYS B 2 239 ? 235.861 258.031 343.373 1.00 564.09 239 LYS B O 1
ATOM 6755 N N . VAL B 2 240 ? 237.475 256.603 344.017 1.00 557.87 240 VAL B N 1
ATOM 6756 C CA . VAL B 2 240 ? 237.801 256.189 342.657 1.00 561.16 240 VAL B CA 1
ATOM 6757 C C . VAL B 2 240 ? 237.585 254.695 342.464 1.00 558.35 240 VAL B C 1
ATOM 6758 O O . VAL B 2 240 ? 237.942 253.890 343.324 1.00 551.89 240 VAL B O 1
ATOM 6762 N N . HIS B 2 241 ? 237.007 254.324 341.327 1.00 561.64 241 HIS B N 1
ATOM 6763 C CA . HIS B 2 241 ? 236.769 252.917 341.030 1.00 561.19 241 HIS B CA 1
ATOM 6764 C C . HIS B 2 241 ? 237.087 252.583 339.582 1.00 569.56 241 HIS B C 1
ATOM 6765 O O . HIS B 2 241 ? 237.109 253.458 338.715 1.00 572.07 241 HIS B O 1
ATOM 6772 N N . VAL B 2 242 ? 237.307 251.301 339.323 1.00 572.02 242 VAL B N 1
ATOM 6773 C CA . VAL B 2 242 ? 237.533 250.828 337.967 1.00 575.89 242 VAL B CA 1
ATOM 6774 C C . VAL B 2 242 ? 236.424 249.879 337.535 1.00 568.88 242 VAL B C 1
ATOM 6775 O O . VAL B 2 242 ? 236.112 248.907 338.229 1.00 579.22 242 VAL B O 1
ATOM 6779 N N . ILE B 2 243 ? 235.824 250.185 336.391 1.00 597.20 243 ILE B N 1
ATOM 6780 C CA . ILE B 2 243 ? 234.714 249.413 335.847 1.00 580.04 243 ILE B CA 1
ATOM 6781 C C . ILE B 2 243 ? 235.161 248.651 334.605 1.00 578.95 243 ILE B C 1
ATOM 6782 O O . ILE B 2 243 ? 235.930 249.167 333.796 1.00 600.00 243 ILE B O 1
ATOM 6787 N N . THR B 2 244 ? 234.694 247.417 334.464 1.00 578.46 244 THR B N 1
ATOM 6788 C CA . THR B 2 244 ? 235.069 246.585 333.328 1.00 576.80 244 THR B CA 1
ATOM 6789 C C . THR B 2 244 ? 234.249 246.922 332.089 1.00 574.80 244 THR B C 1
ATOM 6790 O O . THR B 2 244 ? 233.207 247.574 332.179 1.00 574.47 244 THR B O 1
ATOM 6794 N N . SER B 2 245 ? 234.709 246.441 330.935 1.00 572.61 245 SER B N 1
ATOM 6795 C CA . SER B 2 245 ? 233.966 246.595 329.690 1.00 569.72 245 SER B CA 1
ATOM 6796 C C . SER B 2 245 ? 232.670 245.791 329.743 1.00 566.47 245 SER B C 1
ATOM 6797 O O . SER B 2 245 ? 231.650 246.194 329.184 1.00 562.84 245 SER B O 1
ATOM 6800 N N . ASP B 2 246 ? 232.710 244.679 330.472 1.00 564.72 246 ASP B N 1
ATOM 6801 C CA . ASP B 2 246 ? 231.528 243.871 330.754 1.00 568.12 246 ASP B CA 1
ATOM 6802 C C . ASP B 2 246 ? 231.237 243.945 332.246 1.00 571.56 246 ASP B C 1
ATOM 6803 O O . ASP B 2 246 ? 231.924 243.314 333.053 1.00 570.52 246 ASP B O 1
ATOM 6808 N N . PHE B 2 247 ? 230.276 244.784 332.618 1.00 567.56 247 PHE B N 1
ATOM 6809 C CA . PHE B 2 247 ? 230.073 245.122 334.020 1.00 567.57 247 PHE B CA 1
ATOM 6810 C C . PHE B 2 247 ? 229.077 244.229 334.736 1.00 568.03 247 PHE B C 1
ATOM 6811 O O . PHE B 2 247 ? 227.868 244.324 334.526 1.00 564.28 247 PHE B O 1
ATOM 6819 N N . GLN B 2 248 ? 229.602 243.397 335.627 1.00 571.30 248 GLN B N 1
ATOM 6820 C CA . GLN B 2 248 ? 228.793 242.569 336.505 1.00 574.12 248 GLN B CA 1
ATOM 6821 C C . GLN B 2 248 ? 229.044 243.029 337.935 1.00 575.85 248 GLN B C 1
ATOM 6822 O O . GLN B 2 248 ? 228.179 242.930 338.806 1.00 571.43 248 GLN B O 1
ATOM 6828 N N . SER B 2 249 ? 230.254 243.540 338.149 1.00 578.38 249 SER B N 1
ATOM 6829 C CA . SER B 2 249 ? 230.713 244.062 339.430 1.00 581.44 249 SER B CA 1
ATOM 6830 C C . SER B 2 249 ? 231.911 244.976 339.189 1.00 575.51 249 SER B C 1
ATOM 6831 O O . SER B 2 249 ? 232.481 244.976 338.098 1.00 573.33 249 SER B O 1
ATOM 6834 N N . ARG B 2 250 ? 232.298 245.752 340.198 1.00 575.47 250 ARG B N 1
ATOM 6835 C CA . ARG B 2 250 ? 233.463 246.626 340.060 1.00 578.34 250 ARG B CA 1
ATOM 6836 C C . ARG B 2 250 ? 234.758 245.819 340.071 1.00 576.82 250 ARG B C 1
ATOM 6837 O O . ARG B 2 250 ? 234.844 244.780 340.725 1.00 577.57 250 ARG B O 1
ATOM 6845 N N . LEU B 2 251 ? 235.763 246.301 339.341 1.00 570.99 251 LEU B N 1
ATOM 6846 C CA . LEU B 2 251 ? 237.045 245.610 339.248 1.00 567.98 251 LEU B CA 1
ATOM 6847 C C . LEU B 2 251 ? 237.963 245.969 340.410 1.00 567.77 251 LEU B C 1
ATOM 6848 O O . LEU B 2 251 ? 238.630 245.105 340.977 1.00 557.36 251 LEU B O 1
ATOM 6853 N N . SER B 2 252 ? 238.001 247.253 340.752 1.00 566.64 252 SER B N 1
ATOM 6854 C CA . SER B 2 252 ? 238.868 247.725 341.829 1.00 563.59 252 SER B CA 1
ATOM 6855 C C . SER B 2 252 ? 238.359 249.031 342.421 1.00 562.88 252 SER B C 1
ATOM 6856 O O . SER B 2 252 ? 237.485 249.687 341.850 1.00 570.06 252 SER B O 1
ATOM 6859 N N . GLU B 2 253 ? 238.921 249.413 343.567 1.00 558.20 253 GLU B N 1
ATOM 6860 C CA . GLU B 2 253 ? 238.553 250.668 344.213 1.00 555.73 253 GLU B CA 1
ATOM 6861 C C . GLU B 2 253 ? 239.725 251.284 344.972 1.00 547.72 253 GLU B C 1
ATOM 6862 O O . GLU B 2 253 ? 240.577 250.575 345.509 1.00 542.47 253 GLU B O 1
ATOM 6868 N N . HIS B 2 254 ? 239.745 252.614 345.022 1.00 546.41 254 HIS B N 1
ATOM 6869 C CA . HIS B 2 254 ? 240.777 253.371 345.724 1.00 543.77 254 HIS B CA 1
ATOM 6870 C C . HIS B 2 254 ? 240.163 254.417 346.654 1.00 548.84 254 HIS B C 1
ATOM 6871 O O . HIS B 2 254 ? 239.432 255.307 346.215 1.00 551.09 254 HIS B O 1
ATOM 6878 N N . ASP B 2 255 ? 240.449 254.291 347.947 1.00 551.05 255 ASP B N 1
ATOM 6879 C CA . ASP B 2 255 ? 239.927 255.220 348.945 1.00 555.89 255 ASP B CA 1
ATOM 6880 C C . ASP B 2 255 ? 240.738 256.508 348.983 1.00 552.82 255 ASP B C 1
ATOM 6881 O O . ASP B 2 255 ? 241.923 256.514 348.651 1.00 546.35 255 ASP B O 1
ATOM 6886 N N . THR B 2 256 ? 240.101 257.589 349.418 1.00 557.54 256 THR B N 1
ATOM 6887 C CA . THR B 2 256 ? 240.771 258.878 349.539 1.00 561.73 256 THR B CA 1
ATOM 6888 C C . THR B 2 256 ? 240.867 259.354 350.974 1.00 567.85 256 THR B C 1
ATOM 6889 O O . THR B 2 256 ? 240.307 258.749 351.889 1.00 569.35 256 THR B O 1
ATOM 6893 N N . LYS B 2 257 ? 241.553 260.474 351.148 1.00 571.61 257 LYS B N 1
ATOM 6894 C CA . LYS B 2 257 ? 241.640 261.155 352.429 1.00 577.95 257 LYS B CA 1
ATOM 6895 C C . LYS B 2 257 ? 240.871 262.469 352.359 1.00 580.53 257 LYS B C 1
ATOM 6896 O O . LYS B 2 257 ? 240.455 263.016 353.380 1.00 582.46 257 LYS B O 1
ATOM 6902 N N . SER B 2 258 ? 240.706 262.974 351.139 1.00 578.46 258 SER B N 1
ATOM 6903 C CA . SER B 2 258 ? 240.032 264.247 350.905 1.00 580.04 258 SER B CA 1
ATOM 6904 C C . SER B 2 258 ? 239.507 264.340 349.474 1.00 580.24 258 SER B C 1
ATOM 6905 O O . SER B 2 258 ? 239.884 263.551 348.605 1.00 575.56 258 SER B O 1
ATOM 6908 N N . LYS B 2 259 ? 238.655 265.333 349.230 1.00 580.09 259 LYS B N 1
ATOM 6909 C CA . LYS B 2 259 ? 238.145 265.594 347.888 1.00 581.25 259 LYS B CA 1
ATOM 6910 C C . LYS B 2 259 ? 239.216 266.251 347.024 1.00 582.86 259 LYS B C 1
ATOM 6911 O O . LYS B 2 259 ? 239.943 267.131 347.485 1.00 581.63 259 LYS B O 1
ATOM 6917 N N . ILE B 2 260 ? 239.308 265.821 345.770 1.00 581.58 260 ILE B N 1
ATOM 6918 C CA . ILE B 2 260 ? 240.305 266.352 344.846 1.00 588.12 260 ILE B CA 1
ATOM 6919 C C . ILE B 2 260 ? 239.675 266.828 343.544 1.00 594.14 260 ILE B C 1
ATOM 6920 O O . ILE B 2 260 ? 238.505 266.556 343.272 1.00 577.91 260 ILE B O 1
ATOM 6925 N N . ALA B 2 261 ? 240.467 267.523 342.735 1.00 597.51 261 ALA B N 1
ATOM 6926 C CA . ALA B 2 261 ? 240.039 267.984 341.419 1.00 600.00 261 ALA B CA 1
ATOM 6927 C C . ALA B 2 261 ? 240.973 267.427 340.345 1.00 600.00 261 ALA B C 1
ATOM 6928 O O . ALA B 2 261 ? 241.899 268.112 339.908 1.00 600.00 261 ALA B O 1
ATOM 6930 N N . PRO B 2 262 ? 240.740 266.186 339.911 1.00 600.00 262 PRO B N 1
ATOM 6931 C CA . PRO B 2 262 ? 241.645 265.337 339.162 1.00 570.31 262 PRO B CA 1
ATOM 6932 C C . PRO B 2 262 ? 241.712 265.721 337.690 1.00 585.78 262 PRO B C 1
ATOM 6933 O O . PRO B 2 262 ? 241.355 264.932 336.817 1.00 580.82 262 PRO B O 1
ATOM 6937 N N . ASN B 2 263 ? 242.169 266.937 337.425 1.00 579.84 263 ASN B N 1
ATOM 6938 C CA . ASN B 2 263 ? 242.236 267.453 336.064 1.00 568.09 263 ASN B CA 1
ATOM 6939 C C . ASN B 2 263 ? 243.311 266.749 335.244 1.00 554.97 263 ASN B C 1
ATOM 6940 O O . ASN B 2 263 ? 244.274 266.206 335.791 1.00 546.34 263 ASN B O 1
ATOM 6945 N N . TYR B 2 264 ? 243.128 266.757 333.924 1.00 549.58 264 TYR B N 1
ATOM 6946 C CA . TYR B 2 264 ? 244.073 266.151 332.993 1.00 541.72 264 TYR B CA 1
ATOM 6947 C C . TYR B 2 264 ? 244.286 264.681 333.334 1.00 543.91 264 TYR B C 1
ATOM 6948 O O . TYR B 2 264 ? 245.409 264.182 333.348 1.00 539.07 264 TYR B O 1
ATOM 6957 N N . PHE B 2 265 ? 243.179 264.004 333.607 1.00 555.09 265 PHE B N 1
ATOM 6958 C CA . PHE B 2 265 ? 243.160 262.602 334.001 1.00 555.75 265 PHE B CA 1
ATOM 6959 C C . PHE B 2 265 ? 243.326 261.679 332.801 1.00 556.97 265 PHE B C 1
ATOM 6960 O O . PHE B 2 265 ? 242.517 261.701 331.874 1.00 561.67 265 PHE B O 1
ATOM 6968 N N . GLU B 2 266 ? 244.390 260.878 332.822 1.00 554.69 266 GLU B N 1
ATOM 6969 C CA . GLU B 2 266 ? 244.683 259.953 331.732 1.00 555.15 266 GLU B CA 1
ATOM 6970 C C . GLU B 2 266 ? 245.439 258.724 332.231 1.00 548.29 266 GLU B C 1
ATOM 6971 O O . GLU B 2 266 ? 246.112 258.774 333.263 1.00 540.13 266 GLU B O 1
ATOM 6977 N N . TRP B 2 267 ? 245.340 257.628 331.481 1.00 549.15 267 TRP B N 1
ATOM 6978 C CA . TRP B 2 267 ? 246.075 256.401 331.790 1.00 539.65 267 TRP B CA 1
ATOM 6979 C C . TRP B 2 267 ? 247.512 256.466 331.291 1.00 539.20 267 TRP B C 1
ATOM 6980 O O . TRP B 2 267 ? 247.782 256.992 330.212 1.00 533.56 267 TRP B O 1
ATOM 6991 N N . CYS B 2 268 ? 248.428 255.889 332.063 1.00 529.56 268 CYS B N 1
ATOM 6992 C CA . CYS B 2 268 ? 249.831 255.811 331.657 1.00 513.54 268 CYS B CA 1
ATOM 6993 C C . CYS B 2 268 ? 250.164 254.407 331.175 1.00 513.15 268 CYS B C 1
ATOM 6994 O O . CYS B 2 268 ? 251.328 254.052 330.988 1.00 495.29 268 CYS B O 1
ATOM 6997 N N . GLY B 2 269 ? 249.121 253.608 331.003 1.00 523.56 269 GLY B N 1
ATOM 6998 C CA . GLY B 2 269 ? 249.244 252.202 330.649 1.00 526.68 269 GLY B CA 1
ATOM 6999 C C . GLY B 2 269 ? 247.971 251.477 331.045 1.00 537.45 269 GLY B C 1
ATOM 7000 O O . GLY B 2 269 ? 246.925 252.100 331.211 1.00 541.24 269 GLY B O 1
ATOM 7001 N N . ASN B 2 270 ? 248.042 250.161 331.188 1.00 538.08 270 ASN B N 1
ATOM 7002 C CA . ASN B 2 270 ? 246.855 249.397 331.554 1.00 549.36 270 ASN B CA 1
ATOM 7003 C C . ASN B 2 270 ? 246.773 249.106 333.050 1.00 546.01 270 ASN B C 1
ATOM 7004 O O . ASN B 2 270 ? 245.801 248.514 333.517 1.00 550.24 270 ASN B O 1
ATOM 7009 N N . ASP B 2 271 ? 247.784 249.520 333.803 1.00 535.93 271 ASP B N 1
ATOM 7010 C CA . ASP B 2 271 ? 247.789 249.270 335.241 1.00 534.05 271 ASP B CA 1
ATOM 7011 C C . ASP B 2 271 ? 247.500 250.507 336.088 1.00 531.65 271 ASP B C 1
ATOM 7012 O O . ASP B 2 271 ? 247.039 250.381 337.221 1.00 531.83 271 ASP B O 1
ATOM 7017 N N . ALA B 2 272 ? 247.830 251.699 335.593 1.00 532.71 272 ALA B N 1
ATOM 7018 C CA . ALA B 2 272 ? 247.780 252.877 336.461 1.00 526.31 272 ALA B CA 1
ATOM 7019 C C . ALA B 2 272 ? 247.452 254.155 335.709 1.00 527.79 272 ALA B C 1
ATOM 7020 O O . ALA B 2 272 ? 247.632 254.247 334.492 1.00 528.87 272 ALA B O 1
ATOM 7022 N N . VAL B 2 273 ? 246.994 255.151 336.463 1.00 522.96 273 VAL B N 1
ATOM 7023 C CA . VAL B 2 273 ? 246.645 256.455 335.913 1.00 523.57 273 VAL B CA 1
ATOM 7024 C C . VAL B 2 273 ? 247.438 257.578 336.557 1.00 517.57 273 VAL B C 1
ATOM 7025 O O . VAL B 2 273 ? 247.949 257.430 337.668 1.00 511.67 273 VAL B O 1
ATOM 7029 N N . VAL B 2 274 ? 247.512 258.715 335.870 1.00 520.86 274 VAL B N 1
ATOM 7030 C CA . VAL B 2 274 ? 248.220 259.873 336.403 1.00 516.12 274 VAL B CA 1
ATOM 7031 C C . VAL B 2 274 ? 247.290 261.082 336.513 1.00 515.89 274 VAL B C 1
ATOM 7032 O O . VAL B 2 274 ? 246.607 261.448 335.555 1.00 525.46 274 VAL B O 1
ATOM 7036 N N . ILE B 2 275 ? 247.251 261.683 337.699 1.00 506.53 275 ILE B N 1
ATOM 7037 C CA . ILE B 2 275 ? 246.378 262.821 337.978 1.00 511.81 275 ILE B CA 1
ATOM 7038 C C . ILE B 2 275 ? 247.189 264.094 338.209 1.00 512.50 275 ILE B C 1
ATOM 7039 O O . ILE B 2 275 ? 248.122 264.098 339.011 1.00 505.46 275 ILE B O 1
ATOM 7044 N N . ALA B 2 276 ? 246.841 265.174 337.503 1.00 522.03 276 ALA B N 1
ATOM 7045 C CA . ALA B 2 276 ? 247.577 266.429 337.642 1.00 524.78 276 ALA B CA 1
ATOM 7046 C C . ALA B 2 276 ? 247.356 267.065 339.008 1.00 534.11 276 ALA B C 1
ATOM 7047 O O . ALA B 2 276 ? 248.260 267.681 339.567 1.00 531.07 276 ALA B O 1
ATOM 7049 N N . TRP B 2 277 ? 246.129 266.919 339.511 1.00 542.29 277 TRP B N 1
ATOM 7050 C CA . TRP B 2 277 ? 245.682 267.510 340.768 1.00 556.27 277 TRP B CA 1
ATOM 7051 C C . TRP B 2 277 ? 246.405 268.810 341.061 1.00 558.78 277 TRP B C 1
ATOM 7052 O O . TRP B 2 277 ? 247.176 268.910 342.017 1.00 556.35 277 TRP B O 1
ATOM 7063 N N . ASP B 2 278 ? 246.129 269.815 340.246 1.00 556.26 278 ASP B N 1
ATOM 7064 C CA . ASP B 2 278 ? 246.722 271.136 340.422 1.00 556.59 278 ASP B CA 1
ATOM 7065 C C . ASP B 2 278 ? 248.251 271.082 340.425 1.00 542.21 278 ASP B C 1
ATOM 7066 O O . ASP B 2 278 ? 248.868 270.902 339.377 1.00 543.60 278 ASP B O 1
ATOM 7071 N N . ASP B 2 279 ? 248.862 271.310 341.588 1.00 550.91 279 ASP B N 1
ATOM 7072 C CA . ASP B 2 279 ? 250.317 271.407 341.688 1.00 541.65 279 ASP B CA 1
ATOM 7073 C C . ASP B 2 279 ? 251.028 270.136 342.170 1.00 535.73 279 ASP B C 1
ATOM 7074 O O . ASP B 2 279 ? 252.229 270.174 342.438 1.00 527.81 279 ASP B O 1
ATOM 7079 N N . GLU B 2 280 ? 250.315 269.017 342.276 1.00 534.92 280 GLU B N 1
ATOM 7080 C CA . GLU B 2 280 ? 250.959 267.766 342.696 1.00 525.82 280 GLU B CA 1
ATOM 7081 C C . GLU B 2 280 ? 250.484 266.582 341.854 1.00 513.46 280 GLU B C 1
ATOM 7082 O O . GLU B 2 280 ? 249.289 266.407 341.644 1.00 529.10 280 GLU B O 1
ATOM 7088 N N . VAL B 2 281 ? 251.415 265.759 341.377 1.00 505.81 281 VAL B N 1
ATOM 7089 C CA . VAL B 2 281 ? 251.035 264.645 340.511 1.00 501.53 281 VAL B CA 1
ATOM 7090 C C . VAL B 2 281 ? 250.873 263.341 341.272 1.00 496.26 281 VAL B C 1
ATOM 7091 O O . VAL B 2 281 ? 251.768 262.919 342.008 1.00 494.58 281 VAL B O 1
ATOM 7095 N N . HIS B 2 282 ? 249.727 262.696 341.070 1.00 492.58 282 HIS B N 1
ATOM 7096 C CA . HIS B 2 282 ? 249.403 261.437 341.733 1.00 497.32 282 HIS B CA 1
ATOM 7097 C C . HIS B 2 282 ? 249.348 260.253 340.769 1.00 500.24 282 HIS B C 1
ATOM 7098 O O . HIS B 2 282 ? 248.597 260.268 339.793 1.00 497.10 282 HIS B O 1
ATOM 7105 N N . LEU B 2 283 ? 250.125 259.210 341.067 1.00 500.45 283 LEU B N 1
ATOM 7106 C CA . LEU B 2 283 ? 250.098 257.979 340.285 1.00 505.07 283 LEU B CA 1
ATOM 7107 C C . LEU B 2 283 ? 249.375 256.888 341.058 1.00 513.47 283 LEU B C 1
ATOM 7108 O O . LEU B 2 283 ? 249.790 256.524 342.160 1.00 505.85 283 LEU B O 1
ATOM 7113 N N . VAL B 2 284 ? 248.286 256.381 340.499 1.00 512.65 284 VAL B N 1
ATOM 7114 C CA . VAL B 2 284 ? 247.489 255.387 341.208 1.00 517.31 284 VAL B CA 1
ATOM 7115 C C . VAL B 2 284 ? 247.596 254.021 340.552 1.00 519.09 284 VAL B C 1
ATOM 7116 O O . VAL B 2 284 ? 247.217 253.845 339.394 1.00 521.53 284 VAL B O 1
ATOM 7120 N N . GLY B 2 285 ? 248.126 253.059 341.302 1.00 520.79 285 GLY B N 1
ATOM 7121 C CA . GLY B 2 285 ? 248.341 251.712 340.793 1.00 521.90 285 GLY B CA 1
ATOM 7122 C C . GLY B 2 285 ? 247.056 250.894 340.851 1.00 523.61 285 GLY B C 1
ATOM 7123 O O . GLY B 2 285 ? 246.046 251.354 341.383 1.00 523.46 285 GLY B O 1
ATOM 7124 N N . PRO B 2 286 ? 247.095 249.665 340.334 1.00 523.21 286 PRO B N 1
ATOM 7125 C CA . PRO B 2 286 ? 245.994 248.723 340.221 1.00 520.66 286 PRO B CA 1
ATOM 7126 C C . PRO B 2 286 ? 245.524 248.235 341.586 1.00 515.88 286 PRO B C 1
ATOM 7127 O O . PRO B 2 286 ? 244.411 247.731 341.727 1.00 512.60 286 PRO B O 1
ATOM 7131 N N . SER B 2 287 ? 246.383 248.387 342.589 1.00 517.60 287 SER B N 1
ATOM 7132 C CA . SER B 2 287 ? 246.068 247.970 343.949 1.00 515.35 287 SER B CA 1
ATOM 7133 C C . SER B 2 287 ? 245.429 249.103 344.739 1.00 516.50 287 SER B C 1
ATOM 7134 O O . SER B 2 287 ? 244.994 248.914 345.875 1.00 516.51 287 SER B O 1
ATOM 7137 N N . GLY B 2 288 ? 245.417 250.294 344.150 1.00 519.60 288 GLY B N 1
ATOM 7138 C CA . GLY B 2 288 ? 244.930 251.484 344.833 1.00 524.15 288 GLY B CA 1
ATOM 7139 C C . GLY B 2 288 ? 246.075 252.251 345.486 1.00 526.15 288 GLY B C 1
ATOM 7140 O O . GLY B 2 288 ? 245.889 253.367 345.971 1.00 530.01 288 GLY B O 1
ATOM 7141 N N . SER B 2 289 ? 247.264 251.654 345.498 1.00 525.38 289 SER B N 1
ATOM 7142 C CA . SER B 2 289 ? 248.424 252.308 346.089 1.00 523.24 289 SER B CA 1
ATOM 7143 C C . SER B 2 289 ? 248.762 253.579 345.314 1.00 522.85 289 SER B C 1
ATOM 7144 O O . SER B 2 289 ? 248.656 253.618 344.086 1.00 524.43 289 SER B O 1
ATOM 7147 N N . LEU B 2 290 ? 249.149 254.625 346.036 1.00 524.70 290 LEU B N 1
ATOM 7148 C CA . LEU B 2 290 ? 249.379 255.933 345.429 1.00 523.74 290 LEU B CA 1
ATOM 7149 C C . LEU B 2 290 ? 250.818 256.422 345.570 1.00 521.42 290 LEU B C 1
ATOM 7150 O O . LEU B 2 290 ? 251.354 256.489 346.677 1.00 519.85 290 LEU B O 1
ATOM 7155 N N . ALA B 2 291 ? 251.418 256.824 344.448 1.00 516.59 291 ALA B N 1
ATOM 7156 C CA . ALA B 2 291 ? 252.739 257.451 344.467 1.00 512.03 291 ALA B CA 1
ATOM 7157 C C . ALA B 2 291 ? 252.619 258.934 344.119 1.00 507.15 291 ALA B C 1
ATOM 7158 O O . ALA B 2 291 ? 251.678 259.342 343.439 1.00 510.32 291 ALA B O 1
ATOM 7160 N N . ARG B 2 292 ? 253.564 259.745 344.593 1.00 505.42 292 ARG B N 1
ATOM 7161 C CA . ARG B 2 292 ? 253.504 261.184 344.342 1.00 501.76 292 ARG B CA 1
ATOM 7162 C C . ARG B 2 292 ? 254.780 261.734 343.717 1.00 494.05 292 ARG B C 1
ATOM 7163 O O . ARG B 2 292 ? 255.885 261.294 344.039 1.00 490.50 292 ARG B O 1
ATOM 7171 N N . PHE B 2 293 ? 254.614 262.741 342.861 1.00 491.92 293 PHE B N 1
ATOM 7172 C CA . PHE B 2 293 ? 255.739 263.462 342.274 1.00 488.55 293 PHE B CA 1
ATOM 7173 C C . PHE B 2 293 ? 255.576 264.958 342.530 1.00 491.02 293 PHE B C 1
ATOM 7174 O O . PHE B 2 293 ? 254.461 265.486 342.499 1.00 494.81 293 PHE B O 1
ATOM 7182 N N . PHE B 2 294 ? 256.681 265.642 342.810 1.00 487.83 294 PHE B N 1
ATOM 7183 C CA . PHE B 2 294 ? 256.594 267.035 343.236 1.00 489.12 294 PHE B CA 1
ATOM 7184 C C . PHE B 2 294 ? 257.350 267.994 342.324 1.00 482.23 294 PHE B C 1
ATOM 7185 O O . PHE B 2 294 ? 258.467 267.712 341.888 1.00 474.64 294 PHE B O 1
ATOM 7193 N N . TYR B 2 295 ? 256.723 269.138 342.059 1.00 486.21 295 TYR B N 1
ATOM 7194 C CA . TYR B 2 295 ? 257.286 270.190 341.218 1.00 490.27 295 TYR B CA 1
ATOM 7195 C C . TYR B 2 295 ? 257.040 271.557 341.851 1.00 504.37 295 TYR B C 1
ATOM 7196 O O . TYR B 2 295 ? 256.138 271.711 342.673 1.00 509.19 295 TYR B O 1
ATOM 7205 N N . ASP B 2 296 ? 257.858 272.542 341.488 1.00 513.34 296 ASP B N 1
ATOM 7206 C CA . ASP B 2 296 ? 257.753 273.880 342.063 1.00 521.62 296 ASP B CA 1
ATOM 7207 C C . ASP B 2 296 ? 256.926 274.847 341.213 1.00 521.82 296 ASP B C 1
ATOM 7208 O O . ASP B 2 296 ? 256.862 276.040 341.511 1.00 523.43 296 ASP B O 1
ATOM 7213 N N . SER B 2 297 ? 256.290 274.334 340.165 1.00 520.67 297 SER B N 1
ATOM 7214 C CA . SER B 2 297 ? 255.441 275.155 339.307 1.00 517.02 297 SER B CA 1
ATOM 7215 C C . SER B 2 297 ? 254.117 275.470 339.997 1.00 515.29 297 SER B C 1
ATOM 7216 O O . SER B 2 297 ? 253.710 274.763 340.920 1.00 518.16 297 SER B O 1
ATOM 7219 N N . GLY B 2 298 ? 253.438 276.528 339.549 1.00 511.54 298 GLY B N 1
ATOM 7220 C CA . GLY B 2 298 ? 252.138 276.876 340.113 1.00 512.00 298 GLY B CA 1
ATOM 7221 C C . GLY B 2 298 ? 251.095 275.811 339.795 1.00 516.91 298 GLY B C 1
ATOM 7222 O O . GLY B 2 298 ? 250.256 275.480 340.635 1.00 526.71 298 GLY B O 1
ATOM 7223 N N . ARG B 2 299 ? 251.175 275.257 338.590 1.00 514.53 299 ARG B N 1
ATOM 7224 C CA . ARG B 2 299 ? 250.295 274.175 338.166 1.00 518.42 299 ARG B CA 1
ATOM 7225 C C . ARG B 2 299 ? 251.072 273.145 337.362 1.00 511.33 299 ARG B C 1
ATOM 7226 O O . ARG B 2 299 ? 251.967 273.492 336.593 1.00 503.07 299 ARG B O 1
ATOM 7234 N N . ILE B 2 300 ? 250.711 271.879 337.504 1.00 518.47 300 ILE B N 1
ATOM 7235 C CA . ILE B 2 300 ? 251.338 270.852 336.694 1.00 502.67 300 ILE B CA 1
ATOM 7236 C C . ILE B 2 300 ? 250.369 270.342 335.647 1.00 499.27 300 ILE B C 1
ATOM 7237 O O . ILE B 2 300 ? 249.266 269.905 335.967 1.00 507.34 300 ILE B O 1
ATOM 7242 N N . HIS B 2 301 ? 250.786 270.391 334.394 1.00 483.34 301 HIS B N 1
ATOM 7243 C CA . HIS B 2 301 ? 249.955 269.899 333.311 1.00 474.48 301 HIS B CA 1
ATOM 7244 C C . HIS B 2 301 ? 250.473 268.561 332.819 1.00 462.87 301 HIS B C 1
ATOM 7245 O O . HIS B 2 301 ? 251.679 268.371 332.654 1.00 451.35 301 HIS B O 1
ATOM 7252 N N . LEU B 2 302 ? 249.559 267.629 332.602 1.00 471.89 302 LEU B N 1
ATOM 7253 C CA . LEU B 2 302 ? 249.937 266.310 332.129 1.00 454.25 302 LEU B CA 1
ATOM 7254 C C . LEU B 2 302 ? 249.769 266.185 330.631 1.00 435.76 302 LEU B C 1
ATOM 7255 O O . LEU B 2 302 ? 248.878 266.790 330.036 1.00 436.68 302 LEU B O 1
ATOM 7260 N N . ILE B 2 303 ? 250.642 265.392 330.037 1.00 423.54 303 ILE B N 1
ATOM 7261 C CA . ILE B 2 303 ? 250.668 265.173 328.608 1.00 416.94 303 ILE B CA 1
ATOM 7262 C C . ILE B 2 303 ? 250.128 263.787 328.252 1.00 422.49 303 ILE B C 1
ATOM 7263 O O . ILE B 2 303 ? 250.805 262.783 328.478 1.00 424.61 303 ILE B O 1
ATOM 7268 N N . PRO B 2 304 ? 248.934 263.714 327.655 1.00 420.87 304 PRO B N 1
ATOM 7269 C CA . PRO B 2 304 ? 248.186 262.509 327.343 1.00 443.98 304 PRO B CA 1
ATOM 7270 C C . PRO B 2 304 ? 248.734 261.816 326.103 1.00 438.17 304 PRO B C 1
ATOM 7271 O O . PRO B 2 304 ? 248.097 261.799 325.050 1.00 435.10 304 PRO B O 1
ATOM 7275 N N . ASP B 2 305 ? 249.932 261.262 326.240 1.00 437.88 305 ASP B N 1
ATOM 7276 C CA . ASP B 2 305 ? 250.612 260.564 325.155 1.00 448.68 305 ASP B CA 1
ATOM 7277 C C . ASP B 2 305 ? 250.055 259.151 325.017 1.00 459.47 305 ASP B C 1
ATOM 7278 O O . ASP B 2 305 ? 249.155 258.755 325.758 1.00 463.60 305 ASP B O 1
ATOM 7283 N N . PHE B 2 306 ? 250.580 258.397 324.062 1.00 463.11 306 PHE B N 1
ATOM 7284 C CA . PHE B 2 306 ? 250.124 257.033 323.839 1.00 462.21 306 PHE B CA 1
ATOM 7285 C C . PHE B 2 306 ? 250.821 256.062 324.777 1.00 466.88 306 PHE B C 1
ATOM 7286 O O . PHE B 2 306 ? 252.049 256.000 324.825 1.00 465.31 306 PHE B O 1
ATOM 7294 N N . ASP B 2 307 ? 250.030 255.299 325.522 1.00 471.69 307 ASP B N 1
ATOM 7295 C CA . ASP B 2 307 ? 250.566 254.319 326.457 1.00 482.66 307 ASP B CA 1
ATOM 7296 C C . ASP B 2 307 ? 251.586 254.951 327.400 1.00 476.29 307 ASP B C 1
ATOM 7297 O O . ASP B 2 307 ? 252.660 254.396 327.628 1.00 463.71 307 ASP B O 1
ATOM 7302 N N . GLY B 2 308 ? 251.237 256.109 327.954 1.00 479.48 308 GLY B N 1
ATOM 7303 C CA . GLY B 2 308 ? 252.095 256.798 328.914 1.00 471.36 308 GLY B CA 1
ATOM 7304 C C . GLY B 2 308 ? 251.689 258.258 329.069 1.00 465.41 308 GLY B C 1
ATOM 7305 O O . GLY B 2 308 ? 250.990 258.809 328.222 1.00 462.21 308 GLY B O 1
ATOM 7306 N N . VAL B 2 309 ? 252.133 258.883 330.158 1.00 461.26 309 VAL B N 1
ATOM 7307 C CA . VAL B 2 309 ? 251.835 260.289 330.412 1.00 448.23 309 VAL B CA 1
ATOM 7308 C C . VAL B 2 309 ? 253.106 261.063 330.742 1.00 438.02 309 VAL B C 1
ATOM 7309 O O . VAL B 2 309 ? 253.859 260.677 331.632 1.00 441.67 309 VAL B O 1
ATOM 7313 N N . ARG B 2 310 ? 253.335 262.171 330.051 1.00 424.71 310 ARG B N 1
ATOM 7314 C CA . ARG B 2 310 ? 254.503 262.982 330.369 1.00 422.34 310 ARG B CA 1
ATOM 7315 C C . ARG B 2 310 ? 254.103 264.124 331.291 1.00 421.20 310 ARG B C 1
ATOM 7316 O O . ARG B 2 310 ? 253.000 264.660 331.194 1.00 421.33 310 ARG B O 1
ATOM 7324 N N . ILE B 2 311 ? 254.992 264.481 332.204 1.00 418.65 311 ILE B N 1
ATOM 7325 C CA . ILE B 2 311 ? 254.716 265.556 333.143 1.00 423.43 311 ILE B CA 1
ATOM 7326 C C . ILE B 2 311 ? 255.476 266.813 332.749 1.00 416.25 311 ILE B C 1
ATOM 7327 O O . ILE B 2 311 ? 256.702 266.800 332.613 1.00 409.85 311 ILE B O 1
ATOM 7332 N N . LEU B 2 312 ? 254.739 267.895 332.544 1.00 418.17 312 LEU B N 1
ATOM 7333 C CA . LEU B 2 312 ? 255.328 269.147 332.102 1.00 416.72 312 LEU B CA 1
ATOM 7334 C C . LEU B 2 312 ? 256.056 269.868 333.233 1.00 418.53 312 LEU B C 1
ATOM 7335 O O . LEU B 2 312 ? 255.512 270.047 334.323 1.00 430.46 312 LEU B O 1
ATOM 7340 N N . ALA B 2 313 ? 257.272 270.323 332.946 1.00 412.71 313 ALA B N 1
ATOM 7341 C CA . ALA B 2 313 ? 258.035 271.161 333.864 1.00 415.70 313 ALA B CA 1
ATOM 7342 C C . ALA B 2 313 ? 258.993 272.037 333.062 1.00 410.83 313 ALA B C 1
ATOM 7343 O O . ALA B 2 313 ? 259.307 271.729 331.912 1.00 405.38 313 ALA B O 1
ATOM 7345 N N . ASN B 2 314 ? 259.422 273.149 333.651 1.00 411.86 314 ASN B N 1
ATOM 7346 C CA . ASN B 2 314 ? 260.279 274.095 332.947 1.00 413.00 314 ASN B CA 1
ATOM 7347 C C . ASN B 2 314 ? 261.742 273.670 332.893 1.00 406.99 314 ASN B C 1
ATOM 7348 O O . ASN B 2 314 ? 262.468 274.061 331.981 1.00 405.23 314 ASN B O 1
ATOM 7353 N N . ASP B 2 315 ? 262.187 272.892 333.875 1.00 406.15 315 ASP B N 1
ATOM 7354 C CA . ASP B 2 315 ? 263.585 272.482 333.926 1.00 403.60 315 ASP B CA 1
ATOM 7355 C C . ASP B 2 315 ? 263.840 271.171 333.193 1.00 391.33 315 ASP B C 1
ATOM 7356 O O . ASP B 2 315 ? 264.938 270.939 332.686 1.00 385.38 315 ASP B O 1
ATOM 7361 N N . ARG B 2 316 ? 262.830 270.312 333.146 1.00 391.83 316 ARG B N 1
ATOM 7362 C CA . ARG B 2 316 ? 262.959 269.018 332.489 1.00 386.70 316 ARG B CA 1
ATOM 7363 C C . ARG B 2 316 ? 261.605 268.480 332.065 1.00 391.05 316 ARG B C 1
ATOM 7364 O O . ARG B 2 316 ? 260.576 268.865 332.614 1.00 394.00 316 ARG B O 1
ATOM 7372 N N . CYS B 2 317 ? 261.606 267.533 331.139 1.00 387.17 317 CYS B N 1
ATOM 7373 C CA . CYS B 2 317 ? 260.386 266.784 330.870 1.00 394.97 317 CYS B CA 1
ATOM 7374 C C . CYS B 2 317 ? 260.447 265.437 331.574 1.00 406.70 317 CYS B C 1
ATOM 7375 O O . CYS B 2 317 ? 261.349 264.642 331.318 1.00 407.42 317 CYS B O 1
ATOM 7378 N N . ASP B 2 318 ? 259.489 265.180 332.456 1.00 414.42 318 ASP B N 1
ATOM 7379 C CA . ASP B 2 318 ? 259.448 263.915 333.181 1.00 424.94 318 ASP B CA 1
ATOM 7380 C C . ASP B 2 318 ? 258.443 262.963 332.557 1.00 429.80 318 ASP B C 1
ATOM 7381 O O . ASP B 2 318 ? 257.239 263.106 332.760 1.00 431.20 318 ASP B O 1
ATOM 7386 N N . PHE B 2 319 ? 258.921 261.976 331.814 1.00 434.44 319 PHE B N 1
ATOM 7387 C CA . PHE B 2 319 ? 257.994 261.059 331.165 1.00 437.53 319 PHE B CA 1
ATOM 7388 C C . PHE B 2 319 ? 257.640 259.913 332.094 1.00 446.20 319 PHE B C 1
ATOM 7389 O O . PHE B 2 319 ? 258.471 259.053 332.369 1.00 446.43 319 PHE B O 1
ATOM 7397 N N . LEU B 2 320 ? 256.404 259.916 332.592 1.00 449.45 320 LEU B N 1
ATOM 7398 C CA . LEU B 2 320 ? 255.960 258.890 333.523 1.00 455.57 320 LEU B CA 1
ATOM 7399 C C . LEU B 2 320 ? 255.152 257.838 332.785 1.00 456.43 320 LEU B C 1
ATOM 7400 O O . LEU B 2 320 ? 254.087 258.120 332.236 1.00 459.65 320 LEU B O 1
ATOM 7405 N N . GLN B 2 321 ? 255.684 256.631 332.740 1.00 453.84 321 GLN B N 1
ATOM 7406 C CA . GLN B 2 321 ? 255.082 255.584 331.941 1.00 452.11 321 GLN B CA 1
ATOM 7407 C C . GLN B 2 321 ? 254.975 254.276 332.703 1.00 456.71 321 GLN B C 1
ATOM 7408 O O . GLN B 2 321 ? 255.886 253.901 333.444 1.00 455.13 321 GLN B O 1
ATOM 7414 N N . LYS B 2 322 ? 253.895 253.544 332.468 1.00 464.94 322 LYS B N 1
ATOM 7415 C CA . LYS B 2 322 ? 253.810 252.181 332.958 1.00 466.62 322 LYS B CA 1
ATOM 7416 C C . LYS B 2 322 ? 254.768 251.341 332.142 1.00 450.03 322 LYS B C 1
ATOM 7417 O O . LYS B 2 322 ? 254.766 251.419 330.916 1.00 438.34 322 LYS B O 1
ATOM 7423 N N . VAL B 2 323 ? 255.593 250.548 332.802 1.00 453.81 323 VAL B N 1
ATOM 7424 C CA . VAL B 2 323 ? 256.601 249.797 332.079 1.00 442.78 323 VAL B CA 1
ATOM 7425 C C . VAL B 2 323 ? 255.949 248.675 331.263 1.00 438.93 323 VAL B C 1
ATOM 7426 O O . VAL B 2 323 ? 255.212 247.861 331.820 1.00 443.07 323 VAL B O 1
ATOM 7430 N N . PRO B 2 324 ? 256.166 248.643 329.936 1.00 426.71 324 PRO B N 1
ATOM 7431 C CA . PRO B 2 324 ? 255.749 247.602 329.009 1.00 421.83 324 PRO B CA 1
ATOM 7432 C C . PRO B 2 324 ? 256.293 246.248 329.428 1.00 417.99 324 PRO B C 1
ATOM 7433 O O . PRO B 2 324 ? 257.327 246.169 330.084 1.00 412.90 324 PRO B O 1
ATOM 7437 N N . ASP B 2 325 ? 255.589 245.183 329.066 1.00 413.96 325 ASP B N 1
ATOM 7438 C CA . ASP B 2 325 ? 255.975 243.846 329.499 1.00 411.42 325 ASP B CA 1
ATOM 7439 C C . ASP B 2 325 ? 257.347 243.458 328.969 1.00 407.45 325 ASP B C 1
ATOM 7440 O O . ASP B 2 325 ? 258.138 242.827 329.671 1.00 411.87 325 ASP B O 1
ATOM 7445 N N . VAL B 2 326 ? 257.642 243.871 327.744 1.00 401.81 326 VAL B N 1
ATOM 7446 C CA . VAL B 2 326 ? 258.956 243.618 327.165 1.00 397.06 326 VAL B CA 1
ATOM 7447 C C . VAL B 2 326 ? 260.040 244.441 327.853 1.00 408.20 326 VAL B C 1
ATOM 7448 O O . VAL B 2 326 ? 261.210 244.062 327.842 1.00 412.49 326 VAL B O 1
ATOM 7452 N N . ILE B 2 327 ? 259.645 245.549 328.475 1.00 406.46 327 ILE B N 1
ATOM 7453 C CA . ILE B 2 327 ? 260.568 246.373 329.246 1.00 412.98 327 ILE B CA 1
ATOM 7454 C C . ILE B 2 327 ? 260.735 245.823 330.664 1.00 423.95 327 ILE B C 1
ATOM 7455 O O . ILE B 2 327 ? 261.840 245.815 331.206 1.00 430.23 327 ILE B O 1
ATOM 7460 N N . GLU B 2 328 ? 259.641 245.349 331.262 1.00 419.79 328 GLU B N 1
ATOM 7461 C CA . GLU B 2 328 ? 259.695 244.823 332.625 1.00 432.46 328 GLU B CA 1
ATOM 7462 C C . GLU B 2 328 ? 260.643 243.640 332.707 1.00 441.32 328 GLU B C 1
ATOM 7463 O O . GLU B 2 328 ? 261.283 243.416 333.733 1.00 456.38 328 GLU B O 1
ATOM 7469 N N . GLU B 2 329 ? 260.727 242.867 331.633 1.00 437.19 329 GLU B N 1
ATOM 7470 C CA . GLU B 2 329 ? 261.568 241.680 331.632 1.00 460.26 329 GLU B CA 1
ATOM 7471 C C . GLU B 2 329 ? 263.037 241.974 331.319 1.00 474.25 329 GLU B C 1
ATOM 7472 O O . GLU B 2 329 ? 263.871 241.075 331.387 1.00 504.30 329 GLU B O 1
ATOM 7478 N N . VAL B 2 330 ? 263.356 243.218 330.966 1.00 462.94 330 VAL B N 1
ATOM 7479 C CA . VAL B 2 330 ? 264.735 243.568 330.618 1.00 471.33 330 VAL B CA 1
ATOM 7480 C C . VAL B 2 330 ? 265.357 244.562 331.598 1.00 468.53 330 VAL B C 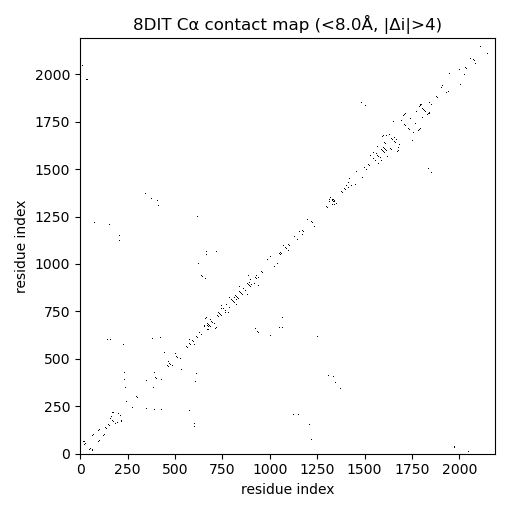1
ATOM 7481 O O . VAL B 2 330 ? 266.486 244.371 332.050 1.00 475.53 330 VAL B O 1
ATOM 7485 N N . PHE B 2 331 ? 264.622 245.619 331.928 1.00 455.91 331 PHE B N 1
ATOM 7486 C CA . PHE B 2 331 ? 265.110 246.642 332.849 1.00 458.41 331 PHE B CA 1
ATOM 7487 C C . PHE B 2 331 ? 264.328 246.642 334.153 1.00 466.29 331 PHE B C 1
ATOM 7488 O O . PHE B 2 331 ? 264.336 247.629 334.889 1.00 472.62 331 PHE B O 1
ATOM 7496 N N . GLY B 2 332 ? 263.636 245.545 334.426 1.00 470.84 332 GLY B N 1
ATOM 7497 C CA . GLY B 2 332 ? 262.767 245.468 335.592 1.00 487.64 332 GLY B CA 1
ATOM 7498 C C . GLY B 2 332 ? 263.566 245.405 336.884 1.00 510.42 332 GLY B C 1
ATOM 7499 O O . GLY B 2 332 ? 264.752 245.073 336.888 1.00 510.91 332 GLY B O 1
ATOM 7500 N N . LEU B 2 333 ? 262.907 245.725 337.987 1.00 516.19 333 LEU B N 1
ATOM 7501 C CA . LEU B 2 333 ? 263.573 245.790 339.277 1.00 524.31 333 LEU B CA 1
ATOM 7502 C C . LEU B 2 333 ? 263.610 244.423 339.938 1.00 532.41 333 LEU B C 1
ATOM 7503 O O . LEU B 2 333 ? 262.769 244.102 340.779 1.00 535.39 333 LEU B O 1
ATOM 7508 N N . GLY B 2 334 ? 264.589 243.614 339.545 1.00 534.72 334 GLY B N 1
ATOM 7509 C CA . GLY B 2 334 ? 264.715 242.260 340.071 1.00 543.59 334 GLY B CA 1
ATOM 7510 C C . GLY B 2 334 ? 263.896 241.243 339.282 1.00 550.40 334 GLY B C 1
ATOM 7511 O O . GLY B 2 334 ? 263.616 240.151 339.775 1.00 553.44 334 GLY B O 1
ATOM 7512 N N . ALA B 2 335 ? 263.543 241.586 338.046 1.00 545.62 335 ALA B N 1
ATOM 7513 C CA . ALA B 2 335 ? 262.829 240.658 337.174 1.00 555.77 335 ALA B CA 1
ATOM 7514 C C . ALA B 2 335 ? 263.643 239.381 336.984 1.00 571.98 335 ALA B C 1
ATOM 7515 O O . ALA B 2 335 ? 264.859 239.434 336.788 1.00 572.16 335 ALA B O 1
ATOM 7517 N N . ASP B 2 336 ? 262.970 238.233 337.054 1.00 576.97 336 ASP B N 1
ATOM 7518 C CA . ASP B 2 336 ? 263.635 236.938 336.947 1.00 580.63 336 ASP B CA 1
ATOM 7519 C C . ASP B 2 336 ? 263.586 236.355 335.539 1.00 590.07 336 ASP B C 1
ATOM 7520 O O . ASP B 2 336 ? 264.024 235.226 335.313 1.00 590.39 336 ASP B O 1
ATOM 7525 N N . SER B 2 337 ? 263.069 237.128 334.595 1.00 581.18 337 SER B N 1
ATOM 7526 C CA . SER B 2 337 ? 263.018 236.703 333.201 1.00 570.89 337 SER B CA 1
ATOM 7527 C C . SER B 2 337 ? 264.427 236.613 332.622 1.00 560.63 337 SER B C 1
ATOM 7528 O O . SER B 2 337 ? 265.282 237.431 332.958 1.00 570.64 337 SER B O 1
ATOM 7531 N N . PRO B 2 338 ? 264.685 235.651 331.728 1.00 558.76 338 PRO B N 1
ATOM 7532 C CA . PRO B 2 338 ? 265.945 235.443 331.040 1.00 545.52 338 PRO B CA 1
ATOM 7533 C C . PRO B 2 338 ? 266.312 236.673 330.217 1.00 537.22 338 PRO B C 1
ATOM 7534 O O . PRO B 2 338 ? 267.475 236.879 329.870 1.00 543.85 338 PRO B O 1
ATOM 7538 N N . ALA B 2 339 ? 265.320 237.505 329.924 1.00 536.89 339 ALA B N 1
ATOM 7539 C CA . ALA B 2 339 ? 265.565 238.749 329.212 1.00 531.14 339 ALA B CA 1
ATOM 7540 C C . ALA B 2 339 ? 266.322 239.728 330.112 1.00 528.66 339 ALA B C 1
ATOM 7541 O O . ALA B 2 339 ? 267.141 240.512 329.633 1.00 515.28 339 ALA B O 1
ATOM 7543 N N . SER B 2 340 ? 266.065 239.671 331.422 1.00 475.63 340 SER B N 1
ATOM 7544 C CA . SER B 2 340 ? 266.763 240.542 332.361 1.00 532.37 340 SER B CA 1
ATOM 7545 C C . SER B 2 340 ? 268.182 240.036 332.551 1.00 539.35 340 SER B C 1
ATOM 7546 O O . SER B 2 340 ? 269.108 240.811 332.799 1.00 534.18 340 SER B O 1
ATOM 7549 N N . ILE B 2 341 ? 268.350 238.730 332.375 1.00 544.72 341 ILE B N 1
ATOM 7550 C CA . ILE B 2 341 ? 269.665 238.110 332.429 1.00 545.44 341 ILE B CA 1
ATOM 7551 C C . ILE B 2 341 ? 270.521 238.592 331.263 1.00 569.70 341 ILE B C 1
ATOM 7552 O O . ILE B 2 341 ? 271.712 238.859 331.430 1.00 547.74 341 ILE B O 1
ATOM 7557 N N . LEU B 2 342 ? 269.910 238.727 330.086 1.00 534.70 342 LEU B N 1
ATOM 7558 C CA . LEU B 2 342 ? 270.635 239.247 328.932 1.00 523.61 342 LEU B CA 1
ATOM 7559 C C . LEU B 2 342 ? 271.111 240.672 329.184 1.00 518.76 342 LEU B C 1
ATOM 7560 O O . LEU B 2 342 ? 272.218 241.042 328.795 1.00 516.86 342 LEU B O 1
ATOM 7565 N N . LEU B 2 343 ? 270.282 241.475 329.846 1.00 512.78 343 LEU B N 1
ATOM 7566 C CA . LEU B 2 343 ? 270.678 242.846 330.142 1.00 505.83 343 LEU B CA 1
ATOM 7567 C C . LEU B 2 343 ? 271.755 242.875 331.213 1.00 512.10 343 LEU B C 1
ATOM 7568 O O . LEU B 2 343 ? 272.631 243.742 331.196 1.00 493.98 343 LEU B O 1
ATOM 7573 N N . ASP B 2 344 ? 271.713 241.912 332.128 1.00 522.10 344 ASP B N 1
ATOM 7574 C CA . ASP B 2 344 ? 272.768 241.799 333.122 1.00 513.39 344 ASP B CA 1
ATOM 7575 C C . ASP B 2 344 ? 274.080 241.492 332.417 1.00 507.99 344 ASP B C 1
ATOM 7576 O O . ASP B 2 344 ? 275.124 242.038 332.766 1.00 517.81 344 ASP B O 1
ATOM 7581 N N . ALA B 2 345 ? 274.013 240.640 331.394 1.00 524.08 345 ALA B N 1
ATOM 7582 C CA . ALA B 2 345 ? 275.194 240.290 330.615 1.00 555.75 345 ALA B CA 1
ATOM 7583 C C . ALA B 2 345 ? 275.802 241.536 329.987 1.00 516.59 345 ALA B C 1
ATOM 7584 O O . ALA B 2 345 ? 277.023 241.667 329.911 1.00 512.91 345 ALA B O 1
ATOM 7586 N N . VAL B 2 346 ? 274.947 242.459 329.557 1.00 506.84 346 VAL B N 1
ATOM 7587 C CA . VAL B 2 346 ? 275.412 243.707 328.966 1.00 520.67 346 VAL B CA 1
ATOM 7588 C C . VAL B 2 346 ? 276.129 244.564 330.001 1.00 518.78 346 VAL B C 1
ATOM 7589 O O . VAL B 2 346 ? 277.199 245.105 329.727 1.00 522.64 346 VAL B O 1
ATOM 7593 N N . GLU B 2 347 ? 275.554 244.672 331.195 1.00 499.88 347 GLU B N 1
ATOM 7594 C CA . GLU B 2 347 ? 276.208 245.421 332.263 1.00 510.90 347 GLU B CA 1
ATOM 7595 C C . GLU B 2 347 ? 277.533 244.762 332.631 1.00 502.95 347 GLU B C 1
ATOM 7596 O O . GLU B 2 347 ? 278.530 245.442 332.885 1.00 600.00 347 GLU B O 1
ATOM 7602 N N . GLN B 2 348 ? 277.548 243.432 332.626 1.00 522.28 348 GLN B N 1
ATOM 7603 C CA . GLN B 2 348 ? 278.767 242.688 332.897 1.00 586.76 348 GLN B CA 1
ATOM 7604 C C . GLN B 2 348 ? 279.769 242.893 331.763 1.00 595.20 348 GLN B C 1
ATOM 7605 O O . GLN B 2 348 ? 280.976 242.929 331.992 1.00 600.00 348 GLN B O 1
ATOM 7611 N N . LEU B 2 349 ? 279.265 243.056 330.540 1.00 579.48 349 LEU B N 1
ATOM 7612 C CA . LEU B 2 349 ? 280.128 243.315 329.391 1.00 543.42 349 LEU B CA 1
ATOM 7613 C C . LEU B 2 349 ? 280.823 244.662 329.531 1.00 546.05 349 LEU B C 1
ATOM 7614 O O . LEU B 2 349 ? 282.018 244.784 329.265 1.00 567.32 349 LEU B O 1
ATOM 7619 N N . GLU B 2 350 ? 280.075 245.672 329.969 1.00 600.00 350 GLU B N 1
ATOM 7620 C CA . GLU B 2 350 ? 280.628 247.010 330.151 1.00 532.61 350 GLU B CA 1
ATOM 7621 C C . GLU B 2 350 ? 281.743 246.994 331.190 1.00 540.08 350 GLU B C 1
ATOM 7622 O O . GLU B 2 350 ? 282.726 247.726 331.077 1.00 600.00 350 GLU B O 1
ATOM 7628 N N . MET B 2 351 ? 281.588 246.137 332.195 1.00 545.11 351 MET B N 1
ATOM 7629 C CA . MET B 2 351 ? 282.562 246.003 333.272 1.00 600.00 351 MET B CA 1
ATOM 7630 C C . MET B 2 351 ? 283.636 244.958 332.960 1.00 600.00 351 MET B C 1
ATOM 7631 O O . MET B 2 351 ? 284.494 244.677 333.797 1.00 600.00 351 MET B O 1
ATOM 7636 N N . LYS B 2 352 ? 283.569 244.369 331.767 1.00 600.00 352 LYS B N 1
ATOM 7637 C CA . LYS B 2 352 ? 284.504 243.326 331.345 1.00 600.00 352 LYS B CA 1
ATOM 7638 C C . LYS B 2 352 ? 284.507 242.135 332.301 1.00 600.00 352 LYS B C 1
ATOM 7639 O O . LYS B 2 352 ? 285.556 241.557 332.589 1.00 600.00 352 LYS B O 1
ATOM 7645 N N . SER B 2 353 ? 283.325 241.754 332.763 1.00 600.00 353 SER B N 1
ATOM 7646 C CA . SER B 2 353 ? 283.158 240.588 333.618 1.00 600.00 353 SER B CA 1
ATOM 7647 C C . SER B 2 353 ? 282.822 239.346 332.791 1.00 600.00 353 SER B C 1
ATOM 7648 O O . SER B 2 353 ? 282.059 239.433 331.829 1.00 600.00 353 SER B O 1
ATOM 7651 N N . PRO B 2 354 ? 283.371 238.181 333.156 1.00 600.00 354 PRO B N 1
ATOM 7652 C CA . PRO B 2 354 ? 283.185 236.891 332.509 1.00 600.00 354 PRO B CA 1
ATOM 7653 C C . PRO B 2 354 ? 281.742 236.414 332.618 1.00 600.00 354 PRO B C 1
ATOM 7654 O O . PRO B 2 354 ? 281.307 235.534 331.872 1.00 600.00 354 PRO B O 1
ATOM 7658 N N . LYS B 2 355 ? 280.993 237.017 333.539 1.00 600.00 355 LYS B N 1
ATOM 7659 C CA . LYS B 2 355 ? 279.591 236.676 333.727 1.00 600.00 355 LYS B CA 1
ATOM 7660 C C . LYS B 2 355 ? 278.787 237.037 332.487 1.00 600.00 355 LYS B C 1
ATOM 7661 O O . LYS B 2 355 ? 277.691 236.523 332.272 1.00 587.19 355 LYS B O 1
ATOM 7667 N N . ALA B 2 356 ? 279.338 237.929 331.669 1.00 600.00 356 ALA B N 1
ATOM 7668 C CA . ALA B 2 356 ? 278.663 238.371 330.460 1.00 591.79 356 ALA B CA 1
ATOM 7669 C C . ALA B 2 356 ? 278.371 237.191 329.541 1.00 600.00 356 ALA B C 1
ATOM 7670 O O . ALA B 2 356 ? 277.347 237.169 328.858 1.00 564.73 356 ALA B O 1
ATOM 7672 N N . ASP B 2 357 ? 279.265 236.205 329.524 1.00 600.00 357 ASP B N 1
ATOM 7673 C CA . ASP B 2 357 ? 279.079 235.045 328.662 1.00 600.00 357 ASP B CA 1
ATOM 7674 C C . ASP B 2 357 ? 278.302 233.941 329.372 1.00 600.00 357 ASP B C 1
ATOM 7675 O O . ASP B 2 357 ? 277.473 233.260 328.763 1.00 600.00 357 ASP B O 1
ATOM 7680 N N . ASP B 2 358 ? 278.554 233.775 330.668 1.00 600.00 358 ASP B N 1
ATOM 7681 C CA . ASP B 2 358 ? 277.876 232.737 331.437 1.00 600.00 358 ASP B CA 1
ATOM 7682 C C . ASP B 2 358 ? 276.382 233.011 331.504 1.00 600.00 358 ASP B C 1
ATOM 7683 O O . ASP B 2 358 ? 275.567 232.089 331.468 1.00 600.00 358 ASP B O 1
ATOM 7688 N N . ASN B 2 359 ? 276.029 234.291 331.568 1.00 600.00 359 ASN B N 1
ATOM 7689 C CA . ASN B 2 359 ? 274.639 234.716 331.649 1.00 600.00 359 ASN B CA 1
ATOM 7690 C C . ASN B 2 359 ? 273.829 234.311 330.427 1.00 562.22 359 ASN B C 1
ATOM 7691 O O . ASN B 2 359 ? 272.600 234.306 330.472 1.00 579.68 359 ASN B O 1
ATOM 7696 N N . ILE B 2 360 ? 274.503 233.998 329.328 1.00 574.37 360 ILE B N 1
ATOM 7697 C CA . ILE B 2 360 ? 273.797 233.664 328.101 1.00 573.02 360 ILE B CA 1
ATOM 7698 C C . ILE B 2 360 ? 273.525 232.169 328.043 1.00 577.44 360 ILE B C 1
ATOM 7699 O O . ILE B 2 360 ? 272.415 231.740 327.731 1.00 565.01 360 ILE B O 1
ATOM 7704 N N . GLN B 2 361 ? 274.541 231.375 328.357 1.00 589.85 361 GLN B N 1
ATOM 7705 C CA . GLN B 2 361 ? 274.411 229.924 328.302 1.00 600.00 361 GLN B CA 1
ATOM 7706 C C . GLN B 2 361 ? 273.442 229.404 329.361 1.00 600.00 361 GLN B C 1
ATOM 7707 O O . GLN B 2 361 ? 272.730 228.425 329.137 1.00 600.00 361 GLN B O 1
ATOM 7713 N N . LEU B 2 362 ? 273.402 230.076 330.509 1.00 576.06 362 LEU B N 1
ATOM 7714 C CA . LEU B 2 362 ? 272.558 229.654 331.624 1.00 600.00 362 LEU B CA 1
ATOM 7715 C C . LEU B 2 362 ? 271.067 229.783 331.323 1.00 595.06 362 LEU B C 1
ATOM 7716 O O . LEU B 2 362 ? 270.236 229.234 332.046 1.00 600.00 362 LEU B O 1
ATOM 7721 N N . ILE B 2 363 ? 270.725 230.516 330.268 1.00 579.17 363 ILE B N 1
ATOM 7722 C CA . ILE B 2 363 ? 269.327 230.708 329.900 1.00 600.00 363 ILE B CA 1
ATOM 7723 C C . ILE B 2 363 ? 269.042 230.169 328.508 1.00 600.00 363 ILE B C 1
ATOM 7724 O O . ILE B 2 363 ? 268.042 230.534 327.888 1.00 557.32 363 ILE B O 1
ATOM 7729 N N . ARG B 2 364 ? 269.925 229.305 328.013 1.00 581.63 364 ARG B N 1
ATOM 7730 C CA . ARG B 2 364 ? 269.812 228.796 326.650 1.00 574.78 364 ARG B CA 1
ATOM 7731 C C . ARG B 2 364 ? 268.389 228.359 326.258 1.00 600.00 364 ARG B C 1
ATOM 7732 O O . ARG B 2 364 ? 267.919 228.754 325.190 1.00 580.40 364 ARG B O 1
ATOM 7740 N N . PRO B 2 365 ? 267.676 227.563 327.083 1.00 572.39 365 PRO B N 1
ATOM 7741 C CA . PRO B 2 365 ? 266.370 226.984 326.791 1.00 582.58 365 PRO B CA 1
ATOM 7742 C C . PRO B 2 365 ? 265.304 228.039 326.489 1.00 577.31 365 PRO B C 1
ATOM 7743 O O . PRO B 2 365 ? 264.305 227.748 325.831 1.00 564.41 365 PRO B O 1
ATOM 7747 N N . HIS B 2 366 ? 265.513 229.258 326.980 1.00 585.73 366 HIS B N 1
ATOM 7748 C CA . HIS B 2 366 ? 264.563 230.347 326.775 1.00 546.86 366 HIS B CA 1
ATOM 7749 C C . HIS B 2 366 ? 265.251 231.550 326.148 1.00 513.25 366 HIS B C 1
ATOM 7750 O O . HIS B 2 366 ? 264.740 232.670 326.196 1.00 531.72 366 HIS B O 1
ATOM 7757 N N . LEU B 2 367 ? 266.423 231.314 325.573 1.00 559.27 367 LEU B N 1
ATOM 7758 C CA . LEU B 2 367 ? 267.239 232.385 325.025 1.00 541.96 367 LEU B CA 1
ATOM 7759 C C . LEU B 2 367 ? 266.564 233.070 323.848 1.00 518.11 367 LEU B C 1
ATOM 7760 O O . LEU B 2 367 ? 266.679 234.285 323.686 1.00 506.83 367 LEU B O 1
ATOM 7765 N N . VAL B 2 368 ? 265.863 232.302 323.022 1.00 514.81 368 VAL B N 1
ATOM 7766 C CA . VAL B 2 368 ? 265.208 232.875 321.854 1.00 512.75 368 VAL B CA 1
ATOM 7767 C C . VAL B 2 368 ? 264.077 233.804 322.276 1.00 484.98 368 VAL B C 1
ATOM 7768 O O . VAL B 2 368 ? 263.821 234.818 321.629 1.00 478.55 368 VAL B O 1
ATOM 7772 N N . GLU B 2 369 ? 263.412 233.455 323.374 1.00 497.04 369 GLU B N 1
ATOM 7773 C CA . GLU B 2 369 ? 262.332 234.272 323.904 1.00 472.75 369 GLU B CA 1
ATOM 7774 C C . GLU B 2 369 ? 262.895 235.549 324.510 1.00 460.05 369 GLU B C 1
ATOM 7775 O O . GLU B 2 369 ? 262.330 236.634 324.351 1.00 443.98 369 GLU B O 1
ATOM 7781 N N . ALA B 2 370 ? 264.026 235.408 325.196 1.00 474.93 370 ALA B N 1
ATOM 7782 C CA . ALA B 2 370 ? 264.698 236.530 325.833 1.00 478.76 370 ALA B CA 1
ATOM 7783 C C . ALA B 2 370 ? 265.177 237.542 324.797 1.00 458.11 370 ALA B C 1
ATOM 7784 O O . ALA B 2 370 ? 265.068 238.754 325.002 1.00 450.82 370 ALA B O 1
ATOM 7786 N N . VAL B 2 371 ? 265.691 237.046 323.675 1.00 458.88 371 VAL B N 1
ATOM 7787 C CA . VAL B 2 371 ? 266.175 237.918 322.613 1.00 453.37 371 VAL B CA 1
ATOM 7788 C C . VAL B 2 371 ? 265.035 238.646 321.917 1.00 434.29 371 VAL B C 1
ATOM 7789 O O . VAL B 2 371 ? 265.100 239.857 321.719 1.00 423.06 371 VAL B O 1
ATOM 7793 N N . ASP B 2 372 ? 263.978 237.916 321.564 1.00 435.98 372 ASP B N 1
ATOM 7794 C CA . ASP B 2 372 ? 262.836 238.546 320.913 1.00 421.83 372 ASP B CA 1
ATOM 7795 C C . ASP B 2 372 ? 262.246 239.628 321.807 1.00 399.03 372 ASP B C 1
ATOM 7796 O O . ASP B 2 372 ? 261.822 240.682 321.327 1.00 379.45 372 ASP B O 1
ATOM 7801 N N . THR B 2 373 ? 262.252 239.379 323.114 1.00 408.93 373 THR B N 1
ATOM 7802 C CA . THR B 2 373 ? 261.776 240.358 324.080 1.00 395.76 373 THR B CA 1
ATOM 7803 C C . THR B 2 373 ? 262.619 241.625 324.012 1.00 388.20 373 THR B C 1
ATOM 7804 O O . THR B 2 373 ? 262.088 242.734 323.965 1.00 371.02 373 THR B O 1
ATOM 7808 N N . CYS B 2 374 ? 263.939 241.449 323.985 1.00 399.75 374 CYS B N 1
ATOM 7809 C CA . CYS B 2 374 ? 264.869 242.571 323.922 1.00 394.27 374 CYS B CA 1
ATOM 7810 C C . CYS B 2 374 ? 264.704 243.377 322.634 1.00 384.79 374 CYS B C 1
ATOM 7811 O O . CYS B 2 374 ? 264.861 244.598 322.636 1.00 382.00 374 CYS B O 1
ATOM 7814 N N . VAL B 2 375 ? 264.396 242.693 321.534 1.00 382.43 375 VAL B N 1
ATOM 7815 C CA . VAL B 2 375 ? 264.206 243.367 320.253 1.00 373.68 375 VAL B CA 1
ATOM 7816 C C . VAL B 2 375 ? 262.983 244.277 320.279 1.00 361.88 375 VAL B C 1
ATOM 7817 O O . VAL B 2 375 ? 263.062 245.442 319.889 1.00 357.47 375 VAL B O 1
ATOM 7821 N N . SER B 2 376 ? 261.856 243.756 320.757 1.00 357.43 376 SER B N 1
ATOM 7822 C CA . SER B 2 376 ? 260.643 244.563 320.864 1.00 356.07 376 SER B CA 1
ATOM 7823 C C . SER B 2 376 ? 260.822 245.657 321.906 1.00 351.42 376 SER B C 1
ATOM 7824 O O . SER B 2 376 ? 260.331 246.774 321.748 1.00 346.96 376 SER B O 1
ATOM 7827 N N . ALA B 2 377 ? 261.544 245.323 322.968 1.00 351.54 377 ALA B N 1
ATOM 7828 C CA . ALA B 2 377 ? 261.829 246.255 324.049 1.00 360.87 377 ALA B CA 1
ATOM 7829 C C . ALA B 2 377 ? 262.663 247.430 323.560 1.00 358.18 377 ALA B C 1
ATOM 7830 O O . ALA B 2 377 ? 262.469 248.565 323.996 1.00 360.34 377 ALA B O 1
ATOM 7832 N N . ALA B 2 378 ? 263.613 247.151 322.670 1.00 356.41 378 ALA B N 1
ATOM 7833 C CA . ALA B 2 378 ? 264.582 248.147 322.231 1.00 361.75 378 ALA B CA 1
ATOM 7834 C C . ALA B 2 378 ? 263.905 249.342 321.581 1.00 354.44 378 ALA B C 1
ATOM 7835 O O . ALA B 2 378 ? 264.316 250.483 321.783 1.00 358.94 378 ALA B O 1
ATOM 7837 N N . GLY B 2 379 ? 262.865 249.086 320.804 1.00 344.72 379 GLY B N 1
ATOM 7838 C CA . GLY B 2 379 ? 262.203 250.158 320.074 1.00 349.11 379 GLY B CA 1
ATOM 7839 C C . GLY B 2 379 ? 261.331 251.007 320.983 1.00 350.55 379 GLY B C 1
ATOM 7840 O O . GLY B 2 379 ? 260.856 252.067 320.582 1.00 355.14 379 GLY B O 1
ATOM 7841 N N . GLN B 2 380 ? 261.091 250.530 322.199 1.00 351.23 380 GLN B N 1
ATOM 7842 C CA . GLN B 2 380 ? 260.206 251.224 323.122 1.00 357.98 380 GLN B CA 1
ATOM 7843 C C . GLN B 2 380 ? 260.977 252.168 324.026 1.00 369.94 380 GLN B C 1
ATOM 7844 O O . GLN B 2 380 ? 260.390 252.845 324.869 1.00 381.93 380 GLN B O 1
ATOM 7850 N N . GLU B 2 381 ? 262.292 252.216 323.849 1.00 365.91 381 GLU B N 1
ATOM 7851 C CA . GLU B 2 381 ? 263.115 253.116 324.639 1.00 377.04 381 GLU B CA 1
ATOM 7852 C C . GLU B 2 381 ? 263.297 254.447 323.935 1.00 375.26 381 GLU B C 1
ATOM 7853 O O . GLU B 2 381 ? 263.231 254.534 322.709 1.00 366.42 381 GLU B O 1
ATOM 7859 N N . PHE B 2 382 ? 263.500 255.491 324.727 1.00 383.28 382 PHE B N 1
ATOM 7860 C CA . PHE B 2 382 ? 263.628 256.843 324.206 1.00 383.81 382 PHE B CA 1
ATOM 7861 C C . PHE B 2 382 ? 265.018 257.401 324.479 1.00 383.74 382 PHE B C 1
ATOM 7862 O O . PHE B 2 382 ? 265.299 258.565 324.193 1.00 381.31 382 PHE B O 1
ATOM 7870 N N . SER B 2 383 ? 265.881 256.573 325.055 1.00 388.00 383 SER B N 1
ATOM 7871 C CA . SER B 2 383 ? 267.222 257.006 325.424 1.00 391.14 383 SER B CA 1
ATOM 7872 C C . SER B 2 383 ? 268.281 256.202 324.671 1.00 387.07 383 SER B C 1
ATOM 7873 O O . SER B 2 383 ? 268.056 255.049 324.312 1.00 384.05 383 SER B O 1
ATOM 7876 N N . ILE B 2 384 ? 269.428 256.830 324.417 1.00 385.38 384 ILE B N 1
ATOM 7877 C CA . ILE B 2 384 ? 270.471 256.231 323.584 1.00 379.88 384 ILE B CA 1
ATOM 7878 C C . ILE B 2 384 ? 271.116 254.993 324.201 1.00 381.26 384 ILE B C 1
ATOM 7879 O O . ILE B 2 384 ? 271.267 253.973 323.528 1.00 377.08 384 ILE B O 1
ATOM 7884 N N . HIS B 2 385 ? 271.509 255.078 325.466 1.00 385.73 385 HIS B N 1
ATOM 7885 C CA . HIS B 2 385 ? 272.162 253.951 326.126 1.00 388.89 385 HIS B CA 1
ATOM 7886 C C . HIS B 2 385 ? 271.191 252.812 326.356 1.00 391.53 385 HIS B C 1
ATOM 7887 O O . HIS B 2 385 ? 271.542 251.648 326.170 1.00 392.38 385 HIS B O 1
ATOM 7894 N N . TRP B 2 386 ? 269.958 253.138 326.721 1.00 394.47 386 TRP B N 1
ATOM 7895 C CA . TRP B 2 386 ? 268.960 252.098 326.911 1.00 401.27 386 TRP B CA 1
ATOM 7896 C C . TRP B 2 386 ? 268.716 251.324 325.621 1.00 395.70 386 TRP B C 1
ATOM 7897 O O . TRP B 2 386 ? 268.610 250.097 325.640 1.00 400.11 386 TRP B O 1
ATOM 7908 N N . GLN B 2 387 ? 268.640 252.032 324.499 1.00 388.41 387 GLN B N 1
ATOM 7909 C CA . GLN B 2 387 ? 268.461 251.369 323.215 1.00 387.31 387 GLN B CA 1
ATOM 7910 C C . GLN B 2 387 ? 269.648 250.483 322.866 1.00 393.08 387 GLN B C 1
ATOM 7911 O O . GLN B 2 387 ? 269.472 249.368 322.372 1.00 398.36 387 GLN B O 1
ATOM 7917 N N . LYS B 2 388 ? 270.855 250.970 323.137 1.00 390.13 388 LYS B N 1
ATOM 7918 C CA . LYS B 2 388 ? 272.060 250.204 322.853 1.00 395.38 388 LYS B CA 1
ATOM 7919 C C . LYS B 2 388 ? 272.181 248.990 323.761 1.00 404.55 388 LYS B C 1
ATOM 7920 O O . LYS B 2 388 ? 272.630 247.930 323.329 1.00 411.43 388 LYS B O 1
ATOM 7926 N N . GLN B 2 389 ? 271.783 249.141 325.021 1.00 401.89 389 GLN B N 1
ATOM 7927 C CA . GLN B 2 389 ? 271.886 248.040 325.968 1.00 412.93 389 GLN B CA 1
ATOM 7928 C C . GLN B 2 389 ? 270.895 246.931 325.645 1.00 415.92 389 GLN B C 1
ATOM 7929 O O . GLN B 2 389 ? 271.217 245.749 325.767 1.00 423.89 389 GLN B O 1
ATOM 7935 N N . LEU B 2 390 ? 269.696 247.303 325.212 1.00 408.09 390 LEU B N 1
ATOM 7936 C CA . LEU B 2 390 ? 268.718 246.307 324.794 1.00 416.56 390 LEU B CA 1
ATOM 7937 C C . LEU B 2 390 ? 269.152 245.636 323.500 1.00 421.90 390 LEU B C 1
ATOM 7938 O O . LEU B 2 390 ? 268.959 244.432 323.321 1.00 430.89 390 LEU B O 1
ATOM 7943 N N . LEU B 2 391 ? 269.768 246.406 322.610 1.00 416.78 391 LEU B N 1
ATOM 7944 C CA . LEU B 2 391 ? 270.252 245.851 321.358 1.00 418.94 391 LEU B CA 1
ATOM 7945 C C . LEU B 2 391 ? 271.412 244.896 321.606 1.00 430.40 391 LEU B C 1
ATOM 7946 O O . LEU B 2 391 ? 271.488 243.830 320.996 1.00 439.96 391 LEU B O 1
ATOM 7951 N N . LYS B 2 392 ? 272.318 245.272 322.511 1.00 426.63 392 LYS B N 1
ATOM 7952 C CA . LYS B 2 392 ? 273.435 244.406 322.882 1.00 435.61 392 LYS B CA 1
ATOM 7953 C C . LYS B 2 392 ? 272.941 243.123 323.535 1.00 449.92 392 LYS B C 1
ATOM 7954 O O . LYS B 2 392 ? 273.499 242.048 323.314 1.00 464.66 392 LYS B O 1
ATOM 7960 N N . ALA B 2 393 ? 271.886 243.236 324.332 1.00 445.90 393 ALA B N 1
ATOM 7961 C CA . ALA B 2 393 ? 271.297 242.070 324.972 1.00 462.55 393 ALA B CA 1
ATOM 7962 C C . ALA B 2 393 ? 270.825 241.076 323.919 1.00 468.12 393 ALA B C 1
ATOM 7963 O O . ALA B 2 393 ? 271.080 239.873 324.022 1.00 483.89 393 ALA B O 1
ATOM 7965 N N . ALA B 2 394 ? 270.173 241.595 322.882 1.00 459.32 394 ALA B N 1
ATOM 7966 C CA . ALA B 2 394 ? 269.720 240.772 321.772 1.00 467.27 394 ALA B CA 1
ATOM 7967 C C . ALA B 2 394 ? 270.910 240.184 321.018 1.00 478.63 394 ALA B C 1
ATOM 7968 O O . ALA B 2 394 ? 270.877 239.025 320.600 1.00 486.40 394 ALA B O 1
ATOM 7970 N N . SER B 2 395 ? 271.966 240.983 320.865 1.00 470.90 395 SER B N 1
ATOM 7971 C CA . SER B 2 395 ? 273.169 240.553 320.157 1.00 475.49 395 SER B CA 1
ATOM 7972 C C . SER B 2 395 ? 273.817 239.357 320.842 1.00 495.09 395 SER B C 1
ATOM 7973 O O . SER B 2 395 ? 274.218 238.394 320.186 1.00 506.56 395 SER B O 1
ATOM 7976 N N . PHE B 2 396 ? 273.902 239.408 322.168 1.00 491.84 396 PHE B N 1
ATOM 7977 C CA . PHE B 2 396 ? 274.474 238.301 322.921 1.00 513.70 396 PHE B CA 1
ATOM 7978 C C . PHE B 2 396 ? 273.800 236.986 322.568 1.00 514.67 396 PHE B C 1
ATOM 7979 O O . PHE B 2 396 ? 274.464 236.007 322.225 1.00 576.39 396 PHE B O 1
ATOM 7987 N N . GLY B 2 397 ? 272.474 236.967 322.642 1.00 506.65 397 GLY B N 1
ATOM 7988 C CA . GLY B 2 397 ? 271.729 235.753 322.340 1.00 510.77 397 GLY B CA 1
ATOM 7989 C C . GLY B 2 397 ? 271.857 235.367 320.871 1.00 497.93 397 GLY B C 1
ATOM 7990 O O . GLY B 2 397 ? 271.982 234.188 320.542 1.00 533.55 397 GLY B O 1
ATOM 7991 N N . LYS B 2 398 ? 271.858 236.365 319.992 1.00 513.37 398 LYS B N 1
ATOM 7992 C CA . LYS B 2 398 ? 271.999 236.137 318.556 1.00 501.23 398 LYS B CA 1
ATOM 7993 C C . LYS B 2 398 ? 273.232 235.299 318.233 1.00 529.99 398 LYS B C 1
ATOM 7994 O O . LYS B 2 398 ? 273.199 234.456 317.337 1.00 526.46 398 LYS B O 1
ATOM 8000 N N . SER B 2 399 ? 274.323 235.548 318.954 1.00 534.94 399 SER B N 1
ATOM 8001 C CA . SER B 2 399 ? 275.592 234.864 318.710 1.00 536.40 399 SER B CA 1
ATOM 8002 C C . SER B 2 399 ? 275.549 233.389 319.103 1.00 527.67 399 SER B C 1
ATOM 8003 O O . SER B 2 399 ? 276.444 232.620 318.747 1.00 509.78 399 SER B O 1
ATOM 8006 N N . VAL B 2 400 ? 274.529 233.002 319.860 1.00 543.32 400 VAL B N 1
ATOM 8007 C CA . VAL B 2 400 ? 274.400 231.635 320.350 1.00 529.12 400 VAL B CA 1
ATOM 8008 C C . VAL B 2 400 ? 273.258 230.890 319.663 1.00 552.79 400 VAL B C 1
ATOM 8009 O O . VAL B 2 400 ? 273.369 229.701 319.366 1.00 561.55 400 VAL B O 1
ATOM 8013 N N . LEU B 2 401 ? 272.145 231.587 319.458 1.00 548.92 401 LEU B N 1
ATOM 8014 C CA . LEU B 2 401 ? 270.932 230.984 318.918 1.00 554.73 401 LEU B CA 1
ATOM 8015 C C . LEU B 2 401 ? 271.110 230.456 317.502 1.00 549.18 401 LEU B C 1
ATOM 8016 O O . LEU B 2 401 ? 271.666 231.130 316.637 1.00 547.93 401 LEU B O 1
ATOM 8021 N N . ASP B 2 402 ? 270.594 229.252 317.267 1.00 555.30 402 ASP B N 1
ATOM 8022 C CA . ASP B 2 402 ? 270.595 228.638 315.946 1.00 555.17 402 ASP B CA 1
ATOM 8023 C C . ASP B 2 402 ? 269.218 228.736 315.296 1.00 545.67 402 ASP B C 1
ATOM 8024 O O . ASP B 2 402 ? 268.987 228.197 314.214 1.00 548.15 402 ASP B O 1
ATOM 8029 N N . ILE B 2 403 ? 268.306 229.423 315.975 1.00 535.15 403 ILE B N 1
ATOM 8030 C CA . ILE B 2 403 ? 266.929 229.575 315.519 1.00 527.77 403 ILE B CA 1
ATOM 8031 C C . ILE B 2 403 ? 266.491 231.033 315.547 1.00 514.18 403 ILE B C 1
ATOM 8032 O O . ILE B 2 403 ? 265.334 231.336 315.837 1.00 506.46 403 ILE B O 1
ATOM 8037 N N . TYR B 2 404 ? 267.428 231.936 315.287 1.00 515.46 404 TYR B N 1
ATOM 8038 C CA . TYR B 2 404 ? 267.148 233.362 315.375 1.00 507.97 404 TYR B CA 1
ATOM 8039 C C . TYR B 2 404 ? 267.406 234.084 314.059 1.00 501.07 404 TYR B C 1
ATOM 8040 O O . TYR B 2 404 ? 268.381 233.804 313.361 1.00 498.59 404 TYR B O 1
ATOM 8049 N N . ASN B 2 405 ? 266.524 235.022 313.730 1.00 498.46 405 ASN B N 1
ATOM 8050 C CA . ASN B 2 405 ? 266.646 235.807 312.510 1.00 488.10 405 ASN B CA 1
ATOM 8051 C C . ASN B 2 405 ? 267.562 237.014 312.710 1.00 477.91 405 ASN B C 1
ATOM 8052 O O . ASN B 2 405 ? 267.185 237.997 313.349 1.00 474.85 405 ASN B O 1
ATOM 8057 N N . SER B 2 406 ? 268.773 236.923 312.166 1.00 484.15 406 SER B N 1
ATOM 8058 C CA . SER B 2 406 ? 269.784 237.960 312.345 1.00 481.57 406 SER B CA 1
ATOM 8059 C C . SER B 2 406 ? 269.454 239.235 311.571 1.00 474.74 406 SER B C 1
ATOM 8060 O O . SER B 2 406 ? 270.004 240.299 311.854 1.00 470.57 406 SER B O 1
ATOM 8063 N N . ASP B 2 407 ? 268.541 239.127 310.606 1.00 480.37 407 ASP B N 1
ATOM 8064 C CA . ASP B 2 407 ? 268.134 240.281 309.812 1.00 475.84 407 ASP B CA 1
ATOM 8065 C C . ASP B 2 407 ? 267.118 241.103 310.578 1.00 452.82 407 ASP B C 1
ATOM 8066 O O . ASP B 2 407 ? 267.050 242.320 310.418 1.00 439.03 407 ASP B O 1
ATOM 8071 N N . ASP B 2 408 ? 266.337 240.437 311.424 1.00 455.51 408 ASP B N 1
ATOM 8072 C CA . ASP B 2 408 ? 265.421 241.144 312.311 1.00 444.38 408 ASP B CA 1
ATOM 8073 C C . ASP B 2 408 ? 266.217 241.986 313.294 1.00 429.58 408 ASP B C 1
ATOM 8074 O O . ASP B 2 408 ? 265.836 243.110 313.619 1.00 410.37 408 ASP B O 1
ATOM 8079 N N . PHE B 2 409 ? 267.352 241.448 313.728 1.00 445.79 409 PHE B N 1
ATOM 8080 C CA . PHE B 2 409 ? 268.281 242.182 314.579 1.00 442.95 409 PHE B CA 1
ATOM 8081 C C . PHE B 2 409 ? 268.787 243.428 313.864 1.00 436.44 409 PHE B C 1
ATOM 8082 O O . PHE B 2 409 ? 268.788 244.524 314.427 1.00 422.72 409 PHE B O 1
ATOM 8090 N N . VAL B 2 410 ? 269.209 243.253 312.614 1.00 419.76 410 VAL B N 1
ATOM 8091 C CA . VAL B 2 410 ? 269.673 244.369 311.798 1.00 432.29 410 VAL B CA 1
ATOM 8092 C C . VAL B 2 410 ? 268.564 245.379 311.543 1.00 414.98 410 VAL B C 1
ATOM 8093 O O . VAL B 2 410 ? 268.787 246.585 311.621 1.00 406.14 410 VAL B O 1
ATOM 8097 N N . ASP B 2 411 ? 267.363 244.892 311.254 1.00 413.26 411 ASP B N 1
ATOM 8098 C CA . ASP B 2 411 ? 266.227 245.781 311.066 1.00 399.52 411 ASP B CA 1
ATOM 8099 C C . ASP B 2 411 ? 266.010 246.606 312.327 1.00 387.04 411 ASP B C 1
ATOM 8100 O O . ASP B 2 411 ? 265.746 247.808 312.257 1.00 374.84 411 ASP B O 1
ATOM 8105 N N . MET B 2 412 ? 266.172 245.966 313.484 1.00 390.53 412 MET B N 1
ATOM 8106 C CA . MET B 2 412 ? 266.085 246.672 314.752 1.00 383.98 412 MET B CA 1
ATOM 8107 C C . MET B 2 412 ? 267.230 247.668 314.888 1.00 378.44 412 MET B C 1
ATOM 8108 O O . MET B 2 412 ? 267.029 248.788 315.354 1.00 366.61 412 MET B O 1
ATOM 8113 N N . CYS B 2 413 ? 268.425 247.274 314.451 1.00 392.49 413 CYS B N 1
ATOM 8114 C CA . CYS B 2 413 ? 269.575 248.168 314.516 1.00 392.86 413 CYS B CA 1
ATOM 8115 C C . CYS B 2 413 ? 269.289 249.439 313.733 1.00 381.04 413 CYS B C 1
ATOM 8116 O O . CYS B 2 413 ? 269.519 250.547 314.225 1.00 374.93 413 CYS B O 1
ATOM 8119 N N . GLU B 2 414 ? 268.770 249.278 312.519 1.00 380.51 414 GLU B N 1
ATOM 8120 C CA . GLU B 2 414 ? 268.451 250.417 311.668 1.00 369.40 414 GLU B CA 1
ATOM 8121 C C . GLU B 2 414 ? 267.318 251.236 312.278 1.00 353.18 414 GLU B C 1
ATOM 8122 O O . GLU B 2 414 ? 267.326 252.466 312.217 1.00 344.34 414 GLU B O 1
ATOM 8128 N N . THR B 2 415 ? 266.362 250.545 312.894 1.00 353.75 415 THR B N 1
ATOM 8129 C CA . THR B 2 415 ? 265.250 251.195 313.575 1.00 342.58 415 THR B CA 1
ATOM 8130 C C . THR B 2 415 ? 265.749 252.065 314.720 1.00 339.27 415 THR B C 1
ATOM 8131 O O . THR B 2 415 ? 265.288 253.189 314.910 1.00 330.00 415 THR B O 1
ATOM 8135 N N . LEU B 2 416 ? 266.698 251.543 315.481 1.00 347.12 416 LEU B N 1
ATOM 8136 C CA . LEU B 2 416 ? 267.260 252.280 316.600 1.00 350.72 416 LEU B CA 1
ATOM 8137 C C . LEU B 2 416 ? 268.147 253.420 316.122 1.00 351.15 416 LEU B C 1
ATOM 8138 O O . LEU B 2 416 ? 268.204 254.473 316.754 1.00 341.89 416 LEU B O 1
ATOM 8143 N N . ARG B 2 417 ? 268.829 253.222 314.997 1.00 353.51 417 ARG B N 1
ATOM 8144 C CA . ARG B 2 417 ? 269.678 254.271 314.445 1.00 358.82 417 ARG B CA 1
ATOM 8145 C C . ARG B 2 417 ? 268.860 255.489 314.038 1.00 343.61 417 ARG B C 1
ATOM 8146 O O . ARG B 2 417 ? 269.271 256.624 314.283 1.00 342.25 417 ARG B O 1
ATOM 8154 N N . VAL B 2 418 ? 267.689 255.260 313.444 1.00 331.28 418 VAL B N 1
ATOM 8155 C CA . VAL B 2 418 ? 266.825 256.374 313.068 1.00 320.53 418 VAL B CA 1
ATOM 8156 C C . VAL B 2 418 ? 266.180 256.996 314.297 1.00 316.28 418 VAL B C 1
ATOM 8157 O O . VAL B 2 418 ? 265.966 258.208 314.347 1.00 309.80 418 VAL B O 1
ATOM 8161 N N . LEU B 2 419 ? 265.881 256.174 315.301 1.00 318.54 419 LEU B N 1
ATOM 8162 C CA . LEU B 2 419 ? 265.308 256.694 316.534 1.00 318.59 419 LEU B CA 1
ATOM 8163 C C . LEU B 2 419 ? 266.311 257.555 317.294 1.00 323.42 419 LEU B C 1
ATOM 8164 O O . LEU B 2 419 ? 265.954 258.612 317.810 1.00 316.19 419 LEU B O 1
ATOM 8169 N N . ASN B 2 420 ? 267.570 257.125 317.333 1.00 331.33 420 ASN B N 1
ATOM 8170 C CA . ASN B 2 420 ? 268.613 257.915 317.978 1.00 334.53 420 ASN B CA 1
ATOM 8171 C C . ASN B 2 420 ? 268.971 259.130 317.135 1.00 332.79 420 ASN B C 1
ATOM 8172 O O . ASN B 2 420 ? 269.291 260.195 317.664 1.00 332.25 420 ASN B O 1
ATOM 8177 N N . ALA B 2 421 ? 268.897 258.972 315.817 1.00 334.71 421 ALA B N 1
ATOM 8178 C CA . ALA B 2 421 ? 269.194 260.059 314.896 1.00 324.61 421 ALA B CA 1
ATOM 8179 C C . ALA B 2 421 ? 268.232 261.220 315.116 1.00 316.68 421 ALA B C 1
ATOM 8180 O O . ALA B 2 421 ? 268.604 262.381 314.947 1.00 311.70 421 ALA B O 1
ATOM 8182 N N . VAL B 2 422 ? 266.999 260.903 315.509 1.00 312.70 422 VAL B N 1
ATOM 8183 C CA . VAL B 2 422 ? 266.004 261.936 315.769 1.00 307.49 422 VAL B CA 1
ATOM 8184 C C . VAL B 2 422 ? 265.708 262.059 317.257 1.00 318.17 422 VAL B C 1
ATOM 8185 O O . VAL B 2 422 ? 264.619 262.478 317.637 1.00 323.91 422 VAL B O 1
ATOM 8189 N N . ARG B 2 423 ? 266.657 261.688 318.105 1.00 319.97 423 ARG B N 1
ATOM 8190 C CA . ARG B 2 423 ? 266.439 261.819 319.541 1.00 330.44 423 ARG B CA 1
ATOM 8191 C C . ARG B 2 423 ? 267.427 262.790 320.180 1.00 335.48 423 ARG B C 1
ATOM 8192 O O . ARG B 2 423 ? 267.357 263.063 321.379 1.00 346.98 423 ARG B O 1
ATOM 8200 N N . PHE B 2 424 ? 268.342 263.322 319.385 1.00 325.44 424 PHE B N 1
ATOM 8201 C CA . PHE B 2 424 ? 269.323 264.260 319.910 1.00 326.94 424 PHE B CA 1
ATOM 8202 C C . PHE B 2 424 ? 268.633 265.571 320.268 1.00 326.66 424 PHE B C 1
ATOM 8203 O O . PHE B 2 424 ? 267.654 265.957 319.631 1.00 322.70 424 PHE B O 1
ATOM 8211 N N . TYR B 2 425 ? 269.122 266.238 321.306 1.00 332.61 425 TYR B N 1
ATOM 8212 C CA . TYR B 2 425 ? 268.478 267.446 321.816 1.00 331.28 425 TYR B CA 1
ATOM 8213 C C . TYR B 2 425 ? 268.483 268.610 320.827 1.00 321.07 425 TYR B C 1
ATOM 8214 O O . TYR B 2 425 ? 267.660 269.519 320.938 1.00 316.60 425 TYR B O 1
ATOM 8223 N N . GLU B 2 426 ? 269.398 268.591 319.863 1.00 319.17 426 GLU B N 1
ATOM 8224 C CA . GLU B 2 426 ? 269.452 269.667 318.879 1.00 315.76 426 GLU B CA 1
ATOM 8225 C C . GLU B 2 426 ? 268.299 269.555 317.886 1.00 312.29 426 GLU B C 1
ATOM 8226 O O . GLU B 2 426 ? 267.513 270.490 317.723 1.00 308.63 426 GLU B O 1
ATOM 8232 N N . VAL B 2 427 ? 268.207 268.405 317.225 1.00 311.86 427 VAL B N 1
ATOM 8233 C CA . VAL B 2 427 ? 267.126 268.119 316.288 1.00 310.70 427 VAL B CA 1
ATOM 8234 C C . VAL B 2 427 ? 266.599 266.707 316.500 1.00 309.23 427 VAL B C 1
ATOM 8235 O O . VAL B 2 427 ? 267.348 265.741 316.354 1.00 305.20 427 VAL B O 1
ATOM 8239 N N . GLY B 2 428 ? 265.310 266.571 316.803 1.00 307.18 428 GLY B N 1
ATOM 8240 C CA . GLY B 2 428 ? 264.762 265.231 316.958 1.00 314.95 428 GLY B CA 1
ATOM 8241 C C . GLY B 2 428 ? 263.350 265.167 317.539 1.00 325.73 428 GLY B C 1
ATOM 8242 O O . GLY B 2 428 ? 262.848 266.131 318.117 1.00 327.43 428 GLY B O 1
ATOM 8243 N N . LEU B 2 429 ? 262.734 263.995 317.376 1.00 332.20 429 LEU B N 1
ATOM 8244 C CA . LEU B 2 429 ? 261.405 263.657 317.874 1.00 343.75 429 LEU B CA 1
ATOM 8245 C C . LEU B 2 429 ? 261.353 262.170 318.262 1.00 349.39 429 LEU B C 1
ATOM 8246 O O . LEU B 2 429 ? 261.019 261.328 317.429 1.00 354.18 429 LEU B O 1
ATOM 8251 N N . PRO B 2 430 ? 261.704 261.837 319.512 1.00 352.96 430 PRO B N 1
ATOM 8252 C CA . PRO B 2 430 ? 261.787 260.499 320.089 1.00 359.99 430 PRO B CA 1
ATOM 8253 C C . PRO B 2 430 ? 260.510 259.710 319.839 1.00 366.97 430 PRO B C 1
ATOM 8254 O O . PRO B 2 430 ? 259.418 260.275 319.820 1.00 364.40 430 PRO B O 1
ATOM 8258 N N . LEU B 2 431 ? 260.662 258.412 319.595 1.00 370.82 431 LEU B N 1
ATOM 8259 C CA . LEU B 2 431 ? 259.551 257.592 319.132 1.00 374.42 431 LEU B CA 1
ATOM 8260 C C . LEU B 2 431 ? 259.636 256.152 319.668 1.00 374.32 431 LEU B C 1
ATOM 8261 O O . LEU B 2 431 ? 260.674 255.504 319.554 1.00 372.99 431 LEU B O 1
ATOM 8266 N N . SER B 2 432 ? 258.542 255.666 320.264 1.00 372.56 432 SER B N 1
ATOM 8267 C CA . SER B 2 432 ? 258.490 254.313 320.824 1.00 372.40 432 SER B CA 1
ATOM 8268 C C . SER B 2 432 ? 258.284 253.282 319.726 1.00 373.71 432 SER B C 1
ATOM 8269 O O . SER B 2 432 ? 258.051 253.639 318.576 1.00 378.16 432 SER B O 1
ATOM 8272 N N . TYR B 2 433 ? 258.366 252.001 320.081 1.00 371.92 433 TYR B N 1
ATOM 8273 C CA . TYR B 2 433 ? 258.140 250.936 319.112 1.00 375.89 433 TYR B CA 1
ATOM 8274 C C . TYR B 2 433 ? 256.703 250.961 318.639 1.00 383.21 433 TYR B C 1
ATOM 8275 O O . TYR B 2 433 ? 256.428 250.827 317.447 1.00 390.56 433 TYR B O 1
ATOM 8284 N N . GLU B 2 434 ? 255.783 251.121 319.582 1.00 388.30 434 GLU B N 1
ATOM 8285 C CA . GLU B 2 434 ? 254.369 251.113 319.256 1.00 395.01 434 GLU B CA 1
ATOM 8286 C C . GLU B 2 434 ? 254.034 252.332 318.413 1.00 390.41 434 GLU B C 1
ATOM 8287 O O . GLU B 2 434 ? 253.260 252.248 317.462 1.00 391.06 434 GLU B O 1
ATOM 8293 N N . GLN B 2 435 ? 254.643 253.464 318.750 1.00 383.87 435 GLN B N 1
ATOM 8294 C CA . GLN B 2 435 ? 254.438 254.694 317.999 1.00 383.80 435 GLN B CA 1
ATOM 8295 C C . GLN B 2 435 ? 255.109 254.590 316.636 1.00 376.89 435 GLN B C 1
ATOM 8296 O O . GLN B 2 435 ? 254.573 255.053 315.628 1.00 368.58 435 GLN B O 1
ATOM 8302 N N . TYR B 2 436 ? 256.281 253.960 316.617 1.00 379.04 436 TYR B N 1
ATOM 8303 C CA . TYR B 2 436 ? 257.042 253.720 315.399 1.00 375.56 436 TYR B CA 1
ATOM 8304 C C . TYR B 2 436 ? 256.224 252.900 314.425 1.00 370.94 436 TYR B C 1
ATOM 8305 O O . TYR B 2 436 ? 256.157 253.209 313.238 1.00 364.02 436 TYR B O 1
ATOM 8314 N N . GLN B 2 437 ? 255.606 251.844 314.938 1.00 376.61 437 GLN B N 1
ATOM 8315 C CA . GLN B 2 437 ? 254.781 250.980 314.116 1.00 376.34 437 GLN B CA 1
ATOM 8316 C C . GLN B 2 437 ? 253.514 251.685 313.646 1.00 371.85 437 GLN B C 1
ATOM 8317 O O . GLN B 2 437 ? 253.035 251.417 312.543 1.00 368.08 437 GLN B O 1
ATOM 8323 N N . ARG B 2 438 ? 252.955 252.579 314.468 1.00 371.21 438 ARG B N 1
ATOM 8324 C CA . ARG B 2 438 ? 251.705 253.221 314.071 1.00 371.50 438 ARG B CA 1
ATOM 8325 C C . ARG B 2 438 ? 251.948 254.243 312.966 1.00 357.44 438 ARG B C 1
ATOM 8326 O O . ARG B 2 438 ? 251.141 254.381 312.047 1.00 350.09 438 ARG B O 1
ATOM 8334 N N . LEU B 2 439 ? 253.071 254.944 313.053 1.00 348.04 439 LEU B N 1
ATOM 8335 C CA . LEU B 2 439 ? 253.477 255.890 312.022 1.00 329.30 439 LEU B CA 1
ATOM 8336 C C . LEU B 2 439 ? 254.013 255.150 310.803 1.00 315.93 439 LEU B C 1
ATOM 8337 O O . LEU B 2 439 ? 254.909 254.317 310.922 1.00 314.56 439 LEU B O 1
ATOM 8342 N N . SER B 2 440 ? 253.470 255.450 309.627 1.00 299.05 440 SER B N 1
ATOM 8343 C CA . SER B 2 440 ? 253.916 254.771 308.419 1.00 279.65 440 SER B CA 1
ATOM 8344 C C . SER B 2 440 ? 255.422 254.961 308.251 1.00 253.33 440 SER B C 1
ATOM 8345 O O . SER B 2 440 ? 255.941 256.025 308.581 1.00 249.75 440 SER B O 1
ATOM 8348 N N . PRO B 2 441 ? 256.140 253.956 307.736 1.00 243.36 441 PRO B N 1
ATOM 8349 C CA . PRO B 2 441 ? 257.562 253.980 307.435 1.00 234.33 441 PRO B CA 1
ATOM 8350 C C . PRO B 2 441 ? 257.960 255.251 306.693 1.00 229.24 441 PRO B C 1
ATOM 8351 O O . PRO B 2 441 ? 258.976 255.869 307.004 1.00 226.92 441 PRO B O 1
ATOM 8355 N N . SER B 2 442 ? 257.129 255.667 305.740 1.00 228.42 442 SER B N 1
ATOM 8356 C CA . SER B 2 442 ? 257.379 256.893 304.993 1.00 224.37 442 SER B CA 1
ATOM 8357 C C . SER B 2 442 ? 257.147 258.113 305.876 1.00 226.24 442 SER B C 1
ATOM 8358 O O . SER B 2 442 ? 257.618 259.212 305.582 1.00 229.57 442 SER B O 1
ATOM 8361 N N . GLY B 2 443 ? 256.424 257.904 306.970 1.00 230.42 443 GLY B N 1
ATOM 8362 C CA . GLY B 2 443 ? 256.118 258.961 307.919 1.00 232.18 443 GLY B CA 1
ATOM 8363 C C . GLY B 2 443 ? 257.349 259.315 308.740 1.00 234.55 443 GLY B C 1
ATOM 8364 O O . GLY B 2 443 ? 257.402 260.365 309.381 1.00 236.50 443 GLY B O 1
ATOM 8365 N N . LEU B 2 444 ? 258.351 258.439 308.700 1.00 235.92 444 LEU B N 1
ATOM 8366 C CA . LEU B 2 444 ? 259.597 258.664 309.413 1.00 242.44 444 LEU B CA 1
ATOM 8367 C C . LEU B 2 444 ? 260.487 259.579 308.591 1.00 241.51 444 LEU B C 1
ATOM 8368 O O . LEU B 2 444 ? 261.533 260.037 309.052 1.00 249.26 444 LEU B O 1
ATOM 8373 N N . ILE B 2 445 ? 260.044 259.857 307.371 1.00 232.78 445 ILE B N 1
ATOM 8374 C CA . ILE B 2 445 ? 260.729 260.772 306.480 1.00 231.34 445 ILE B CA 1
ATOM 8375 C C . ILE B 2 445 ? 259.978 262.098 306.435 1.00 224.67 445 ILE B C 1
ATOM 8376 O O . ILE B 2 445 ? 260.576 263.165 306.578 1.00 224.95 445 ILE B O 1
ATOM 8381 N N . SER B 2 446 ? 258.658 262.023 306.250 1.00 220.60 446 SER B N 1
ATOM 8382 C CA . SER B 2 446 ? 257.827 263.219 306.147 1.00 216.73 446 SER B CA 1
ATOM 8383 C C . SER B 2 446 ? 257.849 264.043 307.430 1.00 220.57 446 SER B C 1
ATOM 8384 O O . SER B 2 446 ? 257.691 265.263 307.394 1.00 218.22 446 SER B O 1
ATOM 8387 N N . ARG B 2 447 ? 258.084 263.393 308.566 1.00 222.21 447 ARG B N 1
ATOM 8388 C CA . ARG B 2 447 ? 258.191 264.117 309.828 1.00 240.01 447 ARG B CA 1
ATOM 8389 C C . ARG B 2 447 ? 259.346 265.113 309.791 1.00 237.85 447 ARG B C 1
ATOM 8390 O O . ARG B 2 447 ? 259.370 266.078 310.554 1.00 250.11 447 ARG B O 1
ATOM 8398 N N . LEU B 2 448 ? 260.306 264.872 308.902 1.00 227.08 448 LEU B N 1
ATOM 8399 C CA . LEU B 2 448 ? 261.453 265.755 308.752 1.00 231.83 448 LEU B CA 1
ATOM 8400 C C . LEU B 2 448 ? 261.286 266.673 307.547 1.00 234.52 448 LEU B C 1
ATOM 8401 O O . LEU B 2 448 ? 261.700 267.831 307.578 1.00 240.37 448 LEU B O 1
ATOM 8406 N N . LEU B 2 449 ? 260.655 266.167 306.492 1.00 229.02 449 LEU B N 1
ATOM 8407 C CA . LEU B 2 449 ? 260.450 266.960 305.286 1.00 231.97 449 LEU B CA 1
ATOM 8408 C C . LEU B 2 449 ? 259.535 268.142 305.571 1.00 236.06 449 LEU B C 1
ATOM 8409 O O . LEU B 2 449 ? 259.738 269.239 305.048 1.00 244.78 449 LEU B O 1
ATOM 8414 N N . ASN B 2 450 ? 258.559 267.930 306.446 1.00 235.07 450 ASN B N 1
ATOM 8415 C CA . ASN B 2 450 ? 257.628 268.983 306.837 1.00 245.39 450 ASN B CA 1
ATOM 8416 C C . ASN B 2 450 ? 258.343 270.072 307.633 1.00 256.12 450 ASN B C 1
ATOM 8417 O O . ASN B 2 450 ? 257.804 271.160 307.846 1.00 272.32 450 ASN B O 1
ATOM 8422 N N . ARG B 2 451 ? 259.567 269.769 308.064 1.00 252.64 451 ARG B N 1
ATOM 8423 C CA . ARG B 2 451 ? 260.400 270.708 308.798 1.00 264.63 451 ARG B CA 1
ATOM 8424 C C . ARG B 2 451 ? 261.501 271.265 307.905 1.00 253.93 451 ARG B C 1
ATOM 8425 O O . ARG B 2 451 ? 262.412 271.949 308.375 1.00 241.51 451 ARG B O 1
ATOM 8433 N N . HIS B 2 452 ? 261.417 270.946 306.616 1.00 250.19 452 HIS B N 1
ATOM 8434 C CA . HIS B 2 452 ? 262.404 271.374 305.634 1.00 246.87 452 HIS B CA 1
ATOM 8435 C C . HIS B 2 452 ? 263.787 270.811 305.946 1.00 238.17 452 HIS B C 1
ATOM 8436 O O . HIS B 2 452 ? 264.804 271.455 305.686 1.00 233.89 452 HIS B O 1
ATOM 8443 N N . GLU B 2 453 ? 263.810 269.602 306.496 1.00 232.45 453 GLU B N 1
ATOM 8444 C CA . GLU B 2 453 ? 265.047 268.908 306.818 1.00 220.75 453 GLU B CA 1
ATOM 8445 C C . GLU B 2 453 ? 265.272 267.769 305.838 1.00 214.06 453 GLU B C 1
ATOM 8446 O O . GLU B 2 453 ? 264.575 266.755 305.880 1.00 217.81 453 GLU B O 1
ATOM 8452 N N . TYR B 2 454 ? 266.226 267.948 304.933 1.00 206.49 454 TYR B N 1
ATOM 8453 C CA . TYR B 2 454 ? 266.459 266.966 303.881 1.00 202.98 454 TYR B CA 1
ATOM 8454 C C . TYR B 2 454 ? 267.699 266.120 304.145 1.00 203.61 454 TYR B C 1
ATOM 8455 O O . TYR B 2 454 ? 267.791 264.984 303.682 1.00 197.69 454 TYR B O 1
ATOM 8464 N N . LEU B 2 455 ? 268.660 266.668 304.881 1.00 207.13 455 LEU B N 1
ATOM 8465 C CA . LEU B 2 455 ? 269.901 265.942 305.125 1.00 210.53 455 LEU B CA 1
ATOM 8466 C C . LEU B 2 455 ? 269.662 264.725 306.007 1.00 215.31 455 LEU B C 1
ATOM 8467 O O . LEU B 2 455 ? 270.185 263.641 305.740 1.00 214.92 455 LEU B O 1
ATOM 8472 N N . LEU B 2 456 ? 268.872 264.922 307.054 1.00 216.32 456 LEU B N 1
ATOM 8473 C CA . LEU B 2 456 ? 268.528 263.840 307.954 1.00 219.44 456 LEU B CA 1
ATOM 8474 C C . LEU B 2 456 ? 267.499 262.936 307.299 1.00 216.72 456 LEU B C 1
ATOM 8475 O O . LEU B 2 456 ? 267.548 261.720 307.452 1.00 224.06 456 LEU B O 1
ATOM 8480 N N . ALA B 2 457 ? 266.581 263.526 306.539 1.00 206.84 457 ALA B N 1
ATOM 8481 C CA . ALA B 2 457 ? 265.543 262.750 305.874 1.00 210.48 457 ALA B CA 1
ATOM 8482 C C . ALA B 2 457 ? 266.170 261.681 304.991 1.00 211.44 457 ALA B C 1
ATOM 8483 O O . ALA B 2 457 ? 265.687 260.549 304.946 1.00 219.64 457 ALA B O 1
ATOM 8485 N N . ILE B 2 458 ? 267.267 262.025 304.316 1.00 203.54 458 ILE B N 1
ATOM 8486 C CA . ILE B 2 458 ? 267.962 261.046 303.490 1.00 209.83 458 ILE B CA 1
ATOM 8487 C C . ILE B 2 458 ? 268.562 259.956 304.362 1.00 222.30 458 ILE B C 1
ATOM 8488 O O . ILE B 2 458 ? 268.384 258.770 304.091 1.00 224.63 458 ILE B O 1
ATOM 8493 N N . ARG B 2 459 ? 269.258 260.355 305.424 1.00 226.42 459 ARG B N 1
ATOM 8494 C CA . ARG B 2 459 ? 269.852 259.384 306.334 1.00 241.26 459 ARG B CA 1
ATOM 8495 C C . ARG B 2 459 ? 268.812 258.409 306.871 1.00 248.76 459 ARG B C 1
ATOM 8496 O O . ARG B 2 459 ? 269.053 257.201 306.925 1.00 260.43 459 ARG B O 1
ATOM 8504 N N . ILE B 2 460 ? 267.656 258.930 307.265 1.00 241.20 460 ILE B N 1
ATOM 8505 C CA . ILE B 2 460 ? 266.606 258.094 307.824 1.00 254.01 460 ILE B CA 1
ATOM 8506 C C . ILE B 2 460 ? 266.077 257.135 306.766 1.00 254.70 460 ILE B C 1
ATOM 8507 O O . ILE B 2 460 ? 265.903 255.944 307.027 1.00 264.69 460 ILE B O 1
ATOM 8512 N N . ALA B 2 461 ? 265.842 257.654 305.565 1.00 241.14 461 ALA B N 1
ATOM 8513 C CA . ALA B 2 461 ? 265.370 256.835 304.458 1.00 241.03 461 ALA B CA 1
ATOM 8514 C C . ALA B 2 461 ? 266.386 255.753 304.107 1.00 246.12 461 ALA B C 1
ATOM 8515 O O . ALA B 2 461 ? 266.013 254.625 303.785 1.00 249.63 461 ALA B O 1
ATOM 8517 N N . ASP B 2 462 ? 267.675 256.087 304.179 1.00 244.27 462 ASP B N 1
ATOM 8518 C CA . ASP B 2 462 ? 268.711 255.108 303.869 1.00 253.91 462 ASP B CA 1
ATOM 8519 C C . ASP B 2 462 ? 268.696 253.952 304.861 1.00 267.73 462 ASP B C 1
ATOM 8520 O O . ASP B 2 462 ? 268.757 252.788 304.467 1.00 279.42 462 ASP B O 1
ATOM 8525 N N . HIS B 2 463 ? 268.573 254.267 306.149 1.00 273.45 463 HIS B N 1
ATOM 8526 C CA . HIS B 2 463 ? 268.544 253.237 307.188 1.00 292.99 463 HIS B CA 1
ATOM 8527 C C . HIS B 2 463 ? 267.344 252.314 307.015 1.00 293.97 463 HIS B C 1
ATOM 8528 O O . HIS B 2 463 ? 267.436 251.102 307.216 1.00 308.87 463 HIS B O 1
ATOM 8535 N N . LEU B 2 464 ? 266.215 252.899 306.640 1.00 275.23 464 LEU B N 1
ATOM 8536 C CA . LEU B 2 464 ? 264.962 252.169 306.508 1.00 279.71 464 LEU B CA 1
ATOM 8537 C C . LEU B 2 464 ? 264.778 251.572 305.119 1.00 280.03 464 LEU B C 1
ATOM 8538 O O . LEU B 2 464 ? 263.744 250.971 304.831 1.00 287.62 464 LEU B O 1
ATOM 8543 N N . ARG B 2 465 ? 265.768 251.760 304.251 1.00 275.15 465 ARG B N 1
ATOM 8544 C CA . ARG B 2 465 ? 265.689 251.275 302.878 1.00 275.59 465 ARG B CA 1
ATOM 8545 C C . ARG B 2 465 ? 264.429 251.776 302.177 1.00 260.76 465 ARG B C 1
ATOM 8546 O O . ARG B 2 465 ? 263.768 251.032 301.451 1.00 258.03 465 ARG B O 1
ATOM 8554 N N . LEU B 2 466 ? 264.114 253.049 302.387 1.00 248.73 466 LEU B N 1
ATOM 8555 C CA . LEU B 2 466 ? 262.965 253.684 301.758 1.00 234.70 466 LEU B CA 1
ATOM 8556 C C . LEU B 2 466 ? 263.421 254.565 300.595 1.00 218.55 466 LEU B C 1
ATOM 8557 O O . LEU B 2 466 ? 264.575 254.991 300.565 1.00 218.54 466 LEU B O 1
ATOM 8562 N N . PRO B 2 467 ? 262.539 254.840 299.628 1.00 202.72 467 PRO B N 1
ATOM 8563 C CA . PRO B 2 467 ? 262.740 255.747 298.512 1.00 184.96 467 PRO B CA 1
ATOM 8564 C C . PRO B 2 467 ? 263.189 257.123 298.980 1.00 182.83 467 PRO B C 1
ATOM 8565 O O . PRO B 2 467 ? 262.680 257.648 299.972 1.00 183.68 467 PRO B O 1
ATOM 8569 N N . THR B 2 468 ? 264.138 257.706 298.253 1.00 181.89 468 THR B N 1
ATOM 8570 C CA . THR B 2 468 ? 264.661 259.027 298.577 1.00 185.57 468 THR B CA 1
ATOM 8571 C C . THR B 2 468 ? 264.309 260.050 297.505 1.00 178.46 468 THR B C 1
ATOM 8572 O O . THR B 2 468 ? 264.746 261.202 297.566 1.00 179.33 468 THR B O 1
ATOM 8576 N N . ASP B 2 469 ? 263.525 259.630 296.517 1.00 176.72 469 ASP B N 1
ATOM 8577 C CA . ASP B 2 469 ? 263.162 260.516 295.421 1.00 178.99 469 ASP B CA 1
ATOM 8578 C C . ASP B 2 469 ? 262.183 261.577 295.893 1.00 167.87 469 ASP B C 1
ATOM 8579 O O . ASP B 2 469 ? 262.206 262.709 295.413 1.00 157.54 469 ASP B O 1
ATOM 8584 N N . LYS B 2 470 ? 261.341 261.214 296.856 1.00 170.01 470 LYS B N 1
ATOM 8585 C CA . LYS B 2 470 ? 260.346 262.138 297.379 1.00 169.82 470 LYS B CA 1
ATOM 8586 C C . LYS B 2 470 ? 261.006 263.186 298.264 1.00 159.55 470 LYS B C 1
ATOM 8587 O O . LYS B 2 470 ? 260.481 264.285 298.440 1.00 155.17 470 LYS B O 1
ATOM 8593 N N . ILE B 2 471 ? 262.172 262.844 298.806 1.00 160.97 471 ILE B N 1
ATOM 8594 C CA . ILE B 2 471 ? 262.935 263.766 299.635 1.00 171.29 471 ILE B CA 1
ATOM 8595 C C . ILE B 2 471 ? 263.526 264.877 298.789 1.00 160.07 471 ILE B C 1
ATOM 8596 O O . ILE B 2 471 ? 263.455 266.051 299.153 1.00 153.90 471 ILE B O 1
ATOM 8601 N N . HIS B 2 472 ? 264.113 264.499 297.658 1.00 158.41 472 HIS B N 1
ATOM 8602 C CA . HIS B 2 472 ? 264.739 265.465 296.770 1.00 158.54 472 HIS B CA 1
ATOM 8603 C C . HIS B 2 472 ? 263.683 266.314 296.075 1.00 150.21 472 HIS B C 1
ATOM 8604 O O . HIS B 2 472 ? 263.909 267.493 295.799 1.00 145.37 472 HIS B O 1
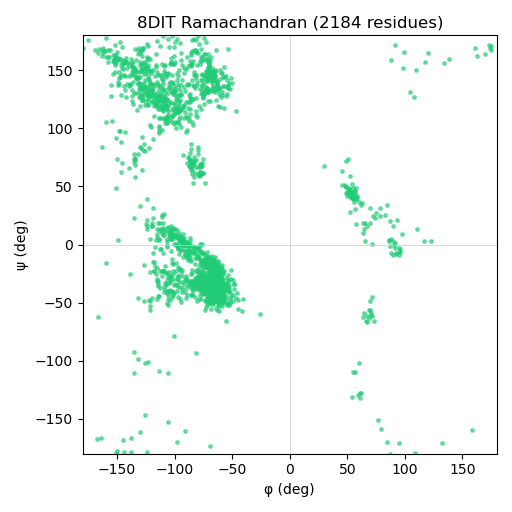ATOM 8611 N N . VAL B 2 473 ? 262.514 265.726 295.823 1.00 144.95 473 VAL B N 1
ATOM 8612 C CA . VAL B 2 473 ? 261.388 266.485 295.292 1.00 145.85 473 VAL B CA 1
ATOM 8613 C C . VAL B 2 473 ? 260.870 267.494 296.309 1.00 144.94 473 VAL B C 1
ATOM 8614 O O . VAL B 2 473 ? 260.681 268.666 295.987 1.00 139.43 473 VAL B O 1
ATOM 8618 N N . HIS B 2 474 ? 260.656 267.050 297.543 1.00 147.93 474 HIS B N 1
ATOM 8619 C CA . HIS B 2 474 ? 260.178 267.955 298.576 1.00 155.08 474 HIS B CA 1
ATOM 8620 C C . HIS B 2 474 ? 261.170 269.087 298.791 1.00 155.27 474 HIS B C 1
ATOM 8621 O O . HIS B 2 474 ? 260.785 270.254 298.885 1.00 158.11 474 HIS B O 1
ATOM 8628 N N . TRP B 2 475 ? 262.452 268.740 298.878 1.00 153.66 475 TRP B N 1
ATOM 8629 C CA . TRP B 2 475 ? 263.486 269.739 299.099 1.00 159.78 475 TRP B CA 1
ATOM 8630 C C . TRP B 2 475 ? 263.527 270.758 297.974 1.00 153.15 475 TRP B C 1
ATOM 8631 O O . TRP B 2 475 ? 263.621 271.960 298.221 1.00 157.14 475 TRP B O 1
ATOM 8642 N N . ALA B 2 476 ? 263.457 270.282 296.736 1.00 147.05 476 ALA B N 1
ATOM 8643 C CA . ALA B 2 476 ? 263.511 271.180 295.596 1.00 148.33 476 ALA B CA 1
ATOM 8644 C C . ALA B 2 476 ? 262.309 272.116 295.596 1.00 145.62 476 ALA B C 1
ATOM 8645 O O . ALA B 2 476 ? 262.438 273.295 295.268 1.00 146.00 476 ALA B O 1
ATOM 8647 N N . SER B 2 477 ? 261.151 271.607 296.011 1.00 142.57 477 SER B N 1
ATOM 8648 C CA . SER B 2 477 ? 259.957 272.440 296.094 1.00 144.88 477 SER B CA 1
ATOM 8649 C C . SER B 2 477 ? 260.083 273.458 297.220 1.00 149.96 477 SER B C 1
ATOM 8650 O O . SER B 2 477 ? 259.586 274.581 297.113 1.00 154.61 477 SER B O 1
ATOM 8653 N N . ALA B 2 478 ? 260.764 273.069 298.296 1.00 149.21 478 ALA B N 1
ATOM 8654 C CA . ALA B 2 478 ? 260.982 273.970 299.418 1.00 162.84 478 ALA B CA 1
ATOM 8655 C C . ALA B 2 478 ? 261.878 275.128 299.001 1.00 168.07 478 ALA B C 1
ATOM 8656 O O . ALA B 2 478 ? 261.672 276.264 299.425 1.00 179.99 478 ALA B O 1
ATOM 8658 N N . LYS B 2 479 ? 262.852 274.848 298.138 1.00 157.21 479 LYS B N 1
ATOM 8659 C CA . LYS B 2 479 ? 263.738 275.894 297.641 1.00 163.82 479 LYS B CA 1
ATOM 8660 C C . LYS B 2 479 ? 262.975 276.867 296.755 1.00 170.71 479 LYS B C 1
ATOM 8661 O O . LYS B 2 479 ? 263.195 278.078 296.804 1.00 181.49 479 LYS B O 1
ATOM 8667 N N . VAL B 2 480 ? 262.051 276.327 295.972 1.00 165.66 480 VAL B N 1
ATOM 8668 C CA . VAL B 2 480 ? 261.237 277.121 295.064 1.00 174.41 480 VAL B CA 1
ATOM 8669 C C . VAL B 2 480 ? 260.307 278.081 295.797 1.00 183.39 480 VAL B C 1
ATOM 8670 O O . VAL B 2 480 ? 260.140 279.229 295.383 1.00 190.31 480 VAL B O 1
ATOM 8674 N N . ARG B 2 481 ? 259.690 277.611 296.875 1.00 181.54 481 ARG B N 1
ATOM 8675 C CA . ARG B 2 481 ? 258.741 278.437 297.613 1.00 194.33 481 ARG B CA 1
ATOM 8676 C C . ARG B 2 481 ? 259.385 279.288 298.708 1.00 196.94 481 ARG B C 1
ATOM 8677 O O . ARG B 2 481 ? 258.912 280.387 298.999 1.00 199.90 481 ARG B O 1
ATOM 8685 N N . LEU B 2 482 ? 260.421 278.764 299.356 1.00 196.76 482 LEU B N 1
ATOM 8686 C CA . LEU B 2 482 ? 260.955 279.411 300.551 1.00 205.82 482 LEU B CA 1
ATOM 8687 C C . LEU B 2 482 ? 262.223 280.226 300.301 1.00 203.92 482 LEU B C 1
ATOM 8688 O O . LEU B 2 482 ? 262.566 281.100 301.098 1.00 207.15 482 LEU B O 1
ATOM 8693 N N . GLY B 2 483 ? 262.951 279.911 299.233 1.00 197.60 483 GLY B N 1
ATOM 8694 C CA . GLY B 2 483 ? 264.247 280.536 299.002 1.00 205.67 483 GLY B CA 1
ATOM 8695 C C . GLY B 2 483 ? 264.124 282.005 298.612 1.00 216.84 483 GLY B C 1
ATOM 8696 O O . GLY B 2 483 ? 263.169 282.408 297.949 1.00 216.90 483 GLY B O 1
ATOM 8697 N N . SER B 2 484 ? 265.124 282.793 299.000 1.00 223.81 484 SER B N 1
ATOM 8698 C CA . SER B 2 484 ? 265.208 284.201 298.627 1.00 228.21 484 SER B CA 1
ATOM 8699 C C . SER B 2 484 ? 266.151 284.377 297.444 1.00 225.73 484 SER B C 1
ATOM 8700 O O . SER B 2 484 ? 266.395 285.491 296.980 1.00 226.99 484 SER B O 1
ATOM 8703 N N . GLU B 2 485 ? 266.687 283.256 296.979 1.00 215.78 485 GLU B N 1
ATOM 8704 C CA . GLU B 2 485 ? 267.641 283.213 295.880 1.00 206.26 485 GLU B CA 1
ATOM 8705 C C . GLU B 2 485 ? 266.952 283.387 294.531 1.00 200.64 485 GLU B C 1
ATOM 8706 O O . GLU B 2 485 ? 265.749 283.153 294.401 1.00 201.93 485 GLU B O 1
ATOM 8712 N N . ASP B 2 486 ? 267.726 283.808 293.535 1.00 194.31 486 ASP B N 1
ATOM 8713 C CA . ASP B 2 486 ? 267.231 283.997 292.176 1.00 185.13 486 ASP B CA 1
ATOM 8714 C C . ASP B 2 486 ? 266.891 282.673 291.506 1.00 180.47 486 ASP B C 1
ATOM 8715 O O . ASP B 2 486 ? 267.384 281.617 291.907 1.00 179.01 486 ASP B O 1
ATOM 8720 N N . ASP B 2 487 ? 266.033 282.737 290.491 1.00 180.38 487 ASP B N 1
ATOM 8721 C CA . ASP B 2 487 ? 265.550 281.542 289.812 1.00 175.94 487 ASP B CA 1
ATOM 8722 C C . ASP B 2 487 ? 266.683 280.730 289.201 1.00 166.94 487 ASP B C 1
ATOM 8723 O O . ASP B 2 487 ? 266.623 279.500 289.179 1.00 159.18 487 ASP B O 1
ATOM 8728 N N . ASP B 2 488 ? 267.715 281.405 288.702 1.00 172.77 488 ASP B N 1
ATOM 8729 C CA . ASP B 2 488 ? 268.805 280.690 288.053 1.00 170.48 488 ASP B CA 1
ATOM 8730 C C . ASP B 2 488 ? 269.727 280.042 289.076 1.00 162.55 488 ASP B C 1
ATOM 8731 O O . ASP B 2 488 ? 270.246 278.948 288.855 1.00 157.42 488 ASP B O 1
ATOM 8736 N N . THR B 2 489 ? 269.907 280.699 290.214 1.00 164.16 489 THR B N 1
ATOM 8737 C CA . THR B 2 489 ? 270.738 280.143 291.271 1.00 162.09 489 THR B CA 1
ATOM 8738 C C . THR B 2 489 ? 270.106 278.880 291.833 1.00 159.91 489 THR B C 1
ATOM 8739 O O . THR B 2 489 ? 270.790 277.888 292.094 1.00 155.89 489 THR B O 1
ATOM 8743 N N . ILE B 2 490 ? 268.789 278.919 292.011 1.00 161.87 490 ILE B N 1
ATOM 8744 C CA . ILE B 2 490 ? 268.079 277.792 292.592 1.00 162.08 490 ILE B CA 1
ATOM 8745 C C . ILE B 2 490 ? 267.959 276.642 291.605 1.00 157.00 490 ILE B C 1
ATOM 8746 O O . ILE B 2 490 ? 268.115 275.481 291.984 1.00 157.55 490 ILE B O 1
ATOM 8751 N N . CYS B 2 491 ? 267.662 276.950 290.343 1.00 155.62 491 CYS B N 1
ATOM 8752 C CA . CYS B 2 491 ? 267.448 275.882 289.379 1.00 155.48 491 CYS B CA 1
ATOM 8753 C C . CYS B 2 491 ? 268.732 275.106 289.135 1.00 153.37 491 CYS B C 1
ATOM 8754 O O . CYS B 2 491 ? 268.689 273.907 288.877 1.00 149.83 491 CYS B O 1
ATOM 8757 N N . ARG B 2 492 ? 269.881 275.769 289.261 1.00 152.77 492 ARG B N 1
ATOM 8758 C CA . ARG B 2 492 ? 271.141 275.057 289.100 1.00 151.17 492 ARG B CA 1
ATOM 8759 C C . ARG B 2 492 ? 271.358 274.086 290.250 1.00 154.31 492 ARG B C 1
ATOM 8760 O O . ARG B 2 492 ? 271.786 272.951 290.044 1.00 151.92 492 ARG B O 1
ATOM 8768 N N . LYS B 2 493 ? 271.025 274.519 291.461 1.00 154.20 493 LYS B N 1
ATOM 8769 C CA . LYS B 2 493 ? 271.181 273.663 292.627 1.00 157.11 493 LYS B CA 1
ATOM 8770 C C . LYS B 2 493 ? 270.227 272.474 292.577 1.00 157.58 493 LYS B C 1
ATOM 8771 O O . LYS B 2 493 ? 270.579 271.369 292.995 1.00 162.75 493 LYS B O 1
ATOM 8777 N N . ILE B 2 494 ? 269.023 272.696 292.057 1.00 153.93 494 ILE B N 1
ATOM 8778 C CA . ILE B 2 494 ? 268.035 271.627 291.994 1.00 159.14 494 ILE B CA 1
ATOM 8779 C C . ILE B 2 494 ? 268.393 270.564 290.965 1.00 159.57 494 ILE B C 1
ATOM 8780 O O . ILE B 2 494 ? 268.283 269.371 291.247 1.00 164.02 494 ILE B O 1
ATOM 8785 N N . VAL B 2 495 ? 268.826 270.981 289.780 1.00 155.49 495 VAL B N 1
ATOM 8786 C CA . VAL B 2 495 ? 269.131 270.007 288.737 1.00 157.10 495 VAL B CA 1
ATOM 8787 C C . VAL B 2 495 ? 270.348 269.169 289.103 1.00 159.09 495 VAL B C 1
ATOM 8788 O O . VAL B 2 495 ? 270.416 267.988 288.763 1.00 162.71 495 VAL B O 1
ATOM 8792 N N . GLU B 2 496 ? 271.294 269.763 289.824 1.00 155.81 496 GLU B N 1
ATOM 8793 C CA . GLU B 2 496 ? 272.467 269.021 290.270 1.00 160.76 496 GLU B CA 1
ATOM 8794 C C . GLU B 2 496 ? 272.083 267.916 291.249 1.00 162.49 496 GLU B C 1
ATOM 8795 O O . GLU B 2 496 ? 272.682 266.840 291.245 1.00 162.72 496 GLU B O 1
ATOM 8801 N N . LYS B 2 497 ? 271.086 268.182 292.090 1.00 162.67 497 LYS B N 1
ATOM 8802 C CA . LYS B 2 497 ? 270.641 267.192 293.063 1.00 170.60 497 LYS B CA 1
ATOM 8803 C C . LYS B 2 497 ? 269.701 266.152 292.454 1.00 171.23 497 LYS B C 1
ATOM 8804 O O . LYS B 2 497 ? 269.701 264.993 292.871 1.00 174.89 497 LYS B O 1
ATOM 8810 N N . LEU B 2 498 ? 268.907 266.558 291.464 1.00 168.44 498 LEU B N 1
ATOM 8811 C CA . LEU B 2 498 ? 267.954 265.638 290.847 1.00 175.69 498 LEU B CA 1
ATOM 8812 C C . LEU B 2 498 ? 268.613 264.729 289.815 1.00 181.84 498 LEU B C 1
ATOM 8813 O O . LEU B 2 498 ? 268.148 263.614 289.581 1.00 191.70 498 LEU B O 1
ATOM 8818 N N . SER B 2 499 ? 269.693 265.195 289.196 1.00 175.97 499 SER B N 1
ATOM 8819 C CA . SER B 2 499 ? 270.354 264.422 288.150 1.00 181.34 499 SER B CA 1
ATOM 8820 C C . SER B 2 499 ? 271.030 263.177 288.711 1.00 189.97 499 SER B C 1
ATOM 8821 O O . SER B 2 499 ? 271.309 262.229 287.977 1.00 199.51 499 SER B O 1
ATOM 8824 N N . GLY B 2 500 ? 271.289 263.177 290.014 1.00 188.21 500 GLY B N 1
ATOM 8825 C CA . GLY B 2 500 ? 271.929 262.040 290.664 1.00 193.53 500 GLY B CA 1
ATOM 8826 C C . GLY B 2 500 ? 270.898 261.040 291.176 1.00 202.84 500 GLY B C 1
ATOM 8827 O O . GLY B 2 500 ? 271.250 260.015 291.759 1.00 204.95 500 GLY B O 1
ATOM 8828 N N . LYS B 2 501 ? 269.623 261.353 290.966 1.00 204.65 501 LYS B N 1
ATOM 8829 C CA . LYS B 2 501 ? 268.522 260.508 291.412 1.00 211.73 501 LYS B CA 1
ATOM 8830 C C . LYS B 2 501 ? 267.488 260.378 290.298 1.00 217.42 501 LYS B C 1
ATOM 8831 O O . LYS B 2 501 ? 266.439 261.022 290.344 1.00 221.45 501 LYS B O 1
ATOM 8837 N N . PRO B 2 502 ? 267.764 259.531 289.303 1.00 222.63 502 PRO B N 1
ATOM 8838 C CA . PRO B 2 502 ? 267.217 259.547 287.957 1.00 228.18 502 PRO B CA 1
ATOM 8839 C C . PRO B 2 502 ? 265.801 258.990 287.880 1.00 232.12 502 PRO B C 1
ATOM 8840 O O . PRO B 2 502 ? 265.538 258.023 287.165 1.00 232.78 502 PRO B O 1
ATOM 8844 N N . GLY B 2 503 ? 264.887 259.639 288.590 1.00 229.48 503 GLY B N 1
ATOM 8845 C CA . GLY B 2 503 ? 263.466 259.335 288.509 1.00 217.43 503 GLY B CA 1
ATOM 8846 C C . GLY B 2 503 ? 262.775 260.441 287.726 1.00 206.78 503 GLY B C 1
ATOM 8847 O O . GLY B 2 503 ? 263.401 261.102 286.897 1.00 210.38 503 GLY B O 1
ATOM 8848 N N . ILE B 2 504 ? 261.495 260.661 287.996 1.00 195.86 504 ILE B N 1
ATOM 8849 C CA . ILE B 2 504 ? 260.787 261.741 287.324 1.00 190.57 504 ILE B CA 1
ATOM 8850 C C . ILE B 2 504 ? 260.462 262.837 288.324 1.00 183.74 504 ILE B C 1
ATOM 8851 O O . ILE B 2 504 ? 259.494 262.735 289.077 1.00 181.09 504 ILE B O 1
ATOM 8856 N N . SER B 2 505 ? 261.291 263.876 288.344 1.00 174.13 505 SER B N 1
ATOM 8857 C CA . SER B 2 505 ? 261.144 264.934 289.336 1.00 168.53 505 SER B CA 1
ATOM 8858 C C . SER B 2 505 ? 261.067 266.331 288.735 1.00 158.80 505 SER B C 1
ATOM 8859 O O . SER B 2 505 ? 260.667 267.279 289.411 1.00 156.11 505 SER B O 1
ATOM 8862 N N . PHE B 2 506 ? 261.495 266.482 287.488 1.00 156.59 506 PHE B N 1
ATOM 8863 C CA . PHE B 2 506 ? 261.635 267.820 286.930 1.00 155.51 506 PHE B CA 1
ATOM 8864 C C . PHE B 2 506 ? 260.272 268.432 286.635 1.00 155.58 506 PHE B C 1
ATOM 8865 O O . PHE B 2 506 ? 260.045 269.611 286.905 1.00 153.29 506 PHE B O 1
ATOM 8873 N N . GLU B 2 507 ? 259.347 267.616 286.135 1.00 155.48 507 GLU B N 1
ATOM 8874 C CA . GLU B 2 507 ? 257.983 268.081 285.909 1.00 159.38 507 GLU B CA 1
ATOM 8875 C C . GLU B 2 507 ? 257.313 268.507 287.206 1.00 150.91 507 GLU B C 1
ATOM 8876 O O . GLU B 2 507 ? 256.569 269.487 287.238 1.00 145.26 507 GLU B O 1
ATOM 8882 N N . VAL B 2 508 ? 257.564 267.756 288.273 1.00 146.43 508 VAL B N 1
ATOM 8883 C CA . VAL B 2 508 ? 256.905 268.005 289.548 1.00 146.02 508 VAL B CA 1
ATOM 8884 C C . VAL B 2 508 ? 257.360 269.325 290.149 1.00 148.31 508 VAL B C 1
ATOM 8885 O O . VAL B 2 508 ? 256.552 270.090 290.681 1.00 144.47 508 VAL B O 1
ATOM 8889 N N . ILE B 2 509 ? 258.656 269.591 290.060 1.00 150.53 509 ILE B N 1
ATOM 8890 C CA . ILE B 2 509 ? 259.201 270.827 290.595 1.00 151.76 509 ILE B CA 1
ATOM 8891 C C . ILE B 2 509 ? 258.887 271.993 289.673 1.00 153.91 509 ILE B C 1
ATOM 8892 O O . ILE B 2 509 ? 258.576 273.088 290.138 1.00 157.10 509 ILE B O 1
ATOM 8897 N N . ALA B 2 510 ? 258.965 271.762 288.364 1.00 153.99 510 ALA B N 1
ATOM 8898 C CA . ALA B 2 510 ? 258.659 272.809 287.401 1.00 159.98 510 ALA B CA 1
ATOM 8899 C C . ALA B 2 510 ? 257.209 273.252 287.544 1.00 159.44 510 ALA B C 1
ATOM 8900 O O . ALA B 2 510 ? 256.896 274.433 287.393 1.00 168.04 510 ALA B O 1
ATOM 8902 N N . ARG B 2 511 ? 256.328 272.308 287.870 1.00 153.52 511 ARG B N 1
ATOM 8903 C CA . ARG B 2 511 ? 254.929 272.638 288.094 1.00 155.59 511 ARG B CA 1
ATOM 8904 C C . ARG B 2 511 ? 254.781 273.512 289.331 1.00 156.27 511 ARG B C 1
ATOM 8905 O O . ARG B 2 511 ? 254.044 274.498 289.319 1.00 156.27 511 ARG B O 1
ATOM 8913 N N . THR B 2 512 ? 255.526 273.177 290.383 1.00 152.17 512 THR B N 1
ATOM 8914 C CA . THR B 2 512 ? 255.521 273.975 291.603 1.00 154.98 512 THR B CA 1
ATOM 8915 C C . THR B 2 512 ? 256.100 275.355 291.332 1.00 163.20 512 THR B C 1
ATOM 8916 O O . THR B 2 512 ? 255.604 276.360 291.841 1.00 170.69 512 THR B O 1
ATOM 8920 N N . ALA B 2 513 ? 257.155 275.396 290.527 1.00 161.75 513 ALA B N 1
ATOM 8921 C CA . ALA B 2 513 ? 257.819 276.644 290.188 1.00 168.67 513 ALA B CA 1
ATOM 8922 C C . ALA B 2 513 ? 256.885 277.565 289.425 1.00 178.77 513 ALA B C 1
ATOM 8923 O O . ALA B 2 513 ? 256.906 278.782 289.616 1.00 180.84 513 ALA B O 1
ATOM 8925 N N . TYR B 2 514 ? 256.036 276.986 288.585 1.00 176.39 514 TYR B N 1
ATOM 8926 C CA . TYR B 2 514 ? 255.055 277.772 287.855 1.00 182.05 514 TYR B CA 1
ATOM 8927 C C . TYR B 2 514 ? 254.023 278.358 288.809 1.00 185.84 514 TYR B C 1
ATOM 8928 O O . TYR B 2 514 ? 253.676 279.536 288.720 1.00 196.50 514 TYR B O 1
ATOM 8937 N N . GLU B 2 515 ? 253.558 277.535 289.744 1.00 180.12 515 GLU B N 1
ATOM 8938 C CA . GLU B 2 515 ? 252.558 277.951 290.721 1.00 179.63 515 GLU B CA 1
ATOM 8939 C C . GLU B 2 515 ? 253.084 279.065 291.619 1.00 186.86 515 GLU B C 1
ATOM 8940 O O . GLU B 2 515 ? 252.336 279.957 292.020 1.00 189.01 515 GLU B O 1
ATOM 8946 N N . GLU B 2 516 ? 254.381 279.021 291.913 1.00 188.47 516 GLU B N 1
ATOM 8947 C CA . GLU B 2 516 ? 255.015 280.013 292.774 1.00 189.94 516 GLU B CA 1
ATOM 8948 C C . GLU B 2 516 ? 255.492 281.235 291.988 1.00 191.35 516 GLU B C 1
ATOM 8949 O O . GLU B 2 516 ? 256.038 282.177 292.563 1.00 193.22 516 GLU B O 1
ATOM 8955 N N . GLY B 2 517 ? 255.288 281.218 290.671 1.00 193.80 517 GLY B N 1
ATOM 8956 C CA . GLY B 2 517 ? 255.651 282.346 289.818 1.00 191.30 517 GLY B CA 1
ATOM 8957 C C . GLY B 2 517 ? 257.070 282.267 289.258 1.00 186.33 517 GLY B C 1
ATOM 8958 O O . GLY B 2 517 ? 257.491 283.149 288.508 1.00 185.54 517 GLY B O 1
ATOM 8959 N N . ARG B 2 518 ? 257.809 281.220 289.608 1.00 184.83 518 ARG B N 1
ATOM 8960 C CA . ARG B 2 518 ? 259.173 281.077 289.110 1.00 177.18 518 ARG B CA 1
ATOM 8961 C C . ARG B 2 518 ? 259.180 280.381 287.757 1.00 172.28 518 ARG B C 1
ATOM 8962 O O . ARG B 2 518 ? 259.553 279.212 287.649 1.00 168.53 518 ARG B O 1
ATOM 8970 N N . THR B 2 519 ? 258.754 281.103 286.728 1.00 169.28 519 THR B N 1
ATOM 8971 C CA . THR B 2 519 ? 258.609 280.518 285.401 1.00 170.82 519 THR B CA 1
ATOM 8972 C C . THR B 2 519 ? 259.958 280.353 284.713 1.00 170.24 519 THR B C 1
ATOM 8973 O O . THR B 2 519 ? 260.111 279.512 283.823 1.00 166.86 519 THR B O 1
ATOM 8977 N N . ARG B 2 520 ? 260.952 281.121 285.151 1.00 173.47 520 ARG B N 1
ATOM 8978 C CA . ARG B 2 520 ? 262.304 280.962 284.632 1.00 176.05 520 ARG B CA 1
ATOM 8979 C C . ARG B 2 520 ? 262.901 279.662 285.146 1.00 170.45 520 ARG B C 1
ATOM 8980 O O . ARG B 2 520 ? 263.626 278.968 284.432 1.00 167.77 520 ARG B O 1
ATOM 8988 N N . LEU B 2 521 ? 262.591 279.345 286.398 1.00 168.13 521 LEU B N 1
ATOM 8989 C CA . LEU B 2 521 ? 263.080 278.131 287.031 1.00 165.14 521 LEU B CA 1
ATOM 8990 C C . LEU B 2 521 ? 262.393 276.915 286.430 1.00 166.17 521 LEU B C 1
ATOM 8991 O O . LEU B 2 521 ? 263.032 275.894 286.168 1.00 164.61 521 LEU B O 1
ATOM 8996 N N . ALA B 2 522 ? 261.089 277.034 286.190 1.00 167.29 522 ALA B N 1
ATOM 8997 C CA . ALA B 2 522 ? 260.335 275.940 285.596 1.00 166.68 522 ALA B CA 1
ATOM 8998 C C . ALA B 2 522 ? 260.858 275.629 284.203 1.00 168.40 522 ALA B C 1
ATOM 8999 O O . ALA B 2 522 ? 260.943 274.466 283.809 1.00 168.14 522 ALA B O 1
ATOM 9001 N N . THR B 2 523 ? 261.241 276.667 283.467 1.00 170.11 523 THR B N 1
ATOM 9002 C CA . THR B 2 523 ? 261.737 276.482 282.111 1.00 169.63 523 THR B CA 1
ATOM 9003 C C . THR B 2 523 ? 263.047 275.706 282.107 1.00 167.59 523 THR B C 1
ATOM 9004 O O . THR B 2 523 ? 263.253 274.830 281.268 1.00 165.57 523 THR B O 1
ATOM 9008 N N . GLU B 2 524 ? 263.928 276.019 283.054 1.00 167.74 524 GLU B N 1
ATOM 9009 C CA . GLU B 2 524 ? 265.214 275.335 283.138 1.00 169.63 524 GLU B CA 1
ATOM 9010 C C . GLU B 2 524 ? 265.055 273.876 283.551 1.00 167.35 524 GLU B C 1
ATOM 9011 O O . GLU B 2 524 ? 265.753 272.999 283.044 1.00 165.64 524 GLU B O 1
ATOM 9017 N N . LEU B 2 525 ? 264.115 273.607 284.450 1.00 166.18 525 LEU B N 1
ATOM 9018 C CA . LEU B 2 525 ? 263.885 272.245 284.920 1.00 161.11 525 LEU B CA 1
ATOM 9019 C C . LEU B 2 525 ? 263.311 271.362 283.822 1.00 161.45 525 LEU B C 1
ATOM 9020 O O . LEU B 2 525 ? 263.594 270.167 283.760 1.00 159.69 525 LEU B O 1
ATOM 9025 N N . LEU B 2 526 ? 262.525 271.956 282.936 1.00 164.80 526 LEU B N 1
ATOM 9026 C CA . LEU B 2 526 ? 261.872 271.201 281.877 1.00 168.00 526 LEU B CA 1
ATOM 9027 C C . LEU B 2 526 ? 262.838 270.926 280.730 1.00 166.18 526 LEU B C 1
ATOM 9028 O O . LEU B 2 526 ? 262.495 270.240 279.767 1.00 166.69 526 LEU B O 1
ATOM 9033 N N . ASN B 2 527 ? 264.059 271.445 280.841 1.00 163.81 527 ASN B N 1
ATOM 9034 C CA . ASN B 2 527 ? 265.070 271.209 279.821 1.00 163.87 527 ASN B CA 1
ATOM 9035 C C . ASN B 2 527 ? 265.871 269.951 280.143 1.00 164.52 527 ASN B C 1
ATOM 9036 O O . ASN B 2 527 ? 266.757 269.558 279.385 1.00 170.72 527 ASN B O 1
ATOM 9041 N N . HIS B 2 528 ? 265.529 269.303 281.257 1.00 166.10 528 HIS B N 1
ATOM 9042 C CA . HIS B 2 528 ? 266.178 268.060 281.664 1.00 167.16 528 HIS B CA 1
ATOM 9043 C C . HIS B 2 528 ? 265.275 266.863 281.396 1.00 166.05 528 HIS B C 1
ATOM 9044 O O . HIS B 2 528 ? 265.554 265.745 281.826 1.00 168.70 528 HIS B O 1
ATOM 9051 N N . GLU B 2 529 ? 264.204 267.111 280.653 1.00 166.39 529 GLU B N 1
ATOM 9052 C CA . GLU B 2 529 ? 263.278 266.075 280.209 1.00 168.37 529 GLU B CA 1
ATOM 9053 C C . GLU B 2 529 ? 263.048 266.217 278.702 1.00 171.50 529 GLU B C 1
ATOM 9054 O O . GLU B 2 529 ? 262.080 266.846 278.283 1.00 169.01 529 GLU B O 1
ATOM 9060 N N . PRO B 2 530 ? 263.939 265.643 277.883 1.00 176.53 530 PRO B N 1
ATOM 9061 C CA . PRO B 2 530 ? 264.077 265.822 276.442 1.00 177.78 530 PRO B CA 1
ATOM 9062 C C . PRO B 2 530 ? 262.863 265.374 275.627 1.00 176.35 530 PRO B C 1
ATOM 9063 O O . PRO B 2 530 ? 262.770 265.690 274.440 1.00 176.05 530 PRO B O 1
ATOM 9067 N N . ARG B 2 531 ? 261.954 264.612 276.227 1.00 176.42 531 ARG B N 1
ATOM 9068 C CA . ARG B 2 531 ? 260.834 264.092 275.449 1.00 175.14 531 ARG B CA 1
ATOM 9069 C C . ARG B 2 531 ? 259.737 265.135 275.286 1.00 165.63 531 ARG B C 1
ATOM 9070 O O . ARG B 2 531 ? 259.037 265.480 276.240 1.00 163.29 531 ARG B O 1
ATOM 9078 N N . ALA B 2 532 ? 259.591 265.627 274.056 1.00 162.21 532 ALA B N 1
ATOM 9079 C CA . ALA B 2 532 ? 258.673 266.719 273.750 1.00 159.17 532 ALA B CA 1
ATOM 9080 C C . ALA B 2 532 ? 257.236 266.281 273.958 1.00 162.81 532 ALA B C 1
ATOM 9081 O O . ALA B 2 532 ? 256.349 267.105 274.177 1.00 157.33 532 ALA B O 1
ATOM 9083 N N . GLY B 2 533 ? 257.018 264.971 273.897 1.00 171.15 533 GLY B N 1
ATOM 9084 C CA . GLY B 2 533 ? 255.698 264.389 274.085 1.00 173.26 533 GLY B CA 1
ATOM 9085 C C . GLY B 2 533 ? 255.099 264.819 275.412 1.00 170.35 533 GLY B C 1
ATOM 9086 O O . GLY B 2 533 ? 253.878 264.906 275.549 1.00 171.98 533 GLY B O 1
ATOM 9087 N N . ARG B 2 534 ? 255.956 265.090 276.392 1.00 165.01 534 ARG B N 1
ATOM 9088 C CA . ARG B 2 534 ? 255.475 265.537 277.686 1.00 159.04 534 ARG B CA 1
ATOM 9089 C C . ARG B 2 534 ? 255.736 267.027 277.902 1.00 151.21 534 ARG B C 1
ATOM 9090 O O . ARG B 2 534 ? 254.973 267.699 278.597 1.00 147.04 534 ARG B O 1
ATOM 9098 N N . GLN B 2 535 ? 256.810 267.549 277.311 1.00 152.01 535 GLN B N 1
ATOM 9099 C CA . GLN B 2 535 ? 257.186 268.939 277.566 1.00 151.30 535 GLN B CA 1
ATOM 9100 C C . GLN B 2 535 ? 256.248 269.923 276.893 1.00 145.48 535 GLN B C 1
ATOM 9101 O O . GLN B 2 535 ? 255.990 271.005 277.421 1.00 142.67 535 GLN B O 1
ATOM 9107 N N . VAL B 2 536 ? 255.732 269.551 275.732 1.00 142.38 536 VAL B N 1
ATOM 9108 C CA . VAL B 2 536 ? 254.844 270.434 274.999 1.00 146.82 536 VAL B CA 1
ATOM 9109 C C . VAL B 2 536 ? 253.533 270.728 275.739 1.00 146.44 536 VAL B C 1
ATOM 9110 O O . VAL B 2 536 ? 253.210 271.901 275.922 1.00 147.64 536 VAL B O 1
ATOM 9114 N N . PRO B 2 537 ? 252.754 269.716 276.166 1.00 147.94 537 PRO B N 1
ATOM 9115 C CA . PRO B 2 537 ? 251.540 269.886 276.942 1.00 149.17 537 PRO B CA 1
ATOM 9116 C C . PRO B 2 537 ? 251.798 270.526 278.304 1.00 149.68 537 PRO B C 1
ATOM 9117 O O . PRO B 2 537 ? 250.922 271.209 278.837 1.00 153.33 537 PRO B O 1
ATOM 9121 N N . LEU B 2 538 ? 253.004 270.362 278.852 1.00 145.82 538 LEU B N 1
ATOM 9122 C CA . LEU B 2 538 ? 253.321 271.040 280.105 1.00 146.84 538 LEU B CA 1
ATOM 9123 C C . LEU B 2 538 ? 253.507 272.533 279.881 1.00 154.08 538 LEU B C 1
ATOM 9124 O O . LEU B 2 538 ? 253.044 273.350 280.676 1.00 157.07 538 LEU B O 1
ATOM 9129 N N . LEU B 2 539 ? 254.151 272.890 278.775 1.00 148.97 539 LEU B N 1
ATOM 9130 C CA . LEU B 2 539 ? 254.345 274.293 278.439 1.00 155.65 539 LEU B CA 1
ATOM 9131 C C . LEU B 2 539 ? 253.027 274.937 278.037 1.00 161.11 539 LEU B C 1
ATOM 9132 O O . LEU B 2 539 ? 252.781 276.106 278.336 1.00 166.44 539 LEU B O 1
ATOM 9137 N N . LEU B 2 540 ? 252.162 274.164 277.385 1.00 156.88 540 LEU B N 1
ATOM 9138 C CA . LEU B 2 540 ? 250.845 274.664 277.016 1.00 158.44 540 LEU B CA 1
ATOM 9139 C C . LEU B 2 540 ? 249.973 274.843 278.255 1.00 157.15 540 LEU B C 1
ATOM 9140 O O . LEU B 2 540 ? 249.206 275.800 278.349 1.00 157.90 540 LEU B O 1
ATOM 9145 N N . SER B 2 541 ? 250.126 273.941 279.224 1.00 156.82 541 SER B N 1
ATOM 9146 C CA . SER B 2 541 ? 249.373 274.021 280.473 1.00 161.93 541 SER B CA 1
ATOM 9147 C C . SER B 2 541 ? 249.834 275.208 281.308 1.00 167.01 541 SER B C 1
ATOM 9148 O O . SER B 2 541 ? 249.067 275.766 282.093 1.00 173.40 541 SER B O 1
ATOM 9151 N N . MET B 2 542 ? 251.083 275.614 281.101 1.00 166.88 542 MET B N 1
ATOM 9152 C CA . MET B 2 542 ? 251.659 276.766 281.781 1.00 176.03 542 MET B CA 1
ATOM 9153 C C . MET B 2 542 ? 251.391 278.050 281.002 1.00 179.89 542 MET B C 1
ATOM 9154 O O . MET B 2 542 ? 251.819 279.135 281.401 1.00 186.70 542 MET B O 1
ATOM 9159 N N . GLU B 2 543 ? 250.702 277.915 279.873 1.00 178.26 543 GLU B N 1
ATOM 9160 C CA . GLU B 2 543 ? 250.411 279.035 278.990 1.00 188.69 543 GLU B CA 1
ATOM 9161 C C . GLU B 2 543 ? 251.681 279.768 278.570 1.00 190.64 543 GLU B C 1
ATOM 9162 O O . GLU B 2 543 ? 251.698 280.995 278.478 1.00 194.02 543 GLU B O 1
ATOM 9168 N N . GLU B 2 544 ? 252.735 279.004 278.287 1.00 186.74 544 GLU B N 1
ATOM 9169 C CA . GLU B 2 544 ? 253.993 279.573 277.820 1.00 190.72 544 GLU B CA 1
ATOM 9170 C C . GLU B 2 544 ? 254.138 279.374 276.317 1.00 191.20 544 GLU B C 1
ATOM 9171 O O . GLU B 2 544 ? 254.312 278.251 275.843 1.00 184.72 544 GLU B O 1
ATOM 9177 N N . ASP B 2 545 ? 254.061 280.465 275.563 1.00 191.83 545 ASP B N 1
ATOM 9178 C CA . ASP B 2 545 ? 254.130 280.361 274.112 1.00 188.94 545 ASP B CA 1
ATOM 9179 C C . ASP B 2 545 ? 255.580 280.294 273.666 1.00 185.15 545 ASP B C 1
ATOM 9180 O O . ASP B 2 545 ? 256.488 280.401 274.489 1.00 181.96 545 ASP B O 1
ATOM 9185 N N . GLU B 2 546 ? 255.793 280.127 272.362 1.00 183.11 546 GLU B N 1
ATOM 9186 C CA . GLU B 2 546 ? 257.131 280.050 271.767 1.00 183.70 546 GLU B CA 1
ATOM 9187 C C . GLU B 2 546 ? 257.863 278.764 272.157 1.00 173.12 546 GLU B C 1
ATOM 9188 O O . GLU B 2 546 ? 258.277 277.991 271.293 1.00 169.62 546 GLU B O 1
ATOM 9194 N N . LEU B 2 547 ? 258.007 278.532 273.458 1.00 172.05 547 LEU B N 1
ATOM 9195 C CA . LEU B 2 547 ? 258.715 277.362 273.959 1.00 168.58 547 LEU B CA 1
ATOM 9196 C C . LEU B 2 547 ? 258.007 276.074 273.570 1.00 164.22 547 LEU B C 1
ATOM 9197 O O . LEU B 2 547 ? 258.655 275.064 273.293 1.00 159.52 547 LEU B O 1
ATOM 9202 N N . ALA B 2 548 ? 256.679 276.102 273.554 1.00 162.35 548 ALA B N 1
ATOM 9203 C CA . ALA B 2 548 ? 255.918 274.913 273.197 1.00 166.58 548 ALA B CA 1
ATOM 9204 C C . ALA B 2 548 ? 256.204 274.524 271.750 1.00 169.00 548 ALA B C 1
ATOM 9205 O O . ALA B 2 548 ? 256.264 273.338 271.419 1.00 170.21 548 ALA B O 1
ATOM 9207 N N . LEU B 2 549 ? 256.408 275.526 270.895 1.00 167.67 549 LEU B N 1
ATOM 9208 C CA . LEU B 2 549 ? 256.737 275.268 269.500 1.00 162.02 549 LEU B CA 1
ATOM 9209 C C . LEU B 2 549 ? 258.150 274.728 269.380 1.00 160.25 549 LEU B C 1
ATOM 9210 O O . LEU B 2 549 ? 258.414 273.834 268.579 1.00 158.69 549 LEU B O 1
ATOM 9215 N N . ASP B 2 550 ? 259.058 275.259 270.192 1.00 161.38 550 ASP B N 1
ATOM 9216 C CA . ASP B 2 550 ? 260.456 274.864 270.100 1.00 163.68 550 ASP B CA 1
ATOM 9217 C C . ASP B 2 550 ? 260.648 273.407 270.481 1.00 163.49 550 ASP B C 1
ATOM 9218 O O . ASP B 2 550 ? 261.447 272.702 269.866 1.00 159.80 550 ASP B O 1
ATOM 9223 N N . LYS B 2 551 ? 259.908 272.940 271.482 1.00 163.22 551 LYS B N 1
ATOM 9224 C CA . LYS B 2 551 ? 260.056 271.553 271.898 1.00 162.36 551 LYS B CA 1
ATOM 9225 C C . LYS B 2 551 ? 259.528 270.610 270.828 1.00 165.39 551 LYS B C 1
ATOM 9226 O O . LYS B 2 551 ? 260.138 269.578 270.542 1.00 164.24 551 LYS B O 1
ATOM 9232 N N . ALA B 2 552 ? 258.398 270.971 270.232 1.00 168.35 552 ALA B N 1
ATOM 9233 C CA . ALA B 2 552 ? 257.799 270.163 269.180 1.00 170.67 552 ALA B CA 1
ATOM 9234 C C . ALA B 2 552 ? 258.672 270.155 267.923 1.00 168.20 552 ALA B C 1
ATOM 9235 O O . ALA B 2 552 ? 258.794 269.134 267.242 1.00 172.71 552 ALA B O 1
ATOM 9237 N N . ILE B 2 553 ? 259.277 271.302 267.619 1.00 162.76 553 ILE B N 1
ATOM 9238 C CA . ILE B 2 553 ? 260.106 271.449 266.428 1.00 160.60 553 ILE B CA 1
ATOM 9239 C C . ILE B 2 553 ? 261.426 270.713 266.573 1.00 161.51 553 ILE B C 1
ATOM 9240 O O . ILE B 2 553 ? 261.879 270.054 265.638 1.00 165.14 553 ILE B O 1
ATOM 9245 N N . GLU B 2 554 ? 262.042 270.820 267.744 1.00 161.71 554 GLU B N 1
ATOM 9246 C CA . GLU B 2 554 ? 263.310 270.153 267.997 1.00 168.02 554 GLU B CA 1
ATOM 9247 C C . GLU B 2 554 ? 263.153 268.637 267.967 1.00 168.47 554 GLU B C 1
ATOM 9248 O O . GLU B 2 554 ? 264.046 267.925 267.511 1.00 173.12 554 GLU B O 1
ATOM 9254 N N . SER B 2 555 ? 262.011 268.139 268.439 1.00 167.02 555 SER B N 1
ATOM 9255 C CA . SER B 2 555 ? 261.732 266.708 268.374 1.00 171.29 555 SER B CA 1
ATOM 9256 C C . SER B 2 555 ? 261.304 266.269 266.978 1.00 176.53 555 SER B C 1
ATOM 9257 O O . SER B 2 555 ? 261.518 265.120 266.591 1.00 180.23 555 SER B O 1
ATOM 9260 N N . GLY B 2 556 ? 260.717 267.189 266.217 1.00 174.82 556 GLY B N 1
ATOM 9261 C CA . GLY B 2 556 ? 260.273 266.894 264.860 1.00 174.81 556 GLY B CA 1
ATOM 9262 C C . GLY B 2 556 ? 258.961 266.135 264.855 1.00 174.48 556 GLY B C 1
ATOM 9263 O O . GLY B 2 556 ? 258.711 265.311 263.975 1.00 169.87 556 GLY B O 1
ATOM 9264 N N . ASP B 2 557 ? 258.135 266.392 265.854 1.00 182.62 557 ASP B N 1
ATOM 9265 C CA . ASP B 2 557 ? 256.854 265.719 265.960 1.00 187.76 557 ASP B CA 1
ATOM 9266 C C . ASP B 2 557 ? 255.754 266.589 265.369 1.00 185.83 557 ASP B C 1
ATOM 9267 O O . ASP B 2 557 ? 255.393 267.617 265.943 1.00 184.57 557 ASP B O 1
ATOM 9272 N N . THR B 2 558 ? 255.246 266.196 264.201 1.00 186.21 558 THR B N 1
ATOM 9273 C CA . THR B 2 558 ? 254.280 267.022 263.486 1.00 185.14 558 THR B CA 1
ATOM 9274 C C . THR B 2 558 ? 252.951 267.083 264.222 1.00 185.51 558 THR B C 1
ATOM 9275 O O . THR B 2 558 ? 252.147 267.985 263.988 1.00 181.69 558 THR B O 1
ATOM 9279 N N . ASP B 2 559 ? 252.730 266.142 265.137 1.00 189.88 559 ASP B N 1
ATOM 9280 C CA . ASP B 2 559 ? 251.524 266.162 265.949 1.00 194.42 559 ASP B CA 1
ATOM 9281 C C . ASP B 2 559 ? 251.630 267.266 266.977 1.00 185.40 559 ASP B C 1
ATOM 9282 O O . ASP B 2 559 ? 250.719 268.078 267.136 1.00 178.68 559 ASP B O 1
ATOM 9287 N N . LEU B 2 560 ? 252.762 267.297 267.667 1.00 188.96 560 LEU B N 1
ATOM 9288 C CA . LEU B 2 560 ? 252.980 268.290 268.704 1.00 184.86 560 LEU B CA 1
ATOM 9289 C C . LEU B 2 560 ? 253.043 269.690 268.116 1.00 175.85 560 LEU B C 1
ATOM 9290 O O . LEU B 2 560 ? 252.591 270.647 268.743 1.00 171.45 560 LEU B O 1
ATOM 9295 N N . ILE B 2 561 ? 253.601 269.822 266.916 1.00 175.79 561 ILE B N 1
ATOM 9296 C CA . ILE B 2 561 ? 253.713 271.146 266.319 1.00 170.42 561 ILE B CA 1
ATOM 9297 C C . ILE B 2 561 ? 252.330 271.646 265.933 1.00 163.70 561 ILE B C 1
ATOM 9298 O O . ILE B 2 561 ? 251.964 272.776 266.252 1.00 160.23 561 ILE B O 1
ATOM 9303 N N . TYR B 2 562 ? 251.550 270.795 265.265 1.00 165.56 562 TYR B N 1
ATOM 9304 C CA . TYR B 2 562 ? 250.189 271.163 264.898 1.00 166.80 562 TYR B CA 1
ATOM 9305 C C . TYR B 2 562 ? 249.364 271.445 266.145 1.00 162.06 562 TYR B C 1
ATOM 9306 O O . TYR B 2 562 ? 248.574 272.387 266.173 1.00 162.02 562 TYR B O 1
ATOM 9315 N N . PHE B 2 563 ? 249.552 270.628 267.177 1.00 160.49 563 PHE B N 1
ATOM 9316 C CA . PHE B 2 563 ? 248.807 270.772 268.419 1.00 159.79 563 PHE B CA 1
ATOM 9317 C C . PHE B 2 563 ? 249.057 272.133 269.051 1.00 154.97 563 PHE B C 1
ATOM 9318 O O . PHE B 2 563 ? 248.115 272.818 269.452 1.00 156.10 563 PHE B O 1
ATOM 9326 N N . VAL B 2 564 ? 250.323 272.535 269.120 1.00 154.12 564 VAL B N 1
ATOM 9327 C CA . VAL B 2 564 ? 250.666 273.843 269.658 1.00 161.77 564 VAL B CA 1
ATOM 9328 C C . VAL B 2 564 ? 250.093 274.941 268.774 1.00 159.79 564 VAL B C 1
ATOM 9329 O O . VAL B 2 564 ? 249.590 275.947 269.273 1.00 159.66 564 VAL B O 1
ATOM 9333 N N . ILE B 2 565 ? 250.145 274.736 267.461 1.00 159.54 565 ILE B N 1
ATOM 9334 C CA . ILE B 2 565 ? 249.590 275.703 266.526 1.00 161.56 565 ILE B CA 1
ATOM 9335 C C . ILE B 2 565 ? 248.086 275.853 266.707 1.00 165.14 565 ILE B C 1
ATOM 9336 O O . ILE B 2 565 ? 247.565 276.967 266.674 1.00 171.45 565 ILE B O 1
ATOM 9341 N N . HIS B 2 566 ? 247.390 274.739 266.912 1.00 164.33 566 HIS B N 1
ATOM 9342 C CA . HIS B 2 566 ? 245.948 274.786 267.109 1.00 168.52 566 HIS B CA 1
ATOM 9343 C C . HIS B 2 566 ? 245.600 275.473 268.423 1.00 163.93 566 HIS B C 1
ATOM 9344 O O . HIS B 2 566 ? 244.616 276.210 268.504 1.00 168.09 566 HIS B O 1
ATOM 9351 N N . GLN B 2 567 ? 246.414 275.247 269.451 1.00 160.52 567 GLN B N 1
ATOM 9352 C CA . GLN B 2 567 ? 246.179 275.886 270.738 1.00 163.79 567 GLN B CA 1
ATOM 9353 C C . GLN B 2 567 ? 246.493 277.376 270.678 1.00 163.94 567 GLN B C 1
ATOM 9354 O O . GLN B 2 567 ? 245.793 278.187 271.286 1.00 161.16 567 GLN B O 1
ATOM 9360 N N . LEU B 2 568 ? 247.518 277.744 269.912 1.00 164.96 568 LEU B N 1
ATOM 9361 C CA . LEU B 2 568 ? 247.849 279.151 269.730 1.00 175.53 568 LEU B CA 1
ATOM 9362 C C . LEU B 2 568 ? 246.792 279.840 268.879 1.00 180.97 568 LEU B C 1
ATOM 9363 O O . LEU B 2 568 ? 246.430 280.988 269.130 1.00 186.37 568 LEU B O 1
ATOM 9368 N N . ARG B 2 569 ? 246.287 279.125 267.878 1.00 180.26 569 ARG B N 1
ATOM 9369 C CA . ARG B 2 569 ? 245.270 279.666 266.987 1.00 187.24 569 ARG B CA 1
ATOM 9370 C C . ARG B 2 569 ? 243.950 279.869 267.718 1.00 186.33 569 ARG B C 1
ATOM 9371 O O . ARG B 2 569 ? 243.228 280.831 267.456 1.00 190.91 569 ARG B O 1
ATOM 9379 N N . ARG B 2 570 ? 243.639 278.961 268.637 1.00 179.76 570 ARG B N 1
ATOM 9380 C CA . ARG B 2 570 ? 242.404 279.039 269.405 1.00 181.63 570 ARG B CA 1
ATOM 9381 C C . ARG B 2 570 ? 242.500 280.041 270.552 1.00 185.37 570 ARG B C 1
ATOM 9382 O O . ARG B 2 570 ? 241.513 280.691 270.901 1.00 188.31 570 ARG B O 1
ATOM 9390 N N . LYS B 2 571 ? 243.684 280.152 271.150 1.00 180.45 571 LYS B N 1
ATOM 9391 C CA . LYS B 2 571 ? 243.876 281.019 272.308 1.00 182.71 571 LYS B CA 1
ATOM 9392 C C . LYS B 2 571 ? 244.153 282.473 271.937 1.00 185.41 571 LYS B C 1
ATOM 9393 O O . LYS B 2 571 ? 243.783 283.385 272.677 1.00 186.17 571 LYS B O 1
ATOM 9399 N N . LEU B 2 572 ? 244.834 282.691 270.819 1.00 188.35 572 LEU B N 1
ATOM 9400 C CA . LEU B 2 572 ? 245.255 284.036 270.453 1.00 193.37 572 LEU B CA 1
ATOM 9401 C C . LEU B 2 572 ? 244.352 284.631 269.370 1.00 200.31 572 LEU B C 1
ATOM 9402 O O . LEU B 2 572 ? 243.895 283.916 268.479 1.00 200.37 572 LEU B O 1
ATOM 9407 N N . PRO B 2 573 ? 244.118 285.949 269.408 1.00 204.65 573 PRO B N 1
ATOM 9408 C CA . PRO B 2 573 ? 243.278 286.711 268.497 1.00 208.88 573 PRO B CA 1
ATOM 9409 C C . PRO B 2 573 ? 243.965 287.004 267.168 1.00 211.05 573 PRO B C 1
ATOM 9410 O O . PRO B 2 573 ? 244.114 288.162 266.778 1.00 209.16 573 PRO B O 1
ATOM 9414 N N . LEU B 2 574 ? 244.353 285.940 266.472 1.00 211.83 574 LEU B N 1
ATOM 9415 C CA . LEU B 2 574 ? 244.912 285.993 265.120 1.00 211.86 574 LEU B CA 1
ATOM 9416 C C . LEU B 2 574 ? 246.246 286.733 265.015 1.00 207.05 574 LEU B C 1
ATOM 9417 O O . LEU B 2 574 ? 247.252 286.146 264.627 1.00 203.21 574 LEU B O 1
ATOM 9422 N N . ALA B 2 575 ? 246.256 288.024 265.335 1.00 204.41 575 ALA B N 1
ATOM 9423 C CA . ALA B 2 575 ? 247.466 288.818 265.139 1.00 203.09 575 ALA B CA 1
ATOM 9424 C C . ALA B 2 575 ? 248.613 288.294 265.989 1.00 201.69 575 ALA B C 1
ATOM 9425 O O . ALA B 2 575 ? 249.757 288.245 265.534 1.00 200.13 575 ALA B O 1
ATOM 9427 N N . SER B 2 576 ? 248.311 287.867 267.208 1.00 201.23 576 SER B N 1
ATOM 9428 C CA . SER B 2 576 ? 249.345 287.329 268.081 1.00 201.40 576 SER B CA 1
ATOM 9429 C C . SER B 2 576 ? 249.695 285.907 267.672 1.00 195.79 576 SER B C 1
ATOM 9430 O O . SER B 2 576 ? 250.823 285.452 267.864 1.00 192.04 576 SER B O 1
ATOM 9433 N N . PHE B 2 577 ? 248.731 285.220 267.070 1.00 196.63 577 PHE B N 1
ATOM 9434 C CA . PHE B 2 577 ? 248.952 283.871 266.574 1.00 194.50 577 PHE B CA 1
ATOM 9435 C C . PHE B 2 577 ? 249.941 283.863 265.422 1.00 193.11 577 PHE B C 1
ATOM 9436 O O . PHE B 2 577 ? 250.878 283.065 265.400 1.00 191.75 577 PHE B O 1
ATOM 9444 N N . PHE B 2 578 ? 249.736 284.758 264.468 1.00 200.44 578 PHE B N 1
ATOM 9445 C CA . PHE B 2 578 ? 250.595 284.817 263.298 1.00 197.94 578 PHE B CA 1
ATOM 9446 C C . PHE B 2 578 ? 251.980 285.352 263.640 1.00 194.99 578 PHE B C 1
ATOM 9447 O O . PHE B 2 578 ? 252.977 284.916 263.065 1.00 190.98 578 PHE B O 1
ATOM 9455 N N . ARG B 2 579 ? 252.045 286.287 264.585 1.00 197.49 579 ARG B N 1
ATOM 9456 C CA . ARG B 2 579 ? 253.321 286.887 264.959 1.00 196.90 579 ARG B CA 1
ATOM 9457 C C . ARG B 2 579 ? 254.192 285.965 265.811 1.00 191.52 579 ARG B C 1
ATOM 9458 O O . ARG B 2 579 ? 255.417 286.089 265.803 1.00 190.63 579 ARG B O 1
ATOM 9466 N N . VAL B 2 580 ? 253.580 285.032 266.540 1.00 190.58 580 VAL B N 1
ATOM 9467 C CA . VAL B 2 580 ? 254.375 284.102 267.335 1.00 189.41 580 VAL B CA 1
ATOM 9468 C C . VAL B 2 580 ? 254.914 282.955 266.479 1.00 188.55 580 VAL B C 1
ATOM 9469 O O . VAL B 2 580 ? 256.050 282.521 266.662 1.00 186.38 580 VAL B O 1
ATOM 9473 N N . VAL B 2 581 ? 254.111 282.475 265.529 1.00 190.33 581 VAL B N 1
ATOM 9474 C CA . VAL B 2 581 ? 254.562 281.388 264.663 1.00 188.41 581 VAL B CA 1
ATOM 9475 C C . VAL B 2 581 ? 255.579 281.876 263.635 1.00 189.41 581 VAL B C 1
ATOM 9476 O O . VAL B 2 581 ? 256.459 281.124 263.224 1.00 181.70 581 VAL B O 1
ATOM 9480 N N . SER B 2 582 ? 255.481 283.145 263.241 1.00 187.85 582 SER B N 1
ATOM 9481 C CA . SER B 2 582 ? 256.406 283.708 262.262 1.00 186.10 582 SER B CA 1
ATOM 9482 C C . SER B 2 582 ? 257.819 283.819 262.825 1.00 185.92 582 SER B C 1
ATOM 9483 O O . SER B 2 582 ? 258.790 283.902 262.073 1.00 183.17 582 SER B O 1
ATOM 9486 N N . SER B 2 583 ? 257.938 283.793 264.150 1.00 190.43 583 SER B N 1
ATOM 9487 C CA . SER B 2 583 ? 259.245 283.836 264.799 1.00 189.85 583 SER B CA 1
ATOM 9488 C C . SER B 2 583 ? 259.919 282.470 264.715 1.00 186.14 583 SER B C 1
ATOM 9489 O O . SER B 2 583 ? 261.117 282.335 264.968 1.00 187.15 583 SER B O 1
ATOM 9492 N N . ARG B 2 584 ? 259.128 281.459 264.369 1.00 183.45 584 ARG B N 1
ATOM 9493 C CA . ARG B 2 584 ? 259.577 280.080 264.244 1.00 176.97 584 ARG B CA 1
ATOM 9494 C C . ARG B 2 584 ? 259.140 279.526 262.891 1.00 173.56 584 ARG B C 1
ATOM 9495 O O . ARG B 2 584 ? 258.124 278.838 262.810 1.00 170.46 584 ARG B O 1
ATOM 9503 N N . PRO B 2 585 ? 259.900 279.801 261.825 1.00 175.18 585 PRO B N 1
ATOM 9504 C CA . PRO B 2 585 ? 259.527 279.667 260.426 1.00 175.28 585 PRO B CA 1
ATOM 9505 C C . PRO B 2 585 ? 258.981 278.282 260.100 1.00 169.54 585 PRO B C 1
ATOM 9506 O O . PRO B 2 585 ? 258.133 278.139 259.218 1.00 169.09 585 PRO B O 1
ATOM 9510 N N . THR B 2 586 ? 259.447 277.265 260.818 1.00 163.67 586 THR B N 1
ATOM 9511 C CA . THR B 2 586 ? 258.943 275.916 260.608 1.00 165.09 586 THR B CA 1
ATOM 9512 C C . THR B 2 586 ? 257.489 275.816 261.053 1.00 166.23 586 THR B C 1
ATOM 9513 O O . THR B 2 586 ? 256.682 275.123 260.430 1.00 161.58 586 THR B O 1
ATOM 9517 N N . ALA B 2 587 ? 257.151 276.526 262.126 1.00 167.66 587 ALA B N 1
ATOM 9518 C CA . ALA B 2 587 ? 255.780 276.552 262.611 1.00 170.46 587 ALA B CA 1
ATOM 9519 C C . ALA B 2 587 ? 254.916 277.369 261.670 1.00 173.64 587 ALA B C 1
ATOM 9520 O O . ALA B 2 587 ? 253.752 277.043 261.441 1.00 178.66 587 ALA B O 1
ATOM 9522 N N . SER B 2 588 ? 255.500 278.423 261.108 1.00 174.66 588 SER B N 1
ATOM 9523 C CA . SER B 2 588 ? 254.764 279.311 260.217 1.00 176.06 588 SER B CA 1
ATOM 9524 C C . SER B 2 588 ? 254.324 278.576 258.964 1.00 173.26 588 SER B C 1
ATOM 9525 O O . SER B 2 588 ? 253.194 278.732 258.500 1.00 171.50 588 SER B O 1
ATOM 9528 N N . ALA B 2 589 ? 255.215 277.755 258.424 1.00 172.47 589 ALA B N 1
ATOM 9529 C CA . ALA B 2 589 ? 254.900 276.991 257.228 1.00 177.49 589 ALA B CA 1
ATOM 9530 C C . ALA B 2 589 ? 253.836 275.937 257.515 1.00 176.10 589 ALA B C 1
ATOM 9531 O O . ALA B 2 589 ? 253.011 275.627 256.656 1.00 179.34 589 ALA B O 1
ATOM 9533 N N . MET B 2 590 ? 253.848 275.383 258.725 1.00 169.77 590 MET B N 1
ATOM 9534 C CA . MET B 2 590 ? 252.833 274.406 259.100 1.00 169.19 590 MET B CA 1
ATOM 9535 C C . MET B 2 590 ? 251.483 275.068 259.373 1.00 177.14 590 MET B C 1
ATOM 9536 O O . MET B 2 590 ? 250.436 274.444 259.194 1.00 179.99 590 MET B O 1
ATOM 9541 N N . VAL B 2 591 ? 251.500 276.347 259.741 1.00 175.85 591 VAL B N 1
ATOM 9542 C CA . VAL B 2 591 ? 250.255 277.101 259.837 1.00 180.61 591 VAL B CA 1
ATOM 9543 C C . VAL B 2 591 ? 249.658 277.252 258.452 1.00 183.23 591 VAL B C 1
ATOM 9544 O O . VAL B 2 591 ? 248.450 277.101 258.260 1.00 186.76 591 VAL B O 1
ATOM 9548 N N . GLU B 2 592 ? 250.520 277.524 257.480 1.00 181.35 592 GLU B N 1
ATOM 9549 C CA . GLU B 2 592 ? 250.095 277.620 256.096 1.00 187.05 592 GLU B CA 1
ATOM 9550 C C . GLU B 2 592 ? 249.536 276.286 255.619 1.00 194.74 592 GLU B C 1
ATOM 9551 O O . GLU B 2 592 ? 248.527 276.244 254.917 1.00 196.60 592 GLU B O 1
ATOM 9557 N N . ALA B 2 593 ? 250.190 275.194 256.012 1.00 190.18 593 ALA B N 1
ATOM 9558 C CA . ALA B 2 593 ? 249.758 273.854 255.619 1.00 191.52 593 ALA B CA 1
ATOM 9559 C C . ALA B 2 593 ? 248.332 273.579 256.077 1.00 193.26 593 ALA B C 1
ATOM 9560 O O . ALA B 2 593 ? 247.552 272.948 255.357 1.00 190.13 593 ALA B O 1
ATOM 9562 N N . LEU B 2 594 ? 247.981 274.062 257.261 1.00 193.29 594 LEU B N 1
ATOM 9563 C CA . LEU B 2 594 ? 246.621 273.911 257.756 1.00 196.91 594 LEU B CA 1
ATOM 9564 C C . LEU B 2 594 ? 245.676 274.807 256.968 1.00 198.10 594 LEU B C 1
ATOM 9565 O O . LEU B 2 594 ? 244.562 274.415 256.626 1.00 201.46 594 LEU B O 1
ATOM 9570 N N . ALA B 2 595 ? 246.139 276.017 256.675 1.00 196.31 595 ALA B N 1
ATOM 9571 C CA . ALA B 2 595 ? 245.340 277.002 255.960 1.00 197.42 595 ALA B CA 1
ATOM 9572 C C . ALA B 2 595 ? 245.147 276.605 254.495 1.00 201.27 595 ALA B C 1
ATOM 9573 O O . ALA B 2 595 ? 244.155 276.984 253.872 1.00 204.23 595 ALA B O 1
ATOM 9575 N N . ARG B 2 596 ? 246.080 275.825 253.946 1.00 201.38 596 ARG B N 1
ATOM 9576 C CA . ARG B 2 596 ? 245.959 275.342 252.570 1.00 207.27 596 ARG B CA 1
ATOM 9577 C C . ARG B 2 596 ? 244.890 274.264 252.442 1.00 209.95 596 ARG B C 1
ATOM 9578 O O . ARG B 2 596 ? 244.522 273.869 251.336 1.00 216.58 596 ARG B O 1
ATOM 9586 N N . ASN B 2 597 ? 244.416 273.759 253.571 1.00 207.09 597 ASN B N 1
ATOM 9587 C CA . ASN B 2 597 ? 243.441 272.684 253.562 1.00 214.67 597 ASN B CA 1
ATOM 9588 C C . ASN B 2 597 ? 242.318 272.975 254.541 1.00 221.45 597 ASN B C 1
ATOM 9589 O O . ASN B 2 597 ? 242.241 272.365 255.607 1.00 224.67 597 ASN B O 1
ATOM 9594 N N . SER B 2 598 ? 241.454 273.926 254.190 1.00 222.83 598 SER B N 1
ATOM 9595 C CA . SER B 2 598 ? 240.382 274.319 255.092 1.00 230.07 598 SER B CA 1
ATOM 9596 C C . SER B 2 598 ? 239.344 273.217 255.174 1.00 240.32 598 SER B C 1
ATOM 9597 O O . SER B 2 598 ? 239.002 272.747 256.259 1.00 242.50 598 SER B O 1
ATOM 9600 N N . ASP B 2 599 ? 238.889 272.765 254.008 1.00 241.94 599 ASP B N 1
ATOM 9601 C CA . ASP B 2 599 ? 238.010 271.608 253.929 1.00 243.09 599 ASP B CA 1
ATOM 9602 C C . ASP B 2 599 ? 238.750 270.438 253.299 1.00 242.09 599 ASP B C 1
ATOM 9603 O O . ASP B 2 599 ? 238.230 269.324 253.231 1.00 240.49 599 ASP B O 1
ATOM 9608 N N . GLY B 2 600 ? 239.959 270.712 252.815 1.00 240.08 600 GLY B N 1
ATOM 9609 C CA . GLY B 2 600 ? 240.752 269.730 252.087 1.00 238.31 600 GLY B CA 1
ATOM 9610 C C . GLY B 2 600 ? 240.404 269.741 250.602 1.00 243.89 600 GLY B C 1
ATOM 9611 O O . GLY B 2 600 ? 239.555 270.513 250.159 1.00 246.00 600 GLY B O 1
ATOM 9612 N N . ASP B 2 601 ? 241.068 268.882 249.837 1.00 241.79 601 ASP B N 1
ATOM 9613 C CA . ASP B 2 601 ? 240.803 268.734 248.408 1.00 242.63 601 ASP B CA 1
ATOM 9614 C C . ASP B 2 601 ? 240.836 270.055 247.645 1.00 248.82 601 ASP B C 1
ATOM 9615 O O . ASP B 2 601 ? 240.004 270.294 246.769 1.00 249.79 601 ASP B O 1
ATOM 9620 N N . GLY B 2 602 ? 241.816 270.899 247.952 1.00 252.55 602 GLY B N 1
ATOM 9621 C CA . GLY B 2 602 ? 242.003 272.146 247.212 1.00 255.13 602 GLY B CA 1
ATOM 9622 C C . GLY B 2 602 ? 241.255 273.333 247.816 1.00 247.23 602 GLY B C 1
ATOM 9623 O O . GLY B 2 602 ? 241.386 274.463 247.341 1.00 244.52 602 GLY B O 1
ATOM 9624 N N . ASN B 2 603 ? 240.489 273.097 248.872 1.00 246.24 603 ASN B N 1
ATOM 9625 C CA . ASN B 2 603 ? 239.734 274.184 249.481 1.00 241.31 603 ASN B CA 1
ATOM 9626 C C . ASN B 2 603 ? 240.584 274.944 250.490 1.00 231.59 603 ASN B C 1
ATOM 9627 O O . ASN B 2 603 ? 240.577 274.644 251.686 1.00 229.80 603 ASN B O 1
ATOM 9632 N N . GLU B 2 604 ? 241.322 275.927 249.976 1.00 225.70 604 GLU B N 1
ATOM 9633 C CA . GLU B 2 604 ? 242.241 276.750 250.759 1.00 217.50 604 GLU B CA 1
ATOM 9634 C C . GLU B 2 604 ? 241.504 277.882 251.476 1.00 208.88 604 GLU B C 1
ATOM 9635 O O . GLU B 2 604 ? 240.548 278.442 250.939 1.00 205.88 604 GLU B O 1
ATOM 9641 N N . ASP B 2 605 ? 241.966 278.239 252.674 1.00 204.42 605 ASP B N 1
ATOM 9642 C CA . ASP B 2 605 ? 241.412 279.379 253.400 1.00 205.41 605 ASP B CA 1
ATOM 9643 C C . ASP B 2 605 ? 242.262 280.624 253.206 1.00 207.68 605 ASP B C 1
ATOM 9644 O O . ASP B 2 605 ? 243.348 280.737 253.778 1.00 206.06 605 ASP B O 1
ATOM 9649 N N . THR B 2 606 ? 241.773 281.557 252.403 1.00 209.33 606 THR B N 1
ATOM 9650 C CA . THR B 2 606 ? 242.540 282.750 252.085 1.00 209.69 606 THR B CA 1
ATOM 9651 C C . THR B 2 606 ? 242.573 283.711 253.268 1.00 214.28 606 THR B C 1
ATOM 9652 O O . THR B 2 606 ? 243.429 284.594 253.336 1.00 213.12 606 THR B O 1
ATOM 9656 N N . ALA B 2 607 ? 241.642 283.531 254.205 1.00 221.36 607 ALA B N 1
ATOM 9657 C CA . ALA B 2 607 ? 241.561 284.401 255.372 1.00 222.26 607 ALA B CA 1
ATOM 9658 C C . ALA B 2 607 ? 242.780 284.231 256.268 1.00 219.12 607 ALA B C 1
ATOM 9659 O O . ALA B 2 607 ? 243.230 285.186 256.900 1.00 222.58 607 ALA B O 1
ATOM 9661 N N . LEU B 2 608 ? 243.314 283.014 256.328 1.00 214.97 608 LEU B N 1
ATOM 9662 C CA . LEU B 2 608 ? 244.478 282.751 257.165 1.00 211.70 608 LEU B CA 1
ATOM 9663 C C . LEU B 2 608 ? 245.767 282.809 256.360 1.00 208.72 608 LEU B C 1
ATOM 9664 O O . LEU B 2 608 ? 246.827 283.145 256.891 1.00 206.30 608 LEU B O 1
ATOM 9669 N N . LEU B 2 609 ? 245.681 282.474 255.078 1.00 208.10 609 LEU B N 1
ATOM 9670 C CA . LEU B 2 609 ? 246.867 282.442 254.236 1.00 206.57 609 LEU B CA 1
ATOM 9671 C C . LEU B 2 609 ? 247.423 283.837 254.000 1.00 209.27 609 LEU B C 1
ATOM 9672 O O . LEU B 2 609 ? 248.638 284.030 253.990 1.00 207.99 609 LEU B O 1
ATOM 9677 N N . LYS B 2 610 ? 246.541 284.819 253.838 1.00 212.62 610 LYS B N 1
ATOM 9678 C CA . LYS B 2 610 ? 247.000 286.175 253.568 1.00 213.59 610 LYS B CA 1
ATOM 9679 C C . LYS B 2 610 ? 247.786 286.741 254.743 1.00 208.27 610 LYS B C 1
ATOM 9680 O O . LYS B 2 610 ? 248.756 287.471 254.549 1.00 209.24 610 LYS B O 1
ATOM 9686 N N . ASP B 2 611 ? 247.381 286.391 255.960 1.00 212.60 611 ASP B N 1
ATOM 9687 C CA . ASP B 2 611 ? 248.033 286.920 257.152 1.00 212.55 611 ASP B CA 1
ATOM 9688 C C . ASP B 2 611 ? 249.344 286.200 257.417 1.00 211.96 611 ASP B C 1
ATOM 9689 O O . ASP B 2 611 ? 250.316 286.802 257.879 1.00 212.59 611 ASP B O 1
ATOM 9694 N N . LEU B 2 612 ? 249.383 284.919 257.076 1.00 205.50 612 LEU B N 1
ATOM 9695 C CA . LEU B 2 612 ? 250.599 284.137 257.216 1.00 201.69 612 LEU B CA 1
ATOM 9696 C C . LEU B 2 612 ? 251.644 284.687 256.254 1.00 203.78 612 LEU B C 1
ATOM 9697 O O . LEU B 2 612 ? 252.814 284.851 256.604 1.00 204.29 612 LEU B O 1
ATOM 9702 N N . TYR B 2 613 ? 251.200 284.998 255.040 1.00 205.18 613 TYR B N 1
ATOM 9703 C CA . TYR B 2 613 ? 252.084 285.510 254.006 1.00 211.27 613 TYR B CA 1
ATOM 9704 C C . TYR B 2 613 ? 252.556 286.922 254.314 1.00 215.30 613 TYR B C 1
ATOM 9705 O O . TYR B 2 613 ? 253.674 287.295 253.959 1.00 214.34 613 TYR B O 1
ATOM 9714 N N . TYR B 2 614 ? 251.725 287.706 254.995 1.00 211.54 614 TYR B N 1
ATOM 9715 C CA . TYR B 2 614 ? 252.117 289.065 255.346 1.00 212.65 614 TYR B CA 1
ATOM 9716 C C . TYR B 2 614 ? 253.274 289.058 256.339 1.00 214.87 614 TYR B C 1
ATOM 9717 O O . TYR B 2 614 ? 254.156 289.913 256.276 1.00 217.39 614 TYR B O 1
ATOM 9726 N N . GLN B 2 615 ? 253.282 288.081 257.245 1.00 217.01 615 GLN B N 1
ATOM 9727 C CA . GLN B 2 615 ? 254.349 287.987 258.238 1.00 219.94 615 GLN B CA 1
ATOM 9728 C C . GLN B 2 615 ? 255.688 287.618 257.612 1.00 218.62 615 GLN B C 1
ATOM 9729 O O . GLN B 2 615 ? 256.735 288.110 258.034 1.00 218.89 615 GLN B O 1
ATOM 9735 N N . ASP B 2 616 ? 255.652 286.756 256.602 1.00 216.74 616 ASP B N 1
ATOM 9736 C CA . ASP B 2 616 ? 256.873 286.305 255.940 1.00 214.09 616 ASP B CA 1
ATOM 9737 C C . ASP B 2 616 ? 257.107 287.006 254.600 1.00 219.53 616 ASP B C 1
ATOM 9738 O O . ASP B 2 616 ? 257.980 286.610 253.828 1.00 220.98 616 ASP B O 1
ATOM 9743 N N . ASP B 2 617 ? 256.307 288.033 254.325 1.00 221.86 617 ASP B N 1
ATOM 9744 C CA . ASP B 2 617 ? 256.399 288.813 253.089 1.00 222.52 617 ASP B CA 1
ATOM 9745 C C . ASP B 2 617 ? 256.357 287.917 251.854 1.00 219.84 617 ASP B C 1
ATOM 9746 O O . ASP B 2 617 ? 257.083 288.139 250.882 1.00 222.40 617 ASP B O 1
ATOM 9751 N N . ARG B 2 618 ? 255.498 286.907 251.889 1.00 215.26 618 ARG B N 1
ATOM 9752 C CA . ARG B 2 618 ? 255.372 285.975 250.779 1.00 208.26 618 ARG B CA 1
ATOM 9753 C C . ARG B 2 618 ? 254.334 286.455 249.773 1.00 203.65 618 ARG B C 1
ATOM 9754 O O . ARG B 2 618 ? 253.252 285.880 249.649 1.00 202.42 618 ARG B O 1
ATOM 9762 N N . ARG B 2 619 ? 254.674 287.522 249.060 1.00 202.95 619 ARG B N 1
ATOM 9763 C CA . ARG B 2 619 ? 253.745 288.166 248.136 1.00 204.57 619 ARG B CA 1
ATOM 9764 C C . ARG B 2 619 ? 253.378 287.259 246.967 1.00 199.71 619 ARG B C 1
ATOM 9765 O O . ARG B 2 619 ? 252.241 287.277 246.489 1.00 197.52 619 ARG B O 1
ATOM 9773 N N . LEU B 2 620 ? 254.337 286.461 246.511 1.00 196.43 620 LEU B N 1
ATOM 9774 C CA . LEU B 2 620 ? 254.099 285.596 245.365 1.00 195.96 620 LEU B CA 1
ATOM 9775 C C . LEU B 2 620 ? 253.271 284.384 245.757 1.00 193.52 620 LEU B C 1
ATOM 9776 O O . LEU B 2 620 ? 252.582 283.800 244.920 1.00 193.07 620 LEU B O 1
ATOM 9781 N N . ASP B 2 621 ? 253.315 284.013 247.032 1.00 193.52 621 ASP B N 1
ATOM 9782 C CA . ASP B 2 621 ? 252.542 282.867 247.479 1.00 195.33 621 ASP B CA 1
ATOM 9783 C C . ASP B 2 621 ? 251.091 283.263 247.693 1.00 196.71 621 ASP B C 1
ATOM 9784 O O . ASP B 2 621 ? 250.184 282.470 247.449 1.00 194.32 621 ASP B O 1
ATOM 9789 N N . GLY B 2 622 ? 250.867 284.507 248.107 1.00 196.64 622 GLY B N 1
ATOM 9790 C CA . GLY B 2 622 ? 249.503 284.993 248.259 1.00 200.31 622 GLY B CA 1
ATOM 9791 C C . GLY B 2 622 ? 248.806 285.007 246.909 1.00 197.15 622 GLY B C 1
ATOM 9792 O O . GLY B 2 622 ? 247.656 284.580 246.785 1.00 202.69 622 GLY B O 1
ATOM 9793 N N . ALA B 2 623 ? 249.524 285.458 245.886 1.00 190.99 623 ALA B N 1
ATOM 9794 C CA . ALA B 2 623 ? 248.985 285.457 244.536 1.00 193.20 623 ALA B CA 1
ATOM 9795 C C . ALA B 2 623 ? 248.803 284.032 244.034 1.00 190.41 623 ALA B C 1
ATOM 9796 O O . ALA B 2 623 ? 247.843 283.742 243.321 1.00 189.18 623 ALA B O 1
ATOM 9798 N N . SER B 2 624 ? 249.708 283.136 244.426 1.00 188.70 624 SER B N 1
ATOM 9799 C CA . SER B 2 624 ? 249.662 281.753 243.963 1.00 190.94 624 SER B CA 1
ATOM 9800 C C . SER B 2 624 ? 248.435 281.023 244.486 1.00 193.52 624 SER B C 1
ATOM 9801 O O . SER B 2 624 ? 247.911 280.128 243.824 1.00 193.64 624 SER B O 1
ATOM 9804 N N . VAL B 2 625 ? 247.949 281.422 245.656 1.00 191.87 625 VAL B N 1
ATOM 9805 C CA . VAL B 2 625 ? 246.735 280.820 246.189 1.00 194.46 625 VAL B CA 1
ATOM 9806 C C . VAL B 2 625 ? 245.544 281.188 245.323 1.00 198.08 625 VAL B C 1
ATOM 9807 O O . VAL B 2 625 ? 244.726 280.336 244.975 1.00 197.60 625 VAL B O 1
ATOM 9811 N N . PHE B 2 626 ? 245.470 282.459 244.947 1.00 197.91 626 PHE B N 1
ATOM 9812 C CA . PHE B 2 626 ? 244.384 282.932 244.102 1.00 203.14 626 PHE B CA 1
ATOM 9813 C C . PHE B 2 626 ? 244.525 282.420 242.674 1.00 204.49 626 PHE B C 1
ATOM 9814 O O . PHE B 2 626 ? 243.528 282.164 241.999 1.00 204.56 626 PHE B O 1
ATOM 9822 N N . ILE B 2 627 ? 245.761 282.251 242.220 1.00 200.12 627 ILE B N 1
ATOM 9823 C CA . ILE B 2 627 ? 246.001 281.731 240.881 1.00 203.66 627 ILE B CA 1
ATOM 9824 C C . ILE B 2 627 ? 245.604 280.263 240.797 1.00 206.52 627 ILE B C 1
ATOM 9825 O O . ILE B 2 627 ? 244.996 279.835 239.817 1.00 211.04 627 ILE B O 1
ATOM 9830 N N . ARG B 2 628 ? 245.913 279.489 241.834 1.00 200.27 628 ARG B N 1
ATOM 9831 C CA . ARG B 2 628 ? 245.492 278.096 241.843 1.00 200.23 628 ARG B CA 1
ATOM 9832 C C . ARG B 2 628 ? 243.973 278.005 241.796 1.00 204.20 628 ARG B C 1
ATOM 9833 O O . ARG B 2 628 ? 243.423 277.156 241.096 1.00 205.97 628 ARG B O 1
ATOM 9841 N N . GLU B 2 629 ? 243.290 278.915 242.489 1.00 202.58 629 GLU B N 1
ATOM 9842 C CA . GLU B 2 629 ? 241.837 278.969 242.397 1.00 205.34 629 GLU B CA 1
ATOM 9843 C C . GLU B 2 629 ? 241.413 279.354 240.986 1.00 207.60 629 GLU B C 1
ATOM 9844 O O . GLU B 2 629 ? 240.434 278.830 240.456 1.00 207.22 629 GLU B O 1
ATOM 9850 N N . ALA B 2 630 ? 242.167 280.257 240.367 1.00 206.83 630 ALA B N 1
ATOM 9851 C CA . ALA B 2 630 ? 241.853 280.723 239.024 1.00 213.18 630 ALA B CA 1
ATOM 9852 C C . ALA B 2 630 ? 241.893 279.588 238.018 1.00 214.90 630 ALA B C 1
ATOM 9853 O O . ALA B 2 630 ? 241.124 279.566 237.059 1.00 219.02 630 ALA B O 1
ATOM 9855 N N . LEU B 2 631 ? 242.805 278.652 238.224 1.00 215.36 631 LEU B N 1
ATOM 9856 C CA . LEU B 2 631 ? 243.004 277.593 237.252 1.00 220.48 631 LEU B CA 1
ATOM 9857 C C . LEU B 2 631 ? 242.252 276.310 237.618 1.00 215.55 631 LEU B C 1
ATOM 9858 O O . LEU B 2 631 ? 241.864 275.546 236.735 1.00 219.85 631 LEU B O 1
ATOM 9863 N N . GLN B 2 632 ? 242.014 276.088 238.913 1.00 212.26 632 GLN B N 1
ATOM 9864 C CA . GLN B 2 632 ? 241.251 274.917 239.349 1.00 212.05 632 GLN B CA 1
ATOM 9865 C C . GLN B 2 632 ? 239.754 275.119 239.120 1.00 215.00 632 GLN B C 1
ATOM 9866 O O . GLN B 2 632 ? 239.012 274.161 238.902 1.00 216.44 632 GLN B O 1
ATOM 9872 N N . GLN B 2 633 ? 239.325 276.377 239.144 1.00 215.78 633 GLN B N 1
ATOM 9873 C CA . GLN B 2 633 ? 237.950 276.749 238.840 1.00 221.59 633 GLN B CA 1
ATOM 9874 C C . GLN B 2 633 ? 237.790 276.762 237.321 1.00 225.22 633 GLN B C 1
ATOM 9875 O O . GLN B 2 633 ? 238.794 276.754 236.611 1.00 225.04 633 GLN B O 1
ATOM 9881 N N . PRO B 2 634 ? 236.563 276.765 236.786 1.00 227.89 634 PRO B N 1
ATOM 9882 C CA . PRO B 2 634 ? 236.285 276.631 235.371 1.00 229.68 634 PRO B CA 1
ATOM 9883 C C . PRO B 2 634 ? 237.105 277.642 234.584 1.00 233.83 634 PRO B C 1
ATOM 9884 O O . PRO B 2 634 ? 237.207 278.812 234.960 1.00 233.05 634 PRO B O 1
ATOM 9888 N N . GLU B 2 635 ? 237.716 277.163 233.507 1.00 239.04 635 GLU B N 1
ATOM 9889 C CA . GLU B 2 635 ? 238.691 277.934 232.749 1.00 247.74 635 GLU B CA 1
ATOM 9890 C C . GLU B 2 635 ? 238.078 279.147 232.073 1.00 249.41 635 GLU B C 1
ATOM 9891 O O . GLU B 2 635 ? 236.926 279.117 231.637 1.00 244.73 635 GLU B O 1
ATOM 9897 N N . THR B 2 636 ? 238.864 280.218 232.013 1.00 254.28 636 THR B N 1
ATOM 9898 C CA . THR B 2 636 ? 238.486 281.484 231.387 1.00 254.20 636 THR B CA 1
ATOM 9899 C C . THR B 2 636 ? 237.418 282.233 232.179 1.00 249.73 636 THR B C 1
ATOM 9900 O O . THR B 2 636 ? 237.645 283.355 232.632 1.00 252.14 636 THR B O 1
ATOM 9904 N N . ARG B 2 637 ? 236.251 281.616 232.345 1.00 245.72 637 ARG B N 1
ATOM 9905 C CA . ARG B 2 637 ? 235.136 282.296 232.991 1.00 245.74 637 ARG B CA 1
ATOM 9906 C C . ARG B 2 637 ? 235.446 282.708 234.422 1.00 241.83 637 ARG B C 1
ATOM 9907 O O . ARG B 2 637 ? 235.035 283.783 234.855 1.00 243.25 637 ARG B O 1
ATOM 9915 N N . THR B 2 638 ? 236.171 281.871 235.158 1.00 235.63 638 THR B N 1
ATOM 9916 C CA . THR B 2 638 ? 236.507 282.220 236.532 1.00 232.22 638 THR B CA 1
ATOM 9917 C C . THR B 2 638 ? 237.965 282.641 236.646 1.00 232.10 638 THR B C 1
ATOM 9918 O O . THR B 2 638 ? 238.341 283.367 237.568 1.00 232.25 638 THR B O 1
ATOM 9922 N N . ALA B 2 639 ? 238.786 282.196 235.702 1.00 235.03 639 ALA B N 1
ATOM 9923 C CA . ALA B 2 639 ? 240.209 282.490 235.756 1.00 235.77 639 ALA B CA 1
ATOM 9924 C C . ALA B 2 639 ? 240.462 283.988 235.662 1.00 238.89 639 ALA B C 1
ATOM 9925 O O . ALA B 2 639 ? 241.368 284.509 236.307 1.00 238.37 639 ALA B O 1
ATOM 9927 N N . SER B 2 640 ? 239.649 284.690 234.877 1.00 244.09 640 SER B N 1
ATOM 9928 C CA . SER B 2 640 ? 239.854 286.123 234.703 1.00 246.08 640 SER B CA 1
ATOM 9929 C C . SER B 2 640 ? 239.579 286.899 235.985 1.00 243.83 640 SER B C 1
ATOM 9930 O O . SER B 2 640 ? 240.230 287.910 236.259 1.00 248.91 640 SER B O 1
ATOM 9933 N N . ASP B 2 641 ? 238.624 286.426 236.778 1.00 242.07 641 ASP B N 1
ATOM 9934 C CA . ASP B 2 641 ? 238.256 287.123 238.003 1.00 247.15 641 ASP B CA 1
ATOM 9935 C C . ASP B 2 641 ? 239.249 286.830 239.118 1.00 245.24 641 ASP B C 1
ATOM 9936 O O . ASP B 2 641 ? 239.577 287.706 239.921 1.00 251.10 641 ASP B O 1
ATOM 9941 N N . LYS B 2 642 ? 239.732 285.593 239.160 1.00 238.34 642 LYS B N 1
ATOM 9942 C CA . LYS B 2 642 ? 240.659 285.177 240.201 1.00 232.23 642 LYS B CA 1
ATOM 9943 C C . LYS B 2 642 ? 242.085 285.640 239.920 1.00 233.15 642 LYS B C 1
ATOM 9944 O O . LYS B 2 642 ? 242.842 285.917 240.851 1.00 232.05 642 LYS B O 1
ATOM 9950 N N . LEU B 2 643 ? 242.450 285.752 238.643 1.00 237.33 643 LEU B N 1
ATOM 9951 C CA . LEU B 2 643 ? 243.774 286.254 238.294 1.00 237.97 643 LEU B CA 1
ATOM 9952 C C . LEU B 2 643 ? 243.874 287.739 238.607 1.00 247.35 643 LEU B C 1
ATOM 9953 O O . LEU B 2 643 ? 244.924 288.225 239.029 1.00 250.22 643 LEU B O 1
ATOM 9958 N N . ASP B 2 644 ? 242.767 288.456 238.429 1.00 254.02 644 ASP B N 1
ATOM 9959 C CA . ASP B 2 644 ? 242.740 289.877 238.743 1.00 261.56 644 ASP B CA 1
ATOM 9960 C C . ASP B 2 644 ? 242.829 290.079 240.251 1.00 260.04 644 ASP B C 1
ATOM 9961 O O . ASP B 2 644 ? 243.475 291.013 240.724 1.00 265.62 644 ASP B O 1
ATOM 9966 N N . LEU B 2 645 ? 242.219 289.167 241.006 1.00 256.38 645 LEU B N 1
ATOM 9967 C CA . LEU B 2 645 ? 242.316 289.196 242.460 1.00 253.46 645 LEU B CA 1
ATOM 9968 C C . LEU B 2 645 ? 243.723 288.830 242.922 1.00 250.97 645 LEU B C 1
ATOM 9969 O O . LEU B 2 645 ? 244.250 289.421 243.864 1.00 251.72 645 LEU B O 1
ATOM 9974 N N . ALA B 2 646 ? 244.346 287.873 242.238 1.00 246.71 646 ALA B N 1
ATOM 9975 C CA . ALA B 2 646 ? 245.704 287.456 242.568 1.00 235.90 646 ALA B CA 1
ATOM 9976 C C . ALA B 2 646 ? 246.672 288.617 242.403 1.00 248.41 646 ALA B C 1
ATOM 9977 O O . ALA B 2 646 ? 247.639 288.749 243.152 1.00 241.91 646 ALA B O 1
ATOM 9979 N N . ALA B 2 647 ? 246.388 289.474 241.430 1.00 258.96 647 ALA B N 1
ATOM 9980 C CA . ALA B 2 647 ? 247.232 290.621 241.128 1.00 259.14 647 ALA B CA 1
ATOM 9981 C C . ALA B 2 647 ? 247.268 291.606 242.289 1.00 261.96 647 ALA B C 1
ATOM 9982 O O . ALA B 2 647 ? 248.194 292.409 242.399 1.00 263.91 647 ALA B O 1
ATOM 9984 N N . ASN B 2 648 ? 246.258 291.561 243.151 1.00 264.08 648 ASN B N 1
ATOM 9985 C CA . ASN B 2 648 ? 246.168 292.521 244.242 1.00 266.09 648 ASN B CA 1
ATOM 9986 C C . ASN B 2 648 ? 247.106 292.141 245.379 1.00 262.65 648 ASN B C 1
ATOM 9987 O O . ASN B 2 648 ? 247.320 292.921 246.306 1.00 263.30 648 ASN B O 1
ATOM 9992 N N . LEU B 2 649 ? 247.685 290.947 245.290 1.00 258.06 649 LEU B N 1
ATOM 9993 C CA . LEU B 2 649 ? 248.641 290.486 246.288 1.00 252.03 649 LEU B CA 1
ATOM 9994 C C . LEU B 2 649 ? 250.059 290.739 245.797 1.00 246.58 649 LEU B C 1
ATOM 9995 O O . LEU B 2 649 ? 251.033 290.456 246.495 1.00 236.83 649 LEU B O 1
ATOM 10000 N N . LEU B 2 650 ? 250.166 291.268 244.581 1.00 252.51 650 LEU B N 1
ATOM 10001 C CA . LEU B 2 650 ? 251.452 291.518 243.949 1.00 252.56 650 LEU B CA 1
ATOM 10002 C C . LEU B 2 650 ? 251.805 292.999 243.974 1.00 261.24 650 LEU B C 1
ATOM 10003 O O . LEU B 2 650 ? 252.759 293.434 243.328 1.00 257.18 650 LEU B O 1
ATOM 10008 N N . GLN B 2 651 ? 251.036 293.782 244.721 1.00 268.60 651 GLN B N 1
ATOM 10009 C CA . GLN B 2 651 ? 251.268 295.220 244.774 1.00 271.09 651 GLN B CA 1
ATOM 10010 C C . GLN B 2 651 ? 252.347 295.553 245.794 1.00 266.65 651 GLN B C 1
ATOM 10011 O O . GLN B 2 651 ? 252.071 296.126 246.848 1.00 271.47 651 GLN B O 1
ATOM 10017 N N . GLY B 2 652 ? 253.578 295.180 245.467 1.00 259.39 652 GLY B N 1
ATOM 10018 C CA . GLY B 2 652 ? 254.723 295.408 246.338 1.00 251.19 652 GLY B CA 1
ATOM 10019 C C . GLY B 2 652 ? 255.879 296.053 245.586 1.00 242.23 652 GLY B C 1
ATOM 10020 O O . GLY B 2 652 ? 255.696 296.623 244.508 1.00 236.57 652 GLY B O 1
ATOM 10021 N N . ASN B 2 653 ? 257.072 295.949 246.162 1.00 241.17 653 ASN B N 1
ATOM 10022 C CA . ASN B 2 653 ? 258.276 296.504 245.561 1.00 243.45 653 ASN B CA 1
ATOM 10023 C C . ASN B 2 653 ? 258.613 295.747 244.283 1.00 241.35 653 ASN B C 1
ATOM 10024 O O . ASN B 2 653 ? 258.407 294.537 244.200 1.00 239.47 653 ASN B O 1
ATOM 10029 N N . GLN B 2 654 ? 259.104 296.467 243.280 1.00 241.65 654 GLN B N 1
ATOM 10030 C CA . GLN B 2 654 ? 259.375 295.878 241.974 1.00 236.41 654 GLN B CA 1
ATOM 10031 C C . GLN B 2 654 ? 260.767 295.264 241.894 1.00 229.01 654 GLN B C 1
ATOM 10032 O O . GLN B 2 654 ? 261.122 294.638 240.895 1.00 217.84 654 GLN B O 1
ATOM 10038 N N . LYS B 2 655 ? 261.543 295.440 242.956 1.00 233.61 655 LYS B N 1
ATOM 10039 C CA . LYS B 2 655 ? 262.871 294.853 243.055 1.00 227.69 655 LYS B CA 1
ATOM 10040 C C . LYS B 2 655 ? 262.774 293.350 243.278 1.00 218.61 655 LYS B C 1
ATOM 10041 O O . LYS B 2 655 ? 261.819 292.868 243.886 1.00 212.75 655 LYS B O 1
ATOM 10047 N N . GLU B 2 656 ? 263.768 292.619 242.779 1.00 217.39 656 GLU B N 1
ATOM 10048 C CA . GLU B 2 656 ? 263.855 291.167 242.933 1.00 213.30 656 GLU B CA 1
ATOM 10049 C C . GLU B 2 656 ? 262.845 290.442 242.053 1.00 204.05 656 GLU B C 1
ATOM 10050 O O . GLU B 2 656 ? 263.219 289.734 241.118 1.00 204.68 656 GLU B O 1
ATOM 10056 N N . HIS B 2 657 ? 261.566 290.626 242.348 1.00 199.88 657 HIS B N 1
ATOM 10057 C CA . HIS B 2 657 ? 260.510 289.969 241.591 1.00 196.87 657 HIS B CA 1
ATOM 10058 C C . HIS B 2 657 ? 260.150 290.775 240.351 1.00 197.58 657 HIS B C 1
ATOM 10059 O O . HIS B 2 657 ? 259.017 291.222 240.187 1.00 199.92 657 HIS B O 1
ATOM 10066 N N . VAL B 2 658 ? 261.132 290.962 239.482 1.00 196.85 658 VAL B N 1
ATOM 10067 C CA . VAL B 2 658 ? 260.960 291.790 238.296 1.00 196.28 658 VAL B CA 1
ATOM 10068 C C . VAL B 2 658 ? 260.008 291.148 237.298 1.00 195.93 658 VAL B C 1
ATOM 10069 O O . VAL B 2 658 ? 259.095 291.796 236.780 1.00 193.96 658 VAL B O 1
ATOM 10073 N N . PHE B 2 659 ? 260.232 289.872 237.020 1.00 191.58 659 PHE B N 1
ATOM 10074 C CA . PHE B 2 659 ? 259.467 289.174 236.000 1.00 189.08 659 PHE B CA 1
ATOM 10075 C C . PHE B 2 659 ? 258.219 288.530 236.579 1.00 184.27 659 PHE B C 1
ATOM 10076 O O . PHE B 2 659 ? 257.224 288.346 235.879 1.00 182.87 659 PHE B O 1
ATOM 10084 N N . GLU B 2 660 ? 258.272 288.197 237.861 1.00 180.59 660 GLU B N 1
ATOM 10085 C CA . GLU B 2 660 ? 257.146 287.565 238.535 1.00 186.40 660 GLU B CA 1
ATOM 10086 C C . GLU B 2 660 ? 255.975 288.533 238.680 1.00 195.31 660 GLU B C 1
ATOM 10087 O O . GLU B 2 660 ? 254.813 288.126 238.629 1.00 201.82 660 GLU B O 1
ATOM 10093 N N . LEU B 2 661 ? 256.280 289.816 238.866 1.00 199.12 661 LEU B N 1
ATOM 10094 C CA . LEU B 2 661 ? 255.238 290.822 239.024 1.00 206.70 661 LEU B CA 1
ATOM 10095 C C . LEU B 2 661 ? 254.710 291.307 237.675 1.00 205.54 661 LEU B C 1
ATOM 10096 O O . LEU B 2 661 ? 253.518 291.573 237.530 1.00 216.40 661 LEU B O 1
ATOM 10101 N N . GLY B 2 662 ? 255.580 291.381 236.670 1.00 196.36 662 GLY B N 1
ATOM 10102 C CA . GLY B 2 662 ? 255.159 291.835 235.347 1.00 196.28 662 GLY B CA 1
ATOM 10103 C C . GLY B 2 662 ? 254.358 290.749 234.641 1.00 208.45 662 GLY B C 1
ATOM 10104 O O . GLY B 2 662 ? 253.677 290.997 233.643 1.00 215.75 662 GLY B O 1
ATOM 10105 N N . ALA B 2 663 ? 254.443 289.543 235.180 1.00 201.74 663 ALA B N 1
ATOM 10106 C CA . ALA B 2 663 ? 253.764 288.384 234.631 1.00 203.63 663 ALA B CA 1
ATOM 10107 C C . ALA B 2 663 ? 252.253 288.498 234.785 1.00 214.74 663 ALA B C 1
ATOM 10108 O O . ALA B 2 663 ? 251.509 287.832 234.067 1.00 214.96 663 ALA B O 1
ATOM 10110 N N . LEU B 2 664 ? 251.789 289.312 235.733 1.00 221.96 664 LEU B N 1
ATOM 10111 C CA . LEU B 2 664 ? 250.350 289.392 235.962 1.00 228.57 664 LEU B CA 1
ATOM 10112 C C . LEU B 2 664 ? 249.663 290.085 234.796 1.00 231.42 664 LEU B C 1
ATOM 10113 O O . LEU B 2 664 ? 248.524 289.763 234.455 1.00 234.24 664 LEU B O 1
ATOM 10118 N N . LYS B 2 665 ? 250.363 291.028 234.170 1.00 233.72 665 LYS B N 1
ATOM 10119 C CA . LYS B 2 665 ? 249.817 291.717 233.012 1.00 235.38 665 LYS B CA 1
ATOM 10120 C C . LYS B 2 665 ? 249.798 290.783 231.815 1.00 229.34 665 LYS B C 1
ATOM 10121 O O . LYS B 2 665 ? 248.858 290.792 231.019 1.00 229.02 665 LYS B O 1
ATOM 10127 N N . GLU B 2 666 ? 250.832 289.955 231.708 1.00 227.16 666 GLU B N 1
ATOM 10128 C CA . GLU B 2 666 ? 250.918 289.004 230.612 1.00 224.74 666 GLU B CA 1
ATOM 10129 C C . GLU B 2 666 ? 249.854 287.925 230.735 1.00 222.75 666 GLU B C 1
ATOM 10130 O O . GLU B 2 666 ? 249.272 287.504 229.738 1.00 229.68 666 GLU B O 1
ATOM 10136 N N . ALA B 2 667 ? 249.587 287.486 231.963 1.00 222.27 667 ALA B N 1
ATOM 10137 C CA . ALA B 2 667 ? 248.609 286.427 232.179 1.00 221.00 667 ALA B CA 1
ATOM 10138 C C . ALA B 2 667 ? 247.223 286.869 231.733 1.00 224.08 667 ALA B C 1
ATOM 10139 O O . ALA B 2 667 ? 246.457 286.074 231.183 1.00 221.71 667 ALA B O 1
ATOM 10141 N N . LYS B 2 668 ? 246.906 288.143 231.948 1.00 226.83 668 LYS B N 1
ATOM 10142 C CA . LYS B 2 668 ? 245.609 288.663 231.540 1.00 228.60 668 LYS B CA 1
ATOM 10143 C C . LYS B 2 668 ? 245.497 288.728 230.023 1.00 225.95 668 LYS B C 1
ATOM 10144 O O . LYS B 2 668 ? 244.454 288.397 229.455 1.00 223.14 668 LYS B O 1
ATOM 10150 N N . MET B 2 669 ? 246.579 289.142 229.366 1.00 228.26 669 MET B N 1
ATOM 10151 C CA . MET B 2 669 ? 246.586 289.254 227.912 1.00 231.81 669 MET B CA 1
ATOM 10152 C C . MET B 2 669 ? 246.611 287.884 227.245 1.00 233.66 669 MET B C 1
ATOM 10153 O O . MET B 2 669 ? 246.025 287.690 226.178 1.00 239.05 669 MET B O 1
ATOM 10158 N N . LEU B 2 670 ? 247.284 286.932 227.883 1.00 232.85 670 LEU B N 1
ATOM 10159 C CA . LEU B 2 670 ? 247.396 285.583 227.343 1.00 232.33 670 LEU B CA 1
ATOM 10160 C C . LEU B 2 670 ? 246.050 284.876 227.354 1.00 227.66 670 LEU B C 1
ATOM 10161 O O . LEU B 2 670 ? 245.703 284.173 226.405 1.00 223.57 670 LEU B O 1
ATOM 10166 N N . LEU B 2 671 ? 245.277 285.095 228.411 1.00 228.00 671 LEU B N 1
ATOM 10167 C CA . LEU B 2 671 ? 243.945 284.514 228.502 1.00 227.45 671 LEU B CA 1
ATOM 10168 C C . LEU B 2 671 ? 242.951 285.255 227.611 1.00 230.46 671 LEU B C 1
ATOM 10169 O O . LEU B 2 671 ? 242.059 284.643 227.019 1.00 227.50 671 LEU B O 1
ATOM 10174 N N . ARG B 2 672 ? 243.106 286.575 227.520 1.00 231.20 672 ARG B N 1
ATOM 10175 C CA . ARG B 2 672 ? 242.189 287.412 226.754 1.00 234.47 672 ARG B CA 1
ATOM 10176 C C . ARG B 2 672 ? 242.182 287.052 225.274 1.00 239.08 672 ARG B C 1
ATOM 10177 O O . ARG B 2 672 ? 241.126 287.032 224.637 1.00 243.32 672 ARG B O 1
ATOM 10185 N N . MET B 2 673 ? 243.360 286.767 224.725 1.00 238.93 673 MET B N 1
ATOM 10186 C CA . MET B 2 673 ? 243.454 286.428 223.311 1.00 242.84 673 MET B CA 1
ATOM 10187 C C . MET B 2 673 ? 242.838 285.066 223.018 1.00 237.93 673 MET B C 1
ATOM 10188 O O . MET B 2 673 ? 242.302 284.843 221.931 1.00 243.63 673 MET B O 1
ATOM 10193 N N . GLN B 2 674 ? 242.897 284.157 223.987 1.00 226.56 674 GLN B N 1
ATOM 10194 C CA . GLN B 2 674 ? 242.336 282.829 223.788 1.00 226.53 674 GLN B CA 1
ATOM 10195 C C . GLN B 2 674 ? 240.817 282.872 223.764 1.00 233.03 674 GLN B C 1
ATOM 10196 O O . GLN B 2 674 ? 240.180 282.206 222.942 1.00 231.98 674 GLN B O 1
ATOM 10202 N N . GLU B 2 675 ? 240.238 283.685 224.643 1.00 237.81 675 GLU B N 1
ATOM 10203 C CA . GLU B 2 675 ? 238.792 283.845 224.689 1.00 247.21 675 GLU B CA 1
ATOM 10204 C C . GLU B 2 675 ? 238.298 284.558 223.439 1.00 249.70 675 GLU B C 1
ATOM 10205 O O . GLU B 2 675 ? 237.236 284.238 222.905 1.00 247.33 675 GLU B O 1
ATOM 10211 N N . THR B 2 676 ? 239.084 285.524 222.970 1.00 245.48 676 THR B N 1
ATOM 10212 C CA . THR B 2 676 ? 238.718 286.282 221.785 1.00 248.21 676 THR B CA 1
ATOM 10213 C C . THR B 2 676 ? 238.638 285.365 220.575 1.00 247.75 676 THR B C 1
ATOM 10214 O O . THR B 2 676 ? 237.700 285.453 219.779 1.00 248.66 676 THR B O 1
ATOM 10218 N N . PHE B 2 677 ? 239.600 284.458 220.456 1.00 245.29 677 PHE B N 1
ATOM 10219 C CA . PHE B 2 677 ? 239.611 283.523 219.343 1.00 247.51 677 PHE B CA 1
ATOM 10220 C C . PHE B 2 677 ? 238.453 282.542 219.429 1.00 244.12 677 PHE B C 1
ATOM 10221 O O . PHE B 2 677 ? 237.836 282.215 218.420 1.00 243.95 677 PHE B O 1
ATOM 10229 N N . GLU B 2 678 ? 238.118 282.096 220.631 1.00 241.79 678 GLU B N 1
ATOM 10230 C CA . GLU B 2 678 ? 236.984 281.193 220.760 1.00 241.23 678 GLU B CA 1
ATOM 10231 C C . GLU B 2 678 ? 235.709 281.846 220.237 1.00 243.79 678 GLU B C 1
ATOM 10232 O O . GLU B 2 678 ? 234.883 281.187 219.605 1.00 244.37 678 GLU B O 1
ATOM 10238 N N . ARG B 2 679 ? 235.549 283.143 220.493 1.00 246.26 679 ARG B N 1
ATOM 10239 C CA . ARG B 2 679 ? 234.359 283.849 220.033 1.00 248.61 679 ARG B CA 1
ATOM 10240 C C . ARG B 2 679 ? 234.331 284.057 218.517 1.00 248.96 679 ARG B C 1
ATOM 10241 O O . ARG B 2 679 ? 233.284 283.900 217.887 1.00 249.71 679 ARG B O 1
ATOM 10249 N N . ASP B 2 680 ? 235.470 284.430 217.932 1.00 249.03 680 ASP B N 1
ATOM 10250 C CA . ASP B 2 680 ? 235.502 284.769 216.508 1.00 249.87 680 ASP B CA 1
ATOM 10251 C C . ASP B 2 680 ? 235.876 283.609 215.586 1.00 250.46 680 ASP B C 1
ATOM 10252 O O . ASP B 2 680 ? 235.425 283.553 214.443 1.00 247.44 680 ASP B O 1
ATOM 10257 N N . LEU B 2 681 ? 236.728 282.706 216.061 1.00 249.77 681 LEU B N 1
ATOM 10258 C CA . LEU B 2 681 ? 237.252 281.635 215.216 1.00 248.24 681 LEU B CA 1
ATOM 10259 C C . LEU B 2 681 ? 236.493 280.329 215.423 1.00 242.81 681 LEU B C 1
ATOM 10260 O O . LEU B 2 681 ? 236.802 279.318 214.792 1.00 242.43 681 LEU B O 1
ATOM 10265 N N . THR B 2 682 ? 235.511 280.359 216.322 1.00 241.53 682 THR B N 1
ATOM 10266 C CA . THR B 2 682 ? 234.680 279.203 216.672 1.00 241.58 682 THR B CA 1
ATOM 10267 C C . THR B 2 682 ? 235.455 278.138 217.450 1.00 240.77 682 THR B C 1
ATOM 10268 O O . THR B 2 682 ? 235.065 277.758 218.555 1.00 240.12 682 THR B O 1
ATOM 10272 N N . ASP B 2 683 ? 236.547 277.654 216.871 1.00 238.82 683 ASP B N 1
ATOM 10273 C CA . ASP B 2 683 ? 237.377 276.638 217.508 1.00 238.54 683 ASP B CA 1
ATOM 10274 C C . ASP B 2 683 ? 238.186 277.262 218.642 1.00 239.79 683 ASP B C 1
ATOM 10275 O O . ASP B 2 683 ? 238.926 278.221 218.429 1.00 239.43 683 ASP B O 1
ATOM 10280 N N . SER B 2 684 ? 237.994 276.754 219.856 1.00 240.42 684 SER B N 1
ATOM 10281 C CA . SER B 2 684 ? 238.610 277.339 221.043 1.00 238.53 684 SER B CA 1
ATOM 10282 C C . SER B 2 684 ? 240.128 277.201 221.075 1.00 234.35 684 SER B C 1
ATOM 10283 O O . SER B 2 684 ? 240.686 276.157 220.733 1.00 233.19 684 SER B O 1
ATOM 10286 N N . PHE B 2 685 ? 240.785 278.261 221.535 1.00 232.22 685 PHE B N 1
ATOM 10287 C CA . PHE B 2 685 ? 242.228 278.281 221.741 1.00 233.99 685 PHE B CA 1
ATOM 10288 C C . PHE B 2 685 ? 242.557 278.343 223.226 1.00 229.78 685 PHE B C 1
ATOM 10289 O O . PHE B 2 685 ? 243.687 278.641 223.616 1.00 226.74 685 PHE B O 1
ATOM 10297 N N . VAL B 2 686 ? 241.548 278.095 224.051 1.00 228.02 686 VAL B N 1
ATOM 10298 C CA . VAL B 2 686 ? 241.689 278.216 225.493 1.00 227.49 686 VAL B CA 1
ATOM 10299 C C . VAL B 2 686 ? 242.485 277.068 226.090 1.00 226.81 686 VAL B C 1
ATOM 10300 O O . VAL B 2 686 ? 242.223 275.900 225.808 1.00 228.39 686 VAL B O 1
ATOM 10304 N N . GLY B 2 687 ? 243.460 277.415 226.925 1.00 226.61 687 GLY B N 1
ATOM 10305 C CA . GLY B 2 687 ? 244.304 276.424 227.578 1.00 229.71 687 GLY B CA 1
ATOM 10306 C C . GLY B 2 687 ? 245.554 276.118 226.762 1.00 229.38 687 GLY B C 1
ATOM 10307 O O . GLY B 2 687 ? 246.373 275.289 227.159 1.00 227.36 687 GLY B O 1
ATOM 10308 N N . LEU B 2 688 ? 245.708 276.798 225.630 1.00 230.34 688 LEU B N 1
ATOM 10309 C CA . LEU B 2 688 ? 246.869 276.591 224.771 1.00 233.77 688 LEU B CA 1
ATOM 10310 C C . LEU B 2 688 ? 247.956 277.618 225.055 1.00 234.78 688 LEU B C 1
ATOM 10311 O O . LEU B 2 688 ? 247.672 278.752 225.440 1.00 234.37 688 LEU B O 1
ATOM 10316 N N . SER B 2 689 ? 249.202 277.221 224.833 1.00 235.20 689 SER B N 1
ATOM 10317 C CA . SER B 2 689 ? 250.341 278.122 224.960 1.00 232.23 689 SER B CA 1
ATOM 10318 C C . SER B 2 689 ? 250.411 279.035 223.746 1.00 236.05 689 SER B C 1
ATOM 10319 O O . SER B 2 689 ? 249.707 278.812 222.764 1.00 234.18 689 SER B O 1
ATOM 10322 N N . VAL B 2 690 ? 251.246 280.068 223.809 1.00 230.13 690 VAL B N 1
ATOM 10323 C CA . VAL B 2 690 ? 251.345 281.008 222.700 1.00 226.43 690 VAL B CA 1
ATOM 10324 C C . VAL B 2 690 ? 251.859 280.309 221.454 1.00 229.62 690 VAL B C 1
ATOM 10325 O O . VAL B 2 690 ? 251.381 280.562 220.347 1.00 231.66 690 VAL B O 1
ATOM 10329 N N . ASN B 2 691 ? 252.830 279.419 221.634 1.00 229.23 691 ASN B N 1
ATOM 10330 C CA . ASN B 2 691 ? 253.371 278.694 220.496 1.00 234.46 691 ASN B CA 1
ATOM 10331 C C . ASN B 2 691 ? 252.361 277.681 219.966 1.00 237.20 691 ASN B C 1
ATOM 10332 O O . ASN B 2 691 ? 252.338 277.385 218.771 1.00 240.60 691 ASN B O 1
ATOM 10337 N N . GLN B 2 692 ? 251.504 277.175 220.851 1.00 232.56 692 GLN B N 1
ATOM 10338 C CA . GLN B 2 692 ? 250.475 276.228 220.445 1.00 233.20 692 GLN B CA 1
ATOM 10339 C C . GLN B 2 692 ? 249.330 276.925 219.728 1.00 236.17 692 GLN B C 1
ATOM 10340 O O . GLN B 2 692 ? 248.760 276.376 218.783 1.00 239.04 692 GLN B O 1
ATOM 10346 N N . THR B 2 693 ? 249.009 278.146 220.152 1.00 235.25 693 THR B N 1
ATOM 10347 C CA . THR B 2 693 ? 247.957 278.891 219.479 1.00 241.06 693 THR B CA 1
ATOM 10348 C C . THR B 2 693 ? 248.419 279.325 218.100 1.00 241.76 693 THR B C 1
ATOM 10349 O O . THR B 2 693 ? 247.648 279.282 217.146 1.00 242.18 693 THR B O 1
ATOM 10353 N N . MET B 2 694 ? 249.689 279.702 217.978 1.00 238.98 694 MET B N 1
ATOM 10354 C CA . MET B 2 694 ? 250.214 280.088 216.675 1.00 240.86 694 MET B CA 1
ATOM 10355 C C . MET B 2 694 ? 250.259 278.893 215.736 1.00 242.41 694 MET B C 1
ATOM 10356 O O . MET B 2 694 ? 249.995 279.024 214.543 1.00 243.78 694 MET B O 1
ATOM 10361 N N . PHE B 2 695 ? 250.556 277.718 216.282 1.00 243.09 695 PHE B N 1
ATOM 10362 C CA . PHE B 2 695 ? 250.561 276.505 215.478 1.00 244.35 695 PHE B CA 1
ATOM 10363 C C . PHE B 2 695 ? 249.165 276.210 214.953 1.00 242.24 695 PHE B C 1
ATOM 10364 O O . PHE B 2 695 ? 248.981 275.922 213.769 1.00 241.42 695 PHE B O 1
ATOM 10372 N N . LYS B 2 696 ? 248.180 276.290 215.842 1.00 239.22 696 LYS B N 1
ATOM 10373 C CA . LYS B 2 696 ? 246.796 276.025 215.483 1.00 237.29 696 LYS B CA 1
ATOM 10374 C C . LYS B 2 696 ? 246.245 277.091 214.536 1.00 238.81 696 LYS B C 1
ATOM 10375 O O . LYS B 2 696 ? 245.483 276.778 213.622 1.00 238.08 696 LYS B O 1
ATOM 10381 N N . LEU B 2 697 ? 246.636 278.348 214.746 1.00 239.31 697 LEU B N 1
ATOM 10382 C CA . LEU B 2 697 ? 246.154 279.433 213.898 1.00 242.08 697 LEU B CA 1
ATOM 10383 C C . LEU B 2 697 ? 246.675 279.297 212.474 1.00 242.71 697 LEU B C 1
ATOM 10384 O O . LEU B 2 697 ? 245.938 279.513 211.513 1.00 241.32 697 LEU B O 1
ATOM 10389 N N . ILE B 2 698 ? 247.936 278.901 212.336 1.00 240.83 698 ILE B N 1
ATOM 10390 C CA . ILE B 2 698 ? 248.517 278.710 211.013 1.00 240.36 698 ILE B CA 1
ATOM 10391 C C . ILE B 2 698 ? 247.922 277.484 210.337 1.00 237.76 698 ILE B C 1
ATOM 10392 O O . ILE B 2 698 ? 247.602 277.517 209.148 1.00 238.17 698 ILE B O 1
ATOM 10397 N N . LYS B 2 699 ? 247.750 276.411 211.101 1.00 235.63 699 LYS B N 1
ATOM 10398 C CA . LYS B 2 699 ? 247.187 275.174 210.575 1.00 232.42 699 LYS B CA 1
ATOM 10399 C C . LYS B 2 699 ? 245.765 275.389 210.060 1.00 231.29 699 LYS B C 1
ATOM 10400 O O . LYS B 2 699 ? 245.349 274.768 209.083 1.00 234.71 699 LYS B O 1
ATOM 10406 N N . LEU B 2 700 ? 245.025 276.281 210.713 1.00 232.74 700 LEU B N 1
ATOM 10407 C CA . LEU B 2 700 ? 243.649 276.572 210.326 1.00 239.37 700 LEU B CA 1
ATOM 10408 C C . LEU B 2 700 ? 243.556 277.706 209.305 1.00 243.49 700 LEU B C 1
ATOM 10409 O O . LEU B 2 700 ? 242.460 278.074 208.880 1.00 247.47 700 LEU B O 1
ATOM 10414 N N . GLY B 2 701 ? 244.701 278.258 208.910 1.00 242.87 701 GLY B N 1
ATOM 10415 C CA . GLY B 2 701 ? 244.740 279.312 207.900 1.00 245.64 701 GLY B CA 1
ATOM 10416 C C . GLY B 2 701 ? 244.593 280.724 208.466 1.00 249.00 701 GLY B C 1
ATOM 10417 O O . GLY B 2 701 ? 244.533 281.695 207.708 1.00 251.38 701 GLY B O 1
ATOM 10418 N N . TYR B 2 702 ? 244.548 280.855 209.787 1.00 247.22 702 TYR B N 1
ATOM 10419 C CA . TYR B 2 702 ? 244.404 282.172 210.397 1.00 251.27 702 TYR B CA 1
ATOM 10420 C C . TYR B 2 702 ? 245.767 282.824 210.579 1.00 250.95 702 TYR B C 1
ATOM 10421 O O . TYR B 2 702 ? 246.230 283.030 211.702 1.00 249.08 702 TYR B O 1
ATOM 10430 N N . HIS B 2 703 ? 246.408 283.148 209.463 1.00 253.16 703 HIS B N 1
ATOM 10431 C CA . HIS B 2 703 ? 247.760 283.689 209.492 1.00 254.62 703 HIS B CA 1
ATOM 10432 C C . HIS B 2 703 ? 247.787 285.097 210.064 1.00 254.71 703 HIS B C 1
ATOM 10433 O O . HIS B 2 703 ? 248.739 285.479 210.745 1.00 255.12 703 HIS B O 1
ATOM 10440 N N . GLY B 2 704 ? 246.738 285.868 209.794 1.00 253.38 704 GLY B N 1
ATOM 10441 C CA . GLY B 2 704 ? 246.662 287.235 210.294 1.00 251.70 704 GLY B CA 1
ATOM 10442 C C . GLY B 2 704 ? 246.562 287.248 211.813 1.00 248.60 704 GLY B C 1
ATOM 10443 O O . GLY B 2 704 ? 247.037 288.175 212.471 1.00 246.51 704 GLY B O 1
ATOM 10444 N N . ARG B 2 705 ? 245.943 286.211 212.368 1.00 252.92 705 ARG B N 1
ATOM 10445 C CA . ARG B 2 705 ? 245.788 286.108 213.809 1.00 254.43 705 ARG B CA 1
ATOM 10446 C C . ARG B 2 705 ? 247.086 285.657 214.458 1.00 248.54 705 ARG B C 1
ATOM 10447 O O . ARG B 2 705 ? 247.430 286.103 215.553 1.00 244.86 705 ARG B O 1
ATOM 10455 N N . ALA B 2 706 ? 247.818 284.783 213.771 1.00 244.64 706 ALA B N 1
ATOM 10456 C CA . ALA B 2 706 ? 249.098 284.314 214.282 1.00 236.50 706 ALA B CA 1
ATOM 10457 C C . ALA B 2 706 ? 250.089 285.468 214.352 1.00 233.54 706 ALA B C 1
ATOM 10458 O O . ALA B 2 706 ? 250.898 285.546 215.277 1.00 226.94 706 ALA B O 1
ATOM 10460 N N . LYS B 2 707 ? 249.999 286.385 213.389 1.00 237.95 707 LYS B N 1
ATOM 10461 C CA . LYS B 2 707 ? 250.860 287.562 213.376 1.00 236.54 707 LYS B CA 1
ATOM 10462 C C . LYS B 2 707 ? 250.547 288.486 214.547 1.00 229.48 707 LYS B C 1
ATOM 10463 O O . LYS B 2 707 ? 251.454 289.059 215.153 1.00 223.63 707 LYS B O 1
ATOM 10469 N N . LYS B 2 708 ? 249.264 288.605 214.885 1.00 235.04 708 LYS B N 1
ATOM 10470 C CA . LYS B 2 708 ? 248.864 289.418 216.027 1.00 231.02 708 LYS B CA 1
ATOM 10471 C C . LYS B 2 708 ? 249.421 288.836 217.316 1.00 225.79 708 LYS B C 1
ATOM 10472 O O . LYS B 2 708 ? 249.883 289.570 218.189 1.00 220.32 708 LYS B O 1
ATOM 10478 N N . ILE B 2 709 ? 249.405 287.513 217.416 1.00 228.87 709 ILE B N 1
ATOM 10479 C CA . ILE B 2 709 ? 249.945 286.832 218.583 1.00 228.15 709 ILE B CA 1
ATOM 10480 C C . ILE B 2 709 ? 251.456 287.000 218.666 1.00 220.04 709 ILE B C 1
ATOM 10481 O O . ILE B 2 709 ? 252.008 287.199 219.750 1.00 216.67 709 ILE B O 1
ATOM 10486 N N . GLN B 2 710 ? 252.126 286.923 217.521 1.00 218.68 710 GLN B N 1
ATOM 10487 C CA . GLN B 2 710 ? 253.575 287.050 217.499 1.00 219.24 710 GLN B CA 1
ATOM 10488 C C . GLN B 2 710 ? 254.027 288.421 217.992 1.00 214.64 710 GLN B C 1
ATOM 10489 O O . GLN B 2 710 ? 254.975 288.530 218.772 1.00 213.36 710 GLN B O 1
ATOM 10495 N N . SER B 2 711 ? 253.327 289.468 217.564 1.00 213.43 711 SER B N 1
ATOM 10496 C CA . SER B 2 711 ? 253.676 290.824 217.972 1.00 214.05 711 SER B CA 1
ATOM 10497 C C . SER B 2 711 ? 253.167 291.171 219.369 1.00 214.69 711 SER B C 1
ATOM 10498 O O . SER B 2 711 ? 253.775 291.980 220.071 1.00 210.93 711 SER B O 1
ATOM 10501 N N . GLU B 2 712 ? 252.053 290.563 219.771 1.00 216.73 712 GLU B N 1
ATOM 10502 C CA . GLU B 2 712 ? 251.434 290.868 221.059 1.00 221.74 712 GLU B CA 1
ATOM 10503 C C . GLU B 2 712 ? 252.248 290.341 222.235 1.00 219.48 712 GLU B C 1
ATOM 10504 O O . GLU B 2 712 ? 252.339 290.991 223.276 1.00 221.28 712 GLU B O 1
ATOM 10510 N N . PHE B 2 713 ? 252.828 289.155 222.077 1.00 216.59 713 PHE B N 1
ATOM 10511 C CA . PHE B 2 713 ? 253.536 288.509 223.178 1.00 217.84 713 PHE B CA 1
ATOM 10512 C C . PHE B 2 713 ? 255.044 288.463 222.981 1.00 217.56 713 PHE B C 1
ATOM 10513 O O . PHE B 2 713 ? 255.736 287.690 223.644 1.00 218.71 713 PHE B O 1
ATOM 10521 N N . LYS B 2 714 ? 255.552 289.305 222.087 1.00 216.99 714 LYS B N 1
ATOM 10522 C CA . LYS B 2 714 ? 256.989 289.398 221.847 1.00 219.83 714 LYS B CA 1
ATOM 10523 C C . LYS B 2 714 ? 257.599 288.054 221.469 1.00 218.67 714 LYS B C 1
ATOM 10524 O O . LYS B 2 714 ? 258.642 287.666 221.995 1.00 213.12 714 LYS B O 1
ATOM 10530 N N . VAL B 2 715 ? 256.945 287.344 220.556 1.00 221.04 715 VAL B N 1
ATOM 10531 C CA . VAL B 2 715 ? 257.462 286.074 220.067 1.00 223.28 715 VAL B CA 1
ATOM 10532 C C . VAL B 2 715 ? 258.625 286.335 219.108 1.00 225.89 715 VAL B C 1
ATOM 10533 O O . VAL B 2 715 ? 258.467 287.094 218.153 1.00 229.61 715 VAL B O 1
ATOM 10537 N N . PRO B 2 716 ? 259.794 285.730 219.346 1.00 228.40 716 PRO B N 1
ATOM 10538 C CA . PRO B 2 716 ? 260.989 285.817 218.525 1.00 234.60 716 PRO B CA 1
ATOM 10539 C C . PRO B 2 716 ? 260.713 285.329 217.114 1.00 241.93 716 PRO B C 1
ATOM 10540 O O . PRO B 2 716 ? 259.894 284.433 216.909 1.00 243.09 716 PRO B O 1
ATOM 10544 N N . GLU B 2 717 ? 261.393 285.925 216.140 1.00 248.06 717 GLU B N 1
ATOM 10545 C CA . GLU B 2 717 ? 261.189 285.561 214.745 1.00 255.48 717 GLU B CA 1
ATOM 10546 C C . GLU B 2 717 ? 261.544 284.102 214.509 1.00 254.63 717 GLU B C 1
ATOM 10547 O O . GLU B 2 717 ? 260.876 283.412 213.739 1.00 262.03 717 GLU B O 1
ATOM 10553 N N . ARG B 2 718 ? 262.577 283.624 215.196 1.00 249.54 718 ARG B N 1
ATOM 10554 C CA . ARG B 2 718 ? 262.992 282.234 215.066 1.00 249.47 718 ARG B CA 1
ATOM 10555 C C . ARG B 2 718 ? 261.902 281.294 215.550 1.00 249.50 718 ARG B C 1
ATOM 10556 O O . ARG B 2 718 ? 261.701 280.220 214.981 1.00 250.66 718 ARG B O 1
ATOM 10564 N N . VAL B 2 719 ? 261.193 281.704 216.595 1.00 245.52 719 VAL B N 1
ATOM 10565 C CA . VAL B 2 719 ? 260.119 280.887 217.131 1.00 245.41 719 VAL B CA 1
ATOM 10566 C C . VAL B 2 719 ? 258.943 280.884 216.171 1.00 252.83 719 VAL B C 1
ATOM 10567 O O . VAL B 2 719 ? 258.366 279.836 215.884 1.00 253.45 719 VAL B O 1
ATOM 10571 N N . ALA B 2 720 ? 258.598 282.062 215.667 1.00 252.26 720 ALA B N 1
ATOM 10572 C CA . ALA B 2 720 ? 257.475 282.188 214.753 1.00 254.87 720 ALA B CA 1
ATOM 10573 C C . ALA B 2 720 ? 257.736 281.436 213.456 1.00 254.30 720 ALA B C 1
ATOM 10574 O O . ALA B 2 720 ? 256.821 280.844 212.880 1.00 258.93 720 ALA B O 1
ATOM 10576 N N . TRP B 2 721 ? 258.985 281.449 212.997 1.00 258.05 721 TRP B N 1
ATOM 10577 C CA . TRP B 2 721 ? 259.334 280.758 211.765 1.00 262.60 721 TRP B CA 1
ATOM 10578 C C . TRP B 2 721 ? 259.181 279.254 211.915 1.00 266.11 721 TRP B C 1
ATOM 10579 O O . TRP B 2 721 ? 258.594 278.598 211.057 1.00 269.66 721 TRP B O 1
ATOM 10590 N N . TRP B 2 722 ? 259.681 278.707 213.020 1.00 252.97 722 TRP B N 1
ATOM 10591 C CA . TRP B 2 722 ? 259.592 277.270 213.236 1.00 256.45 722 TRP B CA 1
ATOM 10592 C C . TRP B 2 722 ? 258.154 276.816 213.469 1.00 251.22 722 TRP B C 1
ATOM 10593 O O . TRP B 2 722 ? 257.782 275.705 213.086 1.00 254.47 722 TRP B O 1
ATOM 10604 N N . ILE B 2 723 ? 257.334 277.683 214.064 1.00 254.24 723 ILE B N 1
ATOM 10605 C CA . ILE B 2 723 ? 255.929 277.348 214.275 1.00 255.96 723 ILE B CA 1
ATOM 10606 C C . ILE B 2 723 ? 255.184 277.328 212.955 1.00 259.95 723 ILE B C 1
ATOM 10607 O O . ILE B 2 723 ? 254.409 276.408 212.684 1.00 261.87 723 ILE B O 1
ATOM 10612 N N . ARG B 2 724 ? 255.425 278.339 212.126 1.00 258.40 724 ARG B N 1
ATOM 10613 C CA . ARG B 2 724 ? 254.769 278.403 210.834 1.00 261.12 724 ARG B CA 1
ATOM 10614 C C . ARG B 2 724 ? 255.210 277.251 209.950 1.00 261.13 724 ARG B C 1
ATOM 10615 O O . ARG B 2 724 ? 254.403 276.680 209.221 1.00 263.63 724 ARG B O 1
ATOM 10623 N N . LEU B 2 725 ? 256.484 276.889 210.020 1.00 265.85 725 LEU B N 1
ATOM 10624 C CA . LEU B 2 725 ? 256.969 275.810 209.177 1.00 272.88 725 LEU B CA 1
ATOM 10625 C C . LEU B 2 725 ? 256.338 274.479 209.562 1.00 274.22 725 LEU B C 1
ATOM 10626 O O . LEU B 2 725 ? 255.948 273.703 208.692 1.00 279.21 725 LEU B O 1
ATOM 10631 N N . GLN B 2 726 ? 256.203 274.216 210.860 1.00 264.37 726 GLN B N 1
ATOM 10632 C CA . GLN B 2 726 ? 255.624 272.946 211.283 1.00 267.08 726 GLN B CA 1
ATOM 10633 C C . GLN B 2 726 ? 254.134 272.870 210.963 1.00 266.65 726 GLN B C 1
ATOM 10634 O O . GLN B 2 726 ? 253.629 271.818 210.565 1.00 266.78 726 GLN B O 1
ATOM 10640 N N . ALA B 2 727 ? 253.429 273.987 211.137 1.00 264.46 727 ALA B N 1
ATOM 10641 C CA . ALA B 2 727 ? 251.992 274.024 210.881 1.00 259.96 727 ALA B CA 1
ATOM 10642 C C . ALA B 2 727 ? 251.692 273.952 209.389 1.00 259.36 727 ALA B C 1
ATOM 10643 O O . ALA B 2 727 ? 250.708 273.339 208.973 1.00 252.50 727 ALA B O 1
ATOM 10645 N N . LEU B 2 728 ? 252.555 274.561 208.582 1.00 263.07 728 LEU B N 1
ATOM 10646 C CA . LEU B 2 728 ? 252.364 274.566 207.139 1.00 266.96 728 LEU B CA 1
ATOM 10647 C C . LEU B 2 728 ? 252.709 273.211 206.543 1.00 271.60 728 LEU B C 1
ATOM 10648 O O . LEU B 2 728 ? 252.127 272.800 205.540 1.00 273.84 728 LEU B O 1
ATOM 10653 N N . VAL B 2 729 ? 253.628 272.499 207.185 1.00 269.81 729 VAL B N 1
ATOM 10654 C CA . VAL B 2 729 ? 253.941 271.133 206.792 1.00 271.06 729 VAL B CA 1
ATOM 10655 C C . VAL B 2 729 ? 252.781 270.200 207.099 1.00 263.72 729 VAL B C 1
ATOM 10656 O O . VAL B 2 729 ? 252.450 269.329 206.297 1.00 265.23 729 VAL B O 1
ATOM 10660 N N . ALA B 2 730 ? 252.136 270.409 208.244 1.00 258.96 730 ALA B N 1
ATOM 10661 C CA . ALA B 2 730 ? 250.979 269.602 208.611 1.00 254.47 730 ALA B CA 1
ATOM 10662 C C . ALA B 2 730 ? 249.882 269.752 207.563 1.00 253.74 730 ALA B C 1
ATOM 10663 O O . ALA B 2 730 ? 249.171 268.795 207.252 1.00 247.39 730 ALA B O 1
ATOM 10665 N N . LYS B 2 731 ? 249.776 270.947 206.989 1.00 256.61 731 LYS B N 1
ATOM 10666 C CA . LYS B 2 731 ? 248.825 271.212 205.915 1.00 256.73 731 LYS B CA 1
ATOM 10667 C C . LYS B 2 731 ? 249.447 270.966 204.543 1.00 262.78 731 LYS B C 1
ATOM 10668 O O . LYS B 2 731 ? 248.772 271.068 203.519 1.00 264.70 731 LYS B O 1
ATOM 10674 N N . ARG B 2 732 ? 250.743 270.671 204.533 1.00 263.62 732 ARG B N 1
ATOM 10675 C CA . ARG B 2 732 ? 251.495 270.445 203.302 1.00 266.96 732 ARG B CA 1
ATOM 10676 C C . ARG B 2 732 ? 251.355 271.605 202.320 1.00 274.09 732 ARG B C 1
ATOM 10677 O O . ARG B 2 732 ? 251.185 271.391 201.118 1.00 277.73 732 ARG B O 1
ATOM 10685 N N . ASP B 2 733 ? 251.442 272.830 202.828 1.00 277.46 733 ASP B N 1
ATOM 10686 C CA . ASP B 2 733 ? 251.355 274.018 201.985 1.00 288.84 733 ASP B CA 1
ATOM 10687 C C . ASP B 2 733 ? 252.738 274.429 201.495 1.00 298.15 733 ASP B C 1
ATOM 10688 O O . ASP B 2 733 ? 253.500 275.078 202.213 1.00 302.13 733 ASP B O 1
ATOM 10693 N N . TRP B 2 734 ? 253.075 274.005 200.283 1.00 298.48 734 TRP B N 1
ATOM 10694 C CA . TRP B 2 734 ? 254.425 274.169 199.760 1.00 305.28 734 TRP B CA 1
ATOM 10695 C C . TRP B 2 734 ? 254.809 275.629 199.538 1.00 315.28 734 TRP B C 1
ATOM 10696 O O . TRP B 2 734 ? 255.968 276.005 199.720 1.00 319.93 734 TRP B O 1
ATOM 10707 N N . ASN B 2 735 ? 253.847 276.446 199.120 1.00 315.34 735 ASN B N 1
ATOM 10708 C CA . ASN B 2 735 ? 254.154 277.824 198.754 1.00 315.14 735 ASN B CA 1
ATOM 10709 C C . ASN B 2 735 ? 254.425 278.692 199.973 1.00 309.81 735 ASN B C 1
ATOM 10710 O O . ASN B 2 735 ? 255.262 279.594 199.929 1.00 309.56 735 ASN B O 1
ATOM 10715 N N . GLU B 2 736 ? 253.720 278.417 201.063 1.00 308.52 736 GLU B N 1
ATOM 10716 C CA . GLU B 2 736 ? 253.886 279.203 202.278 1.00 305.73 736 GLU B CA 1
ATOM 10717 C C . GLU B 2 736 ? 255.164 278.825 203.014 1.00 312.46 736 GLU B C 1
ATOM 10718 O O . GLU B 2 736 ? 255.770 279.658 203.689 1.00 314.67 736 GLU B O 1
ATOM 10724 N N . ILE B 2 737 ? 255.591 277.575 202.863 1.00 317.97 737 ILE B N 1
ATOM 10725 C CA . ILE B 2 737 ? 256.835 277.120 203.475 1.00 320.70 737 ILE B CA 1
ATOM 10726 C C . ILE B 2 737 ? 258.031 277.798 202.807 1.00 325.01 737 ILE B C 1
ATOM 10727 O O . ILE B 2 737 ? 258.978 278.214 203.477 1.00 325.87 737 ILE B O 1
ATOM 10732 N N . GLU B 2 738 ? 257.969 277.933 201.483 1.00 325.86 738 GLU B N 1
ATOM 10733 C CA . GLU B 2 738 ? 259.029 278.595 200.728 1.00 323.41 738 GLU B CA 1
ATOM 10734 C C . GLU B 2 738 ? 259.161 280.067 201.096 1.00 319.43 738 GLU B C 1
ATOM 10735 O O . GLU B 2 738 ? 260.265 280.617 201.092 1.00 317.91 738 GLU B O 1
ATOM 10741 N N . GLU B 2 739 ? 258.055 280.695 201.471 1.00 316.09 739 GLU B N 1
ATOM 10742 C CA . GLU B 2 739 ? 258.084 282.105 201.837 1.00 314.18 739 GLU B CA 1
ATOM 10743 C C . GLU B 2 739 ? 258.988 282.368 203.039 1.00 318.23 739 GLU B C 1
ATOM 10744 O O . GLU B 2 739 ? 259.457 283.490 203.229 1.00 319.49 739 GLU B O 1
ATOM 10750 N N . ILE B 2 740 ? 259.219 281.351 203.867 1.00 321.14 740 ILE B N 1
ATOM 10751 C CA . ILE B 2 740 ? 260.053 281.537 205.048 1.00 321.34 740 ILE B CA 1
ATOM 10752 C C . ILE B 2 740 ? 261.510 281.149 204.801 1.00 317.49 740 ILE B C 1
ATOM 10753 O O . ILE B 2 740 ? 262.426 281.898 205.149 1.00 315.01 740 ILE B O 1
ATOM 10758 N N . SER B 2 741 ? 261.729 279.964 204.237 1.00 320.58 741 SER B N 1
ATOM 10759 C CA . SER B 2 741 ? 263.089 279.449 204.112 1.00 318.95 741 SER B CA 1
ATOM 10760 C C . SER B 2 741 ? 263.727 279.645 202.733 1.00 318.50 741 SER B C 1
ATOM 10761 O O . SER B 2 741 ? 264.943 279.512 202.595 1.00 314.60 741 SER B O 1
ATOM 10764 N N . ARG B 2 742 ? 262.928 279.954 201.712 1.00 319.65 742 ARG B N 1
ATOM 10765 C CA . ARG B 2 742 ? 263.482 280.125 200.371 1.00 313.12 742 ARG B CA 1
ATOM 10766 C C . ARG B 2 742 ? 263.495 281.585 199.928 1.00 306.96 742 ARG B C 1
ATOM 10767 O O . ARG B 2 742 ? 264.439 282.031 199.273 1.00 302.53 742 ARG B O 1
ATOM 10775 N N . GLN B 2 743 ? 262.441 282.323 200.269 1.00 308.71 743 GLN B N 1
ATOM 10776 C CA . GLN B 2 743 ? 262.322 283.710 199.828 1.00 307.02 743 GLN B CA 1
ATOM 10777 C C . GLN B 2 743 ? 262.918 284.700 200.822 1.00 304.55 743 GLN B C 1
ATOM 10778 O O . GLN B 2 743 ? 263.399 285.763 200.432 1.00 303.30 743 GLN B O 1
ATOM 10784 N N . ARG B 2 744 ? 262.883 284.357 202.105 1.00 308.26 744 ARG B N 1
ATOM 10785 C CA . ARG B 2 744 ? 263.404 285.250 203.135 1.00 311.03 744 ARG B CA 1
ATOM 10786 C C . ARG B 2 744 ? 264.726 284.756 203.702 1.00 306.51 744 ARG B C 1
ATOM 10787 O O . ARG B 2 744 ? 265.335 285.415 204.545 1.00 307.58 744 ARG B O 1
ATOM 10795 N N . LYS B 2 745 ? 265.176 283.602 203.221 1.00 302.07 745 LYS B N 1
ATOM 10796 C CA . LYS B 2 745 ? 266.464 283.052 203.625 1.00 292.60 745 LYS B CA 1
ATOM 10797 C C . LYS B 2 745 ? 266.600 282.985 205.141 1.00 290.35 745 LYS B C 1
ATOM 10798 O O . LYS B 2 745 ? 267.621 283.395 205.694 1.00 282.87 745 LYS B O 1
ATOM 10804 N N . SER B 2 746 ? 265.574 282.477 205.816 1.00 296.24 746 SER B N 1
ATOM 10805 C CA . SER B 2 746 ? 265.591 282.435 207.272 1.00 285.17 746 SER B CA 1
ATOM 10806 C C . SER B 2 746 ? 266.856 281.735 207.776 1.00 276.33 746 SER B C 1
ATOM 10807 O O . SER B 2 746 ? 267.229 280.681 207.259 1.00 274.09 746 SER B O 1
ATOM 10810 N N . PRO B 2 747 ? 267.515 282.301 208.797 1.00 272.30 747 PRO B N 1
ATOM 10811 C CA . PRO B 2 747 ? 268.760 281.857 209.400 1.00 270.16 747 PRO B CA 1
ATOM 10812 C C . PRO B 2 747 ? 268.546 280.677 210.335 1.00 265.71 747 PRO B C 1
ATOM 10813 O O . PRO B 2 747 ? 268.729 280.787 211.548 1.00 259.25 747 PRO B O 1
ATOM 10817 N N . ILE B 2 748 ? 268.154 279.551 209.755 1.00 271.67 748 ILE B N 1
ATOM 10818 C CA . ILE B 2 748 ? 267.880 278.340 210.515 1.00 274.59 748 ILE B CA 1
ATOM 10819 C C . ILE B 2 748 ? 268.723 277.185 209.999 1.00 285.29 748 ILE B C 1
ATOM 10820 O O . ILE B 2 748 ? 269.191 277.210 208.861 1.00 299.81 748 ILE B O 1
ATOM 10825 N N . GLY B 2 749 ? 268.917 276.169 210.833 1.00 292.20 749 GLY B N 1
ATOM 10826 C CA . GLY B 2 749 ? 269.680 275.004 210.410 1.00 310.18 749 GLY B CA 1
ATOM 10827 C C . GLY B 2 749 ? 268.900 274.226 209.364 1.00 316.77 749 GLY B C 1
ATOM 10828 O O . GLY B 2 749 ? 267.674 274.140 209.431 1.00 309.17 749 GLY B O 1
ATOM 10829 N N . TRP B 2 750 ? 269.609 273.645 208.404 1.00 326.27 750 TRP B N 1
ATOM 10830 C CA . TRP B 2 750 ? 268.943 272.877 207.366 1.00 329.01 750 TRP B CA 1
ATOM 10831 C C . TRP B 2 750 ? 268.605 271.465 207.823 1.00 323.20 750 TRP B C 1
ATOM 10832 O O . TRP B 2 750 ? 267.688 270.838 207.294 1.00 318.54 750 TRP B O 1
ATOM 10843 N N . GLU B 2 751 ? 269.322 270.970 208.825 1.00 319.57 751 GLU B N 1
ATOM 10844 C CA . GLU B 2 751 ? 269.039 269.642 209.348 1.00 314.27 751 GLU B CA 1
ATOM 10845 C C . GLU B 2 751 ? 267.629 269.553 209.958 1.00 303.94 751 GLU B C 1
ATOM 10846 O O . GLU B 2 751 ? 266.839 268.716 209.520 1.00 301.62 751 GLU B O 1
ATOM 10852 N N . PRO B 2 752 ? 267.270 270.409 210.938 1.00 303.83 752 PRO B N 1
ATOM 10853 C CA . PRO B 2 752 ? 265.948 270.503 211.530 1.00 295.47 752 PRO B CA 1
ATOM 10854 C C . PRO B 2 752 ? 264.888 270.953 210.531 1.00 303.78 752 PRO B C 1
ATOM 10855 O O . PRO B 2 752 ? 263.704 270.671 210.711 1.00 300.11 752 PRO B O 1
ATOM 10859 N N . PHE B 2 753 ? 265.310 271.647 209.476 1.00 307.59 753 PHE B N 1
ATOM 10860 C CA . PHE B 2 753 ? 264.367 272.099 208.460 1.00 308.55 753 PHE B CA 1
ATOM 10861 C C . PHE B 2 753 ? 263.875 270.957 207.588 1.00 307.57 753 PHE B C 1
ATOM 10862 O O . PHE B 2 753 ? 262.678 270.824 207.339 1.00 307.07 753 PHE B O 1
ATOM 10870 N N . PHE B 2 754 ? 264.801 270.133 207.112 1.00 306.37 754 PHE B N 1
ATOM 10871 C CA . PHE B 2 754 ? 264.442 269.062 206.196 1.00 314.32 754 PHE B CA 1
ATOM 10872 C C . PHE B 2 754 ? 263.753 267.923 206.922 1.00 310.20 754 PHE B C 1
ATOM 10873 O O . PHE B 2 754 ? 263.031 267.130 206.314 1.00 316.13 754 PHE B O 1
ATOM 10881 N N . ASN B 2 755 ? 263.918 267.881 208.235 1.00 304.55 755 ASN B N 1
ATOM 10882 C CA . ASN B 2 755 ? 263.227 266.891 209.042 1.00 300.50 755 ASN B CA 1
ATOM 10883 C C . ASN B 2 755 ? 261.729 267.190 209.066 1.00 303.44 755 ASN B C 1
ATOM 10884 O O . ASN B 2 755 ? 260.920 266.335 209.423 1.00 300.21 755 ASN B O 1
ATOM 10889 N N . GLN B 2 756 ? 261.362 268.409 208.670 1.00 305.86 756 GLN B N 1
ATOM 10890 C CA . GLN B 2 756 ? 259.963 268.798 208.556 1.00 303.58 756 GLN B CA 1
ATOM 10891 C C . GLN B 2 756 ? 259.468 268.669 207.117 1.00 305.99 756 GLN B C 1
ATOM 10892 O O . GLN B 2 756 ? 258.306 268.946 206.831 1.00 306.41 756 GLN B O 1
ATOM 10898 N N . VAL B 2 757 ? 260.360 268.312 206.199 1.00 311.76 757 VAL B N 1
ATOM 10899 C CA . VAL B 2 757 ? 260.000 268.276 204.788 1.00 314.57 757 VAL B CA 1
ATOM 10900 C C . VAL B 2 757 ? 260.189 266.891 204.180 1.00 324.20 757 VAL B C 1
ATOM 10901 O O . VAL B 2 757 ? 259.254 266.321 203.616 1.00 329.53 757 VAL B O 1
ATOM 10905 N N . LEU B 2 758 ? 261.404 266.359 204.276 1.00 331.16 758 LEU B N 1
ATOM 10906 C CA . LEU B 2 758 ? 261.699 265.058 203.690 1.00 341.39 758 LEU B CA 1
ATOM 10907 C C . LEU B 2 758 ? 261.096 263.936 204.519 1.00 336.00 758 LEU B C 1
ATOM 10908 O O . LEU B 2 758 ? 260.545 262.977 203.978 1.00 338.87 758 LEU B O 1
ATOM 10913 N N . GLN B 2 759 ? 261.150 264.081 205.838 1.00 326.43 759 GLN B N 1
ATOM 10914 C CA . GLN B 2 759 ? 260.578 263.068 206.718 1.00 323.18 759 GLN B CA 1
ATOM 10915 C C . GLN B 2 759 ? 259.070 263.248 206.790 1.00 330.28 759 GLN B C 1
ATOM 10916 O O . GLN B 2 759 ? 258.348 262.394 207.302 1.00 329.80 759 GLN B O 1
ATOM 10922 N N . ALA B 2 760 ? 258.607 264.369 206.251 1.00 327.84 760 ALA B N 1
ATOM 10923 C CA . ALA B 2 760 ? 257.191 264.690 206.191 1.00 327.09 760 ALA B CA 1
ATOM 10924 C C . ALA B 2 760 ? 256.569 264.126 204.917 1.00 332.05 760 ALA B C 1
ATOM 10925 O O . ALA B 2 760 ? 255.373 264.296 204.677 1.00 331.85 760 ALA B O 1
ATOM 10927 N N . GLY B 2 761 ? 257.382 263.455 204.098 1.00 332.57 761 GLY B N 1
ATOM 10928 C CA . GLY B 2 761 ? 256.888 262.866 202.859 1.00 334.92 761 GLY B CA 1
ATOM 10929 C C . GLY B 2 761 ? 256.806 263.858 201.701 1.00 336.99 761 GLY B C 1
ATOM 10930 O O . GLY B 2 761 ? 256.017 263.668 200.775 1.00 336.39 761 GLY B O 1
ATOM 10931 N N . ASN B 2 762 ? 257.620 264.912 201.740 1.00 339.10 762 ASN B N 1
ATOM 10932 C CA . ASN B 2 762 ? 257.603 265.911 200.676 1.00 340.62 762 ASN B CA 1
ATOM 10933 C C . ASN B 2 762 ? 259.004 266.184 200.113 1.00 345.52 762 ASN B C 1
ATOM 10934 O O . ASN B 2 762 ? 259.497 267.307 200.210 1.00 347.89 762 ASN B O 1
ATOM 10939 N N . PRO B 2 763 ? 259.640 265.184 199.483 1.00 351.01 763 PRO B N 1
ATOM 10940 C CA . PRO B 2 763 ? 260.968 265.236 198.889 1.00 362.65 763 PRO B CA 1
ATOM 10941 C C . PRO B 2 763 ? 261.004 266.209 197.720 1.00 356.75 763 PRO B C 1
ATOM 10942 O O . PRO B 2 763 ? 262.065 266.701 197.335 1.00 361.52 763 PRO B O 1
ATOM 10946 N N . ARG B 2 764 ? 259.830 266.494 197.165 1.00 350.87 764 ARG B N 1
ATOM 10947 C CA . ARG B 2 764 ? 259.711 267.436 196.062 1.00 353.63 764 ARG B CA 1
ATOM 10948 C C . ARG B 2 764 ? 259.718 268.872 196.564 1.00 349.02 764 ARG B C 1
ATOM 10949 O O . ARG B 2 764 ? 260.034 269.797 195.817 1.00 351.07 764 ARG B O 1
ATOM 10957 N N . LEU B 2 765 ? 259.373 269.057 197.836 1.00 343.38 765 LEU B N 1
ATOM 10958 C CA . LEU B 2 765 ? 259.395 270.378 198.444 1.00 339.64 765 LEU B CA 1
ATOM 10959 C C . LEU B 2 765 ? 260.800 270.699 198.919 1.00 345.98 765 LEU B C 1
ATOM 10960 O O . LEU B 2 765 ? 261.256 271.838 198.834 1.00 345.02 765 LEU B O 1
ATOM 10965 N N . ALA B 2 766 ? 261.503 269.673 199.382 1.00 350.70 766 ALA B N 1
ATOM 10966 C CA . ALA B 2 766 ? 262.875 269.830 199.842 1.00 358.05 766 ALA B CA 1
ATOM 10967 C C . ALA B 2 766 ? 263.755 270.279 198.688 1.00 358.86 766 ALA B C 1
ATOM 10968 O O . ALA B 2 766 ? 264.756 270.969 198.877 1.00 360.78 766 ALA B O 1
ATOM 10970 N N . ALA B 2 767 ? 263.361 269.896 197.485 1.00 357.67 767 ALA B N 1
ATOM 10971 C CA . ALA B 2 767 ? 264.152 270.125 196.289 1.00 368.24 767 ALA B CA 1
ATOM 10972 C C . ALA B 2 767 ? 264.382 271.609 196.025 1.00 366.34 767 ALA B C 1
ATOM 10973 O O . ALA B 2 767 ? 265.318 271.974 195.311 1.00 377.05 767 ALA B O 1
ATOM 10975 N N . THR B 2 768 ? 263.524 272.468 196.568 1.00 353.76 768 THR B N 1
ATOM 10976 C CA . THR B 2 768 ? 263.667 273.899 196.330 1.00 352.57 768 THR B CA 1
ATOM 10977 C C . THR B 2 768 ? 264.452 274.600 197.442 1.00 354.46 768 THR B C 1
ATOM 10978 O O . THR B 2 768 ? 264.749 275.791 197.339 1.00 353.99 768 THR B O 1
ATOM 10982 N N . PHE B 2 769 ? 264.801 273.862 198.497 1.00 357.95 769 PHE B N 1
ATOM 10983 C CA . PHE B 2 769 ? 265.571 274.431 199.604 1.00 360.96 769 PHE B CA 1
ATOM 10984 C C . PHE B 2 769 ? 266.990 273.883 199.646 1.00 373.48 769 PHE B C 1
ATOM 10985 O O . PHE B 2 769 ? 267.899 274.516 200.181 1.00 375.14 769 PHE B O 1
ATOM 10993 N N . ILE B 2 770 ? 267.180 272.708 199.061 1.00 373.42 770 ILE B N 1
ATOM 10994 C CA . ILE B 2 770 ? 268.475 272.046 199.072 1.00 379.85 770 ILE B CA 1
ATOM 10995 C C . ILE B 2 770 ? 269.623 272.868 198.473 1.00 389.52 770 ILE B C 1
ATOM 10996 O O . ILE B 2 770 ? 270.680 272.950 199.095 1.00 392.73 770 ILE B O 1
ATOM 11001 N N . PRO B 2 771 ? 269.467 273.489 197.294 1.00 390.13 771 PRO B N 1
ATOM 11002 C CA . PRO B 2 771 ? 270.510 274.203 196.582 1.00 401.25 771 PRO B CA 1
ATOM 11003 C C . PRO B 2 771 ? 270.872 275.500 197.303 1.00 393.42 771 PRO B C 1
ATOM 11004 O O . PRO B 2 771 ? 271.850 276.163 196.961 1.00 399.85 771 PRO B O 1
ATOM 11008 N N . LYS B 2 772 ? 270.062 275.870 198.296 1.00 383.66 772 LYS B N 1
ATOM 11009 C CA . LYS B 2 772 ? 270.267 277.099 199.050 1.00 385.96 772 LYS B CA 1
ATOM 11010 C C . LYS B 2 772 ? 271.103 276.842 200.301 1.00 389.14 772 LYS B C 1
ATOM 11011 O O . LYS B 2 772 ? 271.387 277.761 201.072 1.00 388.36 772 LYS B O 1
ATOM 11017 N N . CYS B 2 773 ? 271.498 275.586 200.498 1.00 387.44 773 CYS B N 1
ATOM 11018 C CA . CYS B 2 773 ? 272.213 275.173 201.703 1.00 388.58 773 CYS B CA 1
ATOM 11019 C C . CYS B 2 773 ? 273.671 275.610 201.692 1.00 398.41 773 CYS B C 1
ATOM 11020 O O . CYS B 2 773 ? 274.412 275.345 202.640 1.00 397.33 773 CYS B O 1
ATOM 11023 N N . THR B 2 774 ? 274.077 276.300 200.632 1.00 401.74 774 THR B N 1
ATOM 11024 C CA . THR B 2 774 ? 275.451 276.763 200.496 1.00 409.74 774 THR B CA 1
ATOM 11025 C C . THR B 2 774 ? 275.756 277.864 201.498 1.00 403.72 774 THR B C 1
ATOM 11026 O O . THR B 2 774 ? 276.918 278.200 201.724 1.00 408.10 774 THR B O 1
ATOM 11030 N N . ASN B 2 775 ? 274.712 278.429 202.100 1.00 395.77 775 ASN B N 1
ATOM 11031 C CA . ASN B 2 775 ? 274.902 279.493 203.075 1.00 391.05 775 ASN B CA 1
ATOM 11032 C C . ASN B 2 775 ? 275.514 278.963 204.369 1.00 381.78 775 ASN B C 1
ATOM 11033 O O . ASN B 2 775 ? 276.157 279.713 205.105 1.00 373.90 775 ASN B O 1
ATOM 11038 N N . LEU B 2 776 ? 275.321 277.673 204.649 1.00 380.38 776 LEU B N 1
ATOM 11039 C CA . LEU B 2 776 ? 275.914 277.074 205.840 1.00 380.84 776 LEU B CA 1
ATOM 11040 C C . LEU B 2 776 ? 276.958 276.025 205.472 1.00 391.13 776 LEU B C 1
ATOM 11041 O O . LEU B 2 776 ? 278.037 275.977 206.064 1.00 389.00 776 LEU B O 1
ATOM 11046 N N . GLU B 2 777 ? 276.624 275.177 204.502 1.00 404.49 777 GLU B N 1
ATOM 11047 C CA . GLU B 2 777 ? 277.510 274.105 204.062 1.00 422.48 777 GLU B CA 1
ATOM 11048 C C . GLU B 2 777 ? 277.134 273.623 202.658 1.00 432.20 777 GLU B C 1
ATOM 11049 O O . GLU B 2 777 ? 276.144 272.909 202.500 1.00 436.60 777 GLU B O 1
ATOM 11055 N N . PRO B 2 778 ? 277.914 273.981 201.635 1.00 436.53 778 PRO B N 1
ATOM 11056 C CA . PRO B 2 778 ? 277.710 273.654 200.233 1.00 444.41 778 PRO B CA 1
ATOM 11057 C C . PRO B 2 778 ? 277.638 272.151 199.980 1.00 457.10 778 PRO B C 1
ATOM 11058 O O . PRO B 2 778 ? 277.001 271.711 199.026 1.00 463.10 778 PRO B O 1
ATOM 11062 N N . GLY B 2 779 ? 278.256 271.356 200.848 1.00 458.14 779 GLY B N 1
ATOM 11063 C CA . GLY B 2 779 ? 278.235 269.908 200.675 1.00 457.31 779 GLY B CA 1
ATOM 11064 C C . GLY B 2 779 ? 276.838 269.338 200.910 1.00 459.36 779 GLY B C 1
ATOM 11065 O O . GLY B 2 779 ? 276.531 268.223 200.482 1.00 463.38 779 GLY B O 1
ATOM 11066 N N . GLN B 2 780 ? 275.989 270.109 201.582 1.00 454.48 780 GLN B N 1
ATOM 11067 C CA . GLN B 2 780 ? 274.649 269.652 201.916 1.00 450.51 780 GLN B CA 1
ATOM 11068 C C . GLN B 2 780 ? 273.710 269.769 200.731 1.00 448.01 780 GLN B C 1
ATOM 11069 O O . GLN B 2 780 ? 272.601 269.235 200.761 1.00 442.98 780 GLN B O 1
ATOM 11075 N N . THR B 2 781 ? 274.150 270.454 199.679 1.00 450.04 781 THR B N 1
ATOM 11076 C CA . THR B 2 781 ? 273.291 270.619 198.521 1.00 446.57 781 THR B CA 1
ATOM 11077 C C . THR B 2 781 ? 273.295 269.344 197.690 1.00 457.75 781 THR B C 1
ATOM 11078 O O . THR B 2 781 ? 272.412 269.134 196.861 1.00 455.09 781 THR B O 1
ATOM 11082 N N . ILE B 2 782 ? 274.277 268.477 197.929 1.00 461.62 782 ILE B N 1
ATOM 11083 C CA . ILE B 2 782 ? 274.338 267.203 197.227 1.00 466.65 782 ILE B CA 1
ATOM 11084 C C . ILE B 2 782 ? 273.727 266.108 198.083 1.00 459.93 782 ILE B C 1
ATOM 11085 O O . ILE B 2 782 ? 272.956 265.282 197.594 1.00 459.51 782 ILE B O 1
ATOM 11090 N N . THR B 2 783 ? 274.087 266.098 199.364 1.00 453.15 783 THR B N 1
ATOM 11091 C CA . THR B 2 783 ? 273.654 265.037 200.261 1.00 450.74 783 THR B CA 1
ATOM 11092 C C . THR B 2 783 ? 272.140 264.992 200.399 1.00 444.09 783 THR B C 1
ATOM 11093 O O . THR B 2 783 ? 271.543 263.915 200.393 1.00 442.87 783 THR B O 1
ATOM 11097 N N . MET B 2 784 ? 271.511 266.156 200.522 1.00 442.83 784 MET B N 1
ATOM 11098 C CA . MET B 2 784 ? 270.068 266.182 200.698 1.00 437.44 784 MET B CA 1
ATOM 11099 C C . MET B 2 784 ? 269.315 265.799 199.430 1.00 435.55 784 MET B C 1
ATOM 11100 O O . MET B 2 784 ? 268.225 265.230 199.505 1.00 431.69 784 MET B O 1
ATOM 11105 N N . TYR B 2 785 ? 269.893 266.083 198.266 1.00 439.95 785 TYR B N 1
ATOM 11106 C CA . TYR B 2 785 ? 269.238 265.693 197.025 1.00 443.50 785 TYR B CA 1
ATOM 11107 C C . TYR B 2 785 ? 269.265 264.181 196.876 1.00 448.71 785 TYR B C 1
ATOM 11108 O O . TYR B 2 785 ? 268.297 263.578 196.410 1.00 445.30 785 TYR B O 1
ATOM 11117 N N . GLU B 2 786 ? 270.359 263.562 197.314 1.00 446.45 786 GLU B N 1
ATOM 11118 C CA . GLU B 2 786 ? 270.466 262.109 197.264 1.00 448.84 786 GLU B CA 1
ATOM 11119 C C . GLU B 2 786 ? 269.447 261.456 198.191 1.00 438.38 786 GLU B C 1
ATOM 11120 O O . GLU B 2 786 ? 268.820 260.460 197.833 1.00 434.01 786 GLU B O 1
ATOM 11126 N N . LYS B 2 787 ? 269.255 262.048 199.368 1.00 434.35 787 LYS B N 1
ATOM 11127 C CA . LYS B 2 787 ? 268.294 261.534 200.340 1.00 430.49 787 LYS B CA 1
ATOM 11128 C C . LYS B 2 787 ? 266.861 261.665 199.836 1.00 426.86 787 LYS B C 1
ATOM 11129 O O . LYS B 2 787 ? 265.997 260.859 200.180 1.00 420.92 787 LYS B O 1
ATOM 11135 N N . CYS B 2 788 ? 266.616 262.673 199.005 1.00 431.83 788 CYS B N 1
ATOM 11136 C CA . CYS B 2 788 ? 265.292 262.903 198.444 1.00 426.92 788 CYS B CA 1
ATOM 11137 C C . CYS B 2 788 ? 265.056 262.052 197.198 1.00 435.99 788 CYS B C 1
ATOM 11138 O O . CYS B 2 788 ? 263.965 262.065 196.628 1.00 431.02 788 CYS B O 1
ATOM 11141 N N . GLY B 2 789 ? 266.091 261.334 196.764 1.00 441.99 789 GLY B N 1
ATOM 11142 C CA . GLY B 2 789 ? 266.015 260.510 195.562 1.00 446.72 789 GLY B CA 1
ATOM 11143 C C . GLY B 2 789 ? 266.330 261.314 194.305 1.00 457.51 789 GLY B C 1
ATOM 11144 O O . GLY B 2 789 ? 266.234 260.806 193.187 1.00 463.73 789 GLY B O 1
ATOM 11145 N N . MET B 2 790 ? 266.700 262.576 194.491 1.00 452.91 790 MET B N 1
ATOM 11146 C CA . MET B 2 790 ? 266.971 263.462 193.369 1.00 462.48 790 MET B CA 1
ATOM 11147 C C . MET B 2 790 ? 268.420 263.328 192.918 1.00 472.77 790 MET B C 1
ATOM 11148 O O . MET B 2 790 ? 269.235 264.224 193.132 1.00 478.04 790 MET B O 1
ATOM 11153 N N . ARG B 2 791 ? 268.737 262.197 192.300 1.00 477.07 791 ARG B N 1
ATOM 11154 C CA . ARG B 2 791 ? 270.113 261.907 191.909 1.00 486.85 791 ARG B CA 1
ATOM 11155 C C . ARG B 2 791 ? 270.618 262.866 190.837 1.00 492.52 791 ARG B C 1
ATOM 11156 O O . ARG B 2 791 ? 271.795 263.228 190.819 1.00 494.86 791 ARG B O 1
ATOM 11164 N N . VAL B 2 792 ? 269.729 263.276 189.942 1.00 487.84 792 VAL B N 1
ATOM 11165 C CA . VAL B 2 792 ? 270.113 264.183 188.871 1.00 496.37 792 VAL B CA 1
ATOM 11166 C C . VAL B 2 792 ? 270.366 265.583 189.409 1.00 498.74 792 VAL B C 1
ATOM 11167 O O . VAL B 2 792 ? 271.311 266.254 188.994 1.00 508.60 792 VAL B O 1
ATOM 11171 N N . LYS B 2 793 ? 269.520 266.024 190.334 1.00 493.32 793 LYS B N 1
ATOM 11172 C CA . LYS B 2 793 ? 269.676 267.349 190.916 1.00 493.43 793 LYS B CA 1
ATOM 11173 C C . LYS B 2 793 ? 270.941 267.420 191.761 1.00 495.31 793 LYS B C 1
ATOM 11174 O O . LYS B 2 793 ? 271.613 268.450 191.798 1.00 505.30 793 LYS B O 1
ATOM 11180 N N . ALA B 2 794 ? 271.278 266.317 192.423 1.00 495.91 794 ALA B N 1
ATOM 11181 C CA . ALA B 2 794 ? 272.505 266.272 193.207 1.00 503.37 794 ALA B CA 1
ATOM 11182 C C . ALA B 2 794 ? 273.710 266.447 192.294 1.00 513.49 794 ALA B C 1
ATOM 11183 O O . ALA B 2 794 ? 274.684 267.111 192.651 1.00 518.05 794 ALA B O 1
ATOM 11185 N N . ALA B 2 795 ? 273.627 265.879 191.094 1.00 510.81 795 ALA B N 1
ATOM 11186 C CA . ALA B 2 795 ? 274.686 266.038 190.108 1.00 517.53 795 ALA B CA 1
ATOM 11187 C C . ALA B 2 795 ? 274.744 267.481 189.617 1.00 527.20 795 ALA B C 1
ATOM 11188 O O . ALA B 2 795 ? 275.823 268.001 189.331 1.00 528.94 795 ALA B O 1
ATOM 11190 N N . GLU B 2 796 ? 273.587 268.136 189.542 1.00 524.08 796 GLU B N 1
ATOM 11191 C CA . GLU B 2 796 ? 273.535 269.532 189.122 1.00 530.21 796 GLU B CA 1
ATOM 11192 C C . GLU B 2 796 ? 274.251 270.422 190.127 1.00 533.45 796 GLU B C 1
ATOM 11193 O O . GLU B 2 796 ? 274.955 271.358 189.753 1.00 539.54 796 GLU B O 1
ATOM 11199 N N . GLU B 2 797 ? 274.078 270.115 191.409 1.00 527.30 797 GLU B N 1
ATOM 11200 C CA . GLU B 2 797 ? 274.767 270.858 192.456 1.00 525.16 797 GLU B CA 1
ATOM 11201 C C . GLU B 2 797 ? 276.259 270.592 192.417 1.00 526.61 797 GLU B C 1
ATOM 11202 O O . GLU B 2 797 ? 277.065 271.494 192.659 1.00 528.56 797 GLU B O 1
ATOM 11208 N N . ALA B 2 798 ? 276.636 269.368 192.069 1.00 530.44 798 ALA B N 1
ATOM 11209 C CA . ALA B 2 798 ? 278.042 269.043 191.926 1.00 527.38 798 ALA B CA 1
ATOM 11210 C C . ALA B 2 798 ? 278.657 269.918 190.837 1.00 554.58 798 ALA B C 1
ATOM 11211 O O . ALA B 2 798 ? 279.797 270.360 190.955 1.00 535.45 798 ALA B O 1
ATOM 11213 N N . VAL B 2 799 ? 277.872 270.208 189.797 1.00 537.53 799 VAL B N 1
ATOM 11214 C CA . VAL B 2 799 ? 278.332 271.082 188.721 1.00 548.53 799 VAL B CA 1
ATOM 11215 C C . VAL B 2 799 ? 278.487 272.518 189.196 1.00 545.70 799 VAL B C 1
ATOM 11216 O O . VAL B 2 799 ? 279.500 273.163 188.930 1.00 549.32 799 VAL B O 1
ATOM 11220 N N . ARG B 2 800 ? 277.491 273.009 189.923 1.00 544.21 800 ARG B N 1
ATOM 11221 C CA . ARG B 2 800 ? 277.495 274.388 190.393 1.00 544.99 800 ARG B CA 1
ATOM 11222 C C . ARG B 2 800 ? 278.642 274.655 191.362 1.00 540.37 800 ARG B C 1
ATOM 11223 O O . ARG B 2 800 ? 279.219 275.742 191.371 1.00 538.23 800 ARG B O 1
ATOM 11231 N N . LEU B 2 801 ? 278.983 273.652 192.163 1.00 541.37 801 LEU B N 1
ATOM 11232 C CA . LEU B 2 801 ? 280.070 273.771 193.128 1.00 539.46 801 LEU B CA 1
ATOM 11233 C C . LEU B 2 801 ? 281.392 273.214 192.599 1.00 539.85 801 LEU B C 1
ATOM 11234 O O . LEU B 2 801 ? 282.388 273.184 193.322 1.00 541.27 801 LEU B O 1
ATOM 11239 N N . LYS B 2 802 ? 281.392 272.746 191.352 1.00 541.88 802 LYS B N 1
ATOM 11240 C CA . LYS B 2 802 ? 282.582 272.152 190.743 1.00 543.53 802 LYS B CA 1
ATOM 11241 C C . LYS B 2 802 ? 283.145 271.009 191.583 1.00 543.02 802 LYS B C 1
ATOM 11242 O O . LYS B 2 802 ? 284.361 270.876 191.731 1.00 547.93 802 LYS B O 1
ATOM 11248 N N . ASP B 2 803 ? 282.259 270.186 192.132 1.00 539.62 803 ASP B N 1
ATOM 11249 C CA . ASP B 2 803 ? 282.665 269.046 192.943 1.00 545.08 803 ASP B CA 1
ATOM 11250 C C . ASP B 2 803 ? 282.645 267.766 192.115 1.00 544.77 803 ASP B C 1
ATOM 11251 O O . ASP B 2 803 ? 281.582 267.197 191.862 1.00 545.54 803 ASP B O 1
ATOM 11256 N N . THR B 2 804 ? 283.817 267.331 191.663 1.00 550.94 804 THR B N 1
ATOM 11257 C CA . THR B 2 804 ? 283.889 266.188 190.762 1.00 555.01 804 THR B CA 1
ATOM 11258 C C . THR B 2 804 ? 283.764 264.872 191.516 1.00 552.59 804 THR B C 1
ATOM 11259 O O . THR B 2 804 ? 283.355 263.859 190.943 1.00 554.59 804 THR B O 1
ATOM 11263 N N . GLU B 2 805 ? 284.090 264.887 192.805 1.00 550.75 805 GLU B N 1
ATOM 11264 C CA . GLU B 2 805 ? 283.956 263.689 193.619 1.00 550.15 805 GLU B CA 1
ATOM 11265 C C . GLU B 2 805 ? 282.488 263.414 193.909 1.00 551.22 805 GLU B C 1
ATOM 11266 O O . GLU B 2 805 ? 282.035 262.270 193.855 1.00 550.87 805 GLU B O 1
ATOM 11272 N N . ALA B 2 806 ? 281.736 264.476 194.194 1.00 551.97 806 ALA B N 1
ATOM 11273 C CA . ALA B 2 806 ? 280.314 264.322 194.463 1.00 556.23 806 ALA B CA 1
ATOM 11274 C C . ALA B 2 806 ? 279.594 263.842 193.218 1.00 551.39 806 ALA B C 1
ATOM 11275 O O . ALA B 2 806 ? 278.696 263.003 193.297 1.00 547.52 806 ALA B O 1
ATOM 11277 N N . TRP B 2 807 ? 280.014 264.343 192.063 1.00 548.69 807 TRP B N 1
ATOM 11278 C CA . TRP B 2 807 ? 279.416 263.915 190.812 1.00 550.26 807 TRP B CA 1
ATOM 11279 C C . TRP B 2 807 ? 279.644 262.431 190.577 1.00 560.48 807 TRP B C 1
ATOM 11280 O O . TRP B 2 807 ? 278.737 261.713 190.153 1.00 557.68 807 TRP B O 1
ATOM 11291 N N . ASN B 2 808 ? 280.860 261.970 190.861 1.00 554.50 808 ASN B N 1
ATOM 11292 C CA . ASN B 2 808 ? 281.201 260.575 190.633 1.00 557.38 808 ASN B CA 1
ATOM 11293 C C . ASN B 2 808 ? 280.377 259.656 191.524 1.00 552.85 808 ASN B C 1
ATOM 11294 O O . ASN B 2 808 ? 280.029 258.546 191.122 1.00 553.28 808 ASN B O 1
ATOM 11299 N N . ARG B 2 809 ? 280.038 260.126 192.723 1.00 545.92 809 ARG B N 1
ATOM 11300 C CA . ARG B 2 809 ? 279.217 259.327 193.625 1.00 548.25 809 ARG B CA 1
ATOM 11301 C C . ARG B 2 809 ? 277.818 259.128 193.051 1.00 555.32 809 ARG B C 1
ATOM 11302 O O . ARG B 2 809 ? 277.214 258.067 193.221 1.00 553.42 809 ARG B O 1
ATOM 11310 N N . LEU B 2 810 ? 277.314 260.140 192.348 1.00 550.54 810 LEU B N 1
ATOM 11311 C CA . LEU B 2 810 ? 275.997 260.037 191.733 1.00 547.07 810 LEU B CA 1
ATOM 11312 C C . LEU B 2 810 ? 276.031 259.091 190.544 1.00 562.66 810 LEU B C 1
ATOM 11313 O O . LEU B 2 810 ? 275.059 258.382 190.278 1.00 560.39 810 LEU B O 1
ATOM 11318 N N . LEU B 2 811 ? 277.164 259.055 189.847 1.00 545.43 811 LEU B N 1
ATOM 11319 C CA . LEU B 2 811 ? 277.334 258.118 188.745 1.00 565.67 811 LEU B CA 1
ATOM 11320 C C . LEU B 2 811 ? 277.364 256.686 189.259 1.00 562.85 811 LEU B C 1
ATOM 11321 O O . LEU B 2 811 ? 276.797 255.784 188.642 1.00 560.56 811 LEU B O 1
ATOM 11326 N N . GLU B 2 812 ? 278.007 256.484 190.405 1.00 550.01 812 GLU B N 1
ATOM 11327 C CA . GLU B 2 812 ? 278.054 255.160 191.010 1.00 558.50 812 GLU B CA 1
ATOM 11328 C C . GLU B 2 812 ? 276.658 254.717 191.422 1.00 557.28 812 GLU B C 1
ATOM 11329 O O . GLU B 2 812 ? 276.301 253.546 191.270 1.00 562.83 812 GLU B O 1
ATOM 11335 N N . ALA B 2 813 ? 275.861 255.657 191.924 1.00 564.39 813 ALA B N 1
ATOM 11336 C CA . ALA B 2 813 ? 274.487 255.372 192.317 1.00 566.79 813 ALA B CA 1
ATOM 11337 C C . ALA B 2 813 ? 273.639 254.985 191.106 1.00 571.81 813 ALA B C 1
ATOM 11338 O O . ALA B 2 813 ? 272.780 254.112 191.194 1.00 570.95 813 ALA B O 1
ATOM 11340 N N . ALA B 2 814 ? 273.911 255.630 189.968 1.00 569.39 814 ALA B N 1
ATOM 11341 C CA . ALA B 2 814 ? 273.203 255.318 188.726 1.00 573.10 814 ALA B CA 1
ATOM 11342 C C . ALA B 2 814 ? 273.554 253.912 188.257 1.00 571.92 814 ALA B C 1
ATOM 11343 O O . ALA B 2 814 ? 272.721 253.213 187.670 1.00 579.18 814 ALA B O 1
ATOM 11345 N N . GLY B 2 815 ? 274.779 253.487 188.542 1.00 570.84 815 GLY B N 1
ATOM 11346 C CA . GLY B 2 815 ? 275.226 252.146 188.199 1.00 574.26 815 GLY B CA 1
ATOM 11347 C C . GLY B 2 815 ? 275.200 251.913 186.697 1.00 562.96 815 GLY B C 1
ATOM 11348 O O . GLY B 2 815 ? 275.769 252.685 185.924 1.00 570.60 815 GLY B O 1
ATOM 11349 N N . ARG B 2 816 ? 274.548 250.831 186.289 1.00 587.66 816 ARG B N 1
ATOM 11350 C CA . ARG B 2 816 ? 274.469 250.458 184.882 1.00 562.06 816 ARG B CA 1
ATOM 11351 C C . ARG B 2 816 ? 273.159 250.911 184.249 1.00 600.00 816 ARG B C 1
ATOM 11352 O O . ARG B 2 816 ? 272.865 250.573 183.102 1.00 583.02 816 ARG B O 1
ATOM 11360 N N . ASN B 2 817 ? 272.362 251.663 185.000 1.00 519.66 817 ASN B N 1
ATOM 11361 C CA . ASN B 2 817 ? 271.081 252.129 184.488 1.00 572.71 817 ASN B CA 1
ATOM 11362 C C . ASN B 2 817 ? 271.249 253.438 183.734 1.00 600.00 817 ASN B C 1
ATOM 11363 O O . ASN B 2 817 ? 271.456 254.494 184.335 1.00 576.34 817 ASN B O 1
ATOM 11368 N N . THR B 2 818 ? 271.166 253.361 182.411 1.00 600.00 818 THR B N 1
ATOM 11369 C CA . THR B 2 818 ? 271.422 254.510 181.556 1.00 600.00 818 THR B CA 1
ATOM 11370 C C . THR B 2 818 ? 270.280 255.508 181.630 1.00 586.87 818 THR B C 1
ATOM 11371 O O . THR B 2 818 ? 270.432 256.669 181.250 1.00 600.00 818 THR B O 1
ATOM 11375 N N . ALA B 2 819 ? 269.144 255.073 182.168 1.00 600.00 819 ALA B N 1
ATOM 11376 C CA . ALA B 2 819 ? 268.004 255.966 182.309 1.00 579.85 819 ALA B CA 1
ATOM 11377 C C . ALA B 2 819 ? 268.381 257.143 183.198 1.00 600.00 819 ALA B C 1
ATOM 11378 O O . ALA B 2 819 ? 267.888 258.255 183.009 1.00 600.00 819 ALA B O 1
ATOM 11380 N N . GLU B 2 820 ? 269.271 256.898 184.159 1.00 579.36 820 GLU B N 1
ATOM 11381 C CA . GLU B 2 820 ? 269.774 257.961 185.017 1.00 485.83 820 GLU B CA 1
ATOM 11382 C C . GLU B 2 820 ? 271.180 258.366 184.593 1.00 577.12 820 GLU B C 1
ATOM 11383 O O . GLU B 2 820 ? 271.584 259.517 184.761 1.00 564.75 820 GLU B O 1
ATOM 11389 N N . GLY B 2 821 ? 271.929 257.406 184.053 1.00 559.66 821 GLY B N 1
ATOM 11390 C CA . GLY B 2 821 ? 273.324 257.628 183.698 1.00 600.00 821 GLY B CA 1
ATOM 11391 C C . GLY B 2 821 ? 273.490 258.699 182.628 1.00 595.50 821 GLY B C 1
ATOM 11392 O O . GLY B 2 821 ? 274.469 259.444 182.643 1.00 561.78 821 GLY B O 1
ATOM 11393 N N . ARG B 2 822 ? 272.529 258.797 181.713 1.00 555.14 822 ARG B N 1
ATOM 11394 C CA . ARG B 2 822 ? 272.613 259.794 180.652 1.00 571.42 822 ARG B CA 1
ATOM 11395 C C . ARG B 2 822 ? 272.558 261.211 181.210 1.00 600.00 822 ARG B C 1
ATOM 11396 O O . ARG B 2 822 ? 273.245 262.106 180.713 1.00 580.06 822 ARG B O 1
ATOM 11404 N N . GLU B 2 823 ? 271.744 261.413 182.242 1.00 600.00 823 GLU B N 1
ATOM 11405 C CA . GLU B 2 823 ? 271.615 262.727 182.858 1.00 581.54 823 GLU B CA 1
ATOM 11406 C C . GLU B 2 823 ? 272.856 263.065 183.669 1.00 591.75 823 GLU B C 1
ATOM 11407 O O . GLU B 2 823 ? 273.298 264.215 183.702 1.00 577.55 823 GLU B O 1
ATOM 11413 N N . ILE B 2 824 ? 273.436 262.051 184.300 1.00 589.34 824 ILE B N 1
ATOM 11414 C CA . ILE B 2 824 ? 274.634 262.256 185.096 1.00 583.93 824 ILE B CA 1
ATOM 11415 C C . ILE B 2 824 ? 275.810 262.603 184.190 1.00 600.00 824 ILE B C 1
ATOM 11416 O O . ILE B 2 824 ? 276.597 263.498 184.503 1.00 582.78 824 ILE B O 1
ATOM 11421 N N . GLU B 2 825 ? 275.913 261.918 183.054 1.00 558.64 825 GLU B N 1
ATOM 11422 C CA . GLU B 2 825 ? 276.970 262.205 182.091 1.00 600.00 825 GLU B CA 1
ATOM 11423 C C . GLU B 2 825 ? 276.793 263.587 181.467 1.00 573.03 825 GLU B C 1
ATOM 11424 O O . GLU B 2 825 ? 277.772 264.301 181.239 1.00 594.62 825 GLU B O 1
ATOM 11430 N N . ARG B 2 826 ? 275.542 263.971 181.213 1.00 595.41 826 ARG B N 1
ATOM 11431 C CA . ARG B 2 826 ? 275.255 265.279 180.635 1.00 588.97 826 ARG B CA 1
ATOM 11432 C C . ARG B 2 826 ? 275.714 266.395 181.560 1.00 586.78 826 ARG B C 1
ATOM 11433 O O . ARG B 2 826 ? 276.274 267.396 181.111 1.00 593.93 826 ARG B O 1
ATOM 11441 N N . LEU B 2 827 ? 275.490 266.213 182.857 1.00 584.66 827 LEU B N 1
ATOM 11442 C CA . LEU B 2 827 ? 275.909 267.189 183.852 1.00 559.56 827 LEU B CA 1
ATOM 11443 C C . LEU B 2 827 ? 277.397 267.059 184.162 1.00 585.98 827 LEU B C 1
ATOM 11444 O O . LEU B 2 827 ? 278.059 268.040 184.498 1.00 597.73 827 LEU B O 1
ATOM 11449 N N . GLY B 2 828 ? 277.932 265.852 184.009 1.00 590.41 828 GLY B N 1
ATOM 11450 C CA . GLY B 2 828 ? 279.348 265.611 184.261 1.00 600.00 828 GLY B CA 1
ATOM 11451 C C . GLY B 2 828 ? 280.219 266.417 183.310 1.00 600.00 828 GLY B C 1
ATOM 11452 O O . GLY B 2 828 ? 281.318 266.851 183.660 1.00 600.00 828 GLY B O 1
ATOM 11453 N N . ALA B 2 829 ? 279.700 266.672 182.119 1.00 581.21 829 ALA B N 1
ATOM 11454 C CA . ALA B 2 829 ? 280.436 267.417 181.110 1.00 597.16 829 ALA B CA 1
ATOM 11455 C C . ALA B 2 829 ? 280.772 268.818 181.606 1.00 600.00 829 ALA B C 1
ATOM 11456 O O . ALA B 2 829 ? 281.693 269.455 181.099 1.00 596.31 829 ALA B O 1
ATOM 11458 N N . THR B 2 830 ? 280.011 269.311 182.578 1.00 593.04 830 THR B N 1
ATOM 11459 C CA . THR B 2 830 ? 280.235 270.649 183.107 1.00 592.68 830 THR B CA 1
ATOM 11460 C C . THR B 2 830 ? 280.859 270.654 184.507 1.00 590.73 830 THR B C 1
ATOM 11461 O O . THR B 2 830 ? 281.012 271.719 185.109 1.00 578.14 830 THR B O 1
ATOM 11465 N N . VAL B 2 831 ? 281.219 269.479 185.034 1.00 578.35 831 VAL B N 1
ATOM 11466 C CA . VAL B 2 831 ? 281.836 269.429 186.363 1.00 600.00 831 VAL B CA 1
ATOM 11467 C C . VAL B 2 831 ? 283.337 269.154 186.280 1.00 586.48 831 VAL B C 1
ATOM 11468 O O . VAL B 2 831 ? 284.121 269.768 187.002 1.00 598.34 831 VAL B O 1
ATOM 11472 N N . PHE B 2 832 ? 283.737 268.215 185.422 1.00 568.34 832 PHE B N 1
ATOM 11473 C CA . PHE B 2 832 ? 285.145 267.831 185.342 1.00 600.00 832 PHE B CA 1
ATOM 11474 C C . PHE B 2 832 ? 285.835 268.346 184.084 1.00 600.00 832 PHE B C 1
ATOM 11475 O O . PHE B 2 832 ? 287.004 268.042 183.845 1.00 600.00 832 PHE B O 1
ATOM 11483 N N . LYS B 2 833 ? 285.116 269.114 183.274 1.00 600.00 833 LYS B N 1
ATOM 11484 C CA . LYS B 2 833 ? 285.680 269.627 182.025 1.00 600.00 833 LYS B CA 1
ATOM 11485 C C . LYS B 2 833 ? 286.470 270.928 182.210 1.00 600.00 833 LYS B C 1
ATOM 11486 O O . LYS B 2 833 ? 287.440 271.170 181.489 1.00 600.00 833 LYS B O 1
ATOM 11492 N N . LYS B 2 834 ? 286.042 271.761 183.166 1.00 600.00 834 LYS B N 1
ATOM 11493 C CA . LYS B 2 834 ? 286.644 273.069 183.441 1.00 600.00 834 LYS B CA 1
ATOM 11494 C C . LYS B 2 834 ? 285.928 273.732 184.619 1.00 584.27 834 LYS B C 1
ATOM 11495 O O . LYS B 2 834 ? 284.696 273.768 184.662 1.00 600.00 834 LYS B O 1
ATOM 11502 N N . MET C 3 1 ? 220.179 174.916 195.433 1.00 600.00 1 MET C N 1
ATOM 11503 C CA . MET C 3 1 ? 219.525 175.906 196.290 1.00 600.00 1 MET C CA 1
ATOM 11504 C C . MET C 3 1 ? 220.365 176.215 197.540 1.00 600.00 1 MET C C 1
ATOM 11505 O O . MET C 3 1 ? 220.988 177.273 197.618 1.00 600.00 1 MET C O 1
ATOM 11510 N N . ALA C 3 2 ? 220.371 175.296 198.518 1.00 600.00 2 ALA C N 1
ATOM 11511 C CA . ALA C 3 2 ? 221.048 175.518 199.801 1.00 600.00 2 ALA C CA 1
ATOM 11512 C C . ALA C 3 2 ? 222.551 175.723 199.620 1.00 600.00 2 ALA C C 1
ATOM 11513 O O . ALA C 3 2 ? 223.175 176.496 200.350 1.00 600.00 2 ALA C O 1
ATOM 11515 N N . LEU C 3 3 ? 223.127 175.045 198.633 1.00 600.00 3 LEU C N 1
ATOM 11516 C CA . LEU C 3 3 ? 224.553 175.167 198.368 1.00 600.00 3 LEU C CA 1
ATOM 11517 C C . LEU C 3 3 ? 224.855 176.461 197.628 1.00 600.00 3 LEU C C 1
ATOM 11518 O O . LEU C 3 3 ? 225.954 177.007 197.734 1.00 600.00 3 LEU C O 1
ATOM 11523 N N . ASP C 3 4 ? 223.868 176.958 196.889 1.00 600.00 4 ASP C N 1
ATOM 11524 C CA . ASP C 3 4 ? 224.038 178.175 196.113 1.00 600.00 4 ASP C CA 1
ATOM 11525 C C . ASP C 3 4 ? 223.865 179.391 197.007 1.00 600.00 4 ASP C C 1
ATOM 11526 O O . ASP C 3 4 ? 224.502 180.424 196.799 1.00 600.00 4 ASP C O 1
ATOM 11531 N N . LEU C 3 5 ? 223.018 179.254 198.023 1.00 600.00 5 LEU C N 1
ATOM 11532 C CA . LEU C 3 5 ? 222.803 180.326 198.982 1.00 600.00 5 LEU C CA 1
ATOM 11533 C C . LEU C 3 5 ? 224.051 180.544 199.823 1.00 600.00 5 LEU C C 1
ATOM 11534 O O . LEU C 3 5 ? 224.426 181.683 200.109 1.00 600.00 5 LEU C O 1
ATOM 11539 N N . SER C 3 6 ? 224.711 179.449 200.194 1.00 600.00 6 SER C N 1
ATOM 11540 C CA . SER C 3 6 ? 225.929 179.536 200.986 1.00 600.00 6 SER C CA 1
ATOM 11541 C C . SER C 3 6 ? 227.064 180.158 200.184 1.00 600.00 6 SER C C 1
ATOM 11542 O O . SER C 3 6 ? 227.820 180.985 200.700 1.00 600.00 6 SER C O 1
ATOM 11545 N N . SER C 3 7 ? 227.167 179.784 198.909 1.00 600.00 7 SER C N 1
ATOM 11546 C CA . SER C 3 7 ? 228.204 180.338 198.050 1.00 600.00 7 SER C CA 1
ATOM 11547 C C . SER C 3 7 ? 227.937 181.805 197.737 1.00 600.00 7 SER C C 1
ATOM 11548 O O . SER C 3 7 ? 228.868 182.607 197.658 1.00 600.00 7 SER C O 1
ATOM 11551 N N . GLY C 3 8 ? 226.662 182.161 197.589 1.00 600.00 8 GLY C N 1
ATOM 11552 C CA . GLY C 3 8 ? 226.288 183.544 197.327 1.00 600.00 8 GLY C CA 1
ATOM 11553 C C . GLY C 3 8 ? 226.627 184.433 198.516 1.00 600.00 8 GLY C C 1
ATOM 11554 O O . GLY C 3 8 ? 227.017 185.590 198.350 1.00 600.00 8 GLY C O 1
ATOM 11555 N N . PHE C 3 9 ? 226.491 183.879 199.717 1.00 600.00 9 PHE C N 1
ATOM 11556 C CA . PHE C 3 9 ? 226.812 184.610 200.934 1.00 600.00 9 PHE C CA 1
ATOM 11557 C C . PHE C 3 9 ? 228.312 184.825 201.047 1.00 600.00 9 PHE C C 1
ATOM 11558 O O . PHE C 3 9 ? 228.771 185.925 201.365 1.00 600.00 9 PHE C O 1
ATOM 11566 N N . ALA C 3 10 ? 229.080 183.773 200.779 1.00 600.00 10 ALA C N 1
ATOM 11567 C CA . ALA C 3 10 ? 230.528 183.863 200.847 1.00 600.00 10 ALA C CA 1
ATOM 11568 C C . ALA C 3 10 ? 231.057 184.838 199.802 1.00 600.00 10 ALA C C 1
ATOM 11569 O O . ALA C 3 10 ? 232.009 185.575 200.055 1.00 600.00 10 ALA C O 1
ATOM 11571 N N . ALA C 3 11 ? 230.427 184.848 198.627 1.00 600.00 11 ALA C N 1
ATOM 11572 C CA . ALA C 3 11 ? 230.844 185.757 197.569 1.00 600.00 11 ALA C CA 1
ATOM 11573 C C . ALA C 3 11 ? 230.550 187.199 197.955 1.00 600.00 11 ALA C C 1
ATOM 11574 O O . ALA C 3 11 ? 231.348 188.095 197.678 1.00 600.00 11 ALA C O 1
ATOM 11576 N N . ALA C 3 12 ? 229.417 187.420 198.615 1.00 600.00 12 ALA C N 1
ATOM 11577 C CA . ALA C 3 12 ? 229.035 188.761 199.036 1.00 600.00 12 ALA C CA 1
ATOM 11578 C C . ALA C 3 12 ? 229.993 189.286 200.094 1.00 600.00 12 ALA C C 1
ATOM 11579 O O . ALA C 3 12 ? 230.286 190.482 200.144 1.00 600.00 12 ALA C O 1
ATOM 11581 N N . ASP C 3 13 ? 230.503 188.380 200.926 1.00 600.00 13 ASP C N 1
ATOM 11582 C CA . ASP C 3 13 ? 231.464 188.756 201.952 1.00 600.00 13 ASP C CA 1
ATOM 11583 C C . ASP C 3 13 ? 232.800 189.099 201.309 1.00 600.00 13 ASP C C 1
ATOM 11584 O O . ASP C 3 13 ? 233.459 190.066 201.697 1.00 600.00 13 ASP C O 1
ATOM 11589 N N . ALA C 3 14 ? 233.176 188.329 200.289 1.00 600.00 14 ALA C N 1
ATOM 11590 C CA . ALA C 3 14 ? 234.409 188.599 199.564 1.00 600.00 14 ALA C CA 1
ATOM 11591 C C . ALA C 3 14 ? 234.325 189.947 198.863 1.00 600.00 14 ALA C C 1
ATOM 11592 O O . ALA C 3 14 ? 235.309 190.685 198.806 1.00 600.00 14 ALA C O 1
ATOM 11594 N N . ILE C 3 15 ? 233.141 190.287 198.364 1.00 600.00 15 ILE C N 1
ATOM 11595 C CA . ILE C 3 15 ? 232.956 191.559 197.681 1.00 600.00 15 ILE C CA 1
ATOM 11596 C C . ILE C 3 15 ? 233.108 192.721 198.647 1.00 600.00 15 ILE C C 1
ATOM 11597 O O . ILE C 3 15 ? 233.765 193.712 198.330 1.00 600.00 15 ILE C O 1
ATOM 11602 N N . ALA C 3 16 ? 232.527 192.595 199.836 1.00 600.00 16 ALA C N 1
ATOM 11603 C CA . ALA C 3 16 ? 232.636 193.656 200.826 1.00 600.00 16 ALA C CA 1
ATOM 11604 C C . ALA C 3 16 ? 234.095 193.894 201.205 1.00 600.00 16 ALA C C 1
ATOM 11605 O O . ALA C 3 16 ? 234.513 195.035 201.414 1.00 600.00 16 ALA C O 1
ATOM 11607 N N . ASN C 3 17 ? 234.874 192.815 201.264 1.00 600.00 17 ASN C N 1
ATOM 11608 C CA . ASN C 3 17 ? 236.287 192.922 201.606 1.00 600.00 17 ASN C CA 1
ATOM 11609 C C . ASN C 3 17 ? 237.109 193.476 200.448 1.00 600.00 17 ASN C C 1
ATOM 11610 O O . ASN C 3 17 ? 238.112 194.159 200.659 1.00 600.00 17 ASN C O 1
ATOM 11615 N N . LEU C 3 18 ? 236.673 193.207 199.222 1.00 600.00 18 LEU C N 1
ATOM 11616 C CA . LEU C 3 18 ? 237.355 193.748 198.053 1.00 600.00 18 LEU C CA 1
ATOM 11617 C C . LEU C 3 18 ? 237.079 195.237 197.906 1.00 600.00 18 LEU C C 1
ATOM 11618 O O . LEU C 3 18 ? 237.943 195.994 197.464 1.00 600.00 18 LEU C O 1
ATOM 11623 N N . GLN C 3 19 ? 235.881 195.667 198.292 1.00 600.00 19 GLN C N 1
ATOM 11624 C CA . GLN C 3 19 ? 235.530 197.075 198.160 1.00 600.00 19 GLN C CA 1
ATOM 11625 C C . GLN C 3 19 ? 236.409 197.944 199.048 1.00 600.00 19 GLN C C 1
ATOM 11626 O O . GLN C 3 19 ? 236.889 198.993 198.617 1.00 600.00 19 GLN C O 1
ATOM 11632 N N . LEU C 3 20 ? 236.658 197.487 200.274 1.00 600.00 20 LEU C N 1
ATOM 11633 C CA . LEU C 3 20 ? 237.501 198.247 201.189 1.00 600.00 20 LEU C CA 1
ATOM 11634 C C . LEU C 3 20 ? 238.981 198.061 200.880 1.00 600.00 20 LEU C C 1
ATOM 11635 O O . LEU C 3 20 ? 239.789 198.957 201.125 1.00 600.00 20 LEU C O 1
ATOM 11640 N N . ALA C 3 21 ? 239.342 196.896 200.348 1.00 600.00 21 ALA C N 1
ATOM 11641 C CA . ALA C 3 21 ? 240.733 196.628 200.007 1.00 600.00 21 ALA C CA 1
ATOM 11642 C C . ALA C 3 21 ? 241.178 197.457 198.806 1.00 600.00 21 ALA C C 1
ATOM 11643 O O . ALA C 3 21 ? 242.327 197.894 198.737 1.00 600.00 21 ALA C O 1
ATOM 11645 N N . ASP C 3 22 ? 240.266 197.673 197.859 1.00 600.00 22 ASP C N 1
ATOM 11646 C CA . ASP C 3 22 ? 240.588 198.419 196.647 1.00 600.00 22 ASP C CA 1
ATOM 11647 C C . ASP C 3 22 ? 240.456 199.928 196.830 1.00 600.00 22 ASP C C 1
ATOM 11648 O O . ASP C 3 22 ? 241.164 200.701 196.184 1.00 600.00 22 ASP C O 1
ATOM 11653 N N . ALA C 3 23 ? 239.537 200.349 197.693 1.00 600.00 23 ALA C N 1
ATOM 11654 C CA . ALA C 3 23 ? 239.276 201.770 197.890 1.00 600.00 23 ALA C CA 1
ATOM 11655 C C . ALA C 3 23 ? 239.150 202.106 199.371 1.00 600.00 23 ALA C C 1
ATOM 11656 O O . ALA C 3 23 ? 240.136 202.093 200.108 1.00 600.00 23 ALA C O 1
ATOM 11658 N N . THR C 3 24 ? 237.934 202.435 199.794 1.00 600.00 24 THR C N 1
ATOM 11659 C CA . THR C 3 24 ? 237.663 202.810 201.175 1.00 600.00 24 THR C CA 1
ATOM 11660 C C . THR C 3 24 ? 236.511 201.984 201.722 1.00 600.00 24 THR C C 1
ATOM 11661 O O . THR C 3 24 ? 235.802 201.322 200.965 1.00 600.00 24 THR C O 1
ATOM 11665 N N . LEU C 3 25 ? 236.313 202.027 203.033 1.00 600.00 25 LEU C N 1
ATOM 11666 C CA . LEU C 3 25 ? 235.231 201.261 203.631 1.00 600.00 25 LEU C CA 1
ATOM 11667 C C . LEU C 3 25 ? 233.889 201.709 203.056 1.00 600.00 25 LEU C C 1
ATOM 11668 O O . LEU C 3 25 ? 233.633 202.908 202.952 1.00 600.00 25 LEU C O 1
ATOM 11673 N N . PRO C 3 26 ? 233.025 200.758 202.684 1.00 600.00 26 PRO C N 1
ATOM 11674 C CA . PRO C 3 26 ? 231.699 200.948 202.123 1.00 600.00 26 PRO C CA 1
ATOM 11675 C C . PRO C 3 26 ? 230.706 201.440 203.166 1.00 600.00 26 PRO C C 1
ATOM 11676 O O . PRO C 3 26 ? 229.595 201.844 202.827 1.00 600.00 26 PRO C O 1
ATOM 11680 N N . ILE C 3 27 ? 231.095 201.344 204.438 1.00 600.00 27 ILE C N 1
ATOM 11681 C CA . ILE C 3 27 ? 230.222 201.637 205.575 1.00 600.00 27 ILE C CA 1
ATOM 11682 C C . ILE C 3 27 ? 229.142 200.575 205.722 1.00 600.00 27 ILE C C 1
ATOM 11683 O O . ILE C 3 27 ? 229.049 199.911 206.753 1.00 600.00 27 ILE C O 1
ATOM 11688 N N . PHE C 3 28 ? 228.336 200.406 204.682 1.00 600.00 28 PHE C N 1
ATOM 11689 C CA . PHE C 3 28 ? 227.288 199.401 204.686 1.00 600.00 28 PHE C CA 1
ATOM 11690 C C . PHE C 3 28 ? 227.649 198.225 203.794 1.00 600.00 28 PHE C C 1
ATOM 11691 O O . PHE C 3 28 ? 227.934 198.394 202.609 1.00 600.00 28 PHE C O 1
ATOM 11699 N N . GLU C 3 29 ? 227.617 197.028 204.363 1.00 600.00 29 GLU C N 1
ATOM 11700 C CA . GLU C 3 29 ? 227.902 195.822 203.600 1.00 600.00 29 GLU C CA 1
ATOM 11701 C C . GLU C 3 29 ? 226.602 195.167 203.164 1.00 600.00 29 GLU C C 1
ATOM 11702 O O . GLU C 3 29 ? 225.628 195.151 203.917 1.00 600.00 29 GLU C O 1
ATOM 11708 N N . VAL C 3 30 ? 226.578 194.635 201.946 1.00 600.00 30 VAL C N 1
ATOM 11709 C CA . VAL C 3 30 ? 225.364 194.007 201.440 1.00 600.00 30 VAL C CA 1
ATOM 11710 C C . VAL C 3 30 ? 225.559 192.514 201.208 1.00 600.00 30 VAL C C 1
ATOM 11711 O O . VAL C 3 30 ? 226.398 192.105 200.405 1.00 600.00 30 VAL C O 1
ATOM 11715 N N . LEU C 3 31 ? 224.774 191.707 201.914 1.00 600.00 31 LEU C N 1
ATOM 11716 C CA . LEU C 3 31 ? 224.825 190.257 201.766 1.00 600.00 31 LEU C CA 1
ATOM 11717 C C . LEU C 3 31 ? 223.416 189.677 201.638 1.00 600.00 31 LEU C C 1
ATOM 11718 O O . LEU C 3 31 ? 222.476 190.226 202.208 1.00 600.00 31 LEU C O 1
ATOM 11723 N N . PRO C 3 32 ? 223.251 188.572 200.905 1.00 600.00 32 PRO C N 1
ATOM 11724 C CA . PRO C 3 32 ? 222.025 187.814 200.731 1.00 600.00 32 PRO C CA 1
ATOM 11725 C C . PRO C 3 32 ? 221.631 187.088 202.006 1.00 600.00 32 PRO C C 1
ATOM 11726 O O . PRO C 3 32 ? 222.489 186.717 202.807 1.00 600.00 32 PRO C O 1
ATOM 11730 N N . VAL C 3 33 ? 220.338 186.847 202.171 1.00 600.00 33 VAL C N 1
ATOM 11731 C CA . VAL C 3 33 ? 219.849 186.040 203.279 1.00 600.00 33 VAL C CA 1
ATOM 11732 C C . VAL C 3 33 ? 219.693 184.596 202.816 1.00 600.00 33 VAL C C 1
ATOM 11733 O O . VAL C 3 33 ? 219.086 184.331 201.778 1.00 600.00 33 VAL C O 1
ATOM 11737 N N . GLN C 3 34 ? 220.262 183.663 203.568 1.00 600.00 34 GLN C N 1
ATOM 11738 C CA . GLN C 3 34 ? 220.277 182.267 203.144 1.00 600.00 34 GLN C CA 1
ATOM 11739 C C . GLN C 3 34 ? 218.982 181.552 203.502 1.00 600.00 34 GLN C C 1
ATOM 11740 O O . GLN C 3 34 ? 218.937 180.755 204.439 1.00 600.00 34 GLN C O 1
ATOM 11746 N N . LEU C 3 35 ? 217.931 181.841 202.742 1.00 600.00 35 LEU C N 1
ATOM 11747 C CA . LEU C 3 35 ? 216.622 181.244 202.979 1.00 600.00 35 LEU C CA 1
ATOM 11748 C C . LEU C 3 35 ? 216.378 180.052 202.064 1.00 600.00 35 LEU C C 1
ATOM 11749 O O . LEU C 3 35 ? 216.286 180.196 200.844 1.00 600.00 35 LEU C O 1
ATOM 11754 N N . GLN C 3 36 ? 216.262 178.872 202.658 1.00 600.00 36 GLN C N 1
ATOM 11755 C CA . GLN C 3 36 ? 216.089 177.644 201.891 1.00 600.00 36 GLN C CA 1
ATOM 11756 C C . GLN C 3 36 ? 214.622 177.363 201.592 1.00 600.00 36 GLN C C 1
ATOM 11757 O O . GLN C 3 36 ? 214.011 176.484 202.200 1.00 600.00 36 GLN C O 1
ATOM 11763 N N . PHE C 3 37 ? 214.061 178.118 200.652 1.00 600.00 37 PHE C N 1
ATOM 11764 C CA . PHE C 3 37 ? 212.657 177.959 200.285 1.00 600.00 37 PHE C CA 1
ATOM 11765 C C . PHE C 3 37 ? 212.465 177.286 198.936 1.00 600.00 37 PHE C C 1
ATOM 11766 O O . PHE C 3 37 ? 212.816 177.844 197.896 1.00 600.00 37 PHE C O 1
ATOM 11774 N N . SER C 3 38 ? 211.843 176.113 198.951 1.00 600.00 38 SER C N 1
ATOM 11775 C CA . SER C 3 38 ? 211.515 175.415 197.715 1.00 600.00 38 SER C CA 1
ATOM 11776 C C . SER C 3 38 ? 210.179 175.918 197.182 1.00 600.00 38 SER C C 1
ATOM 11777 O O . SER C 3 38 ? 209.198 175.176 197.126 1.00 600.00 38 SER C O 1
ATOM 11780 N N . VAL C 3 39 ? 210.144 177.196 196.821 1.00 600.00 39 VAL C N 1
ATOM 11781 C CA . VAL C 3 39 ? 208.912 177.837 196.378 1.00 600.00 39 VAL C CA 1
ATOM 11782 C C . VAL C 3 39 ? 209.011 178.284 194.925 1.00 600.00 39 VAL C C 1
ATOM 11783 O O . VAL C 3 39 ? 209.889 179.065 194.564 1.00 600.00 39 VAL C O 1
ATOM 11787 N N . ALA C 3 40 ? 208.105 177.772 194.094 1.00 600.00 40 ALA C N 1
ATOM 11788 C CA . ALA C 3 40 ? 208.095 178.091 192.669 1.00 600.00 40 ALA C CA 1
ATOM 11789 C C . ALA C 3 40 ? 207.648 179.527 192.413 1.00 600.00 40 ALA C C 1
ATOM 11790 O O . ALA C 3 40 ? 208.073 180.152 191.442 1.00 600.00 40 ALA C O 1
ATOM 11792 N N . ALA C 3 41 ? 206.773 180.041 193.273 1.00 600.00 41 ALA C N 1
ATOM 11793 C CA . ALA C 3 41 ? 206.254 181.394 193.109 1.00 600.00 41 ALA C CA 1
ATOM 11794 C C . ALA C 3 41 ? 207.342 182.427 193.370 1.00 600.00 41 ALA C C 1
ATOM 11795 O O . ALA C 3 41 ? 208.147 182.276 194.289 1.00 600.00 41 ALA C O 1
ATOM 11797 N N . ASP C 3 42 ? 207.338 183.493 192.578 1.00 600.00 42 ASP C N 1
ATOM 11798 C CA . ASP C 3 42 ? 208.277 184.595 192.754 1.00 600.00 42 ASP C CA 1
ATOM 11799 C C . ASP C 3 42 ? 207.856 185.510 193.896 1.00 600.00 42 ASP C C 1
ATOM 11800 O O . ASP C 3 42 ? 206.671 185.602 194.225 1.00 600.00 42 ASP C O 1
ATOM 11805 N N . PHE C 3 43 ? 208.826 186.215 194.474 1.00 600.00 43 PHE C N 1
ATOM 11806 C CA . PHE C 3 43 ? 208.538 187.201 195.509 1.00 600.00 43 PHE C CA 1
ATOM 11807 C C . PHE C 3 43 ? 207.976 188.460 194.852 1.00 600.00 43 PHE C C 1
ATOM 11808 O O . PHE C 3 43 ? 208.486 188.906 193.824 1.00 600.00 43 PHE C O 1
ATOM 11816 N N . VAL C 3 44 ? 206.931 189.032 195.437 1.00 600.00 44 VAL C N 1
ATOM 11817 C CA . VAL C 3 44 ? 206.362 190.263 194.891 1.00 600.00 44 VAL C CA 1
ATOM 11818 C C . VAL C 3 44 ? 206.450 191.440 195.860 1.00 600.00 44 VAL C C 1
ATOM 11819 O O . VAL C 3 44 ? 206.401 192.598 195.445 1.00 600.00 44 VAL C O 1
ATOM 11823 N N . ALA C 3 45 ? 206.556 191.138 197.149 1.00 600.00 45 ALA C N 1
ATOM 11824 C CA . ALA C 3 45 ? 206.588 192.163 198.190 1.00 600.00 45 ALA C CA 1
ATOM 11825 C C . ALA C 3 45 ? 207.134 191.569 199.483 1.00 600.00 45 ALA C C 1
ATOM 11826 O O . ALA C 3 45 ? 207.249 190.349 199.604 1.00 600.00 45 ALA C O 1
ATOM 11828 N N . GLY C 3 46 ? 207.471 192.416 200.453 1.00 600.00 46 GLY C N 1
ATOM 11829 C CA . GLY C 3 46 ? 207.897 191.893 201.747 1.00 600.00 46 GLY C CA 1
ATOM 11830 C C . GLY C 3 46 ? 208.133 192.973 202.798 1.00 600.00 46 GLY C C 1
ATOM 11831 O O . GLY C 3 46 ? 208.032 194.170 202.517 1.00 600.00 46 GLY C O 1
ATOM 11832 N N . GLN C 3 47 ? 208.438 192.517 204.013 1.00 600.00 47 GLN C N 1
ATOM 11833 C CA . GLN C 3 47 ? 208.670 193.369 205.177 1.00 600.00 47 GLN C CA 1
ATOM 11834 C C . GLN C 3 47 ? 209.770 192.807 206.068 1.00 600.00 47 GLN C C 1
ATOM 11835 O O . GLN C 3 47 ? 210.061 191.613 206.036 1.00 600.00 47 GLN C O 1
ATOM 11841 N N . ALA C 3 48 ? 210.361 193.667 206.885 1.00 600.00 48 ALA C N 1
ATOM 11842 C CA . ALA C 3 48 ? 211.350 193.236 207.863 1.00 600.00 48 ALA C CA 1
ATOM 11843 C C . ALA C 3 48 ? 211.278 194.122 209.093 1.00 600.00 48 ALA C C 1
ATOM 11844 O O . ALA C 3 48 ? 211.819 195.226 209.104 1.00 600.00 48 ALA C O 1
ATOM 11846 N N . ALA C 3 49 ? 210.580 193.651 210.117 1.00 600.00 49 ALA C N 1
ATOM 11847 C CA . ALA C 3 49 ? 210.393 194.446 211.322 1.00 600.00 49 ALA C CA 1
ATOM 11848 C C . ALA C 3 49 ? 210.059 193.556 212.510 1.00 600.00 49 ALA C C 1
ATOM 11849 O O . ALA C 3 49 ? 209.574 192.440 212.344 1.00 600.00 49 ALA C O 1
ATOM 11851 N N . ASN C 3 50 ? 210.317 194.057 213.713 1.00 600.00 50 ASN C N 1
ATOM 11852 C CA . ASN C 3 50 ? 209.995 193.320 214.930 1.00 600.00 50 ASN C CA 1
ATOM 11853 C C . ASN C 3 50 ? 210.613 191.928 214.913 1.00 600.00 50 ASN C C 1
ATOM 11854 O O . ASN C 3 50 ? 209.984 190.960 215.343 1.00 600.00 50 ASN C O 1
ATOM 11859 N N . ASN C 3 51 ? 211.848 191.836 214.427 1.00 600.00 51 ASN C N 1
ATOM 11860 C CA . ASN C 3 51 ? 212.595 190.584 214.392 1.00 600.00 51 ASN C CA 1
ATOM 11861 C C . ASN C 3 51 ? 211.979 189.523 213.474 1.00 600.00 51 ASN C C 1
ATOM 11862 O O . ASN C 3 51 ? 212.302 188.342 213.599 1.00 600.00 51 ASN C O 1
ATOM 11867 N N . VAL C 3 52 ? 211.111 189.927 212.542 1.00 600.00 52 VAL C N 1
ATOM 11868 C CA . VAL C 3 52 ? 210.534 188.965 211.601 1.00 600.00 52 VAL C CA 1
ATOM 11869 C C . VAL C 3 52 ? 210.561 189.437 210.142 1.00 600.00 52 VAL C C 1
ATOM 11870 O O . VAL C 3 52 ? 210.117 190.541 209.819 1.00 600.00 52 VAL C O 1
ATOM 11874 N N . LEU C 3 53 ? 211.050 188.564 209.263 1.00 600.00 53 LEU C N 1
ATOM 11875 C CA . LEU C 3 53 ? 211.058 188.791 207.822 1.00 600.00 53 LEU C CA 1
ATOM 11876 C C . LEU C 3 53 ? 209.755 188.288 207.223 1.00 600.00 53 LEU C C 1
ATOM 11877 O O . LEU C 3 53 ? 209.290 187.200 207.567 1.00 600.00 53 LEU C O 1
ATOM 11882 N N . VAL C 3 54 ? 209.178 189.056 206.312 1.00 600.00 54 VAL C N 1
ATOM 11883 C CA . VAL C 3 54 ? 207.945 188.643 205.664 1.00 600.00 54 VAL C CA 1
ATOM 11884 C C . VAL C 3 54 ? 208.094 188.606 204.156 1.00 600.00 54 VAL C C 1
ATOM 11885 O O . VAL C 3 54 ? 208.474 189.602 203.540 1.00 600.00 54 VAL C O 1
ATOM 11889 N N . ILE C 3 55 ? 207.766 187.469 203.557 1.00 600.00 55 ILE C N 1
ATOM 11890 C CA . ILE C 3 55 ? 207.833 187.352 202.110 1.00 600.00 55 ILE C CA 1
ATOM 11891 C C . ILE C 3 55 ? 206.450 187.152 201.514 1.00 600.00 55 ILE C C 1
ATOM 11892 O O . ILE C 3 55 ? 205.741 186.208 201.863 1.00 600.00 55 ILE C O 1
ATOM 11897 N N . ALA C 3 56 ? 206.082 188.031 200.591 1.00 600.00 56 ALA C N 1
ATOM 11898 C CA . ALA C 3 56 ? 204.823 187.899 199.876 1.00 600.00 56 ALA C CA 1
ATOM 11899 C C . ALA C 3 56 ? 205.067 187.252 198.527 1.00 600.00 56 ALA C C 1
ATOM 11900 O O . ALA C 3 56 ? 205.904 187.715 197.748 1.00 600.00 56 ALA C O 1
ATOM 11902 N N . LEU C 3 57 ? 204.318 186.197 198.244 1.00 600.00 57 LEU C N 1
ATOM 11903 C CA . LEU C 3 57 ? 204.448 185.475 196.988 1.00 600.00 57 LEU C CA 1
ATOM 11904 C C . LEU C 3 57 ? 203.340 185.866 196.026 1.00 600.00 57 LEU C C 1
ATOM 11905 O O . LEU C 3 57 ? 202.263 186.294 196.443 1.00 600.00 57 LEU C O 1
ATOM 11910 N N . SER C 3 58 ? 203.598 185.695 194.736 1.00 600.00 58 SER C N 1
ATOM 11911 C CA . SER C 3 58 ? 202.625 186.031 193.705 1.00 600.00 58 SER C CA 1
ATOM 11912 C C . SER C 3 58 ? 201.370 185.169 193.801 1.00 600.00 58 SER C C 1
ATOM 11913 O O . SER C 3 58 ? 200.316 185.539 193.286 1.00 600.00 58 SER C O 1
ATOM 11916 N N . ASN C 3 59 ? 201.479 184.022 194.463 1.00 600.00 59 ASN C N 1
ATOM 11917 C CA . ASN C 3 59 ? 200.338 183.127 194.614 1.00 600.00 59 ASN C CA 1
ATOM 11918 C C . ASN C 3 59 ? 199.619 183.334 195.947 1.00 600.00 59 ASN C C 1
ATOM 11919 O O . ASN C 3 59 ? 198.711 182.579 196.294 1.00 600.00 59 ASN C O 1
ATOM 11924 N N . GLY C 3 60 ? 200.016 184.370 196.683 1.00 600.00 60 GLY C N 1
ATOM 11925 C CA . GLY C 3 60 ? 199.362 184.722 197.940 1.00 600.00 60 GLY C CA 1
ATOM 11926 C C . GLY C 3 60 ? 200.018 184.084 199.164 1.00 600.00 60 GLY C C 1
ATOM 11927 O O . GLY C 3 60 ? 199.673 184.414 200.297 1.00 600.00 60 GLY C O 1
ATOM 11928 N N . ARG C 3 61 ? 200.972 183.187 198.941 1.00 600.00 61 ARG C N 1
ATOM 11929 C CA . ARG C 3 61 ? 201.646 182.515 200.049 1.00 600.00 61 ARG C CA 1
ATOM 11930 C C . ARG C 3 61 ? 202.420 183.503 200.912 1.00 600.00 61 ARG C C 1
ATOM 11931 O O . ARG C 3 61 ? 203.022 184.449 200.403 1.00 600.00 61 ARG C O 1
ATOM 11939 N N . ILE C 3 62 ? 202.370 183.301 202.229 1.00 600.00 62 ILE C N 1
ATOM 11940 C CA . ILE C 3 62 ? 203.083 184.177 203.154 1.00 600.00 62 ILE C CA 1
ATOM 11941 C C . ILE C 3 62 ? 204.138 183.411 203.938 1.00 600.00 62 ILE C C 1
ATOM 11942 O O . ILE C 3 62 ? 203.848 182.383 204.551 1.00 600.00 62 ILE C O 1
ATOM 11947 N N . LEU C 3 63 ? 205.361 183.925 203.932 1.00 600.00 63 LEU C N 1
ATOM 11948 C CA . LEU C 3 63 ? 206.438 183.301 204.688 1.00 600.00 63 LEU C CA 1
ATOM 11949 C C . LEU C 3 63 ? 206.910 184.219 205.810 1.00 600.00 63 LEU C C 1
ATOM 11950 O O . LEU C 3 63 ? 207.237 185.382 205.573 1.00 600.00 63 LEU C O 1
ATOM 11955 N N . ARG C 3 64 ? 206.954 183.693 207.032 1.00 600.00 64 ARG C N 1
ATOM 11956 C CA . ARG C 3 64 ? 207.439 184.458 208.180 1.00 600.00 64 ARG C CA 1
ATOM 11957 C C . ARG C 3 64 ? 208.726 183.846 208.730 1.00 600.00 64 ARG C C 1
ATOM 11958 O O . ARG C 3 64 ? 208.737 182.696 209.173 1.00 600.00 64 ARG C O 1
ATOM 11966 N N . ILE C 3 65 ? 209.818 184.604 208.674 1.00 600.00 65 ILE C N 1
ATOM 11967 C CA . ILE C 3 65 ? 211.121 184.090 209.088 1.00 600.00 65 ILE C CA 1
ATOM 11968 C C . ILE C 3 65 ? 211.729 184.949 210.189 1.00 600.00 65 ILE C C 1
ATOM 11969 O O . ILE C 3 65 ? 211.804 186.168 210.062 1.00 600.00 65 ILE C O 1
ATOM 11974 N N . ASP C 3 66 ? 212.182 184.327 211.269 1.00 600.00 66 ASP C N 1
ATOM 11975 C CA . ASP C 3 66 ? 212.829 185.098 212.329 1.00 600.00 66 ASP C CA 1
ATOM 11976 C C . ASP C 3 66 ? 214.111 185.752 211.806 1.00 600.00 66 ASP C C 1
ATOM 11977 O O . ASP C 3 66 ? 214.877 185.128 211.072 1.00 600.00 66 ASP C O 1
ATOM 11982 N N . LEU C 3 67 ? 214.327 187.019 212.158 1.00 600.00 67 LEU C N 1
ATOM 11983 C CA . LEU C 3 67 ? 215.489 187.762 211.667 1.00 600.00 67 LEU C CA 1
ATOM 11984 C C . LEU C 3 67 ? 216.757 187.484 212.467 1.00 600.00 67 LEU C C 1
ATOM 11985 O O . LEU C 3 67 ? 217.860 187.781 212.009 1.00 600.00 67 LEU C O 1
ATOM 11990 N N . ASN C 3 68 ? 216.607 186.924 213.663 1.00 600.00 68 ASN C N 1
ATOM 11991 C CA . ASN C 3 68 ? 217.764 186.627 214.498 1.00 600.00 68 ASN C CA 1
ATOM 11992 C C . ASN C 3 68 ? 218.095 185.146 214.419 1.00 600.00 68 ASN C C 1
ATOM 11993 O O . ASN C 3 68 ? 219.240 184.738 214.616 1.00 600.00 68 ASN C O 1
ATOM 11998 N N . LYS C 3 69 ? 217.080 184.348 214.112 1.00 600.00 69 LYS C N 1
ATOM 11999 C CA . LYS C 3 69 ? 217.229 182.903 213.987 1.00 600.00 69 LYS C CA 1
ATOM 12000 C C . LYS C 3 69 ? 216.584 182.404 212.694 1.00 600.00 69 LYS C C 1
ATOM 12001 O O . LYS C 3 69 ? 215.494 181.833 212.734 1.00 600.00 69 LYS C O 1
ATOM 12007 N N . PRO C 3 70 ? 217.254 182.590 211.550 1.00 600.00 70 PRO C N 1
ATOM 12008 C CA . PRO C 3 70 ? 216.731 182.494 210.195 1.00 600.00 70 PRO C CA 1
ATOM 12009 C C . PRO C 3 70 ? 216.290 181.076 209.854 1.00 600.00 70 PRO C C 1
ATOM 12010 O O . PRO C 3 70 ? 215.543 180.862 208.900 1.00 600.00 70 PRO C O 1
ATOM 12014 N N . GLU C 3 71 ? 216.749 180.108 210.641 1.00 600.00 71 GLU C N 1
ATOM 12015 C CA . GLU C 3 71 ? 216.360 178.718 210.446 1.00 600.00 71 GLU C CA 1
ATOM 12016 C C . GLU C 3 71 ? 214.928 178.476 210.919 1.00 600.00 71 GLU C C 1
ATOM 12017 O O . GLU C 3 71 ? 214.330 177.446 210.606 1.00 600.00 71 GLU C O 1
ATOM 12023 N N . ASP C 3 72 ? 214.386 179.424 211.684 1.00 600.00 72 ASP C N 1
ATOM 12024 C CA . ASP C 3 72 ? 213.030 179.309 212.210 1.00 600.00 72 ASP C CA 1
ATOM 12025 C C . ASP C 3 72 ? 212.028 179.897 211.221 1.00 600.00 72 ASP C C 1
ATOM 12026 O O . ASP C 3 72 ? 211.866 181.117 211.126 1.00 600.00 72 ASP C O 1
ATOM 12031 N N . ILE C 3 73 ? 211.401 179.019 210.443 1.00 600.00 73 ILE C N 1
ATOM 12032 C CA . ILE C 3 73 ? 210.528 179.437 209.355 1.00 600.00 73 ILE C CA 1
ATOM 12033 C C . ILE C 3 73 ? 209.088 178.971 209.523 1.00 600.00 73 ILE C C 1
ATOM 12034 O O . ILE C 3 73 ? 208.823 177.780 209.691 1.00 600.00 73 ILE C O 1
ATOM 12039 N N . ASP C 3 74 ? 208.157 179.917 209.434 1.00 600.00 74 ASP C N 1
ATOM 12040 C CA . ASP C 3 74 ? 206.729 179.618 209.445 1.00 600.00 74 ASP C CA 1
ATOM 12041 C C . ASP C 3 74 ? 206.118 179.836 208.061 1.00 600.00 74 ASP C C 1
ATOM 12042 O O . ASP C 3 74 ? 205.935 180.972 207.621 1.00 600.00 74 ASP C O 1
ATOM 12047 N N . ASP C 3 75 ? 205.840 178.739 207.363 1.00 600.00 75 ASP C N 1
ATOM 12048 C CA . ASP C 3 75 ? 205.289 178.794 206.008 1.00 600.00 75 ASP C CA 1
ATOM 12049 C C . ASP C 3 75 ? 203.765 178.674 206.034 1.00 600.00 75 ASP C C 1
ATOM 12050 O O . ASP C 3 75 ? 203.232 177.617 206.379 1.00 600.00 75 ASP C O 1
ATOM 12055 N N . ILE C 3 76 ? 203.062 179.762 205.720 1.00 600.00 76 ILE C N 1
ATOM 12056 C CA . ILE C 3 76 ? 201.607 179.781 205.842 1.00 600.00 76 ILE C CA 1
ATOM 12057 C C . ILE C 3 76 ? 200.900 179.477 204.522 1.00 600.00 76 ILE C C 1
ATOM 12058 O O . ILE C 3 76 ? 201.060 180.193 203.528 1.00 600.00 76 ILE C O 1
ATOM 12063 N N . ASP C 3 77 ? 200.084 178.423 204.544 1.00 600.00 77 ASP C N 1
ATOM 12064 C CA . ASP C 3 77 ? 199.305 177.975 203.393 1.00 600.00 77 ASP C CA 1
ATOM 12065 C C . ASP C 3 77 ? 197.950 178.670 203.314 1.00 600.00 77 ASP C C 1
ATOM 12066 O O . ASP C 3 77 ? 197.114 178.521 204.207 1.00 600.00 77 ASP C O 1
ATOM 12071 N N . LEU C 3 78 ? 197.735 179.425 202.243 1.00 600.00 78 LEU C N 1
ATOM 12072 C CA . LEU C 3 78 ? 196.475 180.130 202.041 1.00 600.00 78 LEU C CA 1
ATOM 12073 C C . LEU C 3 78 ? 195.472 179.255 201.289 1.00 600.00 78 LEU C C 1
ATOM 12074 O O . LEU C 3 78 ? 195.866 178.277 200.653 1.00 600.00 78 LEU C O 1
ATOM 12079 N N . PRO C 3 79 ? 194.176 179.587 201.361 1.00 597.45 79 PRO C N 1
ATOM 12080 C CA . PRO C 3 79 ? 193.087 179.010 200.593 1.00 600.00 79 PRO C CA 1
ATOM 12081 C C . PRO C 3 79 ? 193.322 179.204 199.102 1.00 600.00 79 PRO C C 1
ATOM 12082 O O . PRO C 3 79 ? 193.917 180.197 198.687 1.00 588.90 79 PRO C O 1
ATOM 12086 N N . LYS C 3 80 ? 192.864 178.248 198.302 1.00 600.00 80 LYS C N 1
ATOM 12087 C CA . LYS C 3 80 ? 193.048 178.310 196.857 1.00 561.36 80 LYS C CA 1
ATOM 12088 C C . LYS C 3 80 ? 192.357 179.526 196.256 1.00 564.38 80 LYS C C 1
ATOM 12089 O O . LYS C 3 80 ? 191.205 179.822 196.578 1.00 560.40 80 LYS C O 1
ATOM 12095 N N . LYS C 3 81 ? 193.067 180.215 195.369 1.00 569.60 81 LYS C N 1
ATOM 12096 C CA . LYS C 3 81 ? 192.537 181.386 194.684 1.00 570.30 81 LYS C CA 1
ATOM 12097 C C . LYS C 3 81 ? 192.728 181.251 193.174 1.00 579.75 81 LYS C C 1
ATOM 12098 O O . LYS C 3 81 ? 193.657 180.579 192.726 1.00 583.25 81 LYS C O 1
ATOM 12104 N N . PRO C 3 82 ? 191.853 181.878 192.383 1.00 571.66 82 PRO C N 1
ATOM 12105 C CA . PRO C 3 82 ? 191.921 182.020 190.940 1.00 584.37 82 PRO C CA 1
ATOM 12106 C C . PRO C 3 82 ? 193.033 182.982 190.553 1.00 600.00 82 PRO C C 1
ATOM 12107 O O . PRO C 3 82 ? 193.437 183.821 191.353 1.00 600.00 82 PRO C O 1
ATOM 12111 N N . SER C 3 83 ? 193.502 182.889 189.314 1.00 600.00 83 SER C N 1
ATOM 12112 C CA . SER C 3 83 ? 194.535 183.798 188.818 1.00 600.00 83 SER C CA 1
ATOM 12113 C C . SER C 3 83 ? 194.000 185.222 188.728 1.00 582.03 83 SER C C 1
ATOM 12114 O O . SER C 3 83 ? 194.761 186.190 188.685 1.00 590.64 83 SER C O 1
ATOM 12117 N N . GLU C 3 84 ? 192.678 185.339 188.737 1.00 575.69 84 GLU C N 1
ATOM 12118 C CA . GLU C 3 84 ? 191.991 186.622 188.682 1.00 557.54 84 GLU C CA 1
ATOM 12119 C C . GLU C 3 84 ? 192.201 187.420 189.966 1.00 595.59 84 GLU C C 1
ATOM 12120 O O . GLU C 3 84 ? 191.950 188.624 190.002 1.00 569.93 84 GLU C O 1
ATOM 12126 N N . VAL C 3 85 ? 192.637 186.739 191.024 1.00 551.51 85 VAL C N 1
ATOM 12127 C CA . VAL C 3 85 ? 192.830 187.366 192.327 1.00 581.59 85 VAL C CA 1
ATOM 12128 C C . VAL C 3 85 ? 194.004 188.340 192.307 1.00 600.00 85 VAL C C 1
ATOM 12129 O O . VAL C 3 85 ? 194.123 189.193 193.187 1.00 573.63 85 VAL C O 1
ATOM 12133 N N . GLY C 3 86 ? 194.888 188.194 191.323 1.00 574.61 86 GLY C N 1
ATOM 12134 C CA . GLY C 3 86 ? 196.040 189.078 191.204 1.00 551.63 86 GLY C CA 1
ATOM 12135 C C . GLY C 3 86 ? 197.155 188.692 192.167 1.00 600.00 86 GLY C C 1
ATOM 12136 O O . GLY C 3 86 ? 197.243 187.546 192.608 1.00 600.00 86 GLY C O 1
ATOM 12137 N N . VAL C 3 87 ? 198.030 189.649 192.456 1.00 600.00 87 VAL C N 1
ATOM 12138 C CA . VAL C 3 87 ? 199.197 189.403 193.294 1.00 600.00 87 VAL C CA 1
ATOM 12139 C C . VAL C 3 87 ? 199.292 190.425 194.418 1.00 600.00 87 VAL C C 1
ATOM 12140 O O . VAL C 3 87 ? 198.692 191.500 194.347 1.00 600.00 87 VAL C O 1
ATOM 12144 N N . ILE C 3 88 ? 200.076 190.097 195.439 1.00 600.00 88 ILE C N 1
ATOM 12145 C CA . ILE C 3 88 ? 200.338 191.022 196.533 1.00 600.00 88 ILE C CA 1
ATOM 12146 C C . ILE C 3 88 ? 201.268 192.130 196.052 1.00 600.00 88 ILE C C 1
ATOM 12147 O O . ILE C 3 88 ? 202.279 191.858 195.407 1.00 600.00 88 ILE C O 1
ATOM 12152 N N . ARG C 3 89 ? 200.907 193.380 196.324 1.00 600.00 89 ARG C N 1
ATOM 12153 C CA . ARG C 3 89 ? 201.720 194.501 195.859 1.00 600.00 89 ARG C CA 1
ATOM 12154 C C . ARG C 3 89 ? 202.347 195.286 197.000 1.00 600.00 89 ARG C C 1
ATOM 12155 O O . ARG C 3 89 ? 203.427 195.856 196.848 1.00 600.00 89 ARG C O 1
ATOM 12163 N N . ARG C 3 90 ? 201.656 195.343 198.131 1.00 600.00 90 ARG C N 1
ATOM 12164 C CA . ARG C 3 90 ? 202.128 196.137 199.257 1.00 600.00 90 ARG C CA 1
ATOM 12165 C C . ARG C 3 90 ? 202.034 195.340 200.546 1.00 600.00 90 ARG C C 1
ATOM 12166 O O . ARG C 3 90 ? 201.101 194.560 200.740 1.00 600.00 90 ARG C O 1
ATOM 12174 N N . MET C 3 91 ? 203.003 195.538 201.430 1.00 600.00 91 MET C N 1
ATOM 12175 C CA . MET C 3 91 ? 203.028 194.830 202.703 1.00 600.00 91 MET C CA 1
ATOM 12176 C C . MET C 3 91 ? 203.331 195.779 203.852 1.00 600.00 91 MET C C 1
ATOM 12177 O O . MET C 3 91 ? 204.116 196.717 203.703 1.00 600.00 91 MET C O 1
ATOM 12182 N N . PHE C 3 92 ? 202.725 195.516 205.005 1.00 600.00 92 PHE C N 1
ATOM 12183 C CA . PHE C 3 92 ? 203.041 196.262 206.217 1.00 600.00 92 PHE C CA 1
ATOM 12184 C C . PHE C 3 92 ? 203.154 195.355 207.430 1.00 600.00 92 PHE C C 1
ATOM 12185 O O . PHE C 3 92 ? 202.208 194.651 207.783 1.00 600.00 92 PHE C O 1
ATOM 12193 N N . LEU C 3 93 ? 204.297 195.407 208.095 1.00 600.00 93 LEU C N 1
ATOM 12194 C CA . LEU C 3 93 ? 204.477 194.651 209.324 1.00 600.00 93 LEU C CA 1
ATOM 12195 C C . LEU C 3 93 ? 204.608 195.606 210.496 1.00 600.00 93 LEU C C 1
ATOM 12196 O O . LEU C 3 93 ? 205.457 196.497 210.492 1.00 600.00 93 LEU C O 1
ATOM 12201 N N . ASP C 3 94 ? 203.753 195.429 211.493 1.00 600.00 94 ASP C N 1
ATOM 12202 C CA . ASP C 3 94 ? 203.751 196.318 212.643 1.00 600.00 94 ASP C CA 1
ATOM 12203 C C . ASP C 3 94 ? 205.131 196.324 213.298 1.00 600.00 94 ASP C C 1
ATOM 12204 O O . ASP C 3 94 ? 205.589 195.288 213.776 1.00 600.00 94 ASP C O 1
ATOM 12209 N N . PRO C 3 95 ? 205.808 197.475 213.335 1.00 600.00 95 PRO C N 1
ATOM 12210 C CA . PRO C 3 95 ? 207.194 197.641 213.725 1.00 600.00 95 PRO C CA 1
ATOM 12211 C C . PRO C 3 95 ? 207.444 197.240 215.176 1.00 600.00 95 PRO C C 1
ATOM 12212 O O . PRO C 3 95 ? 208.591 197.032 215.575 1.00 600.00 95 PRO C O 1
ATOM 12216 N N . THR C 3 96 ? 206.372 197.145 215.962 1.00 600.00 96 THR C N 1
ATOM 12217 C CA . THR C 3 96 ? 206.489 196.765 217.365 1.00 600.00 96 THR C CA 1
ATOM 12218 C C . THR C 3 96 ? 205.640 195.542 217.708 1.00 600.00 96 THR C C 1
ATOM 12219 O O . THR C 3 96 ? 205.422 195.244 218.882 1.00 600.00 96 THR C O 1
ATOM 12223 N N . ALA C 3 97 ? 205.146 194.841 216.690 1.00 600.00 97 ALA C N 1
ATOM 12224 C CA . ALA C 3 97 ? 204.279 193.688 216.929 1.00 600.00 97 ALA C CA 1
ATOM 12225 C C . ALA C 3 97 ? 204.384 192.675 215.793 1.00 600.00 97 ALA C C 1
ATOM 12226 O O . ALA C 3 97 ? 204.883 192.978 214.714 1.00 600.00 97 ALA C O 1
ATOM 12228 N N . SER C 3 98 ? 203.923 191.456 216.053 1.00 600.00 98 SER C N 1
ATOM 12229 C CA . SER C 3 98 ? 203.999 190.385 215.065 1.00 600.00 98 SER C CA 1
ATOM 12230 C C . SER C 3 98 ? 202.891 190.460 214.016 1.00 600.00 98 SER C C 1
ATOM 12231 O O . SER C 3 98 ? 202.935 189.748 213.012 1.00 600.00 98 SER C O 1
ATOM 12234 N N . HIS C 3 99 ? 201.891 191.305 214.255 1.00 600.00 99 HIS C N 1
ATOM 12235 C CA . HIS C 3 99 ? 200.745 191.394 213.354 1.00 600.00 99 HIS C CA 1
ATOM 12236 C C . HIS C 3 99 ? 201.138 191.914 211.973 1.00 600.00 99 HIS C C 1
ATOM 12237 O O . HIS C 3 99 ? 201.828 192.928 211.847 1.00 600.00 99 HIS C O 1
ATOM 12244 N N . LEU C 3 100 ? 200.679 191.209 210.940 1.00 600.00 100 LEU C N 1
ATOM 12245 C CA . LEU C 3 100 ? 201.011 191.523 209.554 1.00 600.00 100 LEU C CA 1
ATOM 12246 C C . LEU C 3 100 ? 199.787 191.892 208.716 1.00 600.00 100 LEU C C 1
ATOM 12247 O O . LEU C 3 100 ? 198.746 191.240 208.794 1.00 600.00 100 LEU C O 1
ATOM 12252 N N . ILE C 3 101 ? 199.938 192.914 207.876 1.00 600.00 101 ILE C N 1
ATOM 12253 C CA . ILE C 3 101 ? 198.891 193.285 206.930 1.00 600.00 101 ILE C CA 1
ATOM 12254 C C . ILE C 3 101 ? 199.310 193.026 205.485 1.00 600.00 101 ILE C C 1
ATOM 12255 O O . ILE C 3 101 ? 200.367 193.470 205.035 1.00 600.00 101 ILE C O 1
ATOM 12260 N N . ILE C 3 102 ? 198.459 192.308 204.758 1.00 600.00 102 ILE C N 1
ATOM 12261 C CA . ILE C 3 102 ? 198.709 191.974 203.356 1.00 600.00 102 ILE C CA 1
ATOM 12262 C C . ILE C 3 102 ? 197.757 192.717 202.418 1.00 600.00 102 ILE C C 1
ATOM 12263 O O . ILE C 3 102 ? 196.538 192.645 202.578 1.00 600.00 102 ILE C O 1
ATOM 12268 N N . CYS C 3 103 ? 198.308 193.426 201.432 1.00 600.00 103 CYS C N 1
ATOM 12269 C CA . CYS C 3 103 ? 197.473 194.176 200.494 1.00 600.00 103 CYS C CA 1
ATOM 12270 C C . CYS C 3 103 ? 197.753 193.787 199.041 1.00 600.00 103 CYS C C 1
ATOM 12271 O O . CYS C 3 103 ? 198.910 193.658 198.632 1.00 600.00 103 CYS C O 1
ATOM 12274 N N . THR C 3 104 ? 196.685 193.607 198.262 1.00 600.00 104 THR C N 1
ATOM 12275 C CA . THR C 3 104 ? 196.816 193.149 196.879 1.00 600.00 104 THR C CA 1
ATOM 12276 C C . THR C 3 104 ? 196.405 194.211 195.865 1.00 600.00 104 THR C C 1
ATOM 12277 O O . THR C 3 104 ? 195.863 195.257 196.223 1.00 600.00 104 THR C O 1
ATOM 12281 N N . SER C 3 105 ? 196.680 193.932 194.593 1.00 600.00 105 SER C N 1
ATOM 12282 C CA . SER C 3 105 ? 196.426 194.868 193.499 1.00 600.00 105 SER C CA 1
ATOM 12283 C C . SER C 3 105 ? 194.934 195.095 193.275 1.00 600.00 105 SER C C 1
ATOM 12284 O O . SER C 3 105 ? 194.536 196.056 192.616 1.00 600.00 105 SER C O 1
ATOM 12287 N N . LEU C 3 106 ? 194.111 194.206 193.820 1.00 600.00 106 LEU C N 1
ATOM 12288 C CA . LEU C 3 106 ? 192.663 194.297 193.664 1.00 600.00 106 LEU C CA 1
ATOM 12289 C C . LEU C 3 106 ? 192.033 195.148 194.760 1.00 600.00 106 LEU C C 1
ATOM 12290 O O . LEU C 3 106 ? 190.822 195.372 194.761 1.00 600.00 106 LEU C O 1
ATOM 12295 N N . GLY C 3 107 ? 192.851 195.608 195.700 1.00 600.00 107 GLY C N 1
ATOM 12296 C CA . GLY C 3 107 ? 192.360 196.422 196.804 1.00 600.00 107 GLY C CA 1
ATOM 12297 C C . GLY C 3 107 ? 191.935 195.571 197.990 1.00 600.00 107 GLY C C 1
ATOM 12298 O O . GLY C 3 107 ? 191.433 196.093 198.986 1.00 600.00 107 GLY C O 1
ATOM 12299 N N . GLU C 3 108 ? 192.135 194.261 197.875 1.00 600.00 108 GLU C N 1
ATOM 12300 C CA . GLU C 3 108 ? 191.789 193.333 198.944 1.00 600.00 108 GLU C CA 1
ATOM 12301 C C . GLU C 3 108 ? 192.789 193.451 200.084 1.00 600.00 108 GLU C C 1
ATOM 12302 O O . GLU C 3 108 ? 193.981 193.670 199.860 1.00 600.00 108 GLU C O 1
ATOM 12308 N N . ASN C 3 109 ? 192.294 193.322 201.308 1.00 600.00 109 ASN C N 1
ATOM 12309 C CA . ASN C 3 109 ? 193.135 193.451 202.489 1.00 600.00 109 ASN C CA 1
ATOM 12310 C C . ASN C 3 109 ? 192.922 192.295 203.450 1.00 600.00 109 ASN C C 1
ATOM 12311 O O . ASN C 3 109 ? 191.790 191.985 203.825 1.00 600.00 109 ASN C O 1
ATOM 12316 N N . TYR C 3 110 ? 194.021 191.649 203.826 1.00 600.00 110 TYR C N 1
ATOM 12317 C CA . TYR C 3 110 ? 193.973 190.514 204.735 1.00 600.00 110 TYR C CA 1
ATOM 12318 C C . TYR C 3 110 ? 194.829 190.766 205.969 1.00 600.00 110 TYR C C 1
ATOM 12319 O O . TYR C 3 110 ? 195.925 191.320 205.878 1.00 600.00 110 TYR C O 1
ATOM 12328 N N . TYR C 3 111 ? 194.348 190.317 207.123 1.00 600.00 111 TYR C N 1
ATOM 12329 C CA . TYR C 3 111 ? 195.137 190.390 208.350 1.00 600.00 111 TYR C CA 1
ATOM 12330 C C . TYR C 3 111 ? 195.687 189.026 208.722 1.00 600.00 111 TYR C C 1
ATOM 12331 O O . TYR C 3 111 ? 194.989 188.016 208.629 1.00 600.00 111 TYR C O 1
ATOM 12340 N N . LEU C 3 112 ? 196.945 189.004 209.147 1.00 600.00 112 LEU C N 1
ATOM 12341 C CA . LEU C 3 112 ? 197.610 187.759 209.513 1.00 600.00 112 LEU C CA 1
ATOM 12342 C C . LEU C 3 112 ? 198.286 187.859 210.877 1.00 600.00 112 LEU C C 1
ATOM 12343 O O . LEU C 3 112 ? 198.938 188.856 211.193 1.00 600.00 112 LEU C O 1
ATOM 12348 N N . HIS C 3 113 ? 198.157 186.801 211.669 1.00 600.00 113 HIS C N 1
ATOM 12349 C CA . HIS C 3 113 ? 198.833 186.716 212.959 1.00 600.00 113 HIS C CA 1
ATOM 12350 C C . HIS C 3 113 ? 199.194 185.267 213.258 1.00 600.00 113 HIS C C 1
ATOM 12351 O O . HIS C 3 113 ? 198.450 184.355 212.899 1.00 600.00 113 HIS C O 1
ATOM 12358 N N . SER C 3 114 ? 200.343 185.058 213.898 1.00 600.00 114 SER C N 1
ATOM 12359 C CA . SER C 3 114 ? 200.869 183.717 214.151 1.00 600.00 114 SER C CA 1
ATOM 12360 C C . SER C 3 114 ? 199.939 182.856 215.002 1.00 600.00 114 SER C C 1
ATOM 12361 O O . SER C 3 114 ? 200.041 181.629 214.991 1.00 600.00 114 SER C O 1
ATOM 12364 N N . GLN C 3 115 ? 199.022 183.492 215.724 1.00 600.00 115 GLN C N 1
ATOM 12365 C CA . GLN C 3 115 ? 198.067 182.759 216.549 1.00 600.00 115 GLN C CA 1
ATOM 12366 C C . GLN C 3 115 ? 197.155 181.882 215.696 1.00 600.00 115 GLN C C 1
ATOM 12367 O O . GLN C 3 115 ? 196.747 180.801 216.121 1.00 600.00 115 GLN C O 1
ATOM 12373 N N . SER C 3 116 ? 196.825 182.359 214.497 1.00 600.00 116 SER C N 1
ATOM 12374 C CA . SER C 3 116 ? 195.954 181.621 213.589 1.00 600.00 116 SER C CA 1
ATOM 12375 C C . SER C 3 116 ? 196.671 181.262 212.288 1.00 600.00 116 SER C C 1
ATOM 12376 O O . SER C 3 116 ? 196.217 180.398 211.536 1.00 600.00 116 SER C O 1
ATOM 12379 N N . ARG C 3 117 ? 197.807 181.917 212.046 1.00 600.00 117 ARG C N 1
ATOM 12380 C CA . ARG C 3 117 ? 198.669 181.688 210.884 1.00 600.00 117 ARG C CA 1
ATOM 12381 C C . ARG C 3 117 ? 198.032 182.107 209.562 1.00 600.00 117 ARG C C 1
ATOM 12382 O O . ARG C 3 117 ? 198.552 182.977 208.865 1.00 600.00 117 ARG C O 1
ATOM 12390 N N . GLN C 3 118 ? 196.921 181.474 209.208 1.00 600.00 118 GLN C N 1
ATOM 12391 C CA . GLN C 3 118 ? 196.248 181.745 207.942 1.00 600.00 118 GLN C CA 1
ATOM 12392 C C . GLN C 3 118 ? 195.519 183.092 207.999 1.00 600.00 118 GLN C C 1
ATOM 12393 O O . GLN C 3 118 ? 194.755 183.335 208.932 1.00 600.00 118 GLN C O 1
ATOM 12399 N N . PRO C 3 119 ? 195.736 183.970 207.009 1.00 600.00 119 PRO C N 1
ATOM 12400 C CA . PRO C 3 119 ? 195.189 185.312 206.898 1.00 600.00 119 PRO C CA 1
ATOM 12401 C C . PRO C 3 119 ? 193.696 185.297 206.609 1.00 600.00 119 PRO C C 1
ATOM 12402 O O . PRO C 3 119 ? 193.184 184.355 205.999 1.00 600.00 119 PRO C O 1
ATOM 12406 N N . ARG C 3 120 ? 193.008 186.358 207.023 1.00 600.00 120 ARG C N 1
ATOM 12407 C CA . ARG C 3 120 ? 191.588 186.506 206.726 1.00 600.00 120 ARG C CA 1
ATOM 12408 C C . ARG C 3 120 ? 191.280 187.901 206.179 1.00 600.00 120 ARG C C 1
ATOM 12409 O O . ARG C 3 120 ? 191.869 188.886 206.626 1.00 600.00 120 ARG C O 1
ATOM 12417 N N . PRO C 3 121 ? 190.353 187.993 205.217 1.00 600.00 121 PRO C N 1
ATOM 12418 C CA . PRO C 3 121 ? 189.875 189.202 204.569 1.00 600.00 121 PRO C CA 1
ATOM 12419 C C . PRO C 3 121 ? 189.030 190.041 205.513 1.00 600.00 121 PRO C C 1
ATOM 12420 O O . PRO C 3 121 ? 188.367 189.509 206.402 1.00 600.00 121 PRO C O 1
ATOM 12424 N N . LEU C 3 122 ? 189.012 191.347 205.279 1.00 600.00 122 LEU C N 1
ATOM 12425 C CA . LEU C 3 122 ? 188.152 192.234 206.051 1.00 600.00 122 LEU C CA 1
ATOM 12426 C C . LEU C 3 122 ? 186.844 192.493 205.317 1.00 600.00 122 LEU C C 1
ATOM 12427 O O . LEU C 3 122 ? 186.832 193.063 204.227 1.00 600.00 122 LEU C O 1
ATOM 12432 N N . ALA C 3 123 ? 185.738 192.061 205.918 1.00 600.00 123 ALA C N 1
ATOM 12433 C CA . ALA C 3 123 ? 184.428 192.161 205.284 1.00 600.00 123 ALA C CA 1
ATOM 12434 C C . ALA C 3 123 ? 184.032 193.614 205.048 1.00 600.00 123 ALA C C 1
ATOM 12435 O O . ALA C 3 123 ? 183.343 193.931 204.080 1.00 600.00 123 ALA C O 1
ATOM 12437 N N . ARG C 3 124 ? 184.482 194.497 205.931 1.00 600.00 124 ARG C N 1
ATOM 12438 C CA . ARG C 3 124 ? 184.110 195.905 205.862 1.00 600.00 124 ARG C CA 1
ATOM 12439 C C . ARG C 3 124 ? 184.742 196.603 204.663 1.00 600.00 124 ARG C C 1
ATOM 12440 O O . ARG C 3 124 ? 184.318 197.694 204.280 1.00 600.00 124 ARG C O 1
ATOM 12448 N N . LEU C 3 125 ? 185.772 195.991 204.085 1.00 600.00 125 LEU C N 1
ATOM 12449 C CA . LEU C 3 125 ? 186.459 196.579 202.943 1.00 600.00 125 LEU C CA 1
ATOM 12450 C C . LEU C 3 125 ? 186.066 195.928 201.621 1.00 600.00 125 LEU C C 1
ATOM 12451 O O . LEU C 3 125 ? 186.670 196.207 200.590 1.00 600.00 125 LEU C O 1
ATOM 12456 N N . ARG C 3 126 ? 185.060 195.061 201.634 1.00 600.00 126 ARG C N 1
ATOM 12457 C CA . ARG C 3 126 ? 184.688 194.364 200.406 1.00 600.00 126 ARG C CA 1
ATOM 12458 C C . ARG C 3 126 ? 184.226 195.328 199.317 1.00 600.00 126 ARG C C 1
ATOM 12459 O O . ARG C 3 126 ? 184.459 195.091 198.132 1.00 600.00 126 ARG C O 1
ATOM 12467 N N . GLY C 3 127 ? 183.576 196.415 199.718 1.00 600.00 127 GLY C N 1
ATOM 12468 C CA . GLY C 3 127 ? 183.100 197.415 198.767 1.00 600.00 127 GLY C CA 1
ATOM 12469 C C . GLY C 3 127 ? 184.046 198.611 198.663 1.00 600.00 127 GLY C C 1
ATOM 12470 O O . GLY C 3 127 ? 183.708 199.622 198.045 1.00 600.00 127 GLY C O 1
ATOM 12471 N N . VAL C 3 128 ? 185.205 198.519 199.310 1.00 600.00 128 VAL C N 1
ATOM 12472 C CA . VAL C 3 128 ? 186.135 199.641 199.371 1.00 600.00 128 VAL C CA 1
ATOM 12473 C C . VAL C 3 128 ? 187.536 199.237 198.924 1.00 600.00 128 VAL C C 1
ATOM 12474 O O . VAL C 3 128 ? 188.064 198.215 199.359 1.00 600.00 128 VAL C O 1
ATOM 12478 N N . VAL C 3 129 ? 188.149 200.050 198.071 1.00 600.00 129 VAL C N 1
ATOM 12479 C CA . VAL C 3 129 ? 189.500 199.758 197.608 1.00 600.00 129 VAL C CA 1
ATOM 12480 C C . VAL C 3 129 ? 190.544 200.469 198.463 1.00 600.00 129 VAL C C 1
ATOM 12481 O O . VAL C 3 129 ? 190.603 201.699 198.484 1.00 600.00 129 VAL C O 1
ATOM 12485 N N . ILE C 3 130 ? 191.367 199.688 199.160 1.00 600.00 130 ILE C N 1
ATOM 12486 C CA . ILE C 3 130 ? 192.438 200.246 199.982 1.00 600.00 130 ILE C CA 1
ATOM 12487 C C . ILE C 3 130 ? 193.784 199.737 199.479 1.00 600.00 130 ILE C C 1
ATOM 12488 O O . ILE C 3 130 ? 194.002 198.527 199.432 1.00 600.00 130 ILE C O 1
ATOM 12493 N N . GLU C 3 131 ? 194.688 200.647 199.123 1.00 600.00 131 GLU C N 1
ATOM 12494 C CA . GLU C 3 131 ? 195.997 200.241 198.616 1.00 600.00 131 GLU C CA 1
ATOM 12495 C C . GLU C 3 131 ? 196.899 199.715 199.727 1.00 600.00 131 GLU C C 1
ATOM 12496 O O . GLU C 3 131 ? 197.645 198.756 199.529 1.00 600.00 131 GLU C O 1
ATOM 12502 N N . SER C 3 132 ? 196.831 200.347 200.897 1.00 600.00 132 SER C N 1
ATOM 12503 C CA . SER C 3 132 ? 197.646 199.922 202.029 1.00 600.00 132 SER C CA 1
ATOM 12504 C C . SER C 3 132 ? 197.026 200.286 203.375 1.00 600.00 132 SER C C 1
ATOM 12505 O O . SER C 3 132 ? 196.353 201.309 203.509 1.00 600.00 132 SER C O 1
ATOM 12508 N N . ILE C 3 133 ? 197.253 199.430 204.369 1.00 600.00 133 ILE C N 1
ATOM 12509 C CA . ILE C 3 133 ? 196.779 199.652 205.735 1.00 600.00 133 ILE C CA 1
ATOM 12510 C C . ILE C 3 133 ? 197.923 199.465 206.727 1.00 600.00 133 ILE C C 1
ATOM 12511 O O . ILE C 3 133 ? 198.793 198.620 206.523 1.00 600.00 133 ILE C O 1
ATOM 12516 N N . ALA C 3 134 ? 197.932 200.272 207.788 1.00 600.00 134 ALA C N 1
ATOM 12517 C CA . ALA C 3 134 ? 199.026 200.243 208.753 1.00 600.00 134 ALA C CA 1
ATOM 12518 C C . ALA C 3 134 ? 198.546 200.529 210.173 1.00 600.00 134 ALA C C 1
ATOM 12519 O O . ALA C 3 134 ? 197.511 201.161 210.380 1.00 600.00 134 ALA C O 1
ATOM 12521 N N . TRP C 3 135 ? 199.330 200.080 211.150 1.00 600.00 135 TRP C N 1
ATOM 12522 C CA . TRP C 3 135 ? 199.070 200.370 212.557 1.00 600.00 135 TRP C CA 1
ATOM 12523 C C . TRP C 3 135 ? 200.046 201.410 213.091 1.00 600.00 135 TRP C C 1
ATOM 12524 O O . TRP C 3 135 ? 201.205 201.455 212.678 1.00 600.00 135 TRP C O 1
ATOM 12535 N N . SER C 3 136 ? 199.573 202.237 214.018 1.00 600.00 136 SER C N 1
ATOM 12536 C CA . SER C 3 136 ? 200.409 203.259 214.635 1.00 600.00 136 SER C CA 1
ATOM 12537 C C . SER C 3 136 ? 201.120 202.748 215.894 1.00 600.00 136 SER C C 1
ATOM 12538 O O . SER C 3 136 ? 200.468 202.322 216.849 1.00 600.00 136 SER C O 1
ATOM 12541 N N . PRO C 3 137 ? 202.456 202.809 215.929 1.00 600.00 137 PRO C N 1
ATOM 12542 C CA . PRO C 3 137 ? 203.319 202.411 217.023 1.00 600.00 137 PRO C CA 1
ATOM 12543 C C . PRO C 3 137 ? 203.337 203.462 218.123 1.00 600.00 137 PRO C C 1
ATOM 12544 O O . PRO C 3 137 ? 204.020 203.309 219.131 1.00 600.00 137 PRO C O 1
ATOM 12548 N N . ALA C 3 138 ? 202.582 204.540 217.912 1.00 600.00 138 ALA C N 1
ATOM 12549 C CA . ALA C 3 138 ? 202.517 205.621 218.887 1.00 600.00 138 ALA C CA 1
ATOM 12550 C C . ALA C 3 138 ? 201.777 205.150 220.132 1.00 600.00 138 ALA C C 1
ATOM 12551 O O . ALA C 3 138 ? 201.885 205.760 221.199 1.00 600.00 138 ALA C O 1
ATOM 12553 N N . LEU C 3 139 ? 201.032 204.056 219.997 1.00 600.00 139 LEU C N 1
ATOM 12554 C CA . LEU C 3 139 ? 200.313 203.464 221.116 1.00 600.00 139 LEU C CA 1
ATOM 12555 C C . LEU C 3 139 ? 201.008 202.170 221.529 1.00 600.00 139 LEU C C 1
ATOM 12556 O O . LEU C 3 139 ? 201.503 201.439 220.670 1.00 600.00 139 LEU C O 1
ATOM 12561 N N . PRO C 3 140 ? 201.045 201.865 222.829 1.00 600.00 140 PRO C N 1
ATOM 12562 C CA . PRO C 3 140 ? 201.701 200.717 223.430 1.00 600.00 140 PRO C CA 1
ATOM 12563 C C . PRO C 3 140 ? 201.050 199.410 223.003 1.00 600.00 140 PRO C C 1
ATOM 12564 O O . PRO C 3 140 ? 199.826 199.318 222.901 1.00 600.00 140 PRO C O 1
ATOM 12568 N N . THR C 3 141 ? 201.873 198.390 222.790 1.00 600.00 141 THR C N 1
ATOM 12569 C CA . THR C 3 141 ? 201.384 197.073 222.401 1.00 600.00 141 THR C CA 1
ATOM 12570 C C . THR C 3 141 ? 200.925 196.289 223.620 1.00 600.00 141 THR C C 1
ATOM 12571 O O . THR C 3 141 ? 201.481 195.240 223.946 1.00 600.00 141 THR C O 1
ATOM 12575 N N . GLN C 3 142 ? 199.924 196.827 224.306 1.00 600.00 142 GLN C N 1
ATOM 12576 C CA . GLN C 3 142 ? 199.400 196.217 225.520 1.00 600.00 142 GLN C CA 1
ATOM 12577 C C . GLN C 3 142 ? 197.879 196.134 225.494 1.00 600.00 142 GLN C C 1
ATOM 12578 O O . GLN C 3 142 ? 197.298 195.105 225.838 1.00 600.00 142 GLN C O 1
ATOM 12584 N N . SER C 3 143 ? 197.234 197.228 225.098 1.00 600.00 143 SER C N 1
ATOM 12585 C CA . SER C 3 143 ? 195.777 197.286 225.077 1.00 600.00 143 SER C CA 1
ATOM 12586 C C . SER C 3 143 ? 195.262 197.913 223.787 1.00 600.00 143 SER C C 1
ATOM 12587 O O . SER C 3 143 ? 195.039 197.219 222.794 1.00 600.00 143 SER C O 1
ATOM 12590 N N . THR C 3 144 ? 195.044 199.222 223.814 1.00 600.00 144 THR C N 1
ATOM 12591 C CA . THR C 3 144 ? 194.466 199.924 222.674 1.00 600.00 144 THR C CA 1
ATOM 12592 C C . THR C 3 144 ? 195.513 200.256 221.619 1.00 600.00 144 THR C C 1
ATOM 12593 O O . THR C 3 144 ? 196.588 200.767 221.934 1.00 600.00 144 THR C O 1
ATOM 12597 N N . ARG C 3 145 ? 195.168 199.998 220.362 1.00 600.00 145 ARG C N 1
ATOM 12598 C CA . ARG C 3 145 ? 196.009 200.353 219.226 1.00 600.00 145 ARG C CA 1
ATOM 12599 C C . ARG C 3 145 ? 195.228 201.230 218.257 1.00 600.00 145 ARG C C 1
ATOM 12600 O O . ARG C 3 145 ? 194.003 201.141 218.181 1.00 600.00 145 ARG C O 1
ATOM 12608 N N . GLU C 3 146 ? 195.929 202.070 217.508 1.00 600.00 146 GLU C N 1
ATOM 12609 C CA . GLU C 3 146 ? 195.261 202.917 216.527 1.00 600.00 146 GLU C CA 1
ATOM 12610 C C . GLU C 3 146 ? 195.552 202.450 215.108 1.00 600.00 146 GLU C C 1
ATOM 12611 O O . GLU C 3 146 ? 196.707 202.227 214.738 1.00 600.00 146 GLU C O 1
ATOM 12617 N N . ILE C 3 147 ? 194.494 202.296 214.319 1.00 600.00 147 ILE C N 1
ATOM 12618 C CA . ILE C 3 147 ? 194.616 201.816 212.947 1.00 600.00 147 ILE C CA 1
ATOM 12619 C C . ILE C 3 147 ? 194.502 202.946 211.938 1.00 600.00 147 ILE C C 1
ATOM 12620 O O . ILE C 3 147 ? 193.680 203.852 212.090 1.00 600.00 147 ILE C O 1
ATOM 12625 N N . LEU C 3 148 ? 195.333 202.879 210.904 1.00 600.00 148 LEU C N 1
ATOM 12626 C CA . LEU C 3 148 ? 195.336 203.860 209.830 1.00 600.00 148 LEU C CA 1
ATOM 12627 C C . LEU C 3 148 ? 194.958 203.205 208.498 1.00 600.00 148 LEU C C 1
ATOM 12628 O O . LEU C 3 148 ? 195.636 202.283 208.039 1.00 600.00 148 LEU C O 1
ATOM 12633 N N . ILE C 3 149 ? 193.882 203.682 207.872 1.00 600.00 149 ILE C N 1
ATOM 12634 C CA . ILE C 3 149 ? 193.440 203.123 206.592 1.00 600.00 149 ILE C CA 1
ATOM 12635 C C . ILE C 3 149 ? 193.864 203.993 205.405 1.00 600.00 149 ILE C C 1
ATOM 12636 O O . ILE C 3 149 ? 193.356 205.101 205.221 1.00 600.00 149 ILE C O 1
ATOM 12641 N N . GLY C 3 150 ? 194.778 203.467 204.587 1.00 600.00 150 GLY C N 1
ATOM 12642 C CA . GLY C 3 150 ? 195.310 204.165 203.415 1.00 600.00 150 GLY C CA 1
ATOM 12643 C C . GLY C 3 150 ? 194.448 203.947 202.173 1.00 600.00 150 GLY C C 1
ATOM 12644 O O . GLY C 3 150 ? 194.824 203.202 201.265 1.00 600.00 150 GLY C O 1
ATOM 12645 N N . ALA C 3 151 ? 193.274 204.566 202.152 1.00 600.00 151 ALA C N 1
ATOM 12646 C CA . ALA C 3 151 ? 192.308 204.344 201.076 1.00 600.00 151 ALA C CA 1
ATOM 12647 C C . ALA C 3 151 ? 192.817 204.827 199.719 1.00 600.00 151 ALA C C 1
ATOM 12648 O O . ALA C 3 151 ? 193.507 205.843 199.615 1.00 600.00 151 ALA C O 1
ATOM 12650 N N . ALA C 3 152 ? 192.439 204.095 198.671 1.00 600.00 152 ALA C N 1
ATOM 12651 C CA . ALA C 3 152 ? 192.819 204.416 197.299 1.00 600.00 152 ALA C CA 1
ATOM 12652 C C . ALA C 3 152 ? 192.157 205.705 196.825 1.00 600.00 152 ALA C C 1
ATOM 12653 O O . ALA C 3 152 ? 192.606 206.326 195.864 1.00 600.00 152 ALA C O 1
ATOM 12655 N N . ASP C 3 153 ? 191.065 206.084 197.477 1.00 600.00 153 ASP C N 1
ATOM 12656 C CA . ASP C 3 153 ? 190.305 207.262 197.084 1.00 600.00 153 ASP C CA 1
ATOM 12657 C C . ASP C 3 153 ? 190.756 208.509 197.837 1.00 600.00 153 ASP C C 1
ATOM 12658 O O . ASP C 3 153 ? 190.166 209.579 197.685 1.00 600.00 153 ASP C O 1
ATOM 12663 N N . GLY C 3 154 ? 191.807 208.373 198.642 1.00 600.00 154 GLY C N 1
ATOM 12664 C CA . GLY C 3 154 ? 192.357 209.504 199.378 1.00 600.00 154 GLY C CA 1
ATOM 12665 C C . GLY C 3 154 ? 191.661 209.733 200.718 1.00 600.00 154 GLY C C 1
ATOM 12666 O O . GLY C 3 154 ? 191.965 210.693 201.424 1.00 600.00 154 GLY C O 1
ATOM 12667 N N . ASN C 3 155 ? 190.724 208.863 201.068 1.00 600.00 155 ASN C N 1
ATOM 12668 C CA . ASN C 3 155 ? 190.003 209.010 202.328 1.00 600.00 155 ASN C CA 1
ATOM 12669 C C . ASN C 3 155 ? 190.705 208.279 203.467 1.00 600.00 155 ASN C C 1
ATOM 12670 O O . ASN C 3 155 ? 190.748 207.050 203.496 1.00 600.00 155 ASN C O 1
ATOM 12675 N N . ILE C 3 156 ? 191.260 209.036 204.407 1.00 600.00 156 ILE C N 1
ATOM 12676 C CA . ILE C 3 156 ? 191.970 208.429 205.524 1.00 600.00 156 ILE C CA 1
ATOM 12677 C C . ILE C 3 156 ? 191.043 208.198 206.696 1.00 600.00 156 ILE C C 1
ATOM 12678 O O . ILE C 3 156 ? 190.483 209.142 207.257 1.00 600.00 156 ILE C O 1
ATOM 12683 N N . TYR C 3 157 ? 190.915 206.939 207.086 1.00 600.00 157 TYR C N 1
ATOM 12684 C CA . TYR C 3 157 ? 190.061 206.579 208.207 1.00 600.00 157 TYR C CA 1
ATOM 12685 C C . TYR C 3 157 ? 190.912 206.116 209.374 1.00 600.00 157 TYR C C 1
ATOM 12686 O O . TYR C 3 157 ? 191.966 205.504 209.183 1.00 600.00 157 TYR C O 1
ATOM 12695 N N . GLU C 3 158 ? 190.454 206.411 210.586 1.00 600.00 158 GLU C N 1
ATOM 12696 C CA . GLU C 3 158 ? 191.187 206.033 211.788 1.00 600.00 158 GLU C CA 1
ATOM 12697 C C . GLU C 3 158 ? 190.251 205.465 212.849 1.00 600.00 158 GLU C C 1
ATOM 12698 O O . GLU C 3 158 ? 189.091 205.872 212.946 1.00 600.00 158 GLU C O 1
ATOM 12704 N N . ALA C 3 159 ? 190.764 204.542 213.659 1.00 600.00 159 ALA C N 1
ATOM 12705 C CA . ALA C 3 159 ? 189.986 203.991 214.768 1.00 600.00 159 ALA C CA 1
ATOM 12706 C C . ALA C 3 159 ? 190.875 203.541 215.919 1.00 600.00 159 ALA C C 1
ATOM 12707 O O . ALA C 3 159 ? 191.980 203.037 215.708 1.00 600.00 159 ALA C O 1
ATOM 12709 N N . TYR C 3 160 ? 190.350 203.653 217.136 1.00 600.00 160 TYR C N 1
ATOM 12710 C CA . TYR C 3 160 ? 190.993 203.075 218.312 1.00 600.00 160 TYR C CA 1
ATOM 12711 C C . TYR C 3 160 ? 190.408 201.698 218.600 1.00 600.00 160 TYR C C 1
ATOM 12712 O O . TYR C 3 160 ? 189.214 201.564 218.868 1.00 600.00 160 TYR C O 1
ATOM 12721 N N . ILE C 3 161 ? 191.247 200.674 218.506 1.00 600.00 161 ILE C N 1
ATOM 12722 C CA . ILE C 3 161 ? 190.791 199.297 218.642 1.00 600.00 161 ILE C CA 1
ATOM 12723 C C . ILE C 3 161 ? 191.536 198.552 219.747 1.00 600.00 161 ILE C C 1
ATOM 12724 O O . ILE C 3 161 ? 192.765 198.551 219.786 1.00 600.00 161 ILE C O 1
ATOM 12729 N N . GLU C 3 162 ? 190.784 197.905 220.636 1.00 600.00 162 GLU C N 1
ATOM 12730 C CA . GLU C 3 162 ? 191.387 197.118 221.709 1.00 600.00 162 GLU C CA 1
ATOM 12731 C C . GLU C 3 162 ? 191.974 195.823 221.158 1.00 600.00 162 GLU C C 1
ATOM 12732 O O . GLU C 3 162 ? 191.310 195.097 220.416 1.00 600.00 162 GLU C O 1
ATOM 12738 N N . THR C 3 163 ? 193.216 195.528 221.530 1.00 600.00 163 THR C N 1
ATOM 12739 C CA . THR C 3 163 ? 193.898 194.346 221.021 1.00 600.00 163 THR C CA 1
ATOM 12740 C C . THR C 3 163 ? 193.161 193.061 221.358 1.00 600.00 163 THR C C 1
ATOM 12741 O O . THR C 3 163 ? 192.871 192.773 222.519 1.00 600.00 163 THR C O 1
ATOM 12745 N N . SER C 3 164 ? 192.902 192.271 220.322 1.00 600.00 164 SER C N 1
ATOM 12746 C CA . SER C 3 164 ? 192.258 190.972 220.451 1.00 600.00 164 SER C CA 1
ATOM 12747 C C . SER C 3 164 ? 192.985 189.952 219.588 1.00 600.00 164 SER C C 1
ATOM 12748 O O . SER C 3 164 ? 192.409 188.941 219.185 1.00 600.00 164 SER C O 1
ATOM 12751 N N . THR C 3 165 ? 194.248 190.248 219.286 1.00 600.00 165 THR C N 1
ATOM 12752 C CA . THR C 3 165 ? 195.094 189.430 218.415 1.00 600.00 165 THR C CA 1
ATOM 12753 C C . THR C 3 165 ? 194.656 189.536 216.956 1.00 600.00 165 THR C C 1
ATOM 12754 O O . THR C 3 165 ? 195.417 189.994 216.103 1.00 600.00 165 THR C O 1
ATOM 12758 N N . GLU C 3 166 ? 193.425 189.124 216.678 1.00 600.00 166 GLU C N 1
ATOM 12759 C CA . GLU C 3 166 ? 192.860 189.218 215.337 1.00 600.00 166 GLU C CA 1
ATOM 12760 C C . GLU C 3 166 ? 191.963 190.446 215.215 1.00 600.00 166 GLU C C 1
ATOM 12761 O O . GLU C 3 166 ? 190.933 190.546 215.881 1.00 600.00 166 GLU C O 1
ATOM 12767 N N . PHE C 3 167 ? 192.378 191.395 214.381 1.00 600.00 167 PHE C N 1
ATOM 12768 C CA . PHE C 3 167 ? 191.714 192.692 214.289 1.00 600.00 167 PHE C CA 1
ATOM 12769 C C . PHE C 3 167 ? 190.710 192.771 213.146 1.00 600.00 167 PHE C C 1
ATOM 12770 O O . PHE C 3 167 ? 190.157 193.835 212.872 1.00 600.00 167 PHE C O 1
ATOM 12778 N N . TYR C 3 168 ? 190.469 191.647 212.484 1.00 600.00 168 TYR C N 1
ATOM 12779 C CA . TYR C 3 168 ? 189.521 191.613 211.375 1.00 600.00 168 TYR C CA 1
ATOM 12780 C C . TYR C 3 168 ? 188.144 191.215 211.887 1.00 600.00 168 TYR C C 1
ATOM 12781 O O . TYR C 3 168 ? 187.181 191.131 211.125 1.00 600.00 168 TYR C O 1
ATOM 12790 N N . ARG C 3 169 ? 188.065 190.961 213.190 1.00 600.00 169 ARG C N 1
ATOM 12791 C CA . ARG C 3 169 ? 186.832 190.528 213.833 1.00 600.00 169 ARG C CA 1
ATOM 12792 C C . ARG C 3 169 ? 186.073 191.703 214.438 1.00 600.00 169 ARG C C 1
ATOM 12793 O O . ARG C 3 169 ? 185.048 191.518 215.094 1.00 600.00 169 ARG C O 1
ATOM 12801 N N . ARG C 3 170 ? 186.590 192.910 214.233 1.00 600.00 170 ARG C N 1
ATOM 12802 C CA . ARG C 3 170 ? 185.972 194.111 214.780 1.00 600.00 170 ARG C CA 1
ATOM 12803 C C . ARG C 3 170 ? 185.055 194.774 213.762 1.00 600.00 170 ARG C C 1
ATOM 12804 O O . ARG C 3 170 ? 185.431 194.968 212.606 1.00 600.00 170 ARG C O 1
ATOM 12812 N N . GLU C 3 171 ? 183.855 195.138 214.199 1.00 600.00 171 GLU C N 1
ATOM 12813 C CA . GLU C 3 171 ? 182.882 195.755 213.303 1.00 600.00 171 GLU C CA 1
ATOM 12814 C C . GLU C 3 171 ? 183.052 197.267 213.212 1.00 600.00 171 GLU C C 1
ATOM 12815 O O . GLU C 3 171 ? 182.187 198.026 213.651 1.00 600.00 171 GLU C O 1
ATOM 12821 N N . ASP C 3 172 ? 184.163 197.696 212.622 1.00 600.00 172 ASP C N 1
ATOM 12822 C CA . ASP C 3 172 ? 184.411 199.113 212.367 1.00 600.00 172 ASP C CA 1
ATOM 12823 C C . ASP C 3 172 ? 184.216 199.960 213.617 1.00 600.00 172 ASP C C 1
ATOM 12824 O O . ASP C 3 172 ? 183.608 201.032 213.561 1.00 600.00 172 ASP C O 1
ATOM 12829 N N . LYS C 3 173 ? 184.720 199.485 214.748 1.00 600.00 173 LYS C N 1
ATOM 12830 C CA . LYS C 3 173 ? 184.489 200.181 216.004 1.00 600.00 173 LYS C CA 1
ATOM 12831 C C . LYS C 3 173 ? 185.235 201.508 216.035 1.00 600.00 173 LYS C C 1
ATOM 12832 O O . LYS C 3 173 ? 186.453 201.551 215.873 1.00 600.00 173 LYS C O 1
ATOM 12838 N N . TYR C 3 174 ? 184.488 202.588 216.250 1.00 600.00 174 TYR C N 1
ATOM 12839 C CA . TYR C 3 174 ? 185.045 203.936 216.324 1.00 600.00 174 TYR C CA 1
ATOM 12840 C C . TYR C 3 174 ? 185.847 204.307 215.079 1.00 600.00 174 TYR C C 1
ATOM 12841 O O . TYR C 3 174 ? 186.859 205.001 215.174 1.00 600.00 174 TYR C O 1
ATOM 12850 N N . LEU C 3 175 ? 185.388 203.851 213.915 1.00 600.00 175 LEU C N 1
ATOM 12851 C CA . LEU C 3 175 ? 186.059 204.142 212.652 1.00 600.00 175 LEU C CA 1
ATOM 12852 C C . LEU C 3 175 ? 185.399 205.301 211.918 1.00 600.00 175 LEU C C 1
ATOM 12853 O O . LEU C 3 175 ? 184.231 205.222 211.534 1.00 600.00 175 LEU C O 1
ATOM 12858 N N . LYS C 3 176 ? 186.151 206.382 211.730 1.00 600.00 176 LYS C N 1
ATOM 12859 C CA . LYS C 3 176 ? 185.622 207.567 211.063 1.00 600.00 176 LYS C CA 1
ATOM 12860 C C . LYS C 3 176 ? 186.673 208.249 210.191 1.00 600.00 176 LYS C C 1
ATOM 12861 O O . LYS C 3 176 ? 187.875 208.104 210.421 1.00 600.00 176 LYS C O 1
ATOM 12867 N N . LEU C 3 177 ? 186.213 209.002 209.195 1.00 600.00 177 LEU C N 1
ATOM 12868 C CA . LEU C 3 177 ? 187.106 209.766 208.328 1.00 600.00 177 LEU C CA 1
ATOM 12869 C C . LEU C 3 177 ? 187.793 210.879 209.109 1.00 600.00 177 LEU C C 1
ATOM 12870 O O . LEU C 3 177 ? 187.138 211.627 209.837 1.00 600.00 177 LEU C O 1
ATOM 12875 N N . VAL C 3 178 ? 189.105 211.005 208.947 1.00 600.00 178 VAL C N 1
ATOM 12876 C CA . VAL C 3 178 ? 189.829 212.075 209.620 1.00 600.00 178 VAL C CA 1
ATOM 12877 C C . VAL C 3 178 ? 190.389 213.086 208.622 1.00 600.00 178 VAL C C 1
ATOM 12878 O O . VAL C 3 178 ? 190.298 214.292 208.842 1.00 600.00 178 VAL C O 1
ATOM 12882 N N . GLN C 3 179 ? 190.981 212.602 207.533 1.00 600.00 179 GLN C N 1
ATOM 12883 C CA . GLN C 3 179 ? 191.530 213.500 206.516 1.00 600.00 179 GLN C CA 1
ATOM 12884 C C . GLN C 3 179 ? 191.175 213.028 205.111 1.00 600.00 179 GLN C C 1
ATOM 12885 O O . GLN C 3 179 ? 190.991 211.833 204.880 1.00 600.00 179 GLN C O 1
ATOM 12891 N N . LYS C 3 180 ? 191.097 213.968 204.171 1.00 600.00 180 LYS C N 1
ATOM 12892 C CA . LYS C 3 180 ? 190.809 213.629 202.777 1.00 600.00 180 LYS C CA 1
ATOM 12893 C C . LYS C 3 180 ? 191.891 214.159 201.836 1.00 600.00 180 LYS C C 1
ATOM 12894 O O . LYS C 3 180 ? 192.336 215.300 201.964 1.00 600.00 180 LYS C O 1
ATOM 12900 N N . LEU C 3 181 ? 192.306 213.313 200.893 1.00 600.00 181 LEU C N 1
ATOM 12901 C CA . LEU C 3 181 ? 193.362 213.632 199.936 1.00 600.00 181 LEU C CA 1
ATOM 12902 C C . LEU C 3 181 ? 192.923 213.399 198.486 1.00 600.00 181 LEU C C 1
ATOM 12903 O O . LEU C 3 181 ? 193.264 212.374 197.896 1.00 600.00 181 LEU C O 1
ATOM 12908 N N . PRO C 3 182 ? 192.203 214.351 197.890 1.00 600.00 182 PRO C N 1
ATOM 12909 C CA . PRO C 3 182 ? 191.498 214.256 196.621 1.00 600.00 182 PRO C CA 1
ATOM 12910 C C . PRO C 3 182 ? 192.461 214.217 195.436 1.00 600.00 182 PRO C C 1
ATOM 12911 O O . PRO C 3 182 ? 192.052 213.994 194.297 1.00 600.00 182 PRO C O 1
ATOM 12915 N N . ASP C 3 183 ? 193.736 214.474 195.711 1.00 600.00 183 ASP C N 1
ATOM 12916 C CA . ASP C 3 183 ? 194.756 214.612 194.682 1.00 600.00 183 ASP C CA 1
ATOM 12917 C C . ASP C 3 183 ? 195.268 213.271 194.156 1.00 600.00 183 ASP C C 1
ATOM 12918 O O . ASP C 3 183 ? 195.823 213.209 193.057 1.00 600.00 183 ASP C O 1
ATOM 12923 N N . GLY C 3 184 ? 195.123 212.205 194.941 1.00 600.00 184 GLY C N 1
ATOM 12924 C CA . GLY C 3 184 ? 195.591 210.897 194.486 1.00 600.00 184 GLY C CA 1
ATOM 12925 C C . GLY C 3 184 ? 195.477 209.822 195.564 1.00 600.00 184 GLY C C 1
ATOM 12926 O O . GLY C 3 184 ? 195.237 210.129 196.732 1.00 600.00 184 GLY C O 1
ATOM 12927 N N . PRO C 3 185 ? 195.667 208.558 195.172 1.00 600.00 185 PRO C N 1
ATOM 12928 C CA . PRO C 3 185 ? 195.606 207.355 195.984 1.00 600.00 185 PRO C CA 1
ATOM 12929 C C . PRO C 3 185 ? 196.743 207.289 196.988 1.00 600.00 185 PRO C C 1
ATOM 12930 O O . PRO C 3 185 ? 197.853 207.744 196.711 1.00 600.00 185 PRO C O 1
ATOM 12934 N N . ILE C 3 186 ? 196.460 206.696 198.141 1.00 600.00 186 ILE C N 1
ATOM 12935 C CA . ILE C 3 186 ? 197.434 206.536 199.212 1.00 600.00 186 ILE C CA 1
ATOM 12936 C C . ILE C 3 186 ? 198.263 205.270 199.048 1.00 600.00 186 ILE C C 1
ATOM 12937 O O . ILE C 3 186 ? 197.718 204.189 198.854 1.00 600.00 186 ILE C O 1
ATOM 12942 N N . THR C 3 187 ? 199.585 205.408 199.129 1.00 600.00 187 THR C N 1
ATOM 12943 C CA . THR C 3 187 ? 200.478 204.260 199.003 1.00 600.00 187 THR C CA 1
ATOM 12944 C C . THR C 3 187 ? 200.634 203.579 200.357 1.00 600.00 187 THR C C 1
ATOM 12945 O O . THR C 3 187 ? 200.940 202.387 200.442 1.00 600.00 187 THR C O 1
ATOM 12949 N N . GLY C 3 188 ? 200.368 204.342 201.416 1.00 600.00 188 GLY C N 1
ATOM 12950 C CA . GLY C 3 188 ? 200.278 203.803 202.768 1.00 600.00 188 GLY C CA 1
ATOM 12951 C C . GLY C 3 188 ? 200.438 204.885 203.830 1.00 600.00 188 GLY C C 1
ATOM 12952 O O . GLY C 3 188 ? 200.791 206.029 203.529 1.00 600.00 188 GLY C O 1
ATOM 12953 N N . LEU C 3 189 ? 200.139 204.518 205.073 1.00 600.00 189 LEU C N 1
ATOM 12954 C CA . LEU C 3 189 ? 200.173 205.448 206.196 1.00 600.00 189 LEU C CA 1
ATOM 12955 C C . LEU C 3 189 ? 201.143 204.975 207.269 1.00 600.00 189 LEU C C 1
ATOM 12956 O O . LEU C 3 189 ? 201.194 203.788 207.586 1.00 600.00 189 LEU C O 1
ATOM 12961 N N . TRP C 3 190 ? 201.908 205.903 207.829 1.00 600.00 190 TRP C N 1
ATOM 12962 C CA . TRP C 3 190 ? 202.854 205.574 208.892 1.00 600.00 190 TRP C CA 1
ATOM 12963 C C . TRP C 3 190 ? 202.808 206.618 209.999 1.00 600.00 190 TRP C C 1
ATOM 12964 O O . TRP C 3 190 ? 202.431 207.768 209.766 1.00 600.00 190 TRP C O 1
ATOM 12975 N N . ALA C 3 191 ? 203.154 206.208 211.215 1.00 600.00 191 ALA C N 1
ATOM 12976 C CA . ALA C 3 191 ? 202.968 207.072 212.374 1.00 600.00 191 ALA C CA 1
ATOM 12977 C C . ALA C 3 191 ? 203.990 206.796 213.465 1.00 600.00 191 ALA C C 1
ATOM 12978 O O . ALA C 3 191 ? 204.622 205.741 213.492 1.00 600.00 191 ALA C O 1
ATOM 12980 N N . ASP C 3 192 ? 204.121 207.758 214.373 1.00 600.00 192 ASP C N 1
ATOM 12981 C CA . ASP C 3 192 ? 204.940 207.620 215.572 1.00 600.00 192 ASP C CA 1
ATOM 12982 C C . ASP C 3 192 ? 204.482 208.638 216.613 1.00 600.00 192 ASP C C 1
ATOM 12983 O O . ASP C 3 192 ? 203.576 209.432 216.355 1.00 600.00 192 ASP C O 1
ATOM 12988 N N . SER C 3 193 ? 205.103 208.620 217.785 1.00 600.00 193 SER C N 1
ATOM 12989 C CA . SER C 3 193 ? 204.734 209.541 218.857 1.00 600.00 193 SER C CA 1
ATOM 12990 C C . SER C 3 193 ? 205.442 210.885 218.719 1.00 600.00 193 SER C C 1
ATOM 12991 O O . SER C 3 193 ? 206.401 211.018 217.956 1.00 600.00 193 SER C O 1
ATOM 12994 N N . LEU C 3 194 ? 204.971 211.872 219.481 1.00 600.00 194 LEU C N 1
ATOM 12995 C CA . LEU C 3 194 ? 205.608 213.184 219.564 1.00 600.00 194 LEU C CA 1
ATOM 12996 C C . LEU C 3 194 ? 206.179 213.414 220.967 1.00 600.00 194 LEU C C 1
ATOM 12997 O O . LEU C 3 194 ? 205.445 213.826 221.865 1.00 600.00 194 LEU C O 1
ATOM 13002 N N . PRO C 3 195 ? 207.482 213.174 221.165 1.00 600.00 195 PRO C N 1
ATOM 13003 C CA . PRO C 3 195 ? 208.203 213.146 222.433 1.00 600.00 195 PRO C CA 1
ATOM 13004 C C . PRO C 3 195 ? 207.984 214.384 223.302 1.00 600.00 195 PRO C C 1
ATOM 13005 O O . PRO C 3 195 ? 208.198 214.336 224.513 1.00 600.00 195 PRO C O 1
ATOM 13009 N N . GLY C 3 196 ? 207.578 215.494 222.706 1.00 600.00 196 GLY C N 1
ATOM 13010 C CA . GLY C 3 196 ? 207.397 216.717 223.482 1.00 600.00 196 GLY C CA 1
ATOM 13011 C C . GLY C 3 196 ? 206.084 216.719 224.266 1.00 600.00 196 GLY C C 1
ATOM 13012 O O . GLY C 3 196 ? 205.820 217.639 225.042 1.00 600.00 196 GLY C O 1
ATOM 13013 N N . HIS C 3 197 ? 205.264 215.690 224.067 1.00 600.00 197 HIS C N 1
ATOM 13014 C CA . HIS C 3 197 ? 203.991 215.588 224.773 1.00 600.00 197 HIS C CA 1
ATOM 13015 C C . HIS C 3 197 ? 203.617 214.123 224.990 1.00 600.00 197 HIS C C 1
ATOM 13016 O O . HIS C 3 197 ? 203.847 213.276 224.131 1.00 600.00 197 HIS C O 1
ATOM 13023 N N . LYS C 3 198 ? 203.073 213.823 226.165 1.00 600.00 198 LYS C N 1
ATOM 13024 C CA . LYS C 3 198 ? 202.829 212.441 226.558 1.00 600.00 198 LYS C CA 1
ATOM 13025 C C . LYS C 3 198 ? 201.615 211.822 225.864 1.00 600.00 198 LYS C C 1
ATOM 13026 O O . LYS C 3 198 ? 201.507 210.598 225.785 1.00 600.00 198 LYS C O 1
ATOM 13032 N N . ASP C 3 199 ? 200.688 212.654 225.389 1.00 600.00 199 ASP C N 1
ATOM 13033 C CA . ASP C 3 199 ? 199.454 212.137 224.800 1.00 600.00 199 ASP C CA 1
ATOM 13034 C C . ASP C 3 199 ? 199.285 212.535 223.336 1.00 600.00 199 ASP C C 1
ATOM 13035 O O . ASP C 3 199 ? 198.163 212.566 222.832 1.00 600.00 199 ASP C O 1
ATOM 13040 N N . THR C 3 200 ? 200.382 212.857 222.655 1.00 600.00 200 THR C N 1
ATOM 13041 C CA . THR C 3 200 ? 200.291 213.333 221.273 1.00 600.00 200 THR C CA 1
ATOM 13042 C C . THR C 3 200 ? 201.103 212.472 220.302 1.00 600.00 200 THR C C 1
ATOM 13043 O O . THR C 3 200 ? 202.173 211.966 220.646 1.00 600.00 200 THR C O 1
ATOM 13047 N N . ARG C 3 201 ? 200.582 212.322 219.079 1.00 600.00 201 ARG C N 1
ATOM 13048 C CA . ARG C 3 201 ? 201.262 211.581 218.014 1.00 600.00 201 ARG C CA 1
ATOM 13049 C C . ARG C 3 201 ? 201.247 212.325 216.681 1.00 600.00 201 ARG C C 1
ATOM 13050 O O . ARG C 3 201 ? 200.526 213.308 216.508 1.00 600.00 201 ARG C O 1
ATOM 13058 N N . ARG C 3 202 ? 202.043 211.831 215.734 1.00 600.00 202 ARG C N 1
ATOM 13059 C CA . ARG C 3 202 ? 202.119 212.395 214.388 1.00 600.00 202 ARG C CA 1
ATOM 13060 C C . ARG C 3 202 ? 201.887 211.322 213.328 1.00 600.00 202 ARG C C 1
ATOM 13061 O O . ARG C 3 202 ? 202.427 210.218 213.427 1.00 600.00 202 ARG C O 1
ATOM 13069 N N . VAL C 3 203 ? 201.094 211.647 212.308 1.00 600.00 203 VAL C N 1
ATOM 13070 C CA . VAL C 3 203 ? 200.838 210.700 211.226 1.00 600.00 203 VAL C CA 1
ATOM 13071 C C . VAL C 3 203 ? 201.065 211.341 209.861 1.00 600.00 203 VAL C C 1
ATOM 13072 O O . VAL C 3 203 ? 200.639 212.469 209.608 1.00 600.00 203 VAL C O 1
ATOM 13076 N N . LEU C 3 204 ? 201.742 210.613 208.982 1.00 600.00 204 LEU C N 1
ATOM 13077 C CA . LEU C 3 204 ? 201.989 211.085 207.627 1.00 600.00 204 LEU C CA 1
ATOM 13078 C C . LEU C 3 204 ? 201.284 210.192 206.617 1.00 600.00 204 LEU C C 1
ATOM 13079 O O . LEU C 3 204 ? 201.158 208.982 206.826 1.00 600.00 204 LEU C O 1
ATOM 13084 N N . VAL C 3 205 ? 200.856 210.778 205.505 1.00 600.00 205 VAL C N 1
ATOM 13085 C CA . VAL C 3 205 ? 200.258 209.998 204.428 1.00 600.00 205 VAL C CA 1
ATOM 13086 C C . VAL C 3 205 ? 200.985 210.177 203.111 1.00 600.00 205 VAL C C 1
ATOM 13087 O O . VAL C 3 205 ? 201.182 211.297 202.639 1.00 600.00 205 VAL C O 1
ATOM 13091 N N . ALA C 3 206 ? 201.346 209.063 202.492 1.00 600.00 206 ALA C N 1
ATOM 13092 C CA . ALA C 3 206 ? 201.991 209.102 201.194 1.00 600.00 206 ALA C CA 1
ATOM 13093 C C . ALA C 3 206 ? 200.996 208.757 200.102 1.00 600.00 206 ALA C C 1
ATOM 13094 O O . ALA C 3 206 ? 200.297 207.747 200.185 1.00 600.00 206 ALA C O 1
ATOM 13096 N N . THR C 3 207 ? 200.970 209.578 199.060 1.00 600.00 207 THR C N 1
ATOM 13097 C CA . THR C 3 207 ? 200.154 209.327 197.880 1.00 600.00 207 THR C CA 1
ATOM 13098 C C . THR C 3 207 ? 201.029 209.414 196.646 1.00 600.00 207 THR C C 1
ATOM 13099 O O . THR C 3 207 ? 202.174 209.861 196.718 1.00 600.00 207 THR C O 1
ATOM 13103 N N . SER C 3 208 ? 200.488 208.998 195.511 1.00 600.00 208 SER C N 1
ATOM 13104 C CA . SER C 3 208 ? 201.237 209.047 194.263 1.00 600.00 208 SER C CA 1
ATOM 13105 C C . SER C 3 208 ? 201.483 210.483 193.802 1.00 600.00 208 SER C C 1
ATOM 13106 O O . SER C 3 208 ? 202.411 210.744 193.036 1.00 600.00 208 SER C O 1
ATOM 13109 N N . SER C 3 209 ? 200.643 211.413 194.257 1.00 600.00 209 SER C N 1
ATOM 13110 C CA . SER C 3 209 ? 200.757 212.803 193.828 1.00 600.00 209 SER C CA 1
ATOM 13111 C C . SER C 3 209 ? 201.030 213.797 194.962 1.00 600.00 209 SER C C 1
ATOM 13112 O O . SER C 3 209 ? 201.389 214.947 194.700 1.00 600.00 209 SER C O 1
ATOM 13115 N N . ARG C 3 210 ? 200.831 213.381 196.214 1.00 600.00 210 ARG C N 1
ATOM 13116 C CA . ARG C 3 210 ? 200.942 214.316 197.339 1.00 600.00 210 ARG C CA 1
ATOM 13117 C C . ARG C 3 210 ? 201.467 213.697 198.634 1.00 600.00 210 ARG C C 1
ATOM 13118 O O . ARG C 3 210 ? 201.358 212.492 198.862 1.00 600.00 210 ARG C O 1
ATOM 13126 N N . LEU C 3 211 ? 201.961 214.563 199.512 1.00 600.00 211 LEU C N 1
ATOM 13127 C CA . LEU C 3 211 ? 202.260 214.214 200.898 1.00 600.00 211 LEU C CA 1
ATOM 13128 C C . LEU C 3 211 ? 201.510 215.133 201.853 1.00 600.00 211 LEU C C 1
ATOM 13129 O O . LEU C 3 211 ? 201.559 216.355 201.712 1.00 600.00 211 LEU C O 1
ATOM 13134 N N . PHE C 3 212 ? 200.806 214.551 202.819 1.00 600.00 212 PHE C N 1
ATOM 13135 C CA . PHE C 3 212 ? 200.125 215.344 203.843 1.00 600.00 212 PHE C CA 1
ATOM 13136 C C . PHE C 3 212 ? 200.587 214.947 205.241 1.00 600.00 212 PHE C C 1
ATOM 13137 O O . PHE C 3 212 ? 200.907 213.783 205.494 1.00 600.00 212 PHE C O 1
ATOM 13145 N N . HIS C 3 213 ? 200.576 215.906 206.162 1.00 600.00 213 HIS C N 1
ATOM 13146 C CA . HIS C 3 213 ? 200.904 215.622 207.561 1.00 600.00 213 HIS C CA 1
ATOM 13147 C C . HIS C 3 213 ? 199.864 216.192 208.520 1.00 600.00 213 HIS C C 1
ATOM 13148 O O . HIS C 3 213 ? 199.485 217.362 208.416 1.00 600.00 213 HIS C O 1
ATOM 13155 N N . TRP C 3 214 ? 199.447 215.382 209.496 1.00 600.00 214 TRP C N 1
ATOM 13156 C CA . TRP C 3 214 ? 198.516 215.832 210.527 1.00 600.00 214 TRP C CA 1
ATOM 13157 C C . TRP C 3 214 ? 198.822 215.159 211.864 1.00 600.00 214 TRP C C 1
ATOM 13158 O O . TRP C 3 214 ? 199.647 214.246 211.936 1.00 600.00 214 TRP C O 1
ATOM 13169 N N . VAL C 3 215 ? 198.184 215.638 212.928 1.00 600.00 215 VAL C N 1
ATOM 13170 C CA . VAL C 3 215 ? 198.467 215.156 214.276 1.00 600.00 215 VAL C CA 1
ATOM 13171 C C . VAL C 3 215 ? 197.226 214.610 214.966 1.00 600.00 215 VAL C C 1
ATOM 13172 O O . VAL C 3 215 ? 196.112 214.766 214.471 1.00 600.00 215 VAL C O 1
ATOM 13176 N N . GLY C 3 216 ? 197.427 213.977 216.118 1.00 600.00 216 GLY C N 1
ATOM 13177 C CA . GLY C 3 216 ? 196.324 213.445 216.911 1.00 600.00 216 GLY C CA 1
ATOM 13178 C C . GLY C 3 216 ? 196.788 213.055 218.309 1.00 600.00 216 GLY C C 1
ATOM 13179 O O . GLY C 3 216 ? 197.876 213.440 218.738 1.00 600.00 216 GLY C O 1
ATOM 13180 N N . LYS C 3 217 ? 195.945 212.324 219.032 1.00 600.00 217 LYS C N 1
ATOM 13181 C CA . LYS C 3 217 ? 196.227 211.994 220.426 1.00 600.00 217 LYS C CA 1
ATOM 13182 C C . LYS C 3 217 ? 196.409 210.494 220.642 1.00 600.00 217 LYS C C 1
ATOM 13183 O O . LYS C 3 217 ? 195.866 209.678 219.896 1.00 600.00 217 LYS C O 1
ATOM 13189 N N . ILE C 3 218 ? 197.155 210.138 221.687 1.00 600.00 218 ILE C N 1
ATOM 13190 C CA . ILE C 3 218 ? 197.331 208.736 222.068 1.00 600.00 218 ILE C CA 1
ATOM 13191 C C . ILE C 3 218 ? 196.922 208.482 223.515 1.00 600.00 218 ILE C C 1
ATOM 13192 O O . ILE C 3 218 ? 197.274 207.452 224.093 1.00 600.00 218 ILE C O 1
ATOM 13197 N N . GLY C 3 219 ? 196.192 209.425 224.098 1.00 600.00 219 GLY C N 1
ATOM 13198 C CA . GLY C 3 219 ? 195.746 209.298 225.481 1.00 600.00 219 GLY C CA 1
ATOM 13199 C C . GLY C 3 219 ? 194.664 208.232 225.599 1.00 600.00 219 GLY C C 1
ATOM 13200 O O . GLY C 3 219 ? 193.973 207.931 224.626 1.00 600.00 219 GLY C O 1
ATOM 13201 N N . ARG C 3 220 ? 194.499 207.677 226.797 1.00 600.00 220 ARG C N 1
ATOM 13202 C CA . ARG C 3 220 ? 193.511 206.622 227.017 1.00 600.00 220 ARG C CA 1
ATOM 13203 C C . ARG C 3 220 ? 192.097 207.184 227.026 1.00 600.00 220 ARG C C 1
ATOM 13204 O O . ARG C 3 220 ? 191.120 206.450 226.877 1.00 600.00 220 ARG C O 1
ATOM 13212 N N . GLY C 3 221 ? 191.993 208.496 227.169 1.00 600.00 221 GLY C N 1
ATOM 13213 C CA . GLY C 3 221 ? 190.698 209.158 227.191 1.00 600.00 221 GLY C CA 1
ATOM 13214 C C . GLY C 3 221 ? 190.108 209.238 225.789 1.00 600.00 221 GLY C C 1
ATOM 13215 O O . GLY C 3 221 ? 188.958 209.639 225.614 1.00 600.00 221 GLY C O 1
ATOM 13216 N N . HIS C 3 222 ? 190.904 208.859 224.790 1.00 600.00 222 HIS C N 1
ATOM 13217 C CA . HIS C 3 222 ? 190.474 208.920 223.400 1.00 600.00 222 HIS C CA 1
ATOM 13218 C C . HIS C 3 222 ? 190.245 207.533 222.811 1.00 600.00 222 HIS C C 1
ATOM 13219 O O . HIS C 3 222 ? 190.085 207.388 221.601 1.00 600.00 222 HIS C O 1
ATOM 13226 N N . ASP C 3 223 ? 190.230 206.511 223.664 1.00 600.00 223 ASP C N 1
ATOM 13227 C CA . ASP C 3 223 ? 190.065 205.142 223.187 1.00 600.00 223 ASP C CA 1
ATOM 13228 C C . ASP C 3 223 ? 188.660 204.868 222.654 1.00 600.00 223 ASP C C 1
ATOM 13229 O O . ASP C 3 223 ? 188.479 204.023 221.779 1.00 600.00 223 ASP C O 1
ATOM 13234 N N . SER C 3 224 ? 187.662 205.568 223.190 1.00 600.00 224 SER C N 1
ATOM 13235 C CA . SER C 3 224 ? 186.282 205.352 222.770 1.00 600.00 224 SER C CA 1
ATOM 13236 C C . SER C 3 224 ? 185.616 206.648 222.326 1.00 600.00 224 SER C C 1
ATOM 13237 O O . SER C 3 224 ? 185.847 207.133 221.217 1.00 600.00 224 SER C O 1
ATOM 13240 N N . GLY C 3 225 ? 184.785 207.209 223.198 1.00 600.00 225 GLY C N 1
ATOM 13241 C CA . GLY C 3 225 ? 184.025 208.411 222.871 1.00 600.00 225 GLY C CA 1
ATOM 13242 C C . GLY C 3 225 ? 184.942 209.581 222.532 1.00 600.00 225 GLY C C 1
ATOM 13243 O O . GLY C 3 225 ? 184.636 210.387 221.651 1.00 600.00 225 GLY C O 1
ATOM 13244 N N . GLY C 3 226 ? 186.074 209.667 223.225 1.00 600.00 226 GLY C N 1
ATOM 13245 C CA . GLY C 3 226 ? 187.034 210.734 222.980 1.00 600.00 226 GLY C CA 1
ATOM 13246 C C . GLY C 3 226 ? 187.735 210.546 221.642 1.00 600.00 226 GLY C C 1
ATOM 13247 O O . GLY C 3 226 ? 188.317 211.487 221.100 1.00 600.00 226 GLY C O 1
ATOM 13248 N N . GLY C 3 227 ? 187.689 209.325 221.117 1.00 600.00 227 GLY C N 1
ATOM 13249 C CA . GLY C 3 227 ? 188.285 209.024 219.824 1.00 600.00 227 GLY C CA 1
ATOM 13250 C C . GLY C 3 227 ? 187.519 209.747 218.732 1.00 600.00 227 GLY C C 1
ATOM 13251 O O . GLY C 3 227 ? 188.098 210.454 217.907 1.00 600.00 227 GLY C O 1
ATOM 13252 N N . ALA C 3 228 ? 186.204 209.584 218.748 1.00 600.00 228 ALA C N 1
ATOM 13253 C CA . ALA C 3 228 ? 185.352 210.253 217.775 1.00 600.00 228 ALA C CA 1
ATOM 13254 C C . ALA C 3 228 ? 185.495 211.765 217.896 1.00 600.00 228 ALA C C 1
ATOM 13255 O O . ALA C 3 228 ? 185.498 212.479 216.893 1.00 600.00 228 ALA C O 1
ATOM 13257 N N . SER C 3 229 ? 185.628 212.251 219.128 1.00 600.00 229 SER C N 1
ATOM 13258 C CA . SER C 3 229 ? 185.740 213.686 219.373 1.00 600.00 229 SER C CA 1
ATOM 13259 C C . SER C 3 229 ? 186.993 214.291 218.740 1.00 600.00 229 SER C C 1
ATOM 13260 O O . SER C 3 229 ? 186.914 215.306 218.044 1.00 600.00 229 SER C O 1
ATOM 13263 N N . ILE C 3 230 ? 188.148 213.667 218.967 1.00 600.00 230 ILE C N 1
ATOM 13264 C CA . ILE C 3 230 ? 189.390 214.194 218.409 1.00 600.00 230 ILE C CA 1
ATOM 13265 C C . ILE C 3 230 ? 189.414 214.075 216.889 1.00 600.00 230 ILE C C 1
ATOM 13266 O O . ILE C 3 230 ? 189.945 214.950 216.203 1.00 600.00 230 ILE C O 1
ATOM 13271 N N . TYR C 3 231 ? 188.828 213.005 216.359 1.00 600.00 231 TYR C N 1
ATOM 13272 C CA . TYR C 3 231 ? 188.793 212.814 214.916 1.00 600.00 231 TYR C CA 1
ATOM 13273 C C . TYR C 3 231 ? 188.001 213.929 214.240 1.00 600.00 231 TYR C C 1
ATOM 13274 O O . TYR C 3 231 ? 188.423 214.457 213.209 1.00 600.00 231 TYR C O 1
ATOM 13283 N N . ASP C 3 232 ? 186.873 214.314 214.839 1.00 600.00 232 ASP C N 1
ATOM 13284 C CA . ASP C 3 232 ? 186.073 215.412 214.308 1.00 600.00 232 ASP C CA 1
ATOM 13285 C C . ASP C 3 232 ? 186.847 216.721 214.287 1.00 600.00 232 ASP C C 1
ATOM 13286 O O . ASP C 3 232 ? 186.810 217.453 213.297 1.00 600.00 232 ASP C O 1
ATOM 13291 N N . LYS C 3 233 ? 187.561 217.014 215.370 1.00 600.00 233 LYS C N 1
ATOM 13292 C CA . LYS C 3 233 ? 188.313 218.259 215.457 1.00 600.00 233 LYS C CA 1
ATOM 13293 C C . LYS C 3 233 ? 189.392 218.335 214.382 1.00 600.00 233 LYS C C 1
ATOM 13294 O O . LYS C 3 233 ? 189.582 219.375 213.752 1.00 600.00 233 LYS C O 1
ATOM 13300 N N . LEU C 3 234 ? 190.093 217.224 214.176 1.00 600.00 234 LEU C N 1
ATOM 13301 C CA . LEU C 3 234 ? 191.171 217.173 213.196 1.00 600.00 234 LEU C CA 1
ATOM 13302 C C . LEU C 3 234 ? 190.644 217.309 211.773 1.00 600.00 234 LEU C C 1
ATOM 13303 O O . LEU C 3 234 ? 191.269 217.954 210.929 1.00 600.00 234 LEU C O 1
ATOM 13308 N N . PHE C 3 235 ? 189.489 216.702 211.515 1.00 600.00 235 PHE C N 1
ATOM 13309 C CA . PHE C 3 235 ? 188.854 216.779 210.205 1.00 600.00 235 PHE C CA 1
ATOM 13310 C C . PHE C 3 235 ? 188.392 218.199 209.901 1.00 600.00 235 PHE C C 1
ATOM 13311 O O . PHE C 3 235 ? 188.658 218.730 208.822 1.00 600.00 235 PHE C O 1
ATOM 13319 N N . GLU C 3 236 ? 187.686 218.805 210.849 1.00 600.00 236 GLU C N 1
ATOM 13320 C CA . GLU C 3 236 ? 187.118 220.135 210.665 1.00 600.00 236 GLU C CA 1
ATOM 13321 C C . GLU C 3 236 ? 188.186 221.216 210.529 1.00 600.00 236 GLU C C 1
ATOM 13322 O O . GLU C 3 236 ? 188.009 222.181 209.786 1.00 600.00 236 GLU C O 1
ATOM 13328 N N . ALA C 3 237 ? 189.291 221.066 211.254 1.00 600.00 237 ALA C N 1
ATOM 13329 C CA . ALA C 3 237 ? 190.356 222.064 211.226 1.00 600.00 237 ALA C CA 1
ATOM 13330 C C . ALA C 3 237 ? 190.904 222.254 209.811 1.00 600.00 237 ALA C C 1
ATOM 13331 O O . ALA C 3 237 ? 191.214 223.373 209.407 1.00 600.00 237 ALA C O 1
ATOM 13333 N N . GLU C 3 238 ? 191.026 221.156 209.064 1.00 600.00 238 GLU C N 1
ATOM 13334 C CA . GLU C 3 238 ? 191.515 221.195 207.683 1.00 600.00 238 GLU C CA 1
ATOM 13335 C C . GLU C 3 238 ? 192.807 221.995 207.516 1.00 600.00 238 GLU C C 1
ATOM 13336 O O . GLU C 3 238 ? 192.896 222.844 206.627 1.00 600.00 238 GLU C O 1
ATOM 13342 N N . GLN C 3 239 ? 193.815 221.726 208.343 1.00 600.00 239 GLN C N 1
ATOM 13343 C CA . GLN C 3 239 ? 195.089 222.437 208.218 1.00 600.00 239 GLN C CA 1
ATOM 13344 C C . GLN C 3 239 ? 196.325 221.532 208.282 1.00 600.00 239 GLN C C 1
ATOM 13345 O O . GLN C 3 239 ? 197.187 221.740 209.135 1.00 600.00 239 GLN C O 1
ATOM 13351 N N . PRO C 3 240 ? 196.437 220.544 207.387 1.00 600.00 240 PRO C N 1
ATOM 13352 C CA . PRO C 3 240 ? 197.605 219.714 207.152 1.00 600.00 240 PRO C CA 1
ATOM 13353 C C . PRO C 3 240 ? 198.655 220.455 206.333 1.00 600.00 240 PRO C C 1
ATOM 13354 O O . PRO C 3 240 ? 198.320 221.358 205.563 1.00 600.00 240 PRO C O 1
ATOM 13358 N N . THR C 3 241 ? 199.906 220.019 206.431 1.00 600.00 241 THR C N 1
ATOM 13359 C CA . THR C 3 241 ? 200.938 220.491 205.513 1.00 600.00 241 THR C CA 1
ATOM 13360 C C . THR C 3 241 ? 200.867 219.687 204.227 1.00 600.00 241 THR C C 1
ATOM 13361 O O . THR C 3 241 ? 200.684 218.471 204.268 1.00 600.00 241 THR C O 1
ATOM 13365 N N . VAL C 3 242 ? 200.975 220.362 203.084 1.00 600.00 242 VAL C N 1
ATOM 13366 C CA . VAL C 3 242 ? 200.838 219.686 201.801 1.00 600.00 242 VAL C CA 1
ATOM 13367 C C . VAL C 3 242 ? 202.052 219.874 200.895 1.00 600.00 242 VAL C C 1
ATOM 13368 O O . VAL C 3 242 ? 202.497 220.998 200.660 1.00 600.00 242 VAL C O 1
ATOM 13372 N N . HIS C 3 243 ? 202.548 218.763 200.355 1.00 600.00 243 HIS C N 1
ATOM 13373 C CA . HIS C 3 243 ? 203.633 218.774 199.379 1.00 600.00 243 HIS C CA 1
ATOM 13374 C C . HIS C 3 243 ? 203.262 217.926 198.172 1.00 600.00 243 HIS C C 1
ATOM 13375 O O . HIS C 3 243 ? 202.431 217.023 198.275 1.00 600.00 243 HIS C O 1
ATOM 13382 N N . ALA C 3 244 ? 203.849 218.229 197.018 1.00 600.00 244 ALA C N 1
ATOM 13383 C CA . ALA C 3 244 ? 203.479 217.527 195.793 1.00 600.00 244 ALA C CA 1
ATOM 13384 C C . ALA C 3 244 ? 204.656 216.815 195.143 1.00 600.00 244 ALA C C 1
ATOM 13385 O O . ALA C 3 244 ? 205.799 217.275 195.208 1.00 600.00 244 ALA C O 1
ATOM 13387 N N . LEU C 3 245 ? 204.343 215.706 194.475 1.00 600.00 245 LEU C N 1
ATOM 13388 C CA . LEU C 3 245 ? 205.294 214.979 193.645 1.00 600.00 245 LEU C CA 1
ATOM 13389 C C . LEU C 3 245 ? 204.779 214.903 192.211 1.00 600.00 245 LEU C C 1
ATOM 13390 O O . LEU C 3 245 ? 203.632 214.524 191.976 1.00 600.00 245 LEU C O 1
ATOM 13395 N N . SER C 3 246 ? 205.620 215.275 191.252 1.00 600.00 246 SER C N 1
ATOM 13396 C CA . SER C 3 246 ? 205.206 215.285 189.853 1.00 600.00 246 SER C CA 1
ATOM 13397 C C . SER C 3 246 ? 204.907 213.883 189.335 1.00 600.00 246 SER C C 1
ATOM 13398 O O . SER C 3 246 ? 205.630 212.930 189.630 1.00 600.00 246 SER C O 1
ATOM 13401 N N . GLY C 3 247 ? 203.866 213.776 188.513 1.00 600.00 247 GLY C N 1
ATOM 13402 C CA . GLY C 3 247 ? 203.494 212.512 187.883 1.00 600.00 247 GLY C CA 1
ATOM 13403 C C . GLY C 3 247 ? 204.329 212.273 186.631 1.00 600.00 247 GLY C C 1
ATOM 13404 O O . GLY C 3 247 ? 203.802 212.154 185.525 1.00 600.00 247 GLY C O 1
ATOM 13405 N N . ALA C 3 248 ? 205.642 212.244 186.812 1.00 600.00 248 ALA C N 1
ATOM 13406 C CA . ALA C 3 248 ? 206.574 212.175 185.694 1.00 600.00 248 ALA C CA 1
ATOM 13407 C C . ALA C 3 248 ? 206.762 210.739 185.219 1.00 600.00 248 ALA C C 1
ATOM 13408 O O . ALA C 3 248 ? 207.809 210.126 185.439 1.00 600.00 248 ALA C O 1
ATOM 13410 N N . SER C 3 249 ? 205.734 210.216 184.556 1.00 600.00 249 SER C N 1
ATOM 13411 C CA . SER C 3 249 ? 205.775 208.878 183.970 1.00 600.00 249 SER C CA 1
ATOM 13412 C C . SER C 3 249 ? 206.215 207.818 184.973 1.00 600.00 249 SER C C 1
ATOM 13413 O O . SER C 3 249 ? 207.092 207.002 184.680 1.00 600.00 249 SER C O 1
ATOM 13416 N N . ALA C 3 250 ? 205.610 207.835 186.155 1.00 600.00 250 ALA C N 1
ATOM 13417 C CA . ALA C 3 250 ? 205.976 206.898 187.208 1.00 600.00 250 ALA C CA 1
ATOM 13418 C C . ALA C 3 250 ? 204.759 206.503 188.032 1.00 600.00 250 ALA C C 1
ATOM 13419 O O . ALA C 3 250 ? 203.817 207.283 188.176 1.00 600.00 250 ALA C O 1
ATOM 13421 N N . ALA C 3 251 ? 204.802 205.301 188.603 1.00 600.00 251 ALA C N 1
ATOM 13422 C CA . ALA C 3 251 ? 203.754 204.836 189.505 1.00 600.00 251 ALA C CA 1
ATOM 13423 C C . ALA C 3 251 ? 203.759 205.678 190.773 1.00 600.00 251 ALA C C 1
ATOM 13424 O O . ALA C 3 251 ? 202.738 205.824 191.445 1.00 600.00 251 ALA C O 1
ATOM 13426 N N . ALA C 3 252 ? 204.925 206.235 191.083 1.00 600.00 252 ALA C N 1
ATOM 13427 C CA . ALA C 3 252 ? 205.111 207.124 192.220 1.00 600.00 252 ALA C CA 1
ATOM 13428 C C . ALA C 3 252 ? 204.685 206.467 193.525 1.00 600.00 252 ALA C C 1
ATOM 13429 O O . ALA C 3 252 ? 204.118 207.120 194.399 1.00 600.00 252 ALA C O 1
ATOM 13431 N N . MET C 3 253 ? 205.003 205.185 193.674 1.00 600.00 253 MET C N 1
ATOM 13432 C CA . MET C 3 253 ? 204.745 204.493 194.927 1.00 600.00 253 MET C CA 1
ATOM 13433 C C . MET C 3 253 ? 205.854 204.837 195.913 1.00 600.00 253 MET C C 1
ATOM 13434 O O . MET C 3 253 ? 207.020 204.944 195.530 1.00 600.00 253 MET C O 1
ATOM 13439 N N . SER C 3 254 ? 205.488 205.049 197.172 1.00 600.00 254 SER C N 1
ATOM 13440 C CA . SER C 3 254 ? 206.441 205.539 198.161 1.00 600.00 254 SER C CA 1
ATOM 13441 C C . SER C 3 254 ? 206.133 205.056 199.571 1.00 600.00 254 SER C C 1
ATOM 13442 O O . SER C 3 254 ? 205.036 204.566 199.844 1.00 600.00 254 SER C O 1
ATOM 13445 N N . MET C 3 255 ? 207.110 205.210 200.468 1.00 600.00 255 MET C N 1
ATOM 13446 C CA . MET C 3 255 ? 206.959 204.799 201.862 1.00 600.00 255 MET C CA 1
ATOM 13447 C C . MET C 3 255 ? 207.425 205.874 202.839 1.00 600.00 255 MET C C 1
ATOM 13448 O O . MET C 3 255 ? 208.332 206.656 202.548 1.00 600.00 255 MET C O 1
ATOM 13453 N N . LEU C 3 256 ? 206.784 205.908 203.997 1.00 600.00 256 LEU C N 1
ATOM 13454 C CA . LEU C 3 256 ? 207.109 206.862 205.044 1.00 600.00 256 LEU C CA 1
ATOM 13455 C C . LEU C 3 256 ? 207.930 206.211 206.150 1.00 600.00 256 LEU C C 1
ATOM 13456 O O . LEU C 3 256 ? 207.618 205.113 206.610 1.00 600.00 256 LEU C O 1
ATOM 13461 N N . VAL C 3 257 ? 209.000 206.888 206.549 1.00 600.00 257 VAL C N 1
ATOM 13462 C CA . VAL C 3 257 ? 209.954 206.349 207.513 1.00 600.00 257 VAL C CA 1
ATOM 13463 C C . VAL C 3 257 ? 210.289 207.334 208.630 1.00 600.00 257 VAL C C 1
ATOM 13464 O O . VAL C 3 257 ? 210.018 208.530 208.516 1.00 600.00 257 VAL C O 1
ATOM 13468 N N . VAL C 3 258 ? 210.881 206.806 209.706 1.00 600.00 258 VAL C N 1
ATOM 13469 C CA . VAL C 3 258 ? 211.219 207.573 210.904 1.00 600.00 258 VAL C CA 1
ATOM 13470 C C . VAL C 3 258 ? 212.711 207.489 211.231 1.00 600.00 258 VAL C C 1
ATOM 13471 O O . VAL C 3 258 ? 213.331 206.437 211.072 1.00 600.00 258 VAL C O 1
ATOM 13475 N N . SER C 3 259 ? 213.273 208.604 211.696 1.00 600.00 259 SER C N 1
ATOM 13476 C CA . SER C 3 259 ? 214.685 208.700 212.062 1.00 600.00 259 SER C CA 1
ATOM 13477 C C . SER C 3 259 ? 214.876 209.057 213.542 1.00 600.00 259 SER C C 1
ATOM 13478 O O . SER C 3 259 ? 214.966 210.237 213.889 1.00 600.00 259 SER C O 1
ATOM 13481 N N . PRO C 3 260 ? 214.975 208.052 214.421 1.00 600.00 260 PRO C N 1
ATOM 13482 C CA . PRO C 3 260 ? 214.958 208.143 215.873 1.00 600.00 260 PRO C CA 1
ATOM 13483 C C . PRO C 3 260 ? 216.305 208.572 216.453 1.00 600.00 260 PRO C C 1
ATOM 13484 O O . PRO C 3 260 ? 216.913 207.833 217.227 1.00 600.00 260 PRO C O 1
ATOM 13488 N N . ASP C 3 261 ? 216.767 209.763 216.078 1.00 600.00 261 ASP C N 1
ATOM 13489 C CA . ASP C 3 261 ? 218.046 210.273 216.566 1.00 600.00 261 ASP C CA 1
ATOM 13490 C C . ASP C 3 261 ? 218.115 211.799 216.525 1.00 600.00 261 ASP C C 1
ATOM 13491 O O . ASP C 3 261 ? 217.843 212.413 215.493 1.00 600.00 261 ASP C O 1
ATOM 13496 N N . ALA C 3 262 ? 218.467 212.408 217.655 1.00 600.00 262 ALA C N 1
ATOM 13497 C CA . ALA C 3 262 ? 218.582 213.861 217.742 1.00 600.00 262 ALA C CA 1
ATOM 13498 C C . ALA C 3 262 ? 219.967 214.283 218.235 1.00 600.00 262 ALA C C 1
ATOM 13499 O O . ALA C 3 262 ? 220.141 215.396 218.733 1.00 600.00 262 ALA C O 1
ATOM 13501 N N . GLU C 3 263 ? 220.951 213.396 218.102 1.00 600.00 263 GLU C N 1
ATOM 13502 C CA . GLU C 3 263 ? 222.309 213.693 218.558 1.00 600.00 263 GLU C CA 1
ATOM 13503 C C . GLU C 3 263 ? 223.119 214.484 217.533 1.00 600.00 263 GLU C C 1
ATOM 13504 O O . GLU C 3 263 ? 223.959 215.306 217.900 1.00 600.00 263 GLU C O 1
ATOM 13510 N N . GLN C 3 264 ? 222.903 214.201 216.253 1.00 600.00 264 GLN C N 1
ATOM 13511 C CA . GLN C 3 264 ? 223.712 214.804 215.200 1.00 600.00 264 GLN C CA 1
ATOM 13512 C C . GLN C 3 264 ? 223.167 216.171 214.787 1.00 600.00 264 GLN C C 1
ATOM 13513 O O . GLN C 3 264 ? 221.977 216.441 214.965 1.00 600.00 264 GLN C O 1
ATOM 13519 N N . PRO C 3 265 ? 224.023 217.041 214.236 1.00 600.00 265 PRO C N 1
ATOM 13520 C CA . PRO C 3 265 ? 223.703 218.300 213.590 1.00 600.00 265 PRO C CA 1
ATOM 13521 C C . PRO C 3 265 ? 222.701 218.138 212.459 1.00 600.00 265 PRO C C 1
ATOM 13522 O O . PRO C 3 265 ? 222.725 217.148 211.727 1.00 600.00 265 PRO C O 1
ATOM 13526 N N . SER C 3 266 ? 221.840 219.131 212.307 1.00 600.00 266 SER C N 1
ATOM 13527 C CA . SER C 3 266 ? 220.846 219.168 211.245 1.00 600.00 266 SER C CA 1
ATOM 13528 C C . SER C 3 266 ? 220.543 220.624 210.899 1.00 600.00 266 SER C C 1
ATOM 13529 O O . SER C 3 266 ? 219.681 221.240 211.529 1.00 600.00 266 SER C O 1
ATOM 13532 N N . PRO C 3 267 ? 221.266 221.194 209.925 1.00 600.00 267 PRO C N 1
ATOM 13533 C CA . PRO C 3 267 ? 221.496 222.615 209.698 1.00 600.00 267 PRO C CA 1
ATOM 13534 C C . PRO C 3 267 ? 220.279 223.350 209.148 1.00 600.00 267 PRO C C 1
ATOM 13535 O O . PRO C 3 267 ? 220.370 224.060 208.148 1.00 600.00 267 PRO C O 1
ATOM 13539 N N . ARG C 3 268 ? 219.154 223.200 209.836 1.00 600.00 268 ARG C N 1
ATOM 13540 C CA . ARG C 3 268 ? 217.929 223.921 209.532 1.00 600.00 268 ARG C CA 1
ATOM 13541 C C . ARG C 3 268 ? 217.296 224.367 210.841 1.00 600.00 268 ARG C C 1
ATOM 13542 O O . ARG C 3 268 ? 216.536 225.334 210.887 1.00 600.00 268 ARG C O 1
ATOM 13550 N N . PHE C 3 269 ? 217.616 223.633 211.905 1.00 600.00 269 PHE C N 1
ATOM 13551 C CA . PHE C 3 269 ? 217.066 223.888 213.233 1.00 600.00 269 PHE C CA 1
ATOM 13552 C C . PHE C 3 269 ? 218.035 223.470 214.334 1.00 600.00 269 PHE C C 1
ATOM 13553 O O . PHE C 3 269 ? 217.653 222.785 215.285 1.00 600.00 269 PHE C O 1
ATOM 13561 N N . ARG C 3 270 ? 219.293 223.885 214.215 1.00 600.00 270 ARG C N 1
ATOM 13562 C CA . ARG C 3 270 ? 220.301 223.520 215.207 1.00 600.00 270 ARG C CA 1
ATOM 13563 C C . ARG C 3 270 ? 220.159 224.352 216.473 1.00 600.00 270 ARG C C 1
ATOM 13564 O O . ARG C 3 270 ? 221.006 225.193 216.780 1.00 600.00 270 ARG C O 1
ATOM 13572 N N . GLU C 3 271 ? 219.080 224.105 217.203 1.00 600.00 271 GLU C N 1
ATOM 13573 C CA . GLU C 3 271 ? 218.789 224.811 218.442 1.00 600.00 271 GLU C CA 1
ATOM 13574 C C . GLU C 3 271 ? 219.046 223.907 219.639 1.00 600.00 271 GLU C C 1
ATOM 13575 O O . GLU C 3 271 ? 219.378 222.733 219.478 1.00 600.00 271 GLU C O 1
ATOM 13581 N N . ASP C 3 272 ? 218.880 224.448 220.841 1.00 600.00 272 ASP C N 1
ATOM 13582 C CA . ASP C 3 272 ? 219.098 223.669 222.055 1.00 600.00 272 ASP C CA 1
ATOM 13583 C C . ASP C 3 272 ? 218.161 222.469 222.115 1.00 600.00 272 ASP C C 1
ATOM 13584 O O . ASP C 3 272 ? 218.536 221.399 222.598 1.00 600.00 272 ASP C O 1
ATOM 13589 N N . GLU C 3 273 ? 216.941 222.648 221.621 1.00 600.00 273 GLU C N 1
ATOM 13590 C CA . GLU C 3 273 ? 215.959 221.572 221.602 1.00 600.00 273 GLU C CA 1
ATOM 13591 C C . GLU C 3 273 ? 215.852 220.959 220.214 1.00 600.00 273 GLU C C 1
ATOM 13592 O O . GLU C 3 273 ? 215.383 221.601 219.276 1.00 600.00 273 GLU C O 1
ATOM 13598 N N . VAL C 3 274 ? 216.298 219.715 220.088 1.00 600.00 274 VAL C N 1
ATOM 13599 C CA . VAL C 3 274 ? 216.277 219.013 218.812 1.00 600.00 274 VAL C CA 1
ATOM 13600 C C . VAL C 3 274 ? 215.352 217.798 218.901 1.00 600.00 274 VAL C C 1
ATOM 13601 O O . VAL C 3 274 ? 215.580 216.915 219.727 1.00 600.00 274 VAL C O 1
ATOM 13605 N N . PRO C 3 275 ? 214.305 217.740 218.070 1.00 600.00 275 PRO C N 1
ATOM 13606 C CA . PRO C 3 275 ? 213.241 216.753 218.089 1.00 600.00 275 PRO C CA 1
ATOM 13607 C C . PRO C 3 275 ? 213.747 215.370 217.709 1.00 600.00 275 PRO C C 1
ATOM 13608 O O . PRO C 3 275 ? 214.640 215.234 216.871 1.00 600.00 275 PRO C O 1
ATOM 13612 N N . GLU C 3 276 ? 213.155 214.349 218.316 1.00 600.00 276 GLU C N 1
ATOM 13613 C CA . GLU C 3 276 ? 213.494 212.962 218.023 1.00 600.00 276 GLU C CA 1
ATOM 13614 C C . GLU C 3 276 ? 212.436 212.315 217.142 1.00 600.00 276 GLU C C 1
ATOM 13615 O O . GLU C 3 276 ? 211.302 212.792 217.062 1.00 600.00 276 GLU C O 1
ATOM 13621 N N . ARG C 3 277 ? 212.814 211.218 216.494 1.00 600.00 277 ARG C N 1
ATOM 13622 C CA . ARG C 3 277 ? 211.901 210.451 215.655 1.00 600.00 277 ARG C CA 1
ATOM 13623 C C . ARG C 3 277 ? 211.303 211.315 214.555 1.00 600.00 277 ARG C C 1
ATOM 13624 O O . ARG C 3 277 ? 210.094 211.305 214.327 1.00 600.00 277 ARG C O 1
ATOM 13632 N N . ALA C 3 278 ? 212.170 212.048 213.864 1.00 600.00 278 ALA C N 1
ATOM 13633 C CA . ALA C 3 278 ? 211.768 212.880 212.740 1.00 600.00 278 ALA C CA 1
ATOM 13634 C C . ALA C 3 278 ? 211.294 212.006 211.589 1.00 600.00 278 ALA C C 1
ATOM 13635 O O . ALA C 3 278 ? 211.770 210.884 211.415 1.00 600.00 278 ALA C O 1
ATOM 13637 N N . PHE C 3 279 ? 210.362 212.516 210.799 1.00 600.00 279 PHE C N 1
ATOM 13638 C CA . PHE C 3 279 ? 209.833 211.760 209.673 1.00 600.00 279 PHE C CA 1
ATOM 13639 C C . PHE C 3 279 ? 210.458 212.180 208.354 1.00 600.00 279 PHE C C 1
ATOM 13640 O O . PHE C 3 279 ? 210.909 213.315 208.196 1.00 600.00 279 PHE C O 1
ATOM 13648 N N . ALA C 3 280 ? 210.445 211.263 207.394 1.00 600.00 280 ALA C N 1
ATOM 13649 C CA . ALA C 3 280 ? 210.895 211.555 206.040 1.00 600.00 280 ALA C CA 1
ATOM 13650 C C . ALA C 3 280 ? 210.029 210.822 205.024 1.00 600.00 280 ALA C C 1
ATOM 13651 O O . ALA C 3 280 ? 209.588 209.696 205.261 1.00 600.00 280 ALA C O 1
ATOM 13653 N N . TRP C 3 281 ? 209.804 211.459 203.881 1.00 600.00 281 TRP C N 1
ATOM 13654 C CA . TRP C 3 281 ? 209.057 210.831 202.797 1.00 600.00 281 TRP C CA 1
ATOM 13655 C C . TRP C 3 281 ? 209.993 210.427 201.676 1.00 600.00 281 TRP C C 1
ATOM 13656 O O . TRP C 3 281 ? 210.622 211.277 201.042 1.00 600.00 281 TRP C O 1
ATOM 13667 N N . LEU C 3 282 ? 210.110 209.129 201.444 1.00 600.00 282 LEU C N 1
ATOM 13668 C CA . LEU C 3 282 ? 211.019 208.638 200.423 1.00 600.00 282 LEU C CA 1
ATOM 13669 C C . LEU C 3 282 ? 210.225 208.077 199.252 1.00 600.00 282 LEU C C 1
ATOM 13670 O O . LEU C 3 282 ? 209.476 207.109 199.405 1.00 600.00 282 LEU C O 1
ATOM 13675 N N . SER C 3 283 ? 210.354 208.717 198.094 1.00 600.00 283 SER C N 1
ATOM 13676 C CA . SER C 3 283 ? 209.488 208.439 196.957 1.00 600.00 283 SER C CA 1
ATOM 13677 C C . SER C 3 283 ? 210.248 208.377 195.646 1.00 600.00 283 SER C C 1
ATOM 13678 O O . SER C 3 283 ? 211.471 208.523 195.612 1.00 600.00 283 SER C O 1
ATOM 13681 N N . SER C 3 284 ? 209.511 208.152 194.564 1.00 600.00 284 SER C N 1
ATOM 13682 C CA . SER C 3 284 ? 210.080 208.208 193.227 1.00 600.00 284 SER C CA 1
ATOM 13683 C C . SER C 3 284 ? 210.473 209.640 192.908 1.00 600.00 284 SER C C 1
ATOM 13684 O O . SER C 3 284 ? 209.887 210.581 193.440 1.00 600.00 284 SER C O 1
ATOM 13687 N N . HIS C 3 285 ? 211.469 209.803 192.047 1.00 600.00 285 HIS C N 1
ATOM 13688 C CA . HIS C 3 285 ? 211.939 211.128 191.658 1.00 600.00 285 HIS C CA 1
ATOM 13689 C C . HIS C 3 285 ? 212.379 211.973 192.850 1.00 600.00 285 HIS C C 1
ATOM 13690 O O . HIS C 3 285 ? 212.151 213.183 192.881 1.00 600.00 285 HIS C O 1
ATOM 13697 N N . GLY C 3 286 ? 213.065 211.346 193.802 1.00 600.00 286 GLY C N 1
ATOM 13698 C CA . GLY C 3 286 ? 213.665 212.082 194.907 1.00 600.00 286 GLY C CA 1
ATOM 13699 C C . GLY C 3 286 ? 212.981 211.879 196.252 1.00 600.00 286 GLY C C 1
ATOM 13700 O O . GLY C 3 286 ? 212.022 211.119 196.381 1.00 600.00 286 GLY C O 1
ATOM 13701 N N . VAL C 3 287 ? 213.520 212.556 197.263 1.00 600.00 287 VAL C N 1
ATOM 13702 C CA . VAL C 3 287 ? 213.049 212.427 198.637 1.00 600.00 287 VAL C CA 1
ATOM 13703 C C . VAL C 3 287 ? 212.732 213.791 199.246 1.00 600.00 287 VAL C C 1
ATOM 13704 O O . VAL C 3 287 ? 213.281 214.810 198.824 1.00 600.00 287 VAL C O 1
ATOM 13708 N N . TYR C 3 288 ? 211.854 213.808 200.249 1.00 600.00 288 TYR C N 1
ATOM 13709 C CA . TYR C 3 288 ? 211.458 215.060 200.891 1.00 600.00 288 TYR C CA 1
ATOM 13710 C C . TYR C 3 288 ? 211.883 215.113 202.356 1.00 600.00 288 TYR C C 1
ATOM 13711 O O . TYR C 3 288 ? 211.611 214.192 203.130 1.00 600.00 288 TYR C O 1
ATOM 13720 N N . HIS C 3 289 ? 212.527 216.216 202.730 1.00 600.00 289 HIS C N 1
ATOM 13721 C CA . HIS C 3 289 ? 212.975 216.430 204.103 1.00 600.00 289 HIS C CA 1
ATOM 13722 C C . HIS C 3 289 ? 212.708 217.862 204.547 1.00 600.00 289 HIS C C 1
ATOM 13723 O O . HIS C 3 289 ? 212.793 218.792 203.743 1.00 600.00 289 HIS C O 1
ATOM 13730 N N . GLY C 3 290 ? 212.390 218.042 205.827 1.00 600.00 290 GLY C N 1
ATOM 13731 C CA . GLY C 3 290 ? 212.078 219.368 206.354 1.00 600.00 290 GLY C CA 1
ATOM 13732 C C . GLY C 3 290 ? 212.136 219.408 207.876 1.00 600.00 290 GLY C C 1
ATOM 13733 O O . GLY C 3 290 ? 212.681 218.504 208.511 1.00 600.00 290 GLY C O 1
ATOM 13734 N N . LYS C 3 291 ? 211.599 220.480 208.453 1.00 600.00 291 LYS C N 1
ATOM 13735 C CA . LYS C 3 291 ? 211.656 220.700 209.894 1.00 600.00 291 LYS C CA 1
ATOM 13736 C C . LYS C 3 291 ? 210.432 220.133 210.606 1.00 600.00 291 LYS C C 1
ATOM 13737 O O . LYS C 3 291 ? 209.299 220.329 210.163 1.00 600.00 291 LYS C O 1
ATOM 13743 N N . LEU C 3 292 ? 210.662 219.444 211.720 1.00 600.00 292 LEU C N 1
ATOM 13744 C CA . LEU C 3 292 ? 209.571 218.881 212.508 1.00 600.00 292 LEU C CA 1
ATOM 13745 C C . LEU C 3 292 ? 209.611 219.352 213.957 1.00 600.00 292 LEU C C 1
ATOM 13746 O O . LEU C 3 292 ? 209.320 218.587 214.877 1.00 600.00 292 LEU C O 1
ATOM 13751 N N . LEU C 3 293 ? 209.946 220.621 214.153 1.00 600.00 293 LEU C N 1
ATOM 13752 C CA . LEU C 3 293 ? 210.011 221.188 215.494 1.00 600.00 293 LEU C CA 1
ATOM 13753 C C . LEU C 3 293 ? 208.635 221.637 215.964 1.00 600.00 293 LEU C C 1
ATOM 13754 O O . LEU C 3 293 ? 208.383 222.827 216.152 1.00 600.00 293 LEU C O 1
ATOM 13759 N N . LEU C 3 294 ? 207.757 220.666 216.188 1.00 600.00 294 LEU C N 1
ATOM 13760 C CA . LEU C 3 294 ? 206.449 220.937 216.765 1.00 600.00 294 LEU C CA 1
ATOM 13761 C C . LEU C 3 294 ? 206.538 220.909 218.279 1.00 600.00 294 LEU C C 1
ATOM 13762 O O . LEU C 3 294 ? 205.595 221.285 218.975 1.00 600.00 294 LEU C O 1
ATOM 13767 N N . LYS C 3 295 ? 207.681 220.461 218.780 1.00 600.00 295 LYS C N 1
ATOM 13768 C CA . LYS C 3 295 ? 207.915 220.334 220.208 1.00 600.00 295 LYS C CA 1
ATOM 13769 C C . LYS C 3 295 ? 206.902 219.386 220.832 1.00 600.00 295 LYS C C 1
ATOM 13770 O O . LYS C 3 295 ? 207.056 218.167 220.732 1.00 600.00 295 LYS C O 1
ATOM 13776 N N . GLY C 3 296 ? 205.894 219.936 221.498 1.00 600.00 296 GLY C N 1
ATOM 13777 C CA . GLY C 3 296 ? 204.900 219.109 222.173 1.00 600.00 296 GLY C CA 1
ATOM 13778 C C . GLY C 3 296 ? 203.474 219.545 221.847 1.00 600.00 296 GLY C C 1
ATOM 13779 O O . GLY C 3 296 ? 202.929 219.159 220.813 1.00 600.00 296 GLY C O 1
ATOM 13780 N N . PRO C 3 297 ? 202.854 220.329 222.730 1.00 600.00 297 PRO C N 1
ATOM 13781 C CA . PRO C 3 297 ? 201.498 220.835 222.644 1.00 600.00 297 PRO C CA 1
ATOM 13782 C C . PRO C 3 297 ? 201.361 221.872 221.540 1.00 600.00 297 PRO C C 1
ATOM 13783 O O . PRO C 3 297 ? 202.309 222.606 221.248 1.00 600.00 297 PRO C O 1
ATOM 13787 N N . LEU C 3 298 ? 200.182 221.940 220.938 1.00 600.00 298 LEU C N 1
ATOM 13788 C CA . LEU C 3 298 ? 199.891 222.926 219.906 1.00 600.00 298 LEU C CA 1
ATOM 13789 C C . LEU C 3 298 ? 198.390 223.078 219.712 1.00 600.00 298 LEU C C 1
ATOM 13790 O O . LEU C 3 298 ? 197.612 222.232 220.156 1.00 600.00 298 LEU C O 1
ATOM 13795 N N . SER C 3 299 ? 197.985 224.145 219.032 1.00 600.00 299 SER C N 1
ATOM 13796 C CA . SER C 3 299 ? 196.580 224.358 218.713 1.00 600.00 299 SER C CA 1
ATOM 13797 C C . SER C 3 299 ? 196.209 223.670 217.406 1.00 600.00 299 SER C C 1
ATOM 13798 O O . SER C 3 299 ? 196.871 223.862 216.387 1.00 600.00 299 SER C O 1
ATOM 13801 N N . GLU C 3 300 ? 195.142 222.877 217.440 1.00 600.00 300 GLU C N 1
ATOM 13802 C CA . GLU C 3 300 ? 194.665 222.159 216.263 1.00 600.00 300 GLU C CA 1
ATOM 13803 C C . GLU C 3 300 ? 195.762 221.304 215.631 1.00 600.00 300 GLU C C 1
ATOM 13804 O O . GLU C 3 300 ? 196.151 220.277 216.191 1.00 600.00 300 GLU C O 1
ATOM 13810 N N . LEU C 3 301 ? 196.231 221.701 214.452 1.00 600.00 301 LEU C N 1
ATOM 13811 C CA . LEU C 3 301 ? 197.231 220.920 213.730 1.00 600.00 301 LEU C CA 1
ATOM 13812 C C . LEU C 3 301 ? 198.570 221.639 213.633 1.00 600.00 301 LEU C C 1
ATOM 13813 O O . LEU C 3 301 ? 198.627 222.861 213.495 1.00 600.00 301 LEU C O 1
ATOM 13818 N N . GLY C 3 302 ? 199.650 220.864 213.662 1.00 600.00 302 GLY C N 1
ATOM 13819 C CA . GLY C 3 302 ? 200.994 221.404 213.509 1.00 600.00 302 GLY C CA 1
ATOM 13820 C C . GLY C 3 302 ? 201.273 221.735 212.049 1.00 600.00 302 GLY C C 1
ATOM 13821 O O . GLY C 3 302 ? 202.084 221.082 211.396 1.00 600.00 302 GLY C O 1
ATOM 13822 N N . ALA C 3 303 ? 200.576 222.742 211.538 1.00 600.00 303 ALA C N 1
ATOM 13823 C CA . ALA C 3 303 ? 200.617 223.103 210.122 1.00 600.00 303 ALA C CA 1
ATOM 13824 C C . ALA C 3 303 ? 201.992 223.610 209.692 1.00 600.00 303 ALA C C 1
ATOM 13825 O O . ALA C 3 303 ? 202.257 223.758 208.500 1.00 600.00 303 ALA C O 1
ATOM 13827 N N . LYS C 3 304 ? 202.856 223.901 210.657 1.00 600.00 304 LYS C N 1
ATOM 13828 C CA . LYS C 3 304 ? 204.193 224.402 210.350 1.00 600.00 304 LYS C CA 1
ATOM 13829 C C . LYS C 3 304 ? 205.176 223.267 210.058 1.00 600.00 304 LYS C C 1
ATOM 13830 O O . LYS C 3 304 ? 206.317 223.510 209.657 1.00 600.00 304 LYS C O 1
ATOM 13836 N N . VAL C 3 305 ? 204.740 222.030 210.269 1.00 600.00 305 VAL C N 1
ATOM 13837 C CA . VAL C 3 305 ? 205.597 220.871 210.044 1.00 600.00 305 VAL C CA 1
ATOM 13838 C C . VAL C 3 305 ? 205.917 220.738 208.562 1.00 600.00 305 VAL C C 1
ATOM 13839 O O . VAL C 3 305 ? 205.031 220.875 207.721 1.00 600.00 305 VAL C O 1
ATOM 13843 N N . PHE C 3 306 ? 207.183 220.490 208.236 1.00 600.00 306 PHE C N 1
ATOM 13844 C CA . PHE C 3 306 ? 207.615 220.364 206.845 1.00 600.00 306 PHE C CA 1
ATOM 13845 C C . PHE C 3 306 ? 207.289 221.607 206.021 1.00 600.00 306 PHE C C 1
ATOM 13846 O O . PHE C 3 306 ? 207.299 221.557 204.791 1.00 600.00 306 PHE C O 1
ATOM 13854 N N . ALA C 3 307 ? 207.013 222.727 206.684 1.00 600.00 307 ALA C N 1
ATOM 13855 C CA . ALA C 3 307 ? 206.636 223.948 205.983 1.00 600.00 307 ALA C CA 1
ATOM 13856 C C . ALA C 3 307 ? 207.717 224.377 204.999 1.00 600.00 307 ALA C C 1
ATOM 13857 O O . ALA C 3 307 ? 207.420 224.936 203.945 1.00 600.00 307 ALA C O 1
ATOM 13859 N N . GLU C 3 308 ? 208.973 224.120 205.352 1.00 600.00 308 GLU C N 1
ATOM 13860 C CA . GLU C 3 308 ? 210.098 224.515 204.514 1.00 600.00 308 GLU C CA 1
ATOM 13861 C C . GLU C 3 308 ? 210.796 223.305 203.898 1.00 600.00 308 GLU C C 1
ATOM 13862 O O . GLU C 3 308 ? 211.979 223.370 203.560 1.00 600.00 308 GLU C O 1
ATOM 13868 N N . ALA C 3 309 ? 210.076 222.191 203.782 1.00 600.00 309 ALA C N 1
ATOM 13869 C CA . ALA C 3 309 ? 210.664 220.964 203.252 1.00 600.00 309 ALA C CA 1
ATOM 13870 C C . ALA C 3 309 ? 211.069 221.131 201.793 1.00 600.00 309 ALA C C 1
ATOM 13871 O O . ALA C 3 309 ? 210.405 221.829 201.026 1.00 600.00 309 ALA C O 1
ATOM 13873 N N . LYS C 3 310 ? 212.166 220.478 201.418 1.00 600.00 310 LYS C N 1
ATOM 13874 C CA . LYS C 3 310 ? 212.683 220.545 200.055 1.00 600.00 310 LYS C CA 1
ATOM 13875 C C . LYS C 3 310 ? 212.803 219.158 199.433 1.00 600.00 310 LYS C C 1
ATOM 13876 O O . LYS C 3 310 ? 212.965 218.160 200.138 1.00 600.00 310 LYS C O 1
ATOM 13882 N N . LEU C 3 311 ? 212.743 219.107 198.104 1.00 600.00 311 LEU C N 1
ATOM 13883 C CA . LEU C 3 311 ? 212.903 217.859 197.366 1.00 600.00 311 LEU C CA 1
ATOM 13884 C C . LEU C 3 311 ? 214.310 217.696 196.800 1.00 600.00 311 LEU C C 1
ATOM 13885 O O . LEU C 3 311 ? 214.835 218.595 196.143 1.00 600.00 311 LEU C O 1
ATOM 13890 N N . LEU C 3 312 ? 214.889 216.519 197.017 1.00 600.00 312 LEU C N 1
ATOM 13891 C CA . LEU C 3 312 ? 216.169 216.156 196.419 1.00 600.00 312 LEU C CA 1
ATOM 13892 C C . LEU C 3 312 ? 215.917 215.140 195.305 1.00 600.00 312 LEU C C 1
ATOM 13893 O O . LEU C 3 312 ? 215.658 213.971 195.587 1.00 600.00 312 LEU C O 1
ATOM 13898 N N . PRO C 3 313 ? 216.015 215.560 194.037 1.00 600.00 313 PRO C N 1
ATOM 13899 C CA . PRO C 3 313 ? 215.504 214.893 192.848 1.00 600.00 313 PRO C CA 1
ATOM 13900 C C . PRO C 3 313 ? 216.359 213.720 192.372 1.00 600.00 313 PRO C C 1
ATOM 13901 O O . PRO C 3 313 ? 216.818 213.703 191.231 1.00 600.00 313 PRO C O 1
ATOM 13905 N N . ARG C 3 314 ? 216.521 212.725 193.240 1.00 600.00 314 ARG C N 1
ATOM 13906 C CA . ARG C 3 314 ? 217.139 211.444 192.893 1.00 600.00 314 ARG C CA 1
ATOM 13907 C C . ARG C 3 314 ? 218.461 211.576 192.149 1.00 600.00 314 ARG C C 1
ATOM 13908 O O . ARG C 3 314 ? 218.661 210.937 191.114 1.00 600.00 314 ARG C O 1
ATOM 13916 N N . ALA C 3 315 ? 219.371 212.390 192.663 1.00 600.00 315 ALA C N 1
ATOM 13917 C CA . ALA C 3 315 ? 220.657 212.525 191.999 1.00 600.00 315 ALA C CA 1
ATOM 13918 C C . ALA C 3 315 ? 221.370 211.178 191.976 1.00 600.00 315 ALA C C 1
ATOM 13919 O O . ALA C 3 315 ? 221.434 210.483 192.989 1.00 600.00 315 ALA C O 1
ATOM 13921 N N . GLN C 3 316 ? 221.920 210.826 190.817 1.00 600.00 316 GLN C N 1
ATOM 13922 C CA . GLN C 3 316 ? 222.688 209.594 190.648 1.00 600.00 316 GLN C CA 1
ATOM 13923 C C . GLN C 3 316 ? 221.947 208.360 191.161 1.00 600.00 316 GLN C C 1
ATOM 13924 O O . GLN C 3 316 ? 222.533 207.523 191.846 1.00 600.00 316 GLN C O 1
ATOM 13930 N N . LEU C 3 317 ? 220.663 208.245 190.832 1.00 600.00 317 LEU C N 1
ATOM 13931 C CA . LEU C 3 317 ? 219.874 207.093 191.262 1.00 600.00 317 LEU C CA 1
ATOM 13932 C C . LEU C 3 317 ? 219.693 206.064 190.145 1.00 600.00 317 LEU C C 1
ATOM 13933 O O . LEU C 3 317 ? 219.540 204.873 190.408 1.00 600.00 317 LEU C O 1
ATOM 13938 N N . ALA C 3 318 ? 219.690 206.536 188.901 1.00 600.00 318 ALA C N 1
ATOM 13939 C CA . ALA C 3 318 ? 219.462 205.677 187.740 1.00 600.00 318 ALA C CA 1
ATOM 13940 C C . ALA C 3 318 ? 220.653 204.759 187.490 1.00 600.00 318 ALA C C 1
ATOM 13941 O O . ALA C 3 318 ? 221.797 205.126 187.754 1.00 600.00 318 ALA C O 1
ATOM 13943 N N . ASN C 3 319 ? 220.382 203.572 186.956 1.00 600.00 319 ASN C N 1
ATOM 13944 C CA . ASN C 3 319 ? 221.444 202.633 186.601 1.00 600.00 319 ASN C CA 1
ATOM 13945 C C . ASN C 3 319 ? 221.685 202.646 185.090 1.00 600.00 319 ASN C C 1
ATOM 13946 O O . ASN C 3 319 ? 220.898 202.071 184.342 1.00 600.00 319 ASN C O 1
ATOM 13951 N N . PRO C 3 320 ? 222.775 203.258 184.616 1.00 600.00 320 PRO C N 1
ATOM 13952 C CA . PRO C 3 320 ? 223.065 203.531 183.219 1.00 600.00 320 PRO C CA 1
ATOM 13953 C C . PRO C 3 320 ? 223.584 202.305 182.474 1.00 600.00 320 PRO C C 1
ATOM 13954 O O . PRO C 3 320 ? 224.685 202.325 181.922 1.00 600.00 320 PRO C O 1
ATOM 13958 N N . GLU C 3 321 ? 222.776 201.249 182.438 1.00 600.00 321 GLU C N 1
ATOM 13959 C CA . GLU C 3 321 ? 223.115 200.041 181.688 1.00 600.00 321 GLU C CA 1
ATOM 13960 C C . GLU C 3 321 ? 222.475 200.053 180.302 1.00 600.00 321 GLU C C 1
ATOM 13961 O O . GLU C 3 321 ? 222.752 199.190 179.470 1.00 600.00 321 GLU C O 1
ATOM 13967 N N . GLY C 3 322 ? 221.613 201.035 180.068 1.00 600.00 322 GLY C N 1
ATOM 13968 C CA . GLY C 3 322 ? 220.901 201.173 178.804 1.00 600.00 322 GLY C CA 1
ATOM 13969 C C . GLY C 3 322 ? 219.868 202.286 178.900 1.00 600.00 322 GLY C C 1
ATOM 13970 O O . GLY C 3 322 ? 219.623 202.821 179.982 1.00 600.00 322 GLY C O 1
ATOM 13971 N N . ALA C 3 323 ? 219.260 202.635 177.771 1.00 600.00 323 ALA C N 1
ATOM 13972 C CA . ALA C 3 323 ? 218.310 203.741 177.739 1.00 600.00 323 ALA C CA 1
ATOM 13973 C C . ALA C 3 323 ? 217.091 203.466 178.612 1.00 600.00 323 ALA C C 1
ATOM 13974 O O . ALA C 3 323 ? 216.548 204.381 179.227 1.00 600.00 323 ALA C O 1
ATOM 13976 N N . SER C 3 324 ? 216.660 202.209 178.666 1.00 600.00 324 SER C N 1
ATOM 13977 C CA . SER C 3 324 ? 215.461 201.873 179.426 1.00 600.00 324 SER C CA 1
ATOM 13978 C C . SER C 3 324 ? 215.703 201.965 180.927 1.00 600.00 324 SER C C 1
ATOM 13979 O O . SER C 3 324 ? 214.779 202.230 181.699 1.00 600.00 324 SER C O 1
ATOM 13982 N N . ARG C 3 325 ? 216.952 201.774 181.338 1.00 600.00 325 ARG C N 1
ATOM 13983 C CA . ARG C 3 325 ? 217.296 201.833 182.750 1.00 600.00 325 ARG C CA 1
ATOM 13984 C C . ARG C 3 325 ? 217.559 203.269 183.188 1.00 600.00 325 ARG C C 1
ATOM 13985 O O . ARG C 3 325 ? 217.395 203.609 184.358 1.00 600.00 325 ARG C O 1
ATOM 13993 N N . ARG C 3 326 ? 217.939 204.117 182.234 1.00 600.00 326 ARG C N 1
ATOM 13994 C CA . ARG C 3 326 ? 218.062 205.546 182.496 1.00 600.00 326 ARG C CA 1
ATOM 13995 C C . ARG C 3 326 ? 216.698 206.228 182.548 1.00 600.00 326 ARG C C 1
ATOM 13996 O O . ARG C 3 326 ? 216.495 207.164 183.322 1.00 600.00 326 ARG C O 1
ATOM 14004 N N . GLN C 3 327 ? 215.761 205.752 181.728 1.00 600.00 327 GLN C N 1
ATOM 14005 C CA . GLN C 3 327 ? 214.418 206.322 181.685 1.00 600.00 327 GLN C CA 1
ATOM 14006 C C . GLN C 3 327 ? 213.639 206.036 182.964 1.00 600.00 327 GLN C C 1
ATOM 14007 O O . GLN C 3 327 ? 212.878 206.880 183.435 1.00 600.00 327 GLN C O 1
ATOM 14013 N N . LEU C 3 328 ? 213.842 204.849 183.529 1.00 600.00 328 LEU C N 1
ATOM 14014 C CA . LEU C 3 328 ? 213.191 204.475 184.781 1.00 600.00 328 LEU C CA 1
ATOM 14015 C C . LEU C 3 328 ? 211.679 204.622 184.713 1.00 600.00 328 LEU C C 1
ATOM 14016 O O . LEU C 3 328 ? 211.052 205.049 185.679 1.00 600.00 328 LEU C O 1
ATOM 14021 N N . SER C 3 329 ? 211.085 204.271 183.582 1.00 600.00 329 SER C N 1
ATOM 14022 C CA . SER C 3 329 ? 209.643 204.411 183.447 1.00 600.00 329 SER C CA 1
ATOM 14023 C C . SER C 3 329 ? 208.897 203.523 184.433 1.00 600.00 329 SER C C 1
ATOM 14024 O O . SER C 3 329 ? 209.253 202.361 184.632 1.00 600.00 329 SER C O 1
ATOM 14027 N N . THR C 3 330 ? 207.833 204.077 185.011 1.00 600.00 330 THR C N 1
ATOM 14028 C CA . THR C 3 330 ? 206.896 203.355 185.872 1.00 600.00 330 THR C CA 1
ATOM 14029 C C . THR C 3 330 ? 207.486 202.923 187.217 1.00 600.00 330 THR C C 1
ATOM 14030 O O . THR C 3 330 ? 207.000 203.336 188.272 1.00 600.00 330 THR C O 1
ATOM 14034 N N . GLU C 3 331 ? 208.494 202.054 187.178 1.00 600.00 331 GLU C N 1
ATOM 14035 C CA . GLU C 3 331 ? 209.038 201.449 188.392 1.00 600.00 331 GLU C CA 1
ATOM 14036 C C . GLU C 3 331 ? 210.306 202.130 188.899 1.00 600.00 331 GLU C C 1
ATOM 14037 O O . GLU C 3 331 ? 211.297 202.249 188.178 1.00 600.00 331 GLU C O 1
ATOM 14043 N N . TYR C 3 332 ? 210.271 202.544 190.163 1.00 600.00 332 TYR C N 1
ATOM 14044 C CA . TYR C 3 332 ? 211.415 203.159 190.830 1.00 600.00 332 TYR C CA 1
ATOM 14045 C C . TYR C 3 332 ? 211.797 202.399 192.091 1.00 600.00 332 TYR C C 1
ATOM 14046 O O . TYR C 3 332 ? 212.456 201.362 192.028 1.00 600.00 332 TYR C O 1
ATOM 14055 N N . VAL C 3 333 ? 211.391 202.935 193.238 1.00 600.00 333 VAL C N 1
ATOM 14056 C CA . VAL C 3 333 ? 211.726 202.343 194.527 1.00 600.00 333 VAL C CA 1
ATOM 14057 C C . VAL C 3 333 ? 210.538 201.640 195.176 1.00 600.00 333 VAL C C 1
ATOM 14058 O O . VAL C 3 333 ? 210.702 200.592 195.797 1.00 600.00 333 VAL C O 1
ATOM 14062 N N . ASP C 3 334 ? 209.354 202.245 195.067 1.00 600.00 334 ASP C N 1
ATOM 14063 C CA . ASP C 3 334 ? 208.125 201.763 195.702 1.00 600.00 334 ASP C CA 1
ATOM 14064 C C . ASP C 3 334 ? 208.160 201.931 197.222 1.00 600.00 334 ASP C C 1
ATOM 14065 O O . ASP C 3 334 ? 207.232 202.479 197.818 1.00 600.00 334 ASP C O 1
ATOM 14070 N N . ALA C 3 335 ? 209.253 201.500 197.835 1.00 600.00 335 ALA C N 1
ATOM 14071 C CA . ALA C 3 335 ? 209.520 201.766 199.239 1.00 600.00 335 ALA C CA 1
ATOM 14072 C C . ALA C 3 335 ? 211.020 201.886 199.458 1.00 600.00 335 ALA C C 1
ATOM 14073 O O . ALA C 3 335 ? 211.801 201.165 198.837 1.00 600.00 335 ALA C O 1
ATOM 14075 N N . VAL C 3 336 ? 211.425 202.782 200.350 1.00 600.00 336 VAL C N 1
ATOM 14076 C CA . VAL C 3 336 ? 212.841 202.974 200.633 1.00 600.00 336 VAL C CA 1
ATOM 14077 C C . VAL C 3 336 ? 213.166 202.750 202.100 1.00 600.00 336 VAL C C 1
ATOM 14078 O O . VAL C 3 336 ? 212.531 203.322 202.986 1.00 600.00 336 VAL C O 1
ATOM 14082 N N . ALA C 3 337 ? 214.163 201.917 202.344 1.00 600.00 337 ALA C N 1
ATOM 14083 C CA . ALA C 3 337 ? 214.608 201.603 203.691 1.00 600.00 337 ALA C CA 1
ATOM 14084 C C . ALA C 3 337 ? 215.359 202.788 204.308 1.00 600.00 337 ALA C C 1
ATOM 14085 O O . ALA C 3 337 ? 216.247 203.363 203.677 1.00 600.00 337 ALA C O 1
ATOM 14087 N N . LEU C 3 338 ? 215.036 203.126 205.559 1.00 600.00 338 LEU C N 1
ATOM 14088 C CA . LEU C 3 338 ? 215.737 204.207 206.252 1.00 600.00 338 LEU C CA 1
ATOM 14089 C C . LEU C 3 338 ? 216.046 203.904 207.717 1.00 600.00 338 LEU C C 1
ATOM 14090 O O . LEU C 3 338 ? 215.194 203.419 208.465 1.00 600.00 338 LEU C O 1
ATOM 14095 N N . THR C 3 339 ? 217.252 204.280 208.124 1.00 600.00 339 THR C N 1
ATOM 14096 C CA . THR C 3 339 ? 217.680 204.283 209.518 1.00 600.00 339 THR C CA 1
ATOM 14097 C C . THR C 3 339 ? 218.150 205.685 209.818 1.00 600.00 339 THR C C 1
ATOM 14098 O O . THR C 3 339 ? 218.249 206.512 208.911 1.00 600.00 339 THR C O 1
ATOM 14102 N N . GLN C 3 340 ? 218.445 205.979 211.071 1.00 600.00 340 GLN C N 1
ATOM 14103 C CA . GLN C 3 340 ? 218.832 207.342 211.379 1.00 600.00 340 GLN C CA 1
ATOM 14104 C C . GLN C 3 340 ? 219.994 207.791 210.495 1.00 600.00 340 GLN C C 1
ATOM 14105 O O . GLN C 3 340 ? 221.017 207.113 210.388 1.00 600.00 340 GLN C O 1
ATOM 14111 N N . TRP C 3 341 ? 219.820 208.953 209.877 1.00 600.00 341 TRP C N 1
ATOM 14112 C CA . TRP C 3 341 ? 220.828 209.614 209.052 1.00 600.00 341 TRP C CA 1
ATOM 14113 C C . TRP C 3 341 ? 221.248 208.863 207.783 1.00 600.00 341 TRP C C 1
ATOM 14114 O O . TRP C 3 341 ? 222.202 209.275 207.123 1.00 600.00 341 TRP C O 1
ATOM 14125 N N . HIS C 3 342 ? 220.542 207.792 207.418 1.00 600.00 342 HIS C N 1
ATOM 14126 C CA . HIS C 3 342 ? 220.887 207.077 206.185 1.00 600.00 342 HIS C CA 1
ATOM 14127 C C . HIS C 3 342 ? 219.682 206.623 205.357 1.00 600.00 342 HIS C C 1
ATOM 14128 O O . HIS C 3 342 ? 218.706 206.087 205.884 1.00 600.00 342 HIS C O 1
ATOM 14135 N N . ILE C 3 343 ? 219.793 206.802 204.038 1.00 600.00 343 ILE C N 1
ATOM 14136 C CA . ILE C 3 343 ? 218.780 206.352 203.082 1.00 600.00 343 ILE C CA 1
ATOM 14137 C C . ILE C 3 343 ? 219.327 205.259 202.172 1.00 600.00 343 ILE C C 1
ATOM 14138 O O . ILE C 3 343 ? 220.323 205.468 201.483 1.00 600.00 343 ILE C O 1
ATOM 14143 N N . VAL C 3 344 ? 218.665 204.104 202.142 1.00 600.00 344 VAL C N 1
ATOM 14144 C CA . VAL C 3 344 ? 219.113 203.004 201.289 1.00 600.00 344 VAL C CA 1
ATOM 14145 C C . VAL C 3 344 ? 218.065 202.643 200.242 1.00 600.00 344 VAL C C 1
ATOM 14146 O O . VAL C 3 344 ? 216.939 202.279 200.583 1.00 600.00 344 VAL C O 1
ATOM 14150 N N . SER C 3 345 ? 218.444 202.707 198.967 1.00 600.00 345 SER C N 1
ATOM 14151 C CA . SER C 3 345 ? 217.512 202.370 197.895 1.00 600.00 345 SER C CA 1
ATOM 14152 C C . SER C 3 345 ? 218.195 201.686 196.718 1.00 600.00 345 SER C C 1
ATOM 14153 O O . SER C 3 345 ? 219.389 201.872 196.478 1.00 600.00 345 SER C O 1
ATOM 14156 N N . LEU C 3 346 ? 217.413 200.915 195.966 1.00 600.00 346 LEU C N 1
ATOM 14157 C CA . LEU C 3 346 ? 217.884 200.298 194.733 1.00 600.00 346 LEU C CA 1
ATOM 14158 C C . LEU C 3 346 ? 216.962 200.654 193.583 1.00 600.00 346 LEU C C 1
ATOM 14159 O O . LEU C 3 346 ? 215.762 200.383 193.636 1.00 600.00 346 LEU C O 1
ATOM 14164 N N . VAL C 3 347 ? 217.523 201.241 192.535 1.00 600.00 347 VAL C N 1
ATOM 14165 C CA . VAL C 3 347 ? 216.746 201.538 191.341 1.00 600.00 347 VAL C CA 1
ATOM 14166 C C . VAL C 3 347 ? 217.416 201.011 190.081 1.00 600.00 347 VAL C C 1
ATOM 14167 O O . VAL C 3 347 ? 218.561 201.347 189.782 1.00 600.00 347 VAL C O 1
ATOM 14171 N N . ALA C 3 348 ? 216.682 200.200 189.328 1.00 600.00 348 ALA C N 1
ATOM 14172 C CA . ALA C 3 348 ? 217.157 199.672 188.055 1.00 600.00 348 ALA C CA 1
ATOM 14173 C C . ALA C 3 348 ? 218.472 198.911 188.207 1.00 600.00 348 ALA C C 1
ATOM 14174 O O . ALA C 3 348 ? 219.260 198.844 187.264 1.00 600.00 348 ALA C O 1
ATOM 14176 N N . GLY C 3 349 ? 218.679 198.294 189.367 1.00 600.00 349 GLY C N 1
ATOM 14177 C CA . GLY C 3 349 ? 219.874 197.490 189.616 1.00 600.00 349 GLY C CA 1
ATOM 14178 C C . GLY C 3 349 ? 221.005 198.256 190.312 1.00 600.00 349 GLY C C 1
ATOM 14179 O O . GLY C 3 349 ? 222.020 197.663 190.680 1.00 600.00 349 GLY C O 1
ATOM 14180 N N . ARG C 3 350 ? 220.846 199.567 190.490 1.00 600.00 350 ARG C N 1
ATOM 14181 C CA . ARG C 3 350 ? 221.883 200.365 191.148 1.00 600.00 350 ARG C CA 1
ATOM 14182 C C . ARG C 3 350 ? 221.535 200.654 192.604 1.00 600.00 350 ARG C C 1
ATOM 14183 O O . ARG C 3 350 ? 220.426 201.091 192.911 1.00 600.00 350 ARG C O 1
ATOM 14191 N N . VAL C 3 351 ? 222.494 200.425 193.498 1.00 600.00 351 VAL C N 1
ATOM 14192 C CA . VAL C 3 351 ? 222.292 200.672 194.921 1.00 600.00 351 VAL C CA 1
ATOM 14193 C C . VAL C 3 351 ? 223.052 201.900 195.386 1.00 600.00 351 VAL C C 1
ATOM 14194 O O . VAL C 3 351 ? 224.279 201.960 195.294 1.00 600.00 351 VAL C O 1
ATOM 14198 N N . VAL C 3 352 ? 222.320 202.875 195.903 1.00 600.00 352 VAL C N 1
ATOM 14199 C CA . VAL C 3 352 ? 222.948 204.076 196.427 1.00 600.00 352 VAL C CA 1
ATOM 14200 C C . VAL C 3 352 ? 222.502 204.351 197.851 1.00 600.00 352 VAL C C 1
ATOM 14201 O O . VAL C 3 352 ? 221.311 204.296 198.164 1.00 600.00 352 VAL C O 1
ATOM 14205 N N . ILE C 3 353 ? 223.461 204.660 198.711 1.00 600.00 353 ILE C N 1
ATOM 14206 C CA . ILE C 3 353 ? 223.141 205.028 200.079 1.00 600.00 353 ILE C CA 1
ATOM 14207 C C . ILE C 3 353 ? 223.563 206.460 200.339 1.00 600.00 353 ILE C C 1
ATOM 14208 O O . ILE C 3 353 ? 224.716 206.825 200.105 1.00 600.00 353 ILE C O 1
ATOM 14213 N N . ALA C 3 354 ? 222.627 207.269 200.814 1.00 600.00 354 ALA C N 1
ATOM 14214 C CA . ALA C 3 354 ? 222.911 208.672 201.080 1.00 600.00 354 ALA C CA 1
ATOM 14215 C C . ALA C 3 354 ? 222.976 208.942 202.575 1.00 600.00 354 ALA C C 1
ATOM 14216 O O . ALA C 3 354 ? 222.234 208.351 203.361 1.00 600.00 354 ALA C O 1
ATOM 14218 N N . ASN C 3 355 ? 223.849 209.867 202.956 1.00 600.00 355 ASN C N 1
ATOM 14219 C CA . ASN C 3 355 ? 223.938 210.324 204.337 1.00 600.00 355 ASN C CA 1
ATOM 14220 C C . ASN C 3 355 ? 223.119 211.594 204.498 1.00 600.00 355 ASN C C 1
ATOM 14221 O O . ASN C 3 355 ? 223.418 212.618 203.884 1.00 600.00 355 ASN C O 1
ATOM 14226 N N . ARG C 3 356 ? 222.067 211.527 205.300 1.00 600.00 356 ARG C N 1
ATOM 14227 C CA . ARG C 3 356 ? 221.110 212.627 205.392 1.00 600.00 356 ARG C CA 1
ATOM 14228 C C . ARG C 3 356 ? 221.722 213.875 206.023 1.00 600.00 356 ARG C C 1
ATOM 14229 O O . ARG C 3 356 ? 221.143 214.959 205.954 1.00 600.00 356 ARG C O 1
ATOM 14237 N N . LEU C 3 357 ? 222.884 213.717 206.651 1.00 600.00 357 LEU C N 1
ATOM 14238 C CA . LEU C 3 357 ? 223.555 214.830 207.312 1.00 600.00 357 LEU C CA 1
ATOM 14239 C C . LEU C 3 357 ? 224.209 215.774 206.308 1.00 600.00 357 LEU C C 1
ATOM 14240 O O . LEU C 3 357 ? 224.394 216.957 206.594 1.00 600.00 357 LEU C O 1
ATOM 14245 N N . THR C 3 358 ? 224.562 215.253 205.132 1.00 600.00 358 THR C N 1
ATOM 14246 C CA . THR C 3 358 ? 225.165 216.083 204.094 1.00 600.00 358 THR C CA 1
ATOM 14247 C C . THR C 3 358 ? 224.346 216.069 202.812 1.00 600.00 358 THR C C 1
ATOM 14248 O O . THR C 3 358 ? 224.452 216.981 201.992 1.00 600.00 358 THR C O 1
ATOM 14252 N N . GLY C 3 359 ? 223.551 215.019 202.621 1.00 600.00 359 GLY C N 1
ATOM 14253 C CA . GLY C 3 359 ? 222.780 214.871 201.391 1.00 600.00 359 GLY C CA 1
ATOM 14254 C C . GLY C 3 359 ? 223.591 214.172 200.299 1.00 600.00 359 GLY C C 1
ATOM 14255 O O . GLY C 3 359 ? 223.097 213.958 199.191 1.00 600.00 359 GLY C O 1
ATOM 14256 N N . SER C 3 360 ? 224.841 213.833 200.610 1.00 600.00 360 SER C N 1
ATOM 14257 C CA . SER C 3 360 ? 225.730 213.191 199.647 1.00 600.00 360 SER C CA 1
ATOM 14258 C C . SER C 3 360 ? 225.549 211.677 199.616 1.00 600.00 360 SER C C 1
ATOM 14259 O O . SER C 3 360 ? 224.992 211.087 200.544 1.00 600.00 360 SER C O 1
ATOM 14262 N N . ILE C 3 361 ? 226.051 211.050 198.555 1.00 600.00 361 ILE C N 1
ATOM 14263 C CA . ILE C 3 361 ? 226.009 209.598 198.431 1.00 600.00 361 ILE C CA 1
ATOM 14264 C C . ILE C 3 361 ? 227.313 208.979 198.915 1.00 600.00 361 ILE C C 1
ATOM 14265 O O . ILE C 3 361 ? 228.395 209.345 198.458 1.00 600.00 361 ILE C O 1
ATOM 14270 N N . ILE C 3 362 ? 227.199 208.059 199.866 1.00 600.00 362 ILE C N 1
ATOM 14271 C CA . ILE C 3 362 ? 228.361 207.425 200.479 1.00 600.00 362 ILE C CA 1
ATOM 14272 C C . ILE C 3 362 ? 228.675 206.074 199.839 1.00 600.00 362 ILE C C 1
ATOM 14273 O O . ILE C 3 362 ? 229.841 205.707 199.686 1.00 600.00 362 ILE C O 1
ATOM 14278 N N . TYR C 3 363 ? 227.634 205.336 199.474 1.00 600.00 363 TYR C N 1
ATOM 14279 C CA . TYR C 3 363 ? 227.793 204.020 198.863 1.00 600.00 363 TYR C CA 1
ATOM 14280 C C . TYR C 3 363 ? 227.193 204.028 197.467 1.00 600.00 363 TYR C C 1
ATOM 14281 O O . TYR C 3 363 ? 226.062 204.475 197.279 1.00 600.00 363 TYR C O 1
ATOM 14290 N N . ASP C 3 364 ? 227.943 203.529 196.490 1.00 600.00 364 ASP C N 1
ATOM 14291 C CA . ASP C 3 364 ? 227.450 203.465 195.119 1.00 600.00 364 ASP C CA 1
ATOM 14292 C C . ASP C 3 364 ? 227.931 202.196 194.424 1.00 600.00 364 ASP C C 1
ATOM 14293 O O . ASP C 3 364 ? 229.065 202.135 193.943 1.00 600.00 364 ASP C O 1
ATOM 14298 N N . GLN C 3 365 ? 227.076 201.177 194.410 1.00 600.00 365 GLN C N 1
ATOM 14299 C CA . GLN C 3 365 ? 227.409 199.869 193.847 1.00 600.00 365 GLN C CA 1
ATOM 14300 C C . GLN C 3 365 ? 226.212 199.247 193.140 1.00 600.00 365 GLN C C 1
ATOM 14301 O O . GLN C 3 365 ? 225.068 199.593 193.423 1.00 600.00 365 GLN C O 1
ATOM 14307 N N . THR C 3 366 ? 226.478 198.327 192.223 1.00 600.00 366 THR C N 1
ATOM 14308 C CA . THR C 3 366 ? 225.410 197.622 191.525 1.00 600.00 366 THR C CA 1
ATOM 14309 C C . THR C 3 366 ? 224.863 196.468 192.360 1.00 600.00 366 THR C C 1
ATOM 14310 O O . THR C 3 366 ? 225.482 196.042 193.336 1.00 600.00 366 THR C O 1
ATOM 14314 N N . ILE C 3 367 ? 223.712 195.950 191.945 1.00 600.00 367 ILE C N 1
ATOM 14315 C CA . ILE C 3 367 ? 223.076 194.808 192.591 1.00 600.00 367 ILE C CA 1
ATOM 14316 C C . ILE C 3 367 ? 223.941 193.556 192.465 1.00 600.00 367 ILE C C 1
ATOM 14317 O O . ILE C 3 367 ? 224.573 193.329 191.434 1.00 600.00 367 ILE C O 1
ATOM 14322 N N . LEU C 3 368 ? 223.974 192.752 193.527 1.00 600.00 368 LEU C N 1
ATOM 14323 C CA . LEU C 3 368 ? 224.787 191.538 193.546 1.00 600.00 368 LEU C CA 1
ATOM 14324 C C . LEU C 3 368 ? 224.336 190.549 192.474 1.00 600.00 368 LEU C C 1
ATOM 14325 O O . LEU C 3 368 ? 225.157 189.842 191.889 1.00 600.00 368 LEU C O 1
ATOM 14330 N N . ASN C 3 369 ? 223.033 190.512 192.210 1.00 600.00 369 ASN C N 1
ATOM 14331 C CA . ASN C 3 369 ? 222.475 189.668 191.158 1.00 600.00 369 ASN C CA 1
ATOM 14332 C C . ASN C 3 369 ? 221.885 190.539 190.044 1.00 600.00 369 ASN C C 1
ATOM 14333 O O . ASN C 3 369 ? 220.776 191.049 190.193 1.00 600.00 369 ASN C O 1
ATOM 14338 N N . PRO C 3 370 ? 222.594 190.696 188.916 1.00 600.00 370 PRO C N 1
ATOM 14339 C CA . PRO C 3 370 ? 222.286 191.579 187.800 1.00 600.00 370 PRO C CA 1
ATOM 14340 C C . PRO C 3 370 ? 220.927 191.298 187.168 1.00 600.00 370 PRO C C 1
ATOM 14341 O O . PRO C 3 370 ? 220.372 192.154 186.480 1.00 600.00 370 PRO C O 1
ATOM 14345 N N . GLY C 3 371 ? 220.402 190.095 187.374 1.00 600.00 371 GLY C N 1
ATOM 14346 C CA . GLY C 3 371 ? 219.126 189.724 186.775 1.00 600.00 371 GLY C CA 1
ATOM 14347 C C . GLY C 3 371 ? 217.950 190.070 187.683 1.00 600.00 371 GLY C C 1
ATOM 14348 O O . GLY C 3 371 ? 216.796 189.800 187.347 1.00 600.00 371 GLY C O 1
ATOM 14349 N N . GLN C 3 372 ? 218.245 190.649 188.843 1.00 600.00 372 GLN C N 1
ATOM 14350 C CA . GLN C 3 372 ? 217.214 190.974 189.819 1.00 600.00 372 GLN C CA 1
ATOM 14351 C C . GLN C 3 372 ? 216.941 192.469 189.925 1.00 600.00 372 GLN C C 1
ATOM 14352 O O . GLN C 3 372 ? 217.812 193.300 189.666 1.00 600.00 372 GLN C O 1
ATOM 14358 N N . LYS C 3 373 ? 215.726 192.798 190.350 1.00 600.00 373 LYS C N 1
ATOM 14359 C CA . LYS C 3 373 ? 215.339 194.171 190.645 1.00 600.00 373 LYS C CA 1
ATOM 14360 C C . LYS C 3 373 ? 214.587 194.217 191.967 1.00 600.00 373 LYS C C 1
ATOM 14361 O O . LYS C 3 373 ? 213.919 193.254 192.338 1.00 600.00 373 LYS C O 1
ATOM 14367 N N . ALA C 3 374 ? 214.693 195.331 192.676 1.00 600.00 374 ALA C N 1
ATOM 14368 C CA . ALA C 3 374 ? 214.009 195.477 193.955 1.00 600.00 374 ALA C CA 1
ATOM 14369 C C . ALA C 3 374 ? 212.503 195.604 193.764 1.00 600.00 374 ALA C C 1
ATOM 14370 O O . ALA C 3 374 ? 212.036 196.221 192.806 1.00 600.00 374 ALA C O 1
ATOM 14372 N N . VAL C 3 375 ? 211.751 195.063 194.718 1.00 600.00 375 VAL C N 1
ATOM 14373 C CA . VAL C 3 375 ? 210.302 195.229 194.769 1.00 600.00 375 VAL C CA 1
ATOM 14374 C C . VAL C 3 375 ? 209.953 196.112 195.959 1.00 600.00 375 VAL C C 1
ATOM 14375 O O . VAL C 3 375 ? 208.790 196.248 196.339 1.00 600.00 375 VAL C O 1
ATOM 14379 N N . GLY C 3 376 ? 210.988 196.700 196.547 1.00 600.00 376 GLY C N 1
ATOM 14380 C CA . GLY C 3 376 ? 210.853 197.595 197.688 1.00 600.00 376 GLY C CA 1
ATOM 14381 C C . GLY C 3 376 ? 211.871 197.273 198.776 1.00 600.00 376 GLY C C 1
ATOM 14382 O O . GLY C 3 376 ? 212.367 196.147 198.873 1.00 600.00 376 GLY C O 1
ATOM 14383 N N . LEU C 3 377 ? 212.175 198.277 199.591 1.00 600.00 377 LEU C N 1
ATOM 14384 C CA . LEU C 3 377 ? 213.110 198.144 200.699 1.00 600.00 377 LEU C CA 1
ATOM 14385 C C . LEU C 3 377 ? 212.457 198.596 202.005 1.00 600.00 377 LEU C C 1
ATOM 14386 O O . LEU C 3 377 ? 211.565 199.444 201.995 1.00 600.00 377 LEU C O 1
ATOM 14391 N N . CYS C 3 378 ? 212.904 198.033 203.126 1.00 600.00 378 CYS C N 1
ATOM 14392 C CA . CYS C 3 378 ? 212.350 198.393 204.433 1.00 600.00 378 CYS C CA 1
ATOM 14393 C C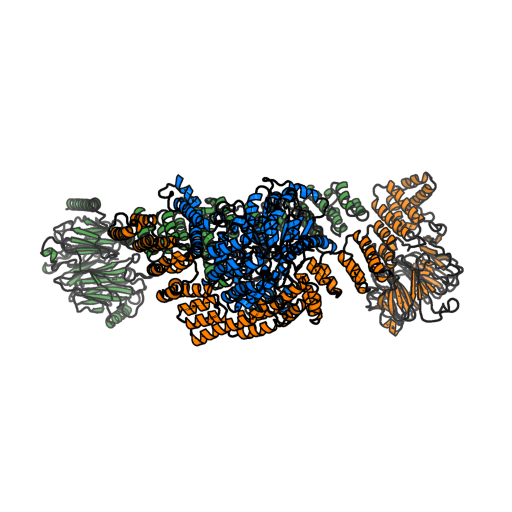 . CYS C 3 378 ? 213.357 198.208 205.564 1.00 600.00 378 CYS C C 1
ATOM 14394 O O . CYS C 3 378 ? 214.447 197.678 205.355 1.00 600.00 378 CYS C O 1
ATOM 14397 N N . VAL C 3 379 ? 212.997 198.676 206.761 1.00 600.00 379 VAL C N 1
ATOM 14398 C CA . VAL C 3 379 ? 213.890 198.606 207.918 1.00 600.00 379 VAL C CA 1
ATOM 14399 C C . VAL C 3 379 ? 213.231 198.066 209.175 1.00 600.00 379 VAL C C 1
ATOM 14400 O O . VAL C 3 379 ? 212.123 198.463 209.533 1.00 600.00 379 VAL C O 1
ATOM 14404 N N . ASP C 3 380 ? 213.967 197.219 209.886 1.00 600.00 380 ASP C N 1
ATOM 14405 C CA . ASP C 3 380 ? 213.595 196.841 211.241 1.00 600.00 380 ASP C CA 1
ATOM 14406 C C . ASP C 3 380 ? 214.228 197.817 212.215 1.00 600.00 380 ASP C C 1
ATOM 14407 O O . ASP C 3 380 ? 215.450 197.837 212.382 1.00 600.00 380 ASP C O 1
ATOM 14412 N N . GLN C 3 381 ? 213.403 198.662 212.821 1.00 600.00 381 GLN C N 1
ATOM 14413 C CA . GLN C 3 381 ? 213.900 199.743 213.662 1.00 600.00 381 GLN C CA 1
ATOM 14414 C C . GLN C 3 381 ? 214.462 199.214 214.976 1.00 600.00 381 GLN C C 1
ATOM 14415 O O . GLN C 3 381 ? 215.127 199.942 215.712 1.00 600.00 381 GLN C O 1
ATOM 14421 N N . GLN C 3 382 ? 214.205 197.940 215.262 1.00 600.00 382 GLN C N 1
ATOM 14422 C CA . GLN C 3 382 ? 214.739 197.313 216.464 1.00 600.00 382 GLN C CA 1
ATOM 14423 C C . GLN C 3 382 ? 216.114 196.711 216.187 1.00 600.00 382 GLN C C 1
ATOM 14424 O O . GLN C 3 382 ? 216.844 196.353 217.112 1.00 600.00 382 GLN C O 1
ATOM 14430 N N . LYS C 3 383 ? 216.457 196.598 214.905 1.00 600.00 383 LYS C N 1
ATOM 14431 C CA . LYS C 3 383 ? 217.747 196.064 214.487 1.00 600.00 383 LYS C CA 1
ATOM 14432 C C . LYS C 3 383 ? 218.549 197.096 213.697 1.00 600.00 383 LYS C C 1
ATOM 14433 O O . LYS C 3 383 ? 219.707 196.859 213.349 1.00 600.00 383 LYS C O 1
ATOM 14439 N N . SER C 3 384 ? 217.916 198.229 213.392 1.00 600.00 384 SER C N 1
ATOM 14440 C CA . SER C 3 384 ? 218.554 199.301 212.634 1.00 600.00 384 SER C CA 1
ATOM 14441 C C . SER C 3 384 ? 219.232 198.749 211.390 1.00 600.00 384 SER C C 1
ATOM 14442 O O . SER C 3 384 ? 220.367 199.104 211.072 1.00 600.00 384 SER C O 1
ATOM 14445 N N . THR C 3 385 ? 218.528 197.862 210.702 1.00 600.00 385 THR C N 1
ATOM 14446 C CA . THR C 3 385 ? 219.066 197.188 209.529 1.00 600.00 385 THR C CA 1
ATOM 14447 C C . THR C 3 385 ? 218.091 197.270 208.361 1.00 600.00 385 THR C C 1
ATOM 14448 O O . THR C 3 385 ? 216.875 197.287 208.559 1.00 600.00 385 THR C O 1
ATOM 14452 N N . PHE C 3 386 ? 218.619 197.316 207.139 1.00 600.00 386 PHE C N 1
ATOM 14453 C CA . PHE C 3 386 ? 217.762 197.464 205.968 1.00 600.00 386 PHE C CA 1
ATOM 14454 C C . PHE C 3 386 ? 217.631 196.134 205.240 1.00 600.00 386 PHE C C 1
ATOM 14455 O O . PHE C 3 386 ? 218.616 195.416 205.062 1.00 600.00 386 PHE C O 1
ATOM 14463 N N . TRP C 3 387 ? 216.428 195.834 204.768 1.00 600.00 387 TRP C N 1
ATOM 14464 C CA . TRP C 3 387 ? 216.220 194.661 203.930 1.00 600.00 387 TRP C CA 1
ATOM 14465 C C . TRP C 3 387 ? 215.809 195.051 202.519 1.00 600.00 387 TRP C C 1
ATOM 14466 O O . TRP C 3 387 ? 214.993 195.951 202.315 1.00 600.00 387 TRP C O 1
ATOM 14477 N N . LEU C 3 388 ? 216.382 194.352 201.549 1.00 600.00 388 LEU C N 1
ATOM 14478 C CA . LEU C 3 388 ? 216.121 194.592 200.138 1.00 600.00 388 LEU C CA 1
ATOM 14479 C C . LEU C 3 388 ? 215.463 193.369 199.523 1.00 600.00 388 LEU C C 1
ATOM 14480 O O . LEU C 3 388 ? 216.023 192.273 199.558 1.00 600.00 388 LEU C O 1
ATOM 14485 N N . PHE C 3 389 ? 214.271 193.543 198.971 1.00 600.00 389 PHE C N 1
ATOM 14486 C CA . PHE C 3 389 ? 213.550 192.406 198.420 1.00 600.00 389 PHE C CA 1
ATOM 14487 C C . PHE C 3 389 ? 213.576 192.402 196.899 1.00 600.00 389 PHE C C 1
ATOM 14488 O O . PHE C 3 389 ? 213.306 193.419 196.265 1.00 600.00 389 PHE C O 1
ATOM 14496 N N . THR C 3 390 ? 213.860 191.236 196.327 1.00 600.00 390 THR C N 1
ATOM 14497 C CA . THR C 3 390 ? 213.811 191.015 194.884 1.00 600.00 390 THR C CA 1
ATOM 14498 C C . THR C 3 390 ? 212.993 189.743 194.639 1.00 600.00 390 THR C C 1
ATOM 14499 O O . THR C 3 390 ? 212.746 188.997 195.586 1.00 600.00 390 THR C O 1
ATOM 14503 N N . PRO C 3 391 ? 212.534 189.483 193.406 1.00 600.00 391 PRO C N 1
ATOM 14504 C CA . PRO C 3 391 ? 211.753 188.320 193.015 1.00 600.00 391 PRO C CA 1
ATOM 14505 C C . PRO C 3 391 ? 212.391 186.983 193.402 1.00 600.00 391 PRO C C 1
ATOM 14506 O O . PRO C 3 391 ? 211.679 186.034 193.729 1.00 600.00 391 PRO C O 1
ATOM 14510 N N . GLN C 3 392 ? 213.722 186.896 193.358 1.00 600.00 392 GLN C N 1
ATOM 14511 C CA . GLN C 3 392 ? 214.377 185.636 193.710 1.00 600.00 392 GLN C CA 1
ATOM 14512 C C . GLN C 3 392 ? 215.165 185.682 195.021 1.00 600.00 392 GLN C C 1
ATOM 14513 O O . GLN C 3 392 ? 215.376 184.644 195.650 1.00 600.00 392 GLN C O 1
ATOM 14519 N N . GLU C 3 393 ? 215.648 186.861 195.412 1.00 600.00 393 GLU C N 1
ATOM 14520 C CA . GLU C 3 393 ? 216.542 186.942 196.568 1.00 600.00 393 GLU C CA 1
ATOM 14521 C C . GLU C 3 393 ? 216.229 188.104 197.508 1.00 600.00 393 GLU C C 1
ATOM 14522 O O . GLU C 3 393 ? 215.715 189.141 197.091 1.00 600.00 393 GLU C O 1
ATOM 14528 N N . ILE C 3 394 ? 216.586 187.933 198.776 1.00 600.00 394 ILE C N 1
ATOM 14529 C CA . ILE C 3 394 ? 216.479 188.994 199.772 1.00 600.00 394 ILE C CA 1
ATOM 14530 C C . ILE C 3 394 ? 217.848 189.307 200.357 1.00 600.00 394 ILE C C 1
ATOM 14531 O O . ILE C 3 394 ? 218.604 188.395 200.693 1.00 600.00 394 ILE C O 1
ATOM 14536 N N . PHE C 3 395 ? 218.181 190.592 200.438 1.00 600.00 395 PHE C N 1
ATOM 14537 C CA . PHE C 3 395 ? 219.501 191.010 200.899 1.00 600.00 395 PHE C CA 1
ATOM 14538 C C . PHE C 3 395 ? 219.421 191.904 202.131 1.00 600.00 395 PHE C C 1
ATOM 14539 O O . PHE C 3 395 ? 218.468 192.665 202.302 1.00 600.00 395 PHE C O 1
ATOM 14547 N N . GLU C 3 396 ? 220.445 191.827 202.974 1.00 600.00 396 GLU C N 1
ATOM 14548 C CA . GLU C 3 396 ? 220.556 192.681 204.150 1.00 600.00 396 GLU C CA 1
ATOM 14549 C C . GLU C 3 396 ? 221.672 193.701 204.009 1.00 600.00 396 GLU C C 1
ATOM 14550 O O . GLU C 3 396 ? 222.770 193.381 203.548 1.00 600.00 396 GLU C O 1
ATOM 14556 N N . ILE C 3 397 ? 221.394 194.924 204.440 1.00 600.00 397 ILE C N 1
ATOM 14557 C CA . ILE C 3 397 ? 222.391 195.983 204.440 1.00 600.00 397 ILE C CA 1
ATOM 14558 C C . ILE C 3 397 ? 222.750 196.357 205.875 1.00 600.00 397 ILE C C 1
ATOM 14559 O O . ILE C 3 397 ? 221.900 196.809 206.644 1.00 600.00 397 ILE C O 1
ATOM 14564 N N . VAL C 3 398 ? 224.007 196.133 206.245 1.00 600.00 398 VAL C N 1
ATOM 14565 C CA . VAL C 3 398 ? 224.433 196.302 207.631 1.00 600.00 398 VAL C CA 1
ATOM 14566 C C . VAL C 3 398 ? 225.656 197.216 207.757 1.00 600.00 398 VAL C C 1
ATOM 14567 O O . VAL C 3 398 ? 226.662 196.985 207.086 1.00 600.00 398 VAL C O 1
ATOM 14571 N N . PRO C 3 399 ? 225.596 198.257 208.601 1.00 600.00 399 PRO C N 1
ATOM 14572 C CA . PRO C 3 399 ? 226.685 199.173 208.909 1.00 600.00 399 PRO C CA 1
ATOM 14573 C C . PRO C 3 399 ? 227.790 198.469 209.683 1.00 600.00 399 PRO C C 1
ATOM 14574 O O . PRO C 3 399 ? 227.515 197.596 210.505 1.00 600.00 399 PRO C O 1
ATOM 14578 N N . ARG C 3 400 ? 229.036 198.870 209.447 1.00 600.00 400 ARG C N 1
ATOM 14579 C CA . ARG C 3 400 ? 230.154 198.293 210.185 1.00 600.00 400 ARG C CA 1
ATOM 14580 C C . ARG C 3 400 ? 230.356 198.960 211.545 1.00 600.00 400 ARG C C 1
ATOM 14581 O O . ARG C 3 400 ? 230.665 198.288 212.529 1.00 600.00 400 ARG C O 1
ATOM 14589 N N . ASP C 3 401 ? 230.097 200.245 211.630 1.00 600.00 401 ASP C N 1
ATOM 14590 C CA . ASP C 3 401 ? 229.955 200.867 212.934 1.00 600.00 401 ASP C CA 1
ATOM 14591 C C . ASP C 3 401 ? 228.951 201.983 212.823 1.00 600.00 401 ASP C C 1
ATOM 14592 O O . ASP C 3 401 ? 229.264 203.065 212.335 1.00 600.00 401 ASP C O 1
ATOM 14597 N N . GLU C 3 402 ? 227.716 201.698 213.196 1.00 600.00 402 GLU C N 1
ATOM 14598 C CA . GLU C 3 402 ? 226.672 202.670 212.963 1.00 600.00 402 GLU C CA 1
ATOM 14599 C C . GLU C 3 402 ? 227.027 204.006 213.587 1.00 600.00 402 GLU C C 1
ATOM 14600 O O . GLU C 3 402 ? 226.928 205.042 212.933 1.00 600.00 402 GLU C O 1
ATOM 14606 N N . ASP C 3 403 ? 227.485 203.992 214.833 1.00 600.00 403 ASP C N 1
ATOM 14607 C CA . ASP C 3 403 ? 227.740 205.252 215.513 1.00 600.00 403 ASP C CA 1
ATOM 14608 C C . ASP C 3 403 ? 228.901 206.020 214.890 1.00 600.00 403 ASP C C 1
ATOM 14609 O O . ASP C 3 403 ? 228.788 207.221 214.648 1.00 600.00 403 ASP C O 1
ATOM 14614 N N . ARG C 3 404 ? 230.013 205.330 214.626 1.00 600.00 404 ARG C N 1
ATOM 14615 C CA . ARG C 3 404 ? 231.205 205.983 214.080 1.00 600.00 404 ARG C CA 1
ATOM 14616 C C . ARG C 3 404 ? 231.041 206.401 212.625 1.00 600.00 404 ARG C C 1
ATOM 14617 O O . ARG C 3 404 ? 231.625 207.392 212.184 1.00 600.00 404 ARG C O 1
ATOM 14625 N N . ASP C 3 405 ? 230.265 205.625 211.874 1.00 600.00 405 ASP C N 1
ATOM 14626 C CA . ASP C 3 405 ? 230.039 205.907 210.466 1.00 600.00 405 ASP C CA 1
ATOM 14627 C C . ASP C 3 405 ? 229.148 207.126 210.330 1.00 600.00 405 ASP C C 1
ATOM 14628 O O . ASP C 3 405 ? 229.316 207.941 209.422 1.00 600.00 405 ASP C O 1
ATOM 14633 N N . ILE C 3 406 ? 228.218 207.282 211.267 1.00 600.00 406 ILE C N 1
ATOM 14634 C CA . ILE C 3 406 ? 227.400 208.487 211.341 1.00 600.00 406 ILE C CA 1
ATOM 14635 C C . ILE C 3 406 ? 228.223 209.701 211.760 1.00 600.00 406 ILE C C 1
ATOM 14636 O O . ILE C 3 406 ? 228.137 210.761 211.143 1.00 600.00 406 ILE C O 1
ATOM 14641 N N . TRP C 3 407 ? 229.013 209.548 212.819 1.00 600.00 407 TRP C N 1
ATOM 14642 C CA . TRP C 3 407 ? 229.800 210.654 213.354 1.00 600.00 407 TRP C CA 1
ATOM 14643 C C . TRP C 3 407 ? 230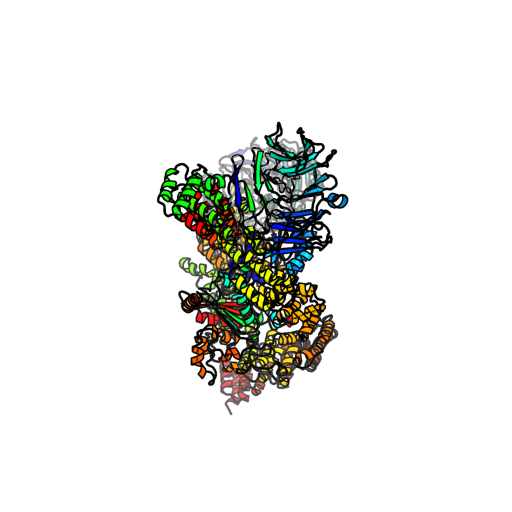.816 211.217 212.362 1.00 551.75 407 TRP C C 1
ATOM 14644 O O . TRP C 3 407 ? 230.931 212.435 212.214 1.00 544.01 407 TRP C O 1
ATOM 14655 N N . LYS C 3 408 ? 231.575 210.337 211.714 1.00 600.00 408 LYS C N 1
ATOM 14656 C CA . LYS C 3 408 ? 232.711 210.750 210.887 1.00 600.00 408 LYS C CA 1
ATOM 14657 C C . LYS C 3 408 ? 232.377 211.815 209.839 1.00 535.93 408 LYS C C 1
ATOM 14658 O O . LYS C 3 408 ? 233.201 212.684 209.550 1.00 518.69 408 LYS C O 1
ATOM 14664 N N . ILE C 3 409 ? 231.196 211.737 209.236 1.00 600.00 409 ILE C N 1
ATOM 14665 C CA . ILE C 3 409 ? 230.883 212.664 208.155 1.00 600.00 409 ILE C CA 1
ATOM 14666 C C . ILE C 3 409 ? 230.807 214.103 208.664 1.00 526.99 409 ILE C C 1
ATOM 14667 O O . ILE C 3 409 ? 231.039 215.047 207.909 1.00 508.35 409 ILE C O 1
ATOM 14672 N N . MET C 3 410 ? 230.480 214.269 209.946 1.00 600.00 410 MET C N 1
ATOM 14673 C CA . MET C 3 410 ? 230.422 215.591 210.561 1.00 504.13 410 MET C CA 1
ATOM 14674 C C . MET C 3 410 ? 231.725 215.943 211.262 1.00 563.12 410 MET C C 1
ATOM 14675 O O . MET C 3 410 ? 232.146 217.099 211.259 1.00 600.00 410 MET C O 1
ATOM 14680 N N . LEU C 3 411 ? 232.365 214.953 211.871 1.00 509.09 411 LEU C N 1
ATOM 14681 C CA . LEU C 3 411 ? 233.558 215.212 212.672 1.00 499.15 411 LEU C CA 1
ATOM 14682 C C . LEU C 3 411 ? 234.699 215.797 211.846 1.00 437.37 411 LEU C C 1
ATOM 14683 O O . LEU C 3 411 ? 235.471 216.618 212.338 1.00 501.23 411 LEU C O 1
ATOM 14688 N N . GLN C 3 412 ? 234.812 215.370 210.593 1.00 496.38 412 GLN C N 1
ATOM 14689 C CA . GLN C 3 412 ? 235.896 215.831 209.741 1.00 487.77 412 GLN C CA 1
ATOM 14690 C C . GLN C 3 412 ? 235.459 216.993 208.852 1.00 491.00 412 GLN C C 1
ATOM 14691 O O . GLN C 3 412 ? 236.209 217.444 207.986 1.00 513.18 412 GLN C O 1
ATOM 14697 N N . LEU C 3 413 ? 234.229 217.464 209.047 1.00 493.13 413 LEU C N 1
ATOM 14698 C CA . LEU C 3 413 ? 233.678 218.514 208.199 1.00 492.82 413 LEU C CA 1
ATOM 14699 C C . LEU C 3 413 ? 233.281 219.753 209.000 1.00 519.92 413 LEU C C 1
ATOM 14700 O O . LEU C 3 413 ? 233.600 220.877 208.617 1.00 466.06 413 LEU C O 1
ATOM 14705 N N . GLN C 3 414 ? 232.542 219.544 210.088 1.00 506.37 414 GLN C N 1
ATOM 14706 C CA . GLN C 3 414 ? 232.007 220.644 210.883 1.00 492.66 414 GLN C CA 1
ATOM 14707 C C . GLN C 3 414 ? 232.377 220.525 212.360 1.00 468.97 414 GLN C C 1
ATOM 14708 O O . GLN C 3 414 ? 232.799 221.498 212.985 1.00 460.50 414 GLN C O 1
ATOM 14714 N N . GLN C 3 415 ? 232.167 219.341 212.930 1.00 469.86 415 GLN C N 1
ATOM 14715 C CA . GLN C 3 415 ? 232.326 219.149 214.369 1.00 482.90 415 GLN C CA 1
ATOM 14716 C C . GLN C 3 415 ? 233.764 218.808 214.727 1.00 487.60 415 GLN C C 1
ATOM 14717 O O . GLN C 3 415 ? 234.068 217.697 215.163 1.00 477.53 415 GLN C O 1
ATOM 14723 N N . PHE C 3 416 ? 234.638 219.785 214.531 1.00 440.47 416 PHE C N 1
ATOM 14724 C CA . PHE C 3 416 ? 236.072 219.612 214.698 1.00 420.36 416 PHE C CA 1
ATOM 14725 C C . PHE C 3 416 ? 236.483 219.454 216.158 1.00 424.28 416 PHE C C 1
ATOM 14726 O O . PHE C 3 416 ? 237.492 218.821 216.458 1.00 405.99 416 PHE C O 1
ATOM 14734 N N . ASP C 3 417 ? 235.715 220.048 217.067 1.00 426.52 417 ASP C N 1
ATOM 14735 C CA . ASP C 3 417 ? 236.027 219.966 218.488 1.00 438.69 417 ASP C CA 1
ATOM 14736 C C . ASP C 3 417 ? 235.631 218.608 219.052 1.00 450.19 417 ASP C C 1
ATOM 14737 O O . ASP C 3 417 ? 236.407 217.960 219.753 1.00 439.63 417 ASP C O 1
ATOM 14742 N N . ALA C 3 418 ? 234.424 218.170 218.719 1.00 475.62 418 ALA C N 1
ATOM 14743 C CA . ALA C 3 418 ? 233.927 216.873 219.162 1.00 469.82 418 ALA C CA 1
ATOM 14744 C C . ALA C 3 418 ? 234.841 215.763 218.659 1.00 460.54 418 ALA C C 1
ATOM 14745 O O . ALA C 3 418 ? 235.071 214.768 219.346 1.00 441.64 418 ALA C O 1
ATOM 14747 N N . ALA C 3 419 ? 235.386 215.960 217.463 1.00 475.90 419 ALA C N 1
ATOM 14748 C CA . ALA C 3 419 ? 236.258 214.989 216.818 1.00 488.11 419 ALA C CA 1
ATOM 14749 C C . ALA C 3 419 ? 237.473 214.658 217.668 1.00 448.88 419 ALA C C 1
ATOM 14750 O O . ALA C 3 419 ? 238.071 213.594 217.511 1.00 441.82 419 ALA C O 1
ATOM 14752 N N . LEU C 3 420 ? 237.850 215.565 218.561 1.00 438.51 420 LEU C N 1
ATOM 14753 C CA . LEU C 3 420 ? 239.039 215.364 219.361 1.00 429.84 420 LEU C CA 1
ATOM 14754 C C . LEU C 3 420 ? 238.788 214.322 220.442 1.00 443.61 420 LEU C C 1
ATOM 14755 O O . LEU C 3 420 ? 239.725 213.825 221.062 1.00 443.37 420 LEU C O 1
ATOM 14760 N N . GLN C 3 421 ? 237.519 213.980 220.657 1.00 459.67 421 GLN C N 1
ATOM 14761 C CA . GLN C 3 421 ? 237.161 212.956 221.631 1.00 461.10 421 GLN C CA 1
ATOM 14762 C C . GLN C 3 421 ? 236.679 211.669 220.963 1.00 474.51 421 GLN C C 1
ATOM 14763 O O . GLN C 3 421 ? 236.891 210.576 221.488 1.00 472.72 421 GLN C O 1
ATOM 14769 N N . TYR C 3 422 ? 236.014 211.802 219.817 1.00 477.07 422 TYR C N 1
ATOM 14770 C CA . TYR C 3 422 ? 235.430 210.646 219.138 1.00 509.55 422 TYR C CA 1
ATOM 14771 C C . TYR C 3 422 ? 236.426 209.911 218.243 1.00 466.91 422 TYR C C 1
ATOM 14772 O O . TYR C 3 422 ? 236.322 208.698 218.060 1.00 393.49 422 TYR C O 1
ATOM 14781 N N . ALA C 3 423 ? 237.373 210.648 217.671 1.00 450.21 423 ALA C N 1
ATOM 14782 C CA . ALA C 3 423 ? 238.347 210.084 216.742 1.00 419.47 423 ALA C CA 1
ATOM 14783 C C . ALA C 3 423 ? 239.235 209.039 217.400 1.00 429.68 423 ALA C C 1
ATOM 14784 O O . ALA C 3 423 ? 239.724 209.225 218.515 1.00 452.91 423 ALA C O 1
ATOM 14786 N N . HIS C 3 424 ? 239.486 207.954 216.672 1.00 430.92 424 HIS C N 1
ATOM 14787 C CA . HIS C 3 424 ? 240.356 206.889 217.149 1.00 462.93 424 HIS C CA 1
ATOM 14788 C C . HIS C 3 424 ? 241.787 207.118 216.678 1.00 459.67 424 HIS C C 1
ATOM 14789 O O . HIS C 3 424 ? 242.715 206.439 217.116 1.00 449.72 424 HIS C O 1
ATOM 14796 N N . THR C 3 425 ? 241.950 208.067 215.762 1.00 457.83 425 THR C N 1
ATOM 14797 C CA . THR C 3 425 ? 243.243 208.350 215.150 1.00 436.31 425 THR C CA 1
ATOM 14798 C C . THR C 3 425 ? 243.754 209.738 215.553 1.00 436.20 425 THR C C 1
ATOM 14799 O O . THR C 3 425 ? 243.110 210.740 215.249 1.00 422.97 425 THR C O 1
ATOM 14803 N N . PRO C 3 426 ? 244.909 209.810 216.231 1.00 425.46 426 PRO C N 1
ATOM 14804 C CA . PRO C 3 426 ? 245.599 211.021 216.647 1.00 401.07 426 PRO C CA 1
ATOM 14805 C C . PRO C 3 426 ? 245.845 211.977 215.485 1.00 391.58 426 PRO C C 1
ATOM 14806 O O . PRO C 3 426 ? 245.772 213.194 215.655 1.00 378.91 426 PRO C O 1
ATOM 14810 N N . ALA C 3 427 ? 246.134 211.431 214.309 1.00 397.12 427 ALA C N 1
ATOM 14811 C CA . ALA C 3 427 ? 246.394 212.264 213.140 1.00 392.41 427 ALA C CA 1
ATOM 14812 C C . ALA C 3 427 ? 245.152 213.057 212.758 1.00 381.74 427 ALA C C 1
ATOM 14813 O O . ALA C 3 427 ? 245.245 214.218 212.352 1.00 375.84 427 ALA C O 1
ATOM 14815 N N . GLU C 3 428 ? 243.988 212.429 212.891 1.00 392.66 428 GLU C N 1
ATOM 14816 C CA . GLU C 3 428 ? 242.728 213.087 212.581 1.00 388.67 428 GLU C CA 1
ATOM 14817 C C . GLU C 3 428 ? 242.448 214.188 213.590 1.00 369.52 428 GLU C C 1
ATOM 14818 O O . GLU C 3 428 ? 241.931 215.251 213.244 1.00 360.15 428 GLU C O 1
ATOM 14824 N N . LYS C 3 429 ? 242.783 213.914 214.847 1.00 373.78 429 LYS C N 1
ATOM 14825 C CA . LYS C 3 429 ? 242.532 214.858 215.924 1.00 366.34 429 LYS C CA 1
ATOM 14826 C C . LYS C 3 429 ? 243.268 216.171 215.702 1.00 346.84 429 LYS C C 1
ATOM 14827 O O . LYS C 3 429 ? 242.718 217.252 215.908 1.00 337.71 429 LYS C O 1
ATOM 14833 N N . ASP C 3 430 ? 244.518 216.083 215.284 1.00 350.92 430 ASP C N 1
ATOM 14834 C CA . ASP C 3 430 ? 245.288 217.293 215.064 1.00 335.75 430 ASP C CA 1
ATOM 14835 C C . ASP C 3 430 ? 244.812 218.031 213.817 1.00 321.96 430 ASP C C 1
ATOM 14836 O O . ASP C 3 430 ? 244.767 219.263 213.789 1.00 307.27 430 ASP C O 1
ATOM 14841 N N . ALA C 3 431 ? 244.448 217.272 212.787 1.00 337.01 431 ALA C N 1
ATOM 14842 C CA . ALA C 3 431 ? 243.977 217.861 211.540 1.00 328.30 431 ALA C CA 1
ATOM 14843 C C . ALA C 3 431 ? 242.734 218.722 211.744 1.00 314.75 431 ALA C C 1
ATOM 14844 O O . ALA C 3 431 ? 242.605 219.792 211.144 1.00 300.25 431 ALA C O 1
ATOM 14846 N N . VAL C 3 432 ? 241.806 218.240 212.566 1.00 320.64 432 VAL C N 1
ATOM 14847 C CA . VAL C 3 432 ? 240.576 218.974 212.823 1.00 323.77 432 VAL C CA 1
ATOM 14848 C C . VAL C 3 432 ? 240.794 220.151 213.778 1.00 298.09 432 VAL C C 1
ATOM 14849 O O . VAL C 3 432 ? 240.169 221.201 213.629 1.00 287.33 432 VAL C O 1
ATOM 14853 N N . ALA C 3 433 ? 241.682 219.983 214.758 1.00 300.14 433 ALA C N 1
ATOM 14854 C CA . ALA C 3 433 ? 241.984 221.085 215.668 1.00 275.66 433 ALA C CA 1
ATOM 14855 C C . ALA C 3 433 ? 242.565 222.279 214.928 1.00 259.49 433 ALA C C 1
ATOM 14856 O O . ALA C 3 433 ? 242.276 223.426 215.274 1.00 243.56 433 ALA C O 1
ATOM 14858 N N . ILE C 3 434 ? 243.389 222.018 213.919 1.00 268.44 434 ILE C N 1
ATOM 14859 C CA . ILE C 3 434 ? 243.949 223.106 213.129 1.00 255.05 434 ILE C CA 1
ATOM 14860 C C . ILE C 3 434 ? 242.885 223.820 212.309 1.00 244.66 434 ILE C C 1
ATOM 14861 O O . ILE C 3 434 ? 242.842 225.050 212.284 1.00 234.15 434 ILE C O 1
ATOM 14866 N N . ALA C 3 435 ? 242.023 223.058 211.645 1.00 254.76 435 ALA C N 1
ATOM 14867 C CA . ALA C 3 435 ? 240.969 223.673 210.849 1.00 253.05 435 ALA C CA 1
ATOM 14868 C C . ALA C 3 435 ? 240.087 224.559 211.723 1.00 238.44 435 ALA C C 1
ATOM 14869 O O . ALA C 3 435 ? 239.730 225.672 211.325 1.00 226.78 435 ALA C O 1
ATOM 14871 N N . SER C 3 436 ? 239.759 224.080 212.918 1.00 245.91 436 SER C N 1
ATOM 14872 C CA . SER C 3 436 ? 238.956 224.861 213.847 1.00 240.23 436 SER C CA 1
ATOM 14873 C C . SER C 3 436 ? 239.720 226.077 214.337 1.00 227.99 436 SER C C 1
ATOM 14874 O O . SER C 3 436 ? 239.212 227.198 214.309 1.00 222.25 436 SER C O 1
ATOM 14877 N N . GLY C 3 437 ? 240.950 225.850 214.780 1.00 230.29 437 GLY C N 1
ATOM 14878 C CA . GLY C 3 437 ? 241.771 226.912 215.333 1.00 228.21 437 GLY C CA 1
ATOM 14879 C C . GLY C 3 437 ? 241.986 228.044 214.339 1.00 227.05 437 GLY C C 1
ATOM 14880 O O . GLY C 3 437 ? 241.779 229.207 214.670 1.00 230.52 437 GLY C O 1
ATOM 14881 N N . ASP C 3 438 ? 242.397 227.718 213.119 1.00 224.48 438 ASP C N 1
ATOM 14882 C CA . ASP C 3 438 ? 242.677 228.773 212.151 1.00 221.43 438 ASP C CA 1
ATOM 14883 C C . ASP C 3 438 ? 241.451 229.640 211.887 1.00 218.98 438 ASP C C 1
ATOM 14884 O O . ASP C 3 438 ? 241.558 230.865 211.798 1.00 215.31 438 ASP C O 1
ATOM 14889 N N . HIS C 3 439 ? 240.284 229.011 211.797 1.00 220.06 439 HIS C N 1
ATOM 14890 C CA . HIS C 3 439 ? 239.034 229.744 211.633 1.00 228.29 439 HIS C CA 1
ATOM 14891 C C . HIS C 3 439 ? 238.765 230.670 212.814 1.00 239.03 439 HIS C C 1
ATOM 14892 O O . HIS C 3 439 ? 238.445 231.848 212.637 1.00 245.51 439 HIS C O 1
ATOM 14899 N N . LEU C 3 440 ? 238.874 230.124 214.017 1.00 237.05 440 LEU C N 1
ATOM 14900 C CA . LEU C 3 440 ? 238.540 230.852 215.233 1.00 245.35 440 LEU C CA 1
ATOM 14901 C C . LEU C 3 440 ? 239.438 232.068 215.466 1.00 250.81 440 LEU C C 1
ATOM 14902 O O . LEU C 3 440 ? 238.956 233.135 215.849 1.00 257.14 440 LEU C O 1
ATOM 14907 N N . VAL C 3 441 ? 240.738 231.918 215.227 1.00 244.84 441 VAL C N 1
ATOM 14908 C CA . VAL C 3 441 ? 241.677 233.011 215.438 1.00 250.11 441 VAL C CA 1
ATOM 14909 C C . VAL C 3 441 ? 241.529 234.071 214.357 1.00 251.63 441 VAL C C 1
ATOM 14910 O O . VAL C 3 441 ? 241.755 235.256 214.606 1.00 256.57 441 VAL C O 1
ATOM 14914 N N . SER C 3 442 ? 241.172 233.639 213.149 1.00 242.75 442 SER C N 1
ATOM 14915 C CA . SER C 3 442 ? 240.928 234.569 212.056 1.00 242.40 442 SER C CA 1
ATOM 14916 C C . SER C 3 442 ? 239.728 235.473 212.316 1.00 252.47 442 SER C C 1
ATOM 14917 O O . SER C 3 442 ? 239.794 236.676 212.062 1.00 252.52 442 SER C O 1
ATOM 14920 N N . LYS C 3 443 ? 238.648 234.894 212.839 1.00 256.96 443 LYS C N 1
ATOM 14921 C CA . LYS C 3 443 ? 237.462 235.663 213.201 1.00 271.03 443 LYS C CA 1
ATOM 14922 C C . LYS C 3 443 ? 237.694 236.488 214.464 1.00 271.41 443 LYS C C 1
ATOM 14923 O O . LYS C 3 443 ? 237.149 237.583 214.609 1.00 278.30 443 LYS C O 1
ATOM 14929 N N . GLY C 3 444 ? 238.515 235.964 215.370 1.00 266.34 444 GLY C N 1
ATOM 14930 C CA . GLY C 3 444 ? 238.831 236.663 216.614 1.00 264.95 444 GLY C CA 1
ATOM 14931 C C . GLY C 3 444 ? 238.499 235.877 217.880 1.00 262.07 444 GLY C C 1
ATOM 14932 O O . GLY C 3 444 ? 238.705 236.371 218.989 1.00 257.51 444 GLY C O 1
ATOM 14933 N N . GLN C 3 445 ? 238.026 234.649 217.720 1.00 265.39 445 GLN C N 1
ATOM 14934 C CA . GLN C 3 445 ? 237.739 233.790 218.861 1.00 259.02 445 GLN C CA 1
ATOM 14935 C C . GLN C 3 445 ? 238.991 233.038 219.303 1.00 245.79 445 GLN C C 1
ATOM 14936 O O . GLN C 3 445 ? 239.094 231.823 219.133 1.00 243.67 445 GLN C O 1
ATOM 14942 N N . PHE C 3 446 ? 239.948 233.771 219.865 1.00 238.41 446 PHE C N 1
ATOM 14943 C CA . PHE C 3 446 ? 241.241 233.202 220.217 1.00 232.19 446 PHE C CA 1
ATOM 14944 C C . PHE C 3 446 ? 241.116 232.264 221.412 1.00 221.53 446 PHE C C 1
ATOM 14945 O O . PHE C 3 446 ? 241.842 231.277 221.521 1.00 215.01 446 PHE C O 1
ATOM 14953 N N . LEU C 3 447 ? 240.155 232.578 222.285 1.00 226.52 447 LEU C N 1
ATOM 14954 C CA . LEU C 3 447 ? 239.864 231.790 223.479 1.00 229.19 447 LEU C CA 1
ATOM 14955 C C . LEU C 3 447 ? 239.391 230.394 223.114 1.00 226.50 447 LEU C C 1
ATOM 14956 O O . LEU C 3 447 ? 239.863 229.398 223.663 1.00 219.97 447 LEU C O 1
ATOM 14961 N N . GLU C 3 448 ? 238.459 230.329 222.172 1.00 231.18 448 GLU C N 1
ATOM 14962 C CA . GLU C 3 448 ? 237.940 229.057 221.707 1.00 232.33 448 GLU C CA 1
ATOM 14963 C C . GLU C 3 448 ? 239.038 228.272 221.013 1.00 220.49 448 GLU C C 1
ATOM 14964 O O . GLU C 3 448 ? 239.111 227.048 221.137 1.00 213.12 448 GLU C O 1
ATOM 14970 N N . ALA C 3 449 ? 239.906 228.981 220.296 1.00 219.78 449 ALA C N 1
ATOM 14971 C CA . ALA C 3 449 ? 241.026 228.329 219.625 1.00 217.01 449 ALA C CA 1
ATOM 14972 C C . ALA C 3 449 ? 241.958 227.701 220.651 1.00 210.89 449 ALA C C 1
ATOM 14973 O O . ALA C 3 449 ? 242.508 226.621 220.430 1.00 209.35 449 ALA C O 1
ATOM 14975 N N . ALA C 3 450 ? 242.137 228.379 221.773 1.00 212.35 450 ALA C N 1
ATOM 14976 C CA . ALA C 3 450 ? 242.989 227.850 222.823 1.00 213.71 450 ALA C CA 1
ATOM 14977 C C . ALA C 3 450 ? 242.449 226.506 223.300 1.00 212.05 450 ALA C C 1
ATOM 14978 O O . ALA C 3 450 ? 243.215 225.575 223.556 1.00 210.15 450 ALA C O 1
ATOM 14980 N N . ALA C 3 451 ? 241.129 226.402 223.419 1.00 212.12 451 ALA C N 1
ATOM 14981 C CA . ALA C 3 451 ? 240.512 225.177 223.916 1.00 209.90 451 ALA C CA 1
ATOM 14982 C C . ALA C 3 451 ? 240.703 224.013 222.944 1.00 210.54 451 ALA C C 1
ATOM 14983 O O . ALA C 3 451 ? 241.041 222.902 223.358 1.00 206.09 451 ALA C O 1
ATOM 14985 N N . VAL C 3 452 ? 240.497 224.263 221.652 1.00 209.07 452 VAL C N 1
ATOM 14986 C CA . VAL C 3 452 ? 240.601 223.189 220.667 1.00 217.94 452 VAL C CA 1
ATOM 14987 C C . VAL C 3 452 ? 242.052 222.740 220.500 1.00 218.74 452 VAL C C 1
ATOM 14988 O O . VAL C 3 452 ? 242.324 221.564 220.260 1.00 227.34 452 VAL C O 1
ATOM 14992 N N . TYR C 3 453 ? 242.979 223.681 220.645 1.00 214.88 453 TYR C N 1
ATOM 14993 C CA . TYR C 3 453 ? 244.394 223.372 220.550 1.00 216.52 453 TYR C CA 1
ATOM 14994 C C . TYR C 3 453 ? 244.843 222.552 221.749 1.00 218.92 453 TYR C C 1
ATOM 14995 O O . TYR C 3 453 ? 245.598 221.590 221.608 1.00 227.13 453 TYR C O 1
ATOM 15004 N N . GLY C 3 454 ? 244.362 222.931 222.926 1.00 214.56 454 GLY C N 1
ATOM 15005 C CA . GLY C 3 454 ? 244.736 222.266 224.169 1.00 212.43 454 GLY C CA 1
ATOM 15006 C C . GLY C 3 454 ? 244.337 220.799 224.143 1.00 215.08 454 GLY C C 1
ATOM 15007 O O . GLY C 3 454 ? 245.089 219.932 224.587 1.00 213.35 454 GLY C O 1
ATOM 15008 N N . LYS C 3 455 ? 243.156 220.519 223.610 1.00 215.98 455 LYS C N 1
ATOM 15009 C CA . LYS C 3 455 ? 242.667 219.151 223.523 1.00 221.17 455 LYS C CA 1
ATOM 15010 C C . LYS C 3 455 ? 243.483 218.336 222.516 1.00 226.35 455 LYS C C 1
ATOM 15011 O O . LYS C 3 455 ? 243.646 217.126 222.678 1.00 230.78 455 LYS C O 1
ATOM 15017 N N . SER C 3 456 ? 243.982 218.999 221.472 1.00 233.21 456 SER C N 1
ATOM 15018 C CA . SER C 3 456 ? 244.773 218.332 220.437 1.00 242.87 456 SER C CA 1
ATOM 15019 C C . SER C 3 456 ? 246.178 217.998 220.930 1.00 237.83 456 SER C C 1
ATOM 15020 O O . SER C 3 456 ? 246.551 218.334 222.054 1.00 232.83 456 SER C O 1
ATOM 15023 N N . SER C 3 457 ? 246.959 217.340 220.078 1.00 247.75 457 SER C N 1
ATOM 15024 C CA . SER C 3 457 ? 248.330 216.968 220.417 1.00 251.72 457 SER C CA 1
ATOM 15025 C C . SER C 3 457 ? 249.352 217.957 219.857 1.00 256.42 457 SER C C 1
ATOM 15026 O O . SER C 3 457 ? 250.560 217.733 219.959 1.00 261.61 457 SER C O 1
ATOM 15029 N N . LYS C 3 458 ? 248.870 219.047 219.266 1.00 256.86 458 LYS C N 1
ATOM 15030 C CA . LYS C 3 458 ? 249.750 220.049 218.674 1.00 261.22 458 LYS C CA 1
ATOM 15031 C C . LYS C 3 458 ? 250.772 220.515 219.720 1.00 261.60 458 LYS C C 1
ATOM 15032 O O . LYS C 3 458 ? 250.405 220.754 220.871 1.00 256.10 458 LYS C O 1
ATOM 15038 N N . PRO C 3 459 ? 252.053 220.642 219.346 1.00 263.58 459 PRO C N 1
ATOM 15039 C CA . PRO C 3 459 ? 253.158 221.118 220.161 1.00 254.39 459 PRO C CA 1
ATOM 15040 C C . PRO C 3 459 ? 252.888 222.434 220.889 1.00 235.84 459 PRO C C 1
ATOM 15041 O O . PRO C 3 459 ? 252.286 223.364 220.354 1.00 226.94 459 PRO C O 1
ATOM 15045 N N . PHE C 3 460 ? 253.347 222.468 222.133 1.00 232.24 460 PHE C N 1
ATOM 15046 C CA . PHE C 3 460 ? 253.177 223.559 223.087 1.00 225.17 460 PHE C CA 1
ATOM 15047 C C . PHE C 3 460 ? 253.616 224.946 222.604 1.00 214.81 460 PHE C C 1
ATOM 15048 O O . PHE C 3 460 ? 252.880 225.922 222.756 1.00 204.28 460 PHE C O 1
ATOM 15056 N N . GLU C 3 461 ? 254.834 225.046 222.092 1.00 219.94 461 GLU C N 1
ATOM 15057 C CA . GLU C 3 461 ? 255.386 226.337 221.686 1.00 213.09 461 GLU C CA 1
ATOM 15058 C C . GLU C 3 461 ? 254.681 226.976 220.489 1.00 195.45 461 GLU C C 1
ATOM 15059 O O . GLU C 3 461 ? 254.587 228.202 220.407 1.00 177.58 461 GLU C O 1
ATOM 15065 N N . GLU C 3 462 ? 254.230 226.165 219.538 1.00 204.66 462 GLU C N 1
ATOM 15066 C CA . GLU C 3 462 ? 253.634 226.709 218.319 1.00 202.14 462 GLU C CA 1
ATOM 15067 C C . GLU C 3 462 ? 252.388 227.550 218.592 1.00 185.09 462 GLU C C 1
ATOM 15068 O O . GLU C 3 462 ? 252.204 228.611 217.992 1.00 169.65 462 GLU C O 1
ATOM 15074 N N . VAL C 3 463 ? 251.545 227.090 219.506 1.00 184.81 463 VAL C N 1
ATOM 15075 C CA . VAL C 3 463 ? 250.348 227.841 219.868 1.00 179.95 463 VAL C CA 1
ATOM 15076 C C . VAL C 3 463 ? 250.657 228.990 220.806 1.00 166.43 463 VAL C C 1
ATOM 15077 O O . VAL C 3 463 ? 250.015 230.039 220.752 1.00 158.64 463 VAL C O 1
ATOM 15081 N N . ALA C 3 464 ? 251.627 228.797 221.680 1.00 173.33 464 ALA C N 1
ATOM 15082 C CA . ALA C 3 464 ? 251.991 229.863 222.590 1.00 173.55 464 ALA C CA 1
ATOM 15083 C C . ALA C 3 464 ? 252.485 231.068 221.795 1.00 162.38 464 ALA C C 1
ATOM 15084 O O . ALA C 3 464 ? 252.141 232.211 222.106 1.00 157.98 464 ALA C O 1
ATOM 15086 N N . LEU C 3 465 ? 253.279 230.812 220.758 1.00 162.02 465 LEU C N 1
ATOM 15087 C CA . LEU C 3 465 ? 253.790 231.893 219.922 1.00 162.00 465 LEU C CA 1
ATOM 15088 C C . LEU C 3 465 ? 252.673 232.659 219.208 1.00 153.24 465 LEU C C 1
ATOM 15089 O O . LEU C 3 465 ? 252.711 233.888 219.129 1.00 147.45 465 LEU C O 1
ATOM 15094 N N . THR C 3 466 ? 251.674 231.938 218.696 1.00 150.35 466 THR C N 1
ATOM 15095 C CA . THR C 3 466 ? 250.544 232.592 218.031 1.00 150.27 466 THR C CA 1
ATOM 15096 C C . THR C 3 466 ? 249.754 233.507 218.961 1.00 153.88 466 THR C C 1
ATOM 15097 O O . THR C 3 466 ? 249.430 234.638 218.594 1.00 153.46 466 THR C O 1
ATOM 15101 N N . PHE C 3 467 ? 249.429 233.022 220.158 1.00 159.79 467 PHE C N 1
ATOM 15102 C CA . PHE C 3 467 ? 248.591 233.795 221.069 1.00 165.37 467 PHE C CA 1
ATOM 15103 C C . PHE C 3 467 ? 249.331 235.020 221.586 1.00 168.96 467 PHE C C 1
ATOM 15104 O O . PHE C 3 467 ? 248.721 236.056 221.857 1.00 178.11 467 PHE C O 1
ATOM 15112 N N . ILE C 3 468 ? 250.643 234.894 221.741 1.00 163.40 468 ILE C N 1
ATOM 15113 C CA . ILE C 3 468 ? 251.468 236.015 222.174 1.00 166.10 468 ILE C CA 1
ATOM 15114 C C . ILE C 3 468 ? 251.550 237.123 221.132 1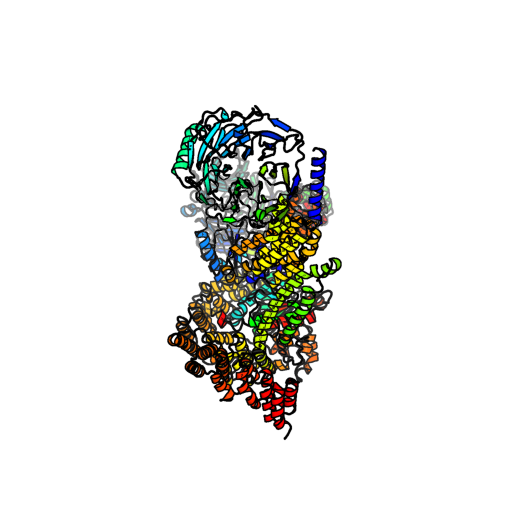.00 160.77 468 ILE C C 1
ATOM 15115 O O . ILE C 3 468 ? 251.397 238.298 221.463 1.00 166.18 468 ILE C O 1
ATOM 15120 N N . ASP C 3 469 ? 251.793 236.756 219.877 1.00 155.28 469 ASP C N 1
ATOM 15121 C CA . ASP C 3 469 ? 251.893 237.756 218.818 1.00 156.37 469 ASP C CA 1
ATOM 15122 C C . ASP C 3 469 ? 250.560 238.469 218.616 1.00 160.12 469 ASP C C 1
ATOM 15123 O O . ASP C 3 469 ? 250.522 239.650 218.271 1.00 158.53 469 ASP C O 1
ATOM 15128 N N . ASN C 3 470 ? 249.472 237.746 218.855 1.00 165.81 470 ASN C N 1
ATOM 15129 C CA . ASN C 3 470 ? 248.121 238.282 218.723 1.00 178.63 470 ASN C CA 1
ATOM 15130 C C . ASN C 3 470 ? 247.681 239.018 219.988 1.00 185.83 470 ASN C C 1
ATOM 15131 O O . ASN C 3 470 ? 246.568 239.539 220.053 1.00 197.16 470 ASN C O 1
ATOM 15136 N N . GLU C 3 471 ? 248.564 239.035 220.989 1.00 184.34 471 GLU C N 1
ATOM 15137 C CA . GLU C 3 471 ? 248.330 239.655 222.297 1.00 190.44 471 GLU C CA 1
ATOM 15138 C C . GLU C 3 471 ? 247.041 239.178 222.953 1.00 193.64 471 GLU C C 1
ATOM 15139 O O . GLU C 3 471 ? 246.172 239.981 223.293 1.00 196.66 471 GLU C O 1
ATOM 15145 N N . GLN C 3 472 ? 246.944 237.871 223.182 1.00 191.43 472 GLN C N 1
ATOM 15146 C CA . GLN C 3 472 ? 245.761 237.310 223.825 1.00 188.38 472 GLN C CA 1
ATOM 15147 C C . GLN C 3 472 ? 246.137 236.475 225.055 1.00 179.01 472 GLN C C 1
ATOM 15148 O O . GLN C 3 472 ? 246.201 235.247 224.975 1.00 171.54 472 GLN C O 1
ATOM 15154 N N . PRO C 3 473 ? 246.387 237.133 226.195 1.00 174.68 473 PRO C N 1
ATOM 15155 C CA . PRO C 3 473 ? 246.803 236.560 227.464 1.00 176.35 473 PRO C CA 1
ATOM 15156 C C . PRO C 3 473 ? 245.848 235.467 227.930 1.00 175.16 473 PRO C C 1
ATOM 15157 O O . PRO C 3 473 ? 246.263 234.503 228.574 1.00 176.66 473 PRO C O 1
ATOM 15161 N N . ASP C 3 474 ? 244.567 235.627 227.619 1.00 172.00 474 ASP C N 1
ATOM 15162 C CA . ASP C 3 474 ? 243.555 234.680 228.069 1.00 173.59 474 ASP C CA 1
ATOM 15163 C C . ASP C 3 474 ? 243.620 233.382 227.275 1.00 171.67 474 ASP C C 1
ATOM 15164 O O . ASP C 3 474 ? 243.498 232.293 227.835 1.00 165.13 474 ASP C O 1
ATOM 15169 N N . ALA C 3 475 ? 243.818 233.505 225.967 1.00 173.60 475 ALA C N 1
ATOM 15170 C CA . ALA C 3 475 ? 243.956 232.345 225.097 1.00 182.54 475 ALA C CA 1
ATOM 15171 C C . ALA C 3 475 ? 245.270 231.632 225.393 1.00 174.18 475 ALA C C 1
ATOM 15172 O O . ALA C 3 475 ? 245.356 230.404 225.330 1.00 176.93 475 ALA C O 1
ATOM 15174 N N . LEU C 3 476 ? 246.291 232.419 225.722 1.00 172.59 476 LEU C N 1
ATOM 15175 C CA . LEU C 3 476 ? 247.614 231.889 226.027 1.00 179.42 476 LEU C CA 1
ATOM 15176 C C . LEU C 3 476 ? 247.564 230.981 227.255 1.00 179.31 476 LEU C C 1
ATOM 15177 O O . LEU C 3 476 ? 248.061 229.857 227.229 1.00 187.18 476 LEU C O 1
ATOM 15182 N N . ARG C 3 477 ? 246.940 231.463 228.321 1.00 174.83 477 ARG C N 1
ATOM 15183 C CA . ARG C 3 477 ? 246.782 230.684 229.547 1.00 179.82 477 ARG C CA 1
ATOM 15184 C C . ARG C 3 477 ? 245.864 229.468 229.386 1.00 171.01 477 ARG C C 1
ATOM 15185 O O . ARG C 3 477 ? 246.090 228.420 229.996 1.00 167.06 477 ARG C O 1
ATOM 15193 N N . LYS C 3 478 ? 244.789 229.639 228.624 1.00 163.65 478 LYS C N 1
ATOM 15194 C CA . LYS C 3 478 ? 243.735 228.632 228.556 1.00 171.51 478 LYS C CA 1
ATOM 15195 C C . LYS C 3 478 ? 244.149 227.319 227.893 1.00 177.68 478 LYS C C 1
ATOM 15196 O O . LYS C 3 478 ? 243.704 226.251 228.315 1.00 173.07 478 LYS C O 1
ATOM 15202 N N . TYR C 3 479 ? 244.953 227.381 226.834 1.00 182.17 479 TYR C N 1
ATOM 15203 C CA . TYR C 3 479 ? 245.171 226.170 226.042 1.00 192.07 479 TYR C CA 1
ATOM 15204 C C . TYR C 3 479 ? 245.901 225.079 226.824 1.00 189.74 479 TYR C C 1
ATOM 15205 O O . TYR C 3 479 ? 245.668 223.892 226.595 1.00 193.35 479 TYR C O 1
ATOM 15214 N N . LEU C 3 480 ? 246.759 225.463 227.763 1.00 181.41 480 LEU C N 1
ATOM 15215 C CA . LEU C 3 480 ? 247.412 224.461 228.597 1.00 181.25 480 LEU C CA 1
ATOM 15216 C C . LEU C 3 480 ? 246.460 223.897 229.645 1.00 177.12 480 LEU C C 1
ATOM 15217 O O . LEU C 3 480 ? 246.439 222.691 229.871 1.00 182.37 480 LEU C O 1
ATOM 15222 N N . LEU C 3 481 ? 245.661 224.756 230.278 1.00 171.78 481 LEU C N 1
ATOM 15223 C CA . LEU C 3 481 ? 244.708 224.268 231.275 1.00 176.12 481 LEU C CA 1
ATOM 15224 C C . LEU C 3 481 ? 243.724 223.275 230.699 1.00 181.28 481 LEU C C 1
ATOM 15225 O O . LEU C 3 481 ? 243.328 222.322 231.373 1.00 183.74 481 LEU C O 1
ATOM 15230 N N . THR C 3 482 ? 243.327 223.489 229.457 1.00 181.90 482 THR C N 1
ATOM 15231 C CA . THR C 3 482 ? 242.441 222.545 228.802 1.00 191.61 482 THR C CA 1
ATOM 15232 C C . THR C 3 482 ? 243.166 221.216 228.609 1.00 200.40 482 THR C C 1
ATOM 15233 O O . THR C 3 482 ? 242.628 220.149 228.920 1.00 208.88 482 THR C O 1
ATOM 15237 N N . LYS C 3 483 ? 244.406 221.294 228.134 1.00 196.54 483 LYS C N 1
ATOM 15238 C CA . LYS C 3 483 ? 245.248 220.117 227.952 1.00 201.15 483 LYS C CA 1
ATOM 15239 C C . LYS C 3 483 ? 245.434 219.365 229.270 1.00 200.17 483 LYS C C 1
ATOM 15240 O O . LYS C 3 483 ? 245.383 218.135 229.303 1.00 203.70 483 LYS C O 1
ATOM 15246 N N . LEU C 3 484 ? 245.659 220.112 230.350 1.00 191.83 484 LEU C N 1
ATOM 15247 C CA . LEU C 3 484 ? 245.891 219.531 231.670 1.00 194.45 484 LEU C CA 1
ATOM 15248 C C . LEU C 3 484 ? 244.651 218.848 232.235 1.00 202.31 484 LEU C C 1
ATOM 15249 O O . LEU C 3 484 ? 244.759 217.934 233.046 1.00 205.67 484 LEU C O 1
ATOM 15254 N N . GLY C 3 485 ? 243.466 219.277 231.828 1.00 207.71 485 GLY C N 1
ATOM 15255 C CA . GLY C 3 485 ? 242.276 218.566 232.276 1.00 214.23 485 GLY C CA 1
ATOM 15256 C C . GLY C 3 485 ? 242.191 217.194 231.604 1.00 217.74 485 GLY C C 1
ATOM 15257 O O . GLY C 3 485 ? 241.681 216.235 232.183 1.00 218.62 485 GLY C O 1
ATOM 15258 N N . THR C 3 486 ? 242.713 217.111 230.382 1.00 220.42 486 THR C N 1
ATOM 15259 C CA . THR C 3 486 ? 242.654 215.899 229.561 1.00 225.67 486 THR C CA 1
ATOM 15260 C C . THR C 3 486 ? 243.803 214.912 229.813 1.00 226.06 486 THR C C 1
ATOM 15261 O O . THR C 3 486 ? 243.643 213.705 229.626 1.00 232.13 486 THR C O 1
ATOM 15265 N N . TYR C 3 487 ? 244.980 215.441 230.139 1.00 221.13 487 TYR C N 1
ATOM 15266 C CA . TYR C 3 487 ? 246.221 214.663 230.214 1.00 220.50 487 TYR C CA 1
ATOM 15267 C C . TYR C 3 487 ? 246.262 213.604 231.337 1.00 224.61 487 TYR C C 1
ATOM 15268 O O . TYR C 3 487 ? 247.072 212.677 231.293 1.00 224.30 487 TYR C O 1
ATOM 15277 N N . LYS C 3 488 ? 245.381 213.737 232.321 1.00 225.54 488 LYS C N 1
ATOM 15278 C CA . LYS C 3 488 ? 245.297 212.854 233.489 1.00 225.87 488 LYS C CA 1
ATOM 15279 C C . LYS C 3 488 ? 246.550 212.762 234.375 1.00 220.97 488 LYS C C 1
ATOM 15280 O O . LYS C 3 488 ? 247.027 213.781 234.872 1.00 213.49 488 LYS C O 1
ATOM 15286 N N . LYS C 3 489 ? 247.001 211.538 234.678 1.00 224.20 489 LYS C N 1
ATOM 15287 C CA . LYS C 3 489 ? 248.062 211.356 235.680 1.00 217.66 489 LYS C CA 1
ATOM 15288 C C . LYS C 3 489 ? 249.430 210.927 235.144 1.00 212.67 489 LYS C C 1
ATOM 15289 O O . LYS C 3 489 ? 250.459 211.335 235.680 1.00 209.39 489 LYS C O 1
ATOM 15295 N N . SER C 3 490 ? 249.454 210.085 234.116 1.00 213.33 490 SER C N 1
ATOM 15296 C CA . SER C 3 490 ? 250.717 209.517 233.634 1.00 209.86 490 SER C CA 1
ATOM 15297 C C . SER C 3 490 ? 251.514 210.597 232.921 1.00 206.67 490 SER C C 1
ATOM 15298 O O . SER C 3 490 ? 252.732 210.511 232.763 1.00 201.31 490 SER C O 1
ATOM 15301 N N . ALA C 3 491 ? 250.789 211.625 232.528 1.00 209.94 491 ALA C N 1
ATOM 15302 C CA . ALA C 3 491 ? 251.276 212.782 231.800 1.00 207.02 491 ALA C CA 1
ATOM 15303 C C . ALA C 3 491 ? 251.726 213.898 232.748 1.00 203.13 491 ALA C C 1
ATOM 15304 O O . ALA C 3 491 ? 252.109 214.977 232.300 1.00 202.30 491 ALA C O 1
ATOM 15306 N N . VAL C 3 492 ? 251.612 213.674 234.051 1.00 203.05 492 VAL C N 1
ATOM 15307 C CA . VAL C 3 492 ? 251.858 214.706 235.058 1.00 200.59 492 VAL C CA 1
ATOM 15308 C C . VAL C 3 492 ? 253.297 215.206 235.002 1.00 203.95 492 VAL C C 1
ATOM 15309 O O . VAL C 3 492 ? 253.574 216.332 235.415 1.00 203.56 492 VAL C O 1
ATOM 15313 N N . MET C 3 493 ? 254.217 214.400 234.497 1.00 207.77 493 MET C N 1
ATOM 15314 C CA . MET C 3 493 ? 255.604 214.846 234.452 1.00 207.84 493 MET C CA 1
ATOM 15315 C C . MET C 3 493 ? 255.707 216.058 233.521 1.00 199.48 493 MET C C 1
ATOM 15316 O O . MET C 3 493 ? 256.571 216.918 233.701 1.00 193.85 493 MET C O 1
ATOM 15321 N N . GLN C 3 494 ? 254.805 216.132 232.544 1.00 202.16 494 GLN C N 1
ATOM 15322 C CA . GLN C 3 494 ? 254.745 217.268 231.629 1.00 200.52 494 GLN C CA 1
ATOM 15323 C C . GLN C 3 494 ? 254.324 218.523 232.395 1.00 193.54 494 GLN C C 1
ATOM 15324 O O . GLN C 3 494 ? 254.776 219.626 232.084 1.00 188.63 494 GLN C O 1
ATOM 15330 N N . ARG C 3 495 ? 253.449 218.354 233.392 1.00 195.63 495 ARG C N 1
ATOM 15331 C CA . ARG C 3 495 ? 252.972 219.487 234.188 1.00 193.46 495 ARG C CA 1
ATOM 15332 C C . ARG C 3 495 ? 254.078 220.004 235.093 1.00 189.02 495 ARG C C 1
ATOM 15333 O O . ARG C 3 495 ? 254.129 221.190 235.413 1.00 185.35 495 ARG C O 1
ATOM 15341 N N . VAL C 3 496 ? 254.956 219.113 235.522 1.00 193.04 496 VAL C N 1
ATOM 15342 C CA . VAL C 3 496 ? 256.049 219.523 236.387 1.00 190.75 496 VAL C CA 1
ATOM 15343 C C . VAL C 3 496 ? 257.058 220.368 235.614 1.00 180.36 496 VAL C C 1
ATOM 15344 O O . VAL C 3 496 ? 257.457 221.441 236.067 1.00 173.95 496 VAL C O 1
ATOM 15348 N N . MET C 3 497 ? 257.453 219.884 234.437 1.00 179.80 497 MET C N 1
ATOM 15349 C CA . MET C 3 497 ? 258.460 220.556 233.618 1.00 175.00 497 MET C CA 1
ATOM 15350 C C . MET C 3 497 ? 257.988 221.926 233.113 1.00 171.51 497 MET C C 1
ATOM 15351 O O . MET C 3 497 ? 258.772 222.868 233.014 1.00 168.30 497 MET C O 1
ATOM 15356 N N . ILE C 3 498 ? 256.691 222.024 232.826 1.00 173.24 498 ILE C N 1
ATOM 15357 C CA . ILE C 3 498 ? 256.058 223.245 232.323 1.00 166.70 498 ILE C CA 1
ATOM 15358 C C . ILE C 3 498 ? 255.472 224.080 233.456 1.00 160.23 498 ILE C C 1
ATOM 15359 O O . ILE C 3 498 ? 254.747 225.040 233.214 1.00 145.92 498 ILE C O 1
ATOM 15364 N N . ALA C 3 499 ? 255.719 223.660 234.694 1.00 164.90 499 ALA C N 1
ATOM 15365 C CA . ALA C 3 499 ? 255.122 224.290 235.867 1.00 160.74 499 ALA C CA 1
ATOM 15366 C C . ALA C 3 499 ? 255.548 225.742 235.990 1.00 155.66 499 ALA C C 1
ATOM 15367 O O . ALA C 3 499 ? 254.740 226.580 236.392 1.00 151.02 499 ALA C O 1
ATOM 15369 N N . THR C 3 500 ? 256.779 226.062 235.629 1.00 158.12 500 THR C N 1
ATOM 15370 C CA . THR C 3 500 ? 257.219 227.444 235.764 1.00 163.17 500 THR C CA 1
ATOM 15371 C C . THR C 3 500 ? 256.348 228.322 234.868 1.00 157.68 500 THR C C 1
ATOM 15372 O O . THR C 3 500 ? 255.978 229.438 235.234 1.00 157.98 500 THR C O 1
ATOM 15376 N N . TRP C 3 501 ? 256.034 227.824 233.682 1.00 151.06 501 TRP C N 1
ATOM 15377 C CA . TRP C 3 501 ? 255.243 228.587 232.728 1.00 151.59 501 TRP C CA 1
ATOM 15378 C C . TRP C 3 501 ? 253.854 228.925 233.246 1.00 149.40 501 TRP C C 1
ATOM 15379 O O . TRP C 3 501 ? 253.436 230.084 233.211 1.00 142.27 501 TRP C O 1
ATOM 15390 N N . LEU C 3 502 ? 253.136 227.916 233.723 1.00 148.63 502 LEU C N 1
ATOM 15391 C CA . LEU C 3 502 ? 251.750 228.123 234.114 1.00 155.25 502 LEU C CA 1
ATOM 15392 C C . LEU C 3 502 ? 251.651 229.086 235.278 1.00 159.34 502 LEU C C 1
ATOM 15393 O O . LEU C 3 502 ? 250.786 229.960 235.289 1.00 163.25 502 LEU C O 1
ATOM 15398 N N . ILE C 3 503 ? 252.543 228.937 236.251 1.00 161.29 503 ILE C N 1
ATOM 15399 C CA . ILE C 3 503 ? 252.536 229.807 237.416 1.00 170.05 503 ILE C CA 1
ATOM 15400 C C . ILE C 3 503 ? 252.949 231.237 237.060 1.00 164.47 503 ILE C C 1
ATOM 15401 O O . ILE C 3 503 ? 252.435 232.185 237.644 1.00 167.47 503 ILE C O 1
ATOM 15406 N N . GLU C 3 504 ? 253.864 231.405 236.107 1.00 154.68 504 GLU C N 1
ATOM 15407 C CA . GLU C 3 504 ? 254.261 232.756 235.706 1.00 160.57 504 GLU C CA 1
ATOM 15408 C C . GLU C 3 504 ? 253.162 233.492 234.940 1.00 157.73 504 GLU C C 1
ATOM 15409 O O . GLU C 3 504 ? 252.907 234.671 235.191 1.00 152.71 504 GLU C O 1
ATOM 15415 N N . VAL C 3 505 ? 252.491 232.788 234.033 1.00 150.03 505 VAL C N 1
ATOM 15416 C CA . VAL C 3 505 ? 251.396 233.380 233.269 1.00 155.50 505 VAL C CA 1
ATOM 15417 C C . VAL C 3 505 ? 250.217 233.637 234.196 1.00 160.88 505 VAL C C 1
ATOM 15418 O O . VAL C 3 505 ? 249.567 234.683 234.138 1.00 161.08 505 VAL C O 1
ATOM 15422 N N . PHE C 3 506 ? 249.956 232.653 235.044 1.00 165.84 506 PHE C N 1
ATOM 15423 C CA . PHE C 3 506 ? 248.914 232.689 236.054 1.00 181.17 506 PHE C CA 1
ATOM 15424 C C . PHE C 3 506 ? 249.043 233.907 236.950 1.00 185.15 506 PHE C C 1
ATOM 15425 O O . PHE C 3 506 ? 248.098 234.683 237.093 1.00 192.02 506 PHE C O 1
ATOM 15433 N N . MET C 3 507 ? 250.231 234.104 237.506 1.00 179.97 507 MET C N 1
ATOM 15434 C CA . MET C 3 507 ? 250.483 235.245 238.368 1.00 186.85 507 MET C CA 1
ATOM 15435 C C . MET C 3 507 ? 250.398 236.563 237.613 1.00 182.09 507 MET C C 1
ATOM 15436 O O . MET C 3 507 ? 249.889 237.551 238.141 1.00 192.12 507 MET C O 1
ATOM 15441 N N . ALA C 3 508 ? 250.919 236.593 236.389 1.00 167.12 508 ALA C N 1
ATOM 15442 C CA . ALA C 3 508 ? 250.929 237.832 235.621 1.00 168.06 508 ALA C CA 1
ATOM 15443 C C . ALA C 3 508 ? 249.527 238.396 235.420 1.00 174.75 508 ALA C C 1
ATOM 15444 O O . ALA C 3 508 ? 249.321 239.607 235.512 1.00 172.29 508 ALA C O 1
ATOM 15446 N N . LYS C 3 509 ? 248.553 237.526 235.155 1.00 176.03 509 LYS C N 1
ATOM 15447 C CA . LYS C 3 509 ? 247.190 238.009 234.964 1.00 187.48 509 LYS C CA 1
ATOM 15448 C C . LYS C 3 509 ? 246.636 238.609 236.240 1.00 198.06 509 LYS C C 1
ATOM 15449 O O . LYS C 3 509 ? 246.014 239.672 236.230 1.00 203.03 509 LYS C O 1
ATOM 15455 N N . LEU C 3 510 ? 246.854 237.900 237.336 1.00 202.16 510 LEU C N 1
ATOM 15456 C CA . LEU C 3 510 ? 246.384 238.312 238.643 1.00 213.28 510 LEU C CA 1
ATOM 15457 C C . LEU C 3 510 ? 247.063 239.573 239.132 1.00 213.30 510 LEU C C 1
ATOM 15458 O O . LEU C 3 510 ? 246.419 240.438 239.724 1.00 218.85 510 LEU C O 1
ATOM 15463 N N . ASN C 3 511 ? 248.358 239.696 238.871 1.00 208.41 511 ASN C N 1
ATOM 15464 C CA . ASN C 3 511 ? 249.069 240.877 239.317 1.00 214.75 511 ASN C CA 1
ATOM 15465 C C . ASN C 3 511 ? 248.384 242.098 238.744 1.00 215.78 511 ASN C C 1
ATOM 15466 O O . ASN C 3 511 ? 248.204 243.098 239.433 1.00 221.76 511 ASN C O 1
ATOM 15471 N N . SER C 3 512 ? 247.964 242.003 237.490 1.00 206.59 512 SER C N 1
ATOM 15472 C CA . SER C 3 512 ? 247.272 243.112 236.860 1.00 204.13 512 SER C CA 1
ATOM 15473 C C . SER C 3 512 ? 245.947 243.401 237.533 1.00 217.25 512 SER C C 1
ATOM 15474 O O . SER C 3 512 ? 245.609 244.553 237.817 1.00 221.05 512 SER C O 1
ATOM 15477 N N . LEU C 3 513 ? 245.187 242.342 237.766 1.00 219.79 513 LEU C N 1
ATOM 15478 C CA . LEU C 3 513 ? 243.855 242.478 238.316 1.00 222.29 513 LEU C CA 1
ATOM 15479 C C . LEU C 3 513 ? 243.894 243.020 239.753 1.00 221.45 513 LEU C C 1
ATOM 15480 O O . LEU C 3 513 ? 243.043 243.816 240.148 1.00 215.03 513 LEU C O 1
ATOM 15485 N N . ASP C 3 514 ? 244.905 242.600 240.519 1.00 218.77 514 ASP C N 1
ATOM 15486 C CA . ASP C 3 514 ? 245.093 243.044 241.904 1.00 216.15 514 ASP C CA 1
ATOM 15487 C C . ASP C 3 514 ? 245.652 244.464 242.013 1.00 213.61 514 ASP C C 1
ATOM 15488 O O . ASP C 3 514 ? 245.262 245.235 242.894 1.00 210.11 514 ASP C O 1
ATOM 15493 N N . ASP C 3 515 ? 246.585 244.793 241.118 1.00 219.51 515 ASP C N 1
ATOM 15494 C CA . ASP C 3 515 ? 247.211 246.109 241.093 1.00 226.05 515 ASP C CA 1
ATOM 15495 C C . ASP C 3 515 ? 246.206 247.152 240.649 1.00 229.80 515 ASP C C 1
ATOM 15496 O O . ASP C 3 515 ? 246.203 248.282 241.141 1.00 227.91 515 ASP C O 1
ATOM 15501 N N . THR C 3 516 ? 245.330 246.758 239.734 1.00 225.83 516 THR C N 1
ATOM 15502 C CA . THR C 3 516 ? 244.282 247.637 239.248 1.00 228.26 516 THR C CA 1
ATOM 15503 C C . THR C 3 516 ? 243.407 248.120 240.393 1.00 223.98 516 THR C C 1
ATOM 15504 O O . THR C 3 516 ? 242.987 249.277 240.417 1.00 231.88 516 THR C O 1
ATOM 15508 N N . ILE C 3 517 ? 243.122 247.231 241.334 1.00 217.62 517 ILE C N 1
ATOM 15509 C CA . ILE C 3 517 ? 242.275 247.561 242.471 1.00 219.81 517 ILE C CA 1
ATOM 15510 C C . ILE C 3 517 ? 242.881 248.629 243.376 1.00 218.94 517 ILE C C 1
ATOM 15511 O O . ILE C 3 517 ? 242.175 249.525 243.839 1.00 227.25 517 ILE C O 1
ATOM 15516 N N . ILE C 3 518 ? 244.176 248.519 243.655 1.00 213.19 518 ILE C N 1
ATOM 15517 C CA . ILE C 3 518 ? 244.824 249.456 244.568 1.00 213.51 518 ILE C CA 1
ATOM 15518 C C . ILE C 3 518 ? 245.284 250.745 243.884 1.00 222.57 518 ILE C C 1
ATOM 15519 O O . ILE C 3 518 ? 245.134 251.827 244.445 1.00 223.21 518 ILE C O 1
ATOM 15524 N N . THR C 3 519 ? 245.886 250.625 242.701 1.00 230.79 519 THR C N 1
ATOM 15525 C CA . THR C 3 519 ? 246.521 251.760 242.024 1.00 242.65 519 THR C CA 1
ATOM 15526 C C . THR C 3 519 ? 245.930 253.115 242.413 1.00 237.45 519 THR C C 1
ATOM 15527 O O . THR C 3 519 ? 246.649 253.987 242.900 1.00 227.07 519 THR C O 1
ATOM 15531 N N . GLY C 3 520 ? 244.635 253.308 242.175 1.00 236.83 520 GLY C N 1
ATOM 15532 C CA . GLY C 3 520 ? 244.010 254.590 242.484 1.00 247.17 520 GLY C CA 1
ATOM 15533 C C . GLY C 3 520 ? 242.560 254.664 242.021 1.00 268.37 520 GLY C C 1
ATOM 15534 O O . GLY C 3 520 ? 242.092 253.823 241.251 1.00 273.02 520 GLY C O 1
ATOM 15535 N N . ALA C 3 521 ? 241.858 255.692 242.493 1.00 274.88 521 ALA C N 1
ATOM 15536 C CA . ALA C 3 521 ? 240.442 255.883 242.198 1.00 279.37 521 ALA C CA 1
ATOM 15537 C C . ALA C 3 521 ? 240.189 256.051 240.709 1.00 289.35 521 ALA C C 1
ATOM 15538 O O . ALA C 3 521 ? 239.164 255.603 240.195 1.00 295.74 521 ALA C O 1
ATOM 15540 N N . GLU C 3 522 ? 241.104 256.720 240.018 1.00 296.41 522 GLU C N 1
ATOM 15541 C CA . GLU C 3 522 ? 240.899 257.018 238.606 1.00 297.85 522 GLU C CA 1
ATOM 15542 C C . GLU C 3 522 ? 240.877 255.745 237.772 1.00 302.27 522 GLU C C 1
ATOM 15543 O O . GLU C 3 522 ? 240.056 255.601 236.864 1.00 308.23 522 GLU C O 1
ATOM 15549 N N . LEU C 3 523 ? 241.772 254.816 238.093 1.00 297.22 523 LEU C N 1
ATOM 15550 C CA . LEU C 3 523 ? 241.847 253.560 237.360 1.00 300.57 523 LEU C CA 1
ATOM 15551 C C . LEU C 3 523 ? 240.683 252.650 237.732 1.00 293.92 523 LEU C C 1
ATOM 15552 O O . LEU C 3 523 ? 240.141 251.945 236.882 1.00 304.64 523 LEU C O 1
ATOM 15557 N N . SER C 3 524 ? 240.305 252.675 239.009 1.00 297.21 524 SER C N 1
ATOM 15558 C CA . SER C 3 524 ? 239.196 251.867 239.504 1.00 293.34 524 SER C CA 1
ATOM 15559 C C . SER C 3 524 ? 237.887 252.235 238.816 1.00 297.36 524 SER C C 1
ATOM 15560 O O . SER C 3 524 ? 237.124 251.361 238.409 1.00 285.14 524 SER C O 1
ATOM 15563 N N . GLU C 3 525 ? 237.639 253.532 238.664 1.00 303.01 525 GLU C N 1
ATOM 15564 C CA . GLU C 3 525 ? 236.441 253.994 237.977 1.00 304.68 525 GLU C CA 1
ATOM 15565 C C . GLU C 3 525 ? 236.478 253.585 236.508 1.00 312.62 525 GLU C C 1
ATOM 15566 O O . GLU C 3 525 ? 235.460 253.191 235.938 1.00 311.08 525 GLU C O 1
ATOM 15572 N N . THR C 3 526 ? 237.664 253.659 235.907 1.00 313.26 526 THR C N 1
ATOM 15573 C CA . THR C 3 526 ? 237.841 253.319 234.499 1.00 317.92 526 THR C CA 1
ATOM 15574 C C . THR C 3 526 ? 237.588 251.835 234.251 1.00 314.06 526 THR C C 1
ATOM 15575 O O . THR C 3 526 ? 236.872 251.464 233.320 1.00 312.48 526 THR C O 1
ATOM 15579 N N . LEU C 3 527 ? 238.185 250.989 235.084 1.00 310.95 527 LEU C N 1
ATOM 15580 C CA . LEU C 3 527 ? 238.079 249.545 234.921 1.00 298.21 527 LEU C CA 1
ATOM 15581 C C . LEU C 3 527 ? 237.167 248.946 235.986 1.00 277.81 527 LEU C C 1
ATOM 15582 O O . LEU C 3 527 ? 237.511 248.907 237.167 1.00 272.01 527 LEU C O 1
ATOM 15587 N N . ASN C 3 528 ? 235.992 248.499 235.557 1.00 266.01 528 ASN C N 1
ATOM 15588 C CA . ASN C 3 528 ? 234.959 248.014 236.467 1.00 248.19 528 ASN C CA 1
ATOM 15589 C C . ASN C 3 528 ? 235.521 247.054 237.521 1.00 234.33 528 ASN C C 1
ATOM 15590 O O . ASN C 3 528 ? 235.994 245.969 237.180 1.00 226.92 528 ASN C O 1
ATOM 15595 N N . PRO C 3 529 ? 235.475 247.447 238.802 1.00 230.45 529 PRO C N 1
ATOM 15596 C CA . PRO C 3 529 ? 236.056 246.767 239.945 1.00 223.38 529 PRO C CA 1
ATOM 15597 C C . PRO C 3 529 ? 235.348 245.454 240.252 1.00 213.51 529 PRO C C 1
ATOM 15598 O O . PRO C 3 529 ? 235.912 244.575 240.901 1.00 207.70 529 PRO C O 1
ATOM 15602 N N . ASN C 3 530 ? 234.104 245.329 239.794 1.00 219.39 530 ASN C N 1
ATOM 15603 C CA . ASN C 3 530 ? 233.331 244.121 240.056 1.00 215.91 530 ASN C CA 1
ATOM 15604 C C . ASN C 3 530 ? 233.721 243.026 239.077 1.00 206.87 530 ASN C C 1
ATOM 15605 O O . ASN C 3 530 ? 233.814 241.853 239.442 1.00 201.23 530 ASN C O 1
ATOM 15610 N N . GLN C 3 531 ? 233.981 243.426 237.836 1.00 210.44 531 GLN C N 1
ATOM 15611 C CA . GLN C 3 531 ? 234.467 242.503 236.821 1.00 200.53 531 GLN C CA 1
ATOM 15612 C C . GLN C 3 531 ? 235.860 242.015 237.182 1.00 190.12 531 GLN C C 1
ATOM 15613 O O . GLN C 3 531 ? 236.209 240.859 236.941 1.00 181.35 531 GLN C O 1
ATOM 15619 N N . THR C 3 532 ? 236.649 242.904 237.775 1.00 192.92 532 THR C N 1
ATOM 15620 C CA . THR C 3 532 ? 237.989 242.559 238.224 1.00 186.55 532 THR C CA 1
ATOM 15621 C C . THR C 3 532 ? 237.942 241.483 239.301 1.00 181.91 532 THR C C 1
ATOM 15622 O O . THR C 3 532 ? 238.688 240.504 239.245 1.00 173.49 532 THR C O 1
ATOM 15626 N N . LYS C 3 533 ? 237.049 241.655 240.270 1.00 189.33 533 LYS C N 1
ATOM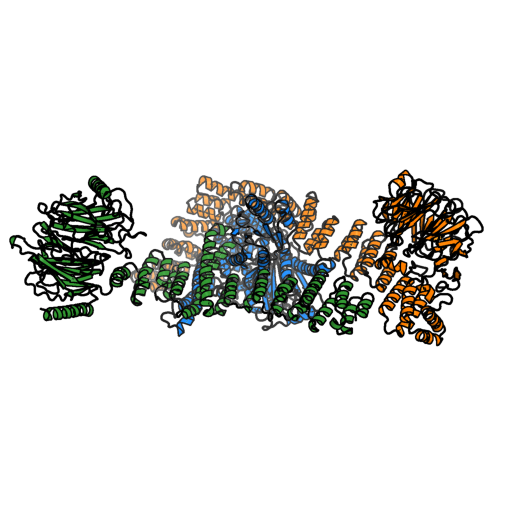 15627 C CA . LYS C 3 533 ? 236.887 240.677 241.338 1.00 192.70 533 LYS C CA 1
ATOM 15628 C C . LYS C 3 533 ? 236.519 239.298 240.797 1.00 186.08 533 LYS C C 1
ATOM 15629 O O . LYS C 3 533 ? 237.065 238.287 241.242 1.00 182.76 533 LYS C O 1
ATOM 15635 N N . GLU C 3 534 ? 235.609 239.258 239.825 1.00 185.98 534 GLU C N 1
ATOM 15636 C CA . GLU C 3 534 ? 235.174 237.988 239.250 1.00 182.12 534 GLU C CA 1
ATOM 15637 C C . GLU C 3 534 ? 236.341 237.248 238.613 1.00 175.28 534 GLU C C 1
ATOM 15638 O O . GLU C 3 534 ? 236.482 236.033 238.768 1.00 171.33 534 GLU C O 1
ATOM 15644 N N . GLN C 3 535 ? 237.189 237.993 237.912 1.00 170.37 535 GLN C N 1
ATOM 15645 C CA . GLN C 3 535 ? 238.353 237.413 237.262 1.00 169.70 535 GLN C CA 1
ATOM 15646 C C . GLN C 3 535 ? 239.353 236.919 238.294 1.00 163.85 535 GLN C C 1
ATOM 15647 O O . GLN C 3 535 ? 239.952 235.857 238.124 1.00 154.01 535 GLN C O 1
ATOM 15653 N N . LEU C 3 536 ? 239.529 237.688 239.367 1.00 164.23 536 LEU C N 1
ATOM 15654 C CA . LEU C 3 536 ? 240.470 237.306 240.409 1.00 163.88 536 LEU C CA 1
ATOM 15655 C C . LEU C 3 536 ? 240.101 235.978 241.040 1.00 163.69 536 LEU C C 1
ATOM 15656 O O . LEU C 3 536 ? 240.952 235.106 241.195 1.00 163.10 536 LEU C O 1
ATOM 15661 N N . GLU C 3 537 ? 238.834 235.802 241.386 1.00 167.19 537 GLU C N 1
ATOM 15662 C CA . GLU C 3 537 ? 238.448 234.566 242.049 1.00 178.88 537 GLU C CA 1
ATOM 15663 C C . GLU C 3 537 ? 238.462 233.380 241.093 1.00 176.76 537 GLU C C 1
ATOM 15664 O O . GLU C 3 537 ? 238.907 232.290 241.457 1.00 176.59 537 GLU C O 1
ATOM 15670 N N . ALA C 3 538 ? 237.987 233.590 239.869 1.00 171.61 538 ALA C N 1
ATOM 15671 C CA . ALA C 3 538 ? 237.954 232.503 238.898 1.00 176.48 538 ALA C CA 1
ATOM 15672 C C . ALA C 3 538 ? 239.353 231.995 238.560 1.00 173.93 538 ALA C C 1
ATOM 15673 O O . ALA C 3 538 ? 239.582 230.784 238.498 1.00 178.43 538 ALA C O 1
ATOM 15675 N N . VAL C 3 539 ? 240.284 232.917 238.325 1.00 165.11 539 VAL C N 1
ATOM 15676 C CA . VAL C 3 539 ? 241.648 232.532 237.982 1.00 174.38 539 VAL C CA 1
ATOM 15677 C C . VAL C 3 539 ? 242.399 231.893 239.144 1.00 170.71 539 VAL C C 1
ATOM 15678 O O . VAL C 3 539 ? 243.067 230.873 238.967 1.00 166.85 539 VAL C O 1
ATOM 15682 N N . ARG C 3 540 ? 242.310 232.493 240.331 1.00 165.41 540 ARG C N 1
ATOM 15683 C CA . ARG C 3 540 ? 243.010 231.926 241.472 1.00 172.88 540 ARG C CA 1
ATOM 15684 C C . ARG C 3 540 ? 242.534 230.512 241.732 1.00 171.34 540 ARG C C 1
ATOM 15685 O O . ARG C 3 540 ? 243.334 229.615 241.983 1.00 169.26 540 ARG C O 1
ATOM 15693 N N . ALA C 3 541 ? 241.215 230.329 241.701 1.00 169.47 541 ALA C N 1
ATOM 15694 C CA . ALA C 3 541 ? 240.616 229.050 242.050 1.00 176.58 541 ALA C CA 1
ATOM 15695 C C . ALA C 3 541 ? 241.081 227.940 241.121 1.00 179.33 541 ALA C C 1
ATOM 15696 O O . ALA C 3 541 ? 241.375 226.833 241.578 1.00 183.68 541 ALA C O 1
ATOM 15698 N N . GLU C 3 542 ? 241.150 228.218 239.825 1.00 178.22 542 GLU C N 1
ATOM 15699 C CA . GLU C 3 542 ? 241.542 227.176 238.887 1.00 190.21 542 GLU C CA 1
ATOM 15700 C C . GLU C 3 542 ? 242.960 226.693 239.171 1.00 187.55 542 GLU C C 1
ATOM 15701 O O . GLU C 3 542 ? 243.214 225.489 239.223 1.00 186.93 542 GLU C O 1
ATOM 15707 N N . PHE C 3 543 ? 243.875 227.635 239.385 1.00 179.56 543 PHE C N 1
ATOM 15708 C CA . PHE C 3 543 ? 245.275 227.296 239.613 1.00 181.85 543 PHE C CA 1
ATOM 15709 C C . PHE C 3 543 ? 245.478 226.589 240.942 1.00 186.13 543 PHE C C 1
ATOM 15710 O O . PHE C 3 543 ? 246.134 225.549 241.015 1.00 188.09 543 PHE C O 1
ATOM 15718 N N . GLN C 3 544 ? 244.942 227.189 241.997 1.00 183.15 544 GLN C N 1
ATOM 15719 C CA . GLN C 3 544 ? 245.153 226.711 243.353 1.00 188.28 544 GLN C CA 1
ATOM 15720 C C . GLN C 3 544 ? 244.573 225.319 243.559 1.00 194.11 544 GLN C C 1
ATOM 15721 O O . GLN C 3 544 ? 245.151 224.494 244.265 1.00 199.98 544 GLN C O 1
ATOM 15727 N N . ASP C 3 545 ? 243.434 225.046 242.936 1.00 191.97 545 ASP C N 1
ATOM 15728 C CA . ASP C 3 545 ? 242.825 223.730 243.053 1.00 199.68 545 ASP C CA 1
ATOM 15729 C C . ASP C 3 545 ? 243.670 222.660 242.360 1.00 202.15 545 ASP C C 1
ATOM 15730 O O . ASP C 3 545 ? 243.797 221.535 242.851 1.00 206.82 545 ASP C O 1
ATOM 15735 N N . PHE C 3 546 ? 244.240 223.011 241.208 1.00 197.31 546 PHE C N 1
ATOM 15736 C CA . PHE C 3 546 ? 245.009 222.060 240.413 1.00 201.57 546 PHE C CA 1
ATOM 15737 C C . PHE C 3 546 ? 246.333 221.690 241.085 1.00 203.12 546 PHE C C 1
ATOM 15738 O O . PHE C 3 546 ? 246.718 220.520 241.114 1.00 207.94 546 PHE C O 1
ATOM 15746 N N . ILE C 3 547 ? 247.038 222.695 241.603 1.00 198.69 547 ILE C N 1
ATOM 15747 C CA . ILE C 3 547 ? 248.354 222.469 242.195 1.00 201.76 547 ILE C CA 1
ATOM 15748 C C . ILE C 3 547 ? 248.224 221.679 243.490 1.00 207.49 547 ILE C C 1
ATOM 15749 O O . ILE C 3 547 ? 249.161 220.999 243.907 1.00 208.68 547 ILE C O 1
ATOM 15754 N N . ASN C 3 548 ? 247.067 221.784 244.134 1.00 208.06 548 ASN C N 1
ATOM 15755 C CA . ASN C 3 548 ? 246.774 220.980 245.313 1.00 213.04 548 ASN C CA 1
ATOM 15756 C C . ASN C 3 548 ? 246.584 219.509 244.955 1.00 215.08 548 ASN C C 1
ATOM 15757 O O . ASN C 3 548 ? 247.123 218.623 245.618 1.00 216.54 548 ASN C O 1
ATOM 15762 N N . LYS C 3 549 ? 245.805 219.249 243.908 1.00 217.33 549 LYS C N 1
ATOM 15763 C CA . LYS C 3 549 ? 245.552 217.877 243.479 1.00 222.25 549 LYS C CA 1
ATOM 15764 C C . LYS C 3 549 ? 246.819 217.166 243.015 1.00 219.55 549 LYS C C 1
ATOM 15765 O O . LYS C 3 549 ? 246.970 215.963 243.226 1.00 224.94 549 LYS C O 1
ATOM 15771 N N . HIS C 3 550 ? 247.735 217.904 242.395 1.00 213.87 550 HIS C N 1
ATOM 15772 C CA . HIS C 3 550 ? 248.976 217.295 241.918 1.00 209.69 550 HIS C CA 1
ATOM 15773 C C . HIS C 3 550 ? 250.161 217.794 242.740 1.00 207.11 550 HIS C C 1
ATOM 15774 O O . HIS C 3 550 ? 251.296 217.821 242.265 1.00 205.66 550 HIS C O 1
ATOM 15781 N N . LYS C 3 551 ? 249.887 218.211 243.972 1.00 208.72 551 LYS C N 1
ATOM 15782 C CA . LYS C 3 551 ? 250.906 218.793 244.838 1.00 212.74 551 LYS C CA 1
ATOM 15783 C C . LYS C 3 551 ? 252.081 217.862 245.116 1.00 215.02 551 LYS C C 1
ATOM 15784 O O . LYS C 3 551 ? 253.190 218.324 245.388 1.00 213.50 551 LYS C O 1
ATOM 15790 N N . GLY C 3 552 ? 251.840 216.555 245.067 1.00 214.64 552 GLY C N 1
ATOM 15791 C CA . GLY C 3 552 ? 252.891 215.579 245.338 1.00 210.38 552 GLY C CA 1
ATOM 15792 C C . GLY C 3 552 ? 253.848 215.403 244.165 1.00 210.52 552 GLY C C 1
ATOM 15793 O O . GLY C 3 552 ? 254.934 214.845 244.321 1.00 205.73 552 GLY C O 1
ATOM 15794 N N . ASP C 3 553 ? 253.438 215.864 242.989 1.00 212.92 553 ASP C N 1
ATOM 15795 C CA . ASP C 3 553 ? 254.254 215.722 241.790 1.00 214.19 553 ASP C CA 1
ATOM 15796 C C . ASP C 3 553 ? 255.048 216.989 241.479 1.00 216.19 553 ASP C C 1
ATOM 15797 O O . ASP C 3 553 ? 256.123 216.924 240.881 1.00 217.37 553 ASP C O 1
ATOM 15802 N N . LEU C 3 554 ? 254.504 218.142 241.856 1.00 216.70 554 LEU C N 1
ATOM 15803 C CA . LEU C 3 554 ? 255.126 219.426 241.544 1.00 218.75 554 LEU C CA 1
ATOM 15804 C C . LEU C 3 554 ? 256.400 219.681 242.338 1.00 225.61 554 LEU C C 1
ATOM 15805 O O . LEU C 3 554 ? 256.549 219.218 243.469 1.00 225.33 554 LEU C O 1
ATOM 15810 N N . ASP C 3 555 ? 257.304 220.456 241.743 1.00 233.98 555 ASP C N 1
ATOM 15811 C CA . ASP C 3 555 ? 258.546 220.846 242.400 1.00 245.27 555 ASP C CA 1
ATOM 15812 C C . ASP C 3 555 ? 258.299 222.027 243.331 1.00 248.39 555 ASP C C 1
ATOM 15813 O O . ASP C 3 555 ? 257.914 223.111 242.888 1.00 245.75 555 ASP C O 1
ATOM 15818 N N . ARG C 3 556 ? 258.476 221.796 244.626 1.00 254.88 556 ARG C N 1
ATOM 15819 C CA . ARG C 3 556 ? 258.165 222.801 245.635 1.00 249.19 556 ARG C CA 1
ATOM 15820 C C . ARG C 3 556 ? 259.052 224.038 245.519 1.00 241.53 556 ARG C C 1
ATOM 15821 O O . ARG C 3 556 ? 258.577 225.164 245.670 1.00 234.34 556 ARG C O 1
ATOM 15829 N N . LYS C 3 557 ? 260.338 223.828 245.250 1.00 245.28 557 LYS C N 1
ATOM 15830 C CA . LYS C 3 557 ? 261.277 224.940 245.145 1.00 239.82 557 LYS C CA 1
ATOM 15831 C C . LYS C 3 557 ? 260.893 225.890 244.020 1.00 231.53 557 LYS C C 1
ATOM 15832 O O . LYS C 3 557 ? 260.909 227.109 244.194 1.00 220.15 557 LYS C O 1
ATOM 15838 N N . THR C 3 558 ? 260.539 225.328 242.868 1.00 238.72 558 THR C N 1
ATOM 15839 C CA . THR C 3 558 ? 260.145 226.134 241.723 1.00 235.68 558 THR C CA 1
ATOM 15840 C C . THR C 3 558 ? 259.069 227.128 242.129 1.00 219.98 558 THR C C 1
ATOM 15841 O O . THR C 3 558 ? 259.152 228.313 241.805 1.00 207.78 558 THR C O 1
ATOM 15845 N N . VAL C 3 559 ? 258.071 226.649 242.862 1.00 224.96 559 VAL C N 1
ATOM 15846 C CA . VAL C 3 559 ? 256.991 227.512 243.314 1.00 216.57 559 VAL C CA 1
ATOM 15847 C C . VAL C 3 559 ? 257.512 228.592 244.257 1.00 206.32 559 VAL C C 1
ATOM 15848 O O . VAL C 3 559 ? 257.170 229.766 244.109 1.00 192.00 559 VAL C O 1
ATOM 15852 N N . TYR C 3 560 ? 258.345 228.204 245.223 1.00 212.47 560 TYR C N 1
ATOM 15853 C CA . TYR C 3 560 ? 258.864 229.174 246.182 1.00 207.60 560 TYR C CA 1
ATOM 15854 C C . TYR C 3 560 ? 259.664 230.268 245.498 1.00 196.36 560 TYR C C 1
ATOM 15855 O O . TYR C 3 560 ? 259.557 231.443 245.854 1.00 188.07 560 TYR C O 1
ATOM 15864 N N . ASP C 3 561 ? 260.474 229.881 244.520 1.00 196.84 561 ASP C N 1
ATOM 15865 C CA . ASP C 3 561 ? 261.329 230.842 243.841 1.00 195.41 561 ASP C CA 1
ATOM 15866 C C . ASP C 3 561 ? 260.518 231.813 243.003 1.00 185.86 561 ASP C C 1
ATOM 15867 O O . ASP C 3 561 ? 260.772 233.020 243.005 1.00 175.84 561 ASP C O 1
ATOM 15872 N N . VAL C 3 562 ? 259.534 231.283 242.287 1.00 183.89 562 VAL C N 1
ATOM 15873 C CA . VAL C 3 562 ? 258.713 232.112 241.424 1.00 177.23 562 VAL C CA 1
ATOM 15874 C C . VAL C 3 562 ? 257.933 233.154 242.217 1.00 171.03 562 VAL C C 1
ATOM 15875 O O . VAL C 3 562 ? 257.887 234.323 241.834 1.00 163.54 562 VAL C O 1
ATOM 15879 N N . ILE C 3 563 ? 257.333 232.732 243.328 1.00 167.95 563 ILE C N 1
ATOM 15880 C CA . ILE C 3 563 ? 256.568 233.647 244.165 1.00 170.36 563 ILE C CA 1
ATOM 15881 C C . ILE C 3 563 ? 257.401 234.798 244.704 1.00 166.66 563 ILE C C 1
ATOM 15882 O O . ILE C 3 563 ? 256.949 235.943 244.734 1.00 166.03 563 ILE C O 1
ATOM 15887 N N . GLY C 3 564 ? 258.601 234.485 245.172 1.00 162.26 564 GLY C N 1
ATOM 15888 C CA . GLY C 3 564 ? 259.471 235.504 245.734 1.00 167.93 564 GLY C CA 1
ATOM 15889 C C . GLY C 3 564 ? 259.784 236.632 244.766 1.00 166.96 564 GLY C C 1
ATOM 15890 O O . GLY C 3 564 ? 259.973 237.773 245.188 1.00 176.33 564 GLY C O 1
ATOM 15891 N N . SER C 3 565 ? 259.865 236.326 243.478 1.00 159.00 565 SER C N 1
ATOM 15892 C CA . SER C 3 565 ? 260.184 237.371 242.516 1.00 166.07 565 SER C CA 1
ATOM 15893 C C . SER C 3 565 ? 259.064 238.399 242.346 1.00 165.64 565 SER C C 1
ATOM 15894 O O . SER C 3 565 ? 259.327 239.555 242.015 1.00 166.52 565 SER C O 1
ATOM 15897 N N . HIS C 3 566 ? 257.815 237.989 242.581 1.00 162.13 566 HIS C N 1
ATOM 15898 C CA . HIS C 3 566 ? 256.687 238.903 242.396 1.00 165.95 566 HIS C CA 1
ATOM 15899 C C . HIS C 3 566 ? 256.060 239.330 243.732 1.00 171.28 566 HIS C C 1
ATOM 15900 O O . HIS C 3 566 ? 255.439 240.392 243.815 1.00 170.33 566 HIS C O 1
ATOM 15907 N N . GLY C 3 567 ? 256.246 238.524 244.781 1.00 177.91 567 GLY C N 1
ATOM 15908 C CA . GLY C 3 567 ? 255.729 238.867 246.106 1.00 198.84 567 GLY C CA 1
ATOM 15909 C C . GLY C 3 567 ? 254.311 238.384 246.442 1.00 215.74 567 GLY C C 1
ATOM 15910 O O . GLY C 3 567 ? 253.714 238.870 247.404 1.00 223.91 567 GLY C O 1
ATOM 15911 N N . ARG C 3 568 ? 253.762 237.431 245.691 1.00 210.67 568 ARG C N 1
ATOM 15912 C CA . ARG C 3 568 ? 252.409 236.964 246.008 1.00 217.72 568 ARG C CA 1
ATOM 15913 C C . ARG C 3 568 ? 252.411 235.909 247.107 1.00 219.36 568 ARG C C 1
ATOM 15914 O O . ARG C 3 568 ? 252.149 234.731 246.864 1.00 218.23 568 ARG C O 1
ATOM 15922 N N . GLU C 3 569 ? 252.724 236.348 248.314 1.00 224.62 569 GLU C N 1
ATOM 15923 C CA . GLU C 3 569 ? 252.866 235.474 249.470 1.00 222.16 569 GLU C CA 1
ATOM 15924 C C . GLU C 3 569 ? 251.573 234.772 249.904 1.00 210.66 569 GLU C C 1
ATOM 15925 O O . GLU C 3 569 ? 251.615 233.654 250.420 1.00 214.02 569 GLU C O 1
ATOM 15931 N N . GLU C 3 570 ? 250.438 235.454 249.774 1.00 198.15 570 GLU C N 1
ATOM 15932 C CA . GLU C 3 570 ? 249.166 234.916 250.264 1.00 196.95 570 GLU C CA 1
ATOM 15933 C C . GLU C 3 570 ? 248.710 233.642 249.552 1.00 198.11 570 GLU C C 1
ATOM 15934 O O . GLU C 3 570 ? 248.064 232.786 250.160 1.00 194.15 570 GLU C O 1
ATOM 15940 N N . GLU C 3 571 ? 249.034 233.510 248.274 1.00 198.80 571 GLU C N 1
ATOM 15941 C CA . GLU C 3 571 ? 248.695 232.299 247.534 1.00 206.75 571 GLU C CA 1
ATOM 15942 C C . GLU C 3 571 ? 249.684 231.185 247.822 1.00 207.82 571 GLU C C 1
ATOM 15943 O O . GLU C 3 571 ? 249.324 230.007 247.854 1.00 211.72 571 GLU C O 1
ATOM 15949 N N . LEU C 3 572 ? 250.934 231.570 248.038 1.00 207.98 572 LEU C N 1
ATOM 15950 C CA . LEU C 3 572 ? 251.971 230.633 248.425 1.00 214.37 572 LEU C CA 1
ATOM 15951 C C . LEU C 3 572 ? 251.650 230.010 249.777 1.00 219.28 572 LEU C C 1
ATOM 15952 O O . LEU C 3 572 ? 251.851 228.813 249.973 1.00 226.18 572 LEU C O 1
ATOM 15957 N N . LEU C 3 573 ? 251.165 230.823 250.714 1.00 216.45 573 LEU C N 1
ATOM 15958 C CA . LEU C 3 573 ? 250.829 230.310 252.037 1.00 220.78 573 LEU C CA 1
ATOM 15959 C C . LEU C 3 573 ? 249.738 229.249 251.943 1.00 222.42 573 LEU C C 1
ATOM 15960 O O . LEU C 3 573 ? 249.835 228.199 252.578 1.00 230.96 573 LEU C O 1
ATOM 15965 N N . TYR C 3 574 ? 248.713 229.508 251.134 1.00 213.39 574 TYR C N 1
ATOM 15966 C CA . TYR C 3 574 ? 247.655 228.520 250.940 1.00 219.35 574 TYR C CA 1
ATOM 15967 C C . TYR C 3 574 ? 248.216 227.204 250.409 1.00 224.31 574 TYR C C 1
ATOM 15968 O O . TYR C 3 574 ? 247.910 226.132 250.934 1.00 225.94 574 TYR C O 1
ATOM 15977 N N . TYR C 3 575 ? 249.057 227.293 249.382 1.00 223.80 575 TYR C N 1
ATOM 15978 C CA . TYR C 3 575 ? 249.700 226.108 248.821 1.00 230.07 575 TYR C CA 1
ATOM 15979 C C . TYR C 3 575 ? 250.590 225.442 249.856 1.00 239.31 575 TYR C C 1
ATOM 15980 O O . TYR C 3 575 ? 250.578 224.219 250.010 1.00 241.94 575 TYR C O 1
ATOM 15989 N N . ALA C 3 576 ? 251.362 226.257 250.564 1.00 236.37 576 ALA C N 1
ATOM 15990 C CA . ALA C 3 576 ? 252.297 225.775 251.563 1.00 244.76 576 ALA C CA 1
ATOM 15991 C C . ALA C 3 576 ? 251.585 224.945 252.617 1.00 253.21 576 ALA C C 1
ATOM 15992 O O . ALA C 3 576 ? 252.139 223.985 253.150 1.00 264.85 576 ALA C O 1
ATOM 15994 N N . ASN C 3 577 ? 250.354 225.331 252.932 1.00 243.58 577 ASN C N 1
ATOM 15995 C CA . ASN C 3 577 ? 249.551 224.581 253.883 1.00 245.86 577 ASN C CA 1
ATOM 15996 C C . ASN C 3 577 ? 249.082 223.256 253.291 1.00 252.77 577 ASN C C 1
ATOM 15997 O O . ASN C 3 577 ? 248.946 222.265 254.008 1.00 261.37 577 ASN C O 1
ATOM 16002 N N . ALA C 3 578 ? 248.826 223.239 251.981 1.00 251.10 578 ALA C N 1
ATOM 16003 C CA . ALA C 3 578 ? 248.397 222.010 251.320 1.00 257.27 578 ALA C CA 1
ATOM 16004 C C . ALA C 3 578 ? 249.511 220.964 251.299 1.00 267.47 578 ALA C C 1
ATOM 16005 O O . ALA C 3 578 ? 249.258 219.778 251.513 1.00 272.39 578 ALA C O 1
ATOM 16007 N N . ILE C 3 579 ? 250.748 221.410 251.079 1.00 265.77 579 ILE C N 1
ATOM 16008 C CA . ILE C 3 579 ? 251.904 220.514 251.108 1.00 272.54 579 ILE C CA 1
ATOM 16009 C C . ILE C 3 579 ? 252.475 220.408 252.520 1.00 277.44 579 ILE C C 1
ATOM 16010 O O . ILE C 3 579 ? 253.383 219.617 252.775 1.00 279.75 579 ILE C O 1
ATOM 16015 N N . ASN C 3 580 ? 251.929 221.208 253.428 1.00 277.92 580 ASN C N 1
ATOM 16016 C CA . ASN C 3 580 ? 252.314 221.220 254.837 1.00 281.92 580 ASN C CA 1
ATOM 16017 C C . ASN C 3 580 ? 253.807 221.442 255.057 1.00 290.31 580 ASN C C 1
ATOM 16018 O O . ASN C 3 580 ? 254.441 220.740 255.848 1.00 295.18 580 ASN C O 1
ATOM 16023 N N . ASP C 3 581 ? 254.356 222.454 254.401 1.00 286.38 581 ASP C N 1
ATOM 16024 C CA . ASP C 3 581 ? 255.749 222.838 254.623 1.00 293.02 581 ASP C CA 1
ATOM 16025 C C . ASP C 3 581 ? 255.880 223.677 255.895 1.00 296.67 581 ASP C C 1
ATOM 16026 O O . ASP C 3 581 ? 255.952 224.906 255.836 1.00 295.16 581 ASP C O 1
ATOM 16031 N N . TYR C 3 582 ? 255.852 223.007 257.038 1.00 304.24 582 TYR C N 1
ATOM 16032 C CA . TYR C 3 582 ? 255.751 223.671 258.333 1.00 309.98 582 TYR C CA 1
ATOM 16033 C C . TYR C 3 582 ? 256.819 224.751 258.510 1.00 306.08 582 TYR C C 1
ATOM 16034 O O . TYR C 3 582 ? 256.552 225.813 259.074 1.00 307.12 582 TYR C O 1
ATOM 16043 N N . ASN C 3 583 ? 258.034 224.466 258.052 1.00 304.15 583 ASN C N 1
ATOM 16044 C CA . ASN C 3 583 ? 259.165 225.364 258.253 1.00 300.05 583 ASN C CA 1
ATOM 16045 C C . ASN C 3 583 ? 258.932 226.672 257.515 1.00 291.81 583 ASN C C 1
ATOM 16046 O O . ASN C 3 583 ? 259.266 227.749 258.010 1.00 286.56 583 ASN C O 1
ATOM 16051 N N . TYR C 3 584 ? 258.315 226.570 256.344 1.00 292.17 584 TYR C N 1
ATOM 16052 C CA . TYR C 3 584 ? 258.070 227.737 255.514 1.00 286.66 584 TYR C CA 1
ATOM 16053 C C . TYR C 3 584 ? 256.899 228.544 256.046 1.00 281.06 584 TYR C C 1
ATOM 16054 O O . TYR C 3 584 ? 256.927 229.775 256.043 1.00 270.13 584 TYR C O 1
ATOM 16063 N N . VAL C 3 585 ? 255.869 227.845 256.507 1.00 286.88 585 VAL C N 1
ATOM 16064 C CA . VAL C 3 585 ? 254.688 228.507 257.036 1.00 279.32 585 VAL C CA 1
ATOM 16065 C C . VAL C 3 585 ? 255.049 229.398 258.210 1.00 276.04 585 VAL C C 1
ATOM 16066 O O . VAL C 3 585 ? 254.549 230.514 258.318 1.00 261.81 585 VAL C O 1
ATOM 16070 N N . LEU C 3 586 ? 255.894 228.897 259.104 1.00 284.29 586 LEU C N 1
ATOM 16071 C CA . LEU C 3 586 ? 256.306 229.682 260.259 1.00 292.27 586 LEU C CA 1
ATOM 16072 C C . LEU C 3 586 ? 257.275 230.804 259.903 1.00 282.35 586 LEU C C 1
ATOM 16073 O O . LEU C 3 586 ? 257.208 231.889 260.480 1.00 284.49 586 LEU C O 1
ATOM 16078 N N . SER C 3 587 ? 258.166 230.555 258.944 1.00 276.88 587 SER C N 1
ATOM 16079 C CA . SER C 3 587 ? 259.108 231.592 258.535 1.00 270.73 587 SER C CA 1
ATOM 16080 C C . SER C 3 587 ? 258.371 232.812 258.002 1.00 261.82 587 SER C C 1
ATOM 16081 O O . SER C 3 587 ? 258.674 233.949 258.364 1.00 260.14 587 SER C O 1
ATOM 16084 N N . TYR C 3 588 ? 257.405 232.562 257.132 1.00 256.80 588 TYR C N 1
ATOM 16085 C CA . TYR C 3 588 ? 256.572 233.610 256.566 1.00 252.64 588 TYR C CA 1
ATOM 16086 C C . TYR C 3 588 ? 255.724 234.332 257.610 1.00 249.13 588 TYR C C 1
ATOM 16087 O O . TYR C 3 588 ? 255.496 235.539 257.505 1.00 243.66 588 TYR C O 1
ATOM 16096 N N . TRP C 3 589 ? 255.239 233.601 258.610 1.00 255.81 589 TRP C N 1
ATOM 16097 C CA . TRP C 3 589 ? 254.484 234.239 259.679 1.00 268.97 589 TRP C CA 1
ATOM 16098 C C . TRP C 3 589 ? 255.309 235.276 260.409 1.00 278.00 589 TRP C C 1
ATOM 16099 O O . TRP C 3 589 ? 254.829 236.375 260.671 1.00 283.48 589 TRP C O 1
ATOM 16110 N N . VAL C 3 590 ? 256.550 234.940 260.735 1.00 274.85 590 VAL C N 1
ATOM 16111 C CA . VAL C 3 590 ? 257.382 235.862 261.496 1.00 274.66 590 VAL C CA 1
ATOM 16112 C C . VAL C 3 590 ? 257.535 237.166 260.739 1.00 263.15 590 VAL C C 1
ATOM 16113 O O . VAL C 3 590 ? 257.519 238.240 261.338 1.00 258.38 590 VAL C O 1
ATOM 16117 N N . GLN C 3 591 ? 257.692 237.088 259.423 1.00 257.32 591 GLN C N 1
ATOM 16118 C CA . GLN C 3 591 ? 257.848 238.312 258.659 1.00 255.72 591 GLN C CA 1
ATOM 16119 C C . GLN C 3 591 ? 256.602 239.194 258.813 1.00 251.67 591 GLN C C 1
ATOM 16120 O O . GLN C 3 591 ? 256.712 240.412 258.956 1.00 239.06 591 GLN C O 1
ATOM 16126 N N . ARG C 3 592 ? 255.419 238.578 258.816 1.00 254.81 592 ARG C N 1
ATOM 16127 C CA . ARG C 3 592 ? 254.163 239.331 258.889 1.00 259.04 592 ARG C CA 1
ATOM 16128 C C . ARG C 3 592 ? 253.595 239.491 260.309 1.00 271.40 592 ARG C C 1
ATOM 16129 O O . ARG C 3 592 ? 252.811 240.405 260.564 1.00 270.09 592 ARG C O 1
ATOM 16137 N N . GLU C 3 593 ? 253.957 238.587 261.214 1.00 286.50 593 GLU C N 1
ATOM 16138 C CA . GLU C 3 593 ? 253.434 238.566 262.586 1.00 296.41 593 GLU C CA 1
ATOM 16139 C C . GLU C 3 593 ? 251.907 238.618 262.641 1.00 303.38 593 GLU C C 1
ATOM 16140 O O . GLU C 3 593 ? 251.321 239.378 263.414 1.00 290.06 593 GLU C O 1
ATOM 16146 N N . ARG C 3 594 ? 251.265 237.781 261.840 1.00 304.80 594 ARG C N 1
ATOM 16147 C CA . ARG C 3 594 ? 249.810 237.689 261.803 1.00 304.12 594 ARG C CA 1
ATOM 16148 C C . ARG C 3 594 ? 249.309 236.849 262.978 1.00 307.43 594 ARG C C 1
ATOM 16149 O O . ARG C 3 594 ? 249.064 235.651 262.826 1.00 309.37 594 ARG C O 1
ATOM 16157 N N . TRP C 3 595 ? 249.202 237.467 264.157 1.00 306.31 595 TRP C N 1
ATOM 16158 C CA . TRP C 3 595 ? 248.917 236.743 265.393 1.00 324.93 595 TRP C CA 1
ATOM 16159 C C . TRP C 3 595 ? 247.874 235.639 265.229 1.00 330.66 595 TRP C C 1
ATOM 16160 O O . TRP C 3 595 ? 248.079 234.515 265.692 1.00 337.73 595 TRP C O 1
ATOM 16171 N N . THR C 3 596 ? 246.763 235.947 264.571 1.00 316.49 596 THR C N 1
ATOM 16172 C CA . THR C 3 596 ? 245.663 234.992 264.466 1.00 321.29 596 THR C CA 1
ATOM 16173 C C . THR C 3 596 ? 246.109 233.687 263.820 1.00 322.41 596 THR C C 1
ATOM 16174 O O . THR C 3 596 ? 245.706 232.601 264.245 1.00 326.86 596 THR C O 1
ATOM 16178 N N . GLU C 3 597 ? 246.935 233.799 262.790 1.00 317.21 597 GLU C N 1
ATOM 16179 C CA . GLU C 3 597 ? 247.343 232.646 262.001 1.00 327.46 597 GLU C CA 1
ATOM 16180 C C . GLU C 3 597 ? 248.251 231.731 262.805 1.00 334.84 597 GLU C C 1
ATOM 16181 O O . GLU C 3 597 ? 248.140 230.506 262.732 1.00 339.39 597 GLU C O 1
ATOM 16187 N N . ALA C 3 598 ? 249.168 232.322 263.563 1.00 329.50 598 ALA C N 1
ATOM 16188 C CA . ALA C 3 598 ? 250.133 231.526 264.314 1.00 337.13 598 ALA C CA 1
ATOM 16189 C C . ALA C 3 598 ? 249.433 230.614 265.295 1.00 346.76 598 ALA C C 1
ATOM 16190 O O . ALA C 3 598 ? 249.817 229.456 265.465 1.00 353.96 598 ALA C O 1
ATOM 16192 N N . LEU C 3 599 ? 248.402 231.133 265.942 1.00 344.42 599 LEU C N 1
ATOM 16193 C CA . LEU C 3 599 ? 247.703 230.363 266.952 1.00 356.13 599 LEU C CA 1
ATOM 16194 C C . LEU C 3 599 ? 246.926 229.214 266.324 1.00 362.54 599 LEU C C 1
ATOM 16195 O O . LEU C 3 599 ? 246.899 228.112 266.868 1.00 370.63 599 LEU C O 1
ATOM 16200 N N . LYS C 3 600 ? 246.330 229.454 265.159 1.00 349.02 600 LYS C N 1
ATOM 16201 C CA . LYS C 3 600 ? 245.620 228.388 264.458 1.00 356.46 600 LYS C CA 1
ATOM 16202 C C . LYS C 3 600 ? 246.565 227.240 264.106 1.00 364.16 600 LYS C C 1
ATOM 16203 O O . LYS C 3 600 ? 246.213 226.068 264.253 1.00 371.10 600 LYS C O 1
ATOM 16209 N N . VAL C 3 601 ? 247.771 227.581 263.657 1.00 358.22 601 VAL C N 1
ATOM 16210 C CA . VAL C 3 601 ? 248.764 226.575 263.293 1.00 366.25 601 VAL C CA 1
ATOM 16211 C C . VAL C 3 601 ? 249.238 225.788 264.510 1.00 376.05 601 VAL C C 1
ATOM 16212 O O . VAL C 3 601 ? 249.383 224.563 264.455 1.00 382.00 601 VAL C O 1
ATOM 16216 N N . LEU C 3 602 ? 249.490 226.494 265.607 1.00 373.64 602 LEU C N 1
ATOM 16217 C CA . LEU C 3 602 ? 249.962 225.852 266.824 1.00 386.17 602 LEU C CA 1
ATOM 16218 C C . LEU C 3 602 ? 248.888 224.967 267.448 1.00 391.35 602 LEU C C 1
ATOM 16219 O O . LEU C 3 602 ? 249.196 223.918 268.009 1.00 405.68 602 LEU C O 1
ATOM 16224 N N . LYS C 3 603 ? 247.629 225.375 267.331 1.00 388.70 603 LYS C N 1
ATOM 16225 C CA . LYS C 3 603 ? 246.529 224.562 267.839 1.00 395.64 603 LYS C CA 1
ATOM 16226 C C . LYS C 3 603 ? 246.391 223.256 267.061 1.00 398.81 603 LYS C C 1
ATOM 16227 O O . LYS C 3 603 ? 246.046 222.221 267.633 1.00 411.83 603 LYS C O 1
ATOM 16233 N N . LYS C 3 604 ? 246.632 223.310 265.752 1.00 394.10 604 LYS C N 1
ATOM 16234 C CA . LYS C 3 604 ? 246.454 222.144 264.892 1.00 400.94 604 LYS C CA 1
ATOM 16235 C C . LYS C 3 604 ? 247.628 221.164 264.932 1.00 404.63 604 LYS C C 1
ATOM 16236 O O . LYS C 3 604 ? 247.421 219.956 265.052 1.00 411.19 604 LYS C O 1
ATOM 16242 N N . GLN C 3 605 ? 248.855 221.668 264.799 1.00 402.40 605 GLN C N 1
ATOM 16243 C CA . GLN C 3 605 ? 250.015 220.777 264.740 1.00 403.32 605 GLN C CA 1
ATOM 16244 C C . GLN C 3 605 ? 250.955 220.934 265.932 1.00 410.21 605 GLN C C 1
ATOM 16245 O O . GLN C 3 605 ? 251.558 219.958 266.379 1.00 414.05 605 GLN C O 1
ATOM 16251 N N . THR C 3 606 ? 251.078 222.159 266.438 1.00 404.61 606 THR C N 1
ATOM 16252 C CA . THR C 3 606 ? 251.933 222.475 267.590 1.00 410.02 606 THR C CA 1
ATOM 16253 C C . THR C 3 606 ? 253.423 222.296 267.300 1.00 412.24 606 THR C C 1
ATOM 16254 O O . THR C 3 606 ? 254.187 223.259 267.323 1.00 409.98 606 THR C O 1
ATOM 16258 N N . ASP C 3 607 ? 253.830 221.052 267.058 1.00 412.67 607 ASP C N 1
ATOM 16259 C CA . ASP C 3 607 ? 255.232 220.708 266.830 1.00 413.48 607 ASP C CA 1
ATOM 16260 C C . ASP C 3 607 ? 256.140 221.272 267.924 1.00 422.94 607 ASP C C 1
ATOM 16261 O O . ASP C 3 607 ? 256.880 222.227 267.682 1.00 416.80 607 ASP C O 1
ATOM 16266 N N . PRO C 3 608 ? 256.100 220.683 269.126 1.00 424.29 608 PRO C N 1
ATOM 16267 C CA . PRO C 3 608 ? 256.757 221.114 270.352 1.00 429.88 608 PRO C CA 1
ATOM 16268 C C . PRO C 3 608 ? 258.249 221.385 270.163 1.00 432.99 608 PRO C C 1
ATOM 16269 O O . PRO C 3 608 ? 258.826 222.220 270.859 1.00 440.95 608 PRO C O 1
ATOM 16273 N N . GLU C 3 609 ? 258.869 220.679 269.217 1.00 427.96 609 GLU C N 1
ATOM 16274 C CA . GLU C 3 609 ? 260.298 220.833 268.953 1.00 426.50 609 GLU C CA 1
ATOM 16275 C C . GLU C 3 609 ? 260.619 222.183 268.317 1.00 431.20 609 GLU C C 1
ATOM 16276 O O . GLU C 3 609 ? 261.748 222.668 268.408 1.00 434.70 609 GLU C O 1
ATOM 16282 N N . VAL C 3 610 ? 259.627 222.783 267.667 1.00 429.51 610 VAL C N 1
ATOM 16283 C CA . VAL C 3 610 ? 259.793 224.080 267.022 1.00 429.74 610 VAL C CA 1
ATOM 16284 C C . VAL C 3 610 ? 259.003 225.145 267.771 1.00 428.37 610 VAL C C 1
ATOM 16285 O O . VAL C 3 610 ? 259.312 226.335 267.699 1.00 429.51 610 VAL C O 1
ATOM 16289 N N . PHE C 3 611 ? 257.984 224.700 268.502 1.00 427.60 611 PHE C N 1
ATOM 16290 C CA . PHE C 3 611 ? 257.107 225.588 269.253 1.00 428.45 611 PHE C CA 1
ATOM 16291 C C . PHE C 3 611 ? 257.900 226.616 270.050 1.00 433.71 611 PHE C C 1
ATOM 16292 O O . PHE C 3 611 ? 257.550 227.796 270.068 1.00 427.67 611 PHE C O 1
ATOM 16300 N N . TYR C 3 612 ? 258.946 226.167 270.743 1.00 440.79 612 TYR C N 1
ATOM 16301 C CA . TYR C 3 612 ? 259.700 227.057 271.620 1.00 445.65 612 TYR C CA 1
ATOM 16302 C C . TYR C 3 612 ? 260.358 228.208 270.863 1.00 444.59 612 TYR C C 1
ATOM 16303 O O . TYR C 3 612 ? 260.192 229.371 271.234 1.00 440.53 612 TYR C O 1
ATOM 16312 N N . ARG C 3 613 ? 261.111 227.892 269.810 1.00 442.31 613 ARG C N 1
ATOM 16313 C CA . ARG C 3 613 ? 261.783 228.942 269.049 1.00 439.36 613 ARG C CA 1
ATOM 16314 C C . ARG C 3 613 ? 260.765 229.850 268.372 1.00 429.90 613 ARG C C 1
ATOM 16315 O O . ARG C 3 613 ? 260.983 231.055 268.241 1.00 429.32 613 ARG C O 1
ATOM 16323 N N . TYR C 3 614 ? 259.654 229.279 267.931 1.00 424.46 614 TYR C N 1
ATOM 16324 C CA . TYR C 3 614 ? 258.609 230.066 267.289 1.00 412.07 614 TYR C CA 1
ATOM 16325 C C . TYR C 3 614 ? 257.953 231.007 268.296 1.00 412.56 614 TYR C C 1
ATOM 16326 O O . TYR C 3 614 ? 257.700 232.181 268.006 1.00 403.63 614 TYR C O 1
ATOM 16335 N N . SER C 3 615 ? 257.710 230.486 269.494 1.00 420.59 615 SER C N 1
ATOM 16336 C CA . SER C 3 615 ? 257.091 231.250 270.564 1.00 427.13 615 SER C CA 1
ATOM 16337 C C . SER C 3 615 ? 257.905 232.486 270.913 1.00 423.51 615 SER C C 1
ATOM 16338 O O . SER C 3 615 ? 257.347 233.503 271.317 1.00 428.23 615 SER C O 1
ATOM 16341 N N . SER C 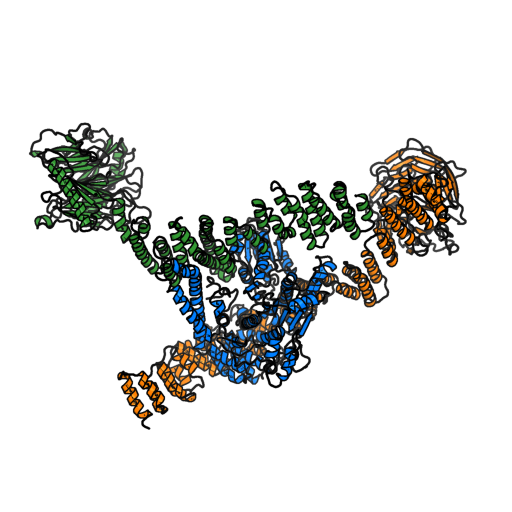3 616 ? 259.222 232.415 270.738 1.00 419.74 616 SER C N 1
ATOM 16342 C CA . SER C 3 616 ? 260.076 233.551 271.075 1.00 414.92 616 SER C CA 1
ATOM 16343 C C . SER C 3 616 ? 259.558 234.868 270.498 1.00 408.60 616 SER C C 1
ATOM 16344 O O . SER C 3 616 ? 259.690 235.913 271.138 1.00 410.15 616 SER C O 1
ATOM 16347 N N . VAL C 3 617 ? 258.940 234.830 269.321 1.00 402.22 617 VAL C N 1
ATOM 16348 C CA . VAL C 3 617 ? 258.379 236.054 268.748 1.00 398.70 617 VAL C CA 1
ATOM 16349 C C . VAL C 3 617 ? 257.001 236.335 269.347 1.00 413.61 617 VAL C C 1
ATOM 16350 O O . VAL C 3 617 ? 256.696 237.459 269.749 1.00 423.73 617 VAL C O 1
ATOM 16354 N N . LEU C 3 618 ? 256.183 235.289 269.422 1.00 419.10 618 LEU C N 1
ATOM 16355 C CA . LEU C 3 618 ? 254.809 235.374 269.917 1.00 436.46 618 LEU C CA 1
ATOM 16356 C C . LEU C 3 618 ? 254.725 235.844 271.374 1.00 459.53 618 LEU C C 1
ATOM 16357 O O . LEU C 3 618 ? 253.767 236.518 271.762 1.00 464.92 618 LEU C O 1
ATOM 16362 N N . MET C 3 619 ? 255.731 235.495 272.174 1.00 451.93 619 MET C N 1
ATOM 16363 C CA . MET C 3 619 ? 255.773 235.855 273.591 1.00 461.90 619 MET C CA 1
ATOM 16364 C C . MET C 3 619 ? 255.606 237.345 273.840 1.00 470.21 619 MET C C 1
ATOM 16365 O O . MET C 3 619 ? 255.105 237.742 274.893 1.00 480.52 619 MET C O 1
ATOM 16370 N N . THR C 3 620 ? 256.043 238.176 272.906 1.00 467.79 620 THR C N 1
ATOM 16371 C CA . THR C 3 620 ? 255.970 239.615 273.120 1.00 475.88 620 THR C CA 1
ATOM 16372 C C . THR C 3 620 ? 254.523 240.107 273.112 1.00 480.25 620 THR C C 1
ATOM 16373 O O . THR C 3 620 ? 254.148 240.946 273.931 1.00 487.72 620 THR C O 1
ATOM 16377 N N . HIS C 3 621 ? 253.711 239.598 272.187 1.00 480.90 621 HIS C N 1
ATOM 16378 C CA . HIS C 3 621 ? 252.334 240.071 272.061 1.00 481.87 621 HIS C CA 1
ATOM 16379 C C . HIS C 3 621 ? 251.428 239.594 273.194 1.00 474.73 621 HIS C C 1
ATOM 16380 O O . HIS C 3 621 ? 250.763 240.400 273.845 1.00 472.67 621 HIS C O 1
ATOM 16387 N N . ALA C 3 622 ? 251.394 238.283 273.429 1.00 469.60 622 ALA C N 1
ATOM 16388 C CA . ALA C 3 622 ? 250.477 237.732 274.425 1.00 459.17 622 ALA C CA 1
ATOM 16389 C C . ALA C 3 622 ? 250.878 236.317 274.826 1.00 457.76 622 ALA C C 1
ATOM 16390 O O . ALA C 3 622 ? 250.380 235.336 274.274 1.00 451.53 622 ALA C O 1
ATOM 16392 N N . ALA C 3 623 ? 251.805 236.227 275.768 1.00 466.43 623 ALA C N 1
ATOM 16393 C CA . ALA C 3 623 ? 252.384 234.957 276.178 1.00 469.84 623 ALA C CA 1
ATOM 16394 C C . ALA C 3 623 ? 251.351 234.016 276.806 1.00 467.78 623 ALA C C 1
ATOM 16395 O O . ALA C 3 623 ? 251.446 232.798 276.664 1.00 469.23 623 ALA C O 1
ATOM 16397 N N . THR C 3 624 ? 250.375 234.584 277.510 1.00 469.35 624 THR C N 1
ATOM 16398 C CA . THR C 3 624 ? 249.383 233.779 278.222 1.00 471.97 624 THR C CA 1
ATOM 16399 C C . THR C 3 624 ? 248.633 232.840 277.286 1.00 459.83 624 THR C C 1
ATOM 16400 O O . THR C 3 624 ? 248.373 231.683 277.630 1.00 460.30 624 THR C O 1
ATOM 16404 N N . GLU C 3 625 ? 248.264 233.340 276.111 1.00 449.07 625 GLU C N 1
ATOM 16405 C CA . GLU C 3 625 ? 247.482 232.557 275.160 1.00 443.26 625 GLU C CA 1
ATOM 16406 C C . GLU C 3 625 ? 248.258 231.331 274.688 1.00 444.54 625 GLU C C 1
ATOM 16407 O O . GLU C 3 625 ? 247.676 230.273 274.438 1.00 441.23 625 GLU C O 1
ATOM 16413 N N . LEU C 3 626 ? 249.575 231.473 274.575 1.00 447.71 626 LEU C N 1
ATOM 16414 C CA . LEU C 3 626 ? 250.428 230.384 274.116 1.00 450.61 626 LEU C CA 1
ATOM 16415 C C . LEU C 3 626 ? 250.399 229.231 275.109 1.00 455.52 626 LEU C C 1
ATOM 16416 O O . LEU C 3 626 ? 250.461 228.061 274.724 1.00 453.81 626 LEU C O 1
ATOM 16421 N N . VAL C 3 627 ? 250.298 229.571 276.391 1.00 459.09 627 VAL C N 1
ATOM 16422 C CA . VAL C 3 627 ? 250.255 228.567 277.443 1.00 465.86 627 VAL C CA 1
ATOM 16423 C C . VAL C 3 627 ? 249.006 227.716 277.320 1.00 467.85 627 VAL C C 1
ATOM 16424 O O . VAL C 3 627 ? 249.070 226.491 277.396 1.00 478.04 627 VAL C O 1
ATOM 16428 N N . GLU C 3 628 ? 247.868 228.369 277.119 1.00 465.38 628 GLU C N 1
ATOM 16429 C CA . GLU C 3 628 ? 246.597 227.659 277.042 1.00 466.14 628 GLU C CA 1
ATOM 16430 C C . GLU C 3 628 ? 246.579 226.671 275.880 1.00 464.44 628 GLU C C 1
ATOM 16431 O O . GLU C 3 628 ? 246.002 225.586 275.984 1.00 472.31 628 GLU C O 1
ATOM 16437 N N . ILE C 3 629 ? 247.219 227.042 274.775 1.00 455.41 629 ILE C N 1
ATOM 16438 C CA . ILE C 3 629 ? 247.264 226.180 273.600 1.00 455.23 629 ILE C CA 1
ATOM 16439 C C . ILE C 3 629 ? 248.137 224.949 273.815 1.00 463.55 629 ILE C C 1
ATOM 16440 O O . ILE C 3 629 ? 247.731 223.832 273.492 1.00 470.54 629 ILE C O 1
ATOM 16445 N N . LEU C 3 630 ? 249.346 225.153 274.338 1.00 461.03 630 LEU C N 1
ATOM 16446 C CA . LEU C 3 630 ? 250.291 224.051 274.494 1.00 468.51 630 LEU C CA 1
ATOM 16447 C C . LEU C 3 630 ? 249.981 223.177 275.708 1.00 479.01 630 LEU C C 1
ATOM 16448 O O . LEU C 3 630 ? 250.260 221.978 275.703 1.00 485.71 630 LEU C O 1
ATOM 16453 N N . MET C 3 631 ? 249.413 223.775 276.750 1.00 478.45 631 MET C N 1
ATOM 16454 C CA . MET C 3 631 ? 249.155 223.073 278.005 1.00 487.13 631 MET C CA 1
ATOM 16455 C C . MET C 3 631 ? 248.251 221.859 277.820 1.00 492.48 631 MET C C 1
ATOM 16456 O O . MET C 3 631 ? 248.261 220.941 278.640 1.00 500.46 631 MET C O 1
ATOM 16461 N N . ARG C 3 632 ? 247.444 221.868 276.765 1.00 489.40 632 ARG C N 1
ATOM 16462 C CA . ARG C 3 632 ? 246.477 220.800 276.541 1.00 497.17 632 ARG C CA 1
ATOM 16463 C C . ARG C 3 632 ? 246.924 219.814 275.465 1.00 501.98 632 ARG C C 1
ATOM 16464 O O . ARG C 3 632 ? 246.159 218.929 275.073 1.00 509.96 632 ARG C O 1
ATOM 16472 N N . GLN C 3 633 ? 248.152 219.957 274.979 1.00 504.32 633 GLN C N 1
ATOM 16473 C CA . GLN C 3 633 ? 248.630 219.095 273.903 1.00 508.21 633 GLN C CA 1
ATOM 16474 C C . GLN C 3 633 ? 249.174 217.773 274.426 1.00 526.55 633 GLN C C 1
ATOM 16475 O O . GLN C 3 633 ? 250.380 217.525 274.384 1.00 530.42 633 GLN C O 1
ATOM 16481 N N . SER C 3 634 ? 248.272 216.919 274.896 1.00 537.05 634 SER C N 1
ATOM 16482 C CA . SER C 3 634 ? 248.629 215.593 275.391 1.00 545.42 634 SER C CA 1
ATOM 16483 C C . SER C 3 634 ? 249.703 215.644 276.470 1.00 550.95 634 SER C C 1
ATOM 16484 O O . SER C 3 634 ? 249.599 216.405 277.433 1.00 547.96 634 SER C O 1
ATOM 16487 N N . ASN C 3 635 ? 250.730 214.816 276.310 1.00 554.49 635 ASN C N 1
ATOM 16488 C CA . ASN C 3 635 ? 251.819 214.745 277.277 1.00 550.75 635 ASN C CA 1
ATOM 16489 C C . ASN C 3 635 ? 252.855 215.825 277.000 1.00 544.09 635 ASN C C 1
ATOM 16490 O O . ASN C 3 635 ? 253.648 215.715 276.062 1.00 542.77 635 ASN C O 1
ATOM 16495 N N . LEU C 3 636 ? 252.822 216.884 277.798 1.00 537.42 636 LEU C N 1
ATOM 16496 C CA . LEU C 3 636 ? 253.675 218.043 277.581 1.00 527.79 636 LEU C CA 1
ATOM 16497 C C . LEU C 3 636 ? 254.874 218.085 278.517 1.00 518.71 636 LEU C C 1
ATOM 16498 O O . LEU C 3 636 ? 254.729 217.976 279.735 1.00 519.74 636 LEU C O 1
ATOM 16503 N N . ASN C 3 637 ? 256.052 218.306 277.944 1.00 511.12 637 ASN C N 1
ATOM 16504 C CA . ASN C 3 637 ? 257.257 218.535 278.726 1.00 509.06 637 ASN C CA 1
ATOM 16505 C C . ASN C 3 637 ? 257.245 219.966 279.270 1.00 508.17 637 ASN C C 1
ATOM 16506 O O . ASN C 3 637 ? 257.285 220.920 278.492 1.00 504.31 637 ASN C O 1
ATOM 16511 N N . PRO C 3 638 ? 257.210 220.136 280.596 1.00 510.94 638 PRO C N 1
ATOM 16512 C CA . PRO C 3 638 ? 256.954 221.375 281.311 1.00 513.43 638 PRO C CA 1
ATOM 16513 C C . PRO C 3 638 ? 258.002 222.445 281.016 1.00 509.45 638 PRO C C 1
ATOM 16514 O O . PRO C 3 638 ? 257.765 223.638 281.223 1.00 509.47 638 PRO C O 1
ATOM 16518 N N . ARG C 3 639 ? 259.162 222.014 280.532 1.00 509.32 639 ARG C N 1
ATOM 16519 C CA . ARG C 3 639 ? 260.267 222.928 280.286 1.00 505.85 639 ARG C CA 1
ATOM 16520 C C . ARG C 3 639 ? 260.069 223.708 278.993 1.00 497.98 639 ARG C C 1
ATOM 16521 O O . ARG C 3 639 ? 260.849 224.605 278.677 1.00 489.31 639 ARG C O 1
ATOM 16529 N N . ASN C 3 640 ? 259.024 223.371 278.244 1.00 497.14 640 ASN C N 1
ATOM 16530 C CA . ASN C 3 640 ? 258.743 224.057 276.988 1.00 492.65 640 ASN C CA 1
ATOM 16531 C C . ASN C 3 640 ? 258.059 225.405 277.206 1.00 489.74 640 ASN C C 1
ATOM 16532 O O . ASN C 3 640 ? 258.048 226.251 276.311 1.00 482.37 640 ASN C O 1
ATOM 16537 N N . LEU C 3 641 ? 257.471 225.603 278.385 1.00 492.54 641 LEU C N 1
ATOM 16538 C CA . LEU C 3 641 ? 256.756 226.845 278.672 1.00 492.05 641 LEU C CA 1
ATOM 16539 C C . LEU C 3 641 ? 257.489 227.757 279.646 1.00 491.67 641 LEU C C 1
ATOM 16540 O O . LEU C 3 641 ? 257.392 228.980 279.545 1.00 493.20 641 LEU C O 1
ATOM 16545 N N . ILE C 3 642 ? 258.187 227.173 280.614 1.00 497.75 642 ILE C N 1
ATOM 16546 C CA . ILE C 3 642 ? 258.807 227.967 281.670 1.00 499.84 642 ILE C CA 1
ATOM 16547 C C . ILE C 3 642 ? 259.857 228.978 281.164 1.00 492.17 642 ILE C C 1
ATOM 16548 O O . ILE C 3 642 ? 259.710 230.176 281.413 1.00 492.54 642 ILE C O 1
ATOM 16553 N N . PRO C 3 643 ? 260.914 228.536 280.456 1.00 487.65 643 PRO C N 1
ATOM 16554 C CA . PRO C 3 643 ? 262.128 229.286 280.173 1.00 480.49 643 PRO C CA 1
ATOM 16555 C C . PRO C 3 643 ? 261.885 230.376 279.141 1.00 471.07 643 PRO C C 1
ATOM 16556 O O . PRO C 3 643 ? 262.735 231.236 278.921 1.00 465.62 643 PRO C O 1
ATOM 16560 N N . ALA C 3 644 ? 260.719 230.343 278.509 1.00 472.42 644 ALA C N 1
ATOM 16561 C CA . ALA C 3 644 ? 260.370 231.329 277.494 1.00 466.00 644 ALA C CA 1
ATOM 16562 C C . ALA C 3 644 ? 260.391 232.735 278.084 1.00 465.55 644 ALA C C 1
ATOM 16563 O O . ALA C 3 644 ? 260.644 233.715 277.380 1.00 460.01 644 ALA C O 1
ATOM 16565 N N . MET C 3 645 ? 260.119 232.828 279.382 1.00 471.34 645 MET C N 1
ATOM 16566 C CA . MET C 3 645 ? 260.100 234.109 280.067 1.00 471.62 645 MET C CA 1
ATOM 16567 C C . MET C 3 645 ? 261.479 234.719 280.218 1.00 469.41 645 MET C C 1
ATOM 16568 O O . MET C 3 645 ? 261.610 235.933 280.390 1.00 470.12 645 MET C O 1
ATOM 16573 N N . LEU C 3 646 ? 262.511 233.891 280.162 1.00 462.72 646 LEU C N 1
ATOM 16574 C CA . LEU C 3 646 ? 263.872 234.414 280.284 1.00 460.94 646 LEU C CA 1
ATOM 16575 C C . LEU C 3 646 ? 264.175 235.386 279.147 1.00 462.69 646 LEU C C 1
ATOM 16576 O O . LEU C 3 646 ? 264.847 236.399 279.346 1.00 464.27 646 LEU C O 1
ATOM 16581 N N . GLU C 3 647 ? 263.708 235.046 277.948 1.00 458.67 647 GLU C N 1
ATOM 16582 C CA . GLU C 3 647 ? 263.868 235.902 276.773 1.00 464.42 647 GLU C CA 1
ATOM 16583 C C . GLU C 3 647 ? 262.999 237.162 276.794 1.00 464.38 647 GLU C C 1
ATOM 16584 O O . GLU C 3 647 ? 263.436 238.228 276.365 1.00 468.87 647 GLU C O 1
ATOM 16590 N N . TYR C 3 648 ? 261.759 237.040 277.264 1.00 462.54 648 TYR C N 1
ATOM 16591 C CA . TYR C 3 648 ? 260.881 238.207 277.385 1.00 469.92 648 TYR C CA 1
ATOM 16592 C C . TYR C 3 648 ? 261.400 239.298 278.325 1.00 472.05 648 TYR C C 1
ATOM 16593 O O . TYR C 3 648 ? 261.321 240.481 277.998 1.00 473.57 648 TYR C O 1
ATOM 16602 N N . ASP C 3 649 ? 261.866 238.928 279.514 1.00 468.66 649 ASP C N 1
ATOM 16603 C CA . ASP C 3 649 ? 262.340 239.917 280.484 1.00 469.73 649 ASP C CA 1
ATOM 16604 C C . ASP C 3 649 ? 263.583 240.673 280.024 1.00 464.32 649 ASP C C 1
ATOM 16605 O O . ASP C 3 649 ? 263.914 241.714 280.586 1.00 460.17 649 ASP C O 1
ATOM 16610 N N . ARG C 3 650 ? 264.285 240.153 279.028 1.00 464.53 650 ARG C N 1
ATOM 16611 C CA . ARG C 3 650 ? 265.458 240.855 278.511 1.00 470.64 650 ARG C CA 1
ATOM 16612 C C . ARG C 3 650 ? 265.074 242.110 277.722 1.00 468.51 650 ARG C C 1
ATOM 16613 O O . ARG C 3 650 ? 265.861 243.051 277.618 1.00 467.32 650 ARG C O 1
ATOM 16621 N N . ASN C 3 651 ? 263.886 242.094 277.129 1.00 467.06 651 ASN C N 1
ATOM 16622 C CA . ASN C 3 651 ? 263.393 243.197 276.307 1.00 468.13 651 ASN C CA 1
ATOM 16623 C C . ASN C 3 651 ? 262.684 244.305 277.091 1.00 464.19 651 ASN C C 1
ATOM 16624 O O . ASN C 3 651 ? 262.690 245.461 276.670 1.00 460.14 651 ASN C O 1
ATOM 16629 N N . TYR C 3 652 ? 262.024 243.950 278.189 1.00 461.61 652 TYR C N 1
ATOM 16630 C CA . TYR C 3 652 ? 261.273 244.940 278.964 1.00 457.64 652 TYR C CA 1
ATOM 16631 C C . TYR C 3 652 ? 261.923 245.259 280.306 1.00 449.32 652 TYR C C 1
ATOM 16632 O O . TYR C 3 652 ? 262.555 244.403 280.924 1.00 448.02 652 TYR C O 1
ATOM 16641 N N . LYS C 3 653 ? 261.739 246.497 280.759 1.00 439.29 653 LYS C N 1
ATOM 16642 C CA . LYS C 3 653 ? 262.263 246.945 282.044 1.00 438.49 653 LYS C CA 1
ATOM 16643 C C . LYS C 3 653 ? 261.152 247.286 283.050 1.00 455.40 653 LYS C C 1
ATOM 16644 O O . LYS C 3 653 ? 261.332 247.123 284.256 1.00 470.01 653 LYS C O 1
ATOM 16650 N N . GLY C 3 654 ? 260.045 247.839 282.552 1.00 453.30 654 GLY C N 1
ATOM 16651 C CA . GLY C 3 654 ? 258.991 248.395 283.404 1.00 472.44 654 GLY C CA 1
ATOM 16652 C C . GLY C 3 654 ? 258.209 247.364 284.225 1.00 501.23 654 GLY C C 1
ATOM 16653 O O . GLY C 3 654 ? 258.201 246.173 283.912 1.00 502.17 654 GLY C O 1
ATOM 16654 N N . PRO C 3 655 ? 257.532 247.849 285.275 1.00 506.22 655 PRO C N 1
ATOM 16655 C CA . PRO C 3 655 ? 256.714 247.136 286.249 1.00 512.05 655 PRO C CA 1
ATOM 16656 C C . PRO C 3 655 ? 255.486 246.449 285.654 1.00 510.58 655 PRO C C 1
ATOM 16657 O O . PRO C 3 655 ? 254.958 245.504 286.240 1.00 509.38 655 PRO C O 1
ATOM 16661 N N . LEU C 3 656 ? 254.997 246.944 284.520 1.00 508.08 656 LEU C N 1
ATOM 16662 C CA . LEU C 3 656 ? 253.819 246.332 283.911 1.00 507.45 656 LEU C CA 1
ATOM 16663 C C . LEU C 3 656 ? 254.206 245.044 283.201 1.00 505.45 656 LEU C C 1
ATOM 16664 O O . LEU C 3 656 ? 253.452 244.068 283.193 1.00 501.89 656 LEU C O 1
ATOM 16669 N N . ALA C 3 657 ? 255.412 245.041 282.649 1.00 507.35 657 ALA C N 1
ATOM 16670 C CA . ALA C 3 657 ? 255.965 243.877 281.976 1.00 510.32 657 ALA C CA 1
ATOM 16671 C C . ALA C 3 657 ? 256.300 242.810 283.005 1.00 507.87 657 ALA C C 1
ATOM 16672 O O . ALA C 3 657 ? 256.106 241.618 282.768 1.00 504.95 657 ALA C O 1
ATOM 16674 N N . GLN C 3 658 ? 256.805 243.257 284.149 1.00 509.43 658 GLN C N 1
ATOM 16675 C CA . GLN C 3 658 ? 257.165 242.385 285.257 1.00 509.71 658 GLN C CA 1
ATOM 16676 C C . GLN C 3 658 ? 255.942 241.732 285.898 1.00 506.77 658 GLN C C 1
ATOM 16677 O O . GLN C 3 658 ? 255.996 240.567 286.295 1.00 502.73 658 GLN C O 1
ATOM 16683 N N . ASN C 3 659 ? 254.841 242.471 286.009 1.00 506.09 659 ASN C N 1
ATOM 16684 C CA . ASN C 3 659 ? 253.621 241.884 286.557 1.00 503.36 659 ASN C CA 1
ATOM 16685 C C . ASN C 3 659 ? 253.058 240.830 285.604 1.00 496.11 659 ASN C C 1
ATOM 16686 O O . ASN C 3 659 ? 252.578 239.780 286.036 1.00 490.62 659 ASN C O 1
ATOM 16691 N N . GLN C 3 660 ? 253.174 241.094 284.303 1.00 494.92 660 GLN C N 1
ATOM 16692 C CA . GLN C 3 660 ? 252.740 240.152 283.274 1.00 495.05 660 GLN C CA 1
ATOM 16693 C C . GLN C 3 660 ? 253.605 238.903 283.306 1.00 490.01 660 GLN C C 1
ATOM 16694 O O . GLN C 3 660 ? 253.126 237.786 283.103 1.00 485.97 660 GLN C O 1
ATOM 16700 N N . ALA C 3 661 ? 254.892 239.113 283.540 1.00 491.12 661 ALA C N 1
ATOM 16701 C CA . ALA C 3 661 ? 255.863 238.038 283.621 1.00 490.81 661 ALA C CA 1
ATOM 16702 C C . ALA C 3 661 ? 255.572 237.092 284.777 1.00 487.52 661 ALA C C 1
ATOM 16703 O O . ALA C 3 661 ? 255.695 235.876 284.627 1.00 487.29 661 ALA C O 1
ATOM 16705 N N . VAL C 3 662 ? 255.176 237.644 285.919 1.00 487.13 662 VAL C N 1
ATOM 16706 C CA . VAL C 3 662 ? 254.819 236.831 287.078 1.00 489.95 662 VAL C CA 1
ATOM 16707 C C . VAL C 3 662 ? 253.578 235.990 286.807 1.00 488.44 662 VAL C C 1
ATOM 16708 O O . VAL C 3 662 ? 253.545 234.793 287.099 1.00 489.07 662 VAL C O 1
ATOM 16712 N N . ARG C 3 663 ? 252.559 236.632 286.251 1.00 483.52 663 ARG C N 1
ATOM 16713 C CA . ARG C 3 663 ? 251.316 235.963 285.896 1.00 482.89 663 ARG C CA 1
ATOM 16714 C C . ARG C 3 663 ? 251.510 234.820 284.906 1.00 481.55 663 ARG C C 1
ATOM 16715 O O . ARG C 3 663 ? 250.875 233.772 285.038 1.00 480.22 663 ARG C O 1
ATOM 16723 N N . TYR C 3 664 ? 252.383 235.009 283.924 1.00 482.14 664 TYR C N 1
ATOM 16724 C CA . TYR C 3 664 ? 252.666 233.941 282.978 1.00 486.28 664 TYR C CA 1
ATOM 16725 C C . TYR C 3 664 ? 253.200 232.709 283.690 1.00 488.45 664 TYR C C 1
ATOM 16726 O O . TYR C 3 664 ? 252.690 231.604 283.507 1.00 486.96 664 TYR C O 1
ATOM 16735 N N . LEU C 3 665 ? 254.244 232.899 284.492 1.00 486.84 665 LEU C N 1
ATOM 16736 C CA . LEU C 3 665 ? 254.902 231.774 285.139 1.00 492.52 665 LEU C CA 1
ATOM 16737 C C . LEU C 3 665 ? 254.006 231.083 286.151 1.00 493.40 665 LEU C C 1
ATOM 16738 O O . LEU C 3 665 ? 254.026 229.855 286.261 1.00 493.56 665 LEU C O 1
ATOM 16743 N N . LEU C 3 666 ? 253.218 231.857 286.892 1.00 493.10 666 LEU C N 1
ATOM 16744 C CA . LEU C 3 666 ? 252.344 231.266 287.894 1.00 497.85 666 LEU C CA 1
ATOM 16745 C C . LEU C 3 666 ? 251.303 230.378 287.231 1.00 495.25 666 LEU C C 1
ATOM 16746 O O . LEU C 3 666 ? 251.049 229.263 287.684 1.00 497.33 666 LEU C O 1
ATOM 16751 N N . TYR C 3 667 ? 250.729 230.845 286.122 1.00 488.09 667 TYR C N 1
ATOM 16752 C CA . TYR C 3 667 ? 249.756 230.036 285.395 1.00 488.91 667 TYR C CA 1
ATOM 16753 C C . TYR C 3 667 ? 250.372 228.738 284.891 1.00 490.89 667 TYR C C 1
ATOM 16754 O O . TYR C 3 667 ? 249.780 227.668 285.034 1.00 490.31 667 TYR C O 1
ATOM 16763 N N . VAL C 3 668 ? 251.568 228.831 284.316 1.00 488.82 668 VAL C N 1
ATOM 16764 C CA . VAL C 3 668 ? 252.213 227.664 283.730 1.00 491.38 668 VAL C CA 1
ATOM 16765 C C . VAL C 3 668 ? 252.510 226.592 284.769 1.00 492.21 668 VAL C C 1
ATOM 16766 O O . VAL C 3 668 ? 252.205 225.418 284.556 1.00 492.23 668 VAL C O 1
ATOM 16770 N N . VAL C 3 669 ? 253.104 226.984 285.889 1.00 491.57 669 VAL C N 1
ATOM 16771 C CA . VAL C 3 669 ? 253.477 226.007 286.903 1.00 495.29 669 VAL C CA 1
ATOM 16772 C C . VAL C 3 669 ? 252.266 225.453 287.647 1.00 495.79 669 VAL C C 1
ATOM 16773 O O . VAL C 3 669 ? 252.247 224.277 288.013 1.00 493.70 669 VAL C O 1
ATOM 16777 N N . ASN C 3 670 ? 251.257 226.292 287.874 1.00 498.07 670 ASN C N 1
ATOM 16778 C CA . ASN C 3 670 ? 250.068 225.850 288.591 1.00 499.49 670 ASN C CA 1
ATOM 16779 C C . ASN C 3 670 ? 249.276 224.843 287.768 1.00 495.52 670 ASN C C 1
ATOM 16780 O O . ASN C 3 670 ? 248.692 223.905 288.314 1.00 494.53 670 ASN C O 1
ATOM 16785 N N . GLN C 3 671 ? 249.270 225.029 286.452 1.00 492.78 671 GLN C N 1
ATOM 16786 C CA . GLN C 3 671 ? 248.566 224.125 285.552 1.00 493.04 671 GLN C CA 1
ATOM 16787 C C . GLN C 3 671 ? 249.336 222.823 285.334 1.00 492.56 671 GLN C C 1
ATOM 16788 O O . GLN C 3 671 ? 248.734 221.757 285.206 1.00 490.35 671 GLN C O 1
ATOM 16794 N N . LEU C 3 672 ? 250.665 222.911 285.299 1.00 492.78 672 LEU C N 1
ATOM 16795 C CA . LEU C 3 672 ? 251.500 221.729 285.102 1.00 494.71 672 LEU C CA 1
ATOM 16796 C C . LEU C 3 672 ? 251.532 220.839 286.339 1.00 494.33 672 LEU C C 1
ATOM 16797 O O . LEU C 3 672 ? 251.380 219.621 286.240 1.00 494.59 672 LEU C O 1
ATOM 16802 N N . GLY C 3 673 ? 251.757 221.446 287.503 1.00 491.88 673 GLY C N 1
ATOM 16803 C CA . GLY C 3 673 ? 251.871 220.695 288.748 1.00 496.46 673 GLY C CA 1
ATOM 16804 C C . GLY C 3 673 ? 253.189 219.926 288.801 1.00 502.73 673 GLY C C 1
ATOM 16805 O O . GLY C 3 673 ? 253.295 218.901 289.473 1.00 508.05 673 GLY C O 1
ATOM 16806 N N . SER C 3 674 ? 254.180 220.417 288.063 1.00 504.00 674 SER C N 1
ATOM 16807 C CA . SER C 3 674 ? 255.474 219.756 287.955 1.00 515.46 674 SER C CA 1
ATOM 16808 C C . SER C 3 674 ? 256.294 219.858 289.233 1.00 528.02 674 SER C C 1
ATOM 16809 O O . SER C 3 674 ? 256.276 220.882 289.919 1.00 527.42 674 SER C O 1
ATOM 16812 N N . THR C 3 675 ? 257.038 218.793 289.524 1.00 534.83 675 THR C N 1
ATOM 16813 C CA . THR C 3 675 ? 257.950 218.748 290.660 1.00 541.53 675 THR C CA 1
ATOM 16814 C C . THR C 3 675 ? 259.399 218.774 290.181 1.00 551.84 675 THR C C 1
ATOM 16815 O O . THR C 3 675 ? 260.332 218.578 290.961 1.00 555.51 675 THR C O 1
ATOM 16819 N N . ASP C 3 676 ? 259.570 219.002 288.883 1.00 552.17 676 ASP C N 1
ATOM 16820 C CA . ASP C 3 676 ? 260.881 219.029 288.244 1.00 562.05 676 ASP C CA 1
ATOM 16821 C C . ASP C 3 676 ? 261.767 220.137 288.807 1.00 567.03 676 ASP C C 1
ATOM 16822 O O . ASP C 3 676 ? 261.325 221.277 288.966 1.00 558.69 676 ASP C O 1
ATOM 16827 N N . SER C 3 677 ? 263.019 219.796 289.116 1.00 575.41 677 SER C N 1
ATOM 16828 C CA . SER C 3 677 ? 263.947 220.756 289.700 1.00 577.93 677 SER C CA 1
ATOM 16829 C C . SER C 3 677 ? 264.312 221.873 288.730 1.00 579.78 677 SER C C 1
ATOM 16830 O O . SER C 3 677 ? 264.532 223.010 289.146 1.00 569.73 677 SER C O 1
ATOM 16833 N N . ALA C 3 678 ? 264.376 221.566 287.434 1.00 572.27 678 ALA C N 1
ATOM 16834 C CA . ALA C 3 678 ? 264.717 222.589 286.446 1.00 571.68 678 ALA C CA 1
ATOM 16835 C C . ALA C 3 678 ? 263.605 223.629 286.359 1.00 564.39 678 ALA C C 1
ATOM 16836 O O . ALA C 3 678 ? 263.864 224.827 286.266 1.00 556.67 678 ALA C O 1
ATOM 16838 N N . VAL C 3 679 ? 262.363 223.159 286.423 1.00 566.53 679 VAL C N 1
ATOM 16839 C CA . VAL C 3 679 ? 261.209 224.048 286.427 1.00 558.28 679 VAL C CA 1
ATOM 16840 C C . VAL C 3 679 ? 261.233 224.972 287.631 1.00 550.98 679 VAL C C 1
ATOM 16841 O O . VAL C 3 679 ? 261.058 226.184 287.499 1.00 541.63 679 VAL C O 1
ATOM 16845 N N . HIS C 3 680 ? 261.463 224.402 288.806 1.00 551.33 680 HIS C N 1
ATOM 16846 C CA . HIS C 3 680 ? 261.464 225.190 290.029 1.00 557.76 680 HIS C CA 1
ATOM 16847 C C . HIS C 3 680 ? 262.629 226.171 290.060 1.00 553.07 680 HIS C C 1
ATOM 16848 O O . HIS C 3 680 ? 262.473 227.310 290.506 1.00 548.38 680 HIS C O 1
ATOM 16855 N N . ASN C 3 681 ? 263.794 225.737 289.587 1.00 554.63 681 ASN C N 1
ATOM 16856 C CA . ASN C 3 681 ? 264.989 226.570 289.633 1.00 553.43 681 ASN C CA 1
ATOM 16857 C C . ASN C 3 681 ? 264.835 227.817 288.781 1.00 542.53 681 ASN C C 1
ATOM 16858 O O . ASN C 3 681 ? 265.228 228.911 289.189 1.00 535.44 681 ASN C O 1
ATOM 16863 N N . THR C 3 682 ? 264.253 227.654 287.600 1.00 539.53 682 THR C N 1
ATOM 16864 C CA . THR C 3 682 ? 264.029 228.780 286.708 1.00 532.67 682 THR C CA 1
ATOM 16865 C C . THR C 3 682 ? 262.951 229.704 287.265 1.00 522.89 682 THR C C 1
ATOM 16866 O O . THR C 3 682 ? 263.075 230.926 287.182 1.00 518.63 682 THR C O 1
ATOM 16870 N N . LEU C 3 683 ? 261.895 229.134 287.839 1.00 527.72 683 LEU C N 1
ATOM 16871 C CA . LEU C 3 683 ? 260.838 229.952 288.422 1.00 523.08 683 LEU C CA 1
ATOM 16872 C C . LEU C 3 683 ? 261.390 230.865 289.511 1.00 520.84 683 LEU C C 1
ATOM 16873 O O . LEU C 3 683 ? 261.122 232.066 289.524 1.00 511.11 683 LEU C O 1
ATOM 16878 N N . VAL C 3 684 ? 262.195 230.294 290.404 1.00 524.49 684 VAL C N 1
ATOM 16879 C CA . VAL C 3 684 ? 262.784 231.056 291.492 1.00 523.12 684 VAL C CA 1
ATOM 16880 C C . VAL C 3 684 ? 263.711 232.157 291.000 1.00 517.67 684 VAL C C 1
ATOM 16881 O O . VAL C 3 684 ? 263.693 233.272 291.524 1.00 512.37 684 VAL C O 1
ATOM 16885 N N . SER C 3 685 ? 264.533 231.840 290.002 1.00 520.93 685 SER C N 1
ATOM 16886 C CA . SER C 3 685 ? 265.449 232.827 289.449 1.00 517.47 685 SER C CA 1
ATOM 16887 C C . SER C 3 685 ? 264.740 234.037 288.865 1.00 510.66 685 SER C C 1
ATOM 16888 O O . SER C 3 685 ? 265.136 235.175 289.115 1.00 508.59 685 SER C O 1
ATOM 16891 N N . ILE C 3 686 ? 263.696 233.804 288.075 1.00 510.91 686 ILE C N 1
ATOM 16892 C CA . ILE C 3 686 ? 263.008 234.920 287.446 1.00 505.21 686 ILE C CA 1
ATOM 16893 C C . ILE C 3 686 ? 262.255 235.744 288.468 1.00 500.39 686 ILE C C 1
ATOM 16894 O O . ILE C 3 686 ? 262.279 236.973 288.425 1.00 493.68 686 ILE C O 1
ATOM 16899 N N . TYR C 3 687 ? 261.583 235.066 289.388 1.00 502.82 687 TYR C N 1
ATOM 16900 C CA . TYR C 3 687 ? 260.826 235.753 290.417 1.00 503.12 687 TYR C CA 1
ATOM 16901 C C . TYR C 3 687 ? 261.716 236.659 291.256 1.00 502.29 687 TYR C C 1
ATOM 16902 O O . TYR C 3 687 ? 261.350 237.795 291.550 1.00 500.24 687 TYR C O 1
ATOM 16911 N N . ALA C 3 688 ? 262.902 236.186 291.613 1.00 500.08 688 ALA C N 1
ATOM 16912 C CA . ALA C 3 688 ? 263.782 236.999 292.436 1.00 500.32 688 ALA C CA 1
ATOM 16913 C C . ALA C 3 688 ? 264.402 238.106 291.588 1.00 499.49 688 ALA C C 1
ATOM 16914 O O . ALA C 3 688 ? 264.592 239.221 292.061 1.00 496.26 688 ALA C O 1
ATOM 16916 N N . SER C 3 689 ? 264.676 237.802 290.320 1.00 499.13 689 SER C N 1
ATOM 16917 C CA . SER C 3 689 ? 265.306 238.758 289.414 1.00 501.19 689 SER C CA 1
ATOM 16918 C C . SER C 3 689 ? 264.363 239.902 289.055 1.00 500.04 689 SER C C 1
ATOM 16919 O O . SER C 3 689 ? 264.789 241.050 288.920 1.00 501.16 689 SER C O 1
ATOM 16922 N N . HIS C 3 690 ? 263.094 239.571 288.839 1.00 499.14 690 HIS C N 1
ATOM 16923 C CA . HIS C 3 690 ? 262.104 240.536 288.387 1.00 504.69 690 HIS C CA 1
ATOM 16924 C C . HIS C 3 690 ? 260.793 240.406 289.185 1.00 508.02 690 HIS C C 1
ATOM 16925 O O . HIS C 3 690 ? 259.781 239.958 288.650 1.00 509.86 690 HIS C O 1
ATOM 16932 N N . PRO C 3 691 ? 260.818 240.814 290.464 1.00 510.34 691 PRO C N 1
ATOM 16933 C CA . PRO C 3 691 ? 259.759 240.717 291.467 1.00 520.35 691 PRO C CA 1
ATOM 16934 C C . PRO C 3 691 ? 258.665 241.783 291.366 1.00 530.45 691 PRO C C 1
ATOM 16935 O O . PRO C 3 691 ? 257.701 241.753 292.130 1.00 534.23 691 PRO C O 1
ATOM 16939 N N . SER C 3 692 ? 258.819 242.724 290.441 1.00 529.69 692 SER C N 1
ATOM 16940 C CA . SER C 3 692 ? 257.922 243.878 290.346 1.00 534.60 692 SER C CA 1
ATOM 16941 C C . SER C 3 692 ? 257.943 244.727 291.612 1.00 545.10 692 SER C C 1
ATOM 16942 O O . SER C 3 692 ? 259.004 245.143 292.075 1.00 545.99 692 SER C O 1
ATOM 16945 N N . LYS C 3 693 ? 256.762 244.995 292.161 1.00 549.68 693 LYS C N 1
ATOM 16946 C CA . LYS C 3 693 ? 256.653 245.815 293.362 1.00 550.24 693 LYS C CA 1
ATOM 16947 C C . LYS C 3 693 ? 256.334 244.979 294.597 1.00 540.66 693 LYS C C 1
ATOM 16948 O O . LYS C 3 693 ? 256.963 245.138 295.644 1.00 536.77 693 LYS C O 1
ATOM 16954 N N . ASP C 3 694 ? 255.355 244.085 294.484 1.00 538.88 694 ASP C N 1
ATOM 16955 C CA . ASP C 3 694 ? 254.945 243.292 295.637 1.00 527.13 694 ASP C CA 1
ATOM 16956 C C . ASP C 3 694 ? 255.822 242.059 295.787 1.00 521.74 694 ASP C C 1
ATOM 16957 O O . ASP C 3 694 ? 255.390 240.931 295.538 1.00 519.82 694 ASP C O 1
ATOM 16962 N N . GLU C 3 695 ? 257.062 242.289 296.200 1.00 521.46 695 GLU C N 1
ATOM 16963 C CA . GLU C 3 695 ? 258.030 241.216 296.366 1.00 519.31 695 GLU C CA 1
ATOM 16964 C C . GLU C 3 695 ? 257.564 240.217 297.413 1.00 509.42 695 GLU C C 1
ATOM 16965 O O . GLU C 3 695 ? 257.791 239.014 297.278 1.00 509.25 695 GLU C O 1
ATOM 16971 N N . SER C 3 696 ? 256.927 240.717 298.468 1.00 505.00 696 SER C N 1
ATOM 16972 C CA . SER C 3 696 ? 256.508 239.862 299.568 1.00 504.66 696 SER C CA 1
ATOM 16973 C C . SER C 3 696 ? 255.491 238.822 299.117 1.00 507.89 696 SER C C 1
ATOM 16974 O O . SER C 3 696 ? 255.641 237.639 299.416 1.00 504.68 696 SER C O 1
ATOM 16977 N N . ALA C 3 697 ? 254.468 239.253 298.381 1.00 509.65 697 ALA C N 1
ATOM 16978 C CA . ALA C 3 697 ? 253.436 238.324 297.924 1.00 511.26 697 ALA C CA 1
ATOM 16979 C C . ALA C 3 697 ? 254.033 237.252 297.025 1.00 509.07 697 ALA C C 1
ATOM 16980 O O . ALA C 3 697 ? 253.622 236.090 297.063 1.00 509.11 697 ALA C O 1
ATOM 16982 N N . LEU C 3 698 ? 255.007 237.642 296.215 1.00 509.51 698 LEU C N 1
ATOM 16983 C CA . LEU C 3 698 ? 255.646 236.711 295.300 1.00 512.20 698 LEU C CA 1
ATOM 16984 C C . LEU C 3 698 ? 256.505 235.696 296.068 1.00 507.47 698 LEU C C 1
ATOM 16985 O O . LEU C 3 698 ? 256.517 234.508 295.739 1.00 508.36 698 LEU C O 1
ATOM 16990 N N . LEU C 3 699 ? 257.198 236.159 297.114 1.00 504.05 699 LEU C N 1
ATOM 16991 C CA . LEU C 3 699 ? 258.009 235.269 297.948 1.00 503.46 699 LEU C CA 1
ATOM 16992 C C . LEU C 3 699 ? 257.107 234.309 298.712 1.00 504.35 699 LEU C C 1
ATOM 16993 O O . LEU C 3 699 ? 257.464 233.150 298.933 1.00 505.93 699 LEU C O 1
ATOM 16998 N N . GLU C 3 700 ? 255.938 234.800 299.112 1.00 502.68 700 GLU C N 1
ATOM 16999 C CA . GLU C 3 700 ? 254.958 233.995 299.832 1.00 508.15 700 GLU C CA 1
ATOM 17000 C C . GLU C 3 700 ? 254.527 232.795 298.999 1.00 507.39 700 GLU C C 1
ATOM 17001 O O . GLU C 3 700 ? 254.338 231.701 299.529 1.00 508.09 700 GLU C O 1
ATOM 17007 N N . TYR C 3 701 ? 254.366 232.999 297.695 1.00 508.22 701 TYR C N 1
ATOM 17008 C CA . TYR C 3 701 ? 254.029 231.899 296.799 1.00 516.02 701 TYR C CA 1
ATOM 17009 C C . TYR C 3 701 ? 255.093 230.805 296.852 1.00 520.58 701 TYR C C 1
ATOM 17010 O O . TYR C 3 701 ? 254.767 229.632 297.034 1.00 521.14 701 TYR C O 1
ATOM 17019 N N . LEU C 3 702 ? 256.364 231.184 296.717 1.00 514.51 702 LEU C N 1
ATOM 17020 C CA . LEU C 3 702 ? 257.427 230.180 296.770 1.00 518.88 702 LEU C CA 1
ATOM 17021 C C . LEU C 3 702 ? 257.505 229.550 298.154 1.00 520.63 702 LEU C C 1
ATOM 17022 O O . LEU C 3 702 ? 257.760 228.352 298.285 1.00 528.59 702 LEU C O 1
ATOM 17027 N N . GLU C 3 703 ? 257.274 230.357 299.187 1.00 515.40 703 GLU C N 1
ATOM 17028 C CA . GLU C 3 703 ? 257.318 229.861 300.558 1.00 518.62 703 GLU C CA 1
ATOM 17029 C C . GLU C 3 703 ? 256.253 228.793 300.767 1.00 524.73 703 GLU C C 1
ATOM 17030 O O . GLU C 3 703 ? 256.493 227.784 301.432 1.00 530.37 703 GLU C O 1
ATOM 17036 N N . SER C 3 704 ? 255.077 229.024 300.193 1.00 518.69 704 SER C N 1
ATOM 17037 C CA . SER C 3 704 ? 253.967 228.087 300.297 1.00 523.37 704 SER C CA 1
ATOM 17038 C C . SER C 3 704 ? 254.315 226.747 299.658 1.00 529.02 704 SER C C 1
ATOM 17039 O O . SER C 3 704 ? 253.995 225.690 300.203 1.00 531.81 704 SER C O 1
ATOM 17042 N N . GLN C 3 705 ? 254.989 226.789 298.508 1.00 530.54 705 GLN C N 1
ATOM 17043 C CA . GLN C 3 705 ? 255.374 225.560 297.823 1.00 539.25 705 GLN C CA 1
ATOM 17044 C C . GLN C 3 705 ? 256.304 224.721 298.690 1.00 546.06 705 GLN C C 1
ATOM 17045 O O . GLN C 3 705 ? 256.190 223.495 298.729 1.00 550.69 705 GLN C O 1
ATOM 17051 N N . GLY C 3 706 ? 257.208 225.384 299.406 1.00 545.88 706 GLY C N 1
ATOM 17052 C CA . GLY C 3 706 ? 258.104 224.687 300.320 1.00 563.29 706 GLY C CA 1
ATOM 17053 C C . GLY C 3 706 ? 259.553 225.123 300.152 1.00 578.81 706 GLY C C 1
ATOM 17054 O O . GLY C 3 706 ? 259.849 226.089 299.451 1.00 570.92 706 GLY C O 1
ATOM 17055 N N . GLU C 3 707 ? 260.456 224.398 300.808 1.00 593.96 707 GLU C N 1
ATOM 17056 C CA . GLU C 3 707 ? 261.881 224.711 300.771 1.00 589.19 707 GLU C CA 1
ATOM 17057 C C . GLU C 3 707 ? 262.552 224.117 299.535 1.00 600.00 707 GLU C C 1
ATOM 17058 O O . GLU C 3 707 ? 263.498 224.691 298.988 1.00 600.00 707 GLU C O 1
ATOM 17064 N N . GLU C 3 708 ? 262.066 222.958 299.104 1.00 600.00 708 GLU C N 1
ATOM 17065 C CA . GLU C 3 708 ? 262.710 222.204 298.040 1.00 600.00 708 GLU C CA 1
ATOM 17066 C C . GLU C 3 708 ? 262.819 222.966 296.718 1.00 600.00 708 GLU C C 1
ATOM 17067 O O . GLU C 3 708 ? 263.865 222.906 296.080 1.00 598.27 708 GLU C O 1
ATOM 17073 N N . PRO C 3 709 ? 261.780 223.694 296.283 1.00 598.30 709 PRO C N 1
ATOM 17074 C CA . PRO C 3 709 ? 261.715 224.413 295.022 1.00 599.70 709 PRO C CA 1
ATOM 17075 C C . PRO C 3 709 ? 262.890 225.368 294.837 1.00 600.00 709 PRO C C 1
ATOM 17076 O O . PRO C 3 709 ? 263.258 225.698 293.712 1.00 574.88 709 PRO C O 1
ATOM 17080 N N . ASN C 3 710 ? 263.465 225.837 295.940 1.00 600.00 710 ASN C N 1
ATOM 17081 C CA . ASN C 3 710 ? 264.585 226.767 295.846 1.00 574.91 710 ASN C CA 1
ATOM 17082 C C . ASN C 3 710 ? 265.920 226.031 295.718 1.00 600.00 710 ASN C C 1
ATOM 17083 O O . ASN C 3 710 ? 266.804 226.468 294.983 1.00 599.13 710 ASN C O 1
ATOM 17088 N N . TYR C 3 711 ? 266.038 224.893 296.409 1.00 600.00 711 TYR C N 1
ATOM 17089 C CA . TYR C 3 711 ? 267.197 223.990 296.317 1.00 594.60 711 TYR C CA 1
ATOM 17090 C C . TYR C 3 711 ? 268.518 224.583 296.817 1.00 583.42 711 TYR C C 1
ATOM 17091 O O . TYR C 3 711 ? 269.152 224.023 297.711 1.00 580.95 711 TYR C O 1
ATOM 17100 N N . ASP C 3 712 ? 268.950 225.687 296.211 1.00 579.54 712 ASP C N 1
ATOM 17101 C CA . ASP C 3 712 ? 270.229 226.321 296.535 1.00 569.66 712 ASP C CA 1
ATOM 17102 C C . ASP C 3 712 ? 270.032 227.619 297.320 1.00 561.19 712 ASP C C 1
ATOM 17103 O O . ASP C 3 712 ? 269.629 228.633 296.745 1.00 555.15 712 ASP C O 1
ATOM 17108 N N . PRO C 3 713 ? 270.298 227.601 298.634 1.00 564.05 713 PRO C N 1
ATOM 17109 C CA . PRO C 3 713 ? 270.127 228.698 299.567 1.00 558.63 713 PRO C CA 1
ATOM 17110 C C . PRO C 3 713 ? 270.814 229.967 299.087 1.00 551.49 713 PRO C C 1
ATOM 17111 O O . PRO C 3 713 ? 270.223 231.044 299.101 1.00 542.81 713 PRO C O 1
ATOM 17115 N N . ASP C 3 714 ? 272.075 229.840 298.684 1.00 551.16 714 ASP C N 1
ATOM 17116 C CA . ASP C 3 714 ? 272.863 231.010 298.323 1.00 544.70 714 ASP C CA 1
ATOM 17117 C C . ASP C 3 714 ? 272.366 231.636 297.032 1.00 535.17 714 ASP C C 1
ATOM 17118 O O . ASP C 3 714 ? 272.373 232.858 296.881 1.00 532.49 714 ASP C O 1
ATOM 17123 N N . PHE C 3 715 ? 271.918 230.797 296.106 1.00 540.57 715 PHE C N 1
ATOM 17124 C CA . PHE C 3 715 ? 271.411 231.299 294.838 1.00 535.79 715 PHE C CA 1
ATOM 17125 C C . PHE C 3 715 ? 270.205 232.198 295.034 1.00 531.09 715 PHE C C 1
ATOM 17126 O O . PHE C 3 715 ? 270.168 233.326 294.538 1.00 523.66 715 PHE C O 1
ATOM 17134 N N . ALA C 3 716 ? 269.211 231.688 295.752 1.00 528.86 716 ALA C N 1
ATOM 17135 C CA . ALA C 3 716 ? 267.988 232.438 295.970 1.00 526.88 716 ALA C CA 1
ATOM 17136 C C . ALA C 3 716 ? 268.276 233.705 296.760 1.00 515.82 716 ALA C C 1
ATOM 17137 O O . ALA C 3 716 ? 267.679 234.752 296.506 1.00 513.70 716 ALA C O 1
ATOM 17139 N N . LEU C 3 717 ? 269.205 233.613 297.710 1.00 517.69 717 LEU C N 1
ATOM 17140 C CA . LEU C 3 717 ? 269.542 234.766 298.528 1.00 514.92 717 LEU C CA 1
ATOM 17141 C C . LEU C 3 717 ? 270.235 235.859 297.734 1.00 507.97 717 LEU C C 1
ATOM 17142 O O . LEU C 3 717 ? 269.905 237.031 297.873 1.00 504.30 717 LEU C O 1
ATOM 17147 N N . ARG C 3 718 ? 271.179 235.495 296.881 1.00 511.26 718 ARG C N 1
ATOM 17148 C CA . ARG C 3 718 ? 271.899 236.539 296.168 1.00 506.87 718 ARG C CA 1
ATOM 17149 C C . ARG C 3 718 ? 270.952 237.410 295.357 1.00 504.41 718 ARG C C 1
ATOM 17150 O O . ARG C 3 718 ? 271.068 238.637 295.353 1.00 505.03 718 ARG C O 1
ATOM 17158 N N . LEU C 3 719 ? 270.020 236.772 294.665 1.00 507.64 719 LEU C N 1
ATOM 17159 C CA . LEU C 3 719 ? 269.079 237.494 293.828 1.00 505.46 719 LEU C CA 1
ATOM 17160 C C . LEU C 3 719 ? 268.105 238.365 294.631 1.00 507.30 719 LEU C C 1
ATOM 17161 O O . LEU C 3 719 ? 267.808 239.492 294.237 1.00 508.65 719 LEU C O 1
ATOM 17166 N N . CYS C 3 720 ? 267.609 237.846 295.755 1.00 509.45 720 CYS C N 1
ATOM 17167 C CA . CYS C 3 720 ? 266.686 238.605 296.604 1.00 513.23 720 CYS C CA 1
ATOM 17168 C C . CYS C 3 720 ? 267.369 239.772 297.322 1.00 514.45 720 CYS C C 1
ATOM 17169 O O . CYS C 3 720 ? 266.787 240.846 297.486 1.00 518.58 720 CYS C O 1
ATOM 17172 N N . ILE C 3 721 ? 268.594 239.539 297.782 1.00 510.70 721 ILE C N 1
ATOM 17173 C CA . ILE C 3 721 ? 269.350 240.534 298.538 1.00 512.98 721 ILE C CA 1
ATOM 17174 C C . ILE C 3 721 ? 269.797 241.706 297.684 1.00 511.00 721 ILE C C 1
ATOM 17175 O O . ILE C 3 721 ? 269.726 242.856 298.117 1.00 517.29 721 ILE C O 1
ATOM 17180 N N . GLN C 3 722 ? 270.280 241.430 296.486 1.00 511.52 722 GLN C N 1
ATOM 17181 C CA . GLN C 3 722 ? 270.758 242.505 295.633 1.00 514.21 722 GLN C CA 1
ATOM 17182 C C . GLN C 3 722 ? 269.628 243.483 295.321 1.00 517.75 722 GLN C C 1
ATOM 17183 O O . GLN C 3 722 ? 269.859 244.690 295.232 1.00 518.49 722 GLN C O 1
ATOM 17189 N N . HIS C 3 723 ? 268.408 242.975 295.163 1.00 518.92 723 HIS C N 1
ATOM 17190 C CA . HIS C 3 723 ? 267.272 243.847 294.875 1.00 525.45 723 HIS C CA 1
ATOM 17191 C C . HIS C 3 723 ? 266.920 244.732 296.068 1.00 528.98 723 HIS C C 1
ATOM 17192 O O . HIS C 3 723 ? 266.918 245.959 295.958 1.00 533.72 723 HIS C O 1
ATOM 17199 N N . ARG C 3 724 ? 266.663 244.109 297.218 1.00 525.56 724 ARG C N 1
ATOM 17200 C CA . ARG C 3 724 ? 266.381 244.851 298.444 1.00 516.90 724 ARG C CA 1
ATOM 17201 C C . ARG C 3 724 ? 267.052 244.210 299.652 1.00 506.31 724 ARG C C 1
ATOM 17202 O O . ARG C 3 724 ? 267.015 242.993 299.826 1.00 502.50 724 ARG C O 1
ATOM 17210 N N . ARG C 3 725 ? 267.653 245.042 300.498 1.00 496.01 725 ARG C N 1
ATOM 17211 C CA . ARG C 3 725 ? 268.347 244.552 301.682 1.00 481.85 725 ARG C CA 1
ATOM 17212 C C . ARG C 3 725 ? 267.544 244.792 302.959 1.00 460.09 725 ARG C C 1
ATOM 17213 O O . ARG C 3 725 ? 266.712 245.697 303.021 1.00 440.08 725 ARG C O 1
ATOM 17221 N N . VAL C 3 726 ? 267.808 243.966 303.971 1.00 466.74 726 VAL C N 1
ATOM 17222 C CA . VAL C 3 726 ? 267.190 244.054 305.295 1.00 460.10 726 VAL C CA 1
ATOM 17223 C C . VAL C 3 726 ? 265.697 243.729 305.270 1.00 449.07 726 VAL C C 1
ATOM 17224 O O . VAL C 3 726 ? 265.263 242.728 305.843 1.00 453.72 726 VAL C O 1
ATOM 17228 N N . LEU C 3 727 ? 264.913 244.582 304.619 1.00 436.67 727 LEU C N 1
ATOM 17229 C CA . LEU C 3 727 ? 263.462 244.433 304.615 1.00 433.11 727 LEU C CA 1
ATOM 17230 C C . LEU C 3 727 ? 263.034 243.138 303.939 1.00 436.87 727 LEU C C 1
ATOM 17231 O O . LEU C 3 727 ? 262.117 242.460 304.402 1.00 438.06 727 LEU C O 1
ATOM 17236 N N . SER C 3 728 ? 263.707 242.791 302.847 1.00 449.30 728 SER C N 1
ATOM 17237 C CA . SER C 3 728 ? 263.391 241.566 302.124 1.00 455.11 728 SER C CA 1
ATOM 17238 C C . SER C 3 728 ? 264.287 240.414 302.562 1.00 458.91 728 SER C C 1
ATOM 17239 O O . SER C 3 728 ? 263.940 239.246 302.379 1.00 456.99 728 SER C O 1
ATOM 17242 N N . CYS C 3 729 ? 265.434 240.742 303.155 1.00 461.83 729 CYS C N 1
ATOM 17243 C CA . CYS C 3 729 ? 266.367 239.718 303.607 1.00 474.56 729 CYS C CA 1
ATOM 17244 C C . CYS C 3 729 ? 265.733 238.843 304.675 1.00 475.54 729 CYS C C 1
ATOM 17245 O O . CYS C 3 729 ? 265.833 237.619 304.627 1.00 475.47 729 CYS C O 1
ATOM 17248 N N . ALA C 3 730 ? 265.066 239.471 305.633 1.00 470.94 730 ALA C N 1
ATOM 17249 C CA . ALA C 3 730 ? 264.473 238.727 306.733 1.00 472.13 730 ALA C CA 1
ATOM 17250 C C . ALA C 3 730 ? 263.500 237.675 306.213 1.00 466.74 730 ALA C C 1
ATOM 17251 O O . ALA C 3 730 ? 263.412 236.576 306.763 1.00 467.49 730 ALA C O 1
ATOM 17253 N N . HIS C 3 731 ? 262.766 238.009 305.156 1.00 462.23 731 HIS C N 1
ATOM 17254 C CA . HIS C 3 731 ? 261.770 237.094 304.616 1.00 465.94 731 HIS C CA 1
ATOM 17255 C C . HIS C 3 731 ? 262.418 235.908 303.905 1.00 463.11 731 HIS C C 1
ATOM 17256 O O . HIS C 3 731 ? 262.083 234.755 304.180 1.00 461.77 731 HIS C O 1
ATOM 17263 N N . ILE C 3 732 ? 263.341 236.186 302.987 1.00 461.70 732 ILE C N 1
ATOM 17264 C CA . ILE C 3 732 ? 263.971 235.120 302.223 1.00 462.91 732 ILE C CA 1
ATOM 17265 C C . ILE C 3 732 ? 264.831 234.208 303.098 1.00 461.11 732 ILE C C 1
ATOM 17266 O O . ILE C 3 732 ? 264.955 233.016 302.816 1.00 459.37 732 ILE C O 1
ATOM 17271 N N . TYR C 3 733 ? 265.442 234.765 304.144 1.00 461.26 733 TYR C N 1
ATOM 17272 C CA . TYR C 3 733 ? 266.208 233.949 305.082 1.00 468.63 733 TYR C CA 1
ATOM 17273 C C . TYR C 3 733 ? 265.306 233.079 305.949 1.00 459.28 733 TYR C C 1
ATOM 17274 O O . TYR C 3 733 ? 265.687 231.972 306.325 1.00 455.23 733 TYR C O 1
ATOM 17283 N N . THR C 3 734 ? 264.104 233.562 306.250 1.00 457.68 734 THR C N 1
ATOM 17284 C CA . THR C 3 734 ? 263.172 232.757 307.032 1.00 457.66 734 THR C CA 1
ATOM 17285 C C . THR C 3 734 ? 262.588 231.644 306.168 1.00 455.21 734 THR C C 1
ATOM 17286 O O . THR C 3 734 ? 262.390 230.523 306.637 1.00 453.41 734 THR C O 1
ATOM 17290 N N . SER C 3 735 ? 262.312 231.960 304.902 1.00 456.12 735 SER C N 1
ATOM 17291 C CA . SER C 3 735 ? 261.692 231.005 303.989 1.00 469.39 735 SER C CA 1
ATOM 17292 C C . SER C 3 735 ? 262.508 229.720 303.831 1.00 472.01 735 SER C C 1
ATOM 17293 O O . SER C 3 735 ? 261.952 228.627 303.947 1.00 487.50 735 SER C O 1
ATOM 17296 N N . MET C 3 736 ? 263.820 229.838 303.566 1.00 467.16 736 MET C N 1
ATOM 17297 C CA . MET C 3 736 ? 264.674 228.654 303.456 1.00 480.85 736 MET C CA 1
ATOM 17298 C C . MET C 3 736 ? 266.134 229.019 303.723 1.00 476.44 736 MET C C 1
ATOM 17299 O O . MET C 3 736 ? 266.657 229.976 303.150 1.00 474.18 736 MET C O 1
#